Protein 2D9H (pdb70)

InterPro domains:
  IPR013087 Zinc finger C2H2-type [PF00096] (359-383)
  IPR013087 Zinc finger C2H2-type [PF00096] (389-411)
  IPR013087 Zinc finger C2H2-type [PF00096] (418-439)
  IPR013087 Zinc finger C2H2-type [PF00096] (448-471)
  IPR013087 Zinc finger C2H2-type [PS00028] (330-353)
  IPR013087 Zinc finger C2H2-type [PS00028] (361-383)
  IPR013087 Zinc finger C2H2-type [PS00028] (391-411)
  IPR013087 Zinc finger C2H2-type [PS00028] (419-439)
  IPR013087 Zinc finger C2H2-type [PS00028] (450-471)
  IPR013087 Zinc finger C2H2-type [PS50157] (328-358)
  IPR013087 Zinc finger C2H2-type [PS50157] (359-388)
  IPR013087 Zinc finger C2H2-type [PS50157] (389-416)
  IPR013087 Zinc finger C2H2-type [PS50157] (417-444)
  IPR013087 Zinc finger C2H2-type [PS50157] (448-471)
  IPR013087 Zinc finger C2H2-type [SM00355] (328-353)
  IPR013087 Zinc finger C2H2-type [SM00355] (359-383)
  IPR013087 Zinc finger C2H2-type [SM00355] (389-411)
  IPR013087 Zinc finger C2H2-type [SM00355] (417-439)
  IPR013087 Zinc finger C2H2-type [SM00355] (448-471)
  IPR036236 Zinc finger C2H2 superfamily [SSF57667] (328-357)

GO terms:
  GO:0000978 RNA polymerase II cis-regulatory region sequence-specific DNA binding (F, IDA)
  GO:0001227 DNA-binding transcription repressor activity, RNA polymerase II-specific (F, IDA)
  GO:0000122 negative regulation of transcription by RNA polymerase II (P, IDA)
  GO:0006111 regulation of gluconeogenesis (P, IMP)
  GO:0005515 protein binding (F, IPI)
  GO:0005654 nucleoplasm (C, IDA)
  GO:0005730 nucleolus (C, IDA)

Sequence (78 aa):
GSSGSSGLQCEICGFTCRQKASLNWHQRKHAETVAALRFPCEFCGKRFEKPDSVAAHRSKSHPALLLAPQESSGPSSGGSSGSSGLQCEICGFTCRQKASLNWHQRKHAETVAALRFPCEFCGKRFEKPDSVAAHRSKSHPALLLAPQESSGPSSGGSSGSSGLQCEICGFTCRQKASLNWHQRKHAETVAALRFPCEFCGKRFEKPDSVAAHRSKSHPALLLAPQESSGPSSGGSSGSSGLQCEICGFTCRQKASLNWHQRKHAETVAALRFPCEFCGKRFEKPDSVAAHRSKSHPALLLAPQESSGPSSGGSSGSSGLQCEICGFTCRQKASLNWHQRKHAETVAALRFPCEFCGKRFEKPDSVAAHRSKSHPALLLAPQESSGPSSGGSSGSSGLQCEICGFTCRQKASLNWHQRKHAETVAALRFPCEFCGKRFEKPDSVAAHRSKSHPALLLAPQESSGPSSGGSSGSSGLQCEICGFTCRQKASLNWHQRKHAETVAALRFPCEFCGKRFEKPDSVAAHRSKSHPALLLAPQESSGPSSGGSSGSSGLQCEICGFTCRQKASLNWHQRKHAETVAALRFPCEFCGKRFEKPDSVAAHRSKSHPALLLAPQESSGPSSGGSSGSSGLQCEICGFTCRQKASLNWHQRKHAETVAALRFPCEFCGKRFEKPDSVAAHRSKSHPALLLAPQESSGPSSGGSSGSSGLQCEICGFTCRQKASLNWHQRKHAETVAALRFPCEFCGKRFEKPDSVAAHRSKSHPALLLAPQESSGPSSGGSSGSSGLQCEICGFTCRQKASLNWHQRKHAETVAALRFPCEFCGKRFEKPDSVAAHRSKSHPALLLAPQESSGPSSGGSSGSSGLQCEICGFTCRQKASLNWHQRKHAETVAALRFPCEFCGKRFEKPDSVAAHRSKSHPALLLAPQESSGPSSGGSSGSSGLQCEICGFTCRQKASLNWHQRKHAETVAALRFPCEFCGKRFEKPDSVAAHRSKSHPALLLAPQESSGPSSGGSSGSSGLQCEICGFTCRQKASLNWHQRKHAETVAALRFPCEFCGKRFEKPDSVAAHRSKSHPALLLAPQESSGPSSGGSSGSSGLQCEICGFTCRQKASLNWHQRKHAETVAALRFPCEFCGKRFEKPDSVAAHRSKSHPALLLAPQESSGPSSGGSSGSSGLQCEICGFTCRQKASLNWHQRKHAETVAALRFPCEFCGKRFEKPDSVAAHRSKSHPALLLAPQESSGPSSGGSSGSSGLQCEICGFTCRQKASLNWHQRKHAETVAALRFPCEFCGKRFEKPDSVAAHRSKSHPALLLAPQESSGPSSGGSSGSSGLQCEICGFTCRQKASLNWHQRKHAETVAALRFPCEFCGKRFEKPDSVAAHRSKSHPALLLAPQESSGPSSGGSSGSSGLQCEICGFTCRQKASLNWHQRKHAETVAALRFPCEFCGKRFEKPDSVAAHRSKSHPALLLAPQESSGPSSGGSSGSSGLQCEICGFTCRQKASLNWHQRKHAETVAALRFPCEFCGKRFEKPDSVAAHRSKSHPALLLAPQESSGPSSG

Foldseek 3Di:
DDDDFDWDFDDLVTDTGRDPVVVVVVVVCCVVDVPCFDDFAPVPTHTDNDVVVNVVCCCVVVVQPVDDHDDDPDPDPD

Radius of gyration: 16.71 Å; Cα contacts (8 Å, |Δi|>4): 59; chains: 1; bounding box: 36×35×39 Å

CATH classification: 3.30.160.60

Organism: Homo sapiens (NCBI:txid9606)

Solvent-accessible surface area: 6588 Å² total; per-residue (Å²): 131,123,121,74,122,115,40,54,115,6,153,75,73,38,112,63,10,204,132,130,73,50,24,92,183,20,72,156,98,18,75,135,55,73,80,43,42,162,83,71,2,124,68,75,34,74,139,25,86,91,68,110,41,12,58,49,20,68,58,170,72,17,58,89,102,82,132,94,81,110,161,64,108,42,146,111,124,129

Structure (mmCIF, N/CA/C/O backbone):
data_2D9H
#
_entry.id   2D9H
#
loop_
_entity.id
_entity.type
_entity.pdbx_description
1 polymer 'Zinc finger protein 692'
2 non-polymer 'ZINC ION'
#
loop_
_atom_site.group_PDB
_atom_site.id
_atom_site.type_symbol
_atom_site.label_atom_id
_atom_site.label_alt_id
_atom_site.label_comp_id
_atom_site.label_asym_id
_atom_site.label_entity_id
_atom_site.label_seq_id
_atom_site.pdbx_PDB_ins_code
_atom_site.Cartn_x
_atom_site.Cartn_y
_atom_site.Cartn_z
_atom_site.occupancy
_atom_site.B_iso_or_equiv
_atom_site.auth_seq_id
_atom_site.auth_comp_id
_atom_site.auth_asym_id
_atom_site.auth_atom_id
_atom_site.pdbx_PDB_model_num
ATOM 1 N N . GLY A 1 1 ? -14.970 -21.360 17.561 1.00 0.00 1 GLY A N 1
ATOM 2 C CA . GLY A 1 1 ? -15.533 -20.244 16.824 1.00 0.00 1 GLY A CA 1
ATOM 3 C C . GLY A 1 1 ? -15.853 -20.600 15.386 1.00 0.00 1 GLY A C 1
ATOM 4 O O . GLY A 1 1 ? -15.867 -21.775 15.019 1.00 0.00 1 GLY A O 1
ATOM 8 N N . SER A 1 2 ? -16.112 -19.584 14.570 1.00 0.00 2 SER A N 1
ATOM 9 C CA . SER A 1 2 ? -16.439 -19.796 13.164 1.00 0.00 2 SER A CA 1
ATOM 10 C C . SER A 1 2 ? -15.182 -19.754 12.302 1.00 0.00 2 SER A C 1
ATOM 11 O O . SER A 1 2 ? -14.449 -18.765 12.300 1.00 0.00 2 SER A O 1
ATOM 19 N N . SER A 1 3 ? -14.938 -20.836 11.569 1.00 0.00 3 SER A N 1
ATOM 20 C CA . SER A 1 3 ? -13.767 -20.926 10.704 1.00 0.00 3 SER A CA 1
ATOM 21 C C . SER A 1 3 ? -14.081 -20.395 9.309 1.00 0.00 3 SER A C 1
ATOM 22 O O . SER A 1 3 ? -15.191 -20.559 8.805 1.00 0.00 3 SER A O 1
ATOM 30 N N . GLY A 1 4 ? -13.092 -19.756 8.689 1.00 0.00 4 GLY A N 1
ATOM 31 C CA . GLY A 1 4 ? -13.281 -19.210 7.358 1.00 0.00 4 GLY A CA 1
ATOM 32 C C . GLY A 1 4 ? -12.427 -17.983 7.108 1.00 0.00 4 GLY A C 1
ATOM 33 O O . GLY A 1 4 ? -11.203 -18.078 7.020 1.00 0.00 4 GLY A O 1
ATOM 37 N N . SER A 1 5 ? -13.074 -16.827 6.993 1.00 0.00 5 SER A N 1
ATOM 38 C CA . SER A 1 5 ? -12.366 -15.576 6.746 1.00 0.00 5 SER A CA 1
ATOM 39 C C . SER A 1 5 ? -11.745 -15.040 8.032 1.00 0.00 5 SER A C 1
ATOM 40 O O . SER A 1 5 ? -12.365 -15.075 9.095 1.00 0.00 5 SER A O 1
ATOM 48 N N . SER A 1 6 ? -10.516 -14.545 7.927 1.00 0.00 6 SER A N 1
ATOM 49 C CA . SER A 1 6 ? -9.809 -14.004 9.082 1.00 0.00 6 SER A CA 1
ATOM 50 C C . SER A 1 6 ? -10.152 -12.532 9.290 1.00 0.00 6 SER A C 1
ATOM 51 O O . SER A 1 6 ? -10.641 -12.141 10.349 1.00 0.00 6 SER A O 1
ATOM 59 N N . GLY A 1 7 ? -9.893 -11.721 8.269 1.00 0.00 7 GLY A N 1
ATOM 60 C CA . GLY A 1 7 ? -10.181 -10.301 8.359 1.00 0.00 7 GLY A CA 1
ATOM 61 C C . GLY A 1 7 ? -10.072 -9.602 7.019 1.00 0.00 7 GLY A C 1
ATOM 62 O O . GLY A 1 7 ? -9.351 -10.056 6.129 1.00 0.00 7 GLY A O 1
ATOM 66 N N . LEU A 1 8 ? -10.791 -8.494 6.871 1.00 0.00 8 LEU A N 1
ATOM 67 C CA . LEU A 1 8 ? -10.774 -7.731 5.628 1.00 0.00 8 LEU A CA 1
ATOM 68 C C . LEU A 1 8 ? -9.440 -7.014 5.448 1.00 0.00 8 LEU A C 1
ATOM 69 O O . LEU A 1 8 ? -8.797 -6.625 6.422 1.00 0.00 8 LEU A O 1
ATOM 85 N N . GLN A 1 9 ? -9.031 -6.842 4.195 1.00 0.00 9 GLN A N 1
ATOM 86 C CA . GLN A 1 9 ? -7.774 -6.171 3.887 1.00 0.00 9 GLN A CA 1
ATOM 87 C C . GLN A 1 9 ? -7.989 -5.048 2.878 1.00 0.00 9 GLN A C 1
ATOM 88 O O . GLN A 1 9 ? -8.551 -5.263 1.804 1.00 0.00 9 GLN A O 1
ATOM 102 N N . CYS A 1 10 ? -7.540 -3.848 3.231 1.00 0.00 10 CYS A N 1
ATOM 103 C CA . CYS A 1 10 ? -7.684 -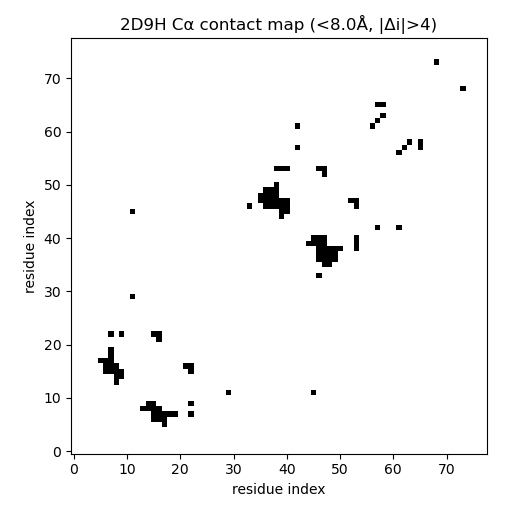2.689 2.358 1.00 0.00 10 CYS A CA 1
ATOM 104 C C . CYS A 1 10 ? -6.634 -2.710 1.250 1.00 0.00 10 CYS A C 1
ATOM 105 O O . CYS A 1 10 ? -5.536 -3.233 1.433 1.00 0.00 10 CYS A O 1
ATOM 112 N N . GLU A 1 11 ? -6.982 -2.136 0.102 1.00 0.00 11 GLU A N 1
ATOM 113 C CA . GLU A 1 11 ? -6.070 -2.089 -1.034 1.00 0.00 11 GLU A CA 1
ATOM 114 C C . GLU A 1 11 ? -5.372 -0.735 -1.116 1.00 0.00 11 GLU A C 1
ATOM 115 O O . GLU A 1 11 ? -4.234 -0.638 -1.576 1.00 0.00 11 GLU A O 1
ATOM 127 N N . ILE A 1 12 ? -6.063 0.308 -0.668 1.00 0.00 12 ILE A N 1
ATOM 128 C CA . ILE A 1 12 ? -5.510 1.657 -0.690 1.00 0.00 12 ILE A CA 1
ATOM 129 C C . ILE A 1 12 ? -4.166 1.711 0.028 1.00 0.00 12 ILE A C 1
ATOM 130 O O . ILE A 1 12 ? -3.121 1.891 -0.600 1.00 0.00 12 ILE A O 1
ATOM 146 N N . CYS A 1 13 ? -4.199 1.554 1.347 1.00 0.00 13 CYS A N 1
ATOM 147 C CA . CYS A 1 13 ? -2.983 1.584 2.151 1.00 0.00 13 CYS A CA 1
ATOM 148 C C . CYS A 1 13 ? -2.539 0.171 2.517 1.00 0.00 13 CYS A C 1
ATOM 149 O O . CYS A 1 13 ? -1.348 -0.138 2.511 1.00 0.00 13 CYS A O 1
ATOM 156 N N . GLY A 1 14 ? -3.506 -0.684 2.837 1.00 0.00 14 GLY A N 1
ATOM 157 C CA . GLY A 1 14 ? -3.195 -2.054 3.201 1.00 0.00 14 GLY A CA 1
ATOM 158 C C . GLY A 1 14 ? -3.548 -2.365 4.643 1.00 0.00 14 GLY A C 1
ATOM 159 O O . GLY A 1 14 ? -2.885 -3.176 5.290 1.00 0.00 14 GLY A O 1
ATOM 163 N N . PHE A 1 15 ? -4.593 -1.718 5.147 1.00 0.00 15 PHE A N 1
ATOM 164 C CA . PHE A 1 15 ? -5.031 -1.928 6.522 1.00 0.00 15 PHE A CA 1
ATOM 165 C C . PHE A 1 15 ? -5.865 -3.200 6.639 1.00 0.00 15 PHE A C 1
ATOM 166 O O . PHE A 1 15 ? -6.176 -3.847 5.638 1.00 0.00 15 PHE A O 1
ATOM 183 N N . THR A 1 16 ? -6.224 -3.555 7.869 1.00 0.00 16 THR A N 1
ATOM 184 C CA . THR A 1 16 ? -7.020 -4.750 8.119 1.00 0.00 16 THR A CA 1
ATOM 185 C C . THR A 1 16 ? -7.996 -4.530 9.268 1.00 0.00 16 THR A C 1
ATOM 186 O O . THR A 1 16 ? -7.618 -4.032 10.329 1.00 0.00 16 THR A O 1
ATOM 197 N N . CYS A 1 17 ? -9.252 -4.905 9.051 1.00 0.00 17 CYS A N 1
ATOM 198 C CA . CYS A 1 17 ? -10.283 -4.749 10.071 1.00 0.00 17 CYS A CA 1
ATOM 199 C C . CYS A 1 17 ? -11.230 -5.945 10.075 1.00 0.00 17 CYS A C 1
ATOM 200 O O . CYS A 1 17 ? -11.472 -6.561 9.037 1.00 0.00 17 CYS A O 1
ATOM 208 N N . ARG A 1 18 ? -11.761 -6.269 11.249 1.00 0.00 18 ARG A N 1
ATOM 209 C CA . ARG A 1 18 ? -12.678 -7.393 11.389 1.00 0.00 18 ARG A CA 1
ATOM 210 C C . ARG A 1 18 ? -14.082 -7.009 10.930 1.00 0.00 18 ARG A C 1
ATOM 211 O O . ARG A 1 18 ? -14.661 -7.662 10.062 1.00 0.00 18 ARG A O 1
ATOM 232 N N . GLN A 1 19 ? -14.622 -5.948 11.520 1.00 0.00 19 GLN A N 1
ATOM 233 C CA . GLN A 1 19 ? -15.959 -5.479 11.173 1.00 0.00 19 GLN A CA 1
ATOM 234 C C . GLN A 1 19 ? -15.954 -4.777 9.818 1.00 0.00 19 GLN A C 1
ATOM 235 O O . GLN A 1 19 ? -15.038 -4.018 9.504 1.00 0.00 19 GLN A O 1
ATOM 249 N N . LYS A 1 20 ? -16.984 -5.037 9.020 1.00 0.00 20 LYS A N 1
ATOM 250 C CA . LYS A 1 20 ? -17.100 -4.430 7.699 1.00 0.00 20 LYS A CA 1
ATOM 251 C C . LYS A 1 20 ? -17.152 -2.909 7.802 1.00 0.00 20 LYS A C 1
ATOM 252 O O . LYS A 1 20 ? -16.450 -2.205 7.077 1.00 0.00 20 LYS A O 1
ATOM 271 N N . ALA A 1 21 ? -17.988 -2.410 8.707 1.00 0.00 21 ALA A N 1
ATOM 272 C CA . ALA A 1 21 ? -18.128 -0.973 8.906 1.00 0.00 21 ALA A CA 1
ATOM 273 C C . ALA A 1 21 ? -16.766 -0.290 8.954 1.00 0.00 21 ALA A C 1
ATOM 274 O O . ALA A 1 21 ? -16.516 0.670 8.225 1.00 0.00 21 ALA A O 1
ATOM 281 N N . SER A 1 22 ? -15.888 -0.790 9.818 1.00 0.00 22 SER A N 1
ATOM 282 C CA . SER A 1 22 ? -14.552 -0.224 9.965 1.00 0.00 22 SER A CA 1
ATOM 283 C C . SER A 1 22 ? -13.939 0.081 8.601 1.00 0.00 22 SER A C 1
ATOM 284 O O . SER A 1 22 ? -13.513 1.206 8.337 1.00 0.00 22 SER A O 1
ATOM 292 N N . LEU A 1 23 ? -13.897 -0.929 7.739 1.00 0.00 23 LEU A N 1
ATOM 293 C CA . LEU A 1 23 ? -13.336 -0.770 6.402 1.00 0.00 23 LEU A CA 1
ATOM 294 C C . LEU A 1 23 ? -13.963 0.422 5.686 1.00 0.00 23 LEU A C 1
ATOM 295 O O . LEU A 1 23 ? -13.262 1.328 5.239 1.00 0.00 23 LEU A O 1
ATOM 311 N N . ASN A 1 24 ? -15.288 0.416 5.585 1.00 0.00 24 ASN A N 1
ATOM 312 C CA . ASN A 1 24 ? -16.010 1.498 4.926 1.00 0.00 24 ASN A CA 1
ATOM 313 C C . ASN A 1 24 ? -15.623 2.850 5.518 1.00 0.00 24 ASN A C 1
ATOM 314 O O . ASN A 1 24 ? -15.251 3.773 4.794 1.00 0.00 24 ASN A O 1
ATOM 325 N N . TRP A 1 25 ? -15.714 2.958 6.839 1.00 0.00 25 TRP A N 1
ATOM 326 C CA . TRP A 1 25 ? -15.373 4.196 7.530 1.00 0.00 25 TRP A CA 1
ATOM 327 C C . TRP A 1 25 ? -13.898 4.534 7.346 1.00 0.00 25 TRP A C 1
ATOM 328 O O . TRP A 1 25 ? -13.507 5.700 7.399 1.00 0.00 25 TRP A O 1
ATOM 349 N N . HIS A 1 26 ? -13.083 3.507 7.130 1.00 0.00 26 HIS A N 1
ATOM 350 C CA . HIS A 1 26 ? -11.649 3.696 6.937 1.00 0.00 26 HIS A CA 1
ATOM 351 C C . HIS A 1 26 ? -11.338 4.046 5.485 1.00 0.00 26 HIS A C 1
ATOM 352 O O . HIS A 1 26 ? -10.259 4.552 5.178 1.00 0.00 26 HIS A O 1
ATOM 366 N N . GLN A 1 27 ? -12.289 3.772 4.598 1.00 0.00 27 GLN A N 1
ATOM 367 C CA . GLN A 1 27 ? -12.114 4.057 3.179 1.00 0.00 27 GLN A CA 1
ATOM 368 C C . GLN A 1 27 ? -12.612 5.458 2.840 1.00 0.00 27 GLN A C 1
ATOM 369 O O . GLN A 1 27 ? -12.011 6.161 2.027 1.00 0.00 27 GLN A O 1
ATOM 383 N N . ARG A 1 28 ? -13.714 5.857 3.467 1.00 0.00 28 ARG A N 1
ATOM 384 C CA . ARG A 1 28 ? -14.293 7.174 3.231 1.00 0.00 28 ARG A CA 1
ATOM 385 C C . ARG A 1 28 ? -13.221 8.258 3.289 1.00 0.00 28 ARG A C 1
ATOM 386 O O . ARG A 1 28 ? -13.281 9.246 2.556 1.00 0.00 28 ARG A O 1
ATOM 407 N N . LYS A 1 29 ? -12.241 8.068 4.165 1.00 0.00 29 LYS A N 1
ATOM 408 C CA . LYS A 1 29 ? -11.155 9.028 4.320 1.00 0.00 29 LYS A CA 1
ATOM 409 C C . LYS A 1 29 ? -10.205 8.971 3.128 1.00 0.00 29 LYS A C 1
ATOM 410 O O . LYS A 1 29 ? -9.704 9.999 2.671 1.00 0.00 29 LYS A O 1
ATOM 429 N N . HIS A 1 30 ? -9.962 7.764 2.627 1.00 0.00 30 HIS A N 1
ATOM 430 C CA . HIS A 1 30 ? -9.074 7.574 1.486 1.00 0.00 30 HIS A CA 1
ATOM 431 C C . HIS A 1 30 ? -9.503 8.449 0.312 1.00 0.00 30 HIS A C 1
ATOM 432 O O . HIS A 1 30 ? -8.667 9.016 -0.390 1.00 0.00 30 HIS A O 1
ATOM 446 N N . ALA A 1 31 ? -10.812 8.552 0.104 1.00 0.00 31 ALA A N 1
ATOM 447 C CA . ALA A 1 31 ? -11.352 9.357 -0.984 1.00 0.00 31 ALA A CA 1
ATOM 448 C C . ALA A 1 31 ? -10.807 10.781 -0.935 1.00 0.00 31 ALA A C 1
ATOM 449 O O . ALA A 1 31 ? -10.538 11.387 -1.972 1.00 0.00 31 ALA A O 1
ATOM 456 N N . GLU A 1 32 ? -10.648 11.308 0.275 1.00 0.00 32 GLU A N 1
ATOM 457 C CA . GLU A 1 32 ? -10.137 12.661 0.456 1.00 0.00 32 GLU A CA 1
ATOM 458 C C . GLU A 1 32 ? -8.612 12.662 0.528 1.00 0.00 32 GLU A C 1
ATOM 459 O O . GLU A 1 32 ? -7.959 13.614 0.101 1.00 0.00 32 GLU A O 1
ATOM 471 N N . THR A 1 33 ? -8.051 11.587 1.073 1.00 0.00 33 THR A N 1
ATOM 472 C CA . THR A 1 33 ? -6.605 11.463 1.204 1.00 0.00 33 THR A CA 1
ATOM 473 C C . THR A 1 33 ? -5.936 11.368 -0.162 1.00 0.00 33 THR A C 1
ATOM 474 O O . THR A 1 33 ? -4.860 11.927 -0.378 1.00 0.00 33 THR A O 1
ATOM 485 N N . VAL A 1 34 ? -6.579 10.657 -1.083 1.00 0.00 34 VAL A N 1
ATOM 486 C CA . VAL A 1 34 ? -6.046 10.491 -2.431 1.00 0.00 34 VAL A CA 1
ATOM 487 C C . VAL A 1 34 ? -5.423 11.786 -2.939 1.00 0.00 34 VAL A C 1
ATOM 488 O O . VAL A 1 34 ? -4.418 11.767 -3.648 1.00 0.00 34 VAL A O 1
ATOM 501 N N . ALA A 1 35 ? -6.027 12.911 -2.570 1.00 0.00 35 ALA A N 1
ATOM 502 C CA . ALA A 1 35 ? -5.530 14.217 -2.987 1.00 0.00 35 ALA A CA 1
ATOM 503 C C . ALA A 1 35 ? -4.075 14.408 -2.572 1.00 0.00 35 ALA A C 1
ATOM 504 O O . ALA A 1 35 ? -3.232 14.786 -3.386 1.00 0.00 35 ALA A O 1
ATOM 511 N N . ALA A 1 36 ? -3.787 14.145 -1.302 1.00 0.00 36 ALA A N 1
ATOM 512 C CA . ALA A 1 36 ? -2.433 14.287 -0.780 1.00 0.00 36 ALA A CA 1
ATOM 513 C C . ALA A 1 36 ? -1.407 13.712 -1.751 1.00 0.00 36 ALA A C 1
ATOM 514 O O . ALA A 1 36 ? -0.561 14.436 -2.277 1.00 0.00 36 ALA A O 1
ATOM 521 N N . LEU A 1 37 ? -1.487 12.406 -1.984 1.00 0.00 37 LEU A N 1
ATOM 522 C CA . LEU A 1 37 ? -0.565 11.733 -2.892 1.00 0.00 37 LEU A CA 1
ATOM 523 C C . LEU A 1 37 ? -0.528 12.432 -4.248 1.00 0.00 37 LEU A C 1
ATOM 524 O O . LEU A 1 37 ? -1.563 12.620 -4.889 1.00 0.00 37 LEU A O 1
ATOM 540 N N . ARG A 1 38 ? 0.670 12.813 -4.679 1.00 0.00 38 ARG A N 1
ATOM 541 C CA . ARG A 1 38 ? 0.841 13.490 -5.959 1.00 0.00 38 ARG A CA 1
ATOM 542 C C . ARG A 1 38 ? 1.714 12.663 -6.898 1.00 0.00 38 ARG A C 1
ATOM 543 O O . ARG A 1 38 ? 1.548 12.708 -8.117 1.00 0.00 38 ARG A O 1
ATOM 564 N N . PHE A 1 39 ? 2.645 11.910 -6.322 1.00 0.00 39 PHE A N 1
ATOM 565 C CA . PHE A 1 39 ? 3.546 11.074 -7.108 1.00 0.00 39 PHE A CA 1
ATOM 566 C C . PHE A 1 39 ? 3.067 9.626 -7.126 1.00 0.00 39 PHE A C 1
ATOM 567 O O . PHE A 1 39 ? 3.247 8.874 -6.168 1.00 0.00 39 PHE A O 1
ATOM 584 N N . PRO A 1 40 ? 2.441 9.224 -8.242 1.00 0.00 40 PRO A N 1
ATOM 585 C CA . PRO A 1 40 ? 1.922 7.863 -8.412 1.00 0.00 40 PRO A CA 1
ATOM 586 C C . PRO A 1 40 ? 3.036 6.831 -8.549 1.00 0.00 40 PRO A C 1
ATOM 587 O O . PRO A 1 40 ? 4.208 7.183 -8.695 1.00 0.00 40 PRO A O 1
ATOM 598 N N . CYS A 1 41 ? 2.665 5.556 -8.501 1.00 0.00 41 CYS A N 1
ATOM 599 C CA . CYS A 1 41 ? 3.633 4.472 -8.619 1.00 0.00 41 CYS A CA 1
ATOM 600 C C . CYS A 1 41 ? 3.557 3.824 -9.998 1.00 0.00 41 CYS A C 1
ATOM 601 O O . CYS A 1 41 ? 2.616 3.089 -10.299 1.00 0.00 41 CYS A O 1
ATOM 608 N N . GLU A 1 42 ? 4.554 4.101 -10.832 1.00 0.00 42 GLU A N 1
ATOM 609 C CA . GLU A 1 42 ? 4.600 3.545 -12.180 1.00 0.00 42 GLU A CA 1
ATOM 610 C C . GLU A 1 42 ? 4.795 2.032 -12.137 1.00 0.00 42 GLU A C 1
ATOM 611 O O . GLU A 1 42 ? 4.832 1.370 -13.175 1.00 0.00 42 GLU A O 1
ATOM 623 N N . PHE A 1 43 ? 4.919 1.491 -10.930 1.00 0.00 43 PHE A N 1
ATOM 624 C CA . PHE A 1 43 ? 5.112 0.057 -10.751 1.00 0.00 43 PHE A CA 1
ATOM 625 C C . PHE A 1 43 ? 3.772 -0.655 -10.581 1.00 0.00 43 PHE A C 1
ATOM 626 O O . PHE A 1 43 ? 3.483 -1.632 -11.273 1.00 0.00 43 PHE A O 1
ATOM 643 N N . CYS A 1 44 ? 2.959 -0.158 -9.656 1.00 0.00 44 CYS A N 1
ATOM 644 C CA . CYS A 1 44 ? 1.650 -0.745 -9.393 1.00 0.00 44 CYS A CA 1
ATOM 645 C C . CYS A 1 44 ? 0.536 0.256 -9.684 1.00 0.00 44 CYS A C 1
ATOM 646 O O . CYS A 1 44 ? -0.534 -0.112 -10.167 1.00 0.00 44 CYS A O 1
ATOM 653 N N . GLY A 1 45 ? 0.796 1.526 -9.386 1.00 0.00 45 GLY A N 1
ATOM 654 C CA . GLY A 1 45 ? -0.193 2.561 -9.623 1.00 0.00 45 GLY A CA 1
ATOM 655 C C . GLY A 1 45 ? -0.504 3.361 -8.373 1.00 0.00 45 GLY A C 1
ATOM 656 O O . GLY A 1 45 ? -1.198 4.376 -8.434 1.00 0.00 45 GLY A O 1
ATOM 660 N N . LYS A 1 46 ? 0.008 2.904 -7.236 1.00 0.00 46 LYS A N 1
ATOM 661 C CA . LYS A 1 46 ? -0.218 3.583 -5.966 1.00 0.00 46 LYS A CA 1
ATOM 662 C C . LYS A 1 46 ? 0.137 5.062 -6.069 1.00 0.00 46 LYS A C 1
ATOM 663 O O . LYS A 1 46 ? 0.524 5.545 -7.134 1.00 0.00 46 LYS A O 1
ATOM 682 N N . ARG A 1 47 ? 0.004 5.777 -4.957 1.00 0.00 47 ARG A N 1
ATOM 683 C CA . ARG A 1 47 ? 0.311 7.202 -4.923 1.00 0.00 47 ARG A CA 1
ATOM 684 C C . ARG A 1 47 ? 0.820 7.616 -3.545 1.00 0.00 47 ARG A C 1
ATOM 685 O O . ARG A 1 47 ? 0.361 7.106 -2.523 1.00 0.00 47 ARG A O 1
ATOM 706 N N . PHE A 1 48 ? 1.773 8.542 -3.526 1.00 0.00 48 PHE A N 1
ATOM 707 C CA . PHE A 1 48 ? 2.346 9.023 -2.274 1.00 0.00 48 PHE A CA 1
ATOM 708 C C . PHE A 1 48 ? 2.394 10.548 -2.249 1.00 0.00 48 PHE A C 1
ATOM 709 O O . PHE A 1 48 ? 2.412 11.196 -3.295 1.00 0.00 48 PHE A O 1
ATOM 726 N N . GLU A 1 49 ? 2.415 11.114 -1.046 1.00 0.00 49 GLU A N 1
ATOM 727 C CA . GLU A 1 49 ? 2.460 12.562 -0.884 1.00 0.00 49 GLU A CA 1
ATOM 728 C C . GLU A 1 49 ? 3.781 13.127 -1.398 1.00 0.00 49 GLU A C 1
ATOM 729 O O . GLU A 1 49 ? 3.900 14.325 -1.654 1.00 0.00 49 GLU A O 1
ATOM 741 N N . LYS A 1 50 ? 4.772 12.254 -1.546 1.00 0.00 50 LYS A N 1
ATOM 742 C CA . LYS A 1 50 ? 6.086 12.663 -2.030 1.00 0.00 50 LYS A CA 1
ATOM 743 C C . LYS A 1 50 ? 6.805 11.497 -2.701 1.00 0.00 50 LYS A C 1
ATOM 744 O O . LYS A 1 50 ? 6.451 10.332 -2.522 1.00 0.00 50 LYS A O 1
ATOM 763 N N . PRO A 1 51 ? 7.841 11.816 -3.491 1.00 0.00 51 PRO A N 1
ATOM 764 C CA . PRO A 1 51 ? 8.633 10.808 -4.203 1.00 0.00 51 PRO A CA 1
ATOM 765 C C . PRO A 1 51 ? 9.486 9.968 -3.258 1.00 0.00 51 PRO A C 1
ATOM 766 O O . PRO A 1 51 ? 9.587 8.751 -3.414 1.00 0.00 51 PRO A O 1
ATOM 777 N N . ASP A 1 52 ? 10.097 10.625 -2.278 1.00 0.00 52 ASP A N 1
ATOM 778 C CA . ASP A 1 52 ? 10.940 9.937 -1.307 1.00 0.00 52 ASP A CA 1
ATOM 779 C C . ASP A 1 52 ? 10.271 8.657 -0.816 1.00 0.00 52 ASP A C 1
ATOM 780 O O . ASP A 1 52 ? 10.939 7.656 -0.558 1.00 0.00 52 ASP A O 1
ATOM 789 N N . SER A 1 53 ? 8.949 8.698 -0.688 1.00 0.00 53 SER A N 1
ATOM 790 C CA . SER A 1 53 ? 8.190 7.543 -0.224 1.00 0.00 53 SER A CA 1
ATOM 791 C C . SER A 1 53 ? 7.904 6.582 -1.374 1.00 0.00 53 SER A C 1
ATOM 792 O O . SER A 1 53 ? 7.786 5.373 -1.173 1.00 0.00 53 SER A O 1
ATOM 800 N N . VAL A 1 54 ? 7.794 7.129 -2.580 1.00 0.00 54 VAL A N 1
ATOM 801 C CA . VAL A 1 54 ? 7.524 6.322 -3.764 1.00 0.00 54 VAL A CA 1
ATOM 802 C C . VAL A 1 54 ? 8.747 5.505 -4.164 1.00 0.00 54 VAL A C 1
ATOM 803 O O . VAL A 1 54 ? 8.624 4.424 -4.737 1.00 0.00 54 VAL A O 1
ATOM 816 N N . ALA A 1 55 ? 9.929 6.031 -3.856 1.00 0.00 55 ALA A N 1
ATOM 817 C CA . ALA A 1 55 ? 11.176 5.349 -4.181 1.00 0.00 55 ALA A CA 1
ATOM 818 C C . ALA A 1 55 ? 11.432 4.189 -3.226 1.00 0.00 55 ALA A C 1
ATOM 819 O O . ALA A 1 55 ? 11.922 3.135 -3.632 1.00 0.00 55 ALA A O 1
ATOM 826 N N . ALA A 1 56 ? 11.098 4.389 -1.955 1.00 0.00 56 ALA A N 1
ATOM 827 C CA . ALA A 1 56 ? 11.291 3.359 -0.943 1.00 0.00 56 ALA A CA 1
ATOM 828 C C . ALA A 1 56 ? 10.248 2.254 -1.077 1.00 0.00 56 ALA A C 1
ATOM 829 O O . ALA A 1 56 ? 10.555 1.073 -0.916 1.00 0.00 56 ALA A O 1
ATOM 836 N N . HIS A 1 57 ? 9.013 2.647 -1.374 1.00 0.00 57 HIS A N 1
ATOM 837 C CA . HIS A 1 57 ? 7.923 1.689 -1.530 1.00 0.00 57 HIS A CA 1
ATOM 838 C C . HIS A 1 57 ? 8.296 0.602 -2.534 1.00 0.00 57 HIS A C 1
ATOM 839 O O . HIS A 1 57 ? 7.930 -0.562 -2.366 1.00 0.00 57 HIS A O 1
ATOM 853 N N . ARG A 1 58 ? 9.024 0.989 -3.576 1.00 0.00 58 ARG A N 1
ATOM 854 C CA . ARG A 1 58 ? 9.443 0.047 -4.607 1.00 0.00 58 ARG A CA 1
ATOM 855 C C . ARG A 1 58 ? 10.468 -0.940 -4.056 1.00 0.00 58 ARG A C 1
ATOM 856 O O . ARG A 1 58 ? 10.671 -2.017 -4.618 1.00 0.00 58 ARG A O 1
ATOM 877 N N . SER A 1 59 ? 11.111 -0.566 -2.955 1.00 0.00 59 SER A N 1
ATOM 878 C CA . SER A 1 59 ? 12.118 -1.417 -2.331 1.00 0.00 59 SER A CA 1
ATOM 879 C C . SER A 1 59 ? 11.491 -2.303 -1.259 1.00 0.00 59 SER A C 1
ATOM 880 O O . SER A 1 59 ? 12.159 -3.155 -0.672 1.00 0.00 59 SER A O 1
ATOM 888 N N . LYS A 1 60 ? 10.203 -2.097 -1.009 1.00 0.00 60 LYS A N 1
ATOM 889 C CA . LYS A 1 60 ? 9.482 -2.877 -0.009 1.00 0.00 60 LYS A CA 1
ATOM 890 C C . LYS A 1 60 ? 8.349 -3.671 -0.651 1.00 0.00 60 LYS A C 1
ATOM 891 O O . LYS A 1 60 ? 8.003 -4.758 -0.190 1.00 0.00 60 LYS A O 1
ATOM 910 N N . SER A 1 61 ? 7.778 -3.121 -1.717 1.00 0.00 61 SER A N 1
ATOM 911 C CA . SER A 1 61 ? 6.682 -3.777 -2.421 1.00 0.00 61 SER A CA 1
ATOM 912 C C . SER A 1 61 ? 7.129 -4.250 -3.801 1.00 0.00 61 SER A C 1
ATOM 913 O O . SER A 1 61 ? 6.624 -5.245 -4.323 1.00 0.00 61 SER A O 1
ATOM 921 N N . HIS A 1 62 ? 8.080 -3.530 -4.387 1.00 0.00 62 HIS A N 1
ATOM 922 C CA . HIS A 1 62 ? 8.597 -3.875 -5.707 1.00 0.00 62 HIS A CA 1
ATOM 923 C C . HIS A 1 62 ? 10.084 -4.207 -5.638 1.00 0.00 62 HIS A C 1
ATOM 924 O O . HIS A 1 62 ? 10.843 -3.963 -6.576 1.00 0.00 62 HIS A O 1
ATOM 938 N N . PRO A 1 63 ? 10.512 -4.776 -4.502 1.00 0.00 63 PRO A N 1
ATOM 939 C CA . PRO A 1 63 ? 11.912 -5.153 -4.283 1.00 0.00 63 PRO A CA 1
ATOM 940 C C . PRO A 1 63 ? 12.336 -6.334 -5.150 1.00 0.00 63 PRO A C 1
ATOM 941 O O . PRO A 1 63 ? 13.517 -6.675 -5.216 1.00 0.00 63 PRO A O 1
ATOM 952 N N . ALA A 1 64 ? 11.366 -6.954 -5.814 1.00 0.00 64 ALA A N 1
ATOM 953 C CA . ALA A 1 64 ? 11.640 -8.095 -6.678 1.00 0.00 64 ALA A CA 1
ATOM 954 C C . ALA A 1 64 ? 11.711 -7.671 -8.141 1.00 0.00 64 ALA A C 1
ATOM 955 O O . ALA A 1 64 ? 12.138 -8.442 -9.002 1.00 0.00 64 ALA A O 1
ATOM 962 N N . LEU A 1 65 ? 11.290 -6.442 -8.417 1.00 0.00 65 LEU A N 1
ATOM 963 C CA . LEU A 1 65 ? 11.305 -5.915 -9.777 1.00 0.00 65 LEU A CA 1
ATOM 964 C C . LEU A 1 65 ? 12.576 -5.111 -10.035 1.00 0.00 65 LEU A C 1
ATOM 965 O O . LEU A 1 65 ? 13.232 -5.280 -11.064 1.00 0.00 65 LEU A O 1
ATOM 981 N N . LEU A 1 66 ? 12.918 -4.237 -9.095 1.00 0.00 66 LEU A N 1
ATOM 982 C CA . LEU A 1 66 ? 14.112 -3.408 -9.218 1.00 0.00 66 LEU A CA 1
ATOM 983 C C . LEU A 1 66 ? 15.321 -4.250 -9.615 1.00 0.00 66 LEU A C 1
ATOM 984 O O . LEU A 1 66 ? 16.041 -3.916 -10.557 1.00 0.00 66 LEU A O 1
ATOM 1000 N N . LEU A 1 67 ? 15.536 -5.343 -8.893 1.00 0.00 67 LEU A N 1
ATOM 1001 C CA . LEU A 1 67 ? 16.657 -6.235 -9.170 1.00 0.00 67 LEU A CA 1
ATOM 1002 C C . LEU A 1 67 ? 16.589 -6.766 -10.599 1.00 0.00 67 LEU A C 1
ATOM 1003 O O . LEU A 1 67 ? 15.545 -6.702 -11.246 1.00 0.00 67 LEU A O 1
ATOM 1019 N N . ALA A 1 68 ? 17.710 -7.291 -11.083 1.00 0.00 68 ALA A N 1
ATOM 1020 C CA . ALA A 1 68 ? 17.777 -7.837 -12.433 1.00 0.00 68 ALA A CA 1
ATOM 1021 C C . ALA A 1 68 ? 16.780 -8.977 -12.614 1.00 0.00 68 ALA A C 1
ATOM 1022 O O . ALA A 1 68 ? 16.714 -9.909 -11.813 1.00 0.00 68 ALA A O 1
ATOM 1029 N N . PRO A 1 69 ? 15.985 -8.902 -13.692 1.00 0.00 69 PRO A N 1
ATOM 1030 C CA . PRO A 1 69 ? 14.976 -9.920 -14.003 1.00 0.00 69 PRO A CA 1
ATOM 1031 C C . PRO A 1 69 ? 15.601 -11.242 -14.434 1.00 0.00 69 PRO A C 1
ATOM 1032 O O . PRO A 1 69 ? 16.822 -11.396 -14.418 1.00 0.00 69 PRO A O 1
ATOM 1043 N N . GLN A 1 70 ? 14.756 -12.193 -14.819 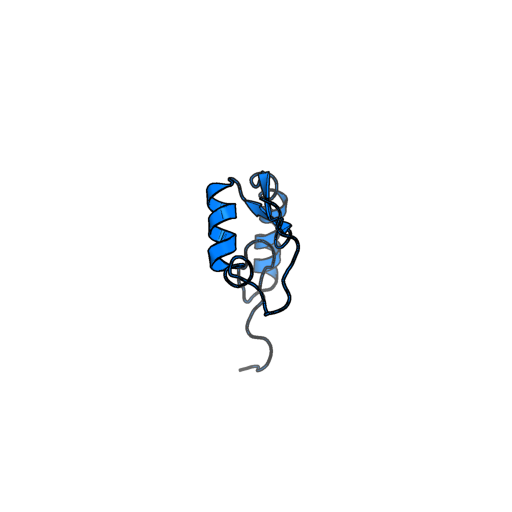1.00 0.00 70 GLN A N 1
ATOM 1044 C CA . GLN A 1 70 ? 15.227 -13.502 -15.254 1.00 0.00 70 GLN A CA 1
ATOM 1045 C C . GLN A 1 70 ? 16.216 -13.370 -16.407 1.00 0.00 70 GLN A C 1
ATOM 1046 O O . GLN A 1 70 ? 16.457 -12.271 -16.907 1.00 0.00 70 GLN A O 1
ATOM 1060 N N . GLU A 1 71 ? 16.787 -14.496 -16.823 1.00 0.00 71 GLU A N 1
ATOM 1061 C CA . GLU A 1 71 ? 17.752 -14.504 -17.916 1.00 0.00 71 GLU A CA 1
ATOM 1062 C C . GLU A 1 71 ? 17.292 -13.598 -19.054 1.00 0.00 71 GLU A C 1
ATOM 1063 O O . GLU A 1 71 ? 18.090 -12.868 -19.643 1.00 0.00 71 GLU A O 1
ATOM 1075 N N . SER A 1 72 ? 15.999 -13.650 -19.359 1.00 0.00 72 SER A N 1
ATOM 1076 C CA . SER A 1 72 ? 15.432 -12.838 -20.430 1.00 0.00 72 SER A CA 1
ATOM 1077 C C . SER A 1 72 ? 15.480 -11.356 -20.071 1.00 0.00 72 SER A C 1
ATOM 1078 O O . SER A 1 72 ? 14.728 -10.888 -19.216 1.00 0.00 72 SER A O 1
ATOM 1086 N N . SER A 1 73 ? 16.371 -10.623 -20.731 1.00 0.00 73 SER A N 1
ATOM 1087 C CA . SER A 1 73 ? 16.522 -9.194 -20.480 1.00 0.00 73 SER A CA 1
ATOM 1088 C C . SER A 1 73 ? 15.227 -8.449 -20.789 1.00 0.00 73 SER A C 1
ATOM 1089 O O . SER A 1 73 ? 14.259 -9.037 -21.270 1.00 0.00 73 SER A O 1
ATOM 1097 N N . GLY A 1 74 ? 15.217 -7.150 -20.507 1.00 0.00 74 GLY A N 1
ATOM 1098 C CA . GLY A 1 74 ? 14.037 -6.344 -20.761 1.00 0.00 74 GLY A CA 1
ATOM 1099 C C . GLY A 1 74 ? 14.366 -4.876 -20.946 1.00 0.00 74 GLY A C 1
ATOM 1100 O O . GLY A 1 74 ? 15.418 -4.396 -20.525 1.00 0.00 74 GLY A O 1
ATOM 1104 N N . PRO A 1 75 ? 13.451 -4.138 -21.592 1.00 0.00 75 PRO A N 1
ATOM 1105 C CA . PRO A 1 75 ? 13.627 -2.706 -21.848 1.00 0.00 75 PRO A CA 1
ATOM 1106 C C . PRO A 1 75 ? 13.541 -1.874 -20.573 1.00 0.00 75 PRO A C 1
ATOM 1107 O O . PRO A 1 75 ? 12.465 -1.710 -19.999 1.00 0.00 75 PRO A O 1
ATOM 1118 N N . SER A 1 76 ? 14.682 -1.350 -20.135 1.00 0.00 76 SER A N 1
ATOM 1119 C CA . SER A 1 76 ? 14.736 -0.538 -18.926 1.00 0.00 76 SER A CA 1
ATOM 1120 C C . SER A 1 76 ? 14.838 0.945 -19.271 1.00 0.00 76 SER A C 1
ATOM 1121 O O . SER A 1 76 ? 15.644 1.343 -20.112 1.00 0.00 76 SER A O 1
ATOM 1129 N N . SER A 1 77 ? 14.015 1.757 -18.616 1.00 0.00 77 SER A N 1
ATOM 1130 C CA . SER A 1 77 ? 14.009 3.196 -18.856 1.00 0.00 77 SER A CA 1
ATOM 1131 C C . SER A 1 77 ? 14.508 3.953 -17.629 1.00 0.00 77 SER A C 1
ATOM 1132 O O . SER A 1 77 ? 13.933 3.850 -16.546 1.00 0.00 77 SER A O 1
ATOM 1140 N N . GLY A 1 78 ? 15.583 4.715 -17.807 1.00 0.00 78 GLY A N 1
ATOM 1141 C CA . GLY A 1 78 ? 16.142 5.478 -16.707 1.00 0.00 78 GLY A CA 1
ATOM 1142 C C . GLY A 1 78 ? 16.876 6.719 -17.177 1.00 0.00 78 GLY A C 1
ATOM 1143 O O . GLY A 1 78 ? 17.811 6.598 -17.967 1.00 0.00 78 GLY A O 1
ATOM 1149 N N . GLY A 1 1 ? -2.616 -25.604 13.053 1.00 0.00 1 GLY A N 2
ATOM 1150 C CA . GLY A 1 1 ? -2.748 -24.618 14.109 1.00 0.00 1 GLY A CA 2
ATOM 1151 C C . GLY A 1 1 ? -4.191 -24.389 14.512 1.00 0.00 1 GLY A C 2
ATOM 1152 O O . GLY A 1 1 ? -5.012 -25.305 14.453 1.00 0.00 1 GLY A O 2
ATOM 1156 N N . SER A 1 2 ? -4.502 -23.164 14.924 1.00 0.00 2 SER A N 2
ATOM 1157 C CA . SER A 1 2 ? -5.855 -22.820 15.344 1.00 0.00 2 SER A CA 2
ATOM 1158 C C . SER A 1 2 ? -6.783 -22.695 14.139 1.00 0.00 2 SER A C 2
ATOM 1159 O O . SER A 1 2 ? -7.910 -23.189 14.157 1.00 0.00 2 SER A O 2
ATOM 1167 N N . SER A 1 3 ? -6.299 -22.031 13.094 1.00 0.00 3 SER A N 2
ATOM 1168 C CA . SER A 1 3 ? -7.085 -21.837 11.881 1.00 0.00 3 SER A CA 2
ATOM 1169 C C . SER A 1 3 ? -8.454 -21.248 12.209 1.00 0.00 3 SER A C 2
ATOM 1170 O O . SER A 1 3 ? -9.464 -21.628 11.618 1.00 0.00 3 SER A O 2
ATOM 1178 N N . GLY A 1 4 ? -8.478 -20.316 13.158 1.00 0.00 4 GLY A N 2
ATOM 1179 C CA . GLY A 1 4 ? -9.727 -19.689 13.549 1.00 0.00 4 GLY A CA 2
ATOM 1180 C C . GLY A 1 4 ? -9.626 -18.177 13.597 1.00 0.00 4 GLY A C 2
ATOM 1181 O O . GLY A 1 4 ? -9.999 -17.554 14.591 1.00 0.00 4 GLY A O 2
ATOM 1185 N N . SER A 1 5 ? -9.119 -17.585 12.520 1.00 0.00 5 SER A N 2
ATOM 1186 C CA . SER A 1 5 ? -8.965 -16.137 12.445 1.00 0.00 5 SER A CA 2
ATOM 1187 C C . SER A 1 5 ? -9.326 -15.623 11.054 1.00 0.00 5 SER A C 2
ATOM 1188 O O . SER A 1 5 ? -8.636 -15.911 10.076 1.00 0.00 5 SER A O 2
ATOM 1196 N N . SER A 1 6 ? -10.412 -14.861 10.975 1.00 0.00 6 SER A N 2
ATOM 1197 C CA . SER A 1 6 ? -10.867 -14.310 9.704 1.00 0.00 6 SER A CA 2
ATOM 1198 C C . SER A 1 6 ? -11.026 -12.795 9.795 1.00 0.00 6 SER A C 2
ATOM 1199 O O . SER A 1 6 ? -11.730 -12.284 10.665 1.00 0.00 6 SER A O 2
ATOM 1207 N N . GLY A 1 7 ? -10.364 -12.082 8.888 1.00 0.00 7 GLY A N 2
ATOM 1208 C CA . GLY A 1 7 ? -10.443 -10.633 8.883 1.00 0.00 7 GLY A CA 2
ATOM 1209 C C . GLY A 1 7 ? -10.170 -10.043 7.513 1.00 0.00 7 GLY A C 2
ATOM 1210 O O . GLY A 1 7 ? -9.373 -10.581 6.744 1.00 0.00 7 GLY A O 2
ATOM 1214 N N . LEU A 1 8 ? -10.834 -8.934 7.206 1.00 0.00 8 LEU A N 2
ATOM 1215 C CA . LEU A 1 8 ? -10.661 -8.270 5.918 1.00 0.00 8 LEU A CA 2
ATOM 1216 C C . LEU A 1 8 ? -9.292 -7.603 5.830 1.00 0.00 8 LEU A C 2
ATOM 1217 O O . LEU A 1 8 ? -8.660 -7.325 6.848 1.00 0.00 8 LEU A O 2
ATOM 1233 N N . GLN A 1 9 ? -8.842 -7.347 4.605 1.00 0.00 9 GLN A N 2
ATOM 1234 C CA . GLN A 1 9 ? -7.549 -6.711 4.385 1.00 0.00 9 GLN A CA 2
ATOM 1235 C C . GLN A 1 9 ? -7.615 -5.735 3.214 1.00 0.00 9 GLN A C 2
ATOM 1236 O O . GLN A 1 9 ? -7.714 -6.144 2.057 1.00 0.00 9 GLN A O 2
ATOM 1250 N N . CYS A 1 10 ? -7.559 -4.444 3.523 1.00 0.00 10 CYS A N 2
ATOM 1251 C CA . CYS A 1 10 ? -7.613 -3.409 2.498 1.00 0.00 10 CYS A CA 2
ATOM 1252 C C . CYS A 1 10 ? -6.468 -3.570 1.502 1.00 0.00 10 CYS A C 2
ATOM 1253 O O . CYS A 1 10 ? -5.383 -4.027 1.858 1.00 0.00 10 CYS A O 2
ATOM 1260 N N . GLU A 1 11 ? -6.719 -3.189 0.253 1.00 0.00 11 GLU A N 2
ATOM 1261 C CA . GLU A 1 11 ? -5.709 -3.292 -0.794 1.00 0.00 11 GLU A CA 2
ATOM 1262 C C . GLU A 1 11 ? -5.031 -1.945 -1.029 1.00 0.00 11 GLU A C 2
ATOM 1263 O O . GLU A 1 11 ? -3.852 -1.885 -1.378 1.00 0.00 11 GLU A O 2
ATOM 1275 N N . ILE A 1 12 ? -5.785 -0.868 -0.836 1.00 0.00 12 ILE A N 2
ATOM 1276 C CA . ILE A 1 12 ? -5.256 0.477 -1.026 1.00 0.00 12 ILE A CA 2
ATOM 1277 C C . ILE A 1 12 ? -3.949 0.667 -0.265 1.00 0.00 12 ILE A C 2
ATOM 1278 O O . ILE A 1 12 ? -2.895 0.887 -0.864 1.00 0.00 12 ILE A O 2
ATOM 1294 N N . CYS A 1 13 ? -4.023 0.579 1.059 1.00 0.00 13 CYS A N 2
ATOM 1295 C CA . CYS A 1 13 ? -2.846 0.740 1.904 1.00 0.00 13 CYS A CA 2
ATOM 1296 C C . CYS A 1 13 ? -2.398 -0.603 2.474 1.00 0.00 13 CYS A C 2
ATOM 1297 O O . CYS A 1 13 ? -1.205 -0.890 2.550 1.00 0.00 13 CYS A O 2
ATOM 1304 N N . GLY A 1 14 ? -3.366 -1.422 2.875 1.00 0.00 14 GLY A N 2
ATOM 1305 C CA . GLY A 1 14 ? -3.053 -2.724 3.433 1.00 0.00 14 GLY A CA 2
ATOM 1306 C C . GLY A 1 14 ? -3.499 -2.859 4.875 1.00 0.00 14 GLY A C 2
ATOM 1307 O O . GLY A 1 14 ? -2.854 -3.542 5.671 1.00 0.00 14 GLY A O 2
ATOM 1311 N N . PHE A 1 15 ? -4.606 -2.206 5.214 1.00 0.00 15 PHE A N 2
ATOM 1312 C CA . PHE A 1 15 ? -5.137 -2.254 6.572 1.00 0.00 15 PHE A CA 2
ATOM 1313 C C . PHE A 1 15 ? -5.936 -3.534 6.798 1.00 0.00 15 PHE A C 2
ATOM 1314 O O . PHE A 1 15 ? -6.143 -4.323 5.875 1.00 0.00 15 PHE A O 2
ATOM 1331 N N . THR A 1 16 ? -6.384 -3.735 8.034 1.00 0.00 16 THR A N 2
ATOM 1332 C CA . THR A 1 16 ? -7.159 -4.919 8.383 1.00 0.00 16 THR A CA 2
ATOM 1333 C C . THR A 1 16 ? -8.236 -4.587 9.409 1.00 0.00 16 THR A C 2
ATOM 1334 O O . THR A 1 16 ? -7.963 -3.946 10.424 1.00 0.00 16 THR A O 2
ATOM 1345 N N . CYS A 1 17 ? -9.459 -5.029 9.139 1.00 0.00 17 CYS A N 2
ATOM 1346 C CA . CYS A 1 17 ? -10.579 -4.779 10.040 1.00 0.00 17 CYS A CA 2
ATOM 1347 C C . CYS A 1 17 ? -11.542 -5.961 10.052 1.00 0.00 17 CYS A C 2
ATOM 1348 O O . CYS A 1 17 ? -11.788 -6.584 9.019 1.00 0.00 17 CYS A O 2
ATOM 1356 N N . ARG A 1 18 ? -12.084 -6.265 11.227 1.00 0.00 18 ARG A N 2
ATOM 1357 C CA . ARG A 1 18 ? -13.018 -7.375 11.373 1.00 0.00 18 ARG A CA 2
ATOM 1358 C C . ARG A 1 18 ? -14.411 -6.980 10.891 1.00 0.00 18 ARG A C 2
ATOM 1359 O O . ARG A 1 18 ? -15.050 -7.716 10.140 1.00 0.00 18 ARG A O 2
ATOM 1380 N N . GLN A 1 19 ? -14.875 -5.813 11.328 1.00 0.00 19 GLN A N 2
ATOM 1381 C CA . GLN A 1 19 ? -16.192 -5.322 10.942 1.00 0.00 19 GLN A CA 2
ATOM 1382 C C . GLN A 1 19 ? -16.174 -4.778 9.517 1.00 0.00 19 GLN A C 2
ATOM 1383 O O . GLN A 1 19 ? -15.339 -3.943 9.170 1.00 0.00 19 GLN A O 2
ATOM 1397 N N . LYS A 1 20 ? -17.100 -5.258 8.694 1.00 0.00 20 LYS A N 2
ATOM 1398 C CA . LYS A 1 20 ? -17.192 -4.821 7.307 1.00 0.00 20 LYS A CA 2
ATOM 1399 C C . LYS A 1 20 ? -17.312 -3.303 7.221 1.00 0.00 20 LYS A C 2
ATOM 1400 O O . LYS A 1 20 ? -16.614 -2.659 6.439 1.00 0.00 20 LYS A O 2
ATOM 1419 N N . ALA A 1 21 ? -18.200 -2.737 8.033 1.00 0.00 21 ALA A N 2
ATOM 1420 C CA . ALA A 1 21 ? -18.407 -1.295 8.051 1.00 0.00 21 ALA A CA 2
ATOM 1421 C C . ALA A 1 21 ? -17.082 -0.551 8.181 1.00 0.00 21 ALA A C 2
ATOM 1422 O O . ALA A 1 21 ? -16.833 0.422 7.468 1.00 0.00 21 ALA A O 2
ATOM 1429 N N . SER A 1 22 ? -16.236 -1.014 9.095 1.00 0.00 22 SER A N 2
ATOM 1430 C CA . SER A 1 22 ? -14.938 -0.389 9.320 1.00 0.00 22 SER A CA 2
ATOM 1431 C C . SER A 1 22 ? -14.172 -0.239 8.009 1.00 0.00 22 SER A C 2
ATOM 1432 O O . SER A 1 22 ? -13.593 0.813 7.731 1.00 0.00 22 SER A O 2
ATOM 1440 N N . LEU A 1 23 ? -14.173 -1.297 7.206 1.00 0.00 23 LEU A N 2
ATOM 1441 C CA . LEU A 1 23 ? -13.479 -1.285 5.923 1.00 0.00 23 LEU A CA 2
ATOM 1442 C C . LEU A 1 23 ? -13.960 -0.127 5.055 1.00 0.00 23 LEU A C 2
ATOM 1443 O O . LEU A 1 23 ? -13.159 0.659 4.551 1.00 0.00 23 LEU A O 2
ATOM 1459 N N . ASN A 1 24 ? -15.275 -0.028 4.886 1.00 0.00 24 ASN A N 2
ATOM 1460 C CA . ASN A 1 24 ? -15.863 1.035 4.079 1.00 0.00 24 ASN A CA 2
ATOM 1461 C C . ASN A 1 24 ? -15.447 2.408 4.601 1.00 0.00 24 ASN A C 2
ATOM 1462 O O . ASN A 1 24 ? -14.982 3.257 3.840 1.00 0.00 24 ASN A O 2
ATOM 1473 N N . TRP A 1 25 ? -15.618 2.616 5.901 1.00 0.00 25 TRP A N 2
ATOM 1474 C CA . TRP A 1 25 ? -15.259 3.885 6.525 1.00 0.00 25 TRP A CA 2
ATOM 1475 C C . TRP A 1 25 ? -13.758 4.135 6.426 1.00 0.00 25 TRP A C 2
ATOM 1476 O O . TRP A 1 25 ? -13.307 5.281 6.450 1.00 0.00 25 TRP A O 2
ATOM 1497 N N . HIS A 1 26 ? -12.989 3.057 6.316 1.00 0.00 26 HIS A N 2
ATOM 1498 C CA . HIS A 1 26 ? -11.538 3.161 6.213 1.00 0.00 26 HIS A CA 2
ATOM 1499 C C . HIS A 1 26 ? -11.105 3.310 4.757 1.00 0.00 26 HIS A C 2
ATOM 1500 O O . HIS A 1 26 ? -9.991 3.748 4.474 1.00 0.00 26 HIS A O 2
ATOM 1514 N N . GLN A 1 27 ? -11.994 2.943 3.840 1.00 0.00 27 GLN A N 2
ATOM 1515 C CA . GLN A 1 27 ? -11.703 3.035 2.414 1.00 0.00 27 GLN A CA 2
ATOM 1516 C C . GLN A 1 27 ? -12.058 4.416 1.875 1.00 0.00 27 GLN A C 2
ATOM 1517 O O . GLN A 1 27 ? -11.403 4.924 0.964 1.00 0.00 27 GLN A O 2
ATOM 1531 N N . ARG A 1 28 ? -13.098 5.019 2.442 1.00 0.00 28 ARG A N 2
ATOM 1532 C CA . ARG A 1 28 ? -13.541 6.341 2.016 1.00 0.00 28 ARG A CA 2
ATOM 1533 C C . ARG A 1 28 ? -12.469 7.390 2.299 1.00 0.00 28 ARG A C 2
ATOM 1534 O O . ARG A 1 28 ? -12.318 8.357 1.552 1.00 0.00 28 ARG A O 2
ATOM 1555 N N . LYS A 1 29 ? -11.728 7.193 3.384 1.00 0.00 29 LYS A N 2
ATOM 1556 C CA . LYS A 1 29 ? -10.670 8.121 3.767 1.00 0.00 29 LYS A CA 2
ATOM 1557 C C . LYS A 1 29 ? -9.566 8.151 2.715 1.00 0.00 29 LYS A C 2
ATOM 1558 O O . LYS A 1 29 ? -8.839 9.137 2.592 1.00 0.00 29 LYS A O 2
ATOM 1577 N N . HIS A 1 30 ? -9.446 7.065 1.958 1.00 0.00 30 HIS A N 2
ATOM 1578 C CA . HIS A 1 30 ? -8.432 6.969 0.915 1.00 0.00 30 HIS A CA 2
ATOM 1579 C C . HIS A 1 30 ? -8.760 7.898 -0.250 1.00 0.00 30 HIS A C 2
ATOM 1580 O O . HIS A 1 30 ? -7.874 8.302 -1.003 1.00 0.00 30 HIS A O 2
ATOM 1594 N N . ALA A 1 31 ? -10.038 8.232 -0.392 1.00 0.00 31 ALA A N 2
ATOM 1595 C CA . ALA A 1 31 ? -10.483 9.114 -1.464 1.00 0.00 31 ALA A CA 2
ATOM 1596 C C . ALA A 1 31 ? -10.116 10.565 -1.169 1.00 0.00 31 ALA A C 2
ATOM 1597 O O . ALA A 1 31 ? -9.885 11.354 -2.084 1.00 0.00 31 ALA A O 2
ATOM 1604 N N . GLU A 1 32 ? -10.065 10.908 0.115 1.00 0.00 32 GLU A N 2
ATOM 1605 C CA . GLU A 1 32 ? -9.727 12.265 0.529 1.00 0.00 32 GLU A CA 2
ATOM 1606 C C . GLU A 1 32 ? -8.218 12.425 0.691 1.00 0.00 32 GLU A C 2
ATOM 1607 O O . GLU A 1 32 ? -7.662 13.491 0.424 1.00 0.00 32 GLU A O 2
ATOM 1619 N N . THR A 1 33 ? -7.560 11.357 1.131 1.00 0.00 33 THR A N 2
ATOM 1620 C CA . THR A 1 33 ? -6.116 11.377 1.332 1.00 0.00 33 THR A CA 2
ATOM 1621 C C . THR A 1 33 ? -5.382 11.604 0.015 1.00 0.00 33 THR A C 2
ATOM 1622 O O . THR A 1 33 ? -4.310 12.207 -0.013 1.00 0.00 33 THR A O 2
ATOM 1633 N N . VAL A 1 34 ? -5.966 11.116 -1.075 1.00 0.00 34 VAL A N 2
ATOM 1634 C CA . VAL A 1 34 ? -5.368 11.267 -2.396 1.00 0.00 34 VAL A CA 2
ATOM 1635 C C . VAL A 1 34 ? -4.882 12.694 -2.619 1.00 0.00 34 VAL A C 2
ATOM 1636 O O . VAL A 1 34 ? -3.855 12.918 -3.259 1.00 0.00 34 VAL A O 2
ATOM 1649 N N . ALA A 1 35 ? -5.627 13.657 -2.087 1.00 0.00 35 ALA A N 2
ATOM 1650 C CA . ALA A 1 35 ? -5.271 15.064 -2.226 1.00 0.00 35 ALA A CA 2
ATOM 1651 C C . ALA A 1 35 ? -3.796 15.290 -1.911 1.00 0.00 35 ALA A C 2
ATOM 1652 O O . ALA A 1 35 ? -3.067 15.884 -2.705 1.00 0.00 35 ALA A O 2
ATOM 1659 N N . ALA A 1 36 ? -3.364 14.814 -0.749 1.00 0.00 36 ALA A N 2
ATOM 1660 C CA . ALA A 1 36 ? -1.976 14.963 -0.330 1.00 0.00 36 ALA A CA 2
ATOM 1661 C C . ALA A 1 36 ? -1.025 14.349 -1.352 1.00 0.00 36 ALA A C 2
ATOM 1662 O O . ALA A 1 36 ? -0.267 15.058 -2.015 1.00 0.00 36 ALA A O 2
ATOM 1669 N N . LEU A 1 37 ? -1.070 13.027 -1.475 1.00 0.00 37 LEU A N 2
ATOM 1670 C CA . LEU A 1 37 ? -0.212 12.316 -2.416 1.00 0.00 37 LEU A CA 2
ATOM 1671 C C . LEU A 1 37 ? -0.349 12.893 -3.821 1.00 0.00 37 LEU A C 2
ATOM 1672 O O . LEU A 1 37 ? -1.458 13.048 -4.334 1.00 0.00 37 LEU A O 2
ATOM 1688 N N . ARG A 1 38 ? 0.784 13.209 -4.439 1.00 0.00 38 ARG A N 2
ATOM 1689 C CA . ARG A 1 38 ? 0.790 13.768 -5.785 1.00 0.00 38 ARG A CA 2
ATOM 1690 C C . ARG A 1 38 ? 1.521 12.843 -6.755 1.00 0.00 38 ARG A C 2
ATOM 1691 O O . ARG A 1 38 ? 1.181 12.771 -7.936 1.00 0.00 38 ARG A O 2
ATOM 1712 N N . PHE A 1 39 ? 2.527 12.138 -6.247 1.00 0.00 39 PHE A N 2
ATOM 1713 C CA . PHE A 1 39 ? 3.307 11.219 -7.068 1.00 0.00 39 PHE A CA 2
ATOM 1714 C C . PHE A 1 39 ? 2.823 9.783 -6.887 1.00 0.00 39 PHE A C 2
ATOM 1715 O O . PHE A 1 39 ? 3.130 9.118 -5.897 1.00 0.00 39 PHE A O 2
ATOM 1732 N N . PRO A 1 40 ? 2.047 9.293 -7.865 1.00 0.00 40 PRO A N 2
ATOM 1733 C CA . PRO A 1 40 ? 1.504 7.932 -7.838 1.00 0.00 40 PRO A CA 2
ATOM 1734 C C . PRO A 1 40 ? 2.584 6.873 -8.029 1.00 0.00 40 PRO A C 2
ATOM 1735 O O . PRO A 1 40 ? 3.731 7.191 -8.344 1.00 0.00 40 PRO A O 2
ATOM 1746 N N . CYS A 1 41 ? 2.210 5.612 -7.838 1.00 0.00 41 CYS A N 2
ATOM 1747 C CA . CYS A 1 41 ? 3.146 4.505 -7.990 1.00 0.00 41 CYS A CA 2
ATOM 1748 C C . CYS A 1 41 ? 2.875 3.736 -9.279 1.00 0.00 41 CYS A C 2
ATOM 1749 O O . CYS A 1 41 ? 1.899 2.992 -9.376 1.00 0.00 41 CYS A O 2
ATOM 1756 N N . GLU A 1 42 ? 3.745 3.921 -10.267 1.00 0.00 42 GLU A N 2
ATOM 1757 C CA . GLU A 1 42 ? 3.599 3.245 -11.550 1.00 0.00 42 GLU A CA 2
ATOM 1758 C C . GLU A 1 42 ? 3.802 1.740 -11.399 1.00 0.00 42 GLU A C 2
ATOM 1759 O O . GLU A 1 42 ? 3.707 0.989 -12.370 1.00 0.00 42 GLU A O 2
ATOM 1771 N N . PHE A 1 43 ? 4.084 1.307 -10.175 1.00 0.00 43 PHE A N 2
ATOM 1772 C CA . PHE A 1 43 ? 4.304 -0.107 -9.895 1.00 0.00 43 PHE A CA 2
ATOM 1773 C C . PHE A 1 43 ? 3.004 -0.786 -9.473 1.00 0.00 43 PHE A C 2
ATOM 1774 O O . PHE A 1 43 ? 2.615 -1.811 -10.033 1.00 0.00 43 PHE A O 2
ATOM 1791 N N . CYS A 1 44 ? 2.337 -0.207 -8.480 1.00 0.00 44 CYS A N 2
ATOM 1792 C CA . CYS A 1 44 ? 1.082 -0.754 -7.980 1.00 0.00 44 CYS A CA 2
ATOM 1793 C C . CYS A 1 44 ? -0.063 0.234 -8.184 1.00 0.00 44 CYS A C 2
ATOM 1794 O O . CYS A 1 44 ? -1.193 -0.159 -8.469 1.00 0.00 44 CYS A O 2
ATOM 1801 N N . GLY A 1 45 ? 0.240 1.521 -8.036 1.00 0.00 45 GLY A N 2
ATOM 1802 C CA . GLY A 1 45 ? -0.773 2.546 -8.208 1.00 0.00 45 GLY A CA 2
ATOM 1803 C C . GLY A 1 45 ? -0.878 3.464 -7.006 1.00 0.00 45 GLY A C 2
ATOM 1804 O O . GLY A 1 45 ? -1.576 4.476 -7.048 1.00 0.00 45 GLY A O 2
ATOM 1808 N N . LYS A 1 46 ? -0.184 3.109 -5.930 1.00 0.00 46 LYS A N 2
ATOM 1809 C CA . LYS A 1 46 ? -0.201 3.907 -4.710 1.00 0.00 46 LYS A CA 2
ATOM 1810 C C . LYS A 1 46 ? 0.129 5.366 -5.009 1.00 0.00 46 LYS A C 2
ATOM 1811 O O . LYS A 1 46 ? 0.359 5.736 -6.161 1.00 0.00 46 LYS A O 2
ATOM 1830 N N . ARG A 1 47 ? 0.152 6.189 -3.966 1.00 0.00 47 ARG A N 2
ATOM 1831 C CA . ARG A 1 47 ? 0.454 7.607 -4.118 1.00 0.00 47 ARG A CA 2
ATOM 1832 C C . ARG A 1 47 ? 1.183 8.142 -2.889 1.00 0.00 47 ARG A C 2
ATOM 1833 O O . ARG A 1 47 ? 0.913 7.725 -1.763 1.00 0.00 47 ARG A O 2
ATOM 1854 N N . PHE A 1 48 ? 2.110 9.068 -3.114 1.00 0.00 48 PHE A N 2
ATOM 1855 C CA . PHE A 1 48 ? 2.879 9.660 -2.025 1.00 0.00 48 PHE A CA 2
ATOM 1856 C C . PHE A 1 48 ? 2.938 11.178 -2.163 1.00 0.00 48 PHE A C 2
ATOM 1857 O O . PHE A 1 48 ? 2.892 11.713 -3.270 1.00 0.00 48 PHE A O 2
ATOM 1874 N N . GLU A 1 49 ? 3.037 11.866 -1.029 1.00 0.00 49 GLU A N 2
ATOM 1875 C CA . GLU A 1 49 ? 3.100 13.322 -1.023 1.00 0.00 49 GLU A CA 2
ATOM 1876 C C . GLU A 1 49 ? 4.348 13.816 -1.751 1.00 0.00 49 GLU A C 2
ATOM 1877 O O . GLU A 1 49 ? 4.431 14.979 -2.146 1.00 0.00 49 GLU A O 2
ATOM 1889 N N . LYS A 1 50 ? 5.317 12.924 -1.923 1.00 0.00 50 LYS A N 2
ATOM 1890 C CA . LYS A 1 50 ? 6.561 13.266 -2.602 1.00 0.00 50 LYS A CA 2
ATOM 1891 C C . LYS A 1 50 ? 7.163 12.042 -3.284 1.00 0.00 50 LYS A C 2
ATOM 1892 O O . LYS A 1 50 ? 6.810 10.900 -2.988 1.00 0.00 50 LYS A O 2
ATOM 1911 N N . PRO A 1 51 ? 8.096 12.282 -4.217 1.00 0.00 51 PRO A N 2
ATOM 1912 C CA . PRO A 1 51 ? 8.768 11.211 -4.959 1.00 0.00 51 PRO A CA 2
ATOM 1913 C C . PRO A 1 51 ? 9.717 10.404 -4.078 1.00 0.00 51 PRO A C 2
ATOM 1914 O O . PRO A 1 51 ? 9.686 9.173 -4.081 1.00 0.00 51 PRO A O 2
ATOM 1925 N N . ASP A 1 52 ? 10.558 11.105 -3.326 1.00 0.00 52 ASP A N 2
ATOM 1926 C CA . ASP A 1 52 ? 11.515 10.453 -2.440 1.00 0.00 52 ASP A CA 2
ATOM 1927 C C . ASP A 1 52 ? 10.875 9.266 -1.727 1.00 0.00 52 ASP A C 2
ATOM 1928 O O . ASP A 1 52 ? 11.525 8.247 -1.490 1.00 0.00 52 ASP A O 2
ATOM 1937 N N . SER A 1 53 ? 9.598 9.405 -1.387 1.00 0.00 53 SER A N 2
ATOM 1938 C CA . SER A 1 53 ? 8.871 8.346 -0.697 1.00 0.00 53 SER A CA 2
ATOM 1939 C C . SER A 1 53 ? 8.414 7.272 -1.679 1.00 0.00 53 SER A C 2
ATOM 1940 O O . SER A 1 53 ? 8.312 6.096 -1.329 1.00 0.00 53 SER A O 2
ATOM 1948 N N . VAL A 1 54 ? 8.139 7.685 -2.913 1.00 0.00 54 VAL A N 2
ATOM 1949 C CA . VAL A 1 54 ? 7.694 6.759 -3.948 1.00 0.00 54 VAL A CA 2
ATOM 1950 C C . VAL A 1 54 ? 8.831 5.849 -4.397 1.00 0.00 54 VAL A C 2
ATOM 1951 O O . VAL A 1 54 ? 8.631 4.657 -4.630 1.00 0.00 54 VAL A O 2
ATOM 1964 N N . ALA A 1 55 ? 10.026 6.418 -4.516 1.00 0.00 55 ALA A N 2
ATOM 1965 C CA . ALA A 1 55 ? 11.196 5.658 -4.935 1.00 0.00 55 ALA A CA 2
ATOM 1966 C C . ALA A 1 55 ? 11.581 4.620 -3.886 1.00 0.00 55 ALA A C 2
ATOM 1967 O O . ALA A 1 55 ? 11.986 3.507 -4.220 1.00 0.00 55 ALA A O 2
ATOM 1974 N N . ALA A 1 56 ? 11.453 4.993 -2.617 1.00 0.00 56 ALA A N 2
ATOM 1975 C CA . ALA A 1 56 ? 11.786 4.093 -1.519 1.00 0.00 56 ALA A CA 2
ATOM 1976 C C . ALA A 1 56 ? 10.754 2.978 -1.391 1.00 0.00 56 ALA A C 2
ATOM 1977 O O . ALA A 1 56 ? 11.102 1.821 -1.149 1.00 0.00 56 ALA A O 2
ATOM 1984 N N . HIS A 1 57 ? 9.483 3.332 -1.555 1.00 0.00 57 HIS A N 2
ATOM 1985 C CA . HIS A 1 57 ? 8.400 2.359 -1.457 1.00 0.00 57 HIS A CA 2
ATOM 1986 C C . HIS A 1 57 ? 8.613 1.209 -2.436 1.00 0.00 57 HIS A C 2
ATOM 1987 O O . HIS A 1 57 ? 8.245 0.068 -2.158 1.00 0.00 57 HIS A O 2
ATOM 2001 N N . ARG A 1 58 ? 9.208 1.518 -3.584 1.00 0.00 58 ARG A N 2
ATOM 2002 C CA . ARG A 1 58 ? 9.468 0.510 -4.605 1.00 0.00 58 ARG A CA 2
ATOM 2003 C C . ARG A 1 58 ? 10.627 -0.393 -4.195 1.00 0.00 58 ARG A C 2
ATOM 2004 O O . ARG A 1 58 ? 10.772 -1.505 -4.704 1.00 0.00 58 ARG A O 2
ATOM 2025 N N . SER A 1 59 ? 11.452 0.093 -3.273 1.00 0.00 59 SER A N 2
ATOM 2026 C CA . SER A 1 59 ? 12.602 -0.668 -2.798 1.00 0.00 59 SER A CA 2
ATOM 2027 C C . SER A 1 59 ? 12.238 -1.487 -1.563 1.00 0.00 59 SER A C 2
ATOM 2028 O O . SER A 1 59 ? 13.025 -2.312 -1.097 1.00 0.00 59 SER A O 2
ATOM 2036 N N . LYS A 1 60 ? 11.041 -1.253 -1.037 1.00 0.00 60 LYS A N 2
ATOM 2037 C CA . LYS A 1 60 ? 10.570 -1.968 0.143 1.00 0.00 60 LYS A CA 2
ATOM 2038 C C . LYS A 1 60 ? 9.321 -2.783 -0.177 1.00 0.00 60 LYS A C 2
ATOM 2039 O O . LYS A 1 60 ? 9.049 -3.797 0.466 1.00 0.00 60 LYS A O 2
ATOM 2058 N N . SER A 1 61 ? 8.567 -2.335 -1.175 1.00 0.00 61 SER A N 2
ATOM 2059 C CA . 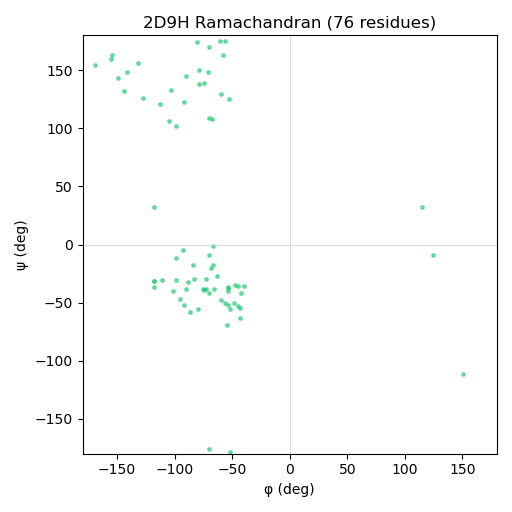SER A 1 61 ? 7.346 -3.022 -1.579 1.00 0.00 61 SER A CA 2
ATOM 2060 C C . SER A 1 61 ? 7.509 -3.654 -2.958 1.00 0.00 61 SER A C 2
ATOM 2061 O O . SER A 1 61 ? 6.916 -4.692 -3.252 1.00 0.00 61 SER A O 2
ATOM 2069 N N . HIS A 1 62 ? 8.316 -3.018 -3.801 1.00 0.00 62 HIS A N 2
ATOM 2070 C CA . HIS A 1 62 ? 8.558 -3.517 -5.150 1.00 0.00 62 HIS A CA 2
ATOM 2071 C C . HIS A 1 62 ? 10.032 -3.861 -5.346 1.00 0.00 62 HIS A C 2
ATOM 2072 O O . HIS A 1 62 ? 10.584 -3.735 -6.439 1.00 0.00 62 HIS A O 2
ATOM 2086 N N . PRO A 1 63 ? 10.685 -4.306 -4.262 1.00 0.00 63 PRO A N 2
ATOM 2087 C CA . PRO A 1 63 ? 12.103 -4.678 -4.290 1.00 0.00 63 PRO A CA 2
ATOM 2088 C C . PRO A 1 63 ? 12.352 -5.954 -5.085 1.00 0.00 63 PRO A C 2
ATOM 2089 O O . PRO A 1 63 ? 13.497 -6.310 -5.363 1.00 0.00 63 PRO A O 2
ATOM 2100 N N . ALA A 1 64 ? 11.273 -6.640 -5.448 1.00 0.00 64 ALA A N 2
ATOM 2101 C CA . ALA A 1 64 ? 11.376 -7.876 -6.214 1.00 0.00 64 ALA A CA 2
ATOM 2102 C C . ALA A 1 64 ? 11.255 -7.607 -7.710 1.00 0.00 64 ALA A C 2
ATOM 2103 O O . ALA A 1 64 ? 11.512 -8.487 -8.533 1.00 0.00 64 ALA A O 2
ATOM 2110 N N . LEU A 1 65 ? 10.862 -6.386 -8.057 1.00 0.00 65 LEU A N 2
ATOM 2111 C CA . LEU A 1 65 ? 10.706 -6.001 -9.455 1.00 0.00 65 LEU A CA 2
ATOM 2112 C C . LEU A 1 65 ? 11.948 -5.275 -9.961 1.00 0.00 65 LEU A C 2
ATOM 2113 O O . LEU A 1 65 ? 12.525 -5.648 -10.984 1.00 0.00 65 LEU A O 2
ATOM 2129 N N . LEU A 1 66 ? 12.357 -4.237 -9.239 1.00 0.00 66 LEU A N 2
ATOM 2130 C CA . LEU A 1 66 ? 13.533 -3.459 -9.613 1.00 0.00 66 LEU A CA 2
ATOM 2131 C C . LEU A 1 66 ? 14.667 -4.372 -10.068 1.00 0.00 66 LEU A C 2
ATOM 2132 O O . LEU A 1 66 ? 15.244 -4.177 -11.138 1.00 0.00 66 LEU A O 2
ATOM 2148 N N . LEU A 1 67 ? 14.981 -5.370 -9.249 1.00 0.00 67 LEU A N 2
ATOM 2149 C CA . LEU A 1 67 ? 16.045 -6.315 -9.567 1.00 0.00 67 LEU A CA 2
ATOM 2150 C C . LEU A 1 67 ? 15.776 -7.010 -10.898 1.00 0.00 67 LEU A C 2
ATOM 2151 O O . LEU A 1 67 ? 14.728 -6.813 -11.511 1.00 0.00 67 LEU A O 2
ATOM 2167 N N . ALA A 1 68 ? 16.730 -7.824 -11.338 1.00 0.00 68 ALA A N 2
ATOM 2168 C CA . ALA A 1 68 ? 16.594 -8.551 -12.594 1.00 0.00 68 ALA A CA 2
ATOM 2169 C C . ALA A 1 68 ? 15.403 -9.502 -12.552 1.00 0.00 68 ALA A C 2
ATOM 2170 O O . ALA A 1 68 ? 15.340 -10.422 -11.736 1.00 0.00 68 ALA A O 2
ATOM 2177 N N . PRO A 1 69 ? 14.433 -9.276 -13.450 1.00 0.00 69 PRO A N 2
ATOM 2178 C CA . PRO A 1 69 ? 13.225 -10.102 -13.535 1.00 0.00 69 PRO A CA 2
ATOM 2179 C C . PRO A 1 69 ? 13.517 -11.505 -14.058 1.00 0.00 69 PRO A C 2
ATOM 2180 O O . PRO A 1 69 ? 14.194 -11.670 -15.072 1.00 0.00 69 PRO A O 2
ATOM 2191 N N . GLN A 1 70 ? 13.002 -12.511 -13.358 1.00 0.00 70 GLN A N 2
ATOM 2192 C CA . GLN A 1 70 ? 13.209 -13.899 -13.753 1.00 0.00 70 GLN A CA 2
ATOM 2193 C C . GLN A 1 70 ? 12.218 -14.311 -14.836 1.00 0.00 70 GLN A C 2
ATOM 2194 O O . GLN A 1 70 ? 12.599 -14.894 -15.850 1.00 0.00 70 GLN A O 2
ATOM 2208 N N . GLU A 1 71 ? 10.944 -14.004 -14.613 1.00 0.00 71 GLU A N 2
ATOM 2209 C CA . GLU A 1 71 ? 9.898 -14.344 -15.570 1.00 0.00 71 GLU A CA 2
ATOM 2210 C C . GLU A 1 71 ? 9.200 -13.087 -16.083 1.00 0.00 71 GLU A C 2
ATOM 2211 O O . GLU A 1 71 ? 9.131 -12.074 -15.386 1.00 0.00 71 GLU A O 2
ATOM 2223 N N . SER A 1 72 ? 8.685 -13.160 -17.306 1.00 0.00 72 SER A N 2
ATOM 2224 C CA . SER A 1 72 ? 7.997 -12.028 -17.915 1.00 0.00 72 SER A CA 2
ATOM 2225 C C . SER A 1 72 ? 6.705 -11.712 -17.167 1.00 0.00 72 SER A C 2
ATOM 2226 O O . SER A 1 72 ? 5.828 -12.565 -17.031 1.00 0.00 72 SER A O 2
ATOM 2234 N N . SER A 1 73 ? 6.596 -10.478 -16.683 1.00 0.00 73 SER A N 2
ATOM 2235 C CA . SER A 1 73 ? 5.414 -10.048 -15.945 1.00 0.00 73 SER A CA 2
ATOM 2236 C C . SER A 1 73 ? 4.966 -8.662 -16.398 1.00 0.00 73 SER A C 2
ATOM 2237 O O . SER A 1 73 ? 5.784 -7.762 -16.583 1.00 0.00 73 SER A O 2
ATOM 2245 N N . GLY A 1 74 ? 3.658 -8.498 -16.574 1.00 0.00 74 GLY A N 2
ATOM 2246 C CA . GLY A 1 74 ? 3.122 -7.220 -17.003 1.00 0.00 74 GLY A CA 2
ATOM 2247 C C . GLY A 1 74 ? 3.109 -6.193 -15.889 1.00 0.00 74 GLY A C 2
ATOM 2248 O O . GLY A 1 74 ? 3.107 -6.530 -14.705 1.00 0.00 74 GLY A O 2
ATOM 2252 N N . PRO A 1 75 ? 3.102 -4.905 -16.266 1.00 0.00 75 PRO A N 2
ATOM 2253 C CA . PRO A 1 75 ? 3.091 -3.799 -15.304 1.00 0.00 75 PRO A CA 2
ATOM 2254 C C . PRO A 1 75 ? 1.764 -3.690 -14.561 1.00 0.00 75 PRO A C 2
ATOM 2255 O O . PRO A 1 75 ? 1.728 -3.321 -13.387 1.00 0.00 75 PRO A O 2
ATOM 2266 N N . SER A 1 76 ? 0.676 -4.014 -15.252 1.00 0.00 76 SER A N 2
ATOM 2267 C CA . SER A 1 76 ? -0.654 -3.949 -14.658 1.00 0.00 76 SER A CA 2
ATOM 2268 C C . SER A 1 76 ? -1.491 -5.158 -15.066 1.00 0.00 76 SER A C 2
ATOM 2269 O O . SER A 1 76 ? -1.208 -5.812 -16.069 1.00 0.00 76 SER A O 2
ATOM 2277 N N . SER A 1 77 ? -2.522 -5.448 -14.279 1.00 0.00 77 SER A N 2
ATOM 2278 C CA . SER A 1 77 ? -3.399 -6.581 -14.555 1.00 0.00 77 SER A CA 2
ATOM 2279 C C . SER A 1 77 ? -4.586 -6.152 -15.413 1.00 0.00 77 SER A C 2
ATOM 2280 O O . SER A 1 77 ? -4.760 -6.627 -16.534 1.00 0.00 77 SER A O 2
ATOM 2288 N N . GLY A 1 78 ? -5.401 -5.249 -14.875 1.00 0.00 78 GLY A N 2
ATOM 2289 C CA . GLY A 1 78 ? -6.562 -4.771 -15.604 1.00 0.00 78 GLY A CA 2
ATOM 2290 C C . GLY A 1 78 ? -7.493 -3.949 -14.735 1.00 0.00 78 GLY A C 2
ATOM 2291 O O . GLY A 1 78 ? -8.174 -4.516 -13.882 1.00 0.00 78 GLY A O 2
ATOM 2297 N N . GLY A 1 1 ? -14.268 -19.050 21.250 1.00 0.00 1 GLY A N 3
ATOM 2298 C CA . GLY A 1 1 ? -14.565 -17.953 20.347 1.00 0.00 1 GLY A CA 3
ATOM 2299 C C . GLY A 1 1 ? -14.594 -18.389 18.896 1.00 0.00 1 GLY A C 3
ATOM 2300 O O . GLY A 1 1 ? -13.644 -18.150 18.150 1.00 0.00 1 GLY A O 3
ATOM 2304 N N . SER A 1 2 ? -15.686 -19.032 18.494 1.00 0.00 2 SER A N 3
ATOM 2305 C CA . SER A 1 2 ? -15.832 -19.507 17.123 1.00 0.00 2 SER A CA 3
ATOM 2306 C C . SER A 1 2 ? -15.688 -18.357 16.131 1.00 0.00 2 SER A C 3
ATOM 2307 O O . SER A 1 2 ? -16.224 -17.269 16.343 1.00 0.00 2 SER A O 3
ATOM 2315 N N . SER A 1 3 ? -14.959 -18.606 15.048 1.00 0.00 3 SER A N 3
ATOM 2316 C CA . SER A 1 3 ? -14.740 -17.591 14.024 1.00 0.00 3 SER A CA 3
ATOM 2317 C C . SER A 1 3 ? -15.152 -18.109 12.649 1.00 0.00 3 SER A C 3
ATOM 2318 O O . SER A 1 3 ? -14.553 -19.045 12.121 1.00 0.00 3 SER A O 3
ATOM 2326 N N . GLY A 1 4 ? -16.180 -17.491 12.075 1.00 0.00 4 GLY A N 3
ATOM 2327 C CA . GLY A 1 4 ? -16.655 -17.903 10.767 1.00 0.00 4 GLY A CA 3
ATOM 2328 C C . GLY A 1 4 ? -16.298 -16.907 9.681 1.00 0.00 4 GLY A C 3
ATOM 2329 O O . GLY A 1 4 ? -15.793 -17.286 8.624 1.00 0.00 4 GLY A O 3
ATOM 2333 N N . SER A 1 5 ? -16.562 -15.631 9.940 1.00 0.00 5 SER A N 3
ATOM 2334 C CA . SER A 1 5 ? -16.270 -14.578 8.974 1.00 0.00 5 SER A CA 3
ATOM 2335 C C . SER A 1 5 ? -14.878 -13.997 9.207 1.00 0.00 5 SER A C 3
ATOM 2336 O O . SER A 1 5 ? -14.606 -13.411 10.255 1.00 0.00 5 SER A O 3
ATOM 2344 N N . SER A 1 6 ? -14.001 -14.165 8.222 1.00 0.00 6 SER A N 3
ATOM 2345 C CA . SER A 1 6 ? -12.636 -13.661 8.320 1.00 0.00 6 SER A CA 3
ATOM 2346 C C . SER A 1 6 ? -12.624 -12.138 8.405 1.00 0.00 6 SER A C 3
ATOM 2347 O O . SER A 1 6 ? -13.224 -11.454 7.577 1.00 0.00 6 SER A O 3
ATOM 2355 N N . GLY A 1 7 ? -11.935 -11.613 9.414 1.00 0.00 7 GLY A N 3
ATOM 2356 C CA . GLY A 1 7 ? -11.857 -10.175 9.590 1.00 0.00 7 GLY A CA 3
ATOM 2357 C C . GLY A 1 7 ? -11.452 -9.457 8.318 1.00 0.00 7 GLY A C 3
ATOM 2358 O O . GLY A 1 7 ? -10.531 -9.884 7.621 1.00 0.00 7 GLY A O 3
ATOM 2362 N N . LEU A 1 8 ? -12.141 -8.363 8.014 1.00 0.00 8 LEU A N 3
ATOM 2363 C CA . LEU A 1 8 ? -11.849 -7.583 6.815 1.00 0.00 8 LEU A CA 3
ATOM 2364 C C . LEU A 1 8 ? -10.542 -6.813 6.972 1.00 0.00 8 LEU A C 3
ATOM 2365 O O . LEU A 1 8 ? -10.179 -6.405 8.075 1.00 0.00 8 LEU A O 3
ATOM 2381 N N . GLN A 1 9 ? -9.840 -6.616 5.861 1.00 0.00 9 GLN A N 3
ATOM 2382 C CA . GLN A 1 9 ? -8.574 -5.892 5.875 1.00 0.00 9 GLN A CA 3
ATOM 2383 C C . GLN A 1 9 ? -8.495 -4.909 4.712 1.00 0.00 9 GLN A C 3
ATOM 2384 O O . GLN A 1 9 ? -8.643 -5.292 3.551 1.00 0.00 9 GLN A O 3
ATOM 2398 N N . CYS A 1 10 ? -8.262 -3.641 5.031 1.00 0.00 10 CYS A N 3
ATOM 2399 C CA . CYS A 1 10 ? -8.164 -2.601 4.013 1.00 0.00 10 CYS A CA 3
ATOM 2400 C C . CYS A 1 10 ? -6.865 -2.733 3.224 1.00 0.00 10 CYS A C 3
ATOM 2401 O O . CYS A 1 10 ? -5.847 -3.176 3.755 1.00 0.00 10 CYS A O 3
ATOM 2408 N N . GLU A 1 11 ? -6.909 -2.346 1.953 1.00 0.00 11 GLU A N 3
ATOM 2409 C CA . GLU A 1 11 ? -5.735 -2.421 1.091 1.00 0.00 11 GLU A CA 3
ATOM 2410 C C . GLU A 1 11 ? -5.058 -1.059 0.973 1.00 0.00 11 GLU A C 3
ATOM 2411 O O . GLU A 1 11 ? -3.837 -0.970 0.847 1.00 0.00 11 GLU A O 3
ATOM 2423 N N . ILE A 1 12 ? -5.861 -0.001 1.013 1.00 0.00 12 ILE A N 3
ATOM 2424 C CA . ILE A 1 12 ? -5.340 1.357 0.910 1.00 0.00 12 ILE A CA 3
ATOM 2425 C C . ILE A 1 12 ? -4.156 1.563 1.848 1.00 0.00 12 ILE A C 3
ATOM 2426 O O . ILE A 1 12 ? -3.047 1.871 1.408 1.00 0.00 12 ILE A O 3
ATOM 2442 N N . CYS A 1 13 ? -4.396 1.390 3.144 1.00 0.00 13 CYS A N 3
ATOM 2443 C CA . CYS A 1 13 ? -3.350 1.556 4.145 1.00 0.00 13 CYS A CA 3
ATOM 2444 C C . CYS A 1 13 ? -2.953 0.210 4.745 1.00 0.00 13 CYS A C 3
ATOM 2445 O O . CYS A 1 13 ? -1.780 -0.038 5.019 1.00 0.00 13 CYS A O 3
ATOM 2452 N N . GLY A 1 14 ? -3.941 -0.657 4.945 1.00 0.00 14 GLY A N 3
ATOM 2453 C CA . GLY A 1 14 ? -3.675 -1.967 5.510 1.00 0.00 14 GLY A CA 3
ATOM 2454 C C . GLY A 1 14 ? -4.302 -2.147 6.879 1.00 0.00 14 GLY A C 3
ATOM 2455 O O . GLY A 1 14 ? -3.709 -2.760 7.766 1.00 0.00 14 GLY A O 3
ATOM 2459 N N . PHE A 1 15 ? -5.505 -1.608 7.052 1.00 0.00 15 PHE A N 3
ATOM 2460 C CA . PHE A 1 15 ? -6.212 -1.710 8.323 1.00 0.00 15 PHE A CA 3
ATOM 2461 C C . PHE A 1 15 ? -7.058 -2.979 8.375 1.00 0.00 15 PHE A C 3
ATOM 2462 O O . PHE A 1 15 ? -7.126 -3.735 7.405 1.00 0.00 15 PHE A O 3
ATOM 2479 N N . THR A 1 16 ? -7.701 -3.208 9.516 1.00 0.00 16 THR A N 3
ATOM 2480 C CA . THR A 1 16 ? -8.541 -4.385 9.697 1.00 0.00 16 THR A CA 3
ATOM 2481 C C . THR A 1 16 ? -9.735 -4.076 10.592 1.00 0.00 16 THR A C 3
ATOM 2482 O O . THR A 1 16 ? -9.589 -3.457 11.647 1.00 0.00 16 THR A O 3
ATOM 2493 N N . CYS A 1 17 ? -10.916 -4.512 10.167 1.00 0.00 17 CYS A N 3
ATOM 2494 C CA . CYS A 1 17 ? -12.137 -4.281 10.931 1.00 0.00 17 CYS A CA 3
ATOM 2495 C C . CYS A 1 17 ? -13.084 -5.471 10.815 1.00 0.00 17 CYS A C 3
ATOM 2496 O O . CYS A 1 17 ? -13.259 -6.034 9.734 1.00 0.00 17 CYS A O 3
ATOM 2504 N N . ARG A 1 18 ? -13.692 -5.849 11.934 1.00 0.00 18 ARG A N 3
ATOM 2505 C CA . ARG A 1 18 ? -14.619 -6.974 11.958 1.00 0.00 18 ARG A CA 3
ATOM 2506 C C . ARG A 1 18 ? -15.899 -6.639 11.199 1.00 0.00 18 ARG A C 3
ATOM 2507 O O . ARG A 1 18 ? -16.259 -7.322 10.240 1.00 0.00 18 ARG A O 3
ATOM 2528 N N . GLN A 1 19 ? -16.581 -5.585 11.634 1.00 0.00 19 GLN A N 3
ATOM 2529 C CA . GLN A 1 19 ? -17.821 -5.161 10.995 1.00 0.00 19 GLN A CA 3
ATOM 2530 C C . GLN A 1 19 ? -17.547 -4.543 9.629 1.00 0.00 19 GLN A C 3
ATOM 2531 O O . GLN A 1 19 ? -16.586 -3.793 9.457 1.00 0.00 19 GLN A O 3
ATOM 2545 N N . LYS A 1 20 ? -18.396 -4.863 8.658 1.00 0.00 20 LYS A N 3
ATOM 2546 C CA . LYS A 1 20 ? -18.246 -4.339 7.306 1.00 0.00 20 LYS A CA 3
ATOM 2547 C C . LYS A 1 20 ? -18.478 -2.831 7.278 1.00 0.00 20 LYS A C 3
ATOM 2548 O O . LYS A 1 20 ? -17.614 -2.069 6.847 1.00 0.00 20 LYS A O 3
ATOM 2567 N N . ALA A 1 21 ? -19.649 -2.409 7.742 1.00 0.00 21 ALA A N 3
ATOM 2568 C CA . ALA A 1 21 ? -19.993 -0.992 7.773 1.00 0.00 21 ALA A CA 3
ATOM 2569 C C . ALA A 1 21 ? -18.795 -0.146 8.191 1.00 0.00 21 ALA A C 3
ATOM 2570 O O . ALA A 1 21 ? -18.426 0.807 7.504 1.00 0.00 21 ALA A O 3
ATOM 2577 N N . SER A 1 22 ? -18.191 -0.500 9.321 1.00 0.00 22 SER A N 3
ATOM 2578 C CA . SER A 1 22 ? -17.037 0.230 9.832 1.00 0.00 22 SER A CA 3
ATOM 2579 C C . SER A 1 22 ? -15.986 0.417 8.742 1.00 0.00 22 SER A C 3
ATOM 2580 O O . SER A 1 22 ? -15.456 1.513 8.555 1.00 0.00 22 SER A O 3
ATOM 2588 N N . LEU A 1 23 ? -15.688 -0.662 8.026 1.00 0.00 23 LEU A N 3
ATOM 2589 C CA . LEU A 1 23 ? -14.700 -0.619 6.954 1.00 0.00 23 LEU A CA 3
ATOM 2590 C C . LEU A 1 23 ? -15.045 0.464 5.938 1.00 0.00 23 LEU A C 3
ATOM 2591 O O . LEU A 1 23 ? -14.236 1.348 5.658 1.00 0.00 23 LEU A O 3
ATOM 2607 N N . ASN A 1 24 ? -16.254 0.390 5.389 1.00 0.00 24 ASN A N 3
ATOM 2608 C CA . ASN A 1 24 ? -16.707 1.366 4.404 1.00 0.00 24 ASN A CA 3
ATOM 2609 C C . ASN A 1 24 ? -16.423 2.788 4.877 1.00 0.00 24 ASN A C 3
ATOM 2610 O O . ASN A 1 24 ? -15.982 3.635 4.100 1.00 0.00 24 ASN A O 3
ATOM 2621 N N . TRP A 1 25 ? -16.677 3.042 6.156 1.00 0.00 25 TRP A N 3
ATOM 2622 C CA . TRP A 1 25 ? -16.448 4.362 6.733 1.00 0.00 25 TRP A CA 3
ATOM 2623 C C . TRP A 1 25 ? -14.957 4.667 6.820 1.00 0.00 25 TRP A C 3
ATOM 2624 O O . TRP A 1 25 ? -14.547 5.828 6.792 1.00 0.00 25 TRP A O 3
ATOM 2645 N N . HIS A 1 26 ? -14.148 3.617 6.924 1.00 0.00 26 HIS A N 3
ATOM 2646 C CA . HIS A 1 26 ? -12.700 3.773 7.014 1.00 0.00 26 HIS A CA 3
ATOM 2647 C C . HIS A 1 26 ? -12.078 3.879 5.625 1.00 0.00 26 HIS A C 3
ATOM 2648 O O . HIS A 1 26 ? -10.954 4.358 5.474 1.00 0.00 26 HIS A O 3
ATOM 2662 N N . GLN A 1 27 ? -12.815 3.429 4.616 1.00 0.00 27 GLN A N 3
ATOM 2663 C CA . GLN A 1 27 ? -12.334 3.472 3.240 1.00 0.00 27 GLN A CA 3
ATOM 2664 C C . GLN A 1 27 ? -12.737 4.778 2.563 1.00 0.00 27 GLN A C 3
ATOM 2665 O O . GLN A 1 27 ? -11.956 5.368 1.817 1.00 0.00 27 GLN A O 3
ATOM 2679 N N . ARG A 1 28 ? -13.961 5.222 2.828 1.00 0.00 28 ARG A N 3
ATOM 2680 C CA . ARG A 1 28 ? -14.469 6.458 2.243 1.00 0.00 28 ARG A CA 3
ATOM 2681 C C . ARG A 1 28 ? -13.502 7.613 2.488 1.00 0.00 28 ARG A C 3
ATOM 2682 O O . ARG A 1 28 ? -13.314 8.473 1.627 1.00 0.00 28 ARG A O 3
ATOM 2703 N N . LYS A 1 29 ? -12.892 7.626 3.668 1.00 0.00 29 LYS A N 3
ATOM 2704 C CA . LYS A 1 29 ? -11.944 8.674 4.028 1.00 0.00 29 LYS A CA 3
ATOM 2705 C C . LYS A 1 29 ? -10.747 8.673 3.082 1.00 0.00 29 LYS A C 3
ATOM 2706 O O . LYS A 1 29 ? -10.276 9.730 2.660 1.00 0.00 29 LYS A O 3
ATOM 2725 N N . HIS A 1 30 ? -10.260 7.481 2.752 1.00 0.00 30 HIS A N 3
ATOM 2726 C CA . HIS A 1 30 ? -9.120 7.344 1.853 1.00 0.00 30 HIS A CA 3
ATOM 2727 C C . HIS A 1 30 ? -9.357 8.106 0.553 1.00 0.00 30 HIS A C 3
ATOM 2728 O O . HIS A 1 30 ? -8.472 8.807 0.063 1.00 0.00 30 HIS A O 3
ATOM 2742 N N . ALA A 1 31 ? -10.557 7.964 0.000 1.00 0.00 31 ALA A N 3
ATOM 2743 C CA . ALA A 1 31 ? -10.910 8.640 -1.242 1.00 0.00 31 ALA A CA 3
ATOM 2744 C C . ALA A 1 31 ? -10.549 10.121 -1.183 1.00 0.00 31 ALA A C 3
ATOM 2745 O O . ALA A 1 31 ? -10.272 10.742 -2.209 1.00 0.00 31 ALA A O 3
ATOM 2752 N N . GLU A 1 32 ? -10.555 10.679 0.023 1.00 0.00 32 GLU A N 3
ATOM 2753 C CA . GLU A 1 32 ? -10.229 12.088 0.214 1.00 0.00 32 GLU A CA 3
ATOM 2754 C C . GLU A 1 32 ? -8.757 12.261 0.576 1.00 0.00 32 GLU A C 3
ATOM 2755 O O . GLU A 1 32 ? -8.082 13.159 0.071 1.00 0.00 32 GLU A O 3
ATOM 2767 N N . THR A 1 33 ? -8.264 11.396 1.457 1.00 0.00 33 THR A N 3
ATOM 2768 C CA . THR A 1 33 ? -6.873 11.453 1.889 1.00 0.00 33 THR A CA 3
ATOM 2769 C C . THR A 1 33 ? -5.923 11.332 0.703 1.00 0.00 33 THR A C 3
ATOM 2770 O O . THR A 1 33 ? -4.925 12.048 0.620 1.00 0.00 33 THR A O 3
ATOM 2781 N N . VAL A 1 34 ? -6.240 10.423 -0.213 1.00 0.00 34 VAL A N 3
ATOM 2782 C CA . VAL A 1 34 ? -5.415 10.210 -1.396 1.00 0.00 34 VAL A CA 3
ATOM 2783 C C . VAL A 1 34 ? -4.863 11.529 -1.926 1.00 0.00 34 VAL A C 3
ATOM 2784 O O . VAL A 1 34 ? -3.749 11.583 -2.444 1.00 0.00 34 VAL A O 3
ATOM 2797 N N . ALA A 1 35 ? -5.652 12.590 -1.791 1.00 0.00 35 ALA A N 3
ATOM 2798 C CA . ALA A 1 35 ? -5.241 13.910 -2.254 1.00 0.00 35 ALA A CA 3
ATOM 2799 C C . ALA A 1 35 ? -3.764 14.158 -1.966 1.00 0.00 35 ALA A C 3
ATOM 2800 O O . ALA A 1 35 ? -3.038 14.685 -2.808 1.00 0.00 35 ALA A O 3
ATOM 2807 N N . ALA A 1 36 ? -3.327 13.774 -0.771 1.00 0.00 36 ALA A N 3
ATOM 2808 C CA . ALA A 1 36 ? -1.936 13.954 -0.373 1.00 0.00 36 ALA A CA 3
ATOM 2809 C C . ALA A 1 36 ? -0.986 13.413 -1.436 1.00 0.00 36 ALA A C 3
ATOM 2810 O O . ALA A 1 36 ? -0.272 14.174 -2.090 1.00 0.00 36 ALA A O 3
ATOM 2817 N N . LEU A 1 37 ? -0.982 12.095 -1.604 1.00 0.00 37 LEU A N 3
ATOM 2818 C CA . LEU A 1 37 ? -0.119 11.452 -2.588 1.00 0.00 37 LEU A CA 3
ATOM 2819 C C . LEU A 1 37 ? -0.304 12.078 -3.967 1.00 0.00 37 LEU A C 3
ATOM 2820 O O . LEU A 1 37 ? -1.422 12.158 -4.478 1.00 0.00 37 LEU A O 3
ATOM 2836 N N . ARG A 1 38 ? 0.798 12.518 -4.564 1.00 0.00 38 ARG A N 3
ATOM 2837 C CA . ARG A 1 38 ? 0.757 13.136 -5.884 1.00 0.00 38 ARG A CA 3
ATOM 2838 C C . ARG A 1 38 ? 1.566 12.323 -6.890 1.00 0.00 38 ARG A C 3
ATOM 2839 O O . ARG A 1 38 ? 1.244 12.287 -8.078 1.00 0.00 38 ARG A O 3
ATOM 2860 N N . PHE A 1 39 ? 2.619 11.672 -6.407 1.00 0.00 39 PHE A N 3
ATOM 2861 C CA . PHE A 1 39 ? 3.476 10.860 -7.263 1.00 0.00 39 PHE A CA 3
ATOM 2862 C C . PHE A 1 39 ? 3.096 9.385 -7.172 1.00 0.00 39 PHE A C 3
ATOM 2863 O O . PHE A 1 39 ? 3.436 8.688 -6.216 1.00 0.00 39 PHE A O 3
ATOM 2880 N N . PRO A 1 40 ? 2.372 8.897 -8.191 1.00 0.00 40 PRO A N 3
ATOM 2881 C CA . PRO A 1 40 ? 1.929 7.501 -8.250 1.00 0.00 40 PRO A CA 3
ATOM 2882 C C . PRO A 1 40 ? 3.086 6.535 -8.481 1.00 0.00 40 PRO A C 3
ATOM 2883 O O . PRO A 1 40 ? 4.213 6.953 -8.748 1.00 0.00 40 PRO A O 3
ATOM 2894 N N . CYS A 1 41 ? 2.801 5.242 -8.377 1.00 0.00 41 CYS A N 3
ATOM 2895 C CA . CYS A 1 41 ? 3.817 4.216 -8.574 1.00 0.00 41 CYS A CA 3
ATOM 2896 C C . CYS A 1 41 ? 3.645 3.533 -9.928 1.00 0.00 41 CYS A C 3
ATOM 2897 O O . CYS A 1 41 ? 2.690 2.787 -10.140 1.00 0.00 41 CYS A O 3
ATOM 2904 N N . GLU A 1 42 ? 4.577 3.794 -10.839 1.00 0.00 42 GLU A N 3
ATOM 2905 C CA . GLU A 1 42 ? 4.527 3.205 -12.172 1.00 0.00 42 GLU A CA 3
ATOM 2906 C C . GLU A 1 42 ? 4.777 1.700 -12.112 1.00 0.00 42 GLU A C 3
ATOM 2907 O O . GLU A 1 42 ? 4.801 1.022 -13.139 1.00 0.00 42 GLU A O 3
ATOM 2919 N N . PHE A 1 43 ? 4.963 1.186 -10.901 1.00 0.00 43 PHE A N 3
ATOM 2920 C CA . PHE A 1 43 ? 5.213 -0.238 -10.705 1.00 0.00 43 PHE A CA 3
ATOM 2921 C C . PHE A 1 43 ? 3.920 -0.976 -10.370 1.00 0.00 43 PHE A C 3
ATOM 2922 O O . PHE A 1 43 ? 3.529 -1.914 -11.064 1.00 0.00 43 PHE A O 3
ATOM 2939 N N . CYS A 1 44 ? 3.261 -0.545 -9.299 1.00 0.00 44 CYS A N 3
ATOM 2940 C CA . CYS A 1 44 ? 2.013 -1.164 -8.869 1.00 0.00 44 CYS A CA 3
ATOM 2941 C C . CYS A 1 44 ? 0.837 -0.211 -9.067 1.00 0.00 44 CYS A C 3
ATOM 2942 O O . CYS A 1 44 ? -0.277 -0.638 -9.370 1.00 0.00 44 CYS A O 3
ATOM 2949 N N . GLY A 1 45 ? 1.094 1.082 -8.894 1.00 0.00 45 GLY A N 3
ATOM 2950 C CA . GLY A 1 45 ? 0.048 2.074 -9.058 1.00 0.00 45 GLY A CA 3
ATOM 2951 C C . GLY A 1 45 ? -0.172 2.897 -7.804 1.00 0.00 45 GLY A C 3
ATOM 2952 O O . GLY A 1 45 ? -0.918 3.877 -7.818 1.00 0.00 45 GLY A O 3
ATOM 2956 N N . LYS A 1 46 ? 0.477 2.499 -6.715 1.00 0.00 46 LYS A N 3
ATOM 2957 C CA . LYS A 1 46 ? 0.349 3.206 -5.446 1.00 0.00 46 LYS A CA 3
ATOM 2958 C C . LYS A 1 46 ? 0.620 4.696 -5.624 1.00 0.00 46 LYS A C 3
ATOM 2959 O O . LYS A 1 46 ? 0.898 5.159 -6.731 1.00 0.00 46 LYS A O 3
ATOM 2978 N N . ARG A 1 47 ? 0.538 5.443 -4.528 1.00 0.00 47 ARG A N 3
ATOM 2979 C CA . ARG A 1 47 ? 0.775 6.881 -4.563 1.00 0.00 47 ARG A CA 3
ATOM 2980 C C . ARG A 1 47 ? 1.431 7.356 -3.270 1.00 0.00 47 ARG A C 3
ATOM 2981 O O . ARG A 1 47 ? 1.128 6.856 -2.187 1.00 0.00 47 ARG A O 3
ATOM 3002 N N . PHE A 1 48 ? 2.334 8.324 -3.392 1.00 0.00 48 PHE A N 3
ATOM 3003 C CA . PHE A 1 48 ? 3.035 8.866 -2.234 1.00 0.00 48 PHE A CA 3
ATOM 3004 C C . PHE A 1 48 ? 3.005 10.391 -2.244 1.00 0.00 48 PHE A C 3
ATOM 3005 O O . PHE A 1 48 ? 2.893 11.012 -3.300 1.00 0.00 48 PHE A O 3
ATOM 3022 N N . GLU A 1 49 ? 3.104 10.987 -1.060 1.00 0.00 49 GLU A N 3
ATOM 3023 C CA . GLU A 1 49 ? 3.086 12.439 -0.933 1.00 0.00 49 GLU A CA 3
ATOM 3024 C C . GLU A 1 49 ? 4.255 13.066 -1.687 1.00 0.00 49 GLU A C 3
ATOM 3025 O O . GLU A 1 49 ? 4.230 14.251 -2.021 1.00 0.00 49 GLU A O 3
ATOM 3037 N N . LYS A 1 50 ? 5.279 12.262 -1.953 1.00 0.00 50 LYS A N 3
ATOM 3038 C CA . LYS A 1 50 ? 6.458 12.736 -2.669 1.00 0.00 50 LYS A CA 3
ATOM 3039 C C . LYS A 1 50 ? 7.171 11.581 -3.366 1.00 0.00 50 LYS A C 3
ATOM 3040 O O . LYS A 1 50 ? 6.927 10.408 -3.083 1.00 0.00 50 LYS A O 3
ATOM 3059 N N . PRO A 1 51 ? 8.074 11.919 -4.298 1.00 0.00 51 PRO A N 3
ATOM 3060 C CA . PRO A 1 51 ? 8.843 10.924 -5.053 1.00 0.00 51 PRO A CA 3
ATOM 3061 C C . PRO A 1 51 ? 9.865 10.200 -4.184 1.00 0.00 51 PRO A C 3
ATOM 3062 O O . PRO A 1 51 ? 10.008 8.980 -4.264 1.00 0.00 51 PRO A O 3
ATOM 3073 N N . ASP A 1 52 ? 10.572 10.958 -3.354 1.00 0.00 52 ASP A N 3
ATOM 3074 C CA . ASP A 1 52 ? 11.581 10.388 -2.468 1.00 0.00 52 ASP A CA 3
ATOM 3075 C C . ASP A 1 52 ? 11.081 9.090 -1.840 1.00 0.00 52 ASP A C 3
ATOM 3076 O O . ASP A 1 52 ? 11.845 8.143 -1.658 1.00 0.00 52 ASP A O 3
ATOM 3085 N N . SER A 1 53 ? 9.794 9.055 -1.511 1.00 0.00 53 SER A N 3
ATOM 3086 C CA . SER A 1 53 ? 9.193 7.876 -0.899 1.00 0.00 53 SER A CA 3
ATOM 3087 C C . SER A 1 53 ? 8.830 6.840 -1.958 1.00 0.00 53 SER A C 3
ATOM 3088 O O . SER A 1 53 ? 8.832 5.637 -1.694 1.00 0.00 53 SER A O 3
ATOM 3096 N N . VAL A 1 54 ? 8.517 7.315 -3.160 1.00 0.00 54 VAL A N 3
ATOM 3097 C CA . VAL A 1 54 ? 8.152 6.431 -4.261 1.00 0.00 54 VAL A CA 3
ATOM 3098 C C . VAL A 1 54 ? 9.360 5.645 -4.758 1.00 0.00 54 VAL A C 3
ATOM 3099 O O . VAL A 1 54 ? 9.233 4.501 -5.192 1.00 0.00 54 VAL A O 3
ATOM 3112 N N . ALA A 1 55 ? 10.533 6.268 -4.690 1.00 0.00 55 ALA A N 3
ATOM 3113 C CA . ALA A 1 55 ? 11.765 5.626 -5.131 1.00 0.00 55 ALA A CA 3
ATOM 3114 C C . ALA A 1 55 ? 12.179 4.515 -4.172 1.00 0.00 55 ALA A C 3
ATOM 3115 O O . ALA A 1 55 ? 12.648 3.459 -4.595 1.00 0.00 55 ALA A O 3
ATOM 3122 N N . ALA A 1 56 ? 12.004 4.762 -2.878 1.00 0.00 56 ALA A N 3
ATOM 3123 C CA . ALA A 1 56 ? 12.358 3.782 -1.859 1.00 0.00 56 ALA A CA 3
ATOM 3124 C C . ALA A 1 56 ? 11.362 2.627 -1.837 1.00 0.00 56 ALA A C 3
ATOM 3125 O O . ALA A 1 56 ? 11.742 1.470 -1.656 1.00 0.00 56 ALA A O 3
ATOM 3132 N N . HIS A 1 57 ? 10.086 2.949 -2.022 1.00 0.00 57 HIS A N 3
ATOM 3133 C CA . HIS A 1 57 ? 9.035 1.938 -2.024 1.00 0.00 57 HIS A CA 3
ATOM 3134 C C . HIS A 1 57 ? 9.334 0.845 -3.046 1.00 0.00 57 HIS A C 3
ATOM 3135 O O . HIS A 1 57 ? 9.007 -0.322 -2.835 1.00 0.00 57 HIS A O 3
ATOM 3149 N N . ARG A 1 58 ? 9.957 1.233 -4.154 1.00 0.00 58 ARG A N 3
ATOM 3150 C CA . ARG A 1 58 ? 10.298 0.287 -5.210 1.00 0.00 58 ARG A CA 3
ATOM 3151 C C . ARG A 1 58 ? 11.471 -0.595 -4.792 1.00 0.00 58 ARG A C 3
ATOM 3152 O O . ARG A 1 58 ? 11.693 -1.662 -5.363 1.00 0.00 58 ARG A O 3
ATOM 3173 N N . SER A 1 59 ? 12.219 -0.140 -3.792 1.00 0.00 59 SER A N 3
ATOM 3174 C CA . SER A 1 59 ? 13.372 -0.885 -3.300 1.00 0.00 59 SER A CA 3
ATOM 3175 C C . SER A 1 59 ? 12.978 -1.791 -2.138 1.00 0.00 59 SER A C 3
ATOM 3176 O O . SER A 1 59 ? 13.780 -2.596 -1.662 1.00 0.00 59 SER A O 3
ATOM 3184 N N . LYS A 1 60 ? 11.737 -1.655 -1.684 1.00 0.00 60 LYS A N 3
ATOM 3185 C CA . LYS A 1 60 ? 11.233 -2.461 -0.578 1.00 0.00 60 LYS A CA 3
ATOM 3186 C C . LYS A 1 60 ? 10.059 -3.325 -1.027 1.00 0.00 60 LYS A C 3
ATOM 3187 O O . LYS A 1 60 ? 9.854 -4.425 -0.513 1.00 0.00 60 LYS A O 3
ATOM 3206 N N . SER A 1 61 ? 9.291 -2.821 -1.988 1.00 0.00 61 SER A N 3
ATOM 3207 C CA . SER A 1 61 ? 8.136 -3.547 -2.503 1.00 0.00 61 SER A CA 3
ATOM 3208 C C . SER A 1 61 ? 8.406 -4.068 -3.912 1.00 0.00 61 SER A C 3
ATOM 3209 O O . SER A 1 61 ? 7.894 -5.116 -4.308 1.00 0.00 61 SER A O 3
ATOM 3217 N N . HIS A 1 62 ? 9.215 -3.328 -4.664 1.00 0.00 62 HIS A N 3
ATOM 3218 C CA . HIS A 1 62 ? 9.554 -3.715 -6.029 1.00 0.00 62 HIS A CA 3
ATOM 3219 C C . HIS A 1 62 ? 11.054 -3.958 -6.168 1.00 0.00 62 HIS A C 3
ATOM 3220 O O . HIS A 1 62 ? 11.657 -3.695 -7.208 1.00 0.00 62 HIS A O 3
ATOM 3234 N N . PRO A 1 63 ? 11.672 -4.472 -5.094 1.00 0.00 63 PRO A N 3
ATOM 3235 C CA . PRO A 1 63 ? 13.109 -4.763 -5.071 1.00 0.00 63 PRO A CA 3
ATOM 3236 C C . PRO A 1 63 ? 13.477 -5.939 -5.968 1.00 0.00 63 PRO A C 3
ATOM 3237 O O . PRO A 1 63 ? 14.645 -6.136 -6.301 1.00 0.00 63 PRO A O 3
ATOM 3248 N N . ALA A 1 64 ? 12.473 -6.719 -6.356 1.00 0.00 64 ALA A N 3
ATOM 3249 C CA . ALA A 1 64 ? 12.691 -7.874 -7.217 1.00 0.00 64 ALA A CA 3
ATOM 3250 C C . ALA A 1 64 ? 12.531 -7.502 -8.687 1.00 0.00 64 ALA A C 3
ATOM 3251 O O . ALA A 1 64 ? 12.886 -8.277 -9.576 1.00 0.00 64 ALA A O 3
ATOM 3258 N N . LEU A 1 65 ? 11.995 -6.313 -8.936 1.00 0.00 65 LEU A N 3
ATOM 3259 C CA . LEU A 1 65 ? 11.787 -5.838 -10.300 1.00 0.00 65 LEU A CA 3
ATOM 3260 C C . LEU A 1 65 ? 12.938 -4.942 -10.746 1.00 0.00 65 LEU A C 3
ATOM 3261 O O . LEU A 1 65 ? 13.544 -5.167 -11.794 1.00 0.00 65 LEU A O 3
ATOM 3277 N N . LEU A 1 66 ? 13.236 -3.927 -9.942 1.00 0.00 66 LEU A N 3
ATOM 3278 C CA . LEU A 1 66 ? 14.317 -2.997 -10.252 1.00 0.00 66 LEU A CA 3
ATOM 3279 C C . LEU A 1 66 ? 15.527 -3.737 -10.814 1.00 0.00 66 LEU A C 3
ATOM 3280 O O . LEU A 1 66 ? 16.057 -3.374 -11.865 1.00 0.00 66 LEU A O 3
ATOM 3296 N N . LEU A 1 67 ? 15.958 -4.777 -10.108 1.00 0.00 67 LEU A N 3
ATOM 3297 C CA . LEU A 1 67 ? 17.104 -5.570 -10.537 1.00 0.00 67 LEU A CA 3
ATOM 3298 C C . LEU A 1 67 ? 16.880 -6.140 -11.934 1.00 0.00 67 LEU A C 3
ATOM 3299 O O . LEU A 1 67 ? 15.801 -5.996 -12.508 1.00 0.00 67 LEU A O 3
ATOM 3315 N N . ALA A 1 68 ? 17.906 -6.789 -12.474 1.00 0.00 68 ALA A N 3
ATOM 3316 C CA . ALA A 1 68 ? 17.820 -7.385 -13.802 1.00 0.00 68 ALA A CA 3
ATOM 3317 C C . ALA A 1 68 ? 16.984 -8.660 -13.778 1.00 0.00 68 ALA A C 3
ATOM 3318 O O . ALA A 1 68 ? 17.252 -9.592 -13.020 1.00 0.00 68 ALA A O 3
ATOM 3325 N N . PRO A 1 69 ? 15.947 -8.704 -14.627 1.00 0.00 69 PRO A N 3
ATOM 3326 C CA . PRO A 1 69 ? 15.051 -9.861 -14.722 1.00 0.00 69 PRO A CA 3
ATOM 3327 C C . PRO A 1 69 ? 15.735 -11.075 -15.341 1.00 0.00 69 PRO A C 3
ATOM 3328 O O . PRO A 1 69 ? 16.937 -11.054 -15.602 1.00 0.00 69 PRO A O 3
ATOM 3339 N N . GLN A 1 70 ? 14.961 -12.130 -15.572 1.00 0.00 70 GLN A N 3
ATOM 3340 C CA . GLN A 1 70 ? 15.494 -13.354 -16.160 1.00 0.00 70 GLN A CA 3
ATOM 3341 C C . GLN A 1 70 ? 14.988 -13.537 -17.587 1.00 0.00 70 GLN A C 3
ATOM 3342 O O . GLN A 1 70 ? 13.805 -13.792 -17.808 1.00 0.00 70 GLN A O 3
ATOM 3356 N N . GLU A 1 71 ? 15.893 -13.405 -18.552 1.00 0.00 71 GLU A N 3
ATOM 3357 C CA . GLU A 1 71 ? 15.537 -13.555 -19.958 1.00 0.00 71 GLU A CA 3
ATOM 3358 C C . GLU A 1 71 ? 16.662 -14.234 -20.735 1.00 0.00 71 GLU A C 3
ATOM 3359 O O . GLU A 1 71 ? 17.808 -13.787 -20.707 1.00 0.00 71 GLU A O 3
ATOM 3371 N N . SER A 1 72 ? 16.324 -15.318 -21.426 1.00 0.00 72 SER A N 3
ATOM 3372 C CA . SER A 1 72 ? 17.305 -16.063 -22.207 1.00 0.00 72 SER A CA 3
ATOM 3373 C C . SER A 1 72 ? 18.112 -15.126 -23.101 1.00 0.00 72 SER A C 3
ATOM 3374 O O . SER A 1 72 ? 19.338 -15.214 -23.164 1.00 0.00 72 SER A O 3
ATOM 3382 N N . SER A 1 73 ? 17.414 -14.230 -23.791 1.00 0.00 73 SER A N 3
ATOM 3383 C CA . SER A 1 73 ? 18.064 -13.279 -24.685 1.00 0.00 73 SER A CA 3
ATOM 3384 C C . SER A 1 73 ? 17.127 -12.123 -25.023 1.00 0.00 73 SER A C 3
ATOM 3385 O O . SER A 1 73 ? 15.906 -12.270 -24.991 1.00 0.00 73 SER A O 3
ATOM 3393 N N . GLY A 1 74 ? 17.709 -10.973 -25.348 1.00 0.00 74 GLY A N 3
ATOM 3394 C CA . GLY A 1 74 ? 16.913 -9.808 -25.688 1.00 0.00 74 GLY A CA 3
ATOM 3395 C C . GLY A 1 74 ? 17.064 -9.407 -27.141 1.00 0.00 74 GLY A C 3
ATOM 3396 O O . GLY A 1 74 ? 18.162 -9.115 -27.616 1.00 0.00 74 GLY A O 3
ATOM 3400 N N . PRO A 1 75 ? 15.940 -9.389 -27.874 1.00 0.00 75 PRO A N 3
ATOM 3401 C CA . PRO A 1 75 ? 15.927 -9.023 -29.294 1.00 0.00 75 PRO A CA 3
ATOM 3402 C C . PRO A 1 75 ? 16.209 -7.541 -29.513 1.00 0.00 75 PRO A C 3
ATOM 3403 O O . PRO A 1 75 ? 16.413 -6.790 -28.558 1.00 0.00 75 PRO A O 3
ATOM 3414 N N . SER A 1 76 ? 16.219 -7.125 -30.775 1.00 0.00 76 SER A N 3
ATOM 3415 C CA . SER A 1 76 ? 16.480 -5.732 -31.119 1.00 0.00 76 SER A CA 3
ATOM 3416 C C . SER A 1 76 ? 15.748 -5.343 -32.400 1.00 0.00 76 SER A C 3
ATOM 3417 O O . SER A 1 76 ? 15.196 -6.195 -33.096 1.00 0.00 76 SER A O 3
ATOM 3425 N N . SER A 1 77 ? 15.749 -4.049 -32.705 1.00 0.00 77 SER A N 3
ATOM 3426 C CA . SER A 1 77 ? 15.083 -3.545 -33.900 1.00 0.00 77 SER A CA 3
ATOM 3427 C C . SER A 1 77 ? 16.066 -3.425 -35.061 1.00 0.00 77 SER A C 3
ATOM 3428 O O . SER A 1 77 ? 15.757 -3.799 -36.191 1.00 0.00 77 SER A O 3
ATOM 3436 N N . GLY A 1 78 ? 17.253 -2.901 -34.771 1.00 0.00 78 GLY A N 3
ATOM 3437 C CA . GLY A 1 78 ? 18.264 -2.740 -35.800 1.00 0.00 78 GLY A CA 3
ATOM 3438 C C . GLY A 1 78 ? 19.285 -3.860 -35.789 1.00 0.00 78 GLY A C 3
ATOM 3439 O O . GLY A 1 78 ? 19.367 -4.606 -36.763 1.00 0.00 78 GLY A O 3
ATOM 3445 N N . GLY A 1 1 ? -2.395 -27.110 18.067 1.00 0.00 1 GLY A N 4
ATOM 3446 C CA . GLY A 1 1 ? -3.026 -26.359 16.998 1.00 0.00 1 GLY A CA 4
ATOM 3447 C C . GLY A 1 1 ? -3.709 -25.101 17.498 1.00 0.00 1 GLY A C 4
ATOM 3448 O O . GLY A 1 1 ? -4.522 -25.153 18.421 1.00 0.00 1 GLY A O 4
ATOM 3452 N N . SER A 1 2 ? -3.377 -23.968 16.888 1.00 0.00 2 SER A N 4
ATOM 3453 C CA . SER A 1 2 ? -3.960 -22.690 17.281 1.00 0.00 2 SER A CA 4
ATOM 3454 C C . SER A 1 2 ? -4.846 -22.133 16.170 1.00 0.00 2 SER A C 4
ATOM 3455 O O . SER A 1 2 ? -4.753 -22.554 15.017 1.00 0.00 2 SER A O 4
ATOM 3463 N N . SER A 1 3 ? -5.705 -21.184 16.527 1.00 0.00 3 SER A N 4
ATOM 3464 C CA . SER A 1 3 ? -6.611 -20.571 15.563 1.00 0.00 3 SER A CA 4
ATOM 3465 C C . SER A 1 3 ? -6.840 -19.098 15.892 1.00 0.00 3 SER A C 4
ATOM 3466 O O . SER A 1 3 ? -6.636 -18.665 17.025 1.00 0.00 3 SER A O 4
ATOM 3474 N N . GLY A 1 4 ? -7.265 -18.334 14.891 1.00 0.00 4 GLY A N 4
ATOM 3475 C CA . GLY A 1 4 ? -7.514 -16.918 15.093 1.00 0.00 4 GLY A CA 4
ATOM 3476 C C . GLY A 1 4 ? -7.697 -16.170 13.787 1.00 0.00 4 GLY A C 4
ATOM 3477 O O . GLY A 1 4 ? -7.010 -16.446 12.804 1.00 0.00 4 GLY A O 4
ATOM 3481 N N . SER A 1 5 ? -8.629 -15.222 13.776 1.00 0.00 5 SER A N 4
ATOM 3482 C CA . SER A 1 5 ? -8.905 -14.435 12.580 1.00 0.00 5 SER A CA 4
ATOM 3483 C C . SER A 1 5 ? -7.687 -13.605 12.182 1.00 0.00 5 SER A C 4
ATOM 3484 O O . SER A 1 5 ? -7.101 -12.907 13.010 1.00 0.00 5 SER A O 4
ATOM 3492 N N . SER A 1 6 ? -7.313 -13.688 10.910 1.00 0.00 6 SER A N 4
ATOM 3493 C CA . SER A 1 6 ? -6.163 -12.948 10.402 1.00 0.00 6 SER A CA 4
ATOM 3494 C C . SER A 1 6 ? -6.457 -11.452 10.356 1.00 0.00 6 SER A C 4
ATOM 3495 O O . SER A 1 6 ? -5.657 -10.636 10.812 1.00 0.00 6 SER A O 4
ATOM 3503 N N . GLY A 1 7 ? -7.613 -11.099 9.800 1.00 0.00 7 GLY A N 4
ATOM 3504 C CA . GLY A 1 7 ? -7.993 -9.701 9.704 1.00 0.00 7 GLY A CA 4
ATOM 3505 C C . GLY A 1 7 ? -8.054 -9.215 8.269 1.00 0.00 7 GLY A C 4
ATOM 3506 O O . GLY A 1 7 ? -7.416 -9.786 7.384 1.00 0.00 7 GLY A O 4
ATOM 3510 N N . LEU A 1 8 ? -8.826 -8.159 8.037 1.00 0.00 8 LEU A N 4
ATOM 3511 C CA . LEU A 1 8 ? -8.970 -7.596 6.699 1.00 0.00 8 LEU A CA 4
ATOM 3512 C C . LEU A 1 8 ? -7.729 -6.799 6.307 1.00 0.00 8 LEU A C 4
ATOM 3513 O O . LEU A 1 8 ? -6.946 -6.391 7.164 1.00 0.00 8 LEU A O 4
ATOM 3529 N N . GLN A 1 9 ? -7.560 -6.580 5.007 1.00 0.00 9 GLN A N 4
ATOM 3530 C CA . GLN A 1 9 ? -6.415 -5.830 4.502 1.00 0.00 9 GLN A CA 4
ATOM 3531 C C . GLN A 1 9 ? -6.843 -4.851 3.414 1.00 0.00 9 GLN A C 4
ATOM 3532 O O . GLN A 1 9 ? -7.357 -5.253 2.370 1.00 0.00 9 GLN A O 4
ATOM 3546 N N . CYS A 1 10 ? -6.628 -3.564 3.665 1.00 0.00 10 CYS A N 4
ATOM 3547 C CA . CYS A 1 10 ? -6.992 -2.527 2.707 1.00 0.00 10 CYS A CA 4
ATOM 3548 C C . CYS A 1 10 ? -6.031 -2.519 1.522 1.00 0.00 10 CYS A C 4
ATOM 3549 O O . CYS A 1 10 ? -4.854 -2.851 1.663 1.00 0.00 10 CYS A O 4
ATOM 3556 N N . GLU A 1 11 ? -6.542 -2.138 0.355 1.00 0.00 11 GLU A N 4
ATOM 3557 C CA . GLU A 1 11 ? -5.728 -2.088 -0.854 1.00 0.00 11 GLU A CA 4
ATOM 3558 C C . GLU A 1 11 ? -5.248 -0.666 -1.128 1.00 0.00 11 GLU A C 4
ATOM 3559 O O . GLU A 1 11 ? -4.179 -0.461 -1.705 1.00 0.00 11 GLU A O 4
ATOM 3571 N N . ILE A 1 12 ? -6.045 0.312 -0.711 1.00 0.00 12 ILE A N 4
ATOM 3572 C CA . ILE A 1 12 ? -5.701 1.714 -0.911 1.00 0.00 12 ILE A CA 4
ATOM 3573 C C . ILE A 1 12 ? -4.340 2.038 -0.305 1.00 0.00 12 ILE A C 4
ATOM 3574 O O . ILE A 1 12 ? -3.376 2.305 -1.023 1.00 0.00 12 ILE A O 4
ATOM 3590 N N . CYS A 1 13 ? -4.267 2.012 1.021 1.00 0.00 13 CYS A N 4
ATOM 3591 C CA . CYS A 1 13 ? -3.024 2.301 1.726 1.00 0.00 13 CYS A CA 4
ATOM 3592 C C . CYS A 1 13 ? -2.344 1.013 2.181 1.00 0.00 13 CYS A C 4
ATOM 3593 O O . CYS A 1 13 ? -1.125 0.877 2.090 1.00 0.00 13 CYS A O 4
ATOM 3600 N N . GLY A 1 14 ? -3.143 0.070 2.672 1.00 0.00 14 GLY A N 4
ATOM 3601 C CA . GLY A 1 14 ? -2.601 -1.194 3.133 1.00 0.00 14 GLY A CA 4
ATOM 3602 C C . GLY A 1 14 ? -2.819 -1.411 4.618 1.00 0.00 14 GLY A C 4
ATOM 3603 O O . GLY A 1 14 ? -2.022 -2.077 5.279 1.00 0.00 14 GLY A O 4
ATOM 3607 N N . PHE A 1 15 ? -3.900 -0.845 5.144 1.00 0.00 15 PHE A N 4
ATOM 3608 C CA . PHE A 1 15 ? -4.219 -0.977 6.561 1.00 0.00 15 PHE A CA 4
ATOM 3609 C C . PHE A 1 15 ? -4.843 -2.339 6.854 1.00 0.00 15 PHE A C 4
ATOM 3610 O O . PHE A 1 15 ? -5.101 -3.125 5.942 1.00 0.00 15 PHE A O 4
ATOM 3627 N N . THR A 1 16 ? -5.081 -2.611 8.133 1.00 0.00 16 THR A N 4
ATOM 3628 C CA . THR A 1 16 ? -5.672 -3.877 8.547 1.00 0.00 16 THR A CA 4
ATOM 3629 C C . THR A 1 16 ? -6.729 -3.664 9.625 1.00 0.00 16 THR A C 4
ATOM 3630 O O . THR A 1 16 ? -6.499 -2.947 10.600 1.00 0.00 16 THR A O 4
ATOM 3641 N N . CYS A 1 17 ? -7.886 -4.291 9.445 1.00 0.00 17 CYS A N 4
ATOM 3642 C CA . CYS A 1 17 ? -8.979 -4.170 10.404 1.00 0.00 17 CYS A CA 4
ATOM 3643 C C . CYS A 1 17 ? -9.777 -5.467 10.485 1.00 0.00 17 CYS A C 4
ATOM 3644 O O . CYS A 1 17 ? -9.901 -6.194 9.499 1.00 0.00 17 CYS A O 4
ATOM 3652 N N . ARG A 1 18 ? -10.315 -5.751 11.666 1.00 0.00 18 ARG A N 4
ATOM 3653 C CA . ARG A 1 18 ? -11.099 -6.962 11.877 1.00 0.00 18 ARG A CA 4
ATOM 3654 C C . ARG A 1 18 ? -12.541 -6.763 11.419 1.00 0.00 18 ARG A C 4
ATOM 3655 O O . ARG A 1 18 ? -13.035 -7.493 10.560 1.00 0.00 18 ARG A O 4
ATOM 3676 N N . GLN A 1 19 ? -13.209 -5.771 11.998 1.00 0.00 19 GLN A N 4
ATOM 3677 C CA . GLN A 1 19 ? -14.594 -5.477 11.650 1.00 0.00 19 GLN A CA 4
ATOM 3678 C C . GLN A 1 19 ? -14.686 -4.855 10.260 1.00 0.00 19 GLN A C 4
ATOM 3679 O O . GLN A 1 19 ? -13.809 -4.094 9.850 1.00 0.00 19 GLN A O 4
ATOM 3693 N N . LYS A 1 20 ? -15.752 -5.183 9.539 1.00 0.00 20 LYS A N 4
ATOM 3694 C CA . LYS A 1 20 ? -15.960 -4.657 8.196 1.00 0.00 20 LYS A CA 4
ATOM 3695 C C . LYS A 1 20 ? -16.292 -3.168 8.240 1.00 0.00 20 LYS A C 4
ATOM 3696 O O . LYS A 1 20 ? -15.598 -2.350 7.637 1.00 0.00 20 LYS A O 4
ATOM 3715 N N . ALA A 1 21 ? -17.355 -2.825 8.960 1.00 0.00 21 ALA A N 4
ATOM 3716 C CA . ALA A 1 21 ? -17.775 -1.435 9.085 1.00 0.00 21 ALA A CA 4
ATOM 3717 C C . ALA A 1 21 ? -16.572 -0.499 9.127 1.00 0.00 21 ALA A C 4
ATOM 3718 O O . ALA A 1 21 ? -16.574 0.559 8.498 1.00 0.00 21 ALA A O 4
ATOM 3725 N N . SER A 1 22 ? -15.546 -0.895 9.874 1.00 0.00 22 SER A N 4
ATOM 3726 C CA . SER A 1 22 ? -14.338 -0.089 10.002 1.00 0.00 22 SER A CA 4
ATOM 3727 C C . SER A 1 22 ? -13.649 0.076 8.650 1.00 0.00 22 SER A C 4
ATOM 3728 O O . SER A 1 22 ? -13.418 1.195 8.191 1.00 0.00 22 SER A O 4
ATOM 3736 N N . LEU A 1 23 ? -13.324 -1.046 8.019 1.00 0.00 23 LEU A N 4
ATOM 3737 C CA . LEU A 1 23 ? -12.662 -1.028 6.719 1.00 0.00 23 LEU A CA 4
ATOM 3738 C C . LEU A 1 23 ? -13.346 -0.047 5.773 1.00 0.00 23 LEU A C 4
ATOM 3739 O O . LEU A 1 23 ? -12.690 0.780 5.140 1.00 0.00 23 LEU A O 4
ATOM 3755 N N . ASN A 1 24 ? -14.668 -0.143 5.683 1.00 0.00 24 ASN A N 4
ATOM 3756 C CA . ASN A 1 24 ? -15.442 0.737 4.815 1.00 0.00 24 ASN A CA 4
ATOM 3757 C C . ASN A 1 24 ? -15.214 2.200 5.183 1.00 0.00 24 ASN A C 4
ATOM 3758 O O . ASN A 1 24 ? -14.847 3.014 4.335 1.00 0.00 24 ASN A O 4
ATOM 3769 N N . TRP A 1 25 ? -15.435 2.527 6.451 1.00 0.00 25 TRP A N 4
ATOM 3770 C CA . TRP A 1 25 ? -15.253 3.892 6.932 1.00 0.00 25 TRP A CA 4
ATOM 3771 C C . TRP A 1 25 ? -13.800 4.331 6.788 1.00 0.00 25 TRP A C 4
ATOM 3772 O O . TRP A 1 25 ? -13.510 5.522 6.670 1.00 0.00 25 TRP A O 4
ATOM 3793 N N . HIS A 1 26 ? -12.890 3.362 6.797 1.00 0.00 26 HIS A N 4
ATOM 3794 C CA . HIS A 1 26 ? -11.466 3.650 6.666 1.00 0.00 26 HIS A CA 4
ATOM 3795 C C . HIS A 1 26 ? -11.077 3.813 5.200 1.00 0.00 26 HIS A C 4
ATOM 3796 O O . HIS A 1 26 ? -10.007 4.335 4.887 1.00 0.00 26 HIS A O 4
ATOM 3810 N N . GLN A 1 27 ? -11.952 3.363 4.307 1.00 0.00 27 GLN A N 4
ATOM 3811 C CA . GLN A 1 27 ? -11.699 3.458 2.874 1.00 0.00 27 GLN A CA 4
ATOM 3812 C C . GLN A 1 27 ? -12.260 4.758 2.307 1.00 0.00 27 GLN A C 4
ATOM 3813 O O . GLN A 1 27 ? -11.582 5.465 1.561 1.00 0.00 27 GLN A O 4
ATOM 3827 N N . ARG A 1 28 ? -13.502 5.067 2.666 1.00 0.00 28 ARG A N 4
ATOM 3828 C CA . ARG A 1 28 ? -14.154 6.281 2.191 1.00 0.00 28 ARG A CA 4
ATOM 3829 C C . ARG A 1 28 ? -13.260 7.499 2.408 1.00 0.00 28 ARG A C 4
ATOM 3830 O O . ARG A 1 28 ? -13.229 8.414 1.585 1.00 0.00 28 ARG A O 4
ATOM 3851 N N . LYS A 1 29 ? -12.535 7.504 3.521 1.00 0.00 29 LYS A N 4
ATOM 3852 C CA . LYS A 1 29 ? -11.640 8.607 3.847 1.00 0.00 29 LYS A CA 4
ATOM 3853 C C . LYS A 1 29 ? -10.594 8.801 2.754 1.00 0.00 29 LYS A C 4
ATOM 3854 O O . LYS A 1 29 ? -10.260 9.930 2.392 1.00 0.00 29 LYS A O 4
ATOM 3873 N N . HIS A 1 30 ? -10.081 7.692 2.229 1.00 0.00 30 HIS A N 4
ATOM 3874 C CA . HIS A 1 30 ? -9.074 7.740 1.175 1.00 0.00 30 HIS A CA 4
ATOM 3875 C C . HIS A 1 30 ? -9.529 8.640 0.030 1.00 0.00 30 HIS A C 4
ATOM 3876 O O . HIS A 1 30 ? -8.763 9.466 -0.465 1.00 0.00 30 HIS A O 4
ATOM 3890 N N . ALA A 1 31 ? -10.780 8.473 -0.387 1.00 0.00 31 ALA A N 4
ATOM 3891 C CA . ALA A 1 31 ? -11.337 9.270 -1.472 1.00 0.00 31 ALA A CA 4
ATOM 3892 C C . ALA A 1 31 ? -10.947 10.738 -1.331 1.00 0.00 31 ALA A C 4
ATOM 3893 O O . ALA A 1 31 ? -10.862 11.464 -2.321 1.00 0.00 31 ALA A O 4
ATOM 3900 N N . GLU A 1 32 ? -10.710 11.167 -0.095 1.00 0.00 32 GLU A N 4
ATOM 3901 C CA . GLU A 1 32 ? -10.331 12.549 0.173 1.00 0.00 32 GLU A CA 4
ATOM 3902 C C . GLU A 1 32 ? -8.814 12.688 0.262 1.00 0.00 32 GLU A C 4
ATOM 3903 O O . GLU A 1 32 ? -8.240 13.671 -0.210 1.00 0.00 32 GLU A O 4
ATOM 3915 N N . THR A 1 33 ? -8.169 11.699 0.872 1.00 0.00 33 THR A N 4
ATOM 3916 C CA . THR A 1 33 ? -6.719 11.711 1.025 1.00 0.00 33 THR A CA 4
ATOM 3917 C C . THR A 1 33 ? -6.023 11.710 -0.331 1.00 0.00 33 THR A C 4
ATOM 3918 O O . THR A 1 33 ? -4.984 12.346 -0.507 1.00 0.00 33 THR A O 4
ATOM 3929 N N . VAL A 1 34 ? -6.603 10.993 -1.288 1.00 0.00 34 VAL A N 4
ATOM 3930 C CA . VAL A 1 34 ? -6.039 10.911 -2.630 1.00 0.00 34 VAL A CA 4
ATOM 3931 C C . VAL A 1 34 ? -5.370 12.223 -3.026 1.00 0.00 34 VAL A C 4
ATOM 3932 O O . VAL A 1 34 ? -4.343 12.228 -3.704 1.00 0.00 34 VAL A O 4
ATOM 3945 N N . ALA A 1 35 ? -5.960 13.334 -2.598 1.00 0.00 35 ALA A N 4
ATOM 3946 C CA . ALA A 1 35 ? -5.420 14.653 -2.905 1.00 0.00 35 ALA A CA 4
ATOM 3947 C C . ALA A 1 35 ? -3.974 14.777 -2.436 1.00 0.00 35 ALA A C 4
ATOM 3948 O O . ALA A 1 35 ? -3.099 15.190 -3.196 1.00 0.00 35 ALA A O 4
ATOM 3955 N N . ALA A 1 36 ? -3.732 14.418 -1.179 1.00 0.00 36 ALA A N 4
ATOM 3956 C CA . ALA A 1 36 ? -2.392 14.489 -0.610 1.00 0.00 36 ALA A CA 4
ATOM 3957 C C . ALA A 1 36 ? -1.370 13.825 -1.526 1.00 0.00 36 ALA A C 4
ATOM 3958 O O . ALA A 1 36 ? -0.257 14.324 -1.696 1.00 0.00 36 ALA A O 4
ATOM 3965 N N . LEU A 1 37 ? -1.754 12.698 -2.115 1.00 0.00 37 LEU A N 4
ATOM 3966 C CA . LEU A 1 37 ? -0.871 11.965 -3.015 1.00 0.00 37 LEU A CA 4
ATOM 3967 C C . LEU A 1 37 ? -0.633 12.748 -4.302 1.00 0.00 37 LEU A C 4
ATOM 3968 O O . LEU A 1 37 ? -1.556 12.968 -5.086 1.00 0.00 37 LEU A O 4
ATOM 3984 N N . ARG A 1 38 ? 0.611 13.166 -4.513 1.00 0.00 38 ARG A N 4
ATOM 3985 C CA . ARG A 1 38 ? 0.971 13.923 -5.705 1.00 0.00 38 ARG A CA 4
ATOM 3986 C C . ARG A 1 38 ? 1.995 13.164 -6.544 1.00 0.00 38 ARG A C 4
ATOM 3987 O O . ARG A 1 38 ? 2.090 13.362 -7.756 1.00 0.00 38 ARG A O 4
ATOM 4008 N N . PHE A 1 39 ? 2.758 12.294 -5.892 1.00 0.00 39 PHE A N 4
ATOM 4009 C CA . PHE A 1 39 ? 3.775 11.505 -6.577 1.00 0.00 39 PHE A CA 4
ATOM 4010 C C . PHE A 1 39 ? 3.258 10.104 -6.891 1.00 0.00 39 PHE A C 4
ATOM 4011 O O . PHE A 1 39 ? 3.198 9.229 -6.028 1.00 0.00 39 PHE A O 4
ATOM 4028 N N . PRO A 1 40 ? 2.874 9.887 -8.158 1.00 0.00 40 PRO A N 4
ATOM 4029 C CA . PRO A 1 40 ? 2.354 8.595 -8.616 1.00 0.00 40 PRO A CA 4
ATOM 4030 C C . PRO A 1 40 ? 3.432 7.517 -8.655 1.00 0.00 40 PRO A C 4
ATOM 4031 O O . PRO A 1 40 ? 4.618 7.805 -8.491 1.00 0.00 40 PRO A O 4
ATOM 4042 N N . CYS A 1 41 ? 3.013 6.275 -8.873 1.00 0.00 41 CYS A N 4
ATOM 4043 C CA . CYS A 1 41 ? 3.942 5.154 -8.934 1.00 0.00 41 CYS A CA 4
ATOM 4044 C C . CYS A 1 41 ? 4.136 4.685 -10.373 1.00 0.00 41 CYS A C 4
ATOM 4045 O O . CYS A 1 41 ? 3.250 4.063 -10.958 1.00 0.00 41 CYS A O 4
ATOM 4052 N N . GLU A 1 42 ? 5.301 4.988 -10.936 1.00 0.00 42 GLU A N 4
ATOM 4053 C CA . GLU A 1 42 ? 5.611 4.598 -12.307 1.00 0.00 42 GLU A CA 4
ATOM 4054 C C . GLU A 1 42 ? 5.717 3.080 -12.430 1.00 0.00 42 GLU A C 4
ATOM 4055 O O . GLU A 1 42 ? 5.962 2.550 -13.513 1.00 0.00 42 GLU A O 4
ATOM 4067 N N . PHE A 1 43 ? 5.530 2.387 -11.311 1.00 0.00 43 PHE A N 4
ATOM 4068 C CA . PHE A 1 43 ? 5.605 0.931 -11.293 1.00 0.00 43 PHE A CA 4
ATOM 4069 C C . PHE A 1 43 ? 4.224 0.312 -11.487 1.00 0.00 43 PHE A C 4
ATOM 4070 O O . PHE A 1 43 ? 4.029 -0.539 -12.355 1.00 0.00 43 PHE A O 4
ATOM 4087 N N . CYS A 1 44 ? 3.268 0.746 -10.672 1.00 0.00 44 CYS A N 4
ATOM 4088 C CA . CYS A 1 44 ? 1.905 0.236 -10.752 1.00 0.00 44 CYS A CA 4
ATOM 4089 C C . CYS A 1 44 ? 0.926 1.352 -11.101 1.00 0.00 44 CYS A C 4
ATOM 4090 O O . CYS A 1 44 ? -0.048 1.136 -11.821 1.00 0.00 44 CYS A O 4
ATOM 4097 N N . GLY A 1 45 ? 1.192 2.548 -10.584 1.00 0.00 45 GLY A N 4
ATOM 4098 C CA . GLY A 1 45 ? 0.325 3.681 -10.852 1.00 0.00 45 GLY A CA 4
ATOM 4099 C C . GLY A 1 45 ? -0.183 4.336 -9.583 1.00 0.00 45 GLY A C 4
ATOM 4100 O O . GLY A 1 45 ? -0.810 5.394 -9.629 1.00 0.00 45 GLY A O 4
ATOM 4104 N N . LYS A 1 46 ? 0.087 3.705 -8.445 1.00 0.00 46 LYS A N 4
ATOM 4105 C CA . LYS A 1 46 ? -0.347 4.231 -7.157 1.00 0.00 46 LYS A CA 4
ATOM 4106 C C . LYS A 1 46 ? 0.085 5.684 -6.989 1.00 0.00 46 LYS A C 4
ATOM 4107 O O . LYS A 1 46 ? 0.720 6.259 -7.873 1.00 0.00 46 LYS A O 4
ATOM 4126 N N . ARG A 1 47 ? -0.262 6.272 -5.848 1.00 0.00 47 ARG A N 4
ATOM 4127 C CA . ARG A 1 47 ? 0.090 7.658 -5.565 1.00 0.00 47 ARG A CA 4
ATOM 4128 C C . ARG A 1 47 ? 0.369 7.855 -4.078 1.00 0.00 47 ARG A C 4
ATOM 4129 O O . ARG A 1 47 ? -0.340 7.318 -3.227 1.00 0.00 47 ARG A O 4
ATOM 4150 N N . PHE A 1 48 ? 1.405 8.629 -3.773 1.00 0.00 48 PHE A N 4
ATOM 4151 C CA . PHE A 1 48 ? 1.778 8.896 -2.389 1.00 0.00 48 PHE A CA 4
ATOM 4152 C C . PHE A 1 48 ? 1.882 10.397 -2.133 1.00 0.00 48 PHE A C 4
ATOM 4153 O O . PHE A 1 48 ? 2.097 11.180 -3.058 1.00 0.00 48 PHE A O 4
ATOM 4170 N N . GLU A 1 49 ? 1.727 10.789 -0.873 1.00 0.00 49 GLU A N 4
ATOM 4171 C CA . GLU A 1 49 ? 1.802 12.196 -0.496 1.00 0.00 49 GLU A CA 4
ATOM 4172 C C . GLU A 1 49 ? 3.226 12.723 -0.643 1.00 0.00 49 GLU A C 4
ATOM 4173 O O . GLU A 1 49 ? 3.461 13.931 -0.598 1.00 0.00 49 GLU A O 4
ATOM 4185 N N . LYS A 1 50 ? 4.174 11.809 -0.818 1.00 0.00 50 LYS A N 4
ATOM 4186 C CA . LYS A 1 50 ? 5.576 12.179 -0.973 1.00 0.00 50 LYS A CA 4
ATOM 4187 C C . LYS A 1 50 ? 6.352 11.083 -1.696 1.00 0.00 50 LYS A C 4
ATOM 4188 O O . LYS A 1 50 ? 5.934 9.926 -1.751 1.00 0.00 50 LYS A O 4
ATOM 4207 N N . PRO A 1 51 ? 7.510 11.452 -2.262 1.00 0.00 51 PRO A N 4
ATOM 4208 C CA . PRO A 1 51 ? 8.370 10.514 -2.990 1.00 0.00 51 PRO A CA 4
ATOM 4209 C C . PRO A 1 51 ? 9.033 9.498 -2.066 1.00 0.00 51 PRO A C 4
ATOM 4210 O O . PRO A 1 51 ? 9.127 8.315 -2.393 1.00 0.00 51 PRO A O 4
ATOM 4221 N N . ASP A 1 52 ? 9.490 9.968 -0.910 1.00 0.00 52 ASP A N 4
ATOM 4222 C CA . ASP A 1 52 ? 10.143 9.100 0.063 1.00 0.00 52 ASP A CA 4
ATOM 4223 C C . ASP A 1 52 ? 9.353 7.810 0.257 1.00 0.00 52 ASP A C 4
ATOM 4224 O O . ASP A 1 52 ? 9.930 6.734 0.418 1.00 0.00 52 ASP A O 4
ATOM 4233 N N . SER A 1 53 ? 8.029 7.925 0.242 1.00 0.00 53 SER A N 4
ATOM 4234 C CA . SER A 1 53 ? 7.159 6.768 0.421 1.00 0.00 53 SER A CA 4
ATOM 4235 C C . SER A 1 53 ? 7.038 5.973 -0.876 1.00 0.00 53 SER A C 4
ATOM 4236 O O . SER A 1 53 ? 6.866 4.754 -0.856 1.00 0.00 53 SER A O 4
ATOM 4244 N N . VAL A 1 54 ? 7.130 6.673 -2.002 1.00 0.00 54 VAL A N 4
ATOM 4245 C CA . VAL A 1 54 ? 7.033 6.033 -3.309 1.00 0.00 54 VAL A CA 4
ATOM 4246 C C . VAL A 1 54 ? 8.251 5.160 -3.586 1.00 0.00 54 VAL A C 4
ATOM 4247 O O . VAL A 1 54 ? 8.160 4.153 -4.287 1.00 0.00 54 VAL A O 4
ATOM 4260 N N . ALA A 1 55 ? 9.393 5.553 -3.030 1.00 0.00 55 ALA A N 4
ATOM 4261 C CA . ALA A 1 55 ? 10.630 4.805 -3.215 1.00 0.00 55 ALA A CA 4
ATOM 4262 C C . ALA A 1 55 ? 10.633 3.533 -2.373 1.00 0.00 55 ALA A C 4
ATOM 4263 O O . ALA A 1 55 ? 11.128 2.493 -2.806 1.00 0.00 55 ALA A O 4
ATOM 4270 N N . ALA A 1 56 ? 10.078 3.624 -1.169 1.00 0.00 56 ALA A N 4
ATOM 4271 C CA . ALA A 1 56 ? 10.016 2.480 -0.268 1.00 0.00 56 ALA A CA 4
ATOM 4272 C C . ALA A 1 56 ? 8.955 1.482 -0.721 1.00 0.00 56 ALA A C 4
ATOM 4273 O O . ALA A 1 56 ? 9.156 0.269 -0.641 1.00 0.00 56 ALA A O 4
ATOM 4280 N N . HIS A 1 57 ? 7.827 1.999 -1.196 1.00 0.00 57 HIS A N 4
ATOM 4281 C CA . HIS A 1 57 ? 6.734 1.152 -1.661 1.00 0.00 57 HIS A CA 4
ATOM 4282 C C . HIS A 1 57 ? 7.213 0.197 -2.751 1.00 0.00 57 HIS A C 4
ATOM 4283 O O . HIS A 1 57 ? 6.741 -0.936 -2.848 1.00 0.00 57 HIS A O 4
ATOM 4297 N N . ARG A 1 58 ? 8.153 0.662 -3.567 1.00 0.00 58 ARG A N 4
ATOM 4298 C CA . ARG A 1 58 ? 8.694 -0.150 -4.651 1.00 0.00 58 ARG A CA 4
ATOM 4299 C C . ARG A 1 58 ? 9.598 -1.251 -4.105 1.00 0.00 58 ARG A C 4
ATOM 4300 O O . ARG A 1 58 ? 9.852 -2.250 -4.778 1.00 0.00 58 ARG A O 4
ATOM 4321 N N . SER A 1 59 ? 10.081 -1.061 -2.882 1.00 0.00 59 SER A N 4
ATOM 4322 C CA . SER A 1 59 ? 10.961 -2.036 -2.247 1.00 0.00 59 SER A CA 4
ATOM 4323 C C . SER A 1 59 ? 10.159 -3.026 -1.408 1.00 0.00 59 SER A C 4
ATOM 4324 O O . SER A 1 59 ? 10.701 -4.005 -0.895 1.00 0.00 59 SER A O 4
ATOM 4332 N N . LYS A 1 60 ? 8.864 -2.763 -1.272 1.00 0.00 60 LYS A N 4
ATOM 4333 C CA . LYS A 1 60 ? 7.984 -3.630 -0.496 1.00 0.00 60 LYS A CA 4
ATOM 4334 C C . LYS A 1 60 ? 6.893 -4.228 -1.379 1.00 0.00 60 LYS A C 4
ATOM 4335 O O . LYS A 1 60 ? 6.376 -5.308 -1.096 1.00 0.00 60 LYS A O 4
ATOM 4354 N N . SER A 1 61 ? 6.550 -3.519 -2.450 1.00 0.00 61 SER A N 4
ATOM 4355 C CA . SER A 1 61 ? 5.519 -3.979 -3.372 1.00 0.00 61 SER A CA 4
ATOM 4356 C C . SER A 1 61 ? 6.120 -4.320 -4.732 1.00 0.00 61 SER A C 4
ATOM 4357 O O . SER A 1 61 ? 5.623 -5.195 -5.442 1.00 0.00 61 SER A O 4
ATOM 4365 N N . HIS A 1 62 ? 7.194 -3.623 -5.090 1.00 0.00 62 HIS A N 4
ATOM 4366 C CA . HIS A 1 62 ? 7.865 -3.851 -6.364 1.00 0.00 62 HIS A CA 4
ATOM 4367 C C . HIS A 1 62 ? 9.300 -4.320 -6.147 1.00 0.00 62 HIS A C 4
ATOM 4368 O O . HIS A 1 62 ? 10.194 -4.053 -6.950 1.00 0.00 62 HIS A O 4
ATOM 4382 N N . PRO A 1 63 ? 9.527 -5.035 -5.035 1.00 0.00 63 PRO A N 4
ATOM 4383 C CA . PRO A 1 63 ? 10.853 -5.556 -4.686 1.00 0.00 63 PRO A CA 4
ATOM 4384 C C . PRO A 1 63 ? 11.298 -6.679 -5.617 1.00 0.00 63 PRO A C 4
ATOM 4385 O O . PRO A 1 63 ? 12.463 -7.074 -5.615 1.00 0.00 63 PRO A O 4
ATOM 4396 N N . ALA A 1 64 ? 10.362 -7.188 -6.411 1.00 0.00 64 ALA A N 4
ATOM 4397 C CA . ALA A 1 64 ? 10.659 -8.264 -7.349 1.00 0.00 64 ALA A CA 4
ATOM 4398 C C . ALA A 1 64 ? 11.045 -7.710 -8.716 1.00 0.00 64 ALA A C 4
ATOM 4399 O O . ALA A 1 64 ? 11.521 -8.444 -9.583 1.00 0.00 64 ALA A O 4
ATOM 4406 N N . LEU A 1 65 ? 10.837 -6.411 -8.903 1.00 0.00 65 LEU A N 4
ATOM 4407 C CA . LEU A 1 65 ? 11.162 -5.758 -10.166 1.00 0.00 65 LEU A CA 4
ATOM 4408 C C . LEU A 1 65 ? 12.563 -5.154 -10.122 1.00 0.00 65 LEU A C 4
ATOM 4409 O O . LEU A 1 65 ? 13.377 -5.383 -11.017 1.00 0.00 65 LEU A O 4
ATOM 4425 N N . LEU A 1 66 ? 12.837 -4.386 -9.074 1.00 0.00 66 LEU A N 4
ATOM 4426 C CA . LEU A 1 66 ? 14.140 -3.751 -8.911 1.00 0.00 66 LEU A CA 4
ATOM 4427 C C . LEU A 1 66 ? 15.266 -4.732 -9.220 1.00 0.00 66 LEU A C 4
ATOM 4428 O O . LEU A 1 66 ? 16.174 -4.428 -9.995 1.00 0.00 66 LEU A O 4
ATOM 4444 N N . LEU A 1 67 ? 15.201 -5.910 -8.610 1.00 0.00 67 LEU A N 4
ATOM 4445 C CA . LEU A 1 67 ? 16.214 -6.939 -8.821 1.00 0.00 67 LEU A CA 4
ATOM 4446 C C . LEU A 1 67 ? 16.317 -7.306 -10.298 1.00 0.00 67 LEU A C 4
ATOM 4447 O O . LEU A 1 67 ? 15.341 -7.212 -11.041 1.00 0.00 67 LEU A O 4
ATOM 4463 N N . ALA A 1 68 ? 17.507 -7.727 -10.716 1.00 0.00 68 ALA A N 4
ATOM 4464 C CA . ALA A 1 68 ? 17.737 -8.112 -12.103 1.00 0.00 68 ALA A CA 4
ATOM 4465 C C . ALA A 1 68 ? 16.812 -9.252 -12.516 1.00 0.00 68 ALA A C 4
ATOM 4466 O O . ALA A 1 68 ? 16.276 -9.982 -11.682 1.00 0.00 68 ALA A O 4
ATOM 4473 N N . PRO A 1 69 ? 16.618 -9.410 -13.834 1.00 0.00 69 PRO A N 4
ATOM 4474 C CA . PRO A 1 69 ? 15.757 -10.459 -14.387 1.00 0.00 69 PRO A CA 4
ATOM 4475 C C . PRO A 1 69 ? 16.353 -11.852 -14.209 1.00 0.00 69 PRO A C 4
ATOM 4476 O O . PRO A 1 69 ? 17.004 -12.378 -15.112 1.00 0.00 69 PRO A O 4
ATOM 4487 N N . GLN A 1 70 ? 16.125 -12.443 -13.040 1.00 0.00 70 GLN A N 4
ATOM 4488 C CA . GLN A 1 70 ? 16.641 -13.774 -12.745 1.00 0.00 70 GLN A CA 4
ATOM 4489 C C . GLN A 1 70 ? 15.577 -14.838 -12.996 1.00 0.00 70 GLN A C 4
ATOM 4490 O O . GLN A 1 70 ? 15.810 -15.803 -13.722 1.00 0.00 70 GLN A O 4
ATOM 4504 N N . GLU A 1 71 ? 14.408 -14.653 -12.389 1.00 0.00 71 GLU A N 4
ATOM 4505 C CA . GLU A 1 71 ? 13.309 -15.599 -12.546 1.00 0.00 71 GLU A CA 4
ATOM 4506 C C . GLU A 1 71 ? 12.117 -14.937 -13.232 1.00 0.00 71 GLU A C 4
ATOM 4507 O O . GLU A 1 71 ? 10.996 -15.443 -13.175 1.00 0.00 71 GLU A O 4
ATOM 4519 N N . SER A 1 72 ? 12.368 -13.804 -13.879 1.00 0.00 72 SER A N 4
ATOM 4520 C CA . SER A 1 72 ? 11.315 -13.070 -14.572 1.00 0.00 72 SER A CA 4
ATOM 4521 C C . SER A 1 72 ? 10.604 -13.965 -15.583 1.00 0.00 72 SER A C 4
ATOM 4522 O O . SER A 1 72 ? 9.376 -14.040 -15.606 1.00 0.00 72 SER A O 4
ATOM 4530 N N . SER A 1 73 ? 11.386 -14.643 -16.417 1.00 0.00 73 SER A N 4
ATOM 4531 C CA . SER A 1 73 ? 10.833 -15.531 -17.433 1.00 0.00 73 SER A CA 4
ATOM 4532 C C . SER A 1 73 ? 9.614 -16.276 -16.897 1.00 0.00 73 SER A C 4
ATOM 4533 O O . SER A 1 73 ? 8.551 -16.277 -17.516 1.00 0.00 73 SER A O 4
ATOM 4541 N N . GLY A 1 74 ? 9.779 -16.912 -15.741 1.00 0.00 74 GLY A N 4
ATOM 4542 C CA . GLY A 1 74 ? 8.685 -17.653 -15.140 1.00 0.00 74 GLY A CA 4
ATOM 4543 C C . GLY A 1 74 ? 7.569 -16.749 -14.655 1.00 0.00 74 GLY A C 4
ATOM 4544 O O . GLY A 1 74 ? 7.614 -15.530 -14.817 1.00 0.00 74 GLY A O 4
ATOM 4548 N N . PRO A 1 75 ? 6.537 -17.352 -14.046 1.00 0.00 75 PRO A N 4
ATOM 4549 C CA . PRO A 1 75 ? 5.384 -16.612 -13.525 1.00 0.00 75 PRO A CA 4
ATOM 4550 C C . PRO A 1 75 ? 5.739 -15.769 -12.305 1.00 0.00 75 PRO A C 4
ATOM 4551 O O . PRO A 1 75 ? 6.370 -16.254 -11.366 1.00 0.00 75 PRO A O 4
ATOM 4562 N N . SER A 1 76 ? 5.328 -14.505 -12.325 1.00 0.00 76 SER A N 4
ATOM 4563 C CA . SER A 1 76 ? 5.607 -13.594 -11.221 1.00 0.00 76 SER A CA 4
ATOM 4564 C C . SER A 1 76 ? 4.323 -13.231 -10.480 1.00 0.00 76 SER A C 4
ATOM 4565 O O . SER A 1 76 ? 3.232 -13.274 -11.047 1.00 0.00 76 SER A O 4
ATOM 4573 N N . SER A 1 77 ? 4.464 -12.873 -9.207 1.00 0.00 77 SER A N 4
ATOM 4574 C CA . SER A 1 77 ? 3.316 -12.506 -8.386 1.00 0.00 77 SER A CA 4
ATOM 4575 C C . SER A 1 77 ? 2.467 -11.446 -9.080 1.00 0.00 77 SER A C 4
ATOM 4576 O O . SER A 1 77 ? 1.244 -11.560 -9.149 1.00 0.00 77 SER A O 4
ATOM 4584 N N . GLY A 1 78 ? 3.127 -10.412 -9.595 1.00 0.00 78 GLY A N 4
ATOM 4585 C CA . GLY A 1 78 ? 2.418 -9.346 -10.278 1.00 0.00 78 GLY A CA 4
ATOM 4586 C C . GLY A 1 78 ? 2.816 -7.972 -9.776 1.00 0.00 78 GLY A C 4
ATOM 4587 O O . GLY A 1 78 ? 3.991 -7.618 -9.866 1.00 0.00 78 GLY A O 4
ATOM 4593 N N . GLY A 1 1 ? -12.718 -20.737 22.127 1.00 0.00 1 GLY A N 5
ATOM 4594 C CA . GLY A 1 1 ? -14.025 -20.356 22.631 1.00 0.00 1 GLY A CA 5
ATOM 4595 C C . GLY A 1 1 ? -14.688 -19.294 21.777 1.00 0.00 1 GLY A C 5
ATOM 4596 O O . GLY A 1 1 ? -14.717 -18.120 22.145 1.00 0.00 1 GLY A O 5
ATOM 4600 N N . SER A 1 2 ? -15.222 -19.707 20.631 1.00 0.00 2 SER A N 5
ATOM 4601 C CA . SER A 1 2 ? -15.883 -18.781 19.719 1.00 0.00 2 SER A CA 5
ATOM 4602 C C . SER A 1 2 ? -14.898 -17.744 19.189 1.00 0.00 2 SER A C 5
ATOM 4603 O O . SER A 1 2 ? -15.218 -16.559 19.095 1.00 0.00 2 SER A O 5
ATOM 4611 N N . SER A 1 3 ? -13.698 -18.199 18.843 1.00 0.00 3 SER A N 5
ATOM 4612 C CA . SER A 1 3 ? -12.664 -17.311 18.326 1.00 0.00 3 SER A CA 5
ATOM 4613 C C . SER A 1 3 ? -12.442 -17.546 16.835 1.00 0.00 3 SER A C 5
ATOM 4614 O O . SER A 1 3 ? -12.766 -18.610 16.308 1.00 0.00 3 SER A O 5
ATOM 4622 N N . GLY A 1 4 ? -11.886 -16.545 16.160 1.00 0.00 4 GLY A N 5
ATOM 4623 C CA . GLY A 1 4 ? -11.630 -16.661 14.736 1.00 0.00 4 GLY A CA 5
ATOM 4624 C C . GLY A 1 4 ? -12.834 -16.280 13.897 1.00 0.00 4 GLY A C 5
ATOM 4625 O O . GLY A 1 4 ? -13.537 -17.148 13.379 1.00 0.00 4 GLY A O 5
ATOM 4629 N N . SER A 1 5 ? -13.073 -14.980 13.764 1.00 0.00 5 SER A N 5
ATOM 4630 C CA . SER A 1 5 ? -14.204 -14.486 12.987 1.00 0.00 5 SER A CA 5
ATOM 4631 C C . SER A 1 5 ? -13.744 -13.966 11.628 1.00 0.00 5 SER A C 5
ATOM 4632 O O . SER A 1 5 ? -12.779 -13.207 11.536 1.00 0.00 5 SER A O 5
ATOM 4640 N N . SER A 1 6 ? -14.441 -14.381 10.576 1.00 0.00 6 SER A N 5
ATOM 4641 C CA . SER A 1 6 ? -14.103 -13.961 9.221 1.00 0.00 6 SER A CA 5
ATOM 4642 C C . SER A 1 6 ? -13.709 -12.487 9.191 1.00 0.00 6 SER A C 5
ATOM 4643 O O . SER A 1 6 ? -12.627 -12.131 8.727 1.00 0.00 6 SER A O 5
ATOM 4651 N N . GLY A 1 7 ? -14.597 -11.634 9.691 1.00 0.00 7 GLY A N 5
ATOM 4652 C CA . GLY A 1 7 ? -14.325 -10.208 9.713 1.00 0.00 7 GLY A CA 5
ATOM 4653 C C . GLY A 1 7 ? -14.146 -9.631 8.323 1.00 0.00 7 GLY A C 5
ATOM 4654 O O . GLY A 1 7 ? -13.610 -10.292 7.433 1.00 0.00 7 GLY A O 5
ATOM 4658 N N . LEU A 1 8 ? -14.595 -8.395 8.135 1.00 0.00 8 LEU A N 5
ATOM 4659 C CA . LEU A 1 8 ? -14.483 -7.729 6.842 1.00 0.00 8 LEU A CA 5
ATOM 4660 C C . LEU A 1 8 ? -13.042 -7.308 6.570 1.00 0.00 8 LEU A C 5
ATOM 4661 O O . LEU A 1 8 ? -12.216 -7.266 7.481 1.00 0.00 8 LEU A O 5
ATOM 4677 N N . GLN A 1 9 ? -12.750 -6.994 5.312 1.00 0.00 9 GLN A N 5
ATOM 4678 C CA . GLN A 1 9 ? -11.410 -6.574 4.921 1.00 0.00 9 GLN A CA 5
ATOM 4679 C C . GLN A 1 9 ? -11.469 -5.524 3.816 1.00 0.00 9 GLN A C 5
ATOM 4680 O O . GLN A 1 9 ? -12.269 -5.630 2.887 1.00 0.00 9 GLN A O 5
ATOM 4694 N N . CYS A 1 10 ? -10.616 -4.510 3.925 1.00 0.00 10 CYS A N 5
ATOM 4695 C CA . CYS A 1 10 ? -10.571 -3.440 2.936 1.00 0.00 10 CYS A CA 5
ATOM 4696 C C . CYS A 1 10 ? -9.665 -3.817 1.767 1.00 0.00 10 CYS A C 5
ATOM 4697 O O . CYS A 1 10 ? -8.715 -4.582 1.928 1.00 0.00 10 CYS A O 5
ATOM 4704 N N . GLU A 1 11 ? -9.966 -3.273 0.593 1.00 0.00 11 GLU A N 5
ATOM 4705 C CA . GLU A 1 11 ? -9.179 -3.552 -0.603 1.00 0.00 11 GLU A CA 5
ATOM 4706 C C . GLU A 1 11 ? -8.205 -2.414 -0.891 1.00 0.00 11 GLU A C 5
ATOM 4707 O O . GLU A 1 11 ? -7.111 -2.636 -1.411 1.00 0.00 11 GLU A O 5
ATOM 4719 N N . ILE A 1 12 ? -8.610 -1.195 -0.551 1.00 0.00 12 ILE A N 5
ATOM 4720 C CA . ILE A 1 12 ? -7.774 -0.022 -0.772 1.00 0.00 12 ILE A CA 5
ATOM 4721 C C . ILE A 1 12 ? -6.374 -0.230 -0.204 1.00 0.00 12 ILE A C 5
ATOM 4722 O O . ILE A 1 12 ? -5.385 -0.211 -0.938 1.00 0.00 12 ILE A O 5
ATOM 4738 N N . CYS A 1 13 ? -6.298 -0.430 1.107 1.00 0.00 13 CYS A N 5
ATOM 4739 C CA . CYS A 1 13 ? -5.020 -0.644 1.776 1.00 0.00 13 CYS A CA 5
ATOM 4740 C C . CYS A 1 13 ? -4.864 -2.101 2.199 1.00 0.00 13 CYS A C 5
ATOM 4741 O O . CYS A 1 13 ? -3.780 -2.675 2.102 1.00 0.00 13 CYS A O 5
ATOM 4748 N N . GLY A 1 14 ? -5.957 -2.695 2.670 1.00 0.00 14 GLY A N 5
ATOM 4749 C CA . GLY A 1 14 ? -5.921 -4.080 3.101 1.00 0.00 14 GLY A CA 5
ATOM 4750 C C . GLY A 1 14 ? -6.158 -4.230 4.591 1.00 0.00 14 GLY A C 5
ATOM 4751 O O . GLY A 1 14 ? -5.578 -5.105 5.234 1.00 0.00 14 GLY A O 5
ATOM 4755 N N . PHE A 1 15 ? -7.012 -3.374 5.141 1.00 0.00 15 PHE A N 5
ATOM 4756 C CA . PHE A 1 15 ? -7.323 -3.413 6.565 1.00 0.00 15 PHE A CA 5
ATOM 4757 C C . PHE A 1 15 ? -8.443 -4.410 6.851 1.00 0.00 15 PHE A C 5
ATOM 4758 O O . PHE A 1 15 ? -8.959 -5.059 5.941 1.00 0.00 15 PHE A O 5
ATOM 4775 N N . THR A 1 16 ? -8.813 -4.526 8.122 1.00 0.00 16 THR A N 5
ATOM 4776 C CA . THR A 1 16 ? -9.870 -5.444 8.529 1.00 0.00 16 THR A CA 5
ATOM 4777 C C . THR A 1 16 ? -10.752 -4.823 9.606 1.00 0.00 16 THR A C 5
ATOM 4778 O O . THR A 1 16 ? -10.255 -4.226 10.562 1.00 0.00 16 THR A O 5
ATOM 4789 N N . CYS A 1 17 ? -12.063 -4.969 9.447 1.00 0.00 17 CYS A N 5
ATOM 4790 C CA . CYS A 1 17 ? -13.015 -4.422 10.407 1.00 0.00 17 CYS A CA 5
ATOM 4791 C C . CYS A 1 17 ? -14.187 -5.376 10.614 1.00 0.00 17 CYS A C 5
ATOM 4792 O O . CYS A 1 17 ? -14.781 -5.864 9.652 1.00 0.00 17 CYS A O 5
ATOM 4800 N N . ARG A 1 18 ? -14.513 -5.639 11.875 1.00 0.00 18 ARG A N 5
ATOM 4801 C CA . ARG A 1 18 ? -15.612 -6.538 12.209 1.00 0.00 18 ARG A CA 5
ATOM 4802 C C . ARG A 1 18 ? -16.958 -5.888 11.903 1.00 0.00 18 ARG A C 5
ATOM 4803 O O . ARG A 1 18 ? -17.858 -6.529 11.363 1.00 0.00 18 ARG A O 5
ATOM 4824 N N . GLN A 1 19 ? -17.086 -4.612 12.253 1.00 0.00 19 GLN A N 5
ATOM 4825 C CA . GLN A 1 19 ? -18.322 -3.876 12.017 1.00 0.00 19 GLN A CA 5
ATOM 4826 C C . GLN A 1 19 ? -18.318 -3.233 10.634 1.00 0.00 19 GLN A C 5
ATOM 4827 O O . GLN A 1 19 ? -17.399 -2.491 10.285 1.00 0.00 19 GLN A O 5
ATOM 4841 N N . LYS A 1 20 ? -19.349 -3.523 9.848 1.00 0.00 20 LYS A N 5
ATOM 4842 C CA . LYS A 1 20 ? -19.466 -2.974 8.503 1.00 0.00 20 LYS A CA 5
ATOM 4843 C C . LYS A 1 20 ? -19.264 -1.462 8.514 1.00 0.00 20 LYS A C 5
ATOM 4844 O O . LYS A 1 20 ? -18.366 -0.941 7.853 1.00 0.00 20 LYS A O 5
ATOM 4863 N N . ALA A 1 21 ? -20.106 -0.763 9.269 1.00 0.00 21 ALA A N 5
ATOM 4864 C CA . ALA A 1 21 ? -20.017 0.689 9.368 1.00 0.00 21 ALA A CA 5
ATOM 4865 C C . ALA A 1 21 ? -18.564 1.147 9.433 1.00 0.00 21 ALA A C 5
ATOM 4866 O O . ALA A 1 21 ? -18.182 2.126 8.791 1.00 0.00 21 ALA A O 5
ATOM 4873 N N . SER A 1 22 ? -17.758 0.434 10.213 1.00 0.00 22 SER A N 5
ATOM 4874 C CA . SER A 1 22 ? -16.347 0.771 10.366 1.00 0.00 22 SER A CA 5
ATOM 4875 C C . SER A 1 22 ? -15.631 0.733 9.019 1.00 0.00 22 SER A C 5
ATOM 4876 O O . SER A 1 22 ? -14.971 1.696 8.626 1.00 0.00 22 SER A O 5
ATOM 4884 N N . LEU A 1 23 ? -15.766 -0.386 8.316 1.00 0.00 23 LEU A N 5
ATOM 4885 C CA . LEU A 1 23 ? -15.132 -0.552 7.013 1.00 0.00 23 LEU A CA 5
ATOM 4886 C C . LEU A 1 23 ? -15.456 0.623 6.096 1.00 0.00 23 LEU A C 5
ATOM 4887 O O . LEU A 1 23 ? -14.561 1.329 5.634 1.00 0.00 23 LEU A O 5
ATOM 4903 N N . ASN A 1 24 ? -16.744 0.828 5.839 1.00 0.00 24 ASN A N 5
ATOM 4904 C CA . ASN A 1 24 ? -17.188 1.919 4.979 1.00 0.00 24 ASN A CA 5
ATOM 4905 C C . ASN A 1 24 ? -16.601 3.250 5.442 1.00 0.00 24 ASN A C 5
ATOM 4906 O O . ASN A 1 24 ? -16.079 4.023 4.639 1.00 0.00 24 ASN A O 5
ATOM 4917 N N . TRP A 1 25 ? -16.691 3.509 6.741 1.00 0.00 25 TRP A N 5
ATOM 4918 C CA . TRP A 1 25 ? -16.169 4.746 7.312 1.00 0.00 25 TRP A CA 5
ATOM 4919 C C . TRP A 1 25 ? -14.649 4.795 7.205 1.00 0.00 25 TRP A C 5
ATOM 4920 O O . TRP A 1 25 ? -14.055 5.873 7.163 1.00 0.00 25 TRP A O 5
ATOM 4941 N N . HIS A 1 26 ? -14.025 3.622 7.162 1.00 0.00 26 HIS A N 5
ATOM 4942 C CA . HIS A 1 26 ? -12.573 3.533 7.060 1.00 0.00 26 HIS A CA 5
ATOM 4943 C C . HIS A 1 26 ? -12.116 3.737 5.618 1.00 0.00 26 HIS A C 5
ATOM 4944 O O . HIS A 1 26 ? -11.086 4.363 5.367 1.00 0.00 26 HIS A O 5
ATOM 4958 N N . GLN A 1 27 ? -12.889 3.206 4.677 1.00 0.00 27 GLN A N 5
ATOM 4959 C CA . GLN A 1 27 ? -12.562 3.329 3.261 1.00 0.00 27 GLN A CA 5
ATOM 4960 C C . GLN A 1 27 ? -12.531 4.793 2.835 1.00 0.00 27 GLN A C 5
ATOM 4961 O O . GLN A 1 27 ? -11.517 5.284 2.337 1.00 0.00 27 GLN A O 5
ATOM 4975 N N . ARG A 1 28 ? -13.647 5.486 3.035 1.00 0.00 28 ARG A N 5
ATOM 4976 C CA . ARG A 1 28 ? -13.748 6.894 2.670 1.00 0.00 28 ARG A CA 5
ATOM 4977 C C . ARG A 1 28 ? -12.464 7.640 3.021 1.00 0.00 28 ARG A C 5
ATOM 4978 O O . ARG A 1 28 ? -12.031 8.531 2.291 1.00 0.00 28 ARG A O 5
ATOM 4999 N N . LYS A 1 29 ? -11.860 7.270 4.145 1.00 0.00 29 LYS A N 5
ATOM 5000 C CA . LYS A 1 29 ? -10.625 7.902 4.595 1.00 0.00 29 LYS A CA 5
ATOM 5001 C C . LYS A 1 29 ? -9.609 7.981 3.459 1.00 0.00 29 LYS A C 5
ATOM 5002 O O . LYS A 1 29 ? -8.967 9.012 3.257 1.00 0.00 29 LYS A O 5
ATOM 5021 N N . HIS A 1 30 ? -9.470 6.885 2.720 1.00 0.00 30 HIS A N 5
ATOM 5022 C CA . HIS A 1 30 ? -8.533 6.831 1.603 1.00 0.00 30 HIS A CA 5
ATOM 5023 C C . HIS A 1 30 ? -8.851 7.912 0.574 1.00 0.00 30 HIS A C 5
ATOM 5024 O O . HIS A 1 30 ? -7.949 8.506 -0.015 1.00 0.00 30 HIS A O 5
ATOM 5038 N N . ALA A 1 31 ? -10.139 8.161 0.364 1.00 0.00 31 ALA A N 5
ATOM 5039 C CA . ALA A 1 31 ? -10.576 9.172 -0.592 1.00 0.00 31 ALA A CA 5
ATOM 5040 C C . ALA A 1 31 ? -10.003 10.541 -0.244 1.00 0.00 31 ALA A C 5
ATOM 5041 O O . ALA A 1 31 ? -9.681 11.332 -1.130 1.00 0.00 31 ALA A O 5
ATOM 5048 N N . GLU A 1 32 ? -9.878 10.814 1.051 1.00 0.00 32 GLU A N 5
ATOM 5049 C CA . GLU A 1 32 ? -9.345 12.089 1.515 1.00 0.00 32 GLU A CA 5
ATOM 5050 C C . GLU A 1 32 ? -7.830 12.018 1.681 1.00 0.00 32 GLU A C 5
ATOM 5051 O O . GLU A 1 32 ? -7.121 12.997 1.446 1.00 0.00 32 GLU A O 5
ATOM 5063 N N . THR A 1 33 ? -7.339 10.850 2.087 1.00 0.00 33 THR A N 5
ATOM 5064 C CA . THR A 1 33 ? -5.910 10.650 2.286 1.00 0.00 33 THR A CA 5
ATOM 5065 C C . THR A 1 33 ? -5.154 10.733 0.965 1.00 0.00 33 THR A C 5
ATOM 5066 O O . THR A 1 33 ? -4.163 11.454 0.849 1.00 0.00 33 THR A O 5
ATOM 5077 N N . VAL A 1 34 ? -5.628 9.990 -0.031 1.00 0.00 34 VAL A N 5
ATOM 5078 C CA . VAL A 1 34 ? -4.997 9.981 -1.345 1.00 0.00 34 VAL A CA 5
ATOM 5079 C C . VAL A 1 34 ? -4.436 11.355 -1.695 1.00 0.00 34 VAL A C 5
ATOM 5080 O O . VAL A 1 34 ? -3.377 11.465 -2.312 1.00 0.00 34 VAL A O 5
ATOM 5093 N N . ALA A 1 35 ? -5.153 12.400 -1.296 1.00 0.00 35 ALA A N 5
ATOM 5094 C CA . ALA A 1 35 ? -4.725 13.767 -1.564 1.00 0.00 35 ALA A CA 5
ATOM 5095 C C . ALA A 1 35 ? -3.234 13.939 -1.295 1.00 0.00 35 ALA A C 5
ATOM 5096 O O . ALA A 1 35 ? -2.458 14.223 -2.206 1.00 0.00 35 ALA A O 5
ATOM 5103 N N . ALA A 1 36 ? -2.841 13.766 -0.037 1.00 0.00 36 ALA A N 5
ATOM 5104 C CA . ALA A 1 36 ? -1.443 13.901 0.352 1.00 0.00 36 ALA A CA 5
ATOM 5105 C C . ALA A 1 36 ? -0.518 13.334 -0.720 1.00 0.00 36 ALA A C 5
ATOM 5106 O O . ALA A 1 36 ? 0.464 13.969 -1.106 1.00 0.00 36 ALA A O 5
ATOM 5113 N N . LEU A 1 37 ? -0.837 12.135 -1.196 1.00 0.00 37 LEU A N 5
ATOM 5114 C CA . LEU A 1 37 ? -0.034 11.482 -2.224 1.00 0.00 37 LEU A CA 5
ATOM 5115 C C . LEU A 1 37 ? -0.475 11.916 -3.618 1.00 0.00 37 LEU A C 5
ATOM 5116 O O . LEU A 1 37 ? -1.656 11.841 -3.957 1.00 0.00 37 LEU A O 5
ATOM 5132 N N . ARG A 1 38 ? 0.482 12.367 -4.422 1.00 0.00 38 ARG A N 5
ATOM 5133 C CA . ARG A 1 38 ? 0.192 12.811 -5.780 1.00 0.00 38 ARG A CA 5
ATOM 5134 C C . ARG A 1 38 ? 0.926 11.949 -6.803 1.00 0.00 38 ARG A C 5
ATOM 5135 O O . ARG A 1 38 ? 0.457 11.766 -7.927 1.00 0.00 38 ARG A O 5
ATOM 5156 N N . PHE A 1 39 ? 2.079 11.422 -6.406 1.00 0.00 39 PHE A N 5
ATOM 5157 C CA . PHE A 1 39 ? 2.879 10.581 -7.288 1.00 0.00 39 PHE A CA 5
ATOM 5158 C C . PHE A 1 39 ? 2.665 9.103 -6.972 1.00 0.00 39 PHE A C 5
ATOM 5159 O O . PHE A 1 39 ? 3.209 8.564 -6.008 1.00 0.00 39 PHE A O 5
ATOM 5176 N N . PRO A 1 40 ? 1.854 8.433 -7.803 1.00 0.00 40 PRO A N 5
ATOM 5177 C CA . PRO A 1 40 ? 1.548 7.009 -7.633 1.00 0.00 40 PRO A CA 5
ATOM 5178 C C . PRO A 1 40 ? 2.750 6.119 -7.931 1.00 0.00 40 PRO A C 5
ATOM 5179 O O . PRO A 1 40 ? 3.796 6.597 -8.372 1.00 0.00 40 PRO A O 5
ATOM 5190 N N . CYS A 1 41 ? 2.595 4.822 -7.688 1.00 0.00 41 CYS A N 5
ATOM 5191 C CA . CYS A 1 41 ? 3.667 3.864 -7.929 1.00 0.00 41 CYS A CA 5
ATOM 5192 C C . CYS A 1 41 ? 3.379 3.028 -9.173 1.00 0.00 41 CYS A C 5
ATOM 5193 O O . CYS A 1 41 ? 2.521 2.147 -9.156 1.00 0.00 41 CYS A O 5
ATOM 5200 N N . GLU A 1 42 ? 4.104 3.313 -10.251 1.00 0.00 42 GLU A N 5
ATOM 5201 C CA . GLU A 1 42 ? 3.925 2.588 -11.504 1.00 0.00 42 GLU A CA 5
ATOM 5202 C C . GLU A 1 42 ? 4.331 1.125 -11.348 1.00 0.00 42 GLU A C 5
ATOM 5203 O O . GLU A 1 42 ? 4.207 0.332 -12.282 1.00 0.00 42 GLU A O 5
ATOM 5215 N N . PHE A 1 43 ? 4.818 0.775 -10.162 1.00 0.00 43 PHE A N 5
ATOM 5216 C CA . PHE A 1 43 ? 5.244 -0.591 -9.883 1.00 0.00 43 PHE A CA 5
ATOM 5217 C C . PHE A 1 43 ? 4.095 -1.412 -9.305 1.00 0.00 43 PHE A C 5
ATOM 5218 O O . PHE A 1 43 ? 3.773 -2.490 -9.807 1.00 0.00 43 PHE A O 5
ATOM 5235 N N . CYS A 1 44 ? 3.480 -0.895 -8.247 1.00 0.00 44 CYS A N 5
ATOM 5236 C CA . CYS A 1 44 ? 2.368 -1.578 -7.598 1.00 0.00 44 CYS A CA 5
ATOM 5237 C C . CYS A 1 44 ? 1.094 -0.741 -7.677 1.00 0.00 44 CYS A C 5
ATOM 5238 O O . CYS A 1 44 ? -0.011 -1.277 -7.740 1.00 0.00 44 CYS A O 5
ATOM 5245 N N . GLY A 1 45 ? 1.259 0.579 -7.673 1.00 0.00 45 GLY A N 5
ATOM 5246 C CA . GLY A 1 45 ? 0.115 1.469 -7.744 1.00 0.00 45 GLY A CA 5
ATOM 5247 C C . GLY A 1 45 ? -0.001 2.362 -6.524 1.00 0.00 45 GLY A C 5
ATOM 5248 O O . GLY A 1 45 ? -0.865 3.238 -6.467 1.00 0.00 45 GLY A O 5
ATOM 5252 N N . LYS A 1 46 ? 0.869 2.139 -5.545 1.00 0.00 46 LYS A N 5
ATOM 5253 C CA . LYS A 1 46 ? 0.861 2.929 -4.320 1.00 0.00 46 LYS A CA 5
ATOM 5254 C C . LYS A 1 46 ? 0.932 4.421 -4.633 1.00 0.00 46 LYS A C 5
ATOM 5255 O O . LYS A 1 46 ? 0.982 4.818 -5.797 1.00 0.00 46 LYS A O 5
ATOM 5274 N N . ARG A 1 47 ? 0.937 5.241 -3.587 1.00 0.00 47 ARG A N 5
ATOM 5275 C CA . ARG A 1 47 ? 1.003 6.688 -3.752 1.00 0.00 47 ARG A CA 5
ATOM 5276 C C . ARG A 1 47 ? 1.803 7.328 -2.621 1.00 0.00 47 ARG A C 5
ATOM 5277 O O . ARG A 1 47 ? 1.695 6.923 -1.464 1.00 0.00 47 ARG A O 5
ATOM 5298 N N . PHE A 1 48 ? 2.607 8.329 -2.965 1.00 0.00 48 PHE A N 5
ATOM 5299 C CA . PHE A 1 48 ? 3.427 9.024 -1.980 1.00 0.00 48 PHE A CA 5
ATOM 5300 C C . PHE A 1 48 ? 3.231 10.534 -2.078 1.00 0.00 48 PHE A C 5
ATOM 5301 O O . PHE A 1 48 ? 2.833 11.052 -3.121 1.00 0.00 48 PHE A O 5
ATOM 5318 N N . GLU A 1 49 ? 3.514 11.234 -0.984 1.00 0.00 49 GLU A N 5
ATOM 5319 C CA . GLU A 1 49 ? 3.368 12.684 -0.946 1.00 0.00 49 GLU A CA 5
ATOM 5320 C C . GLU A 1 49 ? 4.441 13.361 -1.794 1.00 0.00 49 GLU A C 5
ATOM 5321 O O . GLU A 1 49 ? 4.453 14.584 -1.942 1.00 0.00 49 GLU A O 5
ATOM 5333 N N . LYS A 1 50 ? 5.341 12.558 -2.350 1.00 0.00 50 LYS A N 5
ATOM 5334 C CA . LYS A 1 50 ? 6.419 13.077 -3.185 1.00 0.00 50 LYS A CA 5
ATOM 5335 C C . LYS A 1 50 ? 7.110 11.949 -3.944 1.00 0.00 50 LYS A C 5
ATOM 5336 O O . LYS A 1 50 ? 7.020 10.776 -3.580 1.00 0.00 50 LYS A O 5
ATOM 5355 N N . PRO A 1 51 ? 7.818 12.309 -5.025 1.00 0.00 51 PRO A N 5
ATOM 5356 C CA . PRO A 1 51 ? 8.540 11.342 -5.857 1.00 0.00 51 PRO A CA 5
ATOM 5357 C C . PRO A 1 51 ? 9.749 10.750 -5.140 1.00 0.00 51 PRO A C 5
ATOM 5358 O O . PRO A 1 51 ? 10.014 9.552 -5.236 1.00 0.00 51 PRO A O 5
ATOM 5369 N N . ASP A 1 52 ? 10.479 11.597 -4.423 1.00 0.00 52 ASP A N 5
ATOM 5370 C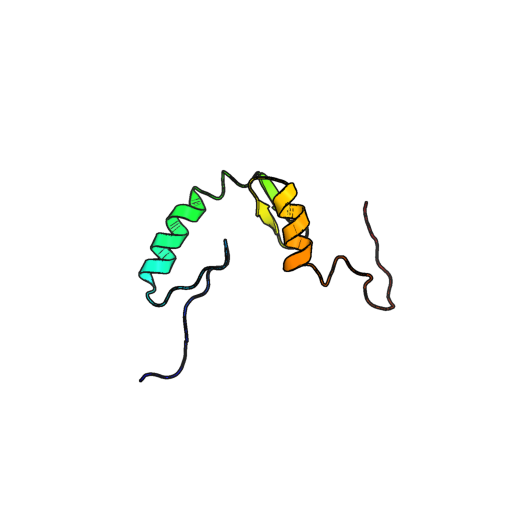 CA . ASP A 1 52 ? 11.660 11.158 -3.689 1.00 0.00 52 ASP A CA 5
ATOM 5371 C C . ASP A 1 52 ? 11.379 9.863 -2.932 1.00 0.00 52 ASP A C 5
ATOM 5372 O O . ASP A 1 52 ? 12.250 9.003 -2.809 1.00 0.00 52 ASP A O 5
ATOM 5381 N N . SER A 1 53 ? 10.156 9.734 -2.426 1.00 0.00 53 SER A N 5
ATOM 5382 C CA . SER A 1 53 ? 9.761 8.547 -1.677 1.00 0.00 53 SER A CA 5
ATOM 5383 C C . SER A 1 53 ? 9.329 7.428 -2.620 1.00 0.00 53 SER A C 5
ATOM 5384 O O . SER A 1 53 ? 9.479 6.246 -2.309 1.00 0.00 53 SER A O 5
ATOM 5392 N N . VAL A 1 54 ? 8.792 7.810 -3.774 1.00 0.00 54 VAL A N 5
ATOM 5393 C CA . VAL A 1 54 ? 8.338 6.840 -4.764 1.00 0.00 54 VAL A CA 5
ATOM 5394 C C . VAL A 1 54 ? 9.518 6.130 -5.418 1.00 0.00 54 VAL A C 5
ATOM 5395 O O . VAL A 1 54 ? 9.421 4.962 -5.794 1.00 0.00 54 VAL A O 5
ATOM 5408 N N . ALA A 1 55 ? 10.632 6.842 -5.549 1.00 0.00 55 ALA A N 5
ATOM 5409 C CA . ALA A 1 55 ? 11.832 6.279 -6.155 1.00 0.00 55 ALA A CA 5
ATOM 5410 C C . ALA A 1 55 ? 12.542 5.334 -5.192 1.00 0.00 55 ALA A C 5
ATOM 5411 O O . ALA A 1 55 ? 13.082 4.306 -5.601 1.00 0.00 55 ALA A O 5
ATOM 5418 N N . ALA A 1 56 ? 12.538 5.689 -3.911 1.00 0.00 56 ALA A N 5
ATOM 5419 C CA . ALA A 1 56 ? 13.181 4.872 -2.890 1.00 0.00 56 ALA A CA 5
ATOM 5420 C C . ALA A 1 56 ? 12.334 3.649 -2.552 1.00 0.00 56 ALA A C 5
ATOM 5421 O O . ALA A 1 56 ? 12.860 2.557 -2.338 1.00 0.00 56 ALA A O 5
ATOM 5428 N N . HIS A 1 57 ? 11.019 3.840 -2.506 1.00 0.00 57 HIS A N 5
ATOM 5429 C CA . HIS A 1 57 ? 10.099 2.752 -2.193 1.00 0.00 57 HIS A CA 5
ATOM 5430 C C . HIS A 1 57 ? 10.344 1.555 -3.107 1.00 0.00 57 HIS A C 5
ATOM 5431 O O . HIS A 1 57 ? 10.254 0.405 -2.676 1.00 0.00 57 HIS A O 5
ATOM 5445 N N . ARG A 1 58 ? 10.651 1.833 -4.369 1.00 0.00 58 ARG A N 5
ATOM 5446 C CA . ARG A 1 58 ? 10.907 0.779 -5.344 1.00 0.00 58 ARG A CA 5
ATOM 5447 C C . ARG A 1 58 ? 12.187 0.022 -5.003 1.00 0.00 58 ARG A C 5
ATOM 5448 O O . ARG A 1 58 ? 12.390 -1.106 -5.450 1.00 0.00 58 ARG A O 5
ATOM 5469 N N . SER A 1 59 ? 13.048 0.653 -4.210 1.00 0.00 59 SER A N 5
ATOM 5470 C CA . SER A 1 59 ? 14.310 0.041 -3.813 1.00 0.00 59 SER A CA 5
ATOM 5471 C C . SER A 1 59 ? 14.161 -0.705 -2.490 1.00 0.00 59 SER A C 5
ATOM 5472 O O . SER A 1 59 ? 15.097 -1.350 -2.018 1.00 0.00 59 SER A O 5
ATOM 5480 N N . LYS A 1 60 ? 12.975 -0.613 -1.898 1.00 0.00 60 LYS A N 5
ATOM 5481 C CA . LYS A 1 60 ? 12.699 -1.279 -0.630 1.00 0.00 60 LYS A CA 5
ATOM 5482 C C . LYS A 1 60 ? 11.582 -2.306 -0.788 1.00 0.00 60 LYS A C 5
ATOM 5483 O O . LYS A 1 60 ? 11.558 -3.322 -0.092 1.00 0.00 60 LYS A O 5
ATOM 5502 N N . SER A 1 61 ? 10.661 -2.036 -1.707 1.00 0.00 61 SER A N 5
ATOM 5503 C CA . SER A 1 61 ? 9.541 -2.936 -1.954 1.00 0.00 61 SER A CA 5
ATOM 5504 C C . SER A 1 61 ? 9.648 -3.571 -3.337 1.00 0.00 61 SER A C 5
ATOM 5505 O O . SER A 1 61 ? 9.177 -4.687 -3.559 1.00 0.00 61 SER A O 5
ATOM 5513 N N . HIS A 1 62 ? 10.272 -2.852 -4.264 1.00 0.00 62 HIS A N 5
ATOM 5514 C CA . HIS A 1 62 ? 10.443 -3.344 -5.626 1.00 0.00 62 HIS A CA 5
ATOM 5515 C C . HIS A 1 62 ? 11.922 -3.491 -5.970 1.00 0.00 62 HIS A C 5
ATOM 5516 O O . HIS A 1 62 ? 12.335 -3.347 -7.121 1.00 0.00 62 HIS A O 5
ATOM 5530 N N . PRO A 1 63 ? 12.741 -3.782 -4.948 1.00 0.00 63 PRO A N 5
ATOM 5531 C CA . PRO A 1 63 ? 14.187 -3.954 -5.118 1.00 0.00 63 PRO A CA 5
ATOM 5532 C C . PRO A 1 63 ? 14.534 -5.224 -5.887 1.00 0.00 63 PRO A C 5
ATOM 5533 O O . PRO A 1 63 ? 15.681 -5.426 -6.285 1.00 0.00 63 PRO A O 5
ATOM 5544 N N . ALA A 1 64 ? 13.536 -6.077 -6.093 1.00 0.00 64 ALA A N 5
ATOM 5545 C CA . ALA A 1 64 ? 13.736 -7.326 -6.817 1.00 0.00 64 ALA A CA 5
ATOM 5546 C C . ALA A 1 64 ? 13.378 -7.170 -8.291 1.00 0.00 64 ALA A C 5
ATOM 5547 O O . ALA A 1 64 ? 13.720 -8.017 -9.117 1.00 0.00 64 ALA A O 5
ATOM 5554 N N . LEU A 1 65 ? 12.688 -6.082 -8.615 1.00 0.00 65 LEU A N 5
ATOM 5555 C CA . LEU A 1 65 ? 12.283 -5.814 -9.991 1.00 0.00 65 LEU A CA 5
ATOM 5556 C C . LEU A 1 65 ? 13.311 -4.939 -10.700 1.00 0.00 65 LEU A C 5
ATOM 5557 O O . LEU A 1 65 ? 13.833 -5.306 -11.754 1.00 0.00 65 LEU A O 5
ATOM 5573 N N . LEU A 1 66 ? 13.599 -3.781 -10.116 1.00 0.00 66 LEU A N 5
ATOM 5574 C CA . LEU A 1 66 ? 14.567 -2.854 -10.691 1.00 0.00 66 LEU A CA 5
ATOM 5575 C C . LEU A 1 66 ? 15.735 -3.606 -11.321 1.00 0.00 66 LEU A C 5
ATOM 5576 O O . LEU A 1 66 ? 16.196 -3.260 -12.409 1.00 0.00 66 LEU A O 5
ATOM 5592 N N . LEU A 1 67 ? 16.208 -4.638 -10.630 1.00 0.00 67 LEU A N 5
ATOM 5593 C CA . LEU A 1 67 ? 17.321 -5.442 -11.123 1.00 0.00 67 LEU A CA 5
ATOM 5594 C C . LEU A 1 67 ? 16.940 -6.170 -12.408 1.00 0.00 67 LEU A C 5
ATOM 5595 O O . LEU A 1 67 ? 15.773 -6.494 -12.628 1.00 0.00 67 LEU A O 5
ATOM 5611 N N . ALA A 1 68 ? 17.933 -6.425 -13.254 1.00 0.00 68 ALA A N 5
ATOM 5612 C CA . ALA A 1 68 ? 17.703 -7.118 -14.516 1.00 0.00 68 ALA A CA 5
ATOM 5613 C C . ALA A 1 68 ? 17.052 -8.477 -14.284 1.00 0.00 68 ALA A C 5
ATOM 5614 O O . ALA A 1 68 ? 17.346 -9.176 -13.314 1.00 0.00 68 ALA A O 5
ATOM 5621 N N . PRO A 1 69 ? 16.146 -8.863 -15.195 1.00 0.00 69 PRO A N 5
ATOM 5622 C CA . PRO A 1 69 ? 15.434 -10.142 -15.111 1.00 0.00 69 PRO A CA 5
ATOM 5623 C C . PRO A 1 69 ? 16.350 -11.333 -15.374 1.00 0.00 69 PRO A C 5
ATOM 5624 O O . PRO A 1 69 ? 17.285 -11.244 -16.169 1.00 0.00 69 PRO A O 5
ATOM 5635 N N . GLN A 1 70 ? 16.074 -12.445 -14.701 1.00 0.00 70 GLN A N 5
ATOM 5636 C CA . GLN A 1 70 ? 16.874 -13.654 -14.863 1.00 0.00 70 GLN A CA 5
ATOM 5637 C C . GLN A 1 70 ? 16.087 -14.732 -15.601 1.00 0.00 70 GLN A C 5
ATOM 5638 O O . GLN A 1 70 ? 14.955 -15.047 -15.235 1.00 0.00 70 GLN A O 5
ATOM 5652 N N . GLU A 1 71 ? 16.695 -15.294 -16.641 1.00 0.00 71 GLU A N 5
ATOM 5653 C CA . GLU A 1 71 ? 16.050 -16.337 -17.430 1.00 0.00 71 GLU A CA 5
ATOM 5654 C C . GLU A 1 71 ? 15.674 -17.528 -16.554 1.00 0.00 71 GLU A C 5
ATOM 5655 O O . GLU A 1 71 ? 16.542 -18.248 -16.059 1.00 0.00 71 GLU A O 5
ATOM 5667 N N . SER A 1 72 ? 14.373 -17.730 -16.365 1.00 0.00 72 SER A N 5
ATOM 5668 C CA . SER A 1 72 ? 13.881 -18.830 -15.545 1.00 0.00 72 SER A CA 5
ATOM 5669 C C . SER A 1 72 ? 12.496 -19.275 -16.007 1.00 0.00 72 SER A C 5
ATOM 5670 O O . SER A 1 72 ? 11.794 -18.538 -16.699 1.00 0.00 72 SER A O 5
ATOM 5678 N N . SER A 1 73 ? 12.111 -20.486 -15.618 1.00 0.00 73 SER A N 5
ATOM 5679 C CA . SER A 1 73 ? 10.812 -21.032 -15.995 1.00 0.00 73 SER A CA 5
ATOM 5680 C C . SER A 1 73 ? 9.825 -20.935 -14.836 1.00 0.00 73 SER A C 5
ATOM 5681 O O . SER A 1 73 ? 9.966 -21.624 -13.826 1.00 0.00 73 SER A O 5
ATOM 5689 N N . GLY A 1 74 ? 8.824 -20.074 -14.989 1.00 0.00 74 GLY A N 5
ATOM 5690 C CA . GLY A 1 74 ? 7.827 -19.901 -13.948 1.00 0.00 74 GLY A CA 5
ATOM 5691 C C . GLY A 1 74 ? 6.413 -19.909 -14.492 1.00 0.00 74 GLY A C 5
ATOM 5692 O O . GLY A 1 74 ? 6.008 -19.021 -15.243 1.00 0.00 74 GLY A O 5
ATOM 5696 N N . PRO A 1 75 ? 5.634 -20.934 -14.113 1.00 0.00 75 PRO A N 5
ATOM 5697 C CA . PRO A 1 75 ? 4.245 -21.079 -14.557 1.00 0.00 75 PRO A CA 5
ATOM 5698 C C . PRO A 1 75 ? 3.327 -20.027 -13.945 1.00 0.00 75 PRO A C 5
ATOM 5699 O O . PRO A 1 75 ? 3.117 -20.003 -12.732 1.00 0.00 75 PRO A O 5
ATOM 5710 N N . SER A 1 76 ? 2.782 -19.159 -14.791 1.00 0.00 76 SER A N 5
ATOM 5711 C CA . SER A 1 76 ? 1.889 -18.102 -14.332 1.00 0.00 76 SER A CA 5
ATOM 5712 C C . SER A 1 76 ? 0.438 -18.571 -14.350 1.00 0.00 76 SER A C 5
ATOM 5713 O O . SER A 1 76 ? 0.002 -19.241 -15.287 1.00 0.00 76 SER A O 5
ATOM 5721 N N . SER A 1 77 ? -0.306 -18.215 -13.3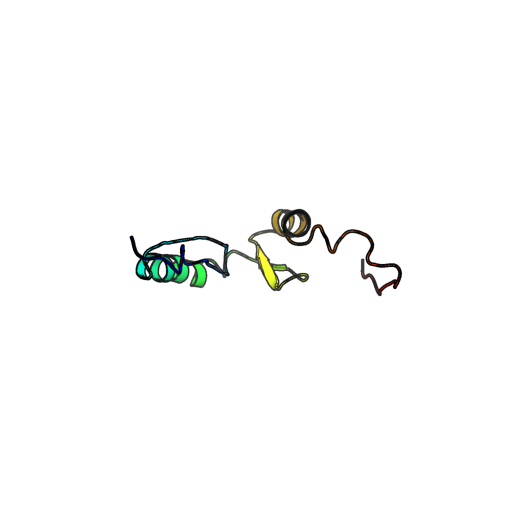08 1.00 0.00 77 SER A N 5
ATOM 5722 C CA . SER A 1 77 ? -1.708 -18.602 -13.201 1.00 0.00 77 SER A CA 5
ATOM 5723 C C . SER A 1 77 ? -2.484 -18.184 -14.446 1.00 0.00 77 SER A C 5
ATOM 5724 O O . SER A 1 77 ? -3.073 -19.017 -15.133 1.00 0.00 77 SER A O 5
ATOM 5732 N N . GLY A 1 78 ? -2.478 -16.885 -14.732 1.00 0.00 78 GLY A N 5
ATOM 5733 C CA . GLY A 1 78 ? -3.184 -16.378 -15.894 1.00 0.00 78 GLY A CA 5
ATOM 5734 C C . GLY A 1 78 ? -2.660 -15.030 -16.347 1.00 0.00 78 GLY A C 5
ATOM 5735 O O . GLY A 1 78 ? -1.496 -14.723 -16.093 1.00 0.00 78 GLY A O 5
ATOM 5741 N N . GLY A 1 1 ? -19.128 -29.014 12.655 1.00 0.00 1 GLY A N 6
ATOM 5742 C CA . GLY A 1 1 ? -18.590 -27.697 12.369 1.00 0.00 1 GLY A CA 6
ATOM 5743 C C . GLY A 1 1 ? -19.663 -26.627 12.338 1.00 0.00 1 GLY A C 6
ATOM 5744 O O . GLY A 1 1 ? -20.692 -26.789 11.682 1.00 0.00 1 GLY A O 6
ATOM 5748 N N . SER A 1 2 ? -19.425 -25.531 13.051 1.00 0.00 2 SER A N 6
ATOM 5749 C CA . SER A 1 2 ? -20.382 -24.432 13.107 1.00 0.00 2 SER A CA 6
ATOM 5750 C C . SER A 1 2 ? -19.977 -23.310 12.157 1.00 0.00 2 SER A C 6
ATOM 5751 O O . SER A 1 2 ? -18.866 -23.301 11.626 1.00 0.00 2 SER A O 6
ATOM 5759 N N . SER A 1 3 ? -20.886 -22.363 11.947 1.00 0.00 3 SER A N 6
ATOM 5760 C CA . SER A 1 3 ? -20.626 -21.237 11.058 1.00 0.00 3 SER A CA 6
ATOM 5761 C C . SER A 1 3 ? -21.480 -20.033 11.442 1.00 0.00 3 SER A C 6
ATOM 5762 O O . SER A 1 3 ? -22.695 -20.145 11.603 1.00 0.00 3 SER A O 6
ATOM 5770 N N . GLY A 1 4 ? -20.834 -18.879 11.589 1.00 0.00 4 GLY A N 6
ATOM 5771 C CA . GLY A 1 4 ? -21.549 -17.670 11.954 1.00 0.00 4 GLY A CA 6
ATOM 5772 C C . GLY A 1 4 ? -20.618 -16.504 12.218 1.00 0.00 4 GLY A C 6
ATOM 5773 O O . GLY A 1 4 ? -20.801 -15.762 13.183 1.00 0.00 4 GLY A O 6
ATOM 5777 N N . SER A 1 5 ? -19.615 -16.342 11.361 1.00 0.00 5 SER A N 6
ATOM 5778 C CA . SER A 1 5 ? -18.648 -15.261 11.510 1.00 0.00 5 SER A CA 6
ATOM 5779 C C . SER A 1 5 ? -18.016 -14.909 10.167 1.00 0.00 5 SER A C 6
ATOM 5780 O O . SER A 1 5 ? -17.664 -15.791 9.384 1.00 0.00 5 SER A O 6
ATOM 5788 N N . SER A 1 6 ? -17.874 -13.613 9.909 1.00 0.00 6 SER A N 6
ATOM 5789 C CA . SER A 1 6 ? -17.288 -13.142 8.659 1.00 0.00 6 SER A CA 6
ATOM 5790 C C . SER A 1 6 ? -16.717 -11.737 8.823 1.00 0.00 6 SER A C 6
ATOM 5791 O O . SER A 1 6 ? -17.413 -10.818 9.254 1.00 0.00 6 SER A O 6
ATOM 5799 N N . GLY A 1 7 ? -15.444 -11.577 8.475 1.00 0.00 7 GLY A N 6
ATOM 5800 C CA . GLY A 1 7 ? -14.799 -10.282 8.590 1.00 0.00 7 GLY A CA 6
ATOM 5801 C C . GLY A 1 7 ? -14.596 -9.614 7.244 1.00 0.00 7 GLY A C 6
ATOM 5802 O O . GLY A 1 7 ? -14.248 -10.272 6.263 1.00 0.00 7 GLY A O 6
ATOM 5806 N N . LEU A 1 8 ? -14.813 -8.305 7.196 1.00 0.00 8 LEU A N 6
ATOM 5807 C CA . LEU A 1 8 ? -14.653 -7.547 5.960 1.00 0.00 8 LEU A CA 6
ATOM 5808 C C . LEU A 1 8 ? -13.179 -7.274 5.676 1.00 0.00 8 LEU A C 6
ATOM 5809 O O . LEU A 1 8 ? -12.355 -7.256 6.590 1.00 0.00 8 LEU A O 6
ATOM 5825 N N . GLN A 1 9 ? -12.857 -7.059 4.405 1.00 0.00 9 GLN A N 6
ATOM 5826 C CA . GLN A 1 9 ? -11.483 -6.784 4.002 1.00 0.00 9 GLN A CA 6
ATOM 5827 C C . GLN A 1 9 ? -11.407 -5.521 3.151 1.00 0.00 9 GLN A C 6
ATOM 5828 O O . GLN A 1 9 ? -11.964 -5.464 2.054 1.00 0.00 9 GLN A O 6
ATOM 5842 N N . CYS A 1 10 ? -10.715 -4.509 3.664 1.00 0.00 10 CYS A N 6
ATOM 5843 C CA . CYS A 1 10 ? -10.567 -3.245 2.952 1.00 0.00 10 CYS A CA 6
ATOM 5844 C C . CYS A 1 10 ? -9.815 -3.445 1.640 1.00 0.00 10 CYS A C 6
ATOM 5845 O O . CYS A 1 10 ? -8.644 -3.825 1.636 1.00 0.00 10 CYS A O 6
ATOM 5852 N N . GLU A 1 11 ? -10.496 -3.185 0.528 1.00 0.00 11 GLU A N 6
ATOM 5853 C CA . GLU A 1 11 ? -9.891 -3.337 -0.790 1.00 0.00 11 GLU A CA 6
ATOM 5854 C C . GLU A 1 11 ? -9.059 -2.110 -1.152 1.00 0.00 11 GLU A C 6
ATOM 5855 O O . GLU A 1 11 ? -8.590 -1.977 -2.282 1.00 0.00 11 GLU A O 6
ATOM 5867 N N . ILE A 1 12 ? -8.881 -1.218 -0.184 1.00 0.00 12 ILE A N 6
ATOM 5868 C CA . ILE A 1 12 ? -8.105 -0.003 -0.400 1.00 0.00 12 ILE A CA 6
ATOM 5869 C C . ILE A 1 12 ? -6.661 -0.184 0.056 1.00 0.00 12 ILE A C 6
ATOM 5870 O O . ILE A 1 12 ? -5.723 0.060 -0.704 1.00 0.00 12 ILE A O 6
ATOM 5886 N N . CYS A 1 13 ? -6.489 -0.615 1.301 1.00 0.00 13 CYS A N 6
ATOM 5887 C CA . CYS A 1 13 ? -5.160 -0.831 1.860 1.00 0.00 13 CYS A CA 6
ATOM 5888 C C . CYS A 1 13 ? -4.939 -2.306 2.184 1.00 0.00 13 CYS A C 6
ATOM 5889 O O . CYS A 1 13 ? -3.846 -2.837 1.994 1.00 0.00 13 CYS A O 6
ATOM 5896 N N . GLY A 1 14 ? -5.987 -2.962 2.674 1.00 0.00 14 GLY A N 6
ATOM 5897 C CA . GLY A 1 14 ? -5.888 -4.368 3.017 1.00 0.00 14 GLY A CA 6
ATOM 5898 C C . GLY A 1 14 ? -6.208 -4.634 4.474 1.00 0.00 14 GLY A C 6
ATOM 5899 O O . GLY A 1 14 ? -5.878 -5.694 5.006 1.00 0.00 14 GLY A O 6
ATOM 5903 N N . PHE A 1 15 ? -6.851 -3.669 5.123 1.00 0.00 15 PHE A N 6
ATOM 5904 C CA . PHE A 1 15 ? -7.213 -3.802 6.529 1.00 0.00 15 PHE A CA 6
ATOM 5905 C C . PHE A 1 15 ? -8.403 -4.743 6.697 1.00 0.00 15 PHE A C 6
ATOM 5906 O O . PHE A 1 15 ? -8.955 -5.246 5.718 1.00 0.00 15 PHE A O 6
ATOM 5923 N N . THR A 1 16 ? -8.794 -4.976 7.946 1.00 0.00 16 THR A N 6
ATOM 5924 C CA . THR A 1 16 ? -9.916 -5.856 8.244 1.00 0.00 16 THR A CA 6
ATOM 5925 C C . THR A 1 16 ? -10.730 -5.330 9.421 1.00 0.00 16 THR A C 6
ATOM 5926 O O . THR A 1 16 ? -10.172 -4.852 10.409 1.00 0.00 16 THR A O 6
ATOM 5937 N N . CYS A 1 17 ? -12.050 -5.423 9.310 1.00 0.00 17 CYS A N 6
ATOM 5938 C CA . CYS A 1 17 ? -12.941 -4.956 10.366 1.00 0.00 17 CYS A CA 6
ATOM 5939 C C . CYS A 1 17 ? -14.271 -5.702 10.325 1.00 0.00 17 CYS A C 6
ATOM 5940 O O . CYS A 1 17 ? -14.968 -5.693 9.310 1.00 0.00 17 CYS A O 6
ATOM 5948 N N . ARG A 1 18 ? -14.616 -6.348 11.434 1.00 0.00 18 ARG A N 6
ATOM 5949 C CA . ARG A 1 18 ? -15.860 -7.102 11.524 1.00 0.00 18 ARG A CA 6
ATOM 5950 C C . ARG A 1 18 ? -17.066 -6.185 11.338 1.00 0.00 18 ARG A C 6
ATOM 5951 O O . ARG A 1 18 ? -17.986 -6.499 10.584 1.00 0.00 18 ARG A O 6
ATOM 5972 N N . GLN A 1 19 ? -17.053 -5.051 12.031 1.00 0.00 19 GLN A N 6
ATOM 5973 C CA . GLN A 1 19 ? -18.146 -4.090 11.944 1.00 0.00 19 GLN A CA 6
ATOM 5974 C C . GLN A 1 19 ? -18.116 -3.353 10.609 1.00 0.00 19 GLN A C 6
ATOM 5975 O O . GLN A 1 19 ? -17.054 -2.952 10.131 1.00 0.00 19 GLN A O 6
ATOM 5989 N N . LYS A 1 20 ? -19.289 -3.178 10.009 1.00 0.00 20 LYS A N 6
ATOM 5990 C CA . LYS A 1 20 ? -19.400 -2.488 8.729 1.00 0.00 20 LYS A CA 6
ATOM 5991 C C . LYS A 1 20 ? -19.136 -0.995 8.891 1.00 0.00 20 LYS A C 6
ATOM 5992 O O . LYS A 1 20 ? -18.239 -0.441 8.256 1.00 0.00 20 LYS A O 6
ATOM 6011 N N . ALA A 1 21 ? -19.922 -0.349 9.746 1.00 0.00 21 ALA A N 6
ATOM 6012 C CA . ALA A 1 21 ? -19.770 1.080 9.994 1.00 0.00 21 ALA A CA 6
ATOM 6013 C C . ALA A 1 21 ? -18.303 1.452 10.178 1.00 0.00 21 ALA A C 6
ATOM 6014 O O . ALA A 1 21 ? -17.841 2.469 9.660 1.00 0.00 21 ALA A O 6
ATOM 6021 N N . SER A 1 22 ? -17.575 0.623 10.919 1.00 0.00 22 SER A N 6
ATOM 6022 C CA . SER A 1 22 ? -16.160 0.868 11.175 1.00 0.00 22 SER A CA 6
ATOM 6023 C C . SER A 1 22 ? -15.380 0.965 9.867 1.00 0.00 22 SER A C 6
ATOM 6024 O O . SER A 1 22 ? -14.605 1.899 9.661 1.00 0.00 22 SER A O 6
ATOM 6032 N N . LEU A 1 23 ? -15.592 -0.007 8.987 1.00 0.00 23 LEU A N 6
ATOM 6033 C CA . LEU A 1 23 ? -14.910 -0.033 7.697 1.00 0.00 23 LEU A CA 6
ATOM 6034 C C . LEU A 1 23 ? -15.183 1.245 6.911 1.00 0.00 23 LEU A C 6
ATOM 6035 O O . LEU A 1 23 ? -14.256 1.935 6.488 1.00 0.00 23 LEU A O 6
ATOM 6051 N N . ASN A 1 24 ? -16.461 1.555 6.720 1.00 0.00 24 ASN A N 6
ATOM 6052 C CA . ASN A 1 24 ? -16.857 2.751 5.986 1.00 0.00 24 ASN A CA 6
ATOM 6053 C C . ASN A 1 24 ? -16.143 3.984 6.531 1.00 0.00 24 ASN A C 6
ATOM 6054 O O . ASN A 1 24 ? -15.685 4.836 5.769 1.00 0.00 24 ASN A O 6
ATOM 6065 N N . TRP A 1 25 ? -16.052 4.072 7.853 1.00 0.00 25 TRP A N 6
ATOM 6066 C CA . TRP A 1 25 ? -15.393 5.202 8.499 1.00 0.00 25 TRP A CA 6
ATOM 6067 C C . TRP A 1 25 ? -13.892 5.183 8.231 1.00 0.00 25 TRP A C 6
ATOM 6068 O O . TRP A 1 25 ? -13.238 6.227 8.233 1.00 0.00 25 TRP A O 6
ATOM 6089 N N . HIS A 1 26 ? -13.351 3.991 8.000 1.00 0.00 26 HIS A N 6
ATOM 6090 C CA . HIS A 1 26 ? -11.926 3.838 7.729 1.00 0.00 26 HIS A CA 6
ATOM 6091 C C . HIS A 1 26 ? -11.643 3.944 6.233 1.00 0.00 26 HIS A C 6
ATOM 6092 O O . HIS A 1 26 ? -10.499 4.130 5.821 1.00 0.00 26 HIS A O 6
ATOM 6106 N N . GLN A 1 27 ? -12.693 3.824 5.427 1.00 0.00 27 GLN A N 6
ATOM 6107 C CA . GLN A 1 27 ? -12.556 3.905 3.978 1.00 0.00 27 GLN A CA 6
ATOM 6108 C C . GLN A 1 27 ? -12.776 5.333 3.489 1.00 0.00 27 GLN A C 6
ATOM 6109 O O . GLN A 1 27 ? -12.124 5.784 2.547 1.00 0.00 27 GLN A O 6
ATOM 6123 N N . ARG A 1 28 ? -13.698 6.039 4.136 1.00 0.00 28 ARG A N 6
ATOM 6124 C CA . ARG A 1 28 ? -14.004 7.415 3.766 1.00 0.00 28 ARG A CA 6
ATOM 6125 C C . ARG A 1 28 ? -12.746 8.278 3.789 1.00 0.00 28 ARG A C 6
ATOM 6126 O O . ARG A 1 28 ? -12.601 9.206 2.994 1.00 0.00 28 ARG A O 6
ATOM 6147 N N . LYS A 1 29 ? -11.837 7.964 4.707 1.00 0.00 29 LYS A N 6
ATOM 6148 C CA . LYS A 1 29 ? -10.590 8.709 4.835 1.00 0.00 29 LYS A CA 6
ATOM 6149 C C . LYS A 1 29 ? -9.680 8.457 3.637 1.00 0.00 29 LYS A C 6
ATOM 6150 O O . LYS A 1 29 ? -8.966 9.353 3.187 1.00 0.00 29 LYS A O 6
ATOM 6169 N N . HIS A 1 30 ? -9.713 7.231 3.122 1.00 0.00 30 HIS A N 6
ATOM 6170 C CA . HIS A 1 30 ? -8.892 6.862 1.974 1.00 0.00 30 HIS A CA 6
ATOM 6171 C C . HIS A 1 30 ? -9.145 7.804 0.801 1.00 0.00 30 HIS A C 6
ATOM 6172 O O . HIS A 1 30 ? -8.216 8.194 0.095 1.00 0.00 30 HIS A O 6
ATOM 6186 N N . ALA A 1 31 ? -10.408 8.164 0.599 1.00 0.00 31 ALA A N 6
ATOM 6187 C CA . ALA A 1 31 ? -10.783 9.060 -0.488 1.00 0.00 31 ALA A CA 6
ATOM 6188 C C . ALA A 1 31 ? -10.063 10.399 -0.368 1.00 0.00 31 ALA A C 6
ATOM 6189 O O . ALA A 1 31 ? -9.698 11.010 -1.372 1.00 0.00 31 ALA A O 6
ATOM 6196 N N . GLU A 1 32 ? -9.863 10.850 0.867 1.00 0.00 32 GLU A N 6
ATOM 6197 C CA . GLU A 1 32 ? -9.188 12.118 1.116 1.00 0.00 32 GLU A CA 6
ATOM 6198 C C . GLU A 1 32 ? -7.672 11.942 1.087 1.00 0.00 32 GLU A C 6
ATOM 6199 O O . GLU A 1 32 ? -6.942 12.819 0.622 1.00 0.00 32 GLU A O 6
ATOM 6211 N N . THR A 1 33 ? -7.204 10.803 1.588 1.00 0.00 33 THR A N 6
ATOM 6212 C CA . THR A 1 33 ? -5.777 10.512 1.622 1.00 0.00 33 THR A CA 6
ATOM 6213 C C . THR A 1 33 ? -5.215 10.353 0.214 1.00 0.00 33 THR A C 6
ATOM 6214 O O . THR A 1 33 ? -4.210 10.971 -0.138 1.00 0.00 33 THR A O 6
ATOM 6225 N N . VAL A 1 34 ? -5.870 9.521 -0.589 1.00 0.00 34 VAL A N 6
ATOM 6226 C CA . VAL A 1 34 ? -5.436 9.282 -1.961 1.00 0.00 34 VAL A CA 6
ATOM 6227 C C . VAL A 1 34 ? -5.045 10.585 -2.648 1.00 0.00 34 VAL A C 6
ATOM 6228 O O . VAL A 1 34 ? -4.104 10.623 -3.441 1.00 0.00 34 VAL A O 6
ATOM 6241 N N . ALA A 1 35 ? -5.773 11.653 -2.339 1.00 0.00 35 ALA A N 6
ATOM 6242 C CA . ALA A 1 35 ? -5.500 12.960 -2.925 1.00 0.00 35 ALA A CA 6
ATOM 6243 C C . ALA A 1 35 ? -4.063 13.394 -2.654 1.00 0.00 35 ALA A C 6
ATOM 6244 O O . ALA A 1 35 ? -3.340 13.786 -3.569 1.00 0.00 35 ALA A O 6
ATOM 6251 N N . ALA A 1 36 ? -3.657 13.322 -1.391 1.00 0.00 36 ALA A N 6
ATOM 6252 C CA . ALA A 1 36 ? -2.306 13.706 -1.000 1.00 0.00 36 ALA A CA 6
ATOM 6253 C C . ALA A 1 36 ? -1.278 13.193 -2.002 1.00 0.00 36 ALA A C 6
ATOM 6254 O O . ALA A 1 36 ? -0.598 13.976 -2.666 1.00 0.00 36 ALA A O 6
ATOM 6261 N N . LEU A 1 37 ? -1.168 11.873 -2.107 1.00 0.00 37 LEU A N 6
ATOM 6262 C CA . LEU A 1 37 ? -0.221 11.255 -3.029 1.00 0.00 37 LEU A CA 6
ATOM 6263 C C . LEU A 1 37 ? -0.388 11.814 -4.438 1.00 0.00 37 LEU A C 6
ATOM 6264 O O . LEU A 1 37 ? -1.492 11.834 -4.982 1.00 0.00 37 LEU A O 6
ATOM 6280 N N . ARG A 1 38 ? 0.716 12.266 -5.024 1.00 0.00 38 ARG A N 6
ATOM 6281 C CA . ARG A 1 38 ? 0.692 12.826 -6.370 1.00 0.00 38 ARG A CA 6
ATOM 6282 C C . ARG A 1 38 ? 1.546 11.991 -7.320 1.00 0.00 38 ARG A C 6
ATOM 6283 O O . ARG A 1 38 ? 1.251 11.891 -8.511 1.00 0.00 38 ARG A O 6
ATOM 6304 N N . PHE A 1 39 ? 2.607 11.395 -6.786 1.00 0.00 39 PHE A N 6
ATOM 6305 C CA . PHE A 1 39 ? 3.505 10.571 -7.586 1.00 0.00 39 PHE A CA 6
ATOM 6306 C C . PHE A 1 39 ? 3.189 9.089 -7.405 1.00 0.00 39 PHE A C 6
ATOM 6307 O O . PHE A 1 39 ? 3.551 8.469 -6.405 1.00 0.00 39 PHE A O 6
ATOM 6324 N N . PRO A 1 40 ? 2.497 8.507 -8.396 1.00 0.00 40 PRO A N 6
ATOM 6325 C CA . PRO A 1 40 ? 2.117 7.092 -8.370 1.00 0.00 40 PRO A CA 6
ATOM 6326 C C . PRO A 1 40 ? 3.317 6.166 -8.533 1.00 0.00 40 PRO A C 6
ATOM 6327 O O . PRO A 1 40 ? 4.427 6.616 -8.820 1.00 0.00 40 PRO A O 6
ATOM 6338 N N . CYS A 1 41 ? 3.089 4.870 -8.348 1.00 0.00 41 CYS A N 6
ATOM 6339 C CA . CYS A 1 41 ? 4.151 3.880 -8.474 1.00 0.00 41 CYS A CA 6
ATOM 6340 C C . CYS A 1 41 ? 4.004 3.086 -9.769 1.00 0.00 41 CYS A C 6
ATOM 6341 O O . CYS A 1 41 ? 3.131 2.226 -9.885 1.00 0.00 41 CYS A O 6
ATOM 6348 N N . GLU A 1 42 ? 4.864 3.381 -10.739 1.00 0.00 42 GLU A N 6
ATOM 6349 C CA . GLU A 1 42 ? 4.828 2.695 -12.025 1.00 0.00 42 GLU A CA 6
ATOM 6350 C C . GLU A 1 42 ? 5.199 1.223 -11.867 1.00 0.00 42 GLU A C 6
ATOM 6351 O O . GLU A 1 42 ? 5.193 0.462 -12.835 1.00 0.00 42 GLU A O 6
ATOM 6363 N N . PHE A 1 43 ? 5.522 0.829 -10.640 1.00 0.00 43 PHE A N 6
ATOM 6364 C CA . PHE A 1 43 ? 5.897 -0.551 -10.354 1.00 0.00 43 PHE A CA 6
ATOM 6365 C C . PHE A 1 43 ? 4.674 -1.380 -9.973 1.00 0.00 43 PHE A C 6
ATOM 6366 O O . PHE A 1 43 ? 4.429 -2.444 -10.542 1.00 0.00 43 PHE A O 6
ATOM 6383 N N . CYS A 1 44 ? 3.909 -0.884 -9.006 1.00 0.00 44 CYS A N 6
ATOM 6384 C CA . CYS A 1 44 ? 2.712 -1.577 -8.547 1.00 0.00 44 CYS A CA 6
ATOM 6385 C C . CYS A 1 44 ? 1.466 -0.731 -8.791 1.00 0.00 44 CYS A C 6
ATOM 6386 O O . CYS A 1 44 ? 0.400 -1.254 -9.114 1.00 0.00 44 CYS A O 6
ATOM 6393 N N . GLY A 1 45 ? 1.609 0.582 -8.633 1.00 0.00 45 GLY A N 6
ATOM 6394 C CA . GLY A 1 45 ? 0.488 1.480 -8.840 1.00 0.00 45 GLY A CA 6
ATOM 6395 C C . GLY A 1 45 ? 0.232 2.373 -7.642 1.00 0.00 45 GLY A C 6
ATOM 6396 O O . GLY A 1 45 ? -0.569 3.306 -7.714 1.00 0.00 45 GLY A O 6
ATOM 6400 N N . LYS A 1 46 ? 0.911 2.087 -6.537 1.00 0.00 46 LYS A N 6
ATOM 6401 C CA . LYS A 1 46 ? 0.753 2.870 -5.317 1.00 0.00 46 LYS A CA 6
ATOM 6402 C C . LYS A 1 46 ? 0.938 4.358 -5.598 1.00 0.00 46 LYS A C 6
ATOM 6403 O O . LYS A 1 46 ? 1.173 4.759 -6.738 1.00 0.00 46 LYS A O 6
ATOM 6422 N N . ARG A 1 47 ? 0.831 5.170 -4.552 1.00 0.00 47 ARG A N 6
ATOM 6423 C CA . ARG A 1 47 ? 0.986 6.614 -4.687 1.00 0.00 47 ARG A CA 6
ATOM 6424 C C . ARG A 1 47 ? 1.600 7.215 -3.425 1.00 0.00 47 ARG A C 6
ATOM 6425 O O . ARG A 1 47 ? 1.329 6.761 -2.313 1.00 0.00 47 ARG A O 6
ATOM 6446 N N . PHE A 1 48 ? 2.430 8.237 -3.607 1.00 0.00 48 PHE A N 6
ATOM 6447 C CA . PHE A 1 48 ? 3.084 8.899 -2.484 1.00 0.00 48 PHE A CA 6
ATOM 6448 C C . PHE A 1 48 ? 2.965 10.415 -2.603 1.00 0.00 48 PHE A C 6
ATOM 6449 O O . PHE A 1 48 ? 2.850 10.955 -3.703 1.00 0.00 48 PHE A O 6
ATOM 6466 N N . GLU A 1 49 ? 2.993 11.096 -1.461 1.00 0.00 49 GLU A N 6
ATOM 6467 C CA . GLU A 1 49 ? 2.886 12.551 -1.437 1.00 0.00 49 GLU A CA 6
ATOM 6468 C C . GLU A 1 49 ? 4.070 13.194 -2.154 1.00 0.00 49 GLU A C 6
ATOM 6469 O O . GLU A 1 49 ? 4.021 14.367 -2.527 1.00 0.00 49 GLU A O 6
ATOM 6481 N N . LYS A 1 50 ? 5.132 12.419 -2.343 1.00 0.00 50 LYS A N 6
ATOM 6482 C CA . LYS A 1 50 ? 6.329 12.912 -3.015 1.00 0.00 50 LYS A CA 6
ATOM 6483 C C . LYS A 1 50 ? 7.092 11.767 -3.674 1.00 0.00 50 LYS A C 6
ATOM 6484 O O . LYS A 1 50 ? 6.890 10.593 -3.362 1.00 0.00 50 LYS A O 6
ATOM 6503 N N . PRO A 1 51 ? 7.992 12.114 -4.607 1.00 0.00 51 PRO A N 6
ATOM 6504 C CA . PRO A 1 51 ? 8.805 11.130 -5.328 1.00 0.00 51 PRO A CA 6
ATOM 6505 C C . PRO A 1 51 ? 9.845 10.469 -4.430 1.00 0.00 51 PRO A C 6
ATOM 6506 O O . PRO A 1 51 ? 10.067 9.260 -4.508 1.00 0.00 51 PRO A O 6
ATOM 6517 N N . ASP A 1 52 ? 10.479 11.268 -3.579 1.00 0.00 52 ASP A N 6
ATOM 6518 C CA . ASP A 1 52 ? 11.495 10.759 -2.665 1.00 0.00 52 ASP A CA 6
ATOM 6519 C C . ASP A 1 52 ? 11.031 9.467 -2.001 1.00 0.00 52 ASP A C 6
ATOM 6520 O O . ASP A 1 52 ? 11.815 8.537 -1.812 1.00 0.00 52 ASP A O 6
ATOM 6529 N N . SER A 1 53 ? 9.750 9.416 -1.648 1.00 0.00 53 SER A N 6
ATOM 6530 C CA . SER A 1 53 ? 9.182 8.240 -1.000 1.00 0.00 53 SER A CA 6
ATOM 6531 C C . SER A 1 53 ? 8.881 7.148 -2.022 1.00 0.00 53 SER A C 6
ATOM 6532 O O . SER A 1 53 ? 8.897 5.959 -1.702 1.00 0.00 53 SER A O 6
ATOM 6540 N N . VAL A 1 54 ? 8.607 7.561 -3.256 1.00 0.00 54 VAL A N 6
ATOM 6541 C CA . VAL A 1 54 ? 8.304 6.620 -4.327 1.00 0.00 54 VAL A CA 6
ATOM 6542 C C . VAL A 1 54 ? 9.558 5.883 -4.784 1.00 0.00 54 VAL A C 6
ATOM 6543 O O . VAL A 1 54 ? 9.504 4.708 -5.143 1.00 0.00 54 VAL A O 6
ATOM 6556 N N . ALA A 1 55 ? 10.688 6.583 -4.766 1.00 0.00 55 ALA A N 6
ATOM 6557 C CA . ALA A 1 55 ? 11.957 5.995 -5.176 1.00 0.00 55 ALA A CA 6
ATOM 6558 C C . ALA A 1 55 ? 12.451 4.984 -4.147 1.00 0.00 55 ALA A C 6
ATOM 6559 O O . ALA A 1 55 ? 13.005 3.944 -4.502 1.00 0.00 55 ALA A O 6
ATOM 6566 N N . ALA A 1 56 ? 12.247 5.296 -2.872 1.00 0.00 56 ALA A N 6
ATOM 6567 C CA . ALA A 1 56 ? 12.670 4.413 -1.792 1.00 0.00 56 ALA A CA 6
ATOM 6568 C C . ALA A 1 56 ? 11.763 3.191 -1.695 1.00 0.00 56 ALA A C 6
ATOM 6569 O O . ALA A 1 56 ? 12.230 2.077 -1.455 1.00 0.00 56 ALA A O 6
ATOM 6576 N N . HIS A 1 57 ? 10.465 3.407 -1.881 1.00 0.00 57 HIS A N 6
ATOM 6577 C CA . HIS A 1 57 ? 9.492 2.322 -1.813 1.00 0.00 57 HIS A CA 6
ATOM 6578 C C . HIS A 1 57 ? 9.861 1.201 -2.780 1.00 0.00 57 HIS A C 6
ATOM 6579 O O . HIS A 1 57 ? 9.634 0.024 -2.497 1.00 0.00 57 HIS A O 6
ATOM 6593 N N . ARG A 1 58 ? 10.429 1.574 -3.922 1.00 0.00 58 ARG A N 6
ATOM 6594 C CA . ARG A 1 58 ? 10.827 0.600 -4.932 1.00 0.00 58 ARG A CA 6
ATOM 6595 C C . ARG A 1 58 ? 12.053 -0.185 -4.476 1.00 0.00 58 ARG A C 6
ATOM 6596 O O . ARG A 1 58 ? 12.322 -1.278 -4.974 1.00 0.00 58 ARG A O 6
ATOM 6617 N N . SER A 1 59 ? 12.793 0.381 -3.528 1.00 0.00 59 SER A N 6
ATOM 6618 C CA . SER A 1 59 ? 13.993 -0.264 -3.008 1.00 0.00 59 SER A CA 6
ATOM 6619 C C . SER A 1 59 ? 13.667 -1.112 -1.783 1.00 0.00 59 SER A C 6
ATOM 6620 O O . SER A 1 59 ? 14.520 -1.836 -1.268 1.00 0.00 59 SER A O 6
ATOM 6628 N N . LYS A 1 60 ? 12.425 -1.018 -1.319 1.00 0.00 60 LYS A N 6
ATOM 6629 C CA . LYS A 1 60 ? 11.982 -1.776 -0.155 1.00 0.00 60 LYS A CA 6
ATOM 6630 C C . LYS A 1 60 ? 10.856 -2.736 -0.527 1.00 0.00 60 LYS A C 6
ATOM 6631 O O . LYS A 1 60 ? 10.654 -3.755 0.133 1.00 0.00 60 LYS A O 6
ATOM 6650 N N . SER A 1 61 ? 10.128 -2.404 -1.588 1.00 0.00 61 SER A N 6
ATOM 6651 C CA . SER A 1 61 ? 9.021 -3.235 -2.045 1.00 0.00 61 SER A CA 6
ATOM 6652 C C . SER A 1 61 ? 9.304 -3.801 -3.434 1.00 0.00 61 SER A C 6
ATOM 6653 O O . SER A 1 61 ? 8.860 -4.898 -3.773 1.00 0.00 61 SER A O 6
ATOM 6661 N N . HIS A 1 62 ? 10.048 -3.043 -4.234 1.00 0.00 62 HIS A N 6
ATOM 6662 C CA . HIS A 1 62 ? 10.392 -3.468 -5.586 1.00 0.00 62 HIS A CA 6
ATOM 6663 C C . HIS A 1 62 ? 11.903 -3.617 -5.741 1.00 0.00 62 HIS A C 6
ATOM 6664 O O . HIS A 1 62 ? 12.468 -3.385 -6.810 1.00 0.00 62 HIS A O 6
ATOM 6678 N N . PRO A 1 63 ? 12.575 -4.011 -4.649 1.00 0.00 63 PRO A N 6
ATOM 6679 C CA . PRO A 1 63 ? 14.028 -4.198 -4.638 1.00 0.00 63 PRO A CA 6
ATOM 6680 C C . PRO A 1 63 ? 14.463 -5.406 -5.461 1.00 0.00 63 PRO A C 6
ATOM 6681 O O . PRO A 1 63 ? 15.638 -5.550 -5.796 1.00 0.00 63 PRO A O 6
ATOM 6692 N N . ALA A 1 64 ? 13.507 -6.272 -5.783 1.00 0.00 64 ALA A N 6
ATOM 6693 C CA . ALA A 1 64 ? 13.792 -7.466 -6.569 1.00 0.00 64 ALA A CA 6
ATOM 6694 C C . ALA A 1 64 ? 13.566 -7.211 -8.055 1.00 0.00 64 ALA A C 6
ATOM 6695 O O . ALA A 1 64 ? 14.000 -7.993 -8.903 1.00 0.00 64 ALA A O 6
ATOM 6702 N N . LEU A 1 65 ? 12.884 -6.115 -8.366 1.00 0.00 65 LEU A N 6
ATOM 6703 C CA . LEU A 1 65 ? 12.600 -5.757 -9.752 1.00 0.00 65 LEU A CA 6
ATOM 6704 C C . LEU A 1 65 ? 13.693 -4.856 -10.317 1.00 0.00 65 LEU A C 6
ATOM 6705 O O . LEU A 1 65 ? 14.212 -5.100 -11.407 1.00 0.00 65 LEU A O 6
ATOM 6721 N N . LEU A 1 66 ? 14.040 -3.815 -9.568 1.00 0.00 66 LEU A N 6
ATOM 6722 C CA . LEU A 1 66 ? 15.074 -2.878 -9.993 1.00 0.00 66 LEU A CA 6
ATOM 6723 C C . LEU A 1 66 ? 16.187 -3.599 -10.745 1.00 0.00 66 LEU A C 6
ATOM 6724 O O . LEU A 1 66 ? 16.688 -3.107 -11.757 1.00 0.00 66 LEU A O 6
ATOM 6740 N N . LEU A 1 67 ? 16.569 -4.770 -10.246 1.00 0.00 67 LEU A N 6
ATOM 6741 C CA . LEU A 1 67 ? 17.622 -5.561 -10.872 1.00 0.00 67 LEU A CA 6
ATOM 6742 C C . LEU A 1 67 ? 17.292 -5.849 -12.333 1.00 0.00 67 LEU A C 6
ATOM 6743 O O . LEU A 1 67 ? 16.231 -5.467 -12.827 1.00 0.00 67 LEU A O 6
ATOM 6759 N N . ALA A 1 68 ? 18.206 -6.527 -13.019 1.00 0.00 68 ALA A N 6
ATOM 6760 C CA . ALA A 1 68 ? 18.010 -6.870 -14.422 1.00 0.00 68 ALA A CA 6
ATOM 6761 C C . ALA A 1 68 ? 16.893 -7.895 -14.585 1.00 0.00 68 ALA A C 6
ATOM 6762 O O . ALA A 1 68 ? 16.737 -8.813 -13.779 1.00 0.00 68 ALA A O 6
ATOM 6769 N N . PRO A 1 69 ? 16.096 -7.738 -15.652 1.00 0.00 69 PRO A N 6
ATOM 6770 C CA . PRO A 1 69 ? 14.979 -8.641 -15.946 1.00 0.00 69 PRO A CA 6
ATOM 6771 C C . PRO A 1 69 ? 15.452 -10.025 -16.380 1.00 0.00 69 PRO A C 6
ATOM 6772 O O . PRO A 1 69 ? 14.656 -10.848 -16.833 1.00 0.00 69 PRO A O 6
ATOM 6783 N N . GLN A 1 70 ? 16.749 -10.274 -16.237 1.00 0.00 70 GLN A N 6
ATOM 6784 C CA . GLN A 1 70 ? 17.326 -11.559 -16.615 1.00 0.00 70 GLN A CA 6
ATOM 6785 C C . GLN A 1 70 ? 16.474 -12.712 -16.096 1.00 0.00 70 GLN A C 6
ATOM 6786 O O . GLN A 1 70 ? 16.126 -13.625 -16.844 1.00 0.00 70 GLN A O 6
ATOM 6800 N N . GLU A 1 71 ? 16.142 -12.664 -14.810 1.00 0.00 71 GLU A N 6
ATOM 6801 C CA . GLU A 1 71 ? 15.331 -13.706 -14.191 1.00 0.00 71 GLU A CA 6
ATOM 6802 C C . GLU A 1 71 ? 14.283 -13.100 -13.262 1.00 0.00 71 GLU A C 6
ATOM 6803 O O . GLU A 1 71 ? 14.614 -12.535 -12.220 1.00 0.00 71 GLU A O 6
ATOM 6815 N N . SER A 1 72 ? 13.017 -13.223 -13.648 1.00 0.00 72 SER A N 6
ATOM 6816 C CA . SER A 1 72 ? 11.920 -12.684 -12.852 1.00 0.00 72 SER A CA 6
ATOM 6817 C C . SER A 1 72 ? 10.801 -13.711 -12.704 1.00 0.00 72 SER A C 6
ATOM 6818 O O . SER A 1 72 ? 10.851 -14.789 -13.296 1.00 0.00 72 SER A O 6
ATOM 6826 N N . SER A 1 73 ? 9.794 -13.367 -11.908 1.00 0.00 73 SER A N 6
ATOM 6827 C CA . SER A 1 73 ? 8.664 -14.260 -11.677 1.00 0.00 73 SER A CA 6
ATOM 6828 C C . SER A 1 73 ? 7.383 -13.465 -11.444 1.00 0.00 73 SER A C 6
ATOM 6829 O O . SER A 1 73 ? 7.286 -12.687 -10.496 1.00 0.00 73 SER A O 6
ATOM 6837 N N . GLY A 1 74 ? 6.400 -13.668 -12.316 1.00 0.00 74 GLY A N 6
ATOM 6838 C CA . GLY A 1 74 ? 5.137 -12.964 -12.189 1.00 0.00 74 GLY A CA 6
ATOM 6839 C C . GLY A 1 74 ? 4.039 -13.586 -13.028 1.00 0.00 74 GLY A C 6
ATOM 6840 O O . GLY A 1 74 ? 4.297 -14.350 -13.958 1.00 0.00 74 GLY A O 6
ATOM 6844 N N . PRO A 1 75 ? 2.781 -13.260 -12.699 1.00 0.00 75 PRO A N 6
ATOM 6845 C CA . PRO A 1 75 ? 1.614 -13.782 -13.417 1.00 0.00 75 PRO A CA 6
ATOM 6846 C C . PRO A 1 75 ? 1.497 -13.212 -14.826 1.00 0.00 75 PRO A C 6
ATOM 6847 O O . PRO A 1 75 ? 2.038 -12.147 -15.122 1.00 0.00 75 PRO A O 6
ATOM 6858 N N . SER A 1 76 ? 0.788 -13.929 -15.692 1.00 0.00 76 SER A N 6
ATOM 6859 C CA . SER A 1 76 ? 0.603 -13.496 -17.072 1.00 0.00 76 SER A CA 6
ATOM 6860 C C . SER A 1 76 ? -0.523 -12.471 -17.174 1.00 0.00 76 SER A C 6
ATOM 6861 O O . SER A 1 76 ? -1.492 -12.521 -16.418 1.00 0.00 76 SER A O 6
ATOM 6869 N N . SER A 1 77 ? -0.387 -11.543 -18.116 1.00 0.00 77 SER A N 6
ATOM 6870 C CA . SER A 1 77 ? -1.390 -10.504 -18.316 1.00 0.00 77 SER A CA 6
ATOM 6871 C C . SER A 1 77 ? -1.505 -9.615 -17.081 1.00 0.00 77 SER A C 6
ATOM 6872 O O . SER A 1 77 ? -2.603 -9.246 -16.668 1.00 0.00 77 SER A O 6
ATOM 6880 N N . GLY A 1 78 ? -0.361 -9.276 -16.495 1.00 0.00 78 GLY A N 6
ATOM 6881 C CA . GLY A 1 78 ? -0.354 -8.434 -15.313 1.00 0.00 78 GLY A CA 6
ATOM 6882 C C . GLY A 1 78 ? -1.494 -8.753 -14.367 1.00 0.00 78 GLY A C 6
ATOM 6883 O O . GLY A 1 78 ? -1.260 -8.870 -13.165 1.00 0.00 78 GLY A O 6
ATOM 6889 N N . GLY A 1 1 ? -2.203 -22.474 17.045 1.00 0.00 1 GLY A N 7
ATOM 6890 C CA . GLY A 1 1 ? -2.534 -21.074 17.238 1.00 0.00 1 GLY A CA 7
ATOM 6891 C C . GLY A 1 1 ? -4.029 -20.827 17.240 1.00 0.00 1 GLY A C 7
ATOM 6892 O O . GLY A 1 1 ? -4.785 -21.541 16.581 1.00 0.00 1 GLY A O 7
ATOM 6896 N N . SER A 1 2 ? -4.459 -19.813 17.985 1.00 0.00 2 SER A N 7
ATOM 6897 C CA . SER A 1 2 ? -5.875 -19.477 18.075 1.00 0.00 2 SER A CA 7
ATOM 6898 C C . SER A 1 2 ? -6.220 -18.325 17.136 1.00 0.00 2 SER A C 7
ATOM 6899 O O . SER A 1 2 ? -5.845 -17.178 17.379 1.00 0.00 2 SER A O 7
ATOM 6907 N N . SER A 1 3 ? -6.938 -18.640 16.063 1.00 0.00 3 SER A N 7
ATOM 6908 C CA . SER A 1 3 ? -7.332 -17.633 15.084 1.00 0.00 3 SER A CA 7
ATOM 6909 C C . SER A 1 3 ? -8.753 -17.145 15.349 1.00 0.00 3 SER A C 7
ATOM 6910 O O . SER A 1 3 ? -9.671 -17.943 15.533 1.00 0.00 3 SER A O 7
ATOM 6918 N N . GLY A 1 4 ? -8.926 -15.827 15.365 1.00 0.00 4 GLY A N 7
ATOM 6919 C CA . GLY A 1 4 ? -10.237 -15.254 15.607 1.00 0.00 4 GLY A CA 7
ATOM 6920 C C . GLY A 1 4 ? -11.160 -15.390 14.412 1.00 0.00 4 GLY A C 7
ATOM 6921 O O . GLY A 1 4 ? -11.099 -16.379 13.682 1.00 0.00 4 GLY A O 7
ATOM 6925 N N . SER A 1 5 ? -12.018 -14.395 14.213 1.00 0.00 5 SER A N 7
ATOM 6926 C CA . SER A 1 5 ? -12.961 -14.410 13.101 1.00 0.00 5 SER A CA 7
ATOM 6927 C C . SER A 1 5 ? -12.264 -14.053 11.792 1.00 0.00 5 SER A C 7
ATOM 6928 O O . SER A 1 5 ? -11.137 -13.558 11.791 1.00 0.00 5 SER A O 7
ATOM 6936 N N . SER A 1 6 ? -12.943 -14.307 10.678 1.00 0.00 6 SER A N 7
ATOM 6937 C CA . SER A 1 6 ? -12.388 -14.016 9.361 1.00 0.00 6 SER A CA 7
ATOM 6938 C C . SER A 1 6 ? -11.846 -12.591 9.302 1.00 0.00 6 SER A C 7
ATOM 6939 O O . SER A 1 6 ? -10.705 -12.365 8.903 1.00 0.00 6 SER A O 7
ATOM 6947 N N . GLY A 1 7 ? -12.676 -11.633 9.704 1.00 0.00 7 GLY A N 7
ATOM 6948 C CA . GLY A 1 7 ? -12.264 -10.241 9.690 1.00 0.00 7 GLY A CA 7
ATOM 6949 C C . GLY A 1 7 ? -12.309 -9.637 8.300 1.00 0.00 7 GLY A C 7
ATOM 6950 O O . GLY A 1 7 ? -11.939 -10.286 7.321 1.00 0.00 7 GLY A O 7
ATOM 6954 N N . LEU A 1 8 ? -12.764 -8.393 8.213 1.00 0.00 8 LEU A N 7
ATOM 6955 C CA . LEU A 1 8 ? -12.858 -7.701 6.932 1.00 0.00 8 LEU A CA 7
ATOM 6956 C C . LEU A 1 8 ? -11.478 -7.277 6.439 1.00 0.00 8 LEU A C 7
ATOM 6957 O O . LEU A 1 8 ? -10.571 -7.040 7.236 1.00 0.00 8 LEU A O 7
ATOM 6973 N N . GLN A 1 9 ? -11.330 -7.182 5.122 1.00 0.00 9 GLN A N 7
ATOM 6974 C CA . GLN A 1 9 ? -10.060 -6.785 4.524 1.00 0.00 9 GLN A CA 7
ATOM 6975 C C . GLN A 1 9 ? -10.274 -5.726 3.447 1.00 0.00 9 GLN A C 7
ATOM 6976 O O . GLN A 1 9 ? -10.925 -5.979 2.433 1.00 0.00 9 GLN A O 7
ATOM 6990 N N . CYS A 1 10 ? -9.721 -4.539 3.673 1.00 0.00 10 CYS A N 7
ATOM 6991 C CA . CYS A 1 10 ? -9.851 -3.441 2.723 1.00 0.00 10 CYS A CA 7
ATOM 6992 C C . CYS A 1 10 ? -9.010 -3.698 1.476 1.00 0.00 10 CYS A C 7
ATOM 6993 O O . CYS A 1 10 ? -7.969 -4.350 1.541 1.00 0.00 10 CYS A O 7
ATOM 7000 N N . GLU A 1 11 ? -9.471 -3.181 0.341 1.00 0.00 11 GLU A N 7
ATOM 7001 C CA . GLU A 1 11 ? -8.762 -3.356 -0.921 1.00 0.00 11 GLU A CA 7
ATOM 7002 C C . GLU A 1 11 ? -7.957 -2.107 -1.269 1.00 0.00 11 GLU A C 7
ATOM 7003 O O . GLU A 1 11 ? -6.897 -2.193 -1.891 1.00 0.00 11 GLU A O 7
ATOM 7015 N N . ILE A 1 12 ? -8.467 -0.949 -0.865 1.00 0.00 12 ILE A N 7
ATOM 7016 C CA . ILE A 1 12 ? -7.796 0.316 -1.134 1.00 0.00 12 ILE A CA 7
ATOM 7017 C C . ILE A 1 12 ? -6.338 0.271 -0.687 1.00 0.00 12 ILE A C 7
ATOM 7018 O O . ILE A 1 12 ? -5.424 0.406 -1.501 1.00 0.00 12 ILE A O 7
ATOM 7034 N N . CYS A 1 13 ? -6.128 0.079 0.610 1.00 0.00 13 CYS A N 7
ATOM 7035 C CA . CYS A 1 13 ? -4.782 0.014 1.167 1.00 0.00 13 CYS A CA 7
ATOM 7036 C C . CYS A 1 13 ? -4.424 -1.416 1.559 1.00 0.00 13 CYS A C 7
ATOM 7037 O O . CYS A 1 13 ? -3.287 -1.853 1.384 1.00 0.00 13 CYS A O 7
ATOM 7044 N N . GLY A 1 14 ? -5.404 -2.141 2.090 1.00 0.00 14 GLY A N 7
ATOM 7045 C CA . GLY A 1 14 ? -5.173 -3.515 2.499 1.00 0.00 14 GLY A CA 7
ATOM 7046 C C . GLY A 1 14 ? -5.238 -3.691 4.003 1.00 0.00 14 GLY A C 7
ATOM 7047 O O . GLY A 1 14 ? -4.559 -4.551 4.565 1.00 0.00 14 GLY A O 7
ATOM 7051 N N . PHE A 1 15 ? -6.056 -2.874 4.658 1.00 0.00 15 PHE A N 7
ATOM 7052 C CA . PHE A 1 15 ? -6.205 -2.941 6.107 1.00 0.00 15 PHE A CA 7
ATOM 7053 C C . PHE A 1 15 ? -7.210 -4.021 6.500 1.00 0.00 15 PHE A C 7
ATOM 7054 O O . PHE A 1 15 ? -7.850 -4.632 5.644 1.00 0.00 15 PHE A O 7
ATOM 7071 N N . THR A 1 16 ? -7.343 -4.250 7.803 1.00 0.00 16 THR A N 7
ATOM 7072 C CA . THR A 1 16 ? -8.267 -5.256 8.311 1.00 0.00 16 THR A CA 7
ATOM 7073 C C . THR A 1 16 ? -9.043 -4.732 9.514 1.00 0.00 16 THR A C 7
ATOM 7074 O O . THR A 1 16 ? -8.459 -4.194 10.455 1.00 0.00 16 THR A O 7
ATOM 7085 N N . CYS A 1 17 ? -10.361 -4.894 9.478 1.00 0.00 17 CYS A N 7
ATOM 7086 C CA . CYS A 1 17 ? -11.218 -4.436 10.566 1.00 0.00 17 CYS A CA 7
ATOM 7087 C C . CYS A 1 17 ? -12.324 -5.447 10.848 1.00 0.00 17 CYS A C 7
ATOM 7088 O O . CYS A 1 17 ? -12.956 -5.964 9.927 1.00 0.00 17 CYS A O 7
ATOM 7096 N N . ARG A 1 18 ? -12.553 -5.724 12.128 1.00 0.00 18 ARG A N 7
ATOM 7097 C CA . ARG A 1 18 ? -13.582 -6.675 12.531 1.00 0.00 18 ARG A CA 7
ATOM 7098 C C . ARG A 1 18 ? -14.975 -6.079 12.348 1.00 0.00 18 ARG A C 7
ATOM 7099 O O . ARG A 1 18 ? -15.875 -6.733 11.821 1.00 0.00 18 ARG A O 7
ATOM 7120 N N . GLN A 1 19 ? -15.144 -4.836 12.788 1.00 0.00 19 GLN A N 7
ATOM 7121 C CA . GLN A 1 19 ? -16.428 -4.154 12.673 1.00 0.00 19 GLN A CA 7
ATOM 7122 C C . GLN A 1 19 ? -16.611 -3.571 11.276 1.00 0.00 19 GLN A C 7
ATOM 7123 O O . GLN A 1 19 ? -15.666 -3.059 10.676 1.00 0.00 19 GLN A O 7
ATOM 7137 N N . LYS A 1 20 ? -17.834 -3.653 10.762 1.00 0.00 20 LYS A N 7
ATOM 7138 C CA . LYS A 1 20 ? -18.144 -3.133 9.436 1.00 0.00 20 LYS A CA 7
ATOM 7139 C C . LYS A 1 20 ? -18.169 -1.608 9.441 1.00 0.00 20 LYS A C 7
ATOM 7140 O O . LYS A 1 20 ? -17.506 -0.964 8.629 1.00 0.00 20 LYS A O 7
ATOM 7159 N N . ALA A 1 21 ? -18.937 -1.037 10.364 1.00 0.00 21 ALA A N 7
ATOM 7160 C CA . ALA A 1 21 ? -19.045 0.412 10.477 1.00 0.00 21 ALA A CA 7
ATOM 7161 C C . ALA A 1 21 ? -17.678 1.076 10.352 1.00 0.00 21 ALA A C 7
ATOM 7162 O O . ALA A 1 21 ? -17.533 2.098 9.681 1.00 0.00 21 ALA A O 7
ATOM 7169 N N . SER A 1 22 ? -16.679 0.490 11.003 1.00 0.00 22 SER A N 7
ATOM 7170 C CA . SER A 1 22 ? -15.324 1.028 10.968 1.00 0.00 22 SER A CA 7
ATOM 7171 C C . SER A 1 22 ? -14.781 1.042 9.542 1.00 0.00 22 SER A C 7
ATOM 7172 O O . SER A 1 22 ? -14.344 2.080 9.042 1.00 0.00 22 SER A O 7
ATOM 7180 N N . LEU A 1 23 ? -14.813 -0.116 8.892 1.00 0.00 23 LEU A N 7
ATOM 7181 C CA . LEU A 1 23 ? -14.325 -0.238 7.523 1.00 0.00 23 LEU A CA 7
ATOM 7182 C C . LEU A 1 23 ? -14.843 0.905 6.656 1.00 0.00 23 LEU A C 7
ATOM 7183 O O . LEU A 1 23 ? -14.073 1.574 5.969 1.00 0.00 23 LEU A O 7
ATOM 7199 N N . ASN A 1 24 ? -16.154 1.124 6.695 1.00 0.00 24 ASN A N 7
ATOM 7200 C CA . ASN A 1 24 ? -16.775 2.187 5.914 1.00 0.00 24 ASN A CA 7
ATOM 7201 C C . ASN A 1 24 ? -16.077 3.521 6.161 1.00 0.00 24 ASN A C 7
ATOM 7202 O O . ASN A 1 24 ? -15.639 4.187 5.222 1.00 0.00 24 ASN A O 7
ATOM 7213 N N . TRP A 1 25 ? -15.977 3.905 7.428 1.00 0.00 25 TRP A N 7
ATOM 7214 C CA . TRP A 1 25 ? -15.331 5.160 7.798 1.00 0.00 25 TRP A CA 7
ATOM 7215 C C . TRP A 1 25 ? -13.854 5.144 7.421 1.00 0.00 25 TRP A C 7
ATOM 7216 O O . TRP A 1 25 ? -13.249 6.192 7.195 1.00 0.00 25 TRP A O 7
ATOM 7237 N N . HIS A 1 26 ? -13.278 3.948 7.355 1.00 0.00 26 HIS A N 7
ATOM 7238 C CA . HIS A 1 26 ? -11.870 3.796 7.004 1.00 0.00 26 HIS A CA 7
ATOM 7239 C C . HIS A 1 26 ? -11.680 3.827 5.491 1.00 0.00 26 HIS A C 7
ATOM 7240 O O . HIS A 1 26 ? -10.581 4.079 4.999 1.00 0.00 26 HIS A O 7
ATOM 7254 N N . GLN A 1 27 ? -12.759 3.569 4.759 1.00 0.00 27 GLN A N 7
ATOM 7255 C CA . GLN A 1 27 ? -12.710 3.566 3.301 1.00 0.00 27 GLN A CA 7
ATOM 7256 C C . GLN A 1 27 ? -13.014 4.953 2.744 1.00 0.00 27 GLN A C 7
ATOM 7257 O O . GLN A 1 27 ? -12.414 5.381 1.758 1.00 0.00 27 GLN A O 7
ATOM 7271 N N . ARG A 1 28 ? -13.949 5.650 3.382 1.00 0.00 28 ARG A N 7
ATOM 7272 C CA . ARG A 1 28 ? -14.333 6.988 2.948 1.00 0.00 28 ARG A CA 7
ATOM 7273 C C . ARG A 1 28 ? -13.138 7.936 2.986 1.00 0.00 28 ARG A C 7
ATOM 7274 O O . ARG A 1 28 ? -13.028 8.849 2.167 1.00 0.00 28 ARG A O 7
ATOM 7295 N N . LYS A 1 29 ? -12.243 7.714 3.944 1.00 0.00 29 LYS A N 7
ATOM 7296 C CA . LYS A 1 29 ? -11.055 8.547 4.090 1.00 0.00 29 LYS A CA 7
ATOM 7297 C C . LYS A 1 29 ? -10.151 8.423 2.868 1.00 0.00 29 LYS A C 7
ATOM 7298 O O . LYS A 1 29 ? -9.559 9.406 2.419 1.00 0.00 29 LYS A O 7
ATOM 7317 N N . HIS A 1 30 ? -10.048 7.210 2.333 1.00 0.00 30 HIS A N 7
ATOM 7318 C CA . HIS A 1 30 ? -9.217 6.959 1.161 1.00 0.00 30 HIS A CA 7
ATOM 7319 C C . HIS A 1 30 ? -9.556 7.933 0.036 1.00 0.00 30 HIS A C 7
ATOM 7320 O O . HIS A 1 30 ? -8.669 8.416 -0.667 1.00 0.00 30 HIS A O 7
ATOM 7334 N N . ALA A 1 31 ? -10.844 8.215 -0.127 1.00 0.00 31 ALA A N 7
ATOM 7335 C CA . ALA A 1 31 ? -11.299 9.131 -1.166 1.00 0.00 31 ALA A CA 7
ATOM 7336 C C . ALA A 1 31 ? -10.546 10.455 -1.099 1.00 0.00 31 ALA A C 7
ATOM 7337 O O . ALA A 1 31 ? -10.098 10.976 -2.119 1.00 0.00 31 ALA A O 7
ATOM 7344 N N . GLU A 1 32 ? -10.413 10.994 0.109 1.00 0.00 32 GLU A N 7
ATOM 7345 C CA . GLU A 1 32 ? -9.715 12.259 0.308 1.00 0.00 32 GLU A CA 7
ATOM 7346 C C . GLU A 1 32 ? -8.204 12.046 0.347 1.00 0.00 32 GLU A C 7
ATOM 7347 O O . GLU A 1 32 ? -7.438 12.842 -0.199 1.00 0.00 32 GLU A O 7
ATOM 7359 N N . THR A 1 33 ? -7.781 10.967 0.998 1.00 0.00 33 THR A N 7
ATOM 7360 C CA . THR A 1 33 ? -6.363 10.650 1.111 1.00 0.00 33 THR A CA 7
ATOM 7361 C C . THR A 1 33 ? -5.653 10.822 -0.227 1.00 0.00 33 THR A C 7
ATOM 7362 O O . THR A 1 33 ? -4.624 11.492 -0.313 1.00 0.00 33 THR A O 7
ATOM 7373 N N . VAL A 1 34 ? -6.208 10.212 -1.269 1.00 0.00 34 VAL A N 7
ATOM 7374 C CA . VAL A 1 34 ? -5.628 10.299 -2.604 1.00 0.00 34 VAL A CA 7
ATOM 7375 C C . VAL A 1 34 ? -5.031 11.680 -2.855 1.00 0.00 34 VAL A C 7
ATOM 7376 O O . VAL A 1 34 ? -3.849 11.808 -3.170 1.00 0.00 34 VAL A O 7
ATOM 7389 N N . ALA A 1 35 ? -5.858 12.711 -2.711 1.00 0.00 35 ALA A N 7
ATOM 7390 C CA . ALA A 1 35 ? -5.411 14.082 -2.919 1.00 0.00 35 ALA A CA 7
ATOM 7391 C C . ALA A 1 35 ? -3.965 14.263 -2.470 1.00 0.00 35 ALA A C 7
ATOM 7392 O O . ALA A 1 35 ? -3.153 14.854 -3.181 1.00 0.00 35 ALA A O 7
ATOM 7399 N N . ALA A 1 36 ? -3.650 13.750 -1.285 1.00 0.00 36 ALA A N 7
ATOM 7400 C CA . ALA A 1 36 ? -2.301 13.854 -0.741 1.00 0.00 36 ALA A CA 7
ATOM 7401 C C . ALA A 1 36 ? -1.269 13.319 -1.728 1.00 0.00 36 ALA A C 7
ATOM 7402 O O . ALA A 1 36 ? -0.469 14.078 -2.278 1.00 0.00 36 ALA A O 7
ATOM 7409 N N . LEU A 1 37 ? -1.291 12.010 -1.948 1.00 0.00 37 LEU A N 7
ATOM 7410 C CA . LEU A 1 37 ? -0.356 11.373 -2.869 1.00 0.00 37 LEU A CA 7
ATOM 7411 C C . LEU A 1 37 ? -0.372 12.067 -4.228 1.00 0.00 37 LEU A C 7
ATOM 7412 O O . LEU A 1 37 ? -1.419 12.186 -4.863 1.00 0.00 37 LEU A O 7
ATOM 7428 N N . ARG A 1 38 ? 0.797 12.522 -4.667 1.00 0.00 38 ARG A N 7
ATOM 7429 C CA . ARG A 1 38 ? 0.919 13.203 -5.950 1.00 0.00 38 ARG A CA 7
ATOM 7430 C C . ARG A 1 38 ? 1.837 12.429 -6.892 1.00 0.00 38 ARG A C 7
ATOM 7431 O O . ARG A 1 38 ? 1.672 12.474 -8.111 1.00 0.00 38 ARG A O 7
ATOM 7452 N N . PHE A 1 39 ? 2.803 11.721 -6.318 1.00 0.00 39 PHE A N 7
ATOM 7453 C CA . PHE A 1 39 ? 3.749 10.939 -7.106 1.00 0.00 39 PHE A CA 7
ATOM 7454 C C . PHE A 1 39 ? 3.350 9.466 -7.129 1.00 0.00 39 PHE A C 7
ATOM 7455 O O . PHE A 1 39 ? 3.570 8.722 -6.174 1.00 0.00 39 PHE A O 7
ATOM 7472 N N . PRO A 1 40 ? 2.747 9.035 -8.247 1.00 0.00 40 PRO A N 7
ATOM 7473 C CA . PRO A 1 40 ? 2.304 7.649 -8.424 1.00 0.00 40 PRO A CA 7
ATOM 7474 C C . PRO A 1 40 ? 3.473 6.680 -8.563 1.00 0.00 40 PRO A C 7
ATOM 7475 O O . PRO A 1 40 ? 4.625 7.095 -8.686 1.00 0.00 40 PRO A O 7
ATOM 7486 N N . CYS A 1 41 ? 3.169 5.386 -8.543 1.00 0.00 41 CYS A N 7
ATOM 7487 C CA . CYS A 1 41 ? 4.194 4.357 -8.667 1.00 0.00 41 CYS A CA 7
ATOM 7488 C C . CYS A 1 41 ? 4.167 3.727 -10.056 1.00 0.00 41 CYS A C 7
ATOM 7489 O O . CYS A 1 41 ? 3.256 2.968 -10.387 1.00 0.00 41 CYS A O 7
ATOM 7496 N N . GLU A 1 42 ? 5.172 4.048 -10.865 1.00 0.00 42 GLU A N 7
ATOM 7497 C CA . GLU A 1 42 ? 5.263 3.514 -12.219 1.00 0.00 42 GLU A CA 7
ATOM 7498 C C . GLU A 1 42 ? 5.513 2.008 -12.194 1.00 0.00 42 GLU A C 7
ATOM 7499 O O . GLU A 1 42 ? 5.606 1.366 -13.240 1.00 0.00 42 GLU A O 7
ATOM 7511 N N . PHE A 1 43 ? 5.621 1.452 -10.992 1.00 0.00 43 PHE A N 7
ATOM 7512 C CA . PHE A 1 43 ? 5.862 0.023 -10.830 1.00 0.00 43 PHE A CA 7
ATOM 7513 C C . PHE A 1 43 ? 4.547 -0.737 -10.681 1.00 0.00 43 PHE A C 7
ATOM 7514 O O . PHE A 1 43 ? 4.298 -1.713 -11.387 1.00 0.00 43 PHE A O 7
ATOM 7531 N N . CYS A 1 44 ? 3.709 -0.281 -9.755 1.00 0.00 44 CYS A N 7
ATOM 7532 C CA . CYS A 1 44 ? 2.420 -0.916 -9.511 1.00 0.00 44 CYS A CA 7
ATOM 7533 C C . CYS A 1 44 ? 1.274 0.050 -9.798 1.00 0.00 44 CYS A C 7
ATOM 7534 O O . CYS A 1 44 ? 0.217 -0.351 -10.283 1.00 0.00 44 CYS A O 7
ATOM 7541 N N . GLY A 1 45 ? 1.493 1.326 -9.495 1.00 0.00 45 GLY A N 7
ATOM 7542 C CA . GLY A 1 45 ? 0.471 2.330 -9.727 1.00 0.00 45 GLY A CA 7
ATOM 7543 C C . GLY A 1 45 ? 0.111 3.093 -8.467 1.00 0.00 45 GLY A C 7
ATOM 7544 O O . GLY A 1 45 ? -0.625 4.078 -8.518 1.00 0.00 45 GLY A O 7
ATOM 7548 N N . LYS A 1 46 ? 0.630 2.636 -7.332 1.00 0.00 46 LYS A N 7
ATOM 7549 C CA . LYS A 1 46 ? 0.360 3.282 -6.053 1.00 0.00 46 LYS A CA 7
ATOM 7550 C C . LYS A 1 46 ? 0.653 4.777 -6.125 1.00 0.00 46 LYS A C 7
ATOM 7551 O O . LYS A 1 46 ? 1.045 5.292 -7.173 1.00 0.00 46 LYS A O 7
ATOM 7570 N N . ARG A 1 47 ? 0.462 5.467 -5.006 1.00 0.00 47 ARG A N 7
ATOM 7571 C CA . ARG A 1 47 ? 0.706 6.903 -4.943 1.00 0.00 47 ARG A CA 7
ATOM 7572 C C . ARG A 1 47 ? 1.199 7.311 -3.558 1.00 0.00 47 ARG A C 7
ATOM 7573 O O . ARG A 1 47 ? 0.761 6.763 -2.545 1.00 0.00 47 ARG A O 7
ATOM 7594 N N . PHE A 1 48 ? 2.113 8.274 -3.520 1.00 0.00 48 PHE A N 7
ATOM 7595 C CA . PHE A 1 48 ? 2.667 8.754 -2.259 1.00 0.00 48 PHE A CA 7
ATOM 7596 C C . PHE A 1 48 ? 2.647 10.279 -2.202 1.00 0.00 48 PHE A C 7
ATOM 7597 O O . PHE A 1 48 ? 2.667 10.949 -3.234 1.00 0.00 48 PHE A O 7
ATOM 7614 N N . GLU A 1 49 ? 2.608 10.819 -0.988 1.00 0.00 49 GLU A N 7
ATOM 7615 C CA . GLU A 1 49 ? 2.584 12.264 -0.796 1.00 0.00 49 GLU A CA 7
ATOM 7616 C C . GLU A 1 49 ? 3.853 12.907 -1.347 1.00 0.00 49 GLU A C 7
ATOM 7617 O O . GLU A 1 49 ? 3.893 14.111 -1.602 1.00 0.00 49 GLU A O 7
ATOM 7629 N N . LYS A 1 50 ? 4.890 12.096 -1.528 1.00 0.00 50 LYS A N 7
ATOM 7630 C CA . LYS A 1 50 ? 6.162 12.583 -2.049 1.00 0.00 50 LYS A CA 7
ATOM 7631 C C . LYS A 1 50 ? 6.943 11.457 -2.717 1.00 0.00 50 LYS A C 7
ATOM 7632 O O . LYS A 1 50 ? 6.657 10.274 -2.529 1.00 0.00 50 LYS A O 7
ATOM 7651 N N . PRO A 1 51 ? 7.954 11.830 -3.516 1.00 0.00 51 PRO A N 7
ATOM 7652 C CA . PRO A 1 51 ? 8.798 10.865 -4.227 1.00 0.00 51 PRO A CA 7
ATOM 7653 C C . PRO A 1 51 ? 9.704 10.081 -3.283 1.00 0.00 51 PRO A C 7
ATOM 7654 O O . PRO A 1 51 ? 9.853 8.866 -3.416 1.00 0.00 51 PRO A O 7
ATOM 7665 N N . ASP A 1 52 ? 10.305 10.783 -2.328 1.00 0.00 52 ASP A N 7
ATOM 7666 C CA . ASP A 1 52 ? 11.195 10.152 -1.361 1.00 0.00 52 ASP A CA 7
ATOM 7667 C C . ASP A 1 52 ? 10.619 8.825 -0.878 1.00 0.00 52 ASP A C 7
ATOM 7668 O O . ASP A 1 52 ? 11.353 7.860 -0.663 1.00 0.00 52 ASP A O 7
ATOM 7677 N N . SER A 1 53 ? 9.302 8.783 -0.709 1.00 0.00 53 SER A N 7
ATOM 7678 C CA . SER A 1 53 ? 8.628 7.576 -0.246 1.00 0.00 53 SER A CA 7
ATOM 7679 C C . SER A 1 53 ? 8.390 6.609 -1.403 1.00 0.00 53 SER A C 7
ATOM 7680 O O . SER A 1 53 ? 8.365 5.393 -1.216 1.00 0.00 53 SER A O 7
ATOM 7688 N N . VAL A 1 54 ? 8.216 7.161 -2.600 1.00 0.00 54 VAL A N 7
ATOM 7689 C CA . VAL A 1 54 ? 7.981 6.350 -3.789 1.00 0.00 54 VAL A CA 7
ATOM 7690 C C . VAL A 1 54 ? 9.243 5.598 -4.199 1.00 0.00 54 VAL A C 7
ATOM 7691 O O . VAL A 1 54 ? 9.172 4.541 -4.824 1.00 0.00 54 VAL A O 7
ATOM 7704 N N . ALA A 1 55 ? 10.397 6.152 -3.843 1.00 0.00 55 ALA A N 7
ATOM 7705 C CA . ALA A 1 55 ? 11.675 5.533 -4.171 1.00 0.00 55 ALA A CA 7
ATOM 7706 C C . ALA A 1 55 ? 11.976 4.366 -3.238 1.00 0.00 55 ALA A C 7
ATOM 7707 O O . ALA A 1 55 ? 12.512 3.342 -3.662 1.00 0.00 55 ALA A O 7
ATOM 7714 N N . ALA A 1 56 ? 11.628 4.527 -1.965 1.00 0.00 56 ALA A N 7
ATOM 7715 C CA . ALA A 1 56 ? 11.860 3.485 -0.972 1.00 0.00 56 ALA A CA 7
ATOM 7716 C C . ALA A 1 56 ? 10.869 2.338 -1.139 1.00 0.00 56 ALA A C 7
ATOM 7717 O O . ALA A 1 56 ? 11.230 1.168 -1.004 1.00 0.00 56 ALA A O 7
ATOM 7724 N N . HIS A 1 57 ? 9.618 2.680 -1.431 1.00 0.00 57 HIS A N 7
ATOM 7725 C CA . HIS A 1 57 ? 8.575 1.678 -1.616 1.00 0.00 57 HIS A CA 7
ATOM 7726 C C . HIS A 1 57 ? 8.990 0.647 -2.661 1.00 0.00 57 HIS A C 7
ATOM 7727 O O . HIS A 1 57 ? 8.678 -0.538 -2.537 1.00 0.00 57 HIS A O 7
ATOM 7741 N N . ARG A 1 58 ? 9.693 1.106 -3.691 1.00 0.00 58 ARG A N 7
ATOM 7742 C CA . ARG A 1 58 ? 10.149 0.225 -4.759 1.00 0.00 58 ARG A CA 7
ATOM 7743 C C . ARG A 1 58 ? 11.256 -0.701 -4.264 1.00 0.00 58 ARG A C 7
ATOM 7744 O O . ARG A 1 58 ? 11.521 -1.744 -4.862 1.00 0.00 58 ARG A O 7
ATOM 7765 N N . SER A 1 59 ? 11.901 -0.312 -3.168 1.00 0.00 59 SER A N 7
ATOM 7766 C CA . SER A 1 59 ? 12.982 -1.105 -2.595 1.00 0.00 59 SER A CA 7
ATOM 7767 C C . SER A 1 59 ? 12.454 -2.044 -1.515 1.00 0.00 59 SER A C 7
ATOM 7768 O O . SER A 1 59 ? 13.196 -2.860 -0.968 1.00 0.00 59 SER A O 7
ATOM 7776 N N . LYS A 1 60 ? 11.167 -1.922 -1.212 1.00 0.00 60 LYS A N 7
ATOM 7777 C CA . LYS A 1 60 ? 10.536 -2.759 -0.198 1.00 0.00 60 LYS A CA 7
ATOM 7778 C C . LYS A 1 60 ? 9.431 -3.615 -0.810 1.00 0.00 60 LYS A C 7
ATOM 7779 O O . LYS A 1 60 ? 9.196 -4.743 -0.378 1.00 0.00 60 LYS A O 7
ATOM 7798 N N . SER A 1 61 ? 8.757 -3.071 -1.818 1.00 0.00 61 SER A N 7
ATOM 7799 C CA . SER A 1 61 ? 7.675 -3.784 -2.487 1.00 0.00 61 SER A CA 7
ATOM 7800 C C . SER A 1 61 ? 8.102 -4.233 -3.881 1.00 0.00 61 SER A C 7
ATOM 7801 O O . SER A 1 61 ? 7.622 -5.245 -4.394 1.00 0.00 61 SER A O 7
ATOM 7809 N N . HIS A 1 62 ? 9.008 -3.474 -4.490 1.00 0.00 62 HIS A N 7
ATOM 7810 C CA . HIS A 1 62 ? 9.501 -3.794 -5.825 1.00 0.00 62 HIS A CA 7
ATOM 7811 C C . HIS A 1 62 ? 11.002 -4.067 -5.799 1.00 0.00 62 HIS A C 7
ATOM 7812 O O . HIS A 1 62 ? 11.724 -3.794 -6.758 1.00 0.00 62 HIS A O 7
ATOM 7826 N N . PRO A 1 63 ? 11.484 -4.619 -4.675 1.00 0.00 63 PRO A N 7
ATOM 7827 C CA . PRO A 1 63 ? 12.903 -4.941 -4.497 1.00 0.00 63 PRO A CA 7
ATOM 7828 C C . PRO A 1 63 ? 13.348 -6.104 -5.376 1.00 0.00 63 PRO A C 7
ATOM 7829 O O . PRO A 1 63 ? 14.537 -6.412 -5.460 1.00 0.00 63 PRO A O 7
ATOM 7840 N N . ALA A 1 64 ? 12.387 -6.748 -6.030 1.00 0.00 64 ALA A N 7
ATOM 7841 C CA . ALA A 1 64 ? 12.680 -7.876 -6.905 1.00 0.00 64 ALA A CA 7
ATOM 7842 C C . ALA A 1 64 ? 12.630 -7.461 -8.371 1.00 0.00 64 ALA A C 7
ATOM 7843 O O . ALA A 1 64 ? 13.052 -8.210 -9.254 1.00 0.00 64 ALA A O 7
ATOM 7850 N N . LEU A 1 65 ? 12.111 -6.265 -8.626 1.00 0.00 65 LEU A N 7
ATOM 7851 C CA . LEU A 1 65 ? 12.005 -5.751 -9.987 1.00 0.00 65 LEU A CA 7
ATOM 7852 C C . LEU A 1 65 ? 13.173 -4.824 -10.311 1.00 0.00 65 LEU A C 7
ATOM 7853 O O . LEU A 1 65 ? 13.871 -5.013 -11.308 1.00 0.00 65 LEU A O 7
ATOM 7869 N N . LEU A 1 66 ? 13.380 -3.823 -9.462 1.00 0.00 66 LEU A N 7
ATOM 7870 C CA . LEU A 1 66 ? 14.464 -2.867 -9.657 1.00 0.00 66 LEU A CA 7
ATOM 7871 C C . LEU A 1 66 ? 15.702 -3.556 -10.223 1.00 0.00 66 LEU A C 7
ATOM 7872 O O . LEU A 1 66 ? 16.345 -3.045 -11.141 1.00 0.00 66 LEU A O 7
ATOM 7888 N N . LEU A 1 67 ? 16.030 -4.719 -9.671 1.00 0.00 67 LEU A N 7
ATOM 7889 C CA . LEU A 1 67 ? 17.190 -5.480 -10.122 1.00 0.00 67 LEU A CA 7
ATOM 7890 C C . LEU A 1 67 ? 17.085 -5.801 -11.609 1.00 0.00 67 LEU A C 7
ATOM 7891 O O . LEU A 1 67 ? 16.030 -5.629 -12.219 1.00 0.00 67 LEU A O 7
ATOM 7907 N N . ALA A 1 68 ? 18.186 -6.271 -12.187 1.00 0.00 68 ALA A N 7
ATOM 7908 C CA . ALA A 1 68 ? 18.217 -6.622 -13.602 1.00 0.00 68 ALA A CA 7
ATOM 7909 C C . ALA A 1 68 ? 17.230 -7.743 -13.911 1.00 0.00 68 ALA A C 7
ATOM 7910 O O . ALA A 1 68 ? 16.776 -8.465 -13.024 1.00 0.00 68 ALA A O 7
ATOM 7917 N N . PRO A 1 69 ? 16.889 -7.892 -15.200 1.00 0.00 69 PRO A N 7
ATOM 7918 C CA . PRO A 1 69 ? 15.952 -8.924 -15.655 1.00 0.00 69 PRO A CA 7
ATOM 7919 C C . PRO A 1 69 ? 16.537 -10.328 -15.545 1.00 0.00 69 PRO A C 7
ATOM 7920 O O . PRO A 1 69 ? 17.581 -10.527 -14.925 1.00 0.00 69 PRO A O 7
ATOM 7931 N N . GLN A 1 70 ? 15.857 -11.296 -16.151 1.00 0.00 70 GLN A N 7
ATOM 7932 C CA . GLN A 1 70 ? 16.311 -12.682 -16.120 1.00 0.00 70 GLN A CA 7
ATOM 7933 C C . GLN A 1 70 ? 17.826 -12.762 -16.273 1.00 0.00 70 GLN A C 7
ATOM 7934 O O . GLN A 1 70 ? 18.492 -13.510 -15.558 1.00 0.00 70 GLN A O 7
ATOM 7948 N N . GLU A 1 71 ? 18.363 -11.987 -17.210 1.00 0.00 71 GLU A N 7
ATOM 7949 C CA . GLU A 1 71 ? 19.800 -11.972 -17.457 1.00 0.00 71 GLU A CA 7
ATOM 7950 C C . GLU A 1 71 ? 20.530 -11.180 -16.376 1.00 0.00 71 GLU A C 7
ATOM 7951 O O . GLU A 1 71 ? 20.307 -9.980 -16.214 1.00 0.00 71 GLU A O 7
ATOM 7963 N N . SER A 1 72 ? 21.403 -11.859 -15.639 1.00 0.00 72 SER A N 7
ATOM 7964 C CA . SER A 1 72 ? 22.162 -11.221 -14.571 1.00 0.00 72 SER A CA 7
ATOM 7965 C C . SER A 1 72 ? 23.283 -10.357 -15.143 1.00 0.00 72 SER A C 7
ATOM 7966 O O . SER A 1 72 ? 23.755 -10.590 -16.255 1.00 0.00 72 SER A O 7
ATOM 7974 N N . SER A 1 73 ? 23.702 -9.358 -14.373 1.00 0.00 73 SER A N 7
ATOM 7975 C CA . SER A 1 73 ? 24.764 -8.456 -14.803 1.00 0.00 73 SER A CA 7
ATOM 7976 C C . SER A 1 73 ? 26.100 -9.189 -14.887 1.00 0.00 73 SER A C 7
ATOM 7977 O O . SER A 1 73 ? 26.220 -10.334 -14.453 1.00 0.00 73 SER A O 7
ATOM 7985 N N . GLY A 1 74 ? 27.102 -8.519 -15.448 1.00 0.00 74 GLY A N 7
ATOM 7986 C CA . GLY A 1 74 ? 28.415 -9.122 -15.579 1.00 0.00 74 GLY A CA 7
ATOM 7987 C C . GLY A 1 74 ? 29.061 -9.404 -14.237 1.00 0.00 74 GLY A C 7
ATOM 7988 O O . GLY A 1 74 ? 28.565 -10.201 -13.441 1.00 0.00 74 GLY A O 7
ATOM 7992 N N . PRO A 1 75 ? 30.195 -8.740 -13.971 1.00 0.00 75 PRO A N 7
ATOM 7993 C CA . PRO A 1 75 ? 30.935 -8.908 -12.716 1.00 0.00 75 PRO A CA 7
ATOM 7994 C C . PRO A 1 75 ? 30.193 -8.316 -11.523 1.00 0.00 75 PRO A C 7
ATOM 7995 O O . PRO A 1 75 ? 30.228 -8.867 -10.423 1.00 0.00 75 PRO A O 7
ATOM 8006 N N . SER A 1 76 ? 29.523 -7.190 -11.748 1.00 0.00 76 SER A N 7
ATOM 8007 C CA . SER A 1 76 ? 28.775 -6.522 -10.689 1.00 0.00 76 SER A CA 7
ATOM 8008 C C . SER A 1 76 ? 27.762 -7.471 -10.057 1.00 0.00 76 SER A C 7
ATOM 8009 O O . SER A 1 76 ? 26.897 -8.018 -10.741 1.00 0.00 76 SER A O 7
ATOM 8017 N N . SER A 1 77 ? 27.876 -7.661 -8.746 1.00 0.00 77 SER A N 7
ATOM 8018 C CA . SER A 1 77 ? 26.973 -8.546 -8.021 1.00 0.00 77 SER A CA 7
ATOM 8019 C C . SER A 1 77 ? 25.907 -7.746 -7.279 1.00 0.00 77 SER A C 7
ATOM 8020 O O . SER A 1 77 ? 26.166 -6.646 -6.793 1.00 0.00 77 SER A O 7
ATOM 8028 N N . GLY A 1 78 ? 24.705 -8.308 -7.195 1.00 0.00 78 GLY A N 7
ATOM 8029 C CA . GLY A 1 78 ? 23.616 -7.634 -6.511 1.00 0.00 78 GLY A CA 7
ATOM 8030 C C . GLY A 1 78 ? 23.483 -6.182 -6.925 1.00 0.00 78 GLY A C 7
ATOM 8031 O O . GLY A 1 78 ? 23.087 -5.917 -8.059 1.00 0.00 78 GLY A O 7
ATOM 8037 N N . GLY A 1 1 ? -1.975 -12.590 1.151 1.00 0.00 1 GLY A N 8
ATOM 8038 C CA . GLY A 1 1 ? -2.129 -12.977 -0.239 1.00 0.00 1 GLY A CA 8
ATOM 8039 C C . GLY A 1 1 ? -3.467 -13.635 -0.513 1.00 0.00 1 GLY A C 8
ATOM 8040 O O . GLY A 1 1 ? -4.303 -13.083 -1.228 1.00 0.00 1 GLY A O 8
ATOM 8044 N N . SER A 1 2 ? -3.670 -14.818 0.057 1.00 0.00 2 SER A N 8
ATOM 8045 C CA . SER A 1 2 ? -4.914 -15.555 -0.134 1.00 0.00 2 SER A CA 8
ATOM 8046 C C . SER A 1 2 ? -5.683 -15.672 1.178 1.00 0.00 2 SER A C 8
ATOM 8047 O O . SER A 1 2 ? -5.189 -16.240 2.152 1.00 0.00 2 SER A O 8
ATOM 8055 N N . SER A 1 3 ? -6.897 -15.130 1.196 1.00 0.00 3 SER A N 8
ATOM 8056 C CA . SER A 1 3 ? -7.734 -15.169 2.389 1.00 0.00 3 SER A CA 8
ATOM 8057 C C . SER A 1 3 ? -9.113 -15.737 2.066 1.00 0.00 3 SER A C 8
ATOM 8058 O O . SER A 1 3 ? -9.655 -15.505 0.987 1.00 0.00 3 SER A O 8
ATOM 8066 N N . GLY A 1 4 ? -9.675 -16.484 3.012 1.00 0.00 4 GLY A N 8
ATOM 8067 C CA . GLY A 1 4 ? -10.985 -17.074 2.811 1.00 0.00 4 GLY A CA 8
ATOM 8068 C C . GLY A 1 4 ? -11.756 -17.229 4.107 1.00 0.00 4 GLY A C 8
ATOM 8069 O O . GLY A 1 4 ? -12.255 -18.312 4.414 1.00 0.00 4 GLY A O 8
ATOM 8073 N N . SER A 1 5 ? -11.853 -16.145 4.870 1.00 0.00 5 SER A N 8
ATOM 8074 C CA . SER A 1 5 ? -12.565 -16.167 6.142 1.00 0.00 5 SER A CA 8
ATOM 8075 C C . SER A 1 5 ? -13.547 -15.004 6.236 1.00 0.00 5 SER A C 8
ATOM 8076 O O . SER A 1 5 ? -13.630 -14.172 5.332 1.00 0.00 5 SER A O 8
ATOM 8084 N N . SER A 1 6 ? -14.292 -14.953 7.336 1.00 0.00 6 SER A N 8
ATOM 8085 C CA . SER A 1 6 ? -15.272 -13.895 7.547 1.00 0.00 6 SER A CA 8
ATOM 8086 C C . SER A 1 6 ? -14.595 -12.613 8.023 1.00 0.00 6 SER A C 8
ATOM 8087 O O . SER A 1 6 ? -14.047 -12.559 9.123 1.00 0.00 6 SER A O 8
ATOM 8095 N N . GLY A 1 7 ? -14.637 -11.582 7.184 1.00 0.00 7 GLY A N 8
ATOM 8096 C CA . GLY A 1 7 ? -14.023 -10.315 7.536 1.00 0.00 7 GLY A CA 8
ATOM 8097 C C . GLY A 1 7 ? -13.943 -9.363 6.359 1.00 0.00 7 GLY A C 8
ATOM 8098 O O . GLY A 1 7 ? -13.649 -9.776 5.236 1.00 0.00 7 GLY A O 8
ATOM 8102 N N . LEU A 1 8 ? -14.208 -8.086 6.613 1.00 0.00 8 LEU A N 8
ATOM 8103 C CA . LEU A 1 8 ? -14.166 -7.073 5.565 1.00 0.00 8 LEU A CA 8
ATOM 8104 C C . LEU A 1 8 ? -12.727 -6.769 5.159 1.00 0.00 8 LEU A C 8
ATOM 8105 O O . LEU A 1 8 ? -11.829 -6.736 5.999 1.00 0.00 8 LEU A O 8
ATOM 8121 N N . GLN A 1 9 ? -12.518 -6.544 3.865 1.00 0.00 9 GLN A N 8
ATOM 8122 C CA . GLN A 1 9 ? -11.189 -6.241 3.349 1.00 0.00 9 GLN A CA 8
ATOM 8123 C C . GLN A 1 9 ? -11.233 -5.050 2.397 1.00 0.00 9 GLN A C 8
ATOM 8124 O O . GLN A 1 9 ? -12.022 -5.027 1.451 1.00 0.00 9 GLN A O 8
ATOM 8138 N N . CYS A 1 10 ? -10.382 -4.062 2.652 1.00 0.00 10 CYS A N 8
ATOM 8139 C CA . CYS A 1 10 ? -10.324 -2.867 1.819 1.00 0.00 10 CYS A CA 8
ATOM 8140 C C . CYS A 1 10 ? -9.583 -3.149 0.515 1.00 0.00 10 CYS A C 8
ATOM 8141 O O . CYS A 1 10 ? -8.692 -3.997 0.467 1.00 0.00 10 CYS A O 8
ATOM 8148 N N . GLU A 1 11 ? -9.956 -2.430 -0.539 1.00 0.00 11 GLU A N 8
ATOM 8149 C CA . GLU A 1 11 ? -9.326 -2.603 -1.843 1.00 0.00 11 GLU A CA 8
ATOM 8150 C C . GLU A 1 11 ? -8.293 -1.509 -2.097 1.00 0.00 11 GLU A C 8
ATOM 8151 O O . GLU A 1 11 ? -7.282 -1.739 -2.762 1.00 0.00 11 GLU A O 8
ATOM 8163 N N . ILE A 1 12 ? -8.555 -0.321 -1.565 1.00 0.00 12 ILE A N 8
ATOM 8164 C CA . ILE A 1 12 ? -7.649 0.808 -1.734 1.00 0.00 12 ILE A CA 8
ATOM 8165 C C . ILE A 1 12 ? -6.211 0.410 -1.418 1.00 0.00 12 ILE A C 8
ATOM 8166 O O . ILE A 1 12 ? -5.327 0.509 -2.269 1.00 0.00 12 ILE A O 8
ATOM 8182 N N . CYS A 1 13 ? -5.984 -0.042 -0.189 1.00 0.00 13 CYS A N 8
ATOM 8183 C CA . CYS A 1 13 ? -4.654 -0.457 0.240 1.00 0.00 13 CYS A CA 8
ATOM 8184 C C . CYS A 1 13 ? -4.595 -1.968 0.443 1.00 0.00 13 CYS A C 8
ATOM 8185 O O . CYS A 1 13 ? -3.594 -2.609 0.127 1.00 0.00 13 CYS A O 8
ATOM 8192 N N . GLY A 1 14 ? -5.676 -2.531 0.975 1.00 0.00 14 GLY A N 8
ATOM 8193 C CA . GLY A 1 14 ? -5.727 -3.962 1.212 1.00 0.00 14 GLY A CA 8
ATOM 8194 C C . GLY A 1 14 ? -5.755 -4.304 2.688 1.00 0.00 14 GLY A C 8
ATOM 8195 O O . GLY A 1 14 ? -5.092 -5.244 3.127 1.00 0.00 14 GLY A O 8
ATOM 8199 N N . PHE A 1 15 ? -6.525 -3.540 3.456 1.00 0.00 15 PHE A N 8
ATOM 8200 C CA . PHE A 1 15 ? -6.634 -3.766 4.893 1.00 0.00 15 PHE A CA 8
ATOM 8201 C C . PHE A 1 15 ? -7.781 -4.722 5.207 1.00 0.00 15 PHE A C 8
ATOM 8202 O O . PHE A 1 15 ? -8.532 -5.124 4.317 1.00 0.00 15 PHE A O 8
ATOM 8219 N N . THR A 1 16 ? -7.911 -5.084 6.480 1.00 0.00 16 THR A N 8
ATOM 8220 C CA . THR A 1 16 ? -8.964 -5.994 6.912 1.00 0.00 16 THR A CA 8
ATOM 8221 C C . THR A 1 16 ? -9.422 -5.670 8.330 1.00 0.00 16 THR A C 8
ATOM 8222 O O . THR A 1 16 ? -8.603 -5.499 9.233 1.00 0.00 16 THR A O 8
ATOM 8233 N N . CYS A 1 17 ? -10.735 -5.588 8.517 1.00 0.00 17 CYS A N 8
ATOM 8234 C CA . CYS A 1 17 ? -11.302 -5.284 9.826 1.00 0.00 17 CYS A CA 8
ATOM 8235 C C . CYS A 1 17 ? -12.690 -5.900 9.974 1.00 0.00 17 CYS A C 8
ATOM 8236 O O . CYS A 1 17 ? -13.581 -5.647 9.163 1.00 0.00 17 CYS A O 8
ATOM 8244 N N . ARG A 1 18 ? -12.864 -6.711 11.012 1.00 0.00 18 ARG A N 8
ATOM 8245 C CA . ARG A 1 18 ? -14.142 -7.366 11.264 1.00 0.00 18 ARG A CA 8
ATOM 8246 C C . ARG A 1 18 ? -15.242 -6.336 11.506 1.00 0.00 18 ARG A C 8
ATOM 8247 O O . ARG A 1 18 ? -16.348 -6.461 10.981 1.00 0.00 18 ARG A O 8
ATOM 8268 N N . GLN A 1 19 ? -14.930 -5.320 12.304 1.00 0.00 19 GLN A N 8
ATOM 8269 C CA . GLN A 1 19 ? -15.892 -4.271 12.617 1.00 0.00 19 GLN A CA 8
ATOM 8270 C C . GLN A 1 19 ? -16.126 -3.369 11.409 1.00 0.00 19 GLN A C 8
ATOM 8271 O O . GLN A 1 19 ? -15.198 -2.735 10.905 1.00 0.00 19 GLN A O 8
ATOM 8285 N N . LYS A 1 20 ? -17.371 -3.317 10.947 1.00 0.00 20 LYS A N 8
ATOM 8286 C CA . LYS A 1 20 ? -17.728 -2.493 9.799 1.00 0.00 20 LYS A CA 8
ATOM 8287 C C . LYS A 1 20 ? -17.357 -1.033 10.040 1.00 0.00 20 LYS A C 8
ATOM 8288 O O . LYS A 1 20 ? -16.696 -0.406 9.214 1.00 0.00 20 LYS A O 8
ATOM 8307 N N . ALA A 1 21 ? -17.787 -0.499 11.179 1.00 0.00 21 ALA A N 8
ATOM 8308 C CA . ALA A 1 21 ? -17.497 0.886 11.530 1.00 0.00 21 ALA A CA 8
ATOM 8309 C C . ALA A 1 21 ? -16.044 1.235 11.231 1.00 0.00 21 ALA A C 8
ATOM 8310 O O . ALA A 1 21 ? -15.758 2.248 10.592 1.00 0.00 21 ALA A O 8
ATOM 8317 N N . SER A 1 22 ? -15.128 0.391 11.697 1.00 0.00 22 SER A N 8
ATOM 8318 C CA . SER A 1 22 ? -13.703 0.614 11.482 1.00 0.00 22 SER A CA 8
ATOM 8319 C C . SER A 1 22 ? -13.405 0.837 10.003 1.00 0.00 22 SER A C 8
ATOM 8320 O O . SER A 1 22 ? -12.658 1.747 9.639 1.00 0.00 22 SER A O 8
ATOM 8328 N N . LEU A 1 23 ? -13.993 0.001 9.155 1.00 0.00 23 LEU A N 8
ATOM 8329 C CA . LEU A 1 23 ? -13.792 0.106 7.714 1.00 0.00 23 LEU A CA 8
ATOM 8330 C C . LEU A 1 23 ? -14.115 1.513 7.219 1.00 0.00 23 LEU A C 8
ATOM 8331 O O . LEU A 1 23 ? -13.258 2.198 6.663 1.00 0.00 23 LEU A O 8
ATOM 8347 N N . ASN A 1 24 ? -15.356 1.937 7.429 1.00 0.00 24 ASN A N 8
ATOM 8348 C CA . ASN A 1 24 ? -15.792 3.263 7.006 1.00 0.00 24 ASN A CA 8
ATOM 8349 C C . ASN A 1 24 ? -14.780 4.327 7.422 1.00 0.00 24 ASN A C 8
ATOM 8350 O O . ASN A 1 24 ? -14.284 5.085 6.589 1.00 0.00 24 ASN A O 8
ATOM 8361 N N . TRP A 1 25 ? -14.479 4.375 8.714 1.00 0.00 25 TRP A N 8
ATOM 8362 C CA . TRP A 1 25 ? -13.526 5.346 9.241 1.00 0.00 25 TRP A CA 8
ATOM 8363 C C . TRP A 1 25 ? -12.166 5.192 8.569 1.00 0.00 25 TRP A C 8
ATOM 8364 O O . TRP A 1 25 ? -11.386 6.142 8.499 1.00 0.00 25 TRP A O 8
ATOM 8385 N N . HIS A 1 26 ? -11.886 3.989 8.077 1.00 0.00 26 HIS A N 8
ATOM 8386 C CA . HIS A 1 26 ? -10.619 3.712 7.410 1.00 0.00 26 HIS A CA 8
ATOM 8387 C C . HIS A 1 26 ? -10.687 4.092 5.934 1.00 0.00 26 HIS A C 8
ATOM 8388 O O . HIS A 1 26 ? -9.661 4.324 5.296 1.00 0.00 26 HIS A O 8
ATOM 8402 N N . GLN A 1 27 ? -11.903 4.154 5.399 1.00 0.00 27 GLN A N 8
ATOM 8403 C CA . GLN A 1 27 ? -12.104 4.505 3.998 1.00 0.00 27 GLN A CA 8
ATOM 8404 C C . GLN A 1 27 ? -12.219 6.016 3.827 1.00 0.00 27 GLN A C 8
ATOM 8405 O O . GLN A 1 27 ? -11.671 6.587 2.884 1.00 0.00 27 GLN A O 8
ATOM 8419 N N . ARG A 1 28 ? -12.936 6.657 4.744 1.00 0.00 28 ARG A N 8
ATOM 8420 C CA . ARG A 1 28 ? -13.125 8.102 4.693 1.00 0.00 28 ARG A CA 8
ATOM 8421 C C . ARG A 1 28 ? -11.801 8.814 4.431 1.00 0.00 28 ARG A C 8
ATOM 8422 O O . ARG A 1 28 ? -11.748 9.797 3.691 1.00 0.00 28 ARG A O 8
ATOM 8443 N N . LYS A 1 29 ? -10.734 8.313 5.043 1.00 0.00 29 LYS A N 8
ATOM 8444 C CA . LYS A 1 29 ? -9.409 8.899 4.876 1.00 0.00 29 LYS A CA 8
ATOM 8445 C C . LYS A 1 29 ? -8.883 8.661 3.464 1.00 0.00 29 LYS A C 8
ATOM 8446 O O . LYS A 1 29 ? -8.241 9.531 2.875 1.00 0.00 29 LYS A O 8
ATOM 8465 N N . HIS A 1 30 ? -9.159 7.478 2.926 1.00 0.00 30 HIS A N 8
ATOM 8466 C CA . HIS A 1 30 ? -8.715 7.126 1.582 1.00 0.00 30 HIS A CA 8
ATOM 8467 C C . HIS A 1 30 ? -9.213 8.145 0.561 1.00 0.00 30 HIS A C 8
ATOM 8468 O O . HIS A 1 30 ? -8.491 8.514 -0.365 1.00 0.00 30 HIS A O 8
ATOM 8482 N N . ALA A 1 31 ? -10.451 8.596 0.738 1.00 0.00 31 ALA A N 8
ATOM 8483 C CA . ALA A 1 31 ? -11.044 9.573 -0.167 1.00 0.00 31 ALA A CA 8
ATOM 8484 C C . ALA A 1 31 ? -10.161 10.809 -0.295 1.00 0.00 31 ALA A C 8
ATOM 8485 O O . ALA A 1 31 ? -9.917 11.297 -1.398 1.00 0.00 31 ALA A O 8
ATOM 8492 N N . GLU A 1 32 ? -9.686 11.312 0.840 1.00 0.00 32 GLU A N 8
ATOM 8493 C CA . GLU A 1 32 ? -8.831 12.493 0.853 1.00 0.00 32 GLU A CA 8
ATOM 8494 C C . GLU A 1 32 ? -7.399 12.133 0.467 1.00 0.00 32 GLU A C 8
ATOM 8495 O O . GLU A 1 32 ? -6.717 12.896 -0.219 1.00 0.00 32 GLU A O 8
ATOM 8507 N N . THR A 1 33 ? -6.948 10.965 0.914 1.00 0.00 33 THR A N 8
ATOM 8508 C CA . THR A 1 33 ? -5.598 10.503 0.618 1.00 0.00 33 THR A CA 8
ATOM 8509 C C . THR A 1 33 ? -5.400 10.306 -0.881 1.00 0.00 33 THR A C 8
ATOM 8510 O O . THR A 1 33 ? -4.555 10.956 -1.497 1.00 0.00 33 THR A O 8
ATOM 8521 N N . VAL A 1 34 ? -6.186 9.405 -1.463 1.00 0.00 34 VAL A N 8
ATOM 8522 C CA . VAL A 1 34 ? -6.098 9.124 -2.891 1.00 0.00 34 VAL A CA 8
ATOM 8523 C C . VAL A 1 34 ? -5.700 10.370 -3.674 1.00 0.00 34 VAL A C 8
ATOM 8524 O O . VAL A 1 34 ? -4.942 10.293 -4.640 1.00 0.00 34 VAL A O 8
ATOM 8537 N N . ALA A 1 35 ? -6.217 11.519 -3.249 1.00 0.00 35 ALA A N 8
ATOM 8538 C CA . ALA A 1 35 ? -5.913 12.783 -3.908 1.00 0.00 35 ALA A CA 8
ATOM 8539 C C . ALA A 1 35 ? -4.510 13.263 -3.555 1.00 0.00 35 ALA A C 8
ATOM 8540 O O . ALA A 1 35 ? -3.661 13.429 -4.431 1.00 0.00 35 ALA A O 8
ATOM 8547 N N . ALA A 1 36 ? -4.272 13.486 -2.266 1.00 0.00 36 ALA A N 8
ATOM 8548 C CA . ALA A 1 36 ? -2.971 13.946 -1.797 1.00 0.00 36 ALA A CA 8
ATOM 8549 C C . ALA A 1 36 ? -1.844 13.352 -2.635 1.00 0.00 36 ALA A C 8
ATOM 8550 O O . ALA A 1 36 ? -0.863 14.029 -2.944 1.00 0.00 36 ALA A O 8
ATOM 8557 N N . LEU A 1 37 ? -1.990 12.083 -3.000 1.00 0.00 37 LEU A N 8
ATOM 8558 C CA . LEU A 1 37 ? -0.984 11.396 -3.803 1.00 0.00 37 LEU A CA 8
ATOM 8559 C C . LEU A 1 37 ? -0.774 12.107 -5.136 1.00 0.00 37 LEU A C 8
ATOM 8560 O O . LEU A 1 37 ? -1.707 12.255 -5.925 1.00 0.00 37 LEU A O 8
ATOM 8576 N N . ARG A 1 38 ? 0.458 12.542 -5.381 1.00 0.00 38 ARG A N 8
ATOM 8577 C CA . ARG A 1 38 ? 0.791 13.235 -6.620 1.00 0.00 38 ARG A CA 8
ATOM 8578 C C . ARG A 1 38 ? 1.831 12.454 -7.418 1.00 0.00 38 ARG A C 8
ATOM 8579 O O . ARG A 1 38 ? 1.853 12.507 -8.648 1.00 0.00 38 ARG A O 8
ATOM 8600 N N . PHE A 1 39 ? 2.691 11.729 -6.710 1.00 0.00 39 PHE A N 8
ATOM 8601 C CA . PHE A 1 39 ? 3.734 10.938 -7.351 1.00 0.00 39 PHE A CA 8
ATOM 8602 C C . PHE A 1 39 ? 3.311 9.477 -7.473 1.00 0.00 39 PHE A C 8
ATOM 8603 O O . PHE A 1 39 ? 3.357 8.709 -6.512 1.00 0.00 39 PHE A O 8
ATOM 8620 N N . PRO A 1 40 ? 2.889 9.083 -8.684 1.00 0.00 40 PRO A N 8
ATOM 8621 C CA . PRO A 1 40 ? 2.450 7.712 -8.962 1.00 0.00 40 PRO A CA 8
ATOM 8622 C C . PRO A 1 40 ? 3.604 6.716 -8.932 1.00 0.00 40 PRO A C 8
ATOM 8623 O O . PRO A 1 40 ? 4.769 7.103 -8.830 1.00 0.00 40 PRO A O 8
ATOM 8634 N N . CYS A 1 41 ? 3.274 5.432 -9.021 1.00 0.00 41 CYS A N 8
ATOM 8635 C CA . CYS A 1 41 ? 4.282 4.380 -9.005 1.00 0.00 41 CYS A CA 8
ATOM 8636 C C . CYS A 1 41 ? 4.449 3.765 -10.391 1.00 0.00 41 CYS A C 8
ATOM 8637 O O . CYS A 1 41 ? 3.599 3.002 -10.848 1.00 0.00 41 CYS A O 8
ATOM 8644 N N . GLU A 1 42 ? 5.551 4.102 -11.053 1.00 0.00 42 GLU A N 8
ATOM 8645 C CA . GLU A 1 42 ? 5.829 3.584 -12.387 1.00 0.00 42 GLU A CA 8
ATOM 8646 C C . GLU A 1 42 ? 6.059 2.075 -12.348 1.00 0.00 42 GLU A C 8
ATOM 8647 O O . GLU A 1 42 ? 6.269 1.441 -13.381 1.00 0.00 42 GLU A O 8
ATOM 8659 N N . PHE A 1 43 ? 6.017 1.508 -11.147 1.00 0.00 43 PHE A N 8
ATOM 8660 C CA . PHE A 1 43 ? 6.221 0.075 -10.971 1.00 0.00 43 PHE A CA 8
ATOM 8661 C C . PHE A 1 43 ? 4.894 -0.675 -11.030 1.00 0.00 43 PHE A C 8
ATOM 8662 O O . PHE A 1 43 ? 4.745 -1.639 -11.782 1.00 0.00 43 PHE A O 8
ATOM 8679 N N . CYS A 1 44 ? 3.932 -0.227 -10.230 1.00 0.00 44 CYS A N 8
ATOM 8680 C CA . CYS A 1 44 ? 2.617 -0.855 -10.189 1.00 0.00 44 CYS A CA 8
ATOM 8681 C C . CYS A 1 44 ? 1.532 0.126 -10.626 1.00 0.00 44 CYS A C 8
ATOM 8682 O O . CYS A 1 44 ? 0.560 -0.256 -11.276 1.00 0.00 44 CYS A O 8
ATOM 8689 N N . GLY A 1 45 ? 1.707 1.393 -10.262 1.00 0.00 45 GLY A N 8
ATOM 8690 C CA . GLY A 1 45 ? 0.736 2.409 -10.624 1.00 0.00 45 GLY A CA 8
ATOM 8691 C C . GLY A 1 45 ? 0.218 3.172 -9.421 1.00 0.00 45 GLY A C 8
ATOM 8692 O O . GLY A 1 45 ? -0.474 4.180 -9.565 1.00 0.00 45 GLY A O 8
ATOM 8696 N N . LYS A 1 46 ? 0.552 2.689 -8.229 1.00 0.00 46 LYS A N 8
ATOM 8697 C CA . LYS A 1 46 ? 0.117 3.331 -6.994 1.00 0.00 46 LYS A CA 8
ATOM 8698 C C . LYS A 1 46 ? 0.477 4.814 -6.995 1.00 0.00 46 LYS A C 8
ATOM 8699 O O . LYS A 1 46 ? 1.048 5.322 -7.959 1.00 0.00 46 LYS A O 8
ATOM 8718 N N . ARG A 1 47 ? 0.141 5.500 -5.908 1.00 0.00 47 ARG A N 8
ATOM 8719 C CA . ARG A 1 47 ? 0.429 6.924 -5.784 1.00 0.00 47 ARG A CA 8
ATOM 8720 C C . ARG A 1 47 ? 0.735 7.293 -4.335 1.00 0.00 47 ARG A C 8
ATOM 8721 O O . ARG A 1 47 ? 0.140 6.746 -3.406 1.00 0.00 47 ARG A O 8
ATOM 8742 N N . PHE A 1 48 ? 1.665 8.223 -4.151 1.00 0.00 48 PHE A N 8
ATOM 8743 C CA . PHE A 1 48 ? 2.051 8.664 -2.815 1.00 0.00 48 PHE A CA 8
ATOM 8744 C C . PHE A 1 48 ? 2.081 10.188 -2.733 1.00 0.00 48 PHE A C 8
ATOM 8745 O O . PHE A 1 48 ? 2.416 10.865 -3.705 1.00 0.00 48 PHE A O 8
ATOM 8762 N N . GLU A 1 49 ? 1.729 10.719 -1.567 1.00 0.00 49 GLU A N 8
ATOM 8763 C CA . GLU A 1 49 ? 1.714 12.162 -1.358 1.00 0.00 49 GLU A CA 8
ATOM 8764 C C . GLU A 1 49 ? 3.069 12.775 -1.700 1.00 0.00 49 GLU A C 8
ATOM 8765 O O . GLU A 1 49 ? 3.173 13.972 -1.967 1.00 0.00 49 GLU A O 8
ATOM 8777 N N . LYS A 1 50 ? 4.107 11.945 -1.690 1.00 0.00 50 LYS A N 8
ATOM 8778 C CA . LYS A 1 50 ? 5.456 12.402 -2.000 1.00 0.00 50 LYS A CA 8
ATOM 8779 C C . LYS A 1 50 ? 6.295 11.269 -2.582 1.00 0.00 50 LYS A C 8
ATOM 8780 O O . LYS A 1 50 ? 5.957 10.091 -2.464 1.00 0.00 50 LYS A O 8
ATOM 8799 N N . PRO A 1 51 ? 7.416 11.630 -3.223 1.00 0.00 51 PRO A N 8
ATOM 8800 C CA . PRO A 1 51 ? 8.327 10.658 -3.834 1.00 0.00 51 PRO A CA 8
ATOM 8801 C C . PRO A 1 51 ? 9.073 9.829 -2.794 1.00 0.00 51 PRO A C 8
ATOM 8802 O O . PRO A 1 51 ? 9.206 8.613 -2.934 1.00 0.00 51 PRO A O 8
ATOM 8813 N N . ASP A 1 52 ? 9.557 10.494 -1.751 1.00 0.00 52 ASP A N 8
ATOM 8814 C CA . ASP A 1 52 ? 10.288 9.818 -0.685 1.00 0.00 52 ASP A CA 8
ATOM 8815 C C . ASP A 1 52 ? 9.621 8.495 -0.322 1.00 0.00 52 ASP A C 8
ATOM 8816 O O . ASP A 1 52 ? 10.296 7.497 -0.069 1.00 0.00 52 ASP A O 8
ATOM 8825 N N . SER A 1 53 ? 8.292 8.495 -0.299 1.00 0.00 53 SER A N 8
ATOM 8826 C CA . SER A 1 53 ? 7.533 7.297 0.037 1.00 0.00 53 SER A CA 8
ATOM 8827 C C . SER A 1 53 ? 7.438 6.359 -1.162 1.00 0.00 53 SER A C 8
ATOM 8828 O O . SER A 1 53 ? 7.308 5.145 -1.007 1.00 0.00 53 SER A O 8
ATOM 8836 N N . VAL A 1 54 ? 7.504 6.932 -2.360 1.00 0.00 54 VAL A N 8
ATOM 8837 C CA . VAL A 1 54 ? 7.427 6.150 -3.588 1.00 0.00 54 VAL A CA 8
ATOM 8838 C C . VAL A 1 54 ? 8.698 5.337 -3.802 1.00 0.00 54 VAL A C 8
ATOM 8839 O O . VAL A 1 54 ? 8.660 4.240 -4.358 1.00 0.00 54 VAL A O 8
ATOM 8852 N N . ALA A 1 55 ? 9.825 5.883 -3.357 1.00 0.00 55 ALA A N 8
ATOM 8853 C CA . ALA A 1 55 ? 11.109 5.208 -3.498 1.00 0.00 55 ALA A CA 8
ATOM 8854 C C . ALA A 1 55 ? 11.222 4.035 -2.531 1.00 0.00 55 ALA A C 8
ATOM 8855 O O . ALA A 1 55 ? 11.778 2.990 -2.870 1.00 0.00 55 ALA A O 8
ATOM 8862 N N . ALA A 1 56 ? 10.691 4.214 -1.326 1.00 0.00 56 ALA A N 8
ATOM 8863 C CA . ALA A 1 56 ? 10.731 3.170 -0.310 1.00 0.00 56 ALA A CA 8
ATOM 8864 C C . ALA A 1 56 ? 9.751 2.048 -0.638 1.00 0.00 56 ALA A C 8
ATOM 8865 O O . ALA A 1 56 ? 10.051 0.870 -0.439 1.00 0.00 56 ALA A O 8
ATOM 8872 N N . HIS A 1 57 ? 8.579 2.420 -1.141 1.00 0.00 57 HIS A N 8
ATOM 8873 C CA . HIS A 1 57 ? 7.554 1.444 -1.496 1.00 0.00 57 HIS A CA 8
ATOM 8874 C C . HIS A 1 57 ? 8.097 0.426 -2.495 1.00 0.00 57 HIS A C 8
ATOM 8875 O O . HIS A 1 57 ? 7.722 -0.746 -2.466 1.00 0.00 57 HIS A O 8
ATOM 8889 N N . ARG A 1 58 ? 8.980 0.882 -3.377 1.00 0.00 58 ARG A N 8
ATOM 8890 C CA . ARG A 1 58 ? 9.573 0.012 -4.385 1.00 0.00 58 ARG A CA 8
ATOM 8891 C C . ARG A 1 58 ? 10.594 -0.932 -3.756 1.00 0.00 58 ARG A C 8
ATOM 8892 O O . ARG A 1 58 ? 10.946 -1.958 -4.338 1.00 0.00 58 ARG A O 8
ATOM 8913 N N . SER A 1 59 ? 11.065 -0.577 -2.565 1.00 0.00 59 SER A N 8
ATOM 8914 C CA . SER A 1 59 ? 12.049 -1.390 -1.859 1.00 0.00 59 SER A CA 8
ATOM 8915 C C . SER A 1 59 ? 11.365 -2.374 -0.916 1.00 0.00 59 SER A C 8
ATOM 8916 O O . SER A 1 59 ? 12.011 -3.244 -0.332 1.00 0.00 59 SER A O 8
ATOM 8924 N N . LYS A 1 60 ? 10.052 -2.231 -0.773 1.00 0.00 60 LYS A N 8
ATOM 8925 C CA . LYS A 1 60 ? 9.276 -3.106 0.098 1.00 0.00 60 LYS A CA 8
ATOM 8926 C C . LYS A 1 60 ? 8.238 -3.888 -0.702 1.00 0.00 60 LYS A C 8
ATOM 8927 O O . LYS A 1 60 ? 7.864 -5.000 -0.331 1.00 0.00 60 LYS A O 8
ATOM 8946 N N . SER A 1 61 ? 7.778 -3.298 -1.800 1.00 0.00 61 SER A N 8
ATOM 8947 C CA . SER A 1 61 ? 6.781 -3.938 -2.651 1.00 0.00 61 SER A CA 8
ATOM 8948 C C . SER A 1 61 ? 7.393 -4.356 -3.985 1.00 0.00 61 SER A C 8
ATOM 8949 O O . SER A 1 61 ? 6.980 -5.347 -4.587 1.00 0.00 61 SER A O 8
ATOM 8957 N N . HIS A 1 62 ? 8.380 -3.592 -4.441 1.00 0.00 62 HIS A N 8
ATOM 8958 C CA . HIS A 1 62 ? 9.050 -3.881 -5.704 1.00 0.00 62 HIS A CA 8
ATOM 8959 C C . HIS A 1 62 ? 10.531 -4.173 -5.478 1.00 0.00 62 HIS A C 8
ATOM 8960 O O . HIS A 1 62 ? 11.383 -3.864 -6.311 1.00 0.00 62 HIS A O 8
ATOM 8974 N N . PRO A 1 63 ? 10.846 -4.783 -4.326 1.00 0.00 63 PRO A N 8
ATOM 8975 C CA . PRO A 1 63 ? 12.223 -5.130 -3.964 1.00 0.00 63 PRO A CA 8
ATOM 8976 C C . PRO A 1 63 ? 12.783 -6.256 -4.826 1.00 0.00 63 PRO A C 8
ATOM 8977 O O . PRO A 1 63 ? 13.975 -6.555 -4.776 1.00 0.00 63 PRO A O 8
ATOM 8988 N N . ALA A 1 64 ? 11.913 -6.878 -5.616 1.00 0.00 64 ALA A N 8
ATOM 8989 C CA . ALA A 1 64 ? 12.322 -7.970 -6.491 1.00 0.00 64 ALA A CA 8
ATOM 8990 C C . ALA A 1 64 ? 12.485 -7.490 -7.929 1.00 0.00 64 ALA A C 8
ATOM 8991 O O . ALA A 1 64 ? 13.002 -8.214 -8.781 1.00 0.00 64 ALA A O 8
ATOM 8998 N N . LEU A 1 65 ? 12.041 -6.266 -8.193 1.00 0.00 65 LEU A N 8
ATOM 8999 C CA . LEU A 1 65 ? 12.137 -5.689 -9.529 1.00 0.00 65 LEU A CA 8
ATOM 9000 C C . LEU A 1 65 ? 13.390 -4.828 -9.662 1.00 0.00 65 LEU A C 8
ATOM 9001 O O . LEU A 1 65 ? 14.168 -4.986 -10.604 1.00 0.00 65 LEU A O 8
ATOM 9017 N N . LEU A 1 66 ? 13.580 -3.919 -8.712 1.00 0.00 66 LEU A N 8
ATOM 9018 C CA . LEU A 1 66 ? 14.739 -3.034 -8.720 1.00 0.00 66 LEU A CA 8
ATOM 9019 C C . LEU A 1 66 ? 15.976 -3.762 -9.238 1.00 0.00 66 LEU A C 8
ATOM 9020 O O . LEU A 1 66 ? 16.755 -3.209 -10.016 1.00 0.00 66 LEU A O 8
ATOM 9036 N N . LEU A 1 67 ? 16.149 -5.006 -8.804 1.00 0.00 67 LEU A N 8
ATOM 9037 C CA . LEU A 1 67 ? 17.290 -5.811 -9.225 1.00 0.00 67 LEU A CA 8
ATOM 9038 C C . LEU A 1 67 ? 17.406 -5.838 -10.746 1.00 0.00 67 LEU A C 8
ATOM 9039 O O . LEU A 1 67 ? 16.409 -5.710 -11.456 1.00 0.00 67 LEU A O 8
ATOM 9055 N N . ALA A 1 68 ? 18.629 -6.007 -11.238 1.00 0.00 68 ALA A N 8
ATOM 9056 C CA . ALA A 1 68 ? 18.874 -6.056 -12.674 1.00 0.00 68 ALA A CA 8
ATOM 9057 C C . ALA A 1 68 ? 17.962 -7.072 -13.353 1.00 0.00 68 ALA A C 8
ATOM 9058 O O . ALA A 1 68 ? 17.563 -8.076 -12.762 1.00 0.00 68 ALA A O 8
ATOM 9065 N N . PRO A 1 69 ? 17.623 -6.808 -14.623 1.00 0.00 69 PRO A N 8
ATOM 9066 C CA . PRO A 1 69 ? 16.754 -7.688 -15.410 1.00 0.00 69 PRO A CA 8
ATOM 9067 C C . PRO A 1 69 ? 17.432 -9.008 -15.762 1.00 0.00 69 PRO A C 8
ATOM 9068 O O . PRO A 1 69 ? 17.929 -9.182 -16.874 1.00 0.00 69 PRO A O 8
ATOM 9079 N N . GLN A 1 70 ? 17.447 -9.933 -14.808 1.00 0.00 70 GLN A N 8
ATOM 9080 C CA . GLN A 1 70 ? 18.064 -11.237 -15.019 1.00 0.00 70 GLN A CA 8
ATOM 9081 C C . GLN A 1 70 ? 17.438 -11.949 -16.214 1.00 0.00 70 GLN A C 8
ATOM 9082 O O . GLN A 1 70 ? 18.130 -12.615 -16.983 1.00 0.00 70 GLN A O 8
ATOM 9096 N N . GLU A 1 71 ? 16.125 -11.804 -16.362 1.00 0.00 71 GLU A N 8
ATOM 9097 C CA . GLU A 1 71 ? 15.407 -12.434 -17.463 1.00 0.00 71 GLU A CA 8
ATOM 9098 C C . GLU A 1 71 ? 15.525 -13.954 -17.390 1.00 0.00 71 GLU A C 8
ATOM 9099 O O . GLU A 1 71 ? 15.626 -14.629 -18.414 1.00 0.00 71 GLU A O 8
ATOM 9111 N N . SER A 1 72 ? 15.513 -14.485 -16.172 1.00 0.00 72 SER A N 8
ATOM 9112 C CA . SER A 1 72 ? 15.623 -15.924 -15.964 1.00 0.00 72 SER A CA 8
ATOM 9113 C C . SER A 1 72 ? 14.402 -16.649 -16.522 1.00 0.00 72 SER A C 8
ATOM 9114 O O . SER A 1 72 ? 14.529 -17.647 -17.231 1.00 0.00 72 SER A O 8
ATOM 9122 N N . SER A 1 73 ? 13.218 -16.138 -16.196 1.00 0.00 73 SER A N 8
ATOM 9123 C CA . SER A 1 73 ? 11.973 -16.738 -16.661 1.00 0.00 73 SER A CA 8
ATOM 9124 C C . SER A 1 73 ? 11.377 -15.930 -17.810 1.00 0.00 73 SER A C 8
ATOM 9125 O O . SER A 1 73 ? 11.670 -14.746 -17.969 1.00 0.00 73 SER A O 8
ATOM 9133 N N . GLY A 1 74 ? 10.537 -16.581 -18.609 1.00 0.00 74 GLY A N 8
ATOM 9134 C CA . GLY A 1 74 ? 9.912 -15.908 -19.733 1.00 0.00 74 GLY A CA 8
ATOM 9135 C C . GLY A 1 74 ? 8.450 -15.596 -19.482 1.00 0.00 74 GLY A C 8
ATOM 9136 O O . GLY A 1 74 ? 7.561 -16.391 -19.791 1.00 0.00 74 GLY A O 8
ATOM 9140 N N . PRO A 1 75 ? 8.184 -14.414 -18.908 1.00 0.00 75 PRO A N 8
ATOM 9141 C CA . PRO A 1 75 ? 6.820 -13.972 -18.602 1.00 0.00 75 PRO A CA 8
ATOM 9142 C C . PRO A 1 75 ? 6.018 -13.652 -19.859 1.00 0.00 75 PRO A C 8
ATOM 9143 O O . PRO A 1 75 ? 4.800 -13.483 -19.803 1.00 0.00 75 PRO A O 8
ATOM 9154 N N . SER A 1 76 ? 6.709 -13.571 -20.991 1.00 0.00 76 SER A N 8
ATOM 9155 C CA . SER A 1 76 ? 6.061 -13.268 -22.262 1.00 0.00 76 SER A CA 8
ATOM 9156 C C . SER A 1 76 ? 4.762 -14.054 -22.410 1.00 0.00 76 SER A C 8
ATOM 9157 O O . SER A 1 76 ? 3.747 -13.518 -22.856 1.00 0.00 76 SER A O 8
ATOM 9165 N N . SER A 1 77 ? 4.801 -15.327 -22.032 1.00 0.00 77 SER A N 8
ATOM 9166 C CA . SER A 1 77 ? 3.629 -16.189 -22.126 1.00 0.00 77 SER A CA 8
ATOM 9167 C C . SER A 1 77 ? 2.471 -15.622 -21.309 1.00 0.00 77 SER A C 8
ATOM 9168 O O . SER A 1 77 ? 2.647 -15.216 -20.161 1.00 0.00 77 SER A O 8
ATOM 9176 N N . GLY A 1 78 ? 1.286 -15.599 -21.911 1.00 0.00 78 GLY A N 8
ATOM 9177 C CA . GLY A 1 78 ? 0.116 -15.080 -21.227 1.00 0.00 78 GLY A CA 8
ATOM 9178 C C . GLY A 1 78 ? -0.157 -13.628 -21.565 1.00 0.00 78 GLY A C 8
ATOM 9179 O O . GLY A 1 78 ? -0.072 -13.259 -22.735 1.00 0.00 78 GLY A O 8
ATOM 9185 N N . GLY A 1 1 ? -12.445 -22.794 -2.839 1.00 0.00 1 GLY A N 9
ATOM 9186 C CA . GLY A 1 1 ? -13.211 -21.887 -2.005 1.00 0.00 1 GLY A CA 9
ATOM 9187 C C . GLY A 1 1 ? -13.035 -20.437 -2.411 1.00 0.00 1 GLY A C 9
ATOM 9188 O O . GLY A 1 1 ? -13.388 -20.050 -3.524 1.00 0.00 1 GLY A O 9
ATOM 9192 N N . SER A 1 2 ? -12.489 -19.633 -1.504 1.00 0.00 2 SER A N 9
ATOM 9193 C CA . SER A 1 2 ? -12.272 -18.216 -1.772 1.00 0.00 2 SER A CA 9
ATOM 9194 C C . SER A 1 2 ? -10.997 -17.724 -1.095 1.00 0.00 2 SER A C 9
ATOM 9195 O O . SER A 1 2 ? -10.462 -18.382 -0.202 1.00 0.00 2 SER A O 9
ATOM 9203 N N . SER A 1 3 ? -10.515 -16.563 -1.526 1.00 0.00 3 SER A N 9
ATOM 9204 C CA . SER A 1 3 ? -9.300 -15.984 -0.965 1.00 0.00 3 SER A CA 9
ATOM 9205 C C . SER A 1 3 ? -9.525 -15.541 0.477 1.00 0.00 3 SER A C 9
ATOM 9206 O O . SER A 1 3 ? -8.887 -16.046 1.400 1.00 0.00 3 SER A O 9
ATOM 9214 N N . GLY A 1 4 ? -10.438 -14.593 0.663 1.00 0.00 4 GLY A N 9
ATOM 9215 C CA . GLY A 1 4 ? -10.732 -14.097 1.995 1.00 0.00 4 GLY A CA 9
ATOM 9216 C C . GLY A 1 4 ? -11.508 -15.097 2.828 1.00 0.00 4 GLY A C 9
ATOM 9217 O O . GLY A 1 4 ? -12.631 -15.465 2.483 1.00 0.00 4 GLY A O 9
ATOM 9221 N N . SER A 1 5 ? -10.908 -15.541 3.928 1.00 0.00 5 SER A N 9
ATOM 9222 C CA . SER A 1 5 ? -11.548 -16.510 4.810 1.00 0.00 5 SER A CA 9
ATOM 9223 C C . SER A 1 5 ? -12.421 -15.808 5.846 1.00 0.00 5 SER A C 9
ATOM 9224 O O . SER A 1 5 ? -13.575 -16.180 6.056 1.00 0.00 5 SER A O 9
ATOM 9232 N N . SER A 1 6 ? -11.860 -14.790 6.491 1.00 0.00 6 SER A N 9
ATOM 9233 C CA . SER A 1 6 ? -12.584 -14.037 7.509 1.00 0.00 6 SER A CA 9
ATOM 9234 C C . SER A 1 6 ? -12.057 -12.609 7.605 1.00 0.00 6 SER A C 9
ATOM 9235 O O . SER A 1 6 ? -10.850 -12.384 7.684 1.00 0.00 6 SER A O 9
ATOM 9243 N N . GLY A 1 7 ? -12.974 -11.645 7.597 1.00 0.00 7 GLY A N 9
ATOM 9244 C CA . GLY A 1 7 ? -12.583 -10.250 7.684 1.00 0.00 7 GLY A CA 9
ATOM 9245 C C . GLY A 1 7 ? -12.932 -9.471 6.431 1.00 0.00 7 GLY A C 9
ATOM 9246 O O . GLY A 1 7 ? -13.010 -10.038 5.341 1.00 0.00 7 GLY A O 9
ATOM 9250 N N . LEU A 1 8 ? -13.144 -8.169 6.586 1.00 0.00 8 LEU A N 9
ATOM 9251 C CA . LEU A 1 8 ? -13.487 -7.311 5.457 1.00 0.00 8 LEU A CA 9
ATOM 9252 C C . LEU A 1 8 ? -12.241 -6.924 4.668 1.00 0.00 8 LEU A C 9
ATOM 9253 O O . LEU A 1 8 ? -11.153 -6.799 5.230 1.00 0.00 8 LEU A O 9
ATOM 9269 N N . GLN A 1 9 ? -12.409 -6.733 3.363 1.00 0.00 9 GLN A N 9
ATOM 9270 C CA . GLN A 1 9 ? -11.297 -6.359 2.497 1.00 0.00 9 GLN A CA 9
ATOM 9271 C C . GLN A 1 9 ? -11.590 -5.050 1.771 1.00 0.00 9 GLN A C 9
ATOM 9272 O O . GLN A 1 9 ? -12.569 -4.944 1.031 1.00 0.00 9 GLN A O 9
ATOM 9286 N N . CYS A 1 10 ? -10.735 -4.056 1.985 1.00 0.00 10 CYS A N 9
ATOM 9287 C CA . CYS A 1 10 ? -10.902 -2.753 1.352 1.00 0.00 10 CYS A CA 9
ATOM 9288 C C . CYS A 1 10 ? -10.597 -2.832 -0.141 1.00 0.00 10 CYS A C 9
ATOM 9289 O O . CYS A 1 10 ? -9.816 -3.673 -0.581 1.00 0.00 10 CYS A O 9
ATOM 9296 N N . GLU A 1 11 ? -11.221 -1.948 -0.914 1.00 0.00 11 GLU A N 9
ATOM 9297 C CA . GLU A 1 11 ? -11.017 -1.918 -2.357 1.00 0.00 11 GLU A CA 9
ATOM 9298 C C . GLU A 1 11 ? -10.020 -0.829 -2.743 1.00 0.00 11 GLU A C 9
ATOM 9299 O O . GLU A 1 11 ? -9.266 -0.976 -3.705 1.00 0.00 11 GLU A O 9
ATOM 9311 N N . ILE A 1 12 ? -10.023 0.263 -1.986 1.00 0.00 12 ILE A N 9
ATOM 9312 C CA . ILE A 1 12 ? -9.119 1.376 -2.248 1.00 0.00 12 ILE A CA 9
ATOM 9313 C C . ILE A 1 12 ? -7.667 0.912 -2.268 1.00 0.00 12 ILE A C 9
ATOM 9314 O O . ILE A 1 12 ? -7.021 0.901 -3.317 1.00 0.00 12 ILE A O 9
ATOM 9330 N N . CYS A 1 13 ? -7.159 0.526 -1.102 1.00 0.00 13 CYS A N 9
ATOM 9331 C CA . CYS A 1 13 ? -5.783 0.059 -0.984 1.00 0.00 13 CYS A CA 9
ATOM 9332 C C . CYS A 1 13 ? -5.729 -1.465 -0.930 1.00 0.00 13 CYS A C 9
ATOM 9333 O O . CYS A 1 13 ? -4.879 -2.090 -1.564 1.00 0.00 13 CYS A O 9
ATOM 9340 N N . GLY A 1 14 ? -6.643 -2.058 -0.168 1.00 0.00 14 GLY A N 9
ATOM 9341 C CA . GLY A 1 14 ? -6.683 -3.503 -0.045 1.00 0.00 14 GLY A CA 9
ATOM 9342 C C . GLY A 1 14 ? -6.404 -3.973 1.369 1.00 0.00 14 GLY A C 9
ATOM 9343 O O . GLY A 1 14 ? -5.893 -5.074 1.576 1.00 0.00 14 GLY A O 9
ATOM 9347 N N . PHE A 1 15 ? -6.738 -3.136 2.345 1.00 0.00 15 PHE A N 9
ATOM 9348 C CA . PHE A 1 15 ? -6.517 -3.470 3.748 1.00 0.00 15 PHE A CA 9
ATOM 9349 C C . PHE A 1 15 ? -7.517 -4.521 4.220 1.00 0.00 15 PHE A C 9
ATOM 9350 O O . PHE A 1 15 ? -8.451 -4.875 3.500 1.00 0.00 15 PHE A O 9
ATOM 9367 N N . THR A 1 16 ? -7.313 -5.019 5.436 1.00 0.00 16 THR A N 9
ATOM 9368 C CA . THR A 1 16 ? -8.194 -6.031 6.005 1.00 0.00 16 THR A CA 9
ATOM 9369 C C . THR A 1 16 ? -8.559 -5.695 7.446 1.00 0.00 16 THR A C 9
ATOM 9370 O O . THR A 1 16 ? -7.688 -5.397 8.264 1.00 0.00 16 THR A O 9
ATOM 9381 N N . CYS A 1 17 ? -9.851 -5.746 7.751 1.00 0.00 17 CYS A N 9
ATOM 9382 C CA . CYS A 1 17 ? -10.332 -5.446 9.096 1.00 0.00 17 CYS A CA 9
ATOM 9383 C C . CYS A 1 17 ? -11.500 -6.352 9.470 1.00 0.00 17 CYS A C 9
ATOM 9384 O O . CYS A 1 17 ? -12.434 -6.532 8.689 1.00 0.00 17 CYS A O 9
ATOM 9392 N N . ARG A 1 18 ? -11.439 -6.921 10.669 1.00 0.00 18 ARG A N 9
ATOM 9393 C CA . ARG A 1 18 ? -12.491 -7.811 11.146 1.00 0.00 18 ARG A CA 9
ATOM 9394 C C . ARG A 1 18 ? -13.781 -7.039 11.405 1.00 0.00 18 ARG A C 9
ATOM 9395 O O . ARG A 1 18 ? -14.862 -7.464 10.999 1.00 0.00 18 ARG A O 9
ATOM 9416 N N . GLN A 1 19 ? -13.659 -5.903 12.084 1.00 0.00 19 GLN A N 9
ATOM 9417 C CA . GLN A 1 19 ? -14.815 -5.072 12.397 1.00 0.00 19 GLN A CA 9
ATOM 9418 C C . GLN A 1 19 ? -15.218 -4.224 11.196 1.00 0.00 19 GLN A C 9
ATOM 9419 O O . GLN A 1 19 ? -14.403 -3.948 10.316 1.00 0.00 19 GLN A O 9
ATOM 9433 N N . LYS A 1 20 ? -16.481 -3.812 11.165 1.00 0.00 20 LYS A N 9
ATOM 9434 C CA . LYS A 1 20 ? -16.993 -2.994 10.072 1.00 0.00 20 LYS A CA 9
ATOM 9435 C C . LYS A 1 20 ? -16.593 -1.533 10.253 1.00 0.00 20 LYS A C 9
ATOM 9436 O O . LYS A 1 20 ? -16.036 -0.916 9.345 1.00 0.00 20 LYS A O 9
ATOM 9455 N N . ALA A 1 21 ? -16.879 -0.987 11.430 1.00 0.00 21 ALA A N 9
ATOM 9456 C CA . ALA A 1 21 ? -16.545 0.400 11.729 1.00 0.00 21 ALA A CA 9
ATOM 9457 C C . ALA A 1 21 ? -15.153 0.753 11.215 1.00 0.00 21 ALA A C 9
ATOM 9458 O O . ALA A 1 21 ? -14.983 1.718 10.470 1.00 0.00 21 ALA A O 9
ATOM 9465 N N . SER A 1 22 ? -14.161 -0.034 11.617 1.00 0.00 22 SER A N 9
ATOM 9466 C CA . SER A 1 22 ? -12.783 0.199 11.200 1.00 0.00 22 SER A CA 9
ATOM 9467 C C . SER A 1 22 ? -12.715 0.530 9.712 1.00 0.00 22 SER A C 9
ATOM 9468 O O . SER A 1 22 ? -12.074 1.502 9.309 1.00 0.00 22 SER A O 9
ATOM 9476 N N . LEU A 1 23 ? -13.380 -0.284 8.900 1.00 0.00 23 LEU A N 9
ATOM 9477 C CA . LEU A 1 23 ? -13.395 -0.079 7.456 1.00 0.00 23 LEU A CA 9
ATOM 9478 C C . LEU A 1 23 ? -13.927 1.308 7.109 1.00 0.00 23 LEU A C 9
ATOM 9479 O O . LEU A 1 23 ? -13.285 2.065 6.381 1.00 0.00 23 LEU A O 9
ATOM 9495 N N . ASN A 1 24 ? -15.102 1.635 7.637 1.00 0.00 24 ASN A N 9
ATOM 9496 C CA . ASN A 1 24 ? -15.718 2.932 7.384 1.00 0.00 24 ASN A CA 9
ATOM 9497 C C . ASN A 1 24 ? -14.772 4.068 7.763 1.00 0.00 24 ASN A C 9
ATOM 9498 O O . ASN A 1 24 ? -14.589 5.017 7.001 1.00 0.00 24 ASN A O 9
ATOM 9509 N N . TRP A 1 25 ? -14.175 3.962 8.944 1.00 0.00 25 TRP A N 9
ATOM 9510 C CA . TRP A 1 25 ? -13.247 4.980 9.425 1.00 0.00 25 TRP A CA 9
ATOM 9511 C C . TRP A 1 25 ? -11.972 4.993 8.588 1.00 0.00 25 TRP A C 9
ATOM 9512 O O . TRP A 1 25 ? -11.355 6.041 8.395 1.00 0.00 25 TRP A O 9
ATOM 9533 N N . HIS A 1 26 ? -11.583 3.823 8.092 1.00 0.00 26 HIS A N 9
ATOM 9534 C CA . HIS A 1 26 ? -10.381 3.701 7.274 1.00 0.00 26 HIS A CA 9
ATOM 9535 C C . HIS A 1 26 ? -10.666 4.094 5.828 1.00 0.00 26 HIS A C 9
ATOM 9536 O O . HIS A 1 26 ? -9.746 4.375 5.060 1.00 0.00 26 HIS A O 9
ATOM 9550 N N . GLN A 1 27 ? -11.944 4.109 5.465 1.00 0.00 27 GLN A N 9
ATOM 9551 C CA . GLN A 1 27 ? -12.349 4.466 4.110 1.00 0.00 27 GLN A CA 9
ATOM 9552 C C . GLN A 1 27 ? -12.562 5.971 3.984 1.00 0.00 27 GLN A C 9
ATOM 9553 O O . GLN A 1 27 ? -12.255 6.567 2.952 1.00 0.00 27 GLN A O 9
ATOM 9567 N N . ARG A 1 28 ? -13.090 6.579 5.041 1.00 0.00 28 ARG A N 9
ATOM 9568 C CA . ARG A 1 28 ? -13.346 8.015 5.048 1.00 0.00 28 ARG A CA 9
ATOM 9569 C C . ARG A 1 28 ? -12.055 8.798 4.829 1.00 0.00 28 ARG A C 9
ATOM 9570 O O . ARG A 1 28 ? -12.067 9.888 4.256 1.00 0.00 28 ARG A O 9
ATOM 9591 N N . LYS A 1 29 ? -10.942 8.236 5.289 1.00 0.00 29 LYS A N 9
ATOM 9592 C CA . LYS A 1 29 ? -9.642 8.880 5.143 1.00 0.00 29 LYS A CA 9
ATOM 9593 C C . LYS A 1 29 ? -9.156 8.803 3.699 1.00 0.00 29 LYS A C 9
ATOM 9594 O O . LYS A 1 29 ? -8.515 9.728 3.199 1.00 0.00 29 LYS A O 9
ATOM 9613 N N . HIS A 1 30 ? -9.466 7.695 3.033 1.00 0.00 30 HIS A N 9
ATOM 9614 C CA . HIS A 1 30 ? -9.062 7.499 1.645 1.00 0.00 30 HIS A CA 9
ATOM 9615 C C . HIS A 1 30 ? -9.471 8.691 0.787 1.00 0.00 30 HIS A C 9
ATOM 9616 O O . HIS A 1 30 ? -8.718 9.131 -0.082 1.00 0.00 30 HIS A O 9
ATOM 9630 N N . ALA A 1 31 ? -10.670 9.209 1.035 1.00 0.00 31 ALA A N 9
ATOM 9631 C CA . ALA A 1 31 ? -11.179 10.351 0.285 1.00 0.00 31 ALA A CA 9
ATOM 9632 C C . ALA A 1 31 ? -10.183 11.505 0.300 1.00 0.00 31 ALA A C 9
ATOM 9633 O O . ALA A 1 31 ? -9.977 12.172 -0.714 1.00 0.00 31 ALA A O 9
ATOM 9640 N N . GLU A 1 32 ? -9.568 11.736 1.456 1.00 0.00 32 GLU A N 9
ATOM 9641 C CA . GLU A 1 32 ? -8.595 12.812 1.602 1.00 0.00 32 GLU A CA 9
ATOM 9642 C C . GLU A 1 32 ? -7.218 12.370 1.114 1.00 0.00 32 GLU A C 9
ATOM 9643 O O . GLU A 1 32 ? -6.525 13.111 0.417 1.00 0.00 32 GLU A O 9
ATOM 9655 N N . THR A 1 33 ? -6.827 11.155 1.486 1.00 0.00 33 THR A N 9
ATOM 9656 C CA . THR A 1 33 ? -5.533 10.613 1.090 1.00 0.00 33 THR A CA 9
ATOM 9657 C C . THR A 1 33 ? -5.389 10.590 -0.428 1.00 0.00 33 THR A C 9
ATOM 9658 O O . THR A 1 33 ? -4.472 11.194 -0.984 1.00 0.00 33 THR A O 9
ATOM 9669 N N . VAL A 1 34 ? -6.302 9.889 -1.094 1.00 0.00 34 VAL A N 9
ATOM 9670 C CA . VAL A 1 34 ? -6.277 9.789 -2.548 1.00 0.00 34 VAL A CA 9
ATOM 9671 C C . VAL A 1 34 ? -5.755 11.075 -3.179 1.00 0.00 34 VAL A C 9
ATOM 9672 O O . VAL A 1 34 ? -4.962 11.040 -4.119 1.00 0.00 34 VAL A O 9
ATOM 9685 N N . ALA A 1 35 ? -6.205 12.210 -2.654 1.00 0.00 35 ALA A N 9
ATOM 9686 C CA . ALA A 1 35 ? -5.782 13.508 -3.164 1.00 0.00 35 ALA A CA 9
ATOM 9687 C C . ALA A 1 35 ? -4.363 13.839 -2.713 1.00 0.00 35 ALA A C 9
ATOM 9688 O O . ALA A 1 35 ? -3.523 14.239 -3.519 1.00 0.00 35 ALA A O 9
ATOM 9695 N N . ALA A 1 36 ? -4.103 13.669 -1.421 1.00 0.00 36 ALA A N 9
ATOM 9696 C CA . ALA A 1 36 ? -2.785 13.948 -0.864 1.00 0.00 36 ALA A CA 9
ATOM 9697 C C . ALA A 1 36 ? -1.682 13.380 -1.751 1.00 0.00 36 ALA A C 9
ATOM 9698 O O . ALA A 1 36 ? -0.601 13.959 -1.864 1.00 0.00 36 ALA A O 9
ATOM 9705 N N . LEU A 1 37 ? -1.961 12.243 -2.379 1.00 0.00 37 LEU A N 9
ATOM 9706 C CA . LEU A 1 37 ? -0.992 11.595 -3.256 1.00 0.00 37 LEU A CA 9
ATOM 9707 C C . LEU A 1 37 ? -0.875 12.340 -4.582 1.00 0.00 37 LEU A C 9
ATOM 9708 O O . LEU A 1 37 ? -1.855 12.484 -5.313 1.00 0.00 37 LEU A O 9
ATOM 9724 N N . ARG A 1 38 ? 0.330 12.809 -4.886 1.00 0.00 38 ARG A N 9
ATOM 9725 C CA . ARG A 1 38 ? 0.576 13.538 -6.125 1.00 0.00 38 ARG A CA 9
ATOM 9726 C C . ARG A 1 38 ? 1.585 12.800 -7.000 1.00 0.00 38 ARG A C 9
ATOM 9727 O O . ARG A 1 38 ? 1.556 12.908 -8.226 1.00 0.00 38 ARG A O 9
ATOM 9748 N N . PHE A 1 39 ? 2.476 12.049 -6.361 1.00 0.00 39 PHE A N 9
ATOM 9749 C CA . PHE A 1 39 ? 3.495 11.294 -7.080 1.00 0.00 39 PHE A CA 9
ATOM 9750 C C . PHE A 1 39 ? 3.069 9.840 -7.260 1.00 0.00 39 PHE A C 9
ATOM 9751 O O . PHE A 1 39 ? 3.151 9.025 -6.340 1.00 0.00 39 PHE A O 9
ATOM 9768 N N . PRO A 1 40 ? 2.602 9.506 -8.472 1.00 0.00 40 PRO A N 9
ATOM 9769 C CA . PRO A 1 40 ? 2.153 8.150 -8.801 1.00 0.00 40 PRO A CA 9
ATOM 9770 C C . PRO A 1 40 ? 3.309 7.156 -8.864 1.00 0.00 40 PRO A C 9
ATOM 9771 O O . PRO A 1 40 ? 4.476 7.541 -8.795 1.00 0.00 40 PRO A O 9
ATOM 9782 N N . CYS A 1 41 ? 2.976 5.877 -8.997 1.00 0.00 41 CYS A N 9
ATOM 9783 C CA . CYS A 1 41 ? 3.985 4.827 -9.071 1.00 0.00 41 CYS A CA 9
ATOM 9784 C C . CYS A 1 41 ? 4.118 4.299 -10.496 1.00 0.00 41 CYS A C 9
ATOM 9785 O O . CYS A 1 41 ? 3.247 3.581 -10.986 1.00 0.00 41 CYS A O 9
ATOM 9792 N N . GLU A 1 42 ? 5.215 4.660 -11.155 1.00 0.00 42 GLU A N 9
ATOM 9793 C CA . GLU A 1 42 ? 5.461 4.223 -12.524 1.00 0.00 42 GLU A CA 9
ATOM 9794 C C . GLU A 1 42 ? 5.666 2.712 -12.584 1.00 0.00 42 GLU A C 9
ATOM 9795 O O . GLU A 1 42 ? 5.850 2.141 -13.659 1.00 0.00 42 GLU A O 9
ATOM 9807 N N . PHE A 1 43 ? 5.633 2.069 -11.421 1.00 0.00 43 PHE A N 9
ATOM 9808 C CA . PHE A 1 43 ? 5.816 0.625 -11.340 1.00 0.00 43 PHE A CA 9
ATOM 9809 C C . PHE A 1 43 ? 4.475 -0.098 -11.408 1.00 0.00 43 PHE A C 9
ATOM 9810 O O . PHE A 1 43 ? 4.281 -0.995 -12.229 1.00 0.00 43 PHE A O 9
ATOM 9827 N N . CYS A 1 44 ? 3.551 0.298 -10.539 1.00 0.00 44 CYS A N 9
ATOM 9828 C CA . CYS A 1 44 ? 2.227 -0.312 -10.498 1.00 0.00 44 CYS A CA 9
ATOM 9829 C C . CYS A 1 44 ? 1.145 0.717 -10.810 1.00 0.00 44 CYS A C 9
ATOM 9830 O O . CYS A 1 44 ? 0.108 0.388 -11.385 1.00 0.00 44 CYS A O 9
ATOM 9837 N N . GLY A 1 45 ? 1.394 1.965 -10.426 1.00 0.00 45 GLY A N 9
ATOM 9838 C CA . GLY A 1 45 ? 0.432 3.024 -10.673 1.00 0.00 45 GLY A CA 9
ATOM 9839 C C . GLY A 1 45 ? -0.043 3.685 -9.394 1.00 0.00 45 GLY A C 9
ATOM 9840 O O . GLY A 1 45 ? -0.776 4.673 -9.433 1.00 0.00 45 GLY A O 9
ATOM 9844 N N . LYS A 1 46 ? 0.373 3.138 -8.257 1.00 0.00 46 LYS A N 9
ATOM 9845 C CA . LYS A 1 46 ? -0.015 3.680 -6.960 1.00 0.00 46 LYS A CA 9
ATOM 9846 C C . LYS A 1 46 ? 0.279 5.175 -6.885 1.00 0.00 46 LYS A C 9
ATOM 9847 O O . LYS A 1 46 ? 0.771 5.769 -7.845 1.00 0.00 46 LYS A O 9
ATOM 9866 N N . ARG A 1 47 ? -0.024 5.776 -5.740 1.00 0.00 47 ARG A N 9
ATOM 9867 C CA . ARG A 1 47 ? 0.208 7.202 -5.540 1.00 0.00 47 ARG A CA 9
ATOM 9868 C C . ARG A 1 47 ? 0.609 7.491 -4.096 1.00 0.00 47 ARG A C 9
ATOM 9869 O O . ARG A 1 47 ? 0.054 6.916 -3.160 1.00 0.00 47 ARG A O 9
ATOM 9890 N N . PHE A 1 48 ? 1.577 8.384 -3.924 1.00 0.00 48 PHE A N 9
ATOM 9891 C CA . PHE A 1 48 ? 2.054 8.748 -2.595 1.00 0.00 48 PHE A CA 9
ATOM 9892 C C . PHE A 1 48 ? 2.072 10.264 -2.420 1.00 0.00 48 PHE A C 9
ATOM 9893 O O . PHE A 1 48 ? 2.294 11.007 -3.376 1.00 0.00 48 PHE A O 9
ATOM 9910 N N . GLU A 1 49 ? 1.835 10.715 -1.192 1.00 0.00 49 GLU A N 9
ATOM 9911 C CA . GLU A 1 49 ? 1.822 12.142 -0.892 1.00 0.00 49 GLU A CA 9
ATOM 9912 C C . GLU A 1 49 ? 3.150 12.790 -1.272 1.00 0.00 49 GLU A C 9
ATOM 9913 O O . GLU A 1 49 ? 3.238 14.008 -1.427 1.00 0.00 49 GLU A O 9
ATOM 9925 N N . LYS A 1 50 ? 4.182 11.966 -1.420 1.00 0.00 50 LYS A N 9
ATOM 9926 C CA . LYS A 1 50 ? 5.507 12.456 -1.783 1.00 0.00 50 LYS A CA 9
ATOM 9927 C C . LYS A 1 50 ? 6.322 11.364 -2.468 1.00 0.00 50 LYS A C 9
ATOM 9928 O O . LYS A 1 50 ? 6.000 10.178 -2.397 1.00 0.00 50 LYS A O 9
ATOM 9947 N N . PRO A 1 51 ? 7.406 11.771 -3.146 1.00 0.00 51 PRO A N 9
ATOM 9948 C CA . PRO A 1 51 ? 8.291 10.842 -3.855 1.00 0.00 51 PRO A CA 9
ATOM 9949 C C . PRO A 1 51 ? 9.096 9.966 -2.901 1.00 0.00 51 PRO A C 9
ATOM 9950 O O . PRO A 1 51 ? 9.242 8.764 -3.120 1.00 0.00 51 PRO A O 9
ATOM 9961 N N . ASP A 1 52 ? 9.616 10.577 -1.841 1.00 0.00 52 ASP A N 9
ATOM 9962 C CA . ASP A 1 52 ? 10.405 9.852 -0.853 1.00 0.00 52 ASP A CA 9
ATOM 9963 C C . ASP A 1 52 ? 9.753 8.516 -0.509 1.00 0.00 52 ASP A C 9
ATOM 9964 O O . ASP A 1 52 ? 10.437 7.513 -0.308 1.00 0.00 52 ASP A O 9
ATOM 9973 N N . SER A 1 53 ? 8.425 8.512 -0.443 1.00 0.00 53 SER A N 9
ATOM 9974 C CA . SER A 1 53 ? 7.680 7.301 -0.119 1.00 0.00 53 SER A CA 9
ATOM 9975 C C . SER A 1 53 ? 7.526 6.412 -1.349 1.00 0.00 53 SER A C 9
ATOM 9976 O O . SER A 1 53 ? 7.400 5.193 -1.237 1.00 0.00 53 SER A O 9
ATOM 9984 N N . VAL A 1 54 ? 7.537 7.033 -2.525 1.00 0.00 54 VAL A N 9
ATOM 9985 C CA . VAL A 1 54 ? 7.400 6.299 -3.777 1.00 0.00 54 VAL A CA 9
ATOM 9986 C C . VAL A 1 54 ? 8.671 5.522 -4.101 1.00 0.00 54 VAL A C 9
ATOM 9987 O O . VAL A 1 54 ? 8.625 4.483 -4.760 1.00 0.00 54 VAL A O 9
ATOM 10000 N N . ALA A 1 55 ? 9.805 6.031 -3.633 1.00 0.00 55 ALA A N 9
ATOM 10001 C CA . ALA A 1 55 ? 11.089 5.384 -3.870 1.00 0.00 55 ALA A CA 9
ATOM 10002 C C . ALA A 1 55 ? 11.262 4.162 -2.974 1.00 0.00 55 ALA A C 9
ATOM 10003 O O . ALA A 1 55 ? 11.815 3.146 -3.394 1.00 0.00 55 ALA A O 9
ATOM 10010 N N . ALA A 1 56 ? 10.784 4.268 -1.738 1.00 0.00 56 ALA A N 9
ATOM 10011 C CA . ALA A 1 56 ? 10.884 3.171 -0.784 1.00 0.00 56 ALA A CA 9
ATOM 10012 C C . ALA A 1 56 ? 9.863 2.081 -1.091 1.00 0.00 56 ALA A C 9
ATOM 10013 O O . ALA A 1 56 ? 10.147 0.891 -0.948 1.00 0.00 56 ALA A O 9
ATOM 10020 N N . HIS A 1 57 ? 8.672 2.495 -1.513 1.00 0.00 57 HIS A N 9
ATOM 10021 C CA . HIS A 1 57 ? 7.607 1.553 -1.839 1.00 0.00 57 HIS A CA 9
ATOM 10022 C C . HIS A 1 57 ? 8.084 0.528 -2.864 1.00 0.00 57 HIS A C 9
ATOM 10023 O O . HIS A 1 57 ? 7.682 -0.635 -2.825 1.00 0.00 57 HIS A O 9
ATOM 10037 N N . ARG A 1 58 ? 8.942 0.968 -3.779 1.00 0.00 58 ARG A N 9
ATOM 10038 C CA . ARG A 1 58 ? 9.471 0.089 -4.814 1.00 0.00 58 ARG A CA 9
ATOM 10039 C C . ARG A 1 58 ? 10.438 -0.931 -4.220 1.00 0.00 58 ARG A C 9
ATOM 10040 O O . ARG A 1 58 ? 10.712 -1.968 -4.824 1.00 0.00 58 ARG A O 9
ATOM 10061 N N . SER A 1 59 ? 10.953 -0.628 -3.032 1.00 0.00 59 SER A N 9
ATOM 10062 C CA . SER A 1 59 ? 11.893 -1.516 -2.358 1.00 0.00 59 SER A CA 9
ATOM 10063 C C . SER A 1 59 ? 11.161 -2.465 -1.413 1.00 0.00 59 SER A C 9
ATOM 10064 O O . SER A 1 59 ? 11.764 -3.367 -0.831 1.00 0.00 59 SER A O 9
ATOM 10072 N N . LYS A 1 60 ? 9.858 -2.255 -1.267 1.00 0.00 60 LYS A N 9
ATOM 10073 C CA . LYS A 1 60 ? 9.041 -3.091 -0.395 1.00 0.00 60 LYS A CA 9
ATOM 10074 C C . LYS A 1 60 ? 7.963 -3.817 -1.191 1.00 0.00 60 LYS A C 9
ATOM 10075 O O . LYS A 1 60 ? 7.527 -4.906 -0.816 1.00 0.00 60 LYS A O 9
ATOM 10094 N N . SER A 1 61 ? 7.537 -3.209 -2.294 1.00 0.00 61 SER A N 9
ATOM 10095 C CA . SER A 1 61 ? 6.507 -3.798 -3.143 1.00 0.00 61 SER A CA 9
ATOM 10096 C C . SER A 1 61 ? 7.084 -4.200 -4.497 1.00 0.00 61 SER A C 9
ATOM 10097 O O . SER A 1 61 ? 6.619 -5.152 -5.124 1.00 0.00 61 SER A O 9
ATOM 10105 N N . HIS A 1 62 ? 8.101 -3.468 -4.941 1.00 0.00 62 HIS A N 9
ATOM 10106 C CA . HIS A 1 62 ? 8.743 -3.748 -6.220 1.00 0.00 62 HIS A CA 9
ATOM 10107 C C . HIS A 1 62 ? 10.211 -4.113 -6.023 1.00 0.00 62 HIS A C 9
ATOM 10108 O O . HIS A 1 62 ? 11.063 -3.838 -6.868 1.00 0.00 62 HIS A O 9
ATOM 10122 N N . PRO A 1 63 ? 10.515 -4.748 -4.881 1.00 0.00 63 PRO A N 9
ATOM 10123 C CA . PRO A 1 63 ? 11.880 -5.164 -4.546 1.00 0.00 63 PRO A CA 9
ATOM 10124 C C . PRO A 1 63 ? 12.369 -6.309 -5.427 1.00 0.00 63 PRO A C 9
ATOM 10125 O O . PRO A 1 63 ? 13.558 -6.628 -5.443 1.00 0.00 63 PRO A O 9
ATOM 10136 N N . ALA A 1 64 ? 11.446 -6.923 -6.159 1.00 0.00 64 ALA A N 9
ATOM 10137 C CA . ALA A 1 64 ? 11.784 -8.030 -7.044 1.00 0.00 64 ALA A CA 9
ATOM 10138 C C . ALA A 1 64 ? 11.950 -7.552 -8.482 1.00 0.00 64 ALA A C 9
ATOM 10139 O O . ALA A 1 64 ? 12.487 -8.270 -9.328 1.00 0.00 64 ALA A O 9
ATOM 10146 N N . LEU A 1 65 ? 11.486 -6.338 -8.755 1.00 0.00 65 LEU A N 9
ATOM 10147 C CA . LEU A 1 65 ? 11.583 -5.764 -10.092 1.00 0.00 65 LEU A CA 9
ATOM 10148 C C . LEU A 1 65 ? 12.824 -4.887 -10.220 1.00 0.00 65 LEU A C 9
ATOM 10149 O O . LEU A 1 65 ? 13.642 -5.078 -11.121 1.00 0.00 65 LEU A O 9
ATOM 10165 N N . LEU A 1 66 ? 12.959 -3.926 -9.313 1.00 0.00 66 LEU A N 9
ATOM 10166 C CA . LEU A 1 66 ? 14.102 -3.020 -9.323 1.00 0.00 66 LEU A CA 9
ATOM 10167 C C . LEU A 1 66 ? 15.394 -3.776 -9.616 1.00 0.00 66 LEU A C 9
ATOM 10168 O O . LEU A 1 66 ? 16.161 -3.396 -10.502 1.00 0.00 66 LEU A O 9
ATOM 10184 N N . LEU A 1 67 ? 15.627 -4.850 -8.870 1.00 0.00 67 LEU A N 9
ATOM 10185 C CA . LEU A 1 67 ? 16.825 -5.662 -9.051 1.00 0.00 67 LEU A CA 9
ATOM 10186 C C . LEU A 1 67 ? 16.808 -6.364 -10.406 1.00 0.00 67 LEU A C 9
ATOM 10187 O O . LEU A 1 67 ? 15.834 -6.268 -11.152 1.00 0.00 67 LEU A O 9
ATOM 10203 N N . ALA A 1 68 ? 17.890 -7.070 -10.715 1.00 0.00 68 ALA A N 9
ATOM 10204 C CA . ALA A 1 68 ? 17.998 -7.791 -11.977 1.00 0.00 68 ALA A CA 9
ATOM 10205 C C . ALA A 1 68 ? 18.285 -9.270 -11.742 1.00 0.00 68 ALA A C 9
ATOM 10206 O O . ALA A 1 68 ? 18.781 -9.671 -10.688 1.00 0.00 68 ALA A O 9
ATOM 10213 N N . PRO A 1 69 ? 17.967 -10.102 -12.744 1.00 0.00 69 PRO A N 9
ATOM 10214 C CA . PRO A 1 69 ? 18.183 -11.550 -12.670 1.00 0.00 69 PRO A CA 9
ATOM 10215 C C . PRO A 1 69 ? 19.662 -11.918 -12.703 1.00 0.00 69 PRO A C 9
ATOM 10216 O O . PRO A 1 69 ? 20.370 -11.595 -13.656 1.00 0.00 69 PRO A O 9
ATOM 10227 N N . GLN A 1 70 ? 20.122 -12.597 -11.656 1.00 0.00 70 GLN A N 9
ATOM 10228 C CA . GLN A 1 70 ? 21.518 -13.008 -11.567 1.00 0.00 70 GLN A CA 9
ATOM 10229 C C . GLN A 1 70 ? 21.855 -14.028 -12.649 1.00 0.00 70 GLN A C 9
ATOM 10230 O O . GLN A 1 70 ? 20.963 -14.621 -13.256 1.00 0.00 70 GLN A O 9
ATOM 10244 N N . GLU A 1 71 ? 23.148 -14.228 -12.886 1.00 0.00 71 GLU A N 9
ATOM 10245 C CA . GLU A 1 71 ? 23.602 -15.176 -13.896 1.00 0.00 71 GLU A CA 9
ATOM 10246 C C . GLU A 1 71 ? 23.231 -14.697 -15.297 1.00 0.00 71 GLU A C 9
ATOM 10247 O O . GLU A 1 71 ? 22.767 -15.477 -16.129 1.00 0.00 71 GLU A O 9
ATOM 10259 N N . SER A 1 72 ? 23.438 -13.409 -15.550 1.00 0.00 72 SER A N 9
ATOM 10260 C CA . SER A 1 72 ? 23.122 -12.824 -16.848 1.00 0.00 72 SER A CA 9
ATOM 10261 C C . SER A 1 72 ? 24.295 -12.973 -17.811 1.00 0.00 72 SER A C 9
ATOM 10262 O O . SER A 1 72 ? 25.455 -12.977 -17.399 1.00 0.00 72 SER A O 9
ATOM 10270 N N . SER A 1 73 ? 23.984 -13.095 -19.098 1.00 0.00 73 SER A N 9
ATOM 10271 C CA . SER A 1 73 ? 25.012 -13.249 -20.121 1.00 0.00 73 SER A CA 9
ATOM 10272 C C . SER A 1 73 ? 26.025 -12.111 -20.048 1.00 0.00 73 SER A C 9
ATOM 10273 O O . SER A 1 73 ? 25.657 -10.941 -19.948 1.00 0.00 73 SER A O 9
ATOM 10281 N N . GLY A 1 74 ? 27.306 -12.464 -20.099 1.00 0.00 74 GLY A N 9
ATOM 10282 C CA . GLY A 1 74 ? 28.355 -11.462 -20.037 1.00 0.00 74 GLY A CA 9
ATOM 10283 C C . GLY A 1 74 ? 29.737 -12.057 -20.217 1.00 0.00 74 GLY A C 9
ATOM 10284 O O . GLY A 1 74 ? 29.935 -12.999 -20.985 1.00 0.00 74 GLY A O 9
ATOM 10288 N N . PRO A 1 75 ? 30.723 -11.502 -19.498 1.00 0.00 75 PRO A N 9
ATOM 10289 C CA . PRO A 1 75 ? 32.112 -11.967 -19.566 1.00 0.00 75 PRO A CA 9
ATOM 10290 C C . PRO A 1 75 ? 32.293 -13.343 -18.934 1.00 0.00 75 PRO A C 9
ATOM 10291 O O . PRO A 1 75 ? 31.805 -13.601 -17.833 1.00 0.00 75 PRO A O 9
ATOM 10302 N N . SER A 1 76 ? 32.999 -14.223 -19.637 1.00 0.00 76 SER A N 9
ATOM 10303 C CA . SER A 1 76 ? 33.242 -15.575 -19.145 1.00 0.00 76 SER A CA 9
ATOM 10304 C C . SER A 1 76 ? 34.721 -15.781 -18.832 1.00 0.00 76 SER A C 9
ATOM 10305 O O . SER A 1 76 ? 35.074 -16.483 -17.885 1.00 0.00 76 SER A O 9
ATOM 10313 N N . SER A 1 77 ? 35.581 -15.164 -19.636 1.00 0.00 77 SER A N 9
ATOM 10314 C CA . SER A 1 77 ? 37.022 -15.282 -19.448 1.00 0.00 77 SER A CA 9
ATOM 10315 C C . SER A 1 77 ? 37.474 -16.730 -19.607 1.00 0.00 77 SER A C 9
ATOM 10316 O O . SER A 1 77 ? 38.293 -17.225 -18.835 1.00 0.00 77 SER A O 9
ATOM 10324 N N . GLY A 1 78 ? 36.933 -17.404 -20.618 1.00 0.00 78 GLY A N 9
ATOM 10325 C CA . GLY A 1 78 ? 37.291 -18.789 -20.861 1.00 0.00 78 GLY A CA 9
ATOM 10326 C C . GLY A 1 78 ? 37.382 -19.598 -19.583 1.00 0.00 78 GLY A C 9
ATOM 10327 O O . GLY A 1 78 ? 36.350 -20.039 -19.078 1.00 0.00 78 GLY A O 9
ATOM 10333 N N . GLY A 1 1 ? -6.595 -28.721 18.826 1.00 0.00 1 GLY A N 10
ATOM 10334 C CA . GLY A 1 1 ? -6.250 -27.311 18.834 1.00 0.00 1 GLY A CA 10
ATOM 10335 C C . GLY A 1 1 ? -6.571 -26.628 17.520 1.00 0.00 1 GLY A C 10
ATOM 10336 O O . GLY A 1 1 ? -5.742 -26.596 16.611 1.00 0.00 1 GLY A O 10
ATOM 10340 N N . SER A 1 2 ? -7.779 -26.082 17.418 1.00 0.00 2 SER A N 10
ATOM 10341 C CA . SER A 1 2 ? -8.210 -25.401 16.203 1.00 0.00 2 SER A CA 10
ATOM 10342 C C . SER A 1 2 ? -8.112 -23.887 16.365 1.00 0.00 2 SER A C 10
ATOM 10343 O O . SER A 1 2 ? -8.237 -23.360 17.470 1.00 0.00 2 SER A O 10
ATOM 10351 N N . SER A 1 3 ? -7.886 -23.193 15.254 1.00 0.00 3 SER A N 10
ATOM 10352 C CA . SER A 1 3 ? -7.768 -21.739 15.272 1.00 0.00 3 SER A CA 10
ATOM 10353 C C . SER A 1 3 ? -8.648 -21.109 14.197 1.00 0.00 3 SER A C 10
ATOM 10354 O O . SER A 1 3 ? -8.458 -21.347 13.005 1.00 0.00 3 SER A O 10
ATOM 10362 N N . GLY A 1 4 ? -9.613 -20.303 14.629 1.00 0.00 4 GLY A N 10
ATOM 10363 C CA . GLY A 1 4 ? -10.509 -19.651 13.692 1.00 0.00 4 GLY A CA 10
ATOM 10364 C C . GLY A 1 4 ? -10.750 -18.195 14.038 1.00 0.00 4 GLY A C 10
ATOM 10365 O O . GLY A 1 4 ? -11.209 -17.878 15.135 1.00 0.00 4 GLY A O 10
ATOM 10369 N N . SER A 1 5 ? -10.437 -17.306 13.101 1.00 0.00 5 SER A N 10
ATOM 10370 C CA . SER A 1 5 ? -10.617 -15.875 13.314 1.00 0.00 5 SER A CA 10
ATOM 10371 C C . SER A 1 5 ? -11.235 -15.215 12.085 1.00 0.00 5 SER A C 10
ATOM 10372 O O . SER A 1 5 ? -10.992 -15.635 10.954 1.00 0.00 5 SER A O 10
ATOM 10380 N N . SER A 1 6 ? -12.037 -14.181 12.317 1.00 0.00 6 SER A N 10
ATOM 10381 C CA . SER A 1 6 ? -12.695 -13.465 11.230 1.00 0.00 6 SER A CA 10
ATOM 10382 C C . SER A 1 6 ? -12.335 -11.982 11.260 1.00 0.00 6 SER A C 10
ATOM 10383 O O . SER A 1 6 ? -11.772 -11.488 12.236 1.00 0.00 6 SER A O 10
ATOM 10391 N N . GLY A 1 7 ? -12.666 -11.278 10.182 1.00 0.00 7 GLY A N 10
ATOM 10392 C CA . GLY A 1 7 ? -12.371 -9.859 10.104 1.00 0.00 7 GLY A CA 10
ATOM 10393 C C . GLY A 1 7 ? -12.163 -9.387 8.679 1.00 0.00 7 GLY A C 10
ATOM 10394 O O . GLY A 1 7 ? -11.618 -10.117 7.849 1.00 0.00 7 GLY A O 10
ATOM 10398 N N . LEU A 1 8 ? -12.598 -8.166 8.392 1.00 0.00 8 LEU A N 10
ATOM 10399 C CA . LEU A 1 8 ? -12.458 -7.598 7.055 1.00 0.00 8 LEU A CA 10
ATOM 10400 C C . LEU A 1 8 ? -11.020 -7.158 6.799 1.00 0.00 8 LEU A C 10
ATOM 10401 O O . LEU A 1 8 ? -10.243 -6.967 7.734 1.00 0.00 8 LEU A O 10
ATOM 10417 N N . GLN A 1 9 ? -10.674 -6.997 5.526 1.00 0.00 9 GLN A N 10
ATOM 10418 C CA . GLN A 1 9 ? -9.330 -6.578 5.147 1.00 0.00 9 GLN A CA 10
ATOM 10419 C C . GLN A 1 9 ? -9.373 -5.612 3.967 1.00 0.00 9 GLN A C 10
ATOM 10420 O O . GLN A 1 9 ? -9.759 -5.985 2.859 1.00 0.00 9 GLN A O 10
ATOM 10434 N N . CYS A 1 10 ? -8.975 -4.368 4.213 1.00 0.00 10 CYS A N 10
ATOM 10435 C CA . CYS A 1 10 ? -8.968 -3.347 3.172 1.00 0.00 10 CYS A CA 10
ATOM 10436 C C . CYS A 1 10 ? -7.862 -3.614 2.155 1.00 0.00 10 CYS A C 10
ATOM 10437 O O . CYS A 1 10 ? -6.820 -4.177 2.490 1.00 0.00 10 CYS A O 10
ATOM 10444 N N . GLU A 1 11 ? -8.097 -3.206 0.912 1.00 0.00 11 GLU A N 10
ATOM 10445 C CA . GLU A 1 11 ? -7.121 -3.402 -0.153 1.00 0.00 11 GLU A CA 10
ATOM 10446 C C . GLU A 1 11 ? -6.329 -2.122 -0.407 1.00 0.00 11 GLU A C 10
ATOM 10447 O O . GLU A 1 11 ? -5.164 -2.169 -0.803 1.00 0.00 11 GLU A O 10
ATOM 10459 N N . ILE A 1 12 ? -6.970 -0.981 -0.177 1.00 0.00 12 ILE A N 10
ATOM 10460 C CA . ILE A 1 12 ? -6.326 0.311 -0.381 1.00 0.00 12 ILE A CA 10
ATOM 10461 C C . ILE A 1 12 ? -4.984 0.375 0.341 1.00 0.00 12 ILE A C 10
ATOM 10462 O O . ILE A 1 12 ? -3.939 0.559 -0.284 1.00 0.00 12 ILE A O 10
ATOM 10478 N N . CYS A 1 13 ? -5.020 0.221 1.660 1.00 0.00 13 CYS A N 10
ATOM 10479 C CA . CYS A 1 13 ? -3.807 0.260 2.468 1.00 0.00 13 CYS A CA 10
ATOM 10480 C C . CYS A 1 13 ? -3.494 -1.117 3.046 1.00 0.00 13 CYS A C 10
ATOM 10481 O O . CYS A 1 13 ? -2.333 -1.516 3.132 1.00 0.00 13 CYS A O 10
ATOM 10488 N N . GLY A 1 14 ? -4.538 -1.838 3.441 1.00 0.00 14 GLY A N 10
ATOM 10489 C CA . GLY A 1 14 ? -4.354 -3.162 4.006 1.00 0.00 14 GLY A CA 10
ATOM 10490 C C . GLY A 1 14 ? -4.742 -3.227 5.470 1.00 0.00 14 GLY A C 10
ATOM 10491 O O . GLY A 1 14 ? -4.096 -3.914 6.261 1.00 0.00 14 GLY A O 10
ATOM 10495 N N . PHE A 1 15 ? -5.799 -2.508 5.833 1.00 0.00 15 PHE A N 10
ATOM 10496 C CA . PHE A 1 15 ? -6.271 -2.485 7.213 1.00 0.00 15 PHE A CA 10
ATOM 10497 C C . PHE A 1 15 ? -7.193 -3.668 7.493 1.00 0.00 15 PHE A C 10
ATOM 10498 O O . PHE A 1 15 ? -7.524 -4.439 6.592 1.00 0.00 15 PHE A O 10
ATOM 10515 N N . THR A 1 16 ? -7.604 -3.806 8.750 1.00 0.00 16 THR A N 10
ATOM 10516 C CA . THR A 1 16 ? -8.485 -4.895 9.150 1.00 0.00 16 THR A CA 10
ATOM 10517 C C . THR A 1 16 ? -9.459 -4.444 10.233 1.00 0.00 16 THR A C 10
ATOM 10518 O O . THR A 1 16 ? -9.061 -3.825 11.220 1.00 0.00 16 THR A O 10
ATOM 10529 N N . CYS A 1 17 ? -10.735 -4.759 10.043 1.00 0.00 17 CYS A N 10
ATOM 10530 C CA . CYS A 1 17 ? -11.767 -4.386 11.004 1.00 0.00 17 CYS A CA 10
ATOM 10531 C C . CYS A 1 17 ? -12.789 -5.506 11.167 1.00 0.00 17 CYS A C 10
ATOM 10532 O O . CYS A 1 17 ? -13.086 -6.231 10.218 1.00 0.00 17 CYS A O 10
ATOM 10540 N N . ARG A 1 18 ? -13.322 -5.642 12.377 1.00 0.00 18 ARG A N 10
ATOM 10541 C CA . ARG A 1 18 ? -14.309 -6.676 12.666 1.00 0.00 18 ARG A CA 10
ATOM 10542 C C . ARG A 1 18 ? -15.706 -6.223 12.253 1.00 0.00 18 ARG A C 10
ATOM 10543 O O . ARG A 1 18 ? -16.458 -6.981 11.641 1.00 0.00 18 ARG A O 10
ATOM 10564 N N . GLN A 1 19 ? -16.046 -4.984 12.593 1.00 0.00 19 GLN A N 10
ATOM 10565 C CA . GLN A 1 19 ? -17.354 -4.432 12.259 1.00 0.00 19 GLN A CA 10
ATOM 10566 C C . GLN A 1 19 ? -17.342 -3.809 10.867 1.00 0.00 19 GLN A C 10
ATOM 10567 O O . GLN A 1 19 ? -16.521 -2.940 10.571 1.00 0.00 19 GLN A O 10
ATOM 10581 N N . LYS A 1 20 ? -18.257 -4.258 10.016 1.00 0.00 20 LYS A N 10
ATOM 10582 C CA . LYS A 1 20 ? -18.354 -3.744 8.654 1.00 0.00 20 LYS A CA 10
ATOM 10583 C C . LYS A 1 20 ? -18.361 -2.219 8.648 1.00 0.00 20 LYS A C 10
ATOM 10584 O O . LYS A 1 20 ? -17.588 -1.588 7.927 1.00 0.00 20 LYS A O 10
ATOM 10603 N N . ALA A 1 21 ? -19.237 -1.632 9.456 1.00 0.00 21 ALA A N 10
ATOM 10604 C CA . ALA A 1 21 ? -19.341 -0.180 9.545 1.00 0.00 21 ALA A CA 10
ATOM 10605 C C . ALA A 1 21 ? -17.962 0.465 9.619 1.00 0.00 21 ALA A C 10
ATOM 10606 O O . ALA A 1 21 ? -17.654 1.384 8.860 1.00 0.00 21 ALA A O 10
ATOM 10613 N N . SER A 1 22 ? -17.134 -0.021 10.539 1.00 0.00 22 SER A N 10
ATOM 10614 C CA . SER A 1 22 ? -15.788 0.512 10.715 1.00 0.00 22 SER A CA 10
ATOM 10615 C C . SER A 1 22 ? -15.089 0.677 9.369 1.00 0.00 22 SER A C 10
ATOM 10616 O O . SER A 1 22 ? -14.460 1.703 9.104 1.00 0.00 22 SER A O 10
ATOM 10624 N N . LEU A 1 23 ? -15.203 -0.340 8.522 1.00 0.00 23 LEU A N 10
ATOM 10625 C CA . LEU A 1 23 ? -14.582 -0.310 7.202 1.00 0.00 23 LEU A CA 10
ATOM 10626 C C . LEU A 1 23 ? -15.016 0.928 6.424 1.00 0.00 23 LEU A C 10
ATOM 10627 O O . LEU A 1 23 ? -14.183 1.711 5.970 1.00 0.00 23 LEU A O 10
ATOM 10643 N N . ASN A 1 24 ? -16.326 1.099 6.277 1.00 0.00 24 ASN A N 10
ATOM 10644 C CA . ASN A 1 24 ? -16.871 2.243 5.555 1.00 0.00 24 ASN A CA 10
ATOM 10645 C C . ASN A 1 24 ? -16.215 3.541 6.018 1.00 0.00 24 ASN A C 10
ATOM 10646 O O . ASN A 1 24 ? -15.776 4.351 5.201 1.00 0.00 24 ASN A O 10
ATOM 10657 N N . TRP A 1 25 ? -16.151 3.730 7.330 1.00 0.00 25 TRP A N 10
ATOM 10658 C CA . TRP A 1 25 ? -15.548 4.928 7.902 1.00 0.00 25 TRP A CA 10
ATOM 10659 C C . TRP A 1 25 ? -14.047 4.962 7.636 1.00 0.00 25 TRP A C 10
ATOM 10660 O O . TRP A 1 25 ? -13.440 6.032 7.583 1.00 0.00 25 TRP A O 10
ATOM 10681 N N . HIS A 1 26 ? -13.453 3.784 7.468 1.00 0.00 26 HIS A N 10
ATOM 10682 C CA . HIS A 1 26 ? -12.022 3.680 7.207 1.00 0.00 26 HIS A CA 10
ATOM 10683 C C . HIS A 1 26 ? -11.725 3.880 5.724 1.00 0.00 26 HIS A C 10
ATOM 10684 O O . HIS A 1 26 ? -10.580 4.114 5.337 1.00 0.00 26 HIS A O 10
ATOM 10698 N N . GLN A 1 27 ? -12.763 3.786 4.899 1.00 0.00 27 GLN A N 10
ATOM 10699 C CA . GLN A 1 27 ? -12.612 3.956 3.459 1.00 0.00 27 GLN A CA 10
ATOM 10700 C C . GLN A 1 27 ? -12.844 5.408 3.054 1.00 0.00 27 GLN A C 10
ATOM 10701 O O . GLN A 1 27 ? -12.116 5.956 2.226 1.00 0.00 27 GLN A O 10
ATOM 10715 N N . ARG A 1 28 ? -13.861 6.026 3.644 1.00 0.00 28 ARG A N 10
ATOM 10716 C CA . ARG A 1 28 ? -14.190 7.415 3.344 1.00 0.00 28 ARG A CA 10
ATOM 10717 C C . ARG A 1 28 ? -12.953 8.301 3.450 1.00 0.00 28 ARG A C 10
ATOM 10718 O O . ARG A 1 28 ? -12.788 9.251 2.685 1.00 0.00 28 ARG A O 10
ATOM 10739 N N . LYS A 1 29 ? -12.085 7.985 4.405 1.00 0.00 29 LYS A N 10
ATOM 10740 C CA . LYS A 1 29 ? -10.861 8.751 4.613 1.00 0.00 29 LYS A CA 10
ATOM 10741 C C . LYS A 1 29 ? -9.930 8.625 3.411 1.00 0.00 29 LYS A C 10
ATOM 10742 O O . LYS A 1 29 ? -9.317 9.603 2.983 1.00 0.00 29 LYS A O 10
ATOM 10761 N N . HIS A 1 30 ? -9.829 7.414 2.871 1.00 0.00 30 HIS A N 10
ATOM 10762 C CA . HIS A 1 30 ? -8.973 7.161 1.717 1.00 0.00 30 HIS A CA 10
ATOM 10763 C C . HIS A 1 30 ? -9.264 8.156 0.597 1.00 0.00 30 HIS A C 10
ATOM 10764 O O . HIS A 1 30 ? -8.346 8.699 -0.017 1.00 0.00 30 HIS A O 10
ATOM 10778 N N . ALA A 1 31 ? -10.546 8.388 0.337 1.00 0.00 31 ALA A N 10
ATOM 10779 C CA . ALA A 1 31 ? -10.957 9.318 -0.708 1.00 0.00 31 ALA A CA 10
ATOM 10780 C C . ALA A 1 31 ? -10.287 10.676 -0.529 1.00 0.00 31 ALA A C 10
ATOM 10781 O O . ALA A 1 31 ? -9.938 11.339 -1.505 1.00 0.00 31 ALA A O 10
ATOM 10788 N N . GLU A 1 32 ? -10.111 11.084 0.724 1.00 0.00 32 GLU A N 10
ATOM 10789 C CA . GLU A 1 32 ? -9.484 12.364 1.029 1.00 0.00 32 GLU A CA 10
ATOM 10790 C C . GLU A 1 32 ? -7.963 12.246 1.001 1.00 0.00 32 GLU A C 10
ATOM 10791 O O . GLU A 1 32 ? -7.267 13.145 0.528 1.00 0.00 32 GLU A O 10
ATOM 10803 N N . THR A 1 33 ? -7.453 11.130 1.512 1.00 0.00 33 THR A N 10
ATOM 10804 C CA . THR A 1 33 ? -6.015 10.893 1.547 1.00 0.00 33 THR A CA 10
ATOM 10805 C C . THR A 1 33 ? -5.424 10.890 0.142 1.00 0.00 33 THR A C 10
ATOM 10806 O O . THR A 1 33 ? -4.454 11.595 -0.135 1.00 0.00 33 THR A O 10
ATOM 10817 N N . VAL A 1 34 ? -6.014 10.092 -0.742 1.00 0.00 34 VAL A N 10
ATOM 10818 C CA . VAL A 1 34 ? -5.546 9.999 -2.119 1.00 0.00 34 VAL A CA 10
ATOM 10819 C C . VAL A 1 34 ? -5.105 11.361 -2.644 1.00 0.00 34 VAL A C 10
ATOM 10820 O O . VAL A 1 34 ? -4.130 11.465 -3.387 1.00 0.00 34 VAL A O 10
ATOM 10833 N N . ALA A 1 35 ? -5.829 12.403 -2.250 1.00 0.00 35 ALA A N 10
ATOM 10834 C CA . ALA A 1 35 ? -5.511 13.760 -2.677 1.00 0.00 35 ALA A CA 10
ATOM 10835 C C . ALA A 1 35 ? -4.029 14.062 -2.486 1.00 0.00 35 ALA A C 10
ATOM 10836 O O . ALA A 1 35 ? -3.344 14.477 -3.421 1.00 0.00 35 ALA A O 10
ATOM 10843 N N . ALA A 1 36 ? -3.539 13.853 -1.268 1.00 0.00 36 ALA A N 10
ATOM 10844 C CA . ALA A 1 36 ? -2.138 14.102 -0.955 1.00 0.00 36 ALA A CA 10
ATOM 10845 C C . ALA A 1 36 ? -1.220 13.438 -1.976 1.00 0.00 36 ALA A C 10
ATOM 10846 O O . ALA A 1 36 ? -0.292 14.063 -2.491 1.00 0.00 36 ALA A O 10
ATOM 10853 N N . LEU A 1 37 ? -1.485 12.169 -2.264 1.00 0.00 37 LEU A N 10
ATOM 10854 C CA . LEU A 1 37 ? -0.682 11.419 -3.225 1.00 0.00 37 LEU A CA 10
ATOM 10855 C C . LEU A 1 37 ? -0.673 12.111 -4.584 1.00 0.00 37 LEU A C 10
ATOM 10856 O O . LEU A 1 37 ? -1.691 12.157 -5.275 1.00 0.00 37 LEU A O 10
ATOM 10872 N N . ARG A 1 38 ? 0.484 12.644 -4.963 1.00 0.00 38 ARG A N 10
ATOM 10873 C CA . ARG A 1 38 ? 0.626 13.332 -6.240 1.00 0.00 38 ARG A CA 10
ATOM 10874 C C . ARG A 1 38 ? 1.644 12.624 -7.129 1.00 0.00 38 ARG A C 10
ATOM 10875 O O . ARG A 1 38 ? 1.626 12.772 -8.351 1.00 0.00 38 ARG A O 10
ATOM 10896 N N . PHE A 1 39 ? 2.531 11.855 -6.506 1.00 0.00 39 PHE A N 10
ATOM 10897 C CA . PHE A 1 39 ? 3.558 11.124 -7.240 1.00 0.00 39 PHE A CA 10
ATOM 10898 C C . PHE A 1 39 ? 3.164 9.661 -7.417 1.00 0.00 39 PHE A C 10
ATOM 10899 O O . PHE A 1 39 ? 3.288 8.844 -6.505 1.00 0.00 39 PHE A O 10
ATOM 10916 N N . PRO A 1 40 ? 2.675 9.321 -8.619 1.00 0.00 40 PRO A N 10
ATOM 10917 C CA . PRO A 1 40 ? 2.252 7.956 -8.945 1.00 0.00 40 PRO A CA 10
ATOM 10918 C C . PRO A 1 40 ? 3.429 6.992 -9.042 1.00 0.00 40 PRO A C 10
ATOM 10919 O O . PRO A 1 40 ? 4.585 7.412 -9.109 1.00 0.00 40 PRO A O 10
ATOM 10930 N N . CYS A 1 41 ? 3.129 5.698 -9.050 1.00 0.00 41 CYS A N 10
ATOM 10931 C CA . CYS A 1 41 ? 4.162 4.673 -9.139 1.00 0.00 41 CYS A CA 10
ATOM 10932 C C . CYS A 1 41 ? 4.259 4.121 -10.559 1.00 0.00 41 CYS A C 10
ATOM 10933 O O . CYS A 1 41 ? 3.376 3.397 -11.015 1.00 0.00 41 CYS A O 10
ATOM 10940 N N . GLU A 1 42 ? 5.340 4.470 -11.250 1.00 0.00 42 GLU A N 10
ATOM 10941 C CA . GLU A 1 42 ? 5.552 4.009 -12.617 1.00 0.00 42 GLU A CA 10
ATOM 10942 C C . GLU A 1 42 ? 5.780 2.501 -12.655 1.00 0.00 42 GLU A C 10
ATOM 10943 O O . GLU A 1 42 ? 5.992 1.920 -13.719 1.00 0.00 42 GLU A O 10
ATOM 10955 N N . PHE A 1 43 ? 5.733 1.872 -11.485 1.00 0.00 43 PHE A N 10
ATOM 10956 C CA . PHE A 1 43 ? 5.936 0.432 -11.382 1.00 0.00 43 PHE A CA 10
ATOM 10957 C C . PHE A 1 43 ? 4.600 -0.305 -11.360 1.00 0.00 43 PHE A C 10
ATOM 10958 O O . PHE A 1 43 ? 4.327 -1.146 -12.216 1.00 0.00 43 PHE A O 10
ATOM 10975 N N . CYS A 1 44 ? 3.770 0.017 -10.373 1.00 0.00 44 CYS A N 10
ATOM 10976 C CA . CYS A 1 44 ? 2.462 -0.613 -10.236 1.00 0.00 44 CYS A CA 10
ATOM 10977 C C . CYS A 1 44 ? 1.345 0.381 -10.540 1.00 0.00 44 CYS A C 10
ATOM 10978 O O . CYS A 1 44 ? 0.284 0.005 -11.037 1.00 0.00 44 CYS A O 10
ATOM 10985 N N . GLY A 1 45 ? 1.592 1.652 -10.237 1.00 0.00 45 GLY A N 10
ATOM 10986 C CA . GLY A 1 45 ? 0.598 2.680 -10.485 1.00 0.00 45 GLY A CA 10
ATOM 10987 C C . GLY A 1 45 ? 0.155 3.376 -9.213 1.00 0.00 45 GLY A C 10
ATOM 10988 O O . GLY A 1 45 ? -0.613 4.337 -9.257 1.00 0.00 45 GLY A O 10
ATOM 10992 N N . LYS A 1 46 ? 0.639 2.890 -8.075 1.00 0.00 46 LYS A N 10
ATOM 10993 C CA . LYS A 1 46 ? 0.289 3.471 -6.784 1.00 0.00 46 LYS A CA 10
ATOM 10994 C C . LYS A 1 46 ? 0.533 4.976 -6.780 1.00 0.00 46 LYS A C 10
ATOM 10995 O O . LYS A 1 46 ? 0.936 5.551 -7.792 1.00 0.00 46 LYS A O 10
ATOM 11014 N N . ARG A 1 47 ? 0.289 5.608 -5.637 1.00 0.00 47 ARG A N 10
ATOM 11015 C CA . ARG A 1 47 ? 0.483 7.047 -5.502 1.00 0.00 47 ARG A CA 10
ATOM 11016 C C . ARG A 1 47 ? 0.908 7.407 -4.082 1.00 0.00 47 ARG A C 10
ATOM 11017 O O . ARG A 1 47 ? 0.366 6.882 -3.109 1.00 0.00 47 ARG A O 10
ATOM 11038 N N . PHE A 1 48 ? 1.880 8.306 -3.971 1.00 0.00 48 PHE A N 10
ATOM 11039 C CA . PHE A 1 48 ? 2.379 8.736 -2.669 1.00 0.00 48 PHE A CA 10
ATOM 11040 C C . PHE A 1 48 ? 2.355 10.257 -2.553 1.00 0.00 48 PHE A C 10
ATOM 11041 O O . PHE A 1 48 ? 2.376 10.967 -3.558 1.00 0.00 48 PHE A O 10
ATOM 11058 N N . GLU A 1 49 ? 2.310 10.750 -1.319 1.00 0.00 49 GLU A N 10
ATOM 11059 C CA . GLU A 1 49 ? 2.282 12.187 -1.072 1.00 0.00 49 GLU A CA 10
ATOM 11060 C C . GLU A 1 49 ? 3.608 12.833 -1.463 1.00 0.00 49 GLU A C 10
ATOM 11061 O O . GLU A 1 49 ? 3.709 14.055 -1.569 1.00 0.00 49 GLU A O 10
ATOM 11073 N N . LYS A 1 50 ? 4.623 12.003 -1.676 1.00 0.00 50 LYS A N 10
ATOM 11074 C CA . LYS A 1 50 ? 5.943 12.490 -2.057 1.00 0.00 50 LYS A CA 10
ATOM 11075 C C . LYS A 1 50 ? 6.753 11.392 -2.738 1.00 0.00 50 LYS A C 10
ATOM 11076 O O . LYS A 1 50 ? 6.450 10.204 -2.627 1.00 0.00 50 LYS A O 10
ATOM 11095 N N . PRO A 1 51 ? 7.810 11.795 -3.459 1.00 0.00 51 PRO A N 10
ATOM 11096 C CA . PRO A 1 51 ? 8.687 10.860 -4.170 1.00 0.00 51 PRO A CA 10
ATOM 11097 C C . PRO A 1 51 ? 9.532 10.020 -3.219 1.00 0.00 51 PRO A C 10
ATOM 11098 O O . PRO A 1 51 ? 9.717 8.822 -3.431 1.00 0.00 51 PRO A O 10
ATOM 11109 N N . ASP A 1 52 ? 10.043 10.656 -2.171 1.00 0.00 52 ASP A N 10
ATOM 11110 C CA . ASP A 1 52 ? 10.868 9.967 -1.186 1.00 0.00 52 ASP A CA 10
ATOM 11111 C C . ASP A 1 52 ? 10.247 8.629 -0.797 1.00 0.00 52 ASP A C 10
ATOM 11112 O O . ASP A 1 52 ? 10.955 7.652 -0.555 1.00 0.00 52 ASP A O 10
ATOM 11121 N N . SER A 1 53 ? 8.919 8.593 -0.739 1.00 0.00 53 SER A N 10
ATOM 11122 C CA . SER A 1 53 ? 8.203 7.377 -0.375 1.00 0.00 53 SER A CA 10
ATOM 11123 C C . SER A 1 53 ? 8.032 6.464 -1.586 1.00 0.00 53 SER A C 10
ATOM 11124 O O . SER A 1 53 ? 7.994 5.240 -1.455 1.00 0.00 53 SER A O 10
ATOM 11132 N N . VAL A 1 54 ? 7.931 7.068 -2.765 1.00 0.00 54 VAL A N 10
ATOM 11133 C CA . VAL A 1 54 ? 7.765 6.311 -4.000 1.00 0.00 54 VAL A CA 10
ATOM 11134 C C . VAL A 1 54 ? 9.039 5.551 -4.353 1.00 0.00 54 VAL A C 10
ATOM 11135 O O . VAL A 1 54 ? 8.990 4.501 -4.994 1.00 0.00 54 VAL A O 10
ATOM 11148 N N . ALA A 1 55 ? 10.178 6.088 -3.930 1.00 0.00 55 ALA A N 10
ATOM 11149 C CA . ALA A 1 55 ? 11.465 5.458 -4.199 1.00 0.00 55 ALA A CA 10
ATOM 11150 C C . ALA A 1 55 ? 11.690 4.257 -3.287 1.00 0.00 55 ALA A C 10
ATOM 11151 O O . ALA A 1 55 ? 12.207 3.227 -3.719 1.00 0.00 55 ALA A O 10
ATOM 11158 N N . ALA A 1 56 ? 11.299 4.396 -2.025 1.00 0.00 56 ALA A N 10
ATOM 11159 C CA . ALA A 1 56 ? 11.457 3.322 -1.053 1.00 0.00 56 ALA A CA 10
ATOM 11160 C C . ALA A 1 56 ? 10.446 2.207 -1.298 1.00 0.00 56 ALA A C 10
ATOM 11161 O O . ALA A 1 56 ? 10.738 1.031 -1.080 1.00 0.00 56 ALA A O 10
ATOM 11168 N N . HIS A 1 57 ? 9.254 2.585 -1.751 1.00 0.00 57 HIS A N 10
ATOM 11169 C CA . HIS A 1 57 ? 8.199 1.616 -2.025 1.00 0.00 57 HIS A CA 10
ATOM 11170 C C . HIS A 1 57 ? 8.655 0.593 -3.061 1.00 0.00 57 HIS A C 10
ATOM 11171 O O . HIS A 1 57 ? 8.252 -0.569 -3.020 1.00 0.00 57 HIS A O 10
ATOM 11185 N N . ARG A 1 58 ? 9.498 1.035 -3.989 1.00 0.00 58 ARG A N 10
ATOM 11186 C CA . ARG A 1 58 ? 10.008 0.158 -5.037 1.00 0.00 58 ARG A CA 10
ATOM 11187 C C . ARG A 1 58 ? 11.028 -0.827 -4.473 1.00 0.00 58 ARG A C 10
ATOM 11188 O O . ARG A 1 58 ? 11.299 -1.867 -5.073 1.00 0.00 58 ARG A O 10
ATOM 11209 N N . SER A 1 59 ? 11.591 -0.491 -3.317 1.00 0.00 59 SER A N 10
ATOM 11210 C CA . SER A 1 59 ? 12.585 -1.343 -2.674 1.00 0.00 59 SER A CA 10
ATOM 11211 C C . SER A 1 59 ? 11.924 -2.293 -1.680 1.00 0.00 59 SER A C 10
ATOM 11212 O O . SER A 1 59 ? 12.576 -3.170 -1.114 1.00 0.00 59 SER A O 10
ATOM 11220 N N . LYS A 1 60 ? 10.624 -2.112 -1.472 1.00 0.00 60 LYS A N 10
ATOM 11221 C CA . LYS A 1 60 ? 9.872 -2.952 -0.548 1.00 0.00 60 LYS A CA 10
ATOM 11222 C C . LYS A 1 60 ? 8.775 -3.718 -1.279 1.00 0.00 60 LYS A C 10
ATOM 11223 O O . LYS A 1 60 ? 8.411 -4.827 -0.887 1.00 0.00 60 LYS A O 10
ATOM 11242 N N . SER A 1 61 ? 8.251 -3.120 -2.345 1.00 0.00 61 SER A N 10
ATOM 11243 C CA . SER A 1 61 ? 7.193 -3.746 -3.129 1.00 0.00 61 SER A CA 10
ATOM 11244 C C . SER A 1 61 ? 7.714 -4.176 -4.497 1.00 0.00 61 SER A C 10
ATOM 11245 O O . SER A 1 61 ? 7.247 -5.161 -5.071 1.00 0.00 61 SER A O 10
ATOM 11253 N N . HIS A 1 62 ? 8.684 -3.430 -5.016 1.00 0.00 62 HIS A N 10
ATOM 11254 C CA . HIS A 1 62 ? 9.270 -3.734 -6.317 1.00 0.00 62 HIS A CA 10
ATOM 11255 C C . HIS A 1 62 ? 10.756 -4.052 -6.183 1.00 0.00 62 HIS A C 10
ATOM 11256 O O . HIS A 1 62 ? 11.561 -3.760 -7.068 1.00 0.00 62 HIS A O 10
ATOM 11270 N N . PRO A 1 63 ? 11.131 -4.664 -5.049 1.00 0.00 63 PRO A N 10
ATOM 11271 C CA . PRO A 1 63 ? 12.522 -5.034 -4.773 1.00 0.00 63 PRO A CA 10
ATOM 11272 C C . PRO A 1 63 ? 13.007 -6.173 -5.663 1.00 0.00 63 PRO A C 10
ATOM 11273 O O . PRO A 1 63 ? 14.203 -6.453 -5.732 1.00 0.00 63 PRO A O 10
ATOM 11284 N N . ALA A 1 64 ? 12.071 -6.826 -6.344 1.00 0.00 64 ALA A N 10
ATOM 11285 C CA . ALA A 1 64 ? 12.403 -7.933 -7.232 1.00 0.00 64 ALA A CA 10
ATOM 11286 C C . ALA A 1 64 ? 12.451 -7.475 -8.685 1.00 0.00 64 ALA A C 10
ATOM 11287 O O . ALA A 1 64 ? 12.913 -8.206 -9.563 1.00 0.00 64 ALA A O 10
ATOM 11294 N N . LEU A 1 65 ? 11.971 -6.261 -8.935 1.00 0.00 65 LEU A N 10
ATOM 11295 C CA . LEU A 1 65 ? 11.958 -5.706 -10.283 1.00 0.00 65 LEU A CA 10
ATOM 11296 C C . LEU A 1 65 ? 13.168 -4.805 -10.513 1.00 0.00 65 LEU A C 10
ATOM 11297 O O . LEU A 1 65 ? 13.817 -4.874 -11.557 1.00 0.00 65 LEU A O 10
ATOM 11313 N N . LEU A 1 66 ? 13.466 -3.963 -9.530 1.00 0.00 66 LEU A N 10
ATOM 11314 C CA . LEU A 1 66 ? 14.600 -3.050 -9.623 1.00 0.00 66 LEU A CA 10
ATOM 11315 C C . LEU A 1 66 ? 15.853 -3.783 -10.091 1.00 0.00 66 LEU A C 10
ATOM 11316 O O . LEU A 1 66 ? 16.588 -3.294 -10.950 1.00 0.00 66 LEU A O 10
ATOM 11332 N N . LEU A 1 67 ? 16.091 -4.960 -9.522 1.00 0.00 67 LEU A N 10
ATOM 11333 C CA . LEU A 1 67 ? 17.254 -5.763 -9.883 1.00 0.00 67 LEU A CA 10
ATOM 11334 C C . LEU A 1 67 ? 17.215 -6.146 -11.359 1.00 0.00 67 LEU A C 10
ATOM 11335 O O . LEU A 1 67 ? 16.143 -6.268 -11.951 1.00 0.00 67 LEU A O 10
ATOM 11351 N N . ALA A 1 68 ? 18.391 -6.335 -11.947 1.00 0.00 68 ALA A N 10
ATOM 11352 C CA . ALA A 1 68 ? 18.492 -6.708 -13.353 1.00 0.00 68 ALA A CA 10
ATOM 11353 C C . ALA A 1 68 ? 17.878 -8.082 -13.601 1.00 0.00 68 ALA A C 10
ATOM 11354 O O . ALA A 1 68 ? 17.715 -8.890 -12.687 1.00 0.00 68 ALA A O 10
ATOM 11361 N N . PRO A 1 69 ? 17.529 -8.354 -14.867 1.00 0.00 69 PRO A N 10
ATOM 11362 C CA . PRO A 1 69 ? 16.927 -9.631 -15.265 1.00 0.00 69 PRO A CA 10
ATOM 11363 C C . PRO A 1 69 ? 17.917 -10.788 -15.186 1.00 0.00 69 PRO A C 10
ATOM 11364 O O . PRO A 1 69 ? 19.050 -10.616 -14.738 1.00 0.00 69 PRO A O 10
ATOM 11375 N N . GLN A 1 70 ? 17.481 -11.964 -15.624 1.00 0.00 70 GLN A N 10
ATOM 11376 C CA . GLN A 1 70 ? 18.330 -13.150 -15.602 1.00 0.00 70 GLN A CA 10
ATOM 11377 C C . GLN A 1 70 ? 17.790 -14.224 -16.540 1.00 0.00 70 GLN A C 10
ATOM 11378 O O . GLN A 1 70 ? 16.663 -14.128 -17.025 1.00 0.00 70 GLN A O 10
ATOM 11392 N N . GLU A 1 71 ? 18.602 -15.246 -16.792 1.00 0.00 71 GLU A N 10
ATOM 11393 C CA . GLU A 1 71 ? 18.205 -16.337 -17.674 1.00 0.00 71 GLU A CA 10
ATOM 11394 C C . GLU A 1 71 ? 17.112 -17.186 -17.030 1.00 0.00 71 GLU A C 10
ATOM 11395 O O . GLU A 1 71 ? 17.260 -17.655 -15.902 1.00 0.00 71 GLU A O 10
ATOM 11407 N N . SER A 1 72 ? 16.016 -17.378 -17.757 1.00 0.00 72 SER A N 10
ATOM 11408 C CA . SER A 1 72 ? 14.896 -18.166 -17.256 1.00 0.00 72 SER A CA 10
ATOM 11409 C C . SER A 1 72 ? 14.043 -18.691 -18.408 1.00 0.00 72 SER A C 10
ATOM 11410 O O . SER A 1 72 ? 13.516 -17.917 -19.207 1.00 0.00 72 SER A O 10
ATOM 11418 N N . SER A 1 73 ? 13.913 -20.012 -18.486 1.00 0.00 73 SER A N 10
ATOM 11419 C CA . SER A 1 73 ? 13.128 -20.642 -19.541 1.00 0.00 73 SER A CA 10
ATOM 11420 C C . SER A 1 73 ? 11.707 -20.926 -19.064 1.00 0.00 73 SER A C 10
ATOM 11421 O O . SER A 1 73 ? 11.491 -21.755 -18.181 1.00 0.00 73 SER A O 10
ATOM 11429 N N . GLY A 1 74 ? 10.741 -20.232 -19.658 1.00 0.00 74 GLY A N 10
ATOM 11430 C CA . GLY A 1 74 ? 9.352 -20.424 -19.282 1.00 0.00 74 GLY A CA 10
ATOM 11431 C C . GLY A 1 74 ? 8.391 -19.975 -20.365 1.00 0.00 74 GLY A C 10
ATOM 11432 O O . GLY A 1 74 ? 8.530 -18.895 -20.939 1.00 0.00 74 GLY A O 10
ATOM 11436 N N . PRO A 1 75 ? 7.390 -20.818 -20.659 1.00 0.00 75 PRO A N 10
ATOM 11437 C CA . PRO A 1 75 ? 6.383 -20.524 -21.683 1.00 0.00 75 PRO A CA 10
ATOM 11438 C C . PRO A 1 75 ? 5.443 -19.399 -21.266 1.00 0.00 75 PRO A C 10
ATOM 11439 O O . PRO A 1 75 ? 5.264 -19.135 -20.077 1.00 0.00 75 PRO A O 10
ATOM 11450 N N . SER A 1 76 ? 4.845 -18.738 -22.252 1.00 0.00 76 SER A N 10
ATOM 11451 C CA . SER A 1 76 ? 3.925 -17.638 -21.986 1.00 0.00 76 SER A CA 10
ATOM 11452 C C . SER A 1 76 ? 2.758 -18.102 -21.120 1.00 0.00 76 SER A C 10
ATOM 11453 O O . SER A 1 76 ? 2.573 -19.299 -20.898 1.00 0.00 76 SER A O 10
ATOM 11461 N N . SER A 1 77 ? 1.973 -17.146 -20.633 1.00 0.00 77 SER A N 10
ATOM 11462 C CA . SER A 1 77 ? 0.826 -17.455 -19.788 1.00 0.00 77 SER A CA 10
ATOM 11463 C C . SER A 1 77 ? -0.418 -17.713 -20.633 1.00 0.00 77 SER A C 10
ATOM 11464 O O . SER A 1 77 ? -1.541 -17.675 -20.133 1.00 0.00 77 SER A O 10
ATOM 11472 N N . GLY A 1 78 ? -0.208 -17.975 -21.920 1.00 0.00 78 GLY A N 10
ATOM 11473 C CA . GLY A 1 78 ? -1.320 -18.235 -22.815 1.00 0.00 78 GLY A CA 10
ATOM 11474 C C . GLY A 1 78 ? -0.956 -18.015 -24.270 1.00 0.00 78 GLY A C 10
ATOM 11475 O O . GLY A 1 78 ? 0.050 -18.557 -24.724 1.00 0.00 78 GLY A O 10
ATOM 11481 N N . GLY A 1 1 ? 4.740 -19.599 21.147 1.00 0.00 1 GLY A N 11
ATOM 11482 C CA . GLY A 1 1 ? 4.022 -19.327 19.916 1.00 0.00 1 GLY A CA 11
ATOM 11483 C C . GLY A 1 1 ? 2.667 -18.695 20.162 1.00 0.00 1 GLY A C 11
ATOM 11484 O O . GLY A 1 1 ? 1.639 -19.371 20.102 1.00 0.00 1 GLY A O 11
ATOM 11488 N N . SER A 1 2 ? 2.663 -17.396 20.442 1.00 0.00 2 SER A N 11
ATOM 11489 C CA . SER A 1 2 ? 1.423 -16.674 20.704 1.00 0.00 2 SER A CA 11
ATOM 11490 C C . SER A 1 2 ? 1.129 -15.676 19.587 1.00 0.00 2 SER A C 11
ATOM 11491 O O . SER A 1 2 ? 1.881 -14.725 19.376 1.00 0.00 2 SER A O 11
ATOM 11499 N N . SER A 1 3 ? 0.029 -15.902 18.876 1.00 0.00 3 SER A N 11
ATOM 11500 C CA . SER A 1 3 ? -0.364 -15.026 17.778 1.00 0.00 3 SER A CA 11
ATOM 11501 C C . SER A 1 3 ? -1.758 -14.451 18.014 1.00 0.00 3 SER A C 11
ATOM 11502 O O . SER A 1 3 ? -2.446 -14.832 18.959 1.00 0.00 3 SER A O 11
ATOM 11510 N N . GLY A 1 4 ? -2.166 -13.531 17.145 1.00 0.00 4 GLY A N 11
ATOM 11511 C CA . GLY A 1 4 ? -3.475 -12.918 17.275 1.00 0.00 4 GLY A CA 11
ATOM 11512 C C . GLY A 1 4 ? -4.336 -13.122 16.044 1.00 0.00 4 GLY A C 11
ATOM 11513 O O . GLY A 1 4 ? -3.971 -13.875 15.141 1.00 0.00 4 GLY A O 11
ATOM 11517 N N . SER A 1 5 ? -5.483 -12.451 16.008 1.00 0.00 5 SER A N 11
ATOM 11518 C CA . SER A 1 5 ? -6.401 -12.567 14.881 1.00 0.00 5 SER A CA 11
ATOM 11519 C C . SER A 1 5 ? -5.785 -11.978 13.616 1.00 0.00 5 SER A C 11
ATOM 11520 O O . SER A 1 5 ? -5.179 -10.907 13.648 1.00 0.00 5 SER A O 11
ATOM 11528 N N . SER A 1 6 ? -5.944 -12.686 12.503 1.00 0.00 6 SER A N 11
ATOM 11529 C CA . SER A 1 6 ? -5.401 -12.237 11.226 1.00 0.00 6 SER A CA 11
ATOM 11530 C C . SER A 1 6 ? -5.766 -10.779 10.964 1.00 0.00 6 SER A C 11
ATOM 11531 O O . SER A 1 6 ? -4.901 -9.953 10.675 1.00 0.00 6 SER A O 11
ATOM 11539 N N . GLY A 1 7 ? -7.055 -10.470 11.067 1.00 0.00 7 GLY A N 11
ATOM 11540 C CA . GLY A 1 7 ? -7.513 -9.112 10.838 1.00 0.00 7 GLY A CA 11
ATOM 11541 C C . GLY A 1 7 ? -7.279 -8.654 9.412 1.00 0.00 7 GLY A C 11
ATOM 11542 O O . GLY A 1 7 ? -6.320 -9.077 8.766 1.00 0.00 7 GLY A O 11
ATOM 11546 N N . LEU A 1 8 ? -8.157 -7.788 8.919 1.00 0.00 8 LEU A N 11
ATOM 11547 C CA . LEU A 1 8 ? -8.043 -7.272 7.559 1.00 0.00 8 LEU A CA 11
ATOM 11548 C C . LEU A 1 8 ? -6.879 -6.292 7.444 1.00 0.00 8 LEU A C 11
ATOM 11549 O O . LEU A 1 8 ? -6.486 -5.665 8.427 1.00 0.00 8 LEU A O 11
ATOM 11565 N N . GLN A 1 9 ? -6.337 -6.165 6.238 1.00 0.00 9 GLN A N 11
ATOM 11566 C CA . GLN A 1 9 ? -5.220 -5.260 5.995 1.00 0.00 9 GLN A CA 11
ATOM 11567 C C . GLN A 1 9 ? -5.433 -4.463 4.712 1.00 0.00 9 GLN A C 11
ATOM 11568 O O . GLN A 1 9 ? -5.463 -5.026 3.617 1.00 0.00 9 GLN A O 11
ATOM 11582 N N . CYS A 1 10 ? -5.582 -3.151 4.854 1.00 0.00 10 CYS A N 11
ATOM 11583 C CA . CYS A 1 10 ? -5.794 -2.276 3.707 1.00 0.00 10 CYS A CA 11
ATOM 11584 C C . CYS A 1 10 ? -4.531 -2.178 2.857 1.00 0.00 10 CYS A C 11
ATOM 11585 O O . CYS A 1 10 ? -3.417 -2.241 3.375 1.00 0.00 10 CYS A O 11
ATOM 11592 N N . GLU A 1 11 ? -4.715 -2.023 1.550 1.00 0.00 11 GLU A N 11
ATOM 11593 C CA . GLU A 1 11 ? -3.590 -1.917 0.628 1.00 0.00 11 GLU A CA 11
ATOM 11594 C C . GLU A 1 11 ? -3.321 -0.460 0.262 1.00 0.00 11 GLU A C 11
ATOM 11595 O O . GLU A 1 11 ? -2.187 -0.082 -0.030 1.00 0.00 11 GLU A O 11
ATOM 11607 N N . ILE A 1 12 ? -4.373 0.352 0.281 1.00 0.00 12 ILE A N 11
ATOM 11608 C CA . ILE A 1 12 ? -4.252 1.766 -0.048 1.00 0.00 12 ILE A CA 11
ATOM 11609 C C . ILE A 1 12 ? -3.164 2.433 0.787 1.00 0.00 12 ILE A C 11
ATOM 11610 O O . ILE A 1 12 ? -2.207 2.991 0.249 1.00 0.00 12 ILE A O 11
ATOM 11626 N N . CYS A 1 13 ? -3.316 2.371 2.106 1.00 0.00 13 CYS A N 11
ATOM 11627 C CA . CYS A 1 13 ? -2.347 2.967 3.017 1.00 0.00 13 CYS A CA 11
ATOM 11628 C C . CYS A 1 13 ? -1.600 1.889 3.798 1.00 0.00 13 CYS A C 11
ATOM 11629 O O . CYS A 1 13 ? -0.402 2.008 4.049 1.00 0.00 13 CYS A O 11
ATOM 11636 N N . GLY A 1 14 ? -2.318 0.837 4.178 1.00 0.00 14 GLY A N 11
ATOM 11637 C CA . GLY A 1 14 ? -1.707 -0.247 4.926 1.00 0.00 14 GLY A CA 11
ATOM 11638 C C . GLY A 1 14 ? -2.241 -0.348 6.341 1.00 0.00 14 GLY A C 11
ATOM 11639 O O . GLY A 1 14 ? -1.504 -0.684 7.268 1.00 0.00 14 GLY A O 11
ATOM 11643 N N . PHE A 1 15 ? -3.527 -0.056 6.509 1.00 0.00 15 PHE A N 11
ATOM 11644 C CA . PHE A 1 15 ? -4.159 -0.114 7.822 1.00 0.00 15 PHE A CA 11
ATOM 11645 C C . PHE A 1 15 ? -4.706 -1.510 8.101 1.00 0.00 15 PHE A C 11
ATOM 11646 O O . PHE A 1 15 ? -4.637 -2.399 7.252 1.00 0.00 15 PHE A O 11
ATOM 11663 N N . THR A 1 16 ? -5.252 -1.696 9.299 1.00 0.00 16 THR A N 11
ATOM 11664 C CA . THR A 1 16 ? -5.810 -2.984 9.693 1.00 0.00 16 THR A CA 11
ATOM 11665 C C . THR A 1 16 ? -7.086 -2.804 10.508 1.00 0.00 16 THR A C 11
ATOM 11666 O O . THR A 1 16 ? -7.137 -1.984 11.425 1.00 0.00 16 THR A O 11
ATOM 11677 N N . CYS A 1 17 ? -8.113 -3.575 10.168 1.00 0.00 17 CYS A N 11
ATOM 11678 C CA . CYS A 1 17 ? -9.390 -3.500 10.869 1.00 0.00 17 CYS A CA 11
ATOM 11679 C C . CYS A 1 17 ? -10.053 -4.872 10.939 1.00 0.00 17 CYS A C 11
ATOM 11680 O O . CYS A 1 17 ? -9.997 -5.649 9.985 1.00 0.00 17 CYS A O 11
ATOM 11688 N N . ARG A 1 18 ? -10.680 -5.163 12.074 1.00 0.00 18 ARG A N 11
ATOM 11689 C CA . ARG A 1 18 ? -11.351 -6.443 12.269 1.00 0.00 18 ARG A CA 11
ATOM 11690 C C . ARG A 1 18 ? -12.739 -6.431 11.634 1.00 0.00 18 ARG A C 11
ATOM 11691 O O . ARG A 1 18 ? -13.103 -7.348 10.900 1.00 0.00 18 ARG A O 11
ATOM 11712 N N . GLN A 1 19 ? -13.508 -5.386 11.924 1.00 0.00 19 GLN A N 11
ATOM 11713 C CA . GLN A 1 19 ? -14.855 -5.256 11.383 1.00 0.00 19 GLN A CA 11
ATOM 11714 C C . GLN A 1 19 ? -14.815 -4.963 9.887 1.00 0.00 19 GLN A C 11
ATOM 11715 O O . GLN A 1 19 ? -14.210 -3.984 9.451 1.00 0.00 19 GLN A O 11
ATOM 11729 N N . LYS A 1 20 ? -15.463 -5.819 9.104 1.00 0.00 20 LYS A N 11
ATOM 11730 C CA . LYS A 1 20 ? -15.502 -5.653 7.656 1.00 0.00 20 LYS A CA 11
ATOM 11731 C C . LYS A 1 20 ? -16.041 -4.276 7.281 1.00 0.00 20 LYS A C 11
ATOM 11732 O O . LYS A 1 20 ? -15.396 -3.526 6.548 1.00 0.00 20 LYS A O 11
ATOM 11751 N N . ALA A 1 21 ? -17.225 -3.950 7.788 1.00 0.00 21 ALA A N 11
ATOM 11752 C CA . ALA A 1 21 ? -17.848 -2.662 7.509 1.00 0.00 21 ALA A CA 11
ATOM 11753 C C . ALA A 1 21 ? -16.880 -1.515 7.778 1.00 0.00 21 ALA A C 11
ATOM 11754 O O . ALA A 1 21 ? -16.762 -0.589 6.975 1.00 0.00 21 ALA A O 11
ATOM 11761 N N . SER A 1 22 ? -16.190 -1.582 8.912 1.00 0.00 22 SER A N 11
ATOM 11762 C CA . SER A 1 22 ? -15.235 -0.546 9.288 1.00 0.00 22 SER A CA 11
ATOM 11763 C C . SER A 1 22 ? -14.221 -0.310 8.172 1.00 0.00 22 SER A C 11
ATOM 11764 O O . SER A 1 22 ? -13.996 0.826 7.753 1.00 0.00 22 SER A O 11
ATOM 11772 N N . LEU A 1 23 ? -13.613 -1.391 7.696 1.00 0.00 23 LEU A N 11
ATOM 11773 C CA . LEU A 1 23 ? -12.623 -1.303 6.629 1.00 0.00 23 LEU A CA 11
ATOM 11774 C C . LEU A 1 23 ? -13.126 -0.423 5.490 1.00 0.00 23 LEU A C 11
ATOM 11775 O O . LEU A 1 23 ? -12.506 0.584 5.150 1.00 0.00 23 LEU A O 11
ATOM 11791 N N . ASN A 1 24 ? -14.256 -0.809 4.905 1.00 0.00 24 ASN A N 11
ATOM 11792 C CA . ASN A 1 24 ? -14.844 -0.053 3.805 1.00 0.00 24 ASN A CA 11
ATOM 11793 C C . ASN A 1 24 ? -14.851 1.441 4.113 1.00 0.00 24 ASN A C 11
ATOM 11794 O O . ASN A 1 24 ? -14.309 2.244 3.354 1.00 0.00 24 ASN A O 11
ATOM 11805 N N . TRP A 1 25 ? -15.467 1.805 5.232 1.00 0.00 25 TRP A N 11
ATOM 11806 C CA . TRP A 1 25 ? -15.544 3.203 5.641 1.00 0.00 25 TRP A CA 11
ATOM 11807 C C . TRP A 1 25 ? -14.152 3.820 5.735 1.00 0.00 25 TRP A C 11
ATOM 11808 O O . TRP A 1 25 ? -13.984 5.027 5.556 1.00 0.00 25 TRP A O 11
ATOM 11829 N N . HIS A 1 26 ? -13.157 2.985 6.016 1.00 0.00 26 HIS A N 11
ATOM 11830 C CA . HIS A 1 26 ? -11.779 3.449 6.133 1.00 0.00 26 HIS A CA 11
ATOM 11831 C C . HIS A 1 26 ? -11.142 3.611 4.756 1.00 0.00 26 HIS A C 11
ATOM 11832 O O . HIS A 1 26 ? -10.107 4.261 4.614 1.00 0.00 26 HIS A O 11
ATOM 11846 N N . GLN A 1 27 ? -11.767 3.014 3.746 1.00 0.00 27 GLN A N 11
ATOM 11847 C CA . GLN A 1 27 ? -11.260 3.091 2.381 1.00 0.00 27 GLN A CA 11
ATOM 11848 C C . GLN A 1 27 ? -11.854 4.288 1.646 1.00 0.00 27 GLN A C 11
ATOM 11849 O O . GLN A 1 27 ? -11.138 5.043 0.988 1.00 0.00 27 GLN A O 11
ATOM 11863 N N . ARG A 1 28 ? -13.168 4.454 1.762 1.00 0.00 28 ARG A N 11
ATOM 11864 C CA . ARG A 1 28 ? -13.859 5.558 1.106 1.00 0.00 28 ARG A CA 11
ATOM 11865 C C . ARG A 1 28 ? -13.106 6.869 1.312 1.00 0.00 28 ARG A C 11
ATOM 11866 O O . ARG A 1 28 ? -13.039 7.707 0.412 1.00 0.00 28 ARG A O 11
ATOM 11887 N N . LYS A 1 29 ? -12.541 7.041 2.502 1.00 0.00 29 LYS A N 11
ATOM 11888 C CA . LYS A 1 29 ? -11.792 8.249 2.827 1.00 0.00 29 LYS A CA 11
ATOM 11889 C C . LYS A 1 29 ? -10.613 8.430 1.876 1.00 0.00 29 LYS A C 11
ATOM 11890 O O . LYS A 1 29 ? -10.327 9.543 1.432 1.00 0.00 29 LYS A O 11
ATOM 11909 N N . HIS A 1 30 ? -9.933 7.331 1.566 1.00 0.00 30 HIS A N 11
ATOM 11910 C CA . HIS A 1 30 ? -8.787 7.369 0.665 1.00 0.00 30 HIS A CA 11
ATOM 11911 C C . HIS A 1 30 ? -9.138 8.094 -0.631 1.00 0.00 30 HIS A C 11
ATOM 11912 O O . HIS A 1 30 ? -8.329 8.849 -1.169 1.00 0.00 30 HIS A O 11
ATOM 11926 N N . ALA A 1 31 ? -10.348 7.857 -1.126 1.00 0.00 31 ALA A N 11
ATOM 11927 C CA . ALA A 1 31 ? -10.806 8.488 -2.358 1.00 0.00 31 ALA A CA 11
ATOM 11928 C C . ALA A 1 31 ? -10.768 10.008 -2.243 1.00 0.00 31 ALA A C 11
ATOM 11929 O O . ALA A 1 31 ? -10.443 10.704 -3.204 1.00 0.00 31 ALA A O 11
ATOM 11936 N N . GLU A 1 32 ? -11.103 10.516 -1.061 1.00 0.00 32 GLU A N 11
ATOM 11937 C CA . GLU A 1 32 ? -11.108 11.955 -0.823 1.00 0.00 32 GLU A CA 11
ATOM 11938 C C . GLU A 1 32 ? -9.703 12.459 -0.507 1.00 0.00 32 GLU A C 11
ATOM 11939 O O . GLU A 1 32 ? -9.338 13.581 -0.862 1.00 0.00 32 GLU A O 11
ATOM 11951 N N . THR A 1 33 ? -8.917 11.623 0.164 1.00 0.00 33 THR A N 11
ATOM 11952 C CA . THR A 1 33 ? -7.553 11.983 0.529 1.00 0.00 33 THR A CA 11
ATOM 11953 C C . THR A 1 33 ? -6.601 11.795 -0.646 1.00 0.00 33 THR A C 11
ATOM 11954 O O . THR A 1 33 ? -5.383 11.759 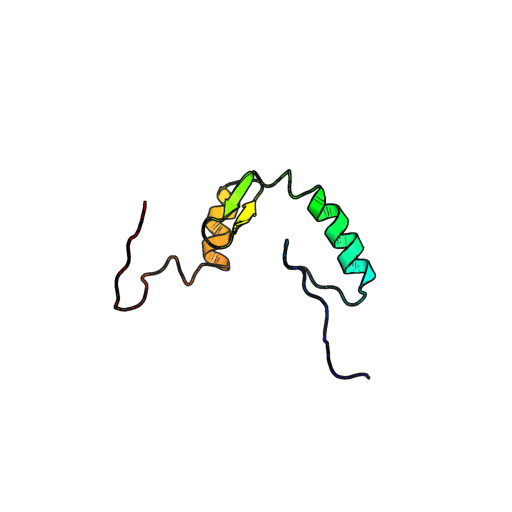-0.472 1.00 0.00 33 THR A O 11
ATOM 11965 N N . VAL A 1 34 ? -7.164 11.675 -1.844 1.00 0.00 34 VAL A N 11
ATOM 11966 C CA . VAL A 1 34 ? -6.364 11.493 -3.050 1.00 0.00 34 VAL A CA 11
ATOM 11967 C C . VAL A 1 34 ? -5.482 12.708 -3.313 1.00 0.00 34 VAL A C 11
ATOM 11968 O O . VAL A 1 34 ? -4.432 12.600 -3.946 1.00 0.00 34 VAL A O 11
ATOM 11981 N N . ALA A 1 35 ? -5.914 13.864 -2.821 1.00 0.00 35 ALA A N 11
ATOM 11982 C CA . ALA A 1 35 ? -5.162 15.100 -3.001 1.00 0.00 35 ALA A CA 11
ATOM 11983 C C . ALA A 1 35 ? -3.801 15.018 -2.318 1.00 0.00 35 ALA A C 11
ATOM 11984 O O . ALA A 1 35 ? -2.788 15.433 -2.880 1.00 0.00 35 ALA A O 11
ATOM 11991 N N . ALA A 1 36 ? -3.786 14.482 -1.102 1.00 0.00 36 ALA A N 11
ATOM 11992 C CA . ALA A 1 36 ? -2.549 14.346 -0.343 1.00 0.00 36 ALA A CA 11
ATOM 11993 C C . ALA A 1 36 ? -1.412 13.852 -1.231 1.00 0.00 36 ALA A C 11
ATOM 11994 O O . ALA A 1 36 ? -0.394 14.528 -1.389 1.00 0.00 36 ALA A O 11
ATOM 12001 N N . LEU A 1 37 ? -1.590 12.669 -1.809 1.00 0.00 37 LEU A N 11
ATOM 12002 C CA . LEU A 1 37 ? -0.578 12.083 -2.681 1.00 0.00 37 LEU A CA 11
ATOM 12003 C C . LEU A 1 37 ? -0.281 13.000 -3.863 1.00 0.00 37 LEU A C 11
ATOM 12004 O O . LEU A 1 37 ? -1.191 13.420 -4.580 1.00 0.00 37 LEU A O 11
ATOM 12020 N N . ARG A 1 38 ? 0.997 13.306 -4.062 1.00 0.00 38 ARG A N 11
ATOM 12021 C CA . ARG A 1 38 ? 1.413 14.173 -5.158 1.00 0.00 38 ARG A CA 11
ATOM 12022 C C . ARG A 1 38 ? 2.330 13.427 -6.123 1.00 0.00 38 ARG A C 11
ATOM 12023 O O . ARG A 1 38 ? 2.443 13.788 -7.294 1.00 0.00 38 ARG A O 11
ATOM 12044 N N . PHE A 1 39 ? 2.985 12.384 -5.622 1.00 0.00 39 PHE A N 11
ATOM 12045 C CA . PHE A 1 39 ? 3.894 11.588 -6.438 1.00 0.00 39 PHE A CA 11
ATOM 12046 C C . PHE A 1 39 ? 3.334 10.187 -6.666 1.00 0.00 39 PHE A C 11
ATOM 12047 O O . PHE A 1 39 ? 3.395 9.317 -5.797 1.00 0.00 39 PHE A O 11
ATOM 12064 N N . PRO A 1 40 ? 2.775 9.962 -7.864 1.00 0.00 40 PRO A N 11
ATOM 12065 C CA . PRO A 1 40 ? 2.193 8.669 -8.236 1.00 0.00 40 PRO A CA 11
ATOM 12066 C C . PRO A 1 40 ? 3.252 7.587 -8.418 1.00 0.00 40 PRO A C 11
ATOM 12067 O O . PRO A 1 40 ? 4.451 7.872 -8.421 1.00 0.00 40 PRO A O 11
ATOM 12078 N N . CYS A 1 41 ? 2.804 6.346 -8.571 1.00 0.00 41 CYS A N 11
ATOM 12079 C CA . CYS A 1 41 ? 3.713 5.221 -8.755 1.00 0.00 41 CYS A CA 11
ATOM 12080 C C . CYS A 1 41 ? 3.753 4.787 -10.217 1.00 0.00 41 CYS A C 11
ATOM 12081 O O . CYS A 1 41 ? 2.812 4.172 -10.718 1.00 0.00 41 CYS A O 11
ATOM 12088 N N . GLU A 1 42 ? 4.850 5.111 -10.895 1.00 0.00 42 GLU A N 11
ATOM 12089 C CA . GLU A 1 42 ? 5.012 4.755 -12.300 1.00 0.00 42 GLU A CA 11
ATOM 12090 C C . GLU A 1 42 ? 5.134 3.244 -12.467 1.00 0.00 42 GLU A C 11
ATOM 12091 O O . GLU A 1 42 ? 5.279 2.741 -13.582 1.00 0.00 42 GLU A O 11
ATOM 12103 N N . PHE A 1 43 ? 5.075 2.524 -11.352 1.00 0.00 43 PHE A N 11
ATOM 12104 C CA . PHE A 1 43 ? 5.180 1.070 -11.374 1.00 0.00 43 PHE A CA 11
ATOM 12105 C C . PHE A 1 43 ? 3.799 0.425 -11.445 1.00 0.00 43 PHE A C 11
ATOM 12106 O O . PHE A 1 43 ? 3.527 -0.394 -12.323 1.00 0.00 43 PHE A O 11
ATOM 12123 N N . CYS A 1 44 ? 2.929 0.801 -10.513 1.00 0.00 44 CYS A N 11
ATOM 12124 C CA . CYS A 1 44 ? 1.576 0.260 -10.467 1.00 0.00 44 CYS A CA 11
ATOM 12125 C C . CYS A 1 44 ? 0.541 1.366 -10.659 1.00 0.00 44 CYS A C 11
ATOM 12126 O O . CYS A 1 44 ? -0.529 1.139 -11.222 1.00 0.00 44 CYS A O 11
ATOM 12133 N N . GLY A 1 45 ? 0.870 2.564 -10.185 1.00 0.00 45 GLY A N 11
ATOM 12134 C CA . GLY A 1 45 ? -0.040 3.687 -10.314 1.00 0.00 45 GLY A CA 11
ATOM 12135 C C . GLY A 1 45 ? -0.399 4.299 -8.974 1.00 0.00 45 GLY A C 11
ATOM 12136 O O . GLY A 1 45 ? -1.124 5.292 -8.911 1.00 0.00 45 GLY A O 11
ATOM 12140 N N . LYS A 1 46 ? 0.107 3.704 -7.899 1.00 0.00 46 LYS A N 11
ATOM 12141 C CA . LYS A 1 46 ? -0.164 4.195 -6.553 1.00 0.00 46 LYS A CA 11
ATOM 12142 C C . LYS A 1 46 ? 0.146 5.685 -6.445 1.00 0.00 46 LYS A C 11
ATOM 12143 O O . LYS A 1 46 ? 0.574 6.312 -7.415 1.00 0.00 46 LYS A O 11
ATOM 12162 N N . ARG A 1 47 ? -0.071 6.246 -5.260 1.00 0.00 47 ARG A N 11
ATOM 12163 C CA . ARG A 1 47 ? 0.186 7.662 -5.026 1.00 0.00 47 ARG A CA 11
ATOM 12164 C C . ARG A 1 47 ? 0.560 7.912 -3.568 1.00 0.00 47 ARG A C 11
ATOM 12165 O O . ARG A 1 47 ? -0.035 7.338 -2.656 1.00 0.00 47 ARG A O 11
ATOM 12186 N N . PHE A 1 48 ? 1.549 8.774 -3.356 1.00 0.00 48 PHE A N 11
ATOM 12187 C CA . PHE A 1 48 ? 2.003 9.100 -2.009 1.00 0.00 48 PHE A CA 11
ATOM 12188 C C . PHE A 1 48 ? 2.202 10.605 -1.852 1.00 0.00 48 PHE A C 11
ATOM 12189 O O . PHE A 1 48 ? 2.545 11.299 -2.808 1.00 0.00 48 PHE A O 11
ATOM 12206 N N . GLU A 1 49 ? 1.982 11.101 -0.638 1.00 0.00 49 GLU A N 11
ATOM 12207 C CA . GLU A 1 49 ? 2.135 12.523 -0.355 1.00 0.00 49 GLU A CA 11
ATOM 12208 C C . GLU A 1 49 ? 3.605 12.929 -0.389 1.00 0.00 49 GLU A C 11
ATOM 12209 O O . GLU A 1 49 ? 3.946 14.090 -0.160 1.00 0.00 49 GLU A O 11
ATOM 12221 N N . LYS A 1 50 ? 4.473 11.965 -0.675 1.00 0.00 50 LYS A N 11
ATOM 12222 C CA . LYS A 1 50 ? 5.907 12.219 -0.739 1.00 0.00 50 LYS A CA 11
ATOM 12223 C C . LYS A 1 50 ? 6.624 11.108 -1.501 1.00 0.00 50 LYS A C 11
ATOM 12224 O O . LYS A 1 50 ? 6.152 9.974 -1.580 1.00 0.00 50 LYS A O 11
ATOM 12243 N N . PRO A 1 51 ? 7.790 11.439 -2.073 1.00 0.00 51 PRO A N 11
ATOM 12244 C CA . PRO A 1 51 ? 8.597 10.482 -2.837 1.00 0.00 51 PRO A CA 11
ATOM 12245 C C . PRO A 1 51 ? 9.224 9.414 -1.948 1.00 0.00 51 PRO A C 11
ATOM 12246 O O . PRO A 1 51 ? 9.237 8.233 -2.295 1.00 0.00 51 PRO A O 11
ATOM 12257 N N . ASP A 1 52 ? 9.743 9.836 -0.800 1.00 0.00 52 ASP A N 11
ATOM 12258 C CA . ASP A 1 52 ? 10.371 8.915 0.140 1.00 0.00 52 ASP A CA 11
ATOM 12259 C C . ASP A 1 52 ? 9.537 7.648 0.299 1.00 0.00 52 ASP A C 11
ATOM 12260 O O . ASP A 1 52 ? 10.076 6.548 0.419 1.00 0.00 52 ASP A O 11
ATOM 12269 N N . SER A 1 53 ? 8.217 7.811 0.300 1.00 0.00 53 SER A N 11
ATOM 12270 C CA . SER A 1 53 ? 7.308 6.681 0.449 1.00 0.00 53 SER A CA 11
ATOM 12271 C C . SER A 1 53 ? 7.132 5.946 -0.876 1.00 0.00 53 SER A C 11
ATOM 12272 O O . SER A 1 53 ? 6.908 4.736 -0.903 1.00 0.00 53 SER A O 11
ATOM 12280 N N . VAL A 1 54 ? 7.237 6.687 -1.975 1.00 0.00 54 VAL A N 11
ATOM 12281 C CA . VAL A 1 54 ? 7.091 6.107 -3.304 1.00 0.00 54 VAL A CA 11
ATOM 12282 C C . VAL A 1 54 ? 8.283 5.223 -3.652 1.00 0.00 54 VAL A C 11
ATOM 12283 O O . VAL A 1 54 ? 8.148 4.238 -4.377 1.00 0.00 54 VAL A O 11
ATOM 12296 N N . ALA A 1 55 ? 9.452 5.583 -3.130 1.00 0.00 55 ALA A N 11
ATOM 12297 C CA . ALA A 1 55 ? 10.668 4.821 -3.383 1.00 0.00 55 ALA A CA 11
ATOM 12298 C C . ALA A 1 55 ? 10.705 3.550 -2.542 1.00 0.00 55 ALA A C 11
ATOM 12299 O O . ALA A 1 55 ? 11.185 2.510 -2.991 1.00 0.00 55 ALA A O 11
ATOM 12306 N N . ALA A 1 56 ? 10.195 3.641 -1.318 1.00 0.00 56 ALA A N 11
ATOM 12307 C CA . ALA A 1 56 ? 10.169 2.498 -0.414 1.00 0.00 56 ALA A CA 11
ATOM 12308 C C . ALA A 1 56 ? 9.097 1.495 -0.828 1.00 0.00 56 ALA A C 11
ATOM 12309 O O . ALA A 1 56 ? 9.299 0.284 -0.741 1.00 0.00 56 ALA A O 11
ATOM 12316 N N . HIS A 1 57 ? 7.956 2.008 -1.278 1.00 0.00 57 HIS A N 11
ATOM 12317 C CA . HIS A 1 57 ? 6.852 1.156 -1.706 1.00 0.00 57 HIS A CA 11
ATOM 12318 C C . HIS A 1 57 ? 7.305 0.181 -2.788 1.00 0.00 57 HIS A C 11
ATOM 12319 O O . HIS A 1 57 ? 6.882 -0.975 -2.812 1.00 0.00 57 HIS A O 11
ATOM 12333 N N . ARG A 1 58 ? 8.167 0.656 -3.682 1.00 0.00 58 ARG A N 11
ATOM 12334 C CA . ARG A 1 58 ? 8.676 -0.174 -4.768 1.00 0.00 58 ARG A CA 11
ATOM 12335 C C . ARG A 1 58 ? 9.554 -1.299 -4.227 1.00 0.00 58 ARG A C 11
ATOM 12336 O O . ARG A 1 58 ? 9.777 -2.304 -4.901 1.00 0.00 58 ARG A O 11
ATOM 12357 N N . SER A 1 59 ? 10.049 -1.121 -3.006 1.00 0.00 59 SER A N 11
ATOM 12358 C CA . SER A 1 59 ? 10.906 -2.119 -2.377 1.00 0.00 59 SER A CA 11
ATOM 12359 C C . SER A 1 59 ? 10.083 -3.089 -1.536 1.00 0.00 59 SER A C 11
ATOM 12360 O O . SER A 1 59 ? 10.612 -4.054 -0.983 1.00 0.00 59 SER A O 11
ATOM 12368 N N . LYS A 1 60 ? 8.784 -2.826 -1.442 1.00 0.00 60 LYS A N 11
ATOM 12369 C CA . LYS A 1 60 ? 7.884 -3.675 -0.670 1.00 0.00 60 LYS A CA 11
ATOM 12370 C C . LYS A 1 60 ? 6.819 -4.298 -1.568 1.00 0.00 60 LYS A C 11
ATOM 12371 O O . LYS A 1 60 ? 6.353 -5.409 -1.315 1.00 0.00 60 LYS A O 11
ATOM 12390 N N . SER A 1 61 ? 6.439 -3.575 -2.616 1.00 0.00 61 SER A N 11
ATOM 12391 C CA . SER A 1 61 ? 5.428 -4.056 -3.550 1.00 0.00 61 SER A CA 11
ATOM 12392 C C . SER A 1 61 ? 6.046 -4.362 -4.911 1.00 0.00 61 SER A C 11
ATOM 12393 O O . SER A 1 61 ? 5.563 -5.224 -5.646 1.00 0.00 61 SER A O 11
ATOM 12401 N N . HIS A 1 62 ? 7.118 -3.648 -5.240 1.00 0.00 62 HIS A N 11
ATOM 12402 C CA . HIS A 1 62 ? 7.804 -3.843 -6.513 1.00 0.00 62 HIS A CA 11
ATOM 12403 C C . HIS A 1 62 ? 9.240 -4.307 -6.290 1.00 0.00 62 HIS A C 11
ATOM 12404 O O . HIS A 1 62 ? 10.138 -4.030 -7.086 1.00 0.00 62 HIS A O 11
ATOM 12418 N N . PRO A 1 63 ? 9.465 -5.029 -5.183 1.00 0.00 63 PRO A N 11
ATOM 12419 C CA . PRO A 1 63 ? 10.790 -5.546 -4.830 1.00 0.00 63 PRO A CA 11
ATOM 12420 C C . PRO A 1 63 ? 11.246 -6.660 -5.766 1.00 0.00 63 PRO A C 11
ATOM 12421 O O . PRO A 1 63 ? 12.393 -7.103 -5.707 1.00 0.00 63 PRO A O 11
ATOM 12432 N N . ALA A 1 64 ? 10.342 -7.107 -6.631 1.00 0.00 64 ALA A N 11
ATOM 12433 C CA . ALA A 1 64 ? 10.653 -8.167 -7.582 1.00 0.00 64 ALA A CA 11
ATOM 12434 C C . ALA A 1 64 ? 11.099 -7.590 -8.921 1.00 0.00 64 ALA A C 11
ATOM 12435 O O . ALA A 1 64 ? 11.632 -8.305 -9.770 1.00 0.00 64 ALA A O 11
ATOM 12442 N N . LEU A 1 65 ? 10.877 -6.293 -9.104 1.00 0.00 65 LEU A N 11
ATOM 12443 C CA . LEU A 1 65 ? 11.255 -5.619 -10.341 1.00 0.00 65 LEU A CA 11
ATOM 12444 C C . LEU A 1 65 ? 12.639 -4.989 -10.217 1.00 0.00 65 LEU A C 11
ATOM 12445 O O . LEU A 1 65 ? 13.522 -5.236 -11.039 1.00 0.00 65 LEU A O 11
ATOM 12461 N N . LEU A 1 66 ? 12.821 -4.175 -9.183 1.00 0.00 66 LEU A N 11
ATOM 12462 C CA . LEU A 1 66 ? 14.098 -3.510 -8.948 1.00 0.00 66 LEU A CA 11
ATOM 12463 C C . LEU A 1 66 ? 15.263 -4.451 -9.240 1.00 0.00 66 LEU A C 11
ATOM 12464 O O . LEU A 1 66 ? 16.191 -4.099 -9.969 1.00 0.00 66 LEU A O 11
ATOM 12480 N N . LEU A 1 67 ? 15.207 -5.648 -8.667 1.00 0.00 67 LEU A N 11
ATOM 12481 C CA . LEU A 1 67 ? 16.257 -6.641 -8.867 1.00 0.00 67 LEU A CA 11
ATOM 12482 C C . LEU A 1 67 ? 16.177 -7.243 -10.267 1.00 0.00 67 LEU A C 11
ATOM 12483 O O . LEU A 1 67 ? 15.260 -6.943 -11.031 1.00 0.00 67 LEU A O 11
ATOM 12499 N N . ALA A 1 68 ? 17.143 -8.095 -10.595 1.00 0.00 68 ALA A N 11
ATOM 12500 C CA . ALA A 1 68 ? 17.180 -8.742 -11.900 1.00 0.00 68 ALA A CA 11
ATOM 12501 C C . ALA A 1 68 ? 15.903 -9.535 -12.156 1.00 0.00 68 ALA A C 11
ATOM 12502 O O . ALA A 1 68 ? 15.305 -10.106 -11.244 1.00 0.00 68 ALA A O 11
ATOM 12509 N N . PRO A 1 69 ? 15.473 -9.572 -13.426 1.00 0.00 69 PRO A N 11
ATOM 12510 C CA . PRO A 1 69 ? 14.262 -10.292 -13.831 1.00 0.00 69 PRO A CA 11
ATOM 12511 C C . PRO A 1 69 ? 14.429 -11.805 -13.741 1.00 0.00 69 PRO A C 11
ATOM 12512 O O . PRO A 1 69 ? 15.490 -12.298 -13.358 1.00 0.00 69 PRO A O 11
ATOM 12523 N N . GLN A 1 70 ? 13.377 -12.534 -14.096 1.00 0.00 70 GLN A N 11
ATOM 12524 C CA . GLN A 1 70 ? 13.409 -13.992 -14.054 1.00 0.00 70 GLN A CA 11
ATOM 12525 C C . GLN A 1 70 ? 13.173 -14.581 -15.441 1.00 0.00 70 GLN A C 11
ATOM 12526 O O . GLN A 1 70 ? 12.104 -14.407 -16.025 1.00 0.00 70 GLN A O 11
ATOM 12540 N N . GLU A 1 71 ? 14.179 -15.278 -15.961 1.00 0.00 71 GLU A N 11
ATOM 12541 C CA . GLU A 1 71 ? 14.080 -15.891 -17.281 1.00 0.00 71 GLU A CA 11
ATOM 12542 C C . GLU A 1 71 ? 12.682 -16.459 -17.513 1.00 0.00 71 GLU A C 11
ATOM 12543 O O . GLU A 1 71 ? 12.098 -16.280 -18.582 1.00 0.00 71 GLU A O 11
ATOM 12555 N N . SER A 1 72 ? 12.153 -17.144 -16.505 1.00 0.00 72 SER A N 11
ATOM 12556 C CA . SER A 1 72 ? 10.826 -17.742 -16.601 1.00 0.00 72 SER A CA 11
ATOM 12557 C C . SER A 1 72 ? 9.740 -16.681 -16.453 1.00 0.00 72 SER A C 11
ATOM 12558 O O . SER A 1 72 ? 9.978 -15.605 -15.904 1.00 0.00 72 SER A O 11
ATOM 12566 N N . SER A 1 73 ? 8.547 -16.992 -16.948 1.00 0.00 73 SER A N 11
ATOM 12567 C CA . SER A 1 73 ? 7.424 -16.064 -16.876 1.00 0.00 73 SER A CA 11
ATOM 12568 C C . SER A 1 73 ? 6.098 -16.818 -16.844 1.00 0.00 73 SER A C 11
ATOM 12569 O O . SER A 1 73 ? 5.896 -17.775 -17.590 1.00 0.00 73 SER A O 11
ATOM 12577 N N . GLY A 1 74 ? 5.195 -16.378 -15.972 1.00 0.00 74 GLY A N 11
ATOM 12578 C CA . GLY A 1 74 ? 3.899 -17.022 -15.858 1.00 0.00 74 GLY A CA 11
ATOM 12579 C C . GLY A 1 74 ? 2.857 -16.393 -16.761 1.00 0.00 74 GLY A C 11
ATOM 12580 O O . GLY A 1 74 ? 2.759 -15.171 -16.874 1.00 0.00 74 GLY A O 11
ATOM 12584 N N . PRO A 1 75 ? 2.057 -17.239 -17.427 1.00 0.00 75 PRO A N 11
ATOM 12585 C CA . PRO A 1 75 ? 1.004 -16.781 -18.338 1.00 0.00 75 PRO A CA 11
ATOM 12586 C C . PRO A 1 75 ? -0.152 -16.114 -17.599 1.00 0.00 75 PRO A C 11
ATOM 12587 O O . PRO A 1 75 ? -0.218 -16.148 -16.371 1.00 0.00 75 PRO A O 11
ATOM 12598 N N . SER A 1 76 ? -1.060 -15.507 -18.357 1.00 0.00 76 SER A N 11
ATOM 12599 C CA . SER A 1 76 ? -2.212 -14.829 -17.773 1.00 0.00 76 SER A CA 11
ATOM 12600 C C . SER A 1 76 ? -3.430 -14.945 -18.685 1.00 0.00 76 SER A C 11
ATOM 12601 O O . SER A 1 76 ? -3.377 -14.580 -19.859 1.00 0.00 76 SER A O 11
ATOM 12609 N N . SER A 1 77 ? -4.527 -15.456 -18.135 1.00 0.00 77 SER A N 11
ATOM 12610 C CA . SER A 1 77 ? -5.758 -15.625 -18.898 1.00 0.00 77 SER A CA 11
ATOM 12611 C C . SER A 1 77 ? -6.472 -14.289 -19.078 1.00 0.00 77 SER A C 11
ATOM 12612 O O . SER A 1 77 ? -7.097 -14.040 -20.108 1.00 0.00 77 SER A O 11
ATOM 12620 N N . GLY A 1 78 ? -6.375 -13.432 -18.066 1.00 0.00 78 GLY A N 11
ATOM 12621 C CA . GLY A 1 78 ? -7.017 -12.132 -18.131 1.00 0.00 78 GLY A CA 11
ATOM 12622 C C . GLY A 1 78 ? -8.419 -12.148 -17.555 1.00 0.00 78 GLY A C 11
ATOM 12623 O O . GLY A 1 78 ? -8.762 -13.087 -16.839 1.00 0.00 78 GLY A O 11
ATOM 12629 N N . GLY A 1 1 ? -3.188 -18.397 18.048 1.00 0.00 1 GLY A N 12
ATOM 12630 C CA . GLY A 1 1 ? -4.228 -19.382 18.281 1.00 0.00 1 GLY A CA 12
ATOM 12631 C C . GLY A 1 1 ? -5.259 -19.409 17.169 1.00 0.00 1 GLY A C 12
ATOM 12632 O O . GLY A 1 1 ? -5.315 -20.359 16.389 1.00 0.00 1 GLY A O 12
ATOM 12636 N N . SER A 1 2 ? -6.078 -18.365 17.098 1.00 0.00 2 SER A N 12
ATOM 12637 C CA . SER A 1 2 ? -7.116 -18.275 16.077 1.00 0.00 2 SER A CA 12
ATOM 12638 C C . SER A 1 2 ? -6.501 -18.105 14.691 1.00 0.00 2 SER A C 12
ATOM 12639 O O . SER A 1 2 ? -5.922 -17.065 14.380 1.00 0.00 2 SER A O 12
ATOM 12647 N N . SER A 1 3 ? -6.632 -19.136 13.862 1.00 0.00 3 SER A N 12
ATOM 12648 C CA . SER A 1 3 ? -6.086 -19.104 12.510 1.00 0.00 3 SER A CA 12
ATOM 12649 C C . SER A 1 3 ? -7.181 -19.352 11.477 1.00 0.00 3 SER A C 12
ATOM 12650 O O . SER A 1 3 ? -7.848 -20.385 11.498 1.00 0.00 3 SER A O 12
ATOM 12658 N N . GLY A 1 4 ? -7.360 -18.394 10.572 1.00 0.00 4 GLY A N 12
ATOM 12659 C CA . GLY A 1 4 ? -8.374 -18.527 9.542 1.00 0.00 4 GLY A CA 12
ATOM 12660 C C . GLY A 1 4 ? -9.760 -18.175 10.045 1.00 0.00 4 GLY A C 12
ATOM 12661 O O . GLY A 1 4 ? -10.496 -19.043 10.514 1.00 0.00 4 GLY A O 12
ATOM 12665 N N . SER A 1 5 ? -10.117 -16.898 9.950 1.00 0.00 5 SER A N 12
ATOM 12666 C CA . SER A 1 5 ? -11.422 -16.433 10.404 1.00 0.00 5 SER A CA 12
ATOM 12667 C C . SER A 1 5 ? -12.007 -15.417 9.427 1.00 0.00 5 SER A C 12
ATOM 12668 O O . SER A 1 5 ? -11.312 -14.921 8.540 1.00 0.00 5 SER A O 12
ATOM 12676 N N . SER A 1 6 ? -13.289 -15.113 9.597 1.00 0.00 6 SER A N 12
ATOM 12677 C CA . SER A 1 6 ? -13.970 -14.160 8.729 1.00 0.00 6 SER A CA 12
ATOM 12678 C C . SER A 1 6 ? -13.464 -12.742 8.976 1.00 0.00 6 SER A C 12
ATOM 12679 O O . SER A 1 6 ? -12.653 -12.508 9.870 1.00 0.00 6 SER A O 12
ATOM 12687 N N . GLY A 1 7 ? -13.950 -11.799 8.175 1.00 0.00 7 GLY A N 12
ATOM 12688 C CA . GLY A 1 7 ? -13.536 -10.416 8.321 1.00 0.00 7 GLY A CA 12
ATOM 12689 C C . GLY A 1 7 ? -13.253 -9.751 6.989 1.00 0.00 7 GLY A C 12
ATOM 12690 O O . GLY A 1 7 ? -12.632 -10.347 6.108 1.00 0.00 7 GLY A O 12
ATOM 12694 N N . LEU A 1 8 ? -13.711 -8.513 6.839 1.00 0.00 8 LEU A N 12
ATOM 12695 C CA . LEU A 1 8 ? -13.505 -7.766 5.602 1.00 0.00 8 LEU A CA 12
ATOM 12696 C C . LEU A 1 8 ? -12.043 -7.359 5.449 1.00 0.00 8 LEU A C 12
ATOM 12697 O O . LEU A 1 8 ? -11.300 -7.300 6.428 1.00 0.00 8 LEU A O 12
ATOM 12713 N N . GLN A 1 9 ? -11.639 -7.077 4.215 1.00 0.00 9 GLN A N 12
ATOM 12714 C CA . GLN A 1 9 ? -10.266 -6.673 3.935 1.00 0.00 9 GLN A CA 12
ATOM 12715 C C . GLN A 1 9 ? -10.222 -5.619 2.834 1.00 0.00 9 GLN A C 12
ATOM 12716 O O . GLN A 1 9 ? -10.647 -5.867 1.705 1.00 0.00 9 GLN A O 12
ATOM 12730 N N . CYS A 1 10 ? -9.706 -4.441 3.169 1.00 0.00 10 CYS A N 12
ATOM 12731 C CA . CYS A 1 10 ? -9.608 -3.348 2.210 1.00 0.00 10 CYS A CA 12
ATOM 12732 C C . CYS A 1 10 ? -8.664 -3.711 1.067 1.00 0.00 10 CYS A C 12
ATOM 12733 O O . CYS A 1 10 ? -7.724 -4.484 1.247 1.00 0.00 10 CYS A O 12
ATOM 12740 N N . GLU A 1 11 ? -8.923 -3.146 -0.109 1.00 0.00 11 GLU A N 12
ATOM 12741 C CA . GLU A 1 11 ? -8.097 -3.411 -1.281 1.00 0.00 11 GLU A CA 12
ATOM 12742 C C . GLU A 1 11 ? -7.093 -2.283 -1.505 1.00 0.00 11 GLU A C 12
ATOM 12743 O O . GLU A 1 11 ? -5.968 -2.519 -1.945 1.00 0.00 11 GLU A O 12
ATOM 12755 N N . ILE A 1 12 ? -7.510 -1.059 -1.201 1.00 0.00 12 ILE A N 12
ATOM 12756 C CA . ILE A 1 12 ? -6.648 0.105 -1.368 1.00 0.00 12 ILE A CA 12
ATOM 12757 C C . ILE A 1 12 ? -5.274 -0.136 -0.754 1.00 0.00 12 ILE A C 12
ATOM 12758 O O . ILE A 1 12 ? -4.265 -0.182 -1.459 1.00 0.00 12 ILE A O 12
ATOM 12774 N N . CYS A 1 13 ? -5.240 -0.292 0.565 1.00 0.00 13 CYS A N 12
ATOM 12775 C CA . CYS A 1 13 ? -3.990 -0.530 1.277 1.00 0.00 13 CYS A CA 12
ATOM 12776 C C . CYS A 1 13 ? -3.847 -2.004 1.646 1.00 0.00 13 CYS A C 12
ATOM 12777 O O . CYS A 1 13 ? -2.765 -2.579 1.539 1.00 0.00 13 CYS A O 12
ATOM 12784 N N . GLY A 1 14 ? -4.948 -2.609 2.082 1.00 0.00 14 GLY A N 12
ATOM 12785 C CA . GLY A 1 14 ? -4.924 -4.009 2.461 1.00 0.00 14 GLY A CA 12
ATOM 12786 C C . GLY A 1 14 ? -5.224 -4.218 3.932 1.00 0.00 14 GLY A C 12
ATOM 12787 O O . GLY A 1 14 ? -4.709 -5.148 4.553 1.00 0.00 14 GLY A O 12
ATOM 12791 N N . PHE A 1 15 ? -6.060 -3.349 4.492 1.00 0.00 15 PHE A N 12
ATOM 12792 C CA . PHE A 1 15 ? -6.426 -3.440 5.900 1.00 0.00 15 PHE A CA 12
ATOM 12793 C C . PHE A 1 15 ? -7.550 -4.453 6.105 1.00 0.00 15 PHE A C 12
ATOM 12794 O O . PHE A 1 15 ? -8.065 -5.029 5.147 1.00 0.00 15 PHE A O 12
ATOM 12811 N N . THR A 1 16 ? -7.924 -4.665 7.363 1.00 0.00 16 THR A N 12
ATOM 12812 C CA . THR A 1 16 ? -8.984 -5.608 7.696 1.00 0.00 16 THR A CA 12
ATOM 12813 C C . THR A 1 16 ? -9.796 -5.124 8.892 1.00 0.00 16 THR A C 12
ATOM 12814 O O . THR A 1 16 ? -9.236 -4.689 9.899 1.00 0.00 16 THR A O 12
ATOM 12825 N N . CYS A 1 17 ? -11.117 -5.202 8.775 1.00 0.00 17 CYS A N 12
ATOM 12826 C CA . CYS A 1 17 ? -12.006 -4.771 9.848 1.00 0.00 17 CYS A CA 12
ATOM 12827 C C . CYS A 1 17 ? -13.158 -5.754 10.027 1.00 0.00 17 CYS A C 12
ATOM 12828 O O . CYS A 1 17 ? -13.918 -6.012 9.093 1.00 0.00 17 CYS A O 12
ATOM 12836 N N . ARG A 1 18 ? -13.282 -6.300 11.232 1.00 0.00 18 ARG A N 12
ATOM 12837 C CA . ARG A 1 18 ? -14.340 -7.257 11.533 1.00 0.00 18 ARG A CA 12
ATOM 12838 C C . ARG A 1 18 ? -15.713 -6.661 11.236 1.00 0.00 18 ARG A C 12
ATOM 12839 O O . ARG A 1 18 ? -16.499 -7.236 10.484 1.00 0.00 18 ARG A O 12
ATOM 12860 N N . GLN A 1 19 ? -15.992 -5.506 11.831 1.00 0.00 19 GLN A N 12
ATOM 12861 C CA . GLN A 1 19 ? -17.270 -4.833 11.631 1.00 0.00 19 GLN A CA 12
ATOM 12862 C C . GLN A 1 19 ? -17.374 -4.271 10.217 1.00 0.00 19 GLN A C 12
ATOM 12863 O O . GLN A 1 19 ? -16.363 -4.052 9.549 1.00 0.00 19 GLN A O 12
ATOM 12877 N N . LYS A 1 20 ? -18.602 -4.039 9.766 1.00 0.00 20 LYS A N 12
ATOM 12878 C CA . LYS A 1 20 ? -18.838 -3.501 8.432 1.00 0.00 20 LYS A CA 12
ATOM 12879 C C . LYS A 1 20 ? -18.542 -2.006 8.387 1.00 0.00 20 LYS A C 12
ATOM 12880 O O . LYS A 1 20 ? -17.680 -1.557 7.632 1.00 0.00 20 LYS A O 12
ATOM 12899 N N . ALA A 1 21 ? -19.260 -1.240 9.202 1.00 0.00 21 ALA A N 12
ATOM 12900 C CA . ALA A 1 21 ? -19.070 0.204 9.258 1.00 0.00 21 ALA A CA 12
ATOM 12901 C C . ALA A 1 21 ? -17.590 0.561 9.343 1.00 0.00 21 ALA A C 12
ATOM 12902 O O . ALA A 1 21 ? -17.105 1.420 8.607 1.00 0.00 21 ALA A O 12
ATOM 12909 N N . SER A 1 22 ? -16.876 -0.105 10.246 1.00 0.00 22 SER A N 12
ATOM 12910 C CA . SER A 1 22 ? -15.452 0.146 10.430 1.00 0.00 22 SER A CA 12
ATOM 12911 C C . SER A 1 22 ? -14.749 0.298 9.085 1.00 0.00 22 SER A C 12
ATOM 12912 O O . SER A 1 22 ? -14.123 1.323 8.810 1.00 0.00 22 SER A O 12
ATOM 12920 N N . LEU A 1 23 ? -14.856 -0.729 8.249 1.00 0.00 23 LEU A N 12
ATOM 12921 C CA . LEU A 1 23 ? -14.232 -0.711 6.931 1.00 0.00 23 LEU A CA 12
ATOM 12922 C C . LEU A 1 23 ? -14.604 0.557 6.168 1.00 0.00 23 LEU A C 12
ATOM 12923 O O . LEU A 1 23 ? -13.745 1.218 5.586 1.00 0.00 23 LEU A O 12
ATOM 12939 N N . ASN A 1 24 ? -15.891 0.891 6.179 1.00 0.00 24 ASN A N 12
ATOM 12940 C CA . ASN A 1 24 ? -16.377 2.081 5.490 1.00 0.00 24 ASN A CA 12
ATOM 12941 C C . ASN A 1 24 ? -15.743 3.342 6.068 1.00 0.00 24 ASN A C 12
ATOM 12942 O O . ASN A 1 24 ? -15.344 4.243 5.330 1.00 0.00 24 ASN A O 12
ATOM 12953 N N . TRP A 1 25 ? -15.653 3.398 7.392 1.00 0.00 25 TRP A N 12
ATOM 12954 C CA . TRP A 1 25 ? -15.066 4.549 8.070 1.00 0.00 25 TRP A CA 12
ATOM 12955 C C . TRP A 1 25 ? -13.579 4.664 7.758 1.00 0.00 25 TRP A C 12
ATOM 12956 O O . TRP A 1 25 ? -12.994 5.742 7.866 1.00 0.00 25 TRP A O 12
ATOM 12977 N N . HIS A 1 26 ? -12.971 3.547 7.370 1.00 0.00 26 HIS A N 12
ATOM 12978 C CA . HIS A 1 26 ? -11.550 3.525 7.041 1.00 0.00 26 HIS A CA 12
ATOM 12979 C C . HIS A 1 26 ? -11.331 3.815 5.559 1.00 0.00 26 HIS A C 12
ATOM 12980 O O . HIS A 1 26 ? -10.373 4.491 5.185 1.00 0.00 26 HIS A O 12
ATOM 12994 N N . GLN A 1 27 ? -12.224 3.298 4.721 1.00 0.00 27 GLN A N 12
ATOM 12995 C CA . GLN A 1 27 ? -12.126 3.501 3.281 1.00 0.00 27 GLN A CA 12
ATOM 12996 C C . GLN A 1 27 ? -12.033 4.985 2.945 1.00 0.00 27 GLN A C 12
ATOM 12997 O O . GLN A 1 27 ? -11.633 5.358 1.842 1.00 0.00 27 GLN A O 12
ATOM 13011 N N . ARG A 1 28 ? -12.404 5.828 3.903 1.00 0.00 28 ARG A N 12
ATOM 13012 C CA . ARG A 1 28 ? -12.364 7.272 3.708 1.00 0.00 28 ARG A CA 12
ATOM 13013 C C . ARG A 1 28 ? -10.937 7.798 3.835 1.00 0.00 28 ARG A C 12
ATOM 13014 O O . ARG A 1 28 ? -10.579 8.808 3.228 1.00 0.00 28 ARG A O 12
ATOM 13035 N N . LYS A 1 29 ? -10.126 7.107 4.629 1.00 0.00 29 LYS A N 12
ATOM 13036 C CA . LYS A 1 29 ? -8.738 7.503 4.837 1.00 0.00 29 LYS A CA 12
ATOM 13037 C C . LYS A 1 29 ? -8.053 7.801 3.507 1.00 0.00 29 LYS A C 12
ATOM 13038 O O . LYS A 1 29 ? -7.485 8.877 3.318 1.00 0.00 29 LYS A O 12
ATOM 13057 N N . HIS A 1 30 ? -8.111 6.842 2.589 1.00 0.00 30 HIS A N 12
ATOM 13058 C CA . HIS A 1 30 ? -7.497 7.003 1.275 1.00 0.00 30 HIS A CA 12
ATOM 13059 C C . HIS A 1 30 ? -8.129 8.169 0.520 1.00 0.00 30 HIS A C 12
ATOM 13060 O O . HIS A 1 30 ? -7.429 8.994 -0.066 1.00 0.00 30 HIS A O 12
ATOM 13074 N N . ALA A 1 31 ? -9.456 8.228 0.537 1.00 0.00 31 ALA A N 12
ATOM 13075 C CA . ALA A 1 31 ? -10.182 9.293 -0.145 1.00 0.00 31 ALA A CA 12
ATOM 13076 C C . ALA A 1 31 ? -9.598 10.660 0.194 1.00 0.00 31 ALA A C 12
ATOM 13077 O O . ALA A 1 31 ? -9.605 11.570 -0.635 1.00 0.00 31 ALA A O 12
ATOM 13084 N N . GLU A 1 32 ? -9.094 10.797 1.416 1.00 0.00 32 GLU A N 12
ATOM 13085 C CA . GLU A 1 32 ? -8.507 12.055 1.863 1.00 0.00 32 GLU A CA 12
ATOM 13086 C C . GLU A 1 32 ? -7.034 12.138 1.472 1.00 0.00 32 GLU A C 12
ATOM 13087 O O . GLU A 1 32 ? -6.566 13.168 0.985 1.00 0.00 32 GLU A O 12
ATOM 13099 N N . THR A 1 33 ? -6.308 11.046 1.688 1.00 0.00 33 THR A N 12
ATOM 13100 C CA . THR A 1 33 ? -4.889 10.994 1.360 1.00 0.00 33 THR A CA 12
ATOM 13101 C C . THR A 1 33 ? -4.657 11.261 -0.123 1.00 0.00 33 THR A C 12
ATOM 13102 O O . THR A 1 33 ? -3.899 12.157 -0.492 1.00 0.00 33 THR A O 12
ATOM 13113 N N . VAL A 1 34 ? -5.316 10.476 -0.970 1.00 0.00 34 VAL A N 12
ATOM 13114 C CA . VAL A 1 34 ? -5.183 10.629 -2.414 1.00 0.00 34 VAL A CA 12
ATOM 13115 C C . VAL A 1 34 ? -4.960 12.088 -2.794 1.00 0.00 34 VAL A C 12
ATOM 13116 O O . VAL A 1 34 ? -4.231 12.390 -3.738 1.00 0.00 34 VAL A O 12
ATOM 13129 N N . ALA A 1 35 ? -5.593 12.991 -2.052 1.00 0.00 35 ALA A N 12
ATOM 13130 C CA . ALA A 1 35 ? -5.461 14.420 -2.309 1.00 0.00 35 ALA A CA 12
ATOM 13131 C C . ALA A 1 35 ? -3.998 14.848 -2.292 1.00 0.00 35 ALA A C 12
ATOM 13132 O O . ALA A 1 35 ? -3.489 15.392 -3.272 1.00 0.00 35 ALA A O 12
ATOM 13139 N N . ALA A 1 36 ? -3.327 14.601 -1.172 1.00 0.00 36 ALA A N 12
ATOM 13140 C CA . ALA A 1 36 ? -1.921 14.960 -1.029 1.00 0.00 36 ALA A CA 12
ATOM 13141 C C . ALA A 1 36 ? -1.050 14.164 -1.994 1.00 0.00 36 ALA A C 12
ATOM 13142 O O . ALA A 1 36 ? -0.049 14.669 -2.504 1.00 0.00 36 ALA A O 12
ATOM 13149 N N . LEU A 1 37 ? -1.436 12.917 -2.241 1.00 0.00 37 LEU A N 12
ATOM 13150 C CA . LEU A 1 37 ? -0.689 12.050 -3.145 1.00 0.00 37 LEU A CA 12
ATOM 13151 C C . LEU A 1 37 ? -0.829 12.519 -4.590 1.00 0.00 37 LEU A C 12
ATOM 13152 O O . LEU A 1 37 ? -1.926 12.521 -5.148 1.00 0.00 37 LEU A O 12
ATOM 13168 N N . ARG A 1 38 ? 0.289 12.914 -5.189 1.00 0.00 38 ARG A N 12
ATOM 13169 C CA . ARG A 1 38 ? 0.291 13.384 -6.569 1.00 0.00 38 ARG A CA 12
ATOM 13170 C C . ARG A 1 38 ? 1.153 12.484 -7.450 1.00 0.00 38 ARG A C 12
ATOM 13171 O O . ARG A 1 38 ? 0.903 12.346 -8.648 1.00 0.00 38 ARG A O 12
ATOM 13192 N N . PHE A 1 39 ? 2.168 11.873 -6.848 1.00 0.00 39 PHE A N 12
ATOM 13193 C CA . PHE A 1 39 ? 3.068 10.987 -7.577 1.00 0.00 39 PHE A CA 12
ATOM 13194 C C . PHE A 1 39 ? 2.687 9.525 -7.359 1.00 0.00 39 PHE A C 12
ATOM 1319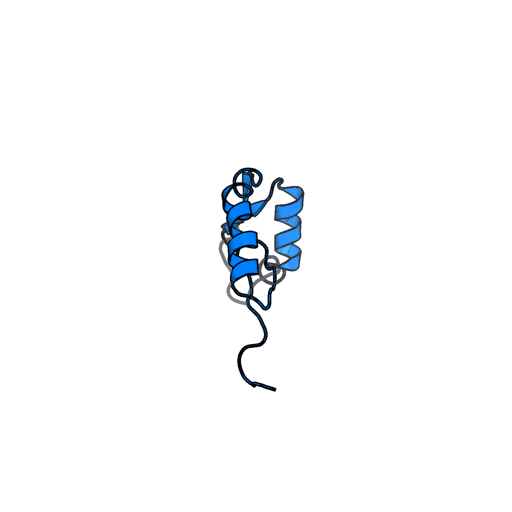5 O O . PHE A 1 39 ? 2.981 8.929 -6.323 1.00 0.00 39 PHE A O 12
ATOM 13212 N N . PRO A 1 40 ? 2.015 8.934 -8.358 1.00 0.00 40 PRO A N 12
ATOM 13213 C CA . PRO A 1 40 ? 1.579 7.536 -8.300 1.00 0.00 40 PRO A CA 12
ATOM 13214 C C . PRO A 1 40 ? 2.748 6.560 -8.377 1.00 0.00 40 PRO A C 12
ATOM 13215 O O . PRO A 1 40 ? 3.898 6.965 -8.554 1.00 0.00 40 PRO A O 12
ATOM 13226 N N . CYS A 1 41 ? 2.448 5.272 -8.244 1.00 0.00 41 CYS A N 12
ATOM 13227 C CA . CYS A 1 41 ? 3.474 4.238 -8.299 1.00 0.00 41 CYS A CA 12
ATOM 13228 C C . CYS A 1 41 ? 3.376 3.443 -9.597 1.00 0.00 41 CYS A C 12
ATOM 13229 O O . CYS A 1 41 ? 2.478 2.619 -9.766 1.00 0.00 41 CYS A O 12
ATOM 13236 N N . GLU A 1 42 ? 4.307 3.696 -10.511 1.00 0.00 42 GLU A N 12
ATOM 13237 C CA . GLU A 1 42 ? 4.325 3.005 -11.795 1.00 0.00 42 GLU A CA 12
ATOM 13238 C C . GLU A 1 42 ? 4.606 1.516 -11.607 1.00 0.00 42 GLU A C 12
ATOM 13239 O O . GLU A 1 42 ? 4.636 0.752 -12.572 1.00 0.00 42 GLU A O 12
ATOM 13251 N N . PHE A 1 43 ? 4.813 1.112 -10.358 1.00 0.00 43 PHE A N 12
ATOM 13252 C CA . PHE A 1 43 ? 5.093 -0.283 -10.042 1.00 0.00 43 PHE A CA 12
ATOM 13253 C C . PHE A 1 43 ? 3.806 -1.037 -9.718 1.00 0.00 43 PHE A C 12
ATOM 13254 O O . PHE A 1 43 ? 3.522 -2.083 -10.302 1.00 0.00 43 PHE A O 12
ATOM 13271 N N . CYS A 1 44 ? 3.032 -0.498 -8.782 1.00 0.00 44 CYS A N 12
ATOM 13272 C CA . CYS A 1 44 ? 1.776 -1.118 -8.378 1.00 0.00 44 CYS A CA 12
ATOM 13273 C C . CYS A 1 44 ? 0.595 -0.196 -8.671 1.00 0.00 44 CYS A C 12
ATOM 13274 O O . CYS A 1 44 ? -0.509 -0.656 -8.959 1.00 0.00 44 CYS A O 12
ATOM 13281 N N . GLY A 1 45 ? 0.838 1.109 -8.596 1.00 0.00 45 GLY A N 12
ATOM 13282 C CA . GLY A 1 45 ? -0.214 2.075 -8.855 1.00 0.00 45 GLY A CA 12
ATOM 13283 C C . GLY A 1 45 ? -0.487 2.970 -7.663 1.00 0.00 45 GLY A C 12
ATOM 13284 O O . GLY A 1 45 ? -1.255 3.927 -7.757 1.00 0.00 45 GLY A O 12
ATOM 13288 N N . LYS A 1 46 ? 0.143 2.658 -6.535 1.00 0.00 46 LYS A N 12
ATOM 13289 C CA . LYS A 1 46 ? -0.035 3.440 -5.317 1.00 0.00 46 LYS A CA 12
ATOM 13290 C C . LYS A 1 46 ? 0.211 4.923 -5.582 1.00 0.00 46 LYS A C 12
ATOM 13291 O O . LYS A 1 46 ? 0.500 5.322 -6.710 1.00 0.00 46 LYS A O 12
ATOM 13310 N N . ARG A 1 47 ? 0.095 5.733 -4.535 1.00 0.00 47 ARG A N 12
ATOM 13311 C CA . ARG A 1 47 ? 0.304 7.170 -4.654 1.00 0.00 47 ARG A CA 12
ATOM 13312 C C . ARG A 1 47 ? 0.913 7.739 -3.376 1.00 0.00 47 ARG A C 12
ATOM 13313 O O . ARG A 1 47 ? 0.545 7.343 -2.271 1.00 0.00 47 ARG A O 12
ATOM 13334 N N . PHE A 1 48 ? 1.848 8.670 -3.536 1.00 0.00 48 PHE A N 12
ATOM 13335 C CA . PHE A 1 48 ? 2.510 9.293 -2.395 1.00 0.00 48 PHE A CA 12
ATOM 13336 C C . PHE A 1 48 ? 2.457 10.814 -2.500 1.00 0.00 48 PHE A C 12
ATOM 13337 O O . PHE A 1 48 ? 2.391 11.369 -3.596 1.00 0.00 48 PHE A O 12
ATOM 13354 N N . GLU A 1 49 ? 2.485 11.482 -1.350 1.00 0.00 49 GLU A N 12
ATOM 13355 C CA . GLU A 1 49 ? 2.439 12.938 -1.312 1.00 0.00 49 GLU A CA 12
ATOM 13356 C C . GLU A 1 49 ? 3.689 13.540 -1.947 1.00 0.00 49 GLU A C 12
ATOM 13357 O O . GLU A 1 49 ? 3.758 14.744 -2.193 1.00 0.00 49 GLU A O 12
ATOM 13369 N N . LYS A 1 50 ? 4.678 12.692 -2.210 1.00 0.00 50 LYS A N 12
ATOM 13370 C CA . LYS A 1 50 ? 5.927 13.136 -2.818 1.00 0.00 50 LYS A CA 12
ATOM 13371 C C . LYS A 1 50 ? 6.659 11.970 -3.473 1.00 0.00 50 LYS A C 12
ATOM 13372 O O . LYS A 1 50 ? 6.401 10.801 -3.182 1.00 0.00 50 LYS A O 12
ATOM 13391 N N . PRO A 1 51 ? 7.595 12.291 -4.378 1.00 0.00 51 PRO A N 12
ATOM 13392 C CA . PRO A 1 51 ? 8.385 11.283 -5.091 1.00 0.00 51 PRO A CA 12
ATOM 13393 C C . PRO A 1 51 ? 9.374 10.568 -4.177 1.00 0.00 51 PRO A C 12
ATOM 13394 O O . PRO A 1 51 ? 9.515 9.346 -4.234 1.00 0.00 51 PRO A O 12
ATOM 13405 N N . ASP A 1 52 ? 10.056 11.336 -3.335 1.00 0.00 52 ASP A N 12
ATOM 13406 C CA . ASP A 1 52 ? 11.031 10.775 -2.407 1.00 0.00 52 ASP A CA 12
ATOM 13407 C C . ASP A 1 52 ? 10.497 9.499 -1.763 1.00 0.00 52 ASP A C 12
ATOM 13408 O O . ASP A 1 52 ? 11.237 8.536 -1.563 1.00 0.00 52 ASP A O 12
ATOM 13417 N N . SER A 1 53 ? 9.208 9.501 -1.439 1.00 0.00 53 SER A N 12
ATOM 13418 C CA . SER A 1 53 ? 8.576 8.346 -0.813 1.00 0.00 53 SER A CA 12
ATOM 13419 C C . SER A 1 53 ? 8.252 7.275 -1.850 1.00 0.00 53 SER A C 12
ATOM 13420 O O . SER A 1 53 ? 8.227 6.083 -1.542 1.00 0.00 53 SER A O 12
ATOM 13428 N N . VAL A 1 54 ? 8.006 7.708 -3.082 1.00 0.00 54 VAL A N 12
ATOM 13429 C CA . VAL A 1 54 ? 7.685 6.788 -4.167 1.00 0.00 54 VAL A CA 12
ATOM 13430 C C . VAL A 1 54 ? 8.913 5.991 -4.592 1.00 0.00 54 VAL A C 12
ATOM 13431 O O . VAL A 1 54 ? 8.804 4.833 -4.996 1.00 0.00 54 VAL A O 12
ATOM 13444 N N . ALA A 1 55 ? 10.081 6.618 -4.498 1.00 0.00 55 ALA A N 12
ATOM 13445 C CA . ALA A 1 55 ? 11.330 5.966 -4.870 1.00 0.00 55 ALA A CA 12
ATOM 13446 C C . ALA A 1 55 ? 11.757 4.952 -3.814 1.00 0.00 55 ALA A C 12
ATOM 13447 O O . ALA A 1 55 ? 12.286 3.890 -4.137 1.00 0.00 55 ALA A O 12
ATOM 13454 N N . ALA A 1 56 ? 11.524 5.289 -2.549 1.00 0.00 56 ALA A N 12
ATOM 13455 C CA . ALA A 1 56 ? 11.883 4.408 -1.445 1.00 0.00 56 ALA A CA 12
ATOM 13456 C C . ALA A 1 56 ? 10.912 3.236 -1.340 1.00 0.00 56 ALA A C 12
ATOM 13457 O O . ALA A 1 56 ? 11.313 2.109 -1.048 1.00 0.00 56 ALA A O 12
ATOM 13464 N N . HIS A 1 57 ? 9.634 3.510 -1.578 1.00 0.00 57 HIS A N 12
ATOM 13465 C CA . HIS A 1 57 ? 8.605 2.478 -1.510 1.00 0.00 57 HIS A CA 12
ATOM 13466 C C . HIS A 1 57 ? 8.925 1.328 -2.460 1.00 0.00 57 HIS A C 12
ATOM 13467 O O . HIS A 1 57 ? 8.646 0.167 -2.161 1.00 0.00 57 HIS A O 12
ATOM 13481 N N . ARG A 1 58 ? 9.512 1.659 -3.605 1.00 0.00 58 ARG A N 12
ATOM 13482 C CA . ARG A 1 58 ? 9.869 0.654 -4.600 1.00 0.00 58 ARG A CA 12
ATOM 13483 C C . ARG A 1 58 ? 11.070 -0.166 -4.138 1.00 0.00 58 ARG A C 12
ATOM 13484 O O . ARG A 1 58 ? 11.312 -1.265 -4.636 1.00 0.00 58 ARG A O 12
ATOM 13505 N N . SER A 1 59 ? 11.819 0.378 -3.184 1.00 0.00 59 SER A N 12
ATOM 13506 C CA . SER A 1 59 ? 12.998 -0.301 -2.658 1.00 0.00 59 SER A CA 12
ATOM 13507 C C . SER A 1 59 ? 12.643 -1.134 -1.430 1.00 0.00 59 SER A C 12
ATOM 13508 O O . SER A 1 59 ? 13.467 -1.893 -0.920 1.00 0.00 59 SER A O 12
ATOM 13516 N N . LYS A 1 60 ? 11.409 -0.985 -0.959 1.00 0.00 60 LYS A N 12
ATOM 13517 C CA . LYS A 1 60 ? 10.941 -1.723 0.208 1.00 0.00 60 LYS A CA 12
ATOM 13518 C C . LYS A 1 60 ? 9.772 -2.632 -0.155 1.00 0.00 60 LYS A C 12
ATOM 13519 O O . LYS A 1 60 ? 9.553 -3.662 0.482 1.00 0.00 60 LYS A O 12
ATOM 13538 N N . SER A 1 61 ? 9.025 -2.245 -1.184 1.00 0.00 61 SER A N 12
ATOM 13539 C CA . SER A 1 61 ? 7.876 -3.025 -1.631 1.00 0.00 61 SER A CA 12
ATOM 13540 C C . SER A 1 61 ? 8.132 -3.628 -3.009 1.00 0.00 61 SER A C 12
ATOM 13541 O O . SER A 1 61 ? 7.622 -4.701 -3.334 1.00 0.00 61 SER A O 12
ATOM 13549 N N . HIS A 1 62 ? 8.927 -2.931 -3.815 1.00 0.00 62 HIS A N 12
ATOM 13550 C CA . HIS A 1 62 ? 9.252 -3.398 -5.158 1.00 0.00 62 HIS A CA 12
ATOM 13551 C C . HIS A 1 62 ? 10.751 -3.641 -5.301 1.00 0.00 62 HIS A C 12
ATOM 13552 O O . HIS A 1 62 ? 11.334 -3.471 -6.372 1.00 0.00 62 HIS A O 12
ATOM 13566 N N . PRO A 1 63 ? 11.393 -4.048 -4.196 1.00 0.00 63 PRO A N 12
ATOM 13567 C CA . PRO A 1 63 ? 12.833 -4.323 -4.172 1.00 0.00 63 PRO A CA 12
ATOM 13568 C C . PRO A 1 63 ? 13.197 -5.575 -4.963 1.00 0.00 63 PRO A C 12
ATOM 13569 O O . PRO A 1 63 ? 14.366 -5.812 -5.264 1.00 0.00 63 PRO A O 12
ATOM 13580 N N . ALA A 1 64 ? 12.188 -6.373 -5.296 1.00 0.00 64 ALA A N 12
ATOM 13581 C CA . ALA A 1 64 ? 12.402 -7.599 -6.054 1.00 0.00 64 ALA A CA 12
ATOM 13582 C C . ALA A 1 64 ? 12.211 -7.361 -7.548 1.00 0.00 64 ALA A C 12
ATOM 13583 O O . ALA A 1 64 ? 12.593 -8.193 -8.374 1.00 0.00 64 ALA A O 12
ATOM 13590 N N . LEU A 1 65 ? 11.619 -6.223 -7.891 1.00 0.00 65 LEU A N 12
ATOM 13591 C CA . LEU A 1 65 ? 11.378 -5.875 -9.287 1.00 0.00 65 LEU A CA 12
ATOM 13592 C C . LEU A 1 65 ? 12.543 -5.075 -9.859 1.00 0.00 65 LEU A C 12
ATOM 13593 O O . LEU A 1 65 ? 13.080 -5.408 -10.916 1.00 0.00 65 LEU A O 12
ATOM 13609 N N . LEU A 1 66 ? 12.933 -4.020 -9.152 1.00 0.00 66 LEU A N 12
ATOM 13610 C CA . LEU A 1 66 ? 14.038 -3.173 -9.588 1.00 0.00 66 LEU A CA 12
ATOM 13611 C C . LEU A 1 66 ? 15.155 -4.009 -10.204 1.00 0.00 66 LEU A C 12
ATOM 13612 O O . LEU A 1 66 ? 15.731 -3.637 -11.227 1.00 0.00 66 LEU A O 12
ATOM 13628 N N . LEU A 1 67 ? 15.455 -5.140 -9.575 1.00 0.00 67 LEU A N 12
ATOM 13629 C CA . LEU A 1 67 ? 16.502 -6.031 -10.063 1.00 0.00 67 LEU A CA 12
ATOM 13630 C C . LEU A 1 67 ? 16.223 -6.465 -11.498 1.00 0.00 67 LEU A C 12
ATOM 13631 O O . LEU A 1 67 ? 15.142 -6.219 -12.032 1.00 0.00 67 LEU A O 12
ATOM 13647 N N . ALA A 1 68 ? 17.205 -7.114 -12.116 1.00 0.00 68 ALA A N 12
ATOM 13648 C CA . ALA A 1 68 ? 17.064 -7.586 -13.488 1.00 0.00 68 ALA A CA 12
ATOM 13649 C C . ALA A 1 68 ? 16.766 -9.082 -13.525 1.00 0.00 68 ALA A C 12
ATOM 13650 O O . ALA A 1 68 ? 17.188 -9.845 -12.656 1.00 0.00 68 ALA A O 12
ATOM 13657 N N . PRO A 1 69 ? 16.022 -9.512 -14.555 1.00 0.00 69 PRO A N 12
ATOM 13658 C CA . PRO A 1 69 ? 15.652 -10.920 -14.730 1.00 0.00 69 PRO A CA 12
ATOM 13659 C C . PRO A 1 69 ? 16.846 -11.791 -15.102 1.00 0.00 69 PRO A C 12
ATOM 13660 O O . PRO A 1 69 ? 17.986 -11.326 -15.114 1.00 0.00 69 PRO A O 12
ATOM 13671 N N . GLN A 1 70 ? 16.578 -13.057 -15.406 1.00 0.00 70 GLN A N 12
ATOM 13672 C CA . GLN A 1 70 ? 17.632 -13.993 -15.778 1.00 0.00 70 GLN A CA 12
ATOM 13673 C C . GLN A 1 70 ? 18.391 -13.499 -17.005 1.00 0.00 70 GLN A C 12
ATOM 13674 O O . GLN A 1 70 ? 17.836 -13.424 -18.100 1.00 0.00 70 GLN A O 12
ATOM 13688 N N . GLU A 1 71 ? 19.663 -13.162 -16.813 1.00 0.00 71 GLU A N 12
ATOM 13689 C CA . GLU A 1 71 ? 20.496 -12.674 -17.904 1.00 0.00 71 GLU A CA 12
ATOM 13690 C C . GLU A 1 71 ? 20.827 -13.798 -18.882 1.00 0.00 71 GLU A C 12
ATOM 13691 O O . GLU A 1 71 ? 21.192 -14.901 -18.475 1.00 0.00 71 GLU A O 12
ATOM 13703 N N . SER A 1 72 ? 20.695 -13.510 -20.173 1.00 0.00 72 SER A N 12
ATOM 13704 C CA . SER A 1 72 ? 20.975 -14.497 -21.209 1.00 0.00 72 SER A CA 12
ATOM 13705 C C . SER A 1 72 ? 21.381 -13.817 -22.512 1.00 0.00 72 SER A C 12
ATOM 13706 O O . SER A 1 72 ? 21.217 -12.607 -22.671 1.00 0.00 72 SER A O 12
ATOM 13714 N N . SER A 1 73 ? 21.913 -14.603 -23.442 1.00 0.00 73 SER A N 12
ATOM 13715 C CA . SER A 1 73 ? 22.347 -14.077 -24.731 1.00 0.00 73 SER A CA 12
ATOM 13716 C C . SER A 1 73 ? 23.286 -12.889 -24.545 1.00 0.00 73 SER A C 12
ATOM 13717 O O . SER A 1 73 ? 23.216 -11.906 -25.282 1.00 0.00 73 SER A O 12
ATOM 13725 N N . GLY A 1 74 ? 24.165 -12.987 -23.552 1.00 0.00 74 GLY A N 12
ATOM 13726 C CA . GLY A 1 74 ? 25.105 -11.914 -23.285 1.00 0.00 74 GLY A CA 12
ATOM 13727 C C . GLY A 1 74 ? 24.454 -10.730 -22.599 1.00 0.00 74 GLY A C 12
ATOM 13728 O O . GLY A 1 74 ? 23.372 -10.282 -22.980 1.00 0.00 74 GLY A O 12
ATOM 13732 N N . PRO A 1 75 ? 25.119 -10.203 -21.560 1.00 0.00 75 PRO A N 12
ATOM 13733 C CA . PRO A 1 75 ? 24.616 -9.058 -20.797 1.00 0.00 75 PRO A CA 12
ATOM 13734 C C . PRO A 1 75 ? 24.654 -7.763 -21.602 1.00 0.00 75 PRO A C 12
ATOM 13735 O O . PRO A 1 75 ? 24.536 -6.671 -21.046 1.00 0.00 75 PRO A O 12
ATOM 13746 N N . SER A 1 76 ? 24.817 -7.893 -22.915 1.00 0.00 76 SER A N 12
ATOM 13747 C CA . SER A 1 76 ? 24.873 -6.733 -23.796 1.00 0.00 76 SER A CA 12
ATOM 13748 C C . SER A 1 76 ? 23.895 -5.655 -23.339 1.00 0.00 76 SER A C 12
ATOM 13749 O O . SER A 1 76 ? 24.260 -4.488 -23.200 1.00 0.00 76 SER A O 12
ATOM 13757 N N . SER A 1 77 ? 22.649 -6.056 -23.107 1.00 0.00 77 SER A N 12
ATOM 13758 C CA . SER A 1 77 ? 21.615 -5.125 -22.669 1.00 0.00 77 SER A CA 12
ATOM 13759 C C . SER A 1 77 ? 21.599 -5.008 -21.148 1.00 0.00 77 SER A C 12
ATOM 13760 O O . SER A 1 77 ? 21.723 -3.915 -20.597 1.00 0.00 77 SER A O 12
ATOM 13768 N N . GLY A 1 78 ? 21.446 -6.144 -20.474 1.00 0.00 78 GLY A N 12
ATOM 13769 C CA . GLY A 1 78 ? 21.416 -6.148 -19.023 1.00 0.00 78 GLY A CA 12
ATOM 13770 C C . GLY A 1 78 ? 22.578 -5.387 -18.417 1.00 0.00 78 GLY A C 12
ATOM 13771 O O . GLY A 1 78 ? 22.957 -5.676 -17.283 1.00 0.00 78 GLY A O 12
ATOM 13777 N N . GLY A 1 1 ? 1.532 -9.874 10.000 1.00 0.00 1 GLY A N 13
ATOM 13778 C CA . GLY A 1 1 ? 0.761 -10.442 8.910 1.00 0.00 1 GLY A CA 13
ATOM 13779 C C . GLY A 1 1 ? -0.679 -10.711 9.298 1.00 0.00 1 GLY A C 13
ATOM 13780 O O . GLY A 1 1 ? -0.946 -11.420 10.268 1.00 0.00 1 GLY A O 13
ATOM 13784 N N . SER A 1 2 ? -1.611 -10.142 8.539 1.00 0.00 2 SER A N 13
ATOM 13785 C CA . SER A 1 2 ? -3.032 -10.320 8.811 1.00 0.00 2 SER A CA 13
ATOM 13786 C C . SER A 1 2 ? -3.719 -11.048 7.660 1.00 0.00 2 SER A C 13
ATOM 13787 O O . SER A 1 2 ? -3.449 -10.777 6.490 1.00 0.00 2 SER A O 13
ATOM 13795 N N . SER A 1 3 ? -4.609 -11.975 8.001 1.00 0.00 3 SER A N 13
ATOM 13796 C CA . SER A 1 3 ? -5.332 -12.746 6.997 1.00 0.00 3 SER A CA 13
ATOM 13797 C C . SER A 1 3 ? -6.811 -12.855 7.358 1.00 0.00 3 SER A C 13
ATOM 13798 O O . SER A 1 3 ? -7.228 -12.455 8.444 1.00 0.00 3 SER A O 13
ATOM 13806 N N . GLY A 1 4 ? -7.600 -13.400 6.436 1.00 0.00 4 GLY A N 13
ATOM 13807 C CA . GLY A 1 4 ? -9.023 -13.552 6.675 1.00 0.00 4 GLY A CA 13
ATOM 13808 C C . GLY A 1 4 ? -9.833 -13.514 5.394 1.00 0.00 4 GLY A C 13
ATOM 13809 O O . GLY A 1 4 ? -9.968 -12.463 4.768 1.00 0.00 4 GLY A O 13
ATOM 13813 N N . SER A 1 5 ? -10.372 -14.664 5.001 1.00 0.00 5 SER A N 13
ATOM 13814 C CA . SER A 1 5 ? -11.168 -14.759 3.783 1.00 0.00 5 SER A CA 13
ATOM 13815 C C . SER A 1 5 ? -12.518 -14.072 3.962 1.00 0.00 5 SER A C 13
ATOM 13816 O O . SER A 1 5 ? -12.888 -13.193 3.183 1.00 0.00 5 SER A O 13
ATOM 13824 N N . SER A 1 6 ? -13.251 -14.480 4.993 1.00 0.00 6 SER A N 13
ATOM 13825 C CA . SER A 1 6 ? -14.562 -13.908 5.273 1.00 0.00 6 SER A CA 13
ATOM 13826 C C . SER A 1 6 ? -14.443 -12.433 5.643 1.00 0.00 6 SER A C 13
ATOM 13827 O O . SER A 1 6 ? -15.144 -11.585 5.093 1.00 0.00 6 SER A O 13
ATOM 13835 N N . GLY A 1 7 ? -13.550 -12.134 6.581 1.00 0.00 7 GLY A N 13
ATOM 13836 C CA . GLY A 1 7 ? -13.354 -10.762 7.010 1.00 0.00 7 GLY A CA 13
ATOM 13837 C C . GLY A 1 7 ? -13.161 -9.812 5.844 1.00 0.00 7 GLY A C 13
ATOM 13838 O O . GLY A 1 7 ? -12.664 -10.206 4.788 1.00 0.00 7 GLY A O 13
ATOM 13842 N N . LEU A 1 8 ? -13.555 -8.558 6.034 1.00 0.00 8 LEU A N 13
ATOM 13843 C CA . LEU A 1 8 ? -13.424 -7.549 4.988 1.00 0.00 8 LEU A CA 13
ATOM 13844 C C . LEU A 1 8 ? -11.962 -7.168 4.779 1.00 0.00 8 LEU A C 13
ATOM 13845 O O . LEU A 1 8 ? -11.116 -7.427 5.634 1.00 0.00 8 LEU A O 13
ATOM 13861 N N . GLN A 1 9 ? -11.674 -6.551 3.638 1.00 0.00 9 GLN A N 13
ATOM 13862 C CA . GLN A 1 9 ? -10.314 -6.133 3.318 1.00 0.00 9 GLN A CA 13
ATOM 13863 C C . GLN A 1 9 ? -10.319 -4.994 2.304 1.00 0.00 9 GLN A C 13
ATOM 13864 O O . GLN A 1 9 ? -10.956 -5.086 1.254 1.00 0.00 9 GLN A O 13
ATOM 13878 N N . CYS A 1 10 ? -9.606 -3.920 2.624 1.00 0.00 10 CYS A N 13
ATOM 13879 C CA . CYS A 1 10 ? -9.528 -2.762 1.742 1.00 0.00 10 CYS A CA 13
ATOM 13880 C C . CYS A 1 10 ? -8.636 -3.053 0.539 1.00 0.00 10 CYS A C 13
ATOM 13881 O O . CYS A 1 10 ? -7.713 -3.863 0.620 1.00 0.00 10 CYS A O 13
ATOM 13888 N N . GLU A 1 11 ? -8.920 -2.387 -0.576 1.00 0.00 11 GLU A N 13
ATOM 13889 C CA . GLU A 1 11 ? -8.144 -2.576 -1.796 1.00 0.00 11 GLU A CA 13
ATOM 13890 C C . GLU A 1 11 ? -7.100 -1.474 -1.953 1.00 0.00 11 GLU A C 13
ATOM 13891 O O . GLU A 1 11 ? -6.019 -1.702 -2.497 1.00 0.00 11 GLU A O 13
ATOM 13903 N N . ILE A 1 12 ? -7.432 -0.280 -1.474 1.00 0.00 12 ILE A N 13
ATOM 13904 C CA . ILE A 1 12 ? -6.524 0.856 -1.560 1.00 0.00 12 ILE A CA 13
ATOM 13905 C C . ILE A 1 12 ? -5.161 0.517 -0.966 1.00 0.00 12 ILE A C 13
ATOM 13906 O O . ILE A 1 12 ? -4.165 0.421 -1.684 1.00 0.00 12 ILE A O 13
ATOM 13922 N N . CYS A 1 13 ? -5.124 0.335 0.350 1.00 0.00 13 CYS A N 13
ATOM 13923 C CA . CYS A 1 13 ? -3.884 0.005 1.042 1.00 0.00 13 CYS A CA 13
ATOM 13924 C C . CYS A 1 13 ? -3.782 -1.498 1.289 1.00 0.00 13 CYS A C 13
ATOM 13925 O O . CYS A 1 13 ? -2.730 -2.102 1.084 1.00 0.00 13 CYS A O 13
ATOM 13932 N N . GLY A 1 14 ? -4.885 -2.095 1.732 1.00 0.00 14 GLY A N 13
ATOM 13933 C CA . GLY A 1 14 ? -4.899 -3.521 2.000 1.00 0.00 14 GLY A CA 13
ATOM 13934 C C . GLY A 1 14 ? -5.180 -3.834 3.456 1.00 0.00 14 GLY A C 13
ATOM 13935 O O . GLY A 1 14 ? -4.642 -4.795 4.007 1.00 0.00 14 GLY A O 13
ATOM 13939 N N . PHE A 1 15 ? -6.024 -3.021 4.083 1.00 0.00 15 PHE A N 13
ATOM 13940 C CA . PHE A 1 15 ? -6.373 -3.215 5.485 1.00 0.00 15 PHE A CA 13
ATOM 13941 C C . PHE A 1 15 ? -7.408 -4.325 5.640 1.00 0.00 15 PHE A C 13
ATOM 13942 O O . PHE A 1 15 ? -7.925 -4.850 4.653 1.00 0.00 15 PHE A O 13
ATOM 13959 N N . THR A 1 16 ? -7.706 -4.680 6.886 1.00 0.00 16 THR A N 13
ATOM 13960 C CA . THR A 1 16 ? -8.676 -5.729 7.171 1.00 0.00 16 THR A CA 13
ATOM 13961 C C . THR A 1 16 ? -9.429 -5.444 8.466 1.00 0.00 16 THR A C 13
ATOM 13962 O O . THR A 1 16 ? -8.825 -5.112 9.486 1.00 0.00 16 THR A O 13
ATOM 13973 N N . CYS A 1 17 ? -10.750 -5.576 8.418 1.00 0.00 17 CYS A N 13
ATOM 13974 C CA . CYS A 1 17 ? -11.586 -5.333 9.588 1.00 0.00 17 CYS A CA 13
ATOM 13975 C C . CYS A 1 17 ? -12.861 -6.168 9.529 1.00 0.00 17 CYS A C 13
ATOM 13976 O O . CYS A 1 17 ? -13.477 -6.304 8.472 1.00 0.00 17 CYS A O 13
ATOM 13984 N N . ARG A 1 18 ? -13.249 -6.726 10.671 1.00 0.00 18 ARG A N 13
ATOM 13985 C CA . ARG A 1 18 ? -14.449 -7.551 10.749 1.00 0.00 18 ARG A CA 13
ATOM 13986 C C . ARG A 1 18 ? -15.705 -6.701 10.576 1.00 0.00 18 ARG A C 13
ATOM 13987 O O . ARG A 1 18 ? -16.529 -6.966 9.702 1.00 0.00 18 ARG A O 13
ATOM 14008 N N . GLN A 1 19 ? -15.843 -5.681 11.417 1.00 0.00 19 GLN A N 13
ATOM 14009 C CA . GLN A 1 19 ? -16.998 -4.794 11.357 1.00 0.00 19 GLN A CA 13
ATOM 14010 C C . GLN A 1 19 ? -16.962 -3.936 10.097 1.00 0.00 19 GLN A C 13
ATOM 14011 O O . GLN A 1 19 ? -16.007 -3.192 9.867 1.00 0.00 19 GLN A O 13
ATOM 14025 N N . LYS A 1 20 ? -18.007 -4.043 9.284 1.00 0.00 20 LYS A N 13
ATOM 14026 C CA . LYS A 1 20 ? -18.096 -3.276 8.047 1.00 0.00 20 LYS A CA 13
ATOM 14027 C C . LYS A 1 20 ? -18.036 -1.779 8.329 1.00 0.00 20 LYS A C 13
ATOM 14028 O O . LYS A 1 20 ? -17.077 -1.105 7.954 1.00 0.00 20 LYS A O 13
ATOM 14047 N N . ALA A 1 21 ? -19.065 -1.265 8.994 1.00 0.00 21 ALA A N 13
ATOM 14048 C CA . ALA A 1 21 ? -19.127 0.152 9.330 1.00 0.00 21 ALA A CA 13
ATOM 14049 C C . ALA A 1 21 ? -17.735 0.714 9.597 1.00 0.00 21 ALA A C 13
ATOM 14050 O O . ALA A 1 21 ? -17.427 1.843 9.214 1.00 0.00 21 ALA A O 13
ATOM 14057 N N . SER A 1 22 ? -16.899 -0.079 10.258 1.00 0.00 22 SER A N 13
ATOM 14058 C CA . SER A 1 22 ? -15.540 0.341 10.581 1.00 0.00 22 SER A CA 13
ATOM 14059 C C . SER A 1 22 ? -14.653 0.314 9.340 1.00 0.00 22 SER A C 13
ATOM 14060 O O . SER A 1 22 ? -13.940 1.276 9.051 1.00 0.00 22 SER A O 13
ATOM 14068 N N . LEU A 1 23 ? -14.704 -0.794 8.609 1.00 0.00 23 LEU A N 13
ATOM 14069 C CA . LEU A 1 23 ? -13.906 -0.949 7.398 1.00 0.00 23 LEU A CA 13
ATOM 14070 C C . LEU A 1 23 ? -14.361 0.027 6.317 1.00 0.00 23 LEU A C 13
ATOM 14071 O O . LEU A 1 23 ? -13.566 0.807 5.796 1.00 0.00 23 LEU A O 13
ATOM 14087 N N . ASN A 1 24 ? -15.648 -0.022 5.987 1.00 0.00 24 ASN A N 13
ATOM 14088 C CA . ASN A 1 24 ? -16.210 0.858 4.970 1.00 0.00 24 ASN A CA 13
ATOM 14089 C C . ASN A 1 24 ? -15.775 2.302 5.199 1.00 0.00 24 ASN A C 13
ATOM 14090 O O . ASN A 1 24 ? -15.326 2.980 4.275 1.00 0.00 24 ASN A O 13
ATOM 14101 N N . TRP A 1 25 ? -15.911 2.766 6.437 1.00 0.00 25 TRP A N 13
ATOM 14102 C CA . TRP A 1 25 ? -15.531 4.129 6.788 1.00 0.00 25 TRP A CA 13
ATOM 14103 C C . TRP A 1 25 ? -14.055 4.376 6.495 1.00 0.00 25 TRP A C 13
ATOM 14104 O O . TRP A 1 25 ? -13.651 5.501 6.199 1.00 0.00 25 TRP A O 13
ATOM 14125 N N . HIS A 1 26 ? -13.255 3.318 6.580 1.00 0.00 26 HIS A N 13
ATOM 14126 C CA . HIS A 1 26 ? -11.823 3.421 6.323 1.00 0.00 26 HIS A CA 13
ATOM 14127 C C . HIS A 1 26 ? -11.548 3.560 4.828 1.00 0.00 26 HIS A C 13
ATOM 14128 O O . HIS A 1 26 ? -10.837 4.469 4.402 1.00 0.00 26 HIS A O 13
ATOM 14142 N N . GLN A 1 27 ? -12.115 2.653 4.040 1.00 0.00 27 GLN A N 13
ATOM 14143 C CA . GLN A 1 27 ? -11.929 2.675 2.594 1.00 0.00 27 GLN A CA 13
ATOM 14144 C C . GLN A 1 27 ? -12.107 4.086 2.043 1.00 0.00 27 GLN A C 13
ATOM 14145 O O . GLN A 1 27 ? -11.395 4.500 1.128 1.00 0.00 27 GLN A O 13
ATOM 14159 N N . ARG A 1 28 ? -13.061 4.819 2.607 1.00 0.00 28 ARG A N 13
ATOM 14160 C CA . ARG A 1 28 ? -13.334 6.184 2.171 1.00 0.00 28 ARG A CA 13
ATOM 14161 C C . ARG A 1 28 ? -12.290 7.150 2.723 1.00 0.00 28 ARG A C 13
ATOM 14162 O O . ARG A 1 28 ? -12.052 8.215 2.155 1.00 0.00 28 ARG A O 13
ATOM 14183 N N . LYS A 1 29 ? -11.670 6.770 3.835 1.00 0.00 29 LYS A N 13
ATOM 14184 C CA . LYS A 1 29 ? -10.651 7.600 4.466 1.00 0.00 29 LYS A CA 13
ATOM 14185 C C . LYS A 1 29 ? -9.554 7.965 3.470 1.00 0.00 29 LYS A C 13
ATOM 14186 O O . LYS A 1 29 ? -8.931 9.022 3.577 1.00 0.00 29 LYS A O 13
ATOM 14205 N N . HIS A 1 30 ? -9.323 7.084 2.502 1.00 0.00 30 HIS A N 13
ATOM 14206 C CA . HIS A 1 30 ? -8.302 7.315 1.485 1.00 0.00 30 HIS A CA 13
ATOM 14207 C C . HIS A 1 30 ? -8.697 8.471 0.572 1.00 0.00 30 HIS A C 13
ATOM 14208 O O . HIS A 1 30 ? -7.871 9.321 0.239 1.00 0.00 30 HIS A O 13
ATOM 14222 N N . ALA A 1 31 ? -9.963 8.497 0.170 1.00 0.00 31 ALA A N 13
ATOM 14223 C CA . ALA A 1 31 ? -10.467 9.549 -0.703 1.00 0.00 31 ALA A CA 13
ATOM 14224 C C . ALA A 1 31 ? -9.954 10.917 -0.267 1.00 0.00 31 ALA A C 13
ATOM 14225 O O . ALA A 1 31 ? -9.690 11.785 -1.098 1.00 0.00 31 ALA A O 13
ATOM 14232 N N . GLU A 1 32 ? -9.815 11.102 1.042 1.00 0.00 32 GLU A N 13
ATOM 14233 C CA . GLU A 1 32 ? -9.334 12.366 1.588 1.00 0.00 32 GLU A CA 13
ATOM 14234 C C . GLU A 1 32 ? -7.809 12.404 1.610 1.00 0.00 32 GLU A C 13
ATOM 14235 O O . GLU A 1 32 ? -7.194 13.380 1.180 1.00 0.00 32 GLU A O 13
ATOM 14247 N N . THR A 1 33 ? -7.204 11.334 2.117 1.00 0.00 33 THR A N 13
ATOM 14248 C CA . THR A 1 33 ? -5.751 11.245 2.198 1.00 0.00 33 THR A CA 13
ATOM 14249 C C . THR A 1 33 ? -5.106 11.531 0.847 1.00 0.00 33 THR A C 13
ATOM 14250 O O . THR A 1 33 ? -4.187 12.344 0.746 1.00 0.00 33 THR A O 13
ATOM 14261 N N . VAL A 1 34 ? -5.594 10.859 -0.191 1.00 0.00 34 VAL A N 13
ATOM 14262 C CA . VAL A 1 34 ? -5.066 11.043 -1.538 1.00 0.00 34 VAL A CA 13
ATOM 14263 C C . VAL A 1 34 ? -4.679 12.497 -1.783 1.00 0.00 34 VAL A C 13
ATOM 14264 O O . VAL A 1 34 ? -3.746 12.783 -2.532 1.00 0.00 34 VAL A O 13
ATOM 14277 N N . ALA A 1 35 ? -5.403 13.411 -1.145 1.00 0.00 35 ALA A N 13
ATOM 14278 C CA . ALA A 1 35 ? -5.133 14.836 -1.291 1.00 0.00 35 ALA A CA 13
ATOM 14279 C C . ALA A 1 35 ? -3.637 15.122 -1.219 1.00 0.00 35 ALA A C 13
ATOM 14280 O O . ALA A 1 35 ? -3.099 15.871 -2.034 1.00 0.00 35 ALA A O 13
ATOM 14287 N N . ALA A 1 36 ? -2.971 14.522 -0.239 1.00 0.00 36 ALA A N 13
ATOM 14288 C CA . ALA A 1 36 ? -1.537 14.712 -0.062 1.00 0.00 36 ALA A CA 13
ATOM 14289 C C . ALA A 1 36 ? -0.751 14.020 -1.170 1.00 0.00 36 ALA A C 13
ATOM 14290 O O . ALA A 1 36 ? -0.123 14.676 -2.003 1.00 0.00 36 ALA A O 13
ATOM 14297 N N . LEU A 1 37 ? -0.787 12.692 -1.174 1.00 0.00 37 LEU A N 13
ATOM 14298 C CA . LEU A 1 37 ? -0.077 11.910 -2.181 1.00 0.00 37 LEU A CA 13
ATOM 14299 C C . LEU A 1 37 ? -0.479 12.340 -3.588 1.00 0.00 37 LEU A C 13
ATOM 14300 O O . LEU A 1 37 ? -1.660 12.333 -3.936 1.00 0.00 37 LEU A O 13
ATOM 14316 N N . ARG A 1 38 ? 0.510 12.712 -4.393 1.00 0.00 38 ARG A N 13
ATOM 14317 C CA . ARG A 1 38 ? 0.259 13.144 -5.763 1.00 0.00 38 ARG A CA 13
ATOM 14318 C C . ARG A 1 38 ? 0.945 12.215 -6.760 1.00 0.00 38 ARG A C 13
ATOM 14319 O O . ARG A 1 38 ? 0.474 12.036 -7.883 1.00 0.00 38 ARG A O 13
ATOM 14340 N N . PHE A 1 39 ? 2.060 11.626 -6.342 1.00 0.00 39 PHE A N 13
ATOM 14341 C CA . PHE A 1 39 ? 2.812 10.716 -7.199 1.00 0.00 39 PHE A CA 13
ATOM 14342 C C . PHE A 1 39 ? 2.482 9.263 -6.871 1.00 0.00 39 PHE A C 13
ATOM 14343 O O . PHE A 1 39 ? 2.964 8.696 -5.890 1.00 0.00 39 PHE A O 13
ATOM 14360 N N . PRO A 1 40 ? 1.638 8.644 -7.710 1.00 0.00 40 PRO A N 13
ATOM 14361 C CA . PRO A 1 40 ? 1.224 7.249 -7.531 1.00 0.00 40 PRO A CA 13
ATOM 14362 C C . PRO A 1 40 ? 2.361 6.268 -7.795 1.00 0.00 40 PRO A C 13
ATOM 14363 O O . PRO A 1 40 ? 3.424 6.651 -8.285 1.00 0.00 40 PRO A O 13
ATOM 14374 N N . CYS A 1 41 ? 2.132 5.001 -7.467 1.00 0.00 41 CYS A N 13
ATOM 14375 C CA . CYS A 1 41 ? 3.137 3.965 -7.668 1.00 0.00 41 CYS A CA 13
ATOM 14376 C C . CYS A 1 41 ? 2.771 3.075 -8.853 1.00 0.00 41 CYS A C 13
ATOM 14377 O O . CYS A 1 41 ? 1.841 2.274 -8.776 1.00 0.00 41 CYS A O 13
ATOM 14384 N N . GLU A 1 42 ? 3.511 3.223 -9.948 1.00 0.00 42 GLU A N 13
ATOM 14385 C CA . GLU A 1 42 ? 3.263 2.434 -11.148 1.00 0.00 42 GLU A CA 13
ATOM 14386 C C . GLU A 1 42 ? 3.590 0.963 -10.909 1.00 0.00 42 GLU A C 13
ATOM 14387 O O . GLU A 1 42 ? 3.441 0.129 -11.802 1.00 0.00 42 GLU A O 13
ATOM 14399 N N . PHE A 1 43 ? 4.037 0.652 -9.697 1.00 0.00 43 PHE A N 13
ATOM 14400 C CA . PHE A 1 43 ? 4.386 -0.718 -9.339 1.00 0.00 43 PHE A CA 13
ATOM 14401 C C . PHE A 1 43 ? 3.195 -1.438 -8.713 1.00 0.00 43 PHE A C 13
ATOM 14402 O O . PHE A 1 43 ? 2.795 -2.511 -9.167 1.00 0.00 43 PHE A O 13
ATOM 14419 N N . CYS A 1 44 ? 2.632 -0.840 -7.668 1.00 0.00 44 CYS A N 13
ATOM 14420 C CA . CYS A 1 44 ? 1.488 -1.422 -6.979 1.00 0.00 44 CYS A CA 13
ATOM 14421 C C . CYS A 1 44 ? 0.262 -0.522 -7.104 1.00 0.00 44 CYS A C 13
ATOM 14422 O O . CYS A 1 44 ? -0.871 -1.000 -7.148 1.00 0.00 44 CYS A O 13
ATOM 14429 N N . GLY A 1 45 ? 0.497 0.785 -7.160 1.00 0.00 45 GLY A N 13
ATOM 14430 C CA . GLY A 1 45 ? -0.596 1.732 -7.280 1.00 0.00 45 GLY A CA 13
ATOM 14431 C C . GLY A 1 45 ? -0.637 2.719 -6.130 1.00 0.00 45 GLY A C 13
ATOM 14432 O O . GLY A 1 45 ? -1.420 3.669 -6.145 1.00 0.00 45 GLY A O 13
ATOM 14436 N N . LYS A 1 46 ? 0.208 2.495 -5.130 1.00 0.00 46 LYS A N 13
ATOM 14437 C CA . LYS A 1 46 ? 0.266 3.371 -3.966 1.00 0.00 46 LYS A CA 13
ATOM 14438 C C . LYS A 1 46 ? 0.431 4.827 -4.389 1.00 0.00 46 LYS A C 13
ATOM 14439 O O . LYS A 1 46 ? 0.476 5.136 -5.580 1.00 0.00 46 LYS A O 13
ATOM 14458 N N . ARG A 1 47 ? 0.521 5.718 -3.406 1.00 0.00 47 ARG A N 13
ATOM 14459 C CA . ARG A 1 47 ? 0.680 7.141 -3.678 1.00 0.00 47 ARG A CA 13
ATOM 14460 C C . ARG A 1 47 ? 1.501 7.815 -2.582 1.00 0.00 47 ARG A C 13
ATOM 14461 O O . ARG A 1 47 ? 1.402 7.457 -1.408 1.00 0.00 47 ARG A O 13
ATOM 14482 N N . PHE A 1 48 ? 2.313 8.791 -2.974 1.00 0.00 48 PHE A N 13
ATOM 14483 C CA . PHE A 1 48 ? 3.153 9.514 -2.026 1.00 0.00 48 PHE A CA 13
ATOM 14484 C C . PHE A 1 48 ? 3.047 11.020 -2.244 1.00 0.00 48 PHE A C 13
ATOM 14485 O O . PHE A 1 48 ? 2.666 11.476 -3.322 1.00 0.00 48 PHE A O 13
ATOM 14502 N N . GLU A 1 49 ? 3.386 11.787 -1.212 1.00 0.00 49 GLU A N 13
ATOM 14503 C CA . GLU A 1 49 ? 3.327 13.242 -1.290 1.00 0.00 49 GLU A CA 13
ATOM 14504 C C . GLU A 1 49 ? 4.398 13.779 -2.235 1.00 0.00 49 GLU A C 13
ATOM 14505 O O . GLU A 1 49 ? 4.310 14.911 -2.712 1.00 0.00 49 GLU A O 13
ATOM 14517 N N . LYS A 1 50 ? 5.408 12.959 -2.503 1.00 0.00 50 LYS A N 13
ATOM 14518 C CA . LYS A 1 50 ? 6.497 13.350 -3.391 1.00 0.00 50 LYS A CA 13
ATOM 14519 C C . LYS A 1 50 ? 7.119 12.128 -4.059 1.00 0.00 50 LYS A C 13
ATOM 14520 O O . LYS A 1 50 ? 6.929 10.990 -3.627 1.00 0.00 50 LYS A O 13
ATOM 14539 N N . PRO A 1 51 ? 7.882 12.365 -5.136 1.00 0.00 51 PRO A N 13
ATOM 14540 C CA . PRO A 1 51 ? 8.549 11.296 -5.885 1.00 0.00 51 PRO A CA 13
ATOM 14541 C C . PRO A 1 51 ? 9.689 10.661 -5.096 1.00 0.00 51 PRO A C 13
ATOM 14542 O O . PRO A 1 51 ? 9.882 9.445 -5.135 1.00 0.00 51 PRO A O 13
ATOM 14553 N N . ASP A 1 52 ? 10.442 11.490 -4.382 1.00 0.00 52 ASP A N 13
ATOM 14554 C CA . ASP A 1 52 ? 11.563 11.009 -3.582 1.00 0.00 52 ASP A CA 13
ATOM 14555 C C . ASP A 1 52 ? 11.155 9.799 -2.747 1.00 0.00 52 ASP A C 13
ATOM 14556 O O . ASP A 1 52 ? 11.947 8.880 -2.540 1.00 0.00 52 ASP A O 13
ATOM 14565 N N . SER A 1 53 ? 9.914 9.806 -2.271 1.00 0.00 53 SER A N 13
ATOM 14566 C CA . SER A 1 53 ? 9.402 8.712 -1.454 1.00 0.00 53 SER A CA 13
ATOM 14567 C C . SER A 1 53 ? 8.930 7.555 -2.330 1.00 0.00 53 SER A C 13
ATOM 14568 O O . SER A 1 53 ? 8.973 6.395 -1.922 1.00 0.00 53 SER A O 13
ATOM 14576 N N . VAL A 1 54 ? 8.479 7.881 -3.537 1.00 0.00 54 VAL A N 13
ATOM 14577 C CA . VAL A 1 54 ? 7.999 6.871 -4.473 1.00 0.00 54 VAL A CA 13
ATOM 14578 C C . VAL A 1 54 ? 9.156 6.069 -5.056 1.00 0.00 54 VAL A C 13
ATOM 14579 O O . VAL A 1 54 ? 9.020 4.879 -5.339 1.00 0.00 54 VAL A O 13
ATOM 14592 N N . ALA A 1 55 ? 10.296 6.728 -5.234 1.00 0.00 55 ALA A N 13
ATOM 14593 C CA . ALA A 1 55 ? 11.479 6.076 -5.782 1.00 0.00 55 ALA A CA 13
ATOM 14594 C C . ALA A 1 55 ? 12.103 5.126 -4.765 1.00 0.00 55 ALA A C 13
ATOM 14595 O O . ALA A 1 55 ? 12.572 4.045 -5.118 1.00 0.00 55 ALA A O 13
ATOM 14602 N N . ALA A 1 56 ? 12.104 5.537 -3.501 1.00 0.00 56 ALA A N 13
ATOM 14603 C CA . ALA A 1 56 ? 12.669 4.722 -2.433 1.00 0.00 56 ALA A CA 13
ATOM 14604 C C . ALA A 1 56 ? 11.746 3.560 -2.082 1.00 0.00 56 ALA A C 13
ATOM 14605 O O . ALA A 1 56 ? 12.204 2.449 -1.813 1.00 0.00 56 ALA A O 13
ATOM 14612 N N . HIS A 1 57 ? 10.443 3.824 -2.086 1.00 0.00 57 HIS A N 13
ATOM 14613 C CA . HIS A 1 57 ? 9.455 2.799 -1.769 1.00 0.00 57 HIS A CA 13
ATOM 14614 C C . HIS A 1 57 ? 9.637 1.574 -2.660 1.00 0.00 57 HIS A C 13
ATOM 14615 O O . HIS A 1 57 ? 9.394 0.444 -2.235 1.00 0.00 57 HIS A O 13
ATOM 14629 N N . ARG A 1 58 ? 10.064 1.806 -3.896 1.00 0.00 58 ARG A N 13
ATOM 14630 C CA . ARG A 1 58 ? 10.277 0.722 -4.848 1.00 0.00 58 ARG A CA 13
ATOM 14631 C C . ARG A 1 58 ? 11.529 -0.075 -4.493 1.00 0.00 58 ARG A C 13
ATOM 14632 O O . ARG A 1 58 ? 11.690 -1.219 -4.918 1.00 0.00 58 ARG A O 13
ATOM 14653 N N . SER A 1 59 ? 12.413 0.538 -3.713 1.00 0.00 59 SER A N 13
ATOM 14654 C CA . SER A 1 59 ? 13.653 -0.112 -3.305 1.00 0.00 59 SER A CA 13
ATOM 14655 C C . SER A 1 59 ? 13.477 -0.827 -1.969 1.00 0.00 59 SER A C 13
ATOM 14656 O O . SER A 1 59 ? 14.350 -1.580 -1.534 1.00 0.00 59 SER A O 13
ATOM 14664 N N . LYS A 1 60 ? 12.342 -0.587 -1.321 1.00 0.00 60 LYS A N 13
ATOM 14665 C CA . LYS A 1 60 ? 12.049 -1.208 -0.035 1.00 0.00 60 LYS A CA 13
ATOM 14666 C C . LYS A 1 60 ? 10.808 -2.091 -0.128 1.00 0.00 60 LYS A C 13
ATOM 14667 O O . LYS A 1 60 ? 10.623 -3.005 0.676 1.00 0.00 60 LYS A O 13
ATOM 14686 N N . SER A 1 61 ? 9.961 -1.813 -1.114 1.00 0.00 61 SER A N 13
ATOM 14687 C CA . SER A 1 61 ? 8.737 -2.580 -1.310 1.00 0.00 61 SER A CA 13
ATOM 14688 C C . SER A 1 61 ? 8.776 -3.337 -2.634 1.00 0.00 61 SER A C 13
ATOM 14689 O O . SER A 1 61 ? 8.234 -4.436 -2.751 1.00 0.00 61 SER A O 13
ATOM 14697 N N . HIS A 1 62 ? 9.423 -2.739 -3.631 1.00 0.00 62 HIS A N 13
ATOM 14698 C CA . HIS A 1 62 ? 9.534 -3.356 -4.948 1.00 0.00 62 HIS A CA 13
ATOM 14699 C C . HIS A 1 62 ? 10.994 -3.622 -5.301 1.00 0.00 62 HIS A C 13
ATOM 14700 O O . HIS A 1 62 ? 11.404 -3.535 -6.459 1.00 0.00 62 HIS A O 13
ATOM 14714 N N . PRO A 1 63 ? 11.799 -3.955 -4.282 1.00 0.00 63 PRO A N 13
ATOM 14715 C CA . PRO A 1 63 ? 13.226 -4.240 -4.460 1.00 0.00 63 PRO A CA 13
ATOM 14716 C C . PRO A 1 63 ? 13.466 -5.549 -5.204 1.00 0.00 63 PRO A C 13
ATOM 14717 O O . PRO A 1 63 ? 14.583 -5.832 -5.637 1.00 0.00 63 PRO A O 13
ATOM 14728 N N . ALA A 1 64 ? 12.411 -6.344 -5.351 1.00 0.00 64 ALA A N 13
ATOM 14729 C CA . ALA A 1 64 ? 12.507 -7.621 -6.046 1.00 0.00 64 ALA A CA 13
ATOM 14730 C C . ALA A 1 64 ? 12.146 -7.473 -7.520 1.00 0.00 64 ALA A C 13
ATOM 14731 O O . ALA A 1 64 ? 12.410 -8.365 -8.327 1.00 0.00 64 ALA A O 13
ATOM 14738 N N . LEU A 1 65 ? 11.539 -6.343 -7.865 1.00 0.00 65 LEU A N 13
ATOM 14739 C CA . LEU A 1 65 ? 11.140 -6.078 -9.243 1.00 0.00 65 LEU A CA 13
ATOM 14740 C C . LEU A 1 65 ? 12.203 -5.260 -9.970 1.00 0.00 65 LEU A C 13
ATOM 14741 O O . LEU A 1 65 ? 12.723 -5.679 -11.005 1.00 0.00 65 LEU A O 13
ATOM 14757 N N . LEU A 1 66 ? 12.523 -4.094 -9.421 1.00 0.00 66 LEU A N 13
ATOM 14758 C CA . LEU A 1 66 ? 13.526 -3.218 -10.016 1.00 0.00 66 LEU A CA 13
ATOM 14759 C C . LEU A 1 66 ? 14.673 -4.028 -10.611 1.00 0.00 66 LEU A C 13
ATOM 14760 O O . LEU A 1 66 ? 15.133 -3.751 -11.720 1.00 0.00 66 LEU A O 13
ATOM 14776 N N . LEU A 1 67 ? 15.128 -5.032 -9.870 1.00 0.00 67 LEU A N 13
ATOM 14777 C CA . LEU A 1 67 ? 16.220 -5.885 -10.325 1.00 0.00 67 LEU A CA 13
ATOM 14778 C C . LEU A 1 67 ? 15.883 -6.533 -11.664 1.00 0.00 67 LEU A C 13
ATOM 14779 O O . LEU A 1 67 ? 14.765 -6.406 -12.162 1.00 0.00 67 LEU A O 13
ATOM 14795 N N . ALA A 1 68 ? 16.857 -7.229 -12.241 1.00 0.00 68 ALA A N 13
ATOM 14796 C CA . ALA A 1 68 ? 16.663 -7.901 -13.520 1.00 0.00 68 ALA A CA 13
ATOM 14797 C C . ALA A 1 68 ? 15.950 -9.236 -13.336 1.00 0.00 68 ALA A C 13
ATOM 14798 O O . ALA A 1 68 ? 15.944 -9.820 -12.252 1.00 0.00 68 ALA A O 13
ATOM 14805 N N . PRO A 1 69 ? 15.332 -9.732 -14.418 1.00 0.00 69 PRO A N 13
ATOM 14806 C CA . PRO A 1 69 ? 14.604 -11.004 -14.401 1.00 0.00 69 PRO A CA 13
ATOM 14807 C C . PRO A 1 69 ? 15.536 -12.203 -14.262 1.00 0.00 69 PRO A C 13
ATOM 14808 O O . PRO A 1 69 ? 16.738 -12.097 -14.504 1.00 0.00 69 PRO A O 13
ATOM 14819 N N . GLN A 1 70 ? 14.973 -13.342 -13.871 1.00 0.00 70 GLN A N 13
ATOM 14820 C CA . GLN A 1 70 ? 15.755 -14.561 -13.700 1.00 0.00 70 GLN A CA 13
ATOM 14821 C C . GLN A 1 70 ? 16.667 -14.795 -14.900 1.00 0.00 70 GLN A C 13
ATOM 14822 O O . GLN A 1 70 ? 17.874 -14.982 -14.746 1.00 0.00 70 GLN A O 13
ATOM 14836 N N . GLU A 1 71 ? 16.081 -14.785 -16.093 1.00 0.00 71 GLU A N 13
ATOM 14837 C CA . GLU A 1 71 ? 16.842 -14.998 -17.319 1.00 0.00 71 GLU A CA 13
ATOM 14838 C C . GLU A 1 71 ? 18.040 -14.055 -17.386 1.00 0.00 71 GLU A C 13
ATOM 14839 O O . GLU A 1 71 ? 18.074 -13.028 -16.709 1.00 0.00 71 GLU A O 13
ATOM 14851 N N . SER A 1 72 ? 19.022 -14.414 -18.207 1.00 0.00 72 SER A N 13
ATOM 14852 C CA . SER A 1 72 ? 20.225 -13.603 -18.360 1.00 0.00 72 SER A CA 13
ATOM 14853 C C . SER A 1 72 ? 19.883 -12.224 -18.915 1.00 0.00 72 SER A C 13
ATOM 14854 O O . SER A 1 72 ? 19.048 -12.092 -19.810 1.00 0.00 72 SER A O 13
ATOM 14862 N N . SER A 1 73 ? 20.534 -11.198 -18.377 1.00 0.00 73 SER A N 13
ATOM 14863 C CA . SER A 1 73 ? 20.298 -9.827 -18.815 1.00 0.00 73 SER A CA 13
ATOM 14864 C C . SER A 1 73 ? 21.417 -8.905 -18.341 1.00 0.00 73 SER A C 13
ATOM 14865 O O . SER A 1 73 ? 22.320 -9.326 -17.620 1.00 0.00 73 SER A O 13
ATOM 14873 N N . GLY A 1 74 ? 21.350 -7.643 -18.755 1.00 0.00 74 GLY A N 13
ATOM 14874 C CA . GLY A 1 74 ? 22.363 -6.680 -18.364 1.00 0.00 74 GLY A CA 13
ATOM 14875 C C . GLY A 1 74 ? 21.835 -5.646 -17.390 1.00 0.00 74 GLY A C 13
ATOM 14876 O O . GLY A 1 74 ? 20.627 -5.457 -17.247 1.00 0.00 74 GLY A O 13
ATOM 14880 N N . PRO A 1 75 ? 22.754 -4.956 -16.698 1.00 0.00 75 PRO A N 13
ATOM 14881 C CA . PRO A 1 75 ? 22.397 -3.924 -15.719 1.00 0.00 75 PRO A CA 13
ATOM 14882 C C . PRO A 1 75 ? 21.814 -2.678 -16.376 1.00 0.00 75 PRO A C 13
ATOM 14883 O O . PRO A 1 75 ? 22.538 -1.732 -16.687 1.00 0.00 75 PRO A O 13
ATOM 14894 N N . SER A 1 76 ? 20.501 -2.684 -16.585 1.00 0.00 76 SER A N 13
ATOM 14895 C CA . SER A 1 76 ? 19.821 -1.555 -17.209 1.00 0.00 76 SER A CA 13
ATOM 14896 C C . SER A 1 76 ? 19.504 -0.476 -16.178 1.00 0.00 76 SER A C 13
ATOM 14897 O O . SER A 1 76 ? 19.671 -0.681 -14.976 1.00 0.00 76 SER A O 13
ATOM 14905 N N . SER A 1 77 ? 19.044 0.675 -16.658 1.00 0.00 77 SER A N 13
ATOM 14906 C CA . SER A 1 77 ? 18.706 1.789 -15.781 1.00 0.00 77 SER A CA 13
ATOM 14907 C C . SER A 1 77 ? 17.425 1.500 -15.004 1.00 0.00 77 SER A C 13
ATOM 14908 O O . SER A 1 77 ? 16.439 1.025 -15.566 1.00 0.00 77 SER A O 13
ATOM 14916 N N . GLY A 1 78 ? 17.447 1.791 -13.707 1.00 0.00 78 GLY A N 13
ATOM 14917 C CA . GLY A 1 78 ? 16.283 1.556 -12.873 1.00 0.00 78 GLY A CA 13
ATOM 14918 C C . GLY A 1 78 ? 16.097 0.090 -12.537 1.00 0.00 78 GLY A C 13
ATOM 14919 O O . GLY A 1 78 ? 15.287 -0.575 -13.182 1.00 0.00 78 GLY A O 13
ATOM 14925 N N . GLY A 1 1 ? -3.659 -18.170 19.376 1.00 0.00 1 GLY A N 14
ATOM 14926 C CA . GLY A 1 1 ? -4.519 -19.191 18.807 1.00 0.00 1 GLY A CA 14
ATOM 14927 C C . GLY A 1 1 ? -5.985 -18.808 18.858 1.00 0.00 1 GLY A C 14
ATOM 14928 O O . GLY A 1 1 ? -6.457 -18.267 19.858 1.00 0.00 1 GLY A O 14
ATOM 14932 N N . SER A 1 2 ? -6.706 -19.089 17.778 1.00 0.00 2 SER A N 14
ATOM 14933 C CA . SER A 1 2 ? -8.126 -18.766 17.701 1.00 0.00 2 SER A CA 14
ATOM 14934 C C . SER A 1 2 ? -8.839 -19.683 16.712 1.00 0.00 2 SER A C 14
ATOM 14935 O O . SER A 1 2 ? -8.222 -20.227 15.797 1.00 0.00 2 SER A O 14
ATOM 14943 N N . SER A 1 3 ? -10.144 -19.850 16.905 1.00 0.00 3 SER A N 14
ATOM 14944 C CA . SER A 1 3 ? -10.942 -20.704 16.033 1.00 0.00 3 SER A CA 14
ATOM 14945 C C . SER A 1 3 ? -11.236 -20.005 14.709 1.00 0.00 3 SER A C 14
ATOM 14946 O O . S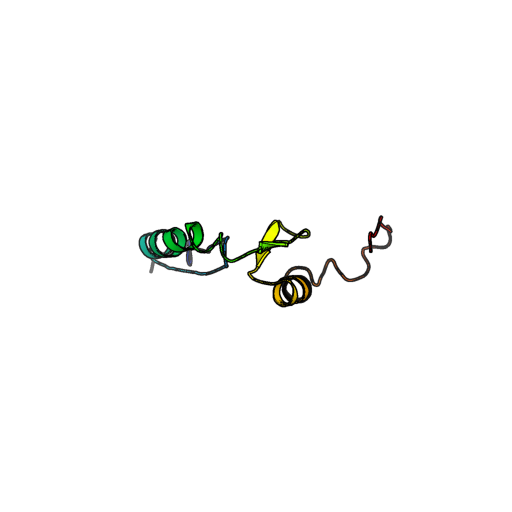ER A 1 3 ? -10.916 -20.519 13.638 1.00 0.00 3 SER A O 14
ATOM 14954 N N . GLY A 1 4 ? -11.849 -18.828 14.792 1.00 0.00 4 GLY A N 14
ATOM 14955 C CA . GLY A 1 4 ? -12.177 -18.076 13.594 1.00 0.00 4 GLY A CA 14
ATOM 14956 C C . GLY A 1 4 ? -11.043 -17.176 13.146 1.00 0.00 4 GLY A C 14
ATOM 14957 O O . GLY A 1 4 ? -10.269 -17.535 12.259 1.00 0.00 4 GLY A O 14
ATOM 14961 N N . SER A 1 5 ? -10.945 -16.000 13.760 1.00 0.00 5 SER A N 14
ATOM 14962 C CA . SER A 1 5 ? -9.901 -15.043 13.415 1.00 0.00 5 SER A CA 14
ATOM 14963 C C . SER A 1 5 ? -10.105 -14.502 12.003 1.00 0.00 5 SER A C 14
ATOM 14964 O O . SER A 1 5 ? -9.152 -14.367 11.235 1.00 0.00 5 SER A O 14
ATOM 14972 N N . SER A 1 6 ? -11.354 -14.193 11.669 1.00 0.00 6 SER A N 14
ATOM 14973 C CA . SER A 1 6 ? -11.685 -13.670 10.349 1.00 0.00 6 SER A CA 14
ATOM 14974 C C . SER A 1 6 ? -11.855 -12.155 10.392 1.00 0.00 6 SER A C 14
ATOM 14975 O O . SER A 1 6 ? -12.711 -11.635 11.107 1.00 0.00 6 SER A O 14
ATOM 14983 N N . GLY A 1 7 ? -11.033 -11.451 9.620 1.00 0.00 7 GLY A N 14
ATOM 14984 C CA . GLY A 1 7 ? -11.108 -10.002 9.584 1.00 0.00 7 GLY A CA 14
ATOM 14985 C C . GLY A 1 7 ? -11.325 -9.467 8.182 1.00 0.00 7 GLY A C 14
ATOM 14986 O O . GLY A 1 7 ? -11.058 -10.158 7.198 1.00 0.00 7 GLY A O 14
ATOM 14990 N N . LEU A 1 8 ? -11.813 -8.235 8.090 1.00 0.00 8 LEU A N 14
ATOM 14991 C CA . LEU A 1 8 ? -12.068 -7.608 6.798 1.00 0.00 8 LEU A CA 14
ATOM 14992 C C . LEU A 1 8 ? -10.783 -7.038 6.205 1.00 0.00 8 LEU A C 14
ATOM 14993 O O . LEU A 1 8 ? -9.975 -6.438 6.914 1.00 0.00 8 LEU A O 14
ATOM 15009 N N . GLN A 1 9 ? -10.602 -7.229 4.902 1.00 0.00 9 GLN A N 14
ATOM 15010 C CA . GLN A 1 9 ? -9.416 -6.732 4.215 1.00 0.00 9 GLN A CA 14
ATOM 15011 C C . GLN A 1 9 ? -9.783 -5.641 3.215 1.00 0.00 9 GLN A C 14
ATOM 15012 O O . GLN A 1 9 ? -10.689 -5.811 2.399 1.00 0.00 9 GLN A O 14
ATOM 15026 N N . CYS A 1 10 ? -9.073 -4.519 3.284 1.00 0.00 10 CYS A N 14
ATOM 15027 C CA . CYS A 1 10 ? -9.324 -3.399 2.386 1.00 0.00 10 CYS A CA 14
ATOM 15028 C C . CYS A 1 10 ? -8.724 -3.662 1.008 1.00 0.00 10 CYS A C 14
ATOM 15029 O O . CYS A 1 10 ? -7.736 -4.383 0.878 1.00 0.00 10 CYS A O 14
ATOM 15036 N N . GLU A 1 11 ? -9.330 -3.071 -0.018 1.00 0.00 11 GLU A N 14
ATOM 15037 C CA . GLU A 1 11 ? -8.856 -3.243 -1.386 1.00 0.00 11 GLU A CA 14
ATOM 15038 C C . GLU A 1 11 ? -7.996 -2.058 -1.816 1.00 0.00 11 GLU A C 14
ATOM 15039 O O . GLU A 1 11 ? -7.052 -2.212 -2.592 1.00 0.00 11 GLU A O 14
ATOM 15051 N N . ILE A 1 12 ? -8.329 -0.877 -1.307 1.00 0.00 12 ILE A N 14
ATOM 15052 C CA . ILE A 1 12 ? -7.587 0.333 -1.637 1.00 0.00 12 ILE A CA 14
ATOM 15053 C C . ILE A 1 12 ? -6.106 0.176 -1.311 1.00 0.00 12 ILE A C 14
ATOM 15054 O O . ILE A 1 12 ? -5.266 0.094 -2.208 1.00 0.00 12 ILE A O 14
ATOM 15070 N N . CYS A 1 13 ? -5.791 0.135 -0.020 1.00 0.00 13 CYS A N 14
ATOM 15071 C CA . CYS A 1 13 ? -4.411 -0.014 0.426 1.00 0.00 13 CYS A CA 14
ATOM 15072 C C . CYS A 1 13 ? -4.105 -1.468 0.772 1.00 0.00 13 CYS A C 14
ATOM 15073 O O . CYS A 1 13 ? -3.062 -2.001 0.395 1.00 0.00 13 CYS A O 14
ATOM 15080 N N . GLY A 1 14 ? -5.023 -2.105 1.493 1.00 0.00 14 GLY A N 14
ATOM 15081 C CA . GLY A 1 14 ? -4.833 -3.492 1.878 1.00 0.00 14 GLY A CA 14
ATOM 15082 C C . GLY A 1 14 ? -4.796 -3.676 3.382 1.00 0.00 14 GLY A C 14
ATOM 15083 O O . GLY A 1 14 ? -4.198 -4.628 3.884 1.00 0.00 14 GLY A O 14
ATOM 15087 N N . PHE A 1 15 ? -5.437 -2.763 4.104 1.00 0.00 15 PHE A N 14
ATOM 15088 C CA . PHE A 1 15 ? -5.473 -2.827 5.561 1.00 0.00 15 PHE A CA 14
ATOM 15089 C C . PHE A 1 15 ? -6.422 -3.925 6.033 1.00 0.00 15 PHE A C 14
ATOM 15090 O O . PHE A 1 15 ? -7.114 -4.552 5.231 1.00 0.00 15 PHE A O 14
ATOM 15107 N N . THR A 1 16 ? -6.448 -4.153 7.343 1.00 0.00 16 THR A N 14
ATOM 15108 C CA . THR A 1 16 ? -7.309 -5.176 7.923 1.00 0.00 16 THR A CA 14
ATOM 15109 C C . THR A 1 16 ? -8.100 -4.623 9.103 1.00 0.00 16 THR A C 14
ATOM 15110 O O . THR A 1 16 ? -7.540 -3.980 9.992 1.00 0.00 16 THR A O 14
ATOM 15121 N N . CYS A 1 17 ? -9.404 -4.877 9.106 1.00 0.00 17 CYS A N 14
ATOM 15122 C CA . CYS A 1 17 ? -10.273 -4.404 10.178 1.00 0.00 17 CYS A CA 14
ATOM 15123 C C . CYS A 1 17 ? -11.339 -5.443 10.512 1.00 0.00 17 CYS A C 14
ATOM 15124 O O . CYS A 1 17 ? -12.025 -5.950 9.625 1.00 0.00 17 CYS A O 14
ATOM 15132 N N . ARG A 1 18 ? -11.471 -5.755 11.797 1.00 0.00 18 ARG A N 14
ATOM 15133 C CA . ARG A 1 18 ? -12.451 -6.736 12.248 1.00 0.00 18 ARG A CA 14
ATOM 15134 C C . ARG A 1 18 ? -13.871 -6.214 12.052 1.00 0.00 18 ARG A C 14
ATOM 15135 O O . ARG A 1 18 ? -14.643 -6.769 11.271 1.00 0.00 18 ARG A O 14
ATOM 15156 N N . GLN A 1 19 ? -14.208 -5.145 12.767 1.00 0.00 19 GLN A N 14
ATOM 15157 C CA . GLN A 1 19 ? -15.536 -4.551 12.672 1.00 0.00 19 GLN A CA 14
ATOM 15158 C C . GLN A 1 19 ? -15.705 -3.805 11.352 1.00 0.00 19 GLN A C 14
ATOM 15159 O O . GLN A 1 19 ? -14.826 -3.050 10.936 1.00 0.00 19 GLN A O 14
ATOM 15173 N N . LYS A 1 20 ? -16.841 -4.023 10.697 1.00 0.00 20 LYS A N 14
ATOM 15174 C CA . LYS A 1 20 ? -17.127 -3.371 9.424 1.00 0.00 20 LYS A CA 14
ATOM 15175 C C . LYS A 1 20 ? -17.004 -1.856 9.549 1.00 0.00 20 LYS A C 14
ATOM 15176 O O . LYS A 1 20 ? -16.303 -1.215 8.766 1.00 0.00 20 LYS A O 14
ATOM 15195 N N . ALA A 1 21 ? -17.688 -1.290 10.538 1.00 0.00 21 ALA A N 14
ATOM 15196 C CA . ALA A 1 21 ? -17.652 0.149 10.766 1.00 0.00 21 ALA A CA 14
ATOM 15197 C C . ALA A 1 21 ? -16.256 0.709 10.518 1.00 0.00 21 ALA A C 14
ATOM 15198 O O . ALA A 1 21 ? -16.066 1.572 9.660 1.00 0.00 21 ALA A O 14
ATOM 15205 N N . SER A 1 22 ? -15.281 0.214 11.274 1.00 0.00 22 SER A N 14
ATOM 15206 C CA . SER A 1 22 ? -13.902 0.669 11.139 1.00 0.00 22 SER A CA 14
ATOM 15207 C C . SER A 1 22 ? -13.468 0.660 9.676 1.00 0.00 22 SER A C 14
ATOM 15208 O O . SER A 1 22 ? -13.001 1.670 9.148 1.00 0.00 22 SER A O 14
ATOM 15216 N N . LEU A 1 23 ? -13.625 -0.488 9.026 1.00 0.00 23 LEU A N 14
ATOM 15217 C CA . LEU A 1 23 ? -13.250 -0.631 7.624 1.00 0.00 23 LEU A CA 14
ATOM 15218 C C . LEU A 1 23 ? -13.901 0.455 6.773 1.00 0.00 23 LEU A C 14
ATOM 15219 O O . LEU A 1 23 ? -13.229 1.142 6.005 1.00 0.00 23 LEU A O 14
ATOM 15235 N N . ASN A 1 24 ? -15.214 0.605 6.917 1.00 0.00 24 ASN A N 14
ATOM 15236 C CA . ASN A 1 24 ? -15.956 1.608 6.162 1.00 0.00 24 ASN A CA 14
ATOM 15237 C C . ASN A 1 24 ? -15.352 2.995 6.362 1.00 0.00 24 ASN A C 14
ATOM 15238 O O . ASN A 1 24 ? -15.066 3.703 5.396 1.00 0.00 24 ASN A O 14
ATOM 15249 N N . TRP A 1 25 ? -15.161 3.375 7.619 1.00 0.00 25 TRP A N 14
ATOM 15250 C CA . TRP A 1 25 ? -14.590 4.678 7.946 1.00 0.00 25 TRP A CA 14
ATOM 15251 C C . TRP A 1 25 ? -13.151 4.780 7.453 1.00 0.00 25 TRP A C 14
ATOM 15252 O O . TRP A 1 25 ? -12.645 5.876 7.208 1.00 0.00 25 TRP A O 14
ATOM 15273 N N . HIS A 1 26 ? -12.496 3.633 7.308 1.00 0.00 26 HIS A N 14
ATOM 15274 C CA . HIS A 1 26 ? -11.114 3.594 6.843 1.00 0.00 26 HIS A CA 14
ATOM 15275 C C . HIS A 1 26 ? -11.053 3.636 5.319 1.00 0.00 26 HIS A C 14
ATOM 15276 O O . HIS A 1 26 ? -9.998 3.891 4.739 1.00 0.00 26 HIS A O 14
ATOM 15290 N N . GLN A 1 27 ? -12.190 3.383 4.679 1.00 0.00 27 GLN A N 14
ATOM 15291 C CA . GLN A 1 27 ? -12.264 3.391 3.222 1.00 0.00 27 GLN A CA 14
ATOM 15292 C C . GLN A 1 27 ? -12.647 4.773 2.704 1.00 0.00 27 GLN A C 14
ATOM 15293 O O . GLN A 1 27 ? -11.944 5.353 1.876 1.00 0.00 27 GLN A O 14
ATOM 15307 N N . ARG A 1 28 ? -13.766 5.295 3.196 1.00 0.00 28 ARG A N 14
ATOM 15308 C CA . ARG A 1 28 ? -14.244 6.608 2.780 1.00 0.00 28 ARG A CA 14
ATOM 15309 C C . ARG A 1 28 ? -13.112 7.631 2.805 1.00 0.00 28 ARG A C 14
ATOM 15310 O O . ARG A 1 28 ? -13.069 8.546 1.982 1.00 0.00 28 ARG A O 14
ATOM 15331 N N . LYS A 1 29 ? -12.196 7.470 3.754 1.00 0.00 29 LYS A N 14
ATOM 15332 C CA . LYS A 1 29 ? -11.063 8.377 3.887 1.00 0.00 29 LYS A CA 14
ATOM 15333 C C . LYS A 1 29 ? -10.175 8.324 2.648 1.00 0.00 29 LYS A C 14
ATOM 15334 O O . LYS A 1 29 ? -9.656 9.347 2.199 1.00 0.00 29 LYS A O 14
ATOM 15353 N N . HIS A 1 30 ? -10.006 7.126 2.098 1.00 0.00 30 HIS A N 14
ATOM 15354 C CA . HIS A 1 30 ? -9.182 6.941 0.908 1.00 0.00 30 HIS A CA 14
ATOM 15355 C C . HIS A 1 30 ? -9.587 7.918 -0.191 1.00 0.00 30 HIS A C 14
ATOM 15356 O O . HIS A 1 30 ? -8.736 8.512 -0.852 1.00 0.00 30 HIS A O 14
ATOM 15370 N N . ALA A 1 31 ? -10.893 8.079 -0.381 1.00 0.00 31 ALA A N 14
ATOM 15371 C CA . ALA A 1 31 ? -11.411 8.985 -1.399 1.00 0.00 31 ALA A CA 14
ATOM 15372 C C . ALA A 1 31 ? -10.831 10.386 -1.234 1.00 0.00 31 ALA A C 14
ATOM 15373 O O . ALA A 1 31 ? -10.632 11.104 -2.213 1.00 0.00 31 ALA A O 14
ATOM 15380 N N . GLU A 1 32 ? -10.563 10.767 0.011 1.00 0.00 32 GLU A N 14
ATOM 15381 C CA . GLU A 1 32 ? -10.007 12.083 0.303 1.00 0.00 32 GLU A CA 14
ATOM 15382 C C . GLU A 1 32 ? -8.481 12.048 0.275 1.00 0.00 32 GLU A C 14
ATOM 15383 O O . GLU A 1 32 ? -7.836 12.966 -0.233 1.00 0.00 32 GLU A O 14
ATOM 15395 N N . THR A 1 33 ? -7.910 10.982 0.825 1.00 0.00 33 THR A N 14
ATOM 15396 C CA . THR A 1 33 ? -6.461 10.826 0.866 1.00 0.00 33 THR A CA 14
ATOM 15397 C C . THR A 1 33 ? -5.869 10.823 -0.539 1.00 0.00 33 THR A C 14
ATOM 15398 O O . THR A 1 33 ? -4.881 11.505 -0.809 1.00 0.00 33 THR A O 14
ATOM 15409 N N . VAL A 1 34 ? -6.480 10.050 -1.432 1.00 0.00 34 VAL A N 14
ATOM 15410 C CA . VAL A 1 34 ? -6.014 9.959 -2.810 1.00 0.00 34 VAL A CA 14
ATOM 15411 C C . VAL A 1 34 ? -5.489 11.303 -3.303 1.00 0.00 34 VAL A C 14
ATOM 15412 O O . VAL A 1 34 ? -4.598 11.360 -4.150 1.00 0.00 34 VAL A O 14
ATOM 15425 N N . ALA A 1 35 ? -6.046 12.383 -2.765 1.00 0.00 35 ALA A N 14
ATOM 15426 C CA . ALA A 1 35 ? -5.632 13.727 -3.147 1.00 0.00 35 ALA A CA 14
ATOM 15427 C C . ALA A 1 35 ? -4.233 14.039 -2.628 1.00 0.00 35 ALA A C 14
ATOM 15428 O O . ALA A 1 35 ? -3.328 14.349 -3.402 1.00 0.00 35 ALA A O 14
ATOM 15435 N N . ALA A 1 36 ? -4.062 13.956 -1.312 1.00 0.00 36 ALA A N 14
ATOM 15436 C CA . ALA A 1 36 ? -2.773 14.228 -0.690 1.00 0.00 36 ALA A CA 14
ATOM 15437 C C . ALA A 1 36 ? -1.624 13.783 -1.590 1.00 0.00 36 ALA A C 14
ATOM 15438 O O . ALA A 1 36 ? -0.766 14.584 -1.961 1.00 0.00 36 ALA A O 14
ATOM 15445 N N . LEU A 1 37 ? -1.613 12.500 -1.935 1.00 0.00 37 LEU A N 14
ATOM 15446 C CA . LEU A 1 37 ? -0.569 11.947 -2.791 1.00 0.00 37 LEU A CA 14
ATOM 15447 C C . LEU A 1 37 ? -0.423 12.766 -4.070 1.00 0.00 37 LEU A C 14
ATOM 15448 O O . LEU A 1 37 ? -1.397 12.993 -4.789 1.00 0.00 37 LEU A O 14
ATOM 15464 N N . ARG A 1 38 ? 0.800 13.206 -4.348 1.00 0.00 38 ARG A N 14
ATOM 15465 C CA . ARG A 1 38 ? 1.074 13.999 -5.540 1.00 0.00 38 ARG A CA 14
ATOM 15466 C C . ARG A 1 38 ? 2.053 13.276 -6.461 1.00 0.00 38 ARG A C 14
ATOM 15467 O O . ARG A 1 38 ? 2.023 13.454 -7.679 1.00 0.00 38 ARG A O 14
ATOM 15488 N N . PHE A 1 39 ? 2.921 12.461 -5.870 1.00 0.00 39 PHE A N 14
ATOM 15489 C CA . PHE A 1 39 ? 3.910 11.713 -6.636 1.00 0.00 39 PHE A CA 14
ATOM 15490 C C . PHE A 1 39 ? 3.438 10.283 -6.884 1.00 0.00 39 PHE A C 14
ATOM 15491 O O . PHE A 1 39 ? 3.503 9.421 -6.008 1.00 0.00 39 PHE A O 14
ATOM 15508 N N . PRO A 1 40 ? 2.951 10.025 -8.107 1.00 0.00 40 PRO A N 14
ATOM 15509 C CA . PRO A 1 40 ? 2.459 8.701 -8.499 1.00 0.00 40 PRO A CA 14
ATOM 15510 C C . PRO A 1 40 ? 3.582 7.678 -8.624 1.00 0.00 40 PRO A C 14
ATOM 15511 O O . PRO A 1 40 ? 4.762 8.028 -8.584 1.00 0.00 40 PRO A O 14
ATOM 15522 N N . CYS A 1 41 ? 3.209 6.411 -8.774 1.00 0.00 41 CYS A N 14
ATOM 15523 C CA . CYS A 1 41 ? 4.185 5.336 -8.904 1.00 0.00 41 CYS A CA 14
ATOM 15524 C C . CYS A 1 41 ? 4.272 4.852 -10.349 1.00 0.00 41 CYS A C 14
ATOM 15525 O O . CYS A 1 41 ? 3.341 4.232 -10.862 1.00 0.00 41 CYS A O 14
ATOM 15532 N N . GLU A 1 42 ? 5.395 5.141 -10.998 1.00 0.00 42 GLU A N 14
ATOM 15533 C CA . GLU A 1 42 ? 5.603 4.735 -12.383 1.00 0.00 42 GLU A CA 14
ATOM 15534 C C . GLU A 1 42 ? 5.773 3.222 -12.487 1.00 0.00 42 GLU A C 14
ATOM 15535 O O . GLU A 1 42 ? 5.994 2.685 -13.572 1.00 0.00 42 GLU A O 14
ATOM 15547 N N . PHE A 1 43 ? 5.670 2.542 -11.351 1.00 0.00 43 PHE A N 14
ATOM 15548 C CA . PHE A 1 43 ? 5.815 1.091 -11.312 1.00 0.00 43 PHE A CA 14
ATOM 15549 C C . PHE A 1 43 ? 4.453 0.407 -11.391 1.00 0.00 43 PHE A C 14
ATOM 15550 O O . PHE A 1 43 ? 4.232 -0.466 -12.231 1.00 0.00 43 PHE A O 14
ATOM 15567 N N . CYS A 1 44 ? 3.544 0.808 -10.509 1.00 0.00 44 CYS A N 14
ATOM 15568 C CA . CYS A 1 44 ? 2.204 0.234 -10.477 1.00 0.00 44 CYS A CA 14
ATOM 15569 C C . CYS A 1 44 ? 1.149 1.299 -10.762 1.00 0.00 44 CYS A C 14
ATOM 15570 O O . CYS A 1 44 ? 0.140 1.030 -11.412 1.00 0.00 44 CYS A O 14
ATOM 15577 N N . GLY A 1 45 ? 1.391 2.511 -10.271 1.00 0.00 45 GLY A N 14
ATOM 15578 C CA . GLY A 1 45 ? 0.454 3.598 -10.483 1.00 0.00 45 GLY A CA 14
ATOM 15579 C C . GLY A 1 45 ? 0.035 4.264 -9.188 1.00 0.00 45 GLY A C 14
ATOM 15580 O O . GLY A 1 45 ? -0.639 5.294 -9.200 1.00 0.00 45 GLY A O 14
ATOM 15584 N N . LYS A 1 46 ? 0.434 3.675 -8.066 1.00 0.00 46 LYS A N 14
ATOM 15585 C CA . LYS A 1 46 ? 0.096 4.217 -6.755 1.00 0.00 46 LYS A CA 14
ATOM 15586 C C . LYS A 1 46 ? 0.481 5.689 -6.658 1.00 0.00 46 LYS A C 14
ATOM 15587 O O . LYS A 1 46 ? 0.970 6.277 -7.624 1.00 0.00 46 LYS A O 14
ATOM 15606 N N . ARG A 1 47 ? 0.260 6.279 -5.488 1.00 0.00 47 ARG A N 14
ATOM 15607 C CA . ARG A 1 47 ? 0.584 7.683 -5.266 1.00 0.00 47 ARG A CA 14
ATOM 15608 C C . ARG A 1 47 ? 0.985 7.926 -3.814 1.00 0.00 47 ARG A C 14
ATOM 15609 O O . ARG A 1 47 ? 0.457 7.293 -2.899 1.00 0.00 47 ARG A O 14
ATOM 15630 N N . PHE A 1 48 ? 1.922 8.845 -3.610 1.00 0.00 48 PHE A N 14
ATOM 15631 C CA . PHE A 1 48 ? 2.395 9.171 -2.270 1.00 0.00 48 PHE A CA 14
ATOM 15632 C C . PHE A 1 48 ? 2.471 10.682 -2.072 1.00 0.00 48 PHE A C 14
ATOM 15633 O O . PHE A 1 48 ? 2.636 11.436 -3.030 1.00 0.00 48 PHE A O 14
ATOM 15650 N N . GLU A 1 49 ? 2.348 11.116 -0.821 1.00 0.00 49 GLU A N 14
ATOM 15651 C CA . GLU A 1 49 ? 2.401 12.536 -0.497 1.00 0.00 49 GLU A CA 14
ATOM 15652 C C . GLU A 1 49 ? 3.763 13.125 -0.855 1.00 0.00 49 GLU A C 14
ATOM 15653 O O . GLU A 1 49 ? 3.908 14.339 -0.999 1.00 0.00 49 GLU A O 14
ATOM 15665 N N . LYS A 1 50 ? 4.758 12.257 -0.996 1.00 0.00 50 LYS A N 14
ATOM 15666 C CA . LYS A 1 50 ? 6.108 12.688 -1.337 1.00 0.00 50 LYS A CA 14
ATOM 15667 C C . LYS A 1 50 ? 6.869 11.578 -2.055 1.00 0.00 50 LYS A C 14
ATOM 15668 O O . LYS A 1 50 ? 6.477 10.411 -2.035 1.00 0.00 50 LYS A O 14
ATOM 15687 N N . PRO A 1 51 ? 7.984 11.946 -2.703 1.00 0.00 51 PRO A N 14
ATOM 15688 C CA . PRO A 1 51 ? 8.824 10.995 -3.437 1.00 0.00 51 PRO A CA 14
ATOM 15689 C C . PRO A 1 51 ? 9.563 10.038 -2.508 1.00 0.00 51 PRO A C 14
ATOM 15690 O O . PRO A 1 51 ? 9.595 8.830 -2.744 1.00 0.00 51 PRO A O 14
ATOM 15701 N N . ASP A 1 52 ? 10.156 10.585 -1.453 1.00 0.00 52 ASP A N 14
ATOM 15702 C CA . ASP A 1 52 ? 10.894 9.778 -0.487 1.00 0.00 52 ASP A CA 14
ATOM 15703 C C . ASP A 1 52 ? 10.166 8.467 -0.205 1.00 0.00 52 ASP A C 14
ATOM 15704 O O . ASP A 1 52 ? 10.793 7.421 -0.044 1.00 0.00 52 ASP A O 14
ATOM 15713 N N . SER A 1 53 ? 8.840 8.533 -0.146 1.00 0.00 53 SER A N 14
ATOM 15714 C CA . SER A 1 53 ? 8.027 7.352 0.121 1.00 0.00 53 SER A CA 14
ATOM 15715 C C . SER A 1 53 ? 7.841 6.523 -1.145 1.00 0.00 53 SER A C 14
ATOM 15716 O O . SER A 1 53 ? 7.745 5.297 -1.090 1.00 0.00 53 SER A O 14
ATOM 15724 N N . VAL A 1 54 ? 7.791 7.201 -2.288 1.00 0.00 54 VAL A N 14
ATOM 15725 C CA . VAL A 1 54 ? 7.617 6.529 -3.569 1.00 0.00 54 VAL A CA 14
ATOM 15726 C C . VAL A 1 54 ? 8.846 5.700 -3.926 1.00 0.00 54 VAL A C 14
ATOM 15727 O O . VAL A 1 54 ? 8.741 4.667 -4.587 1.00 0.00 54 VAL A O 14
ATOM 15740 N N . ALA A 1 55 ? 10.012 6.159 -3.483 1.00 0.00 55 ALA A N 14
ATOM 15741 C CA . ALA A 1 55 ? 11.261 5.459 -3.753 1.00 0.00 55 ALA A CA 14
ATOM 15742 C C . ALA A 1 55 ? 11.401 4.224 -2.869 1.00 0.00 55 ALA A C 14
ATOM 15743 O O . ALA A 1 55 ? 11.905 3.190 -3.307 1.00 0.00 55 ALA A O 14
ATOM 15750 N N . ALA A 1 56 ? 10.952 4.340 -1.624 1.00 0.00 56 ALA A N 14
ATOM 15751 C CA . ALA A 1 56 ? 11.026 3.233 -0.679 1.00 0.00 56 ALA A CA 14
ATOM 15752 C C . ALA A 1 56 ? 9.974 2.174 -0.991 1.00 0.00 56 ALA A C 14
ATOM 15753 O O . ALA A 1 56 ? 10.214 0.978 -0.826 1.00 0.00 56 ALA A O 14
ATOM 15760 N N . HIS A 1 57 ? 8.806 2.622 -1.441 1.00 0.00 57 HIS A N 14
ATOM 15761 C CA . HIS A 1 57 ? 7.716 1.712 -1.776 1.00 0.00 57 HIS A CA 14
ATOM 15762 C C . HIS A 1 57 ? 8.154 0.707 -2.836 1.00 0.00 57 HIS A C 14
ATOM 15763 O O . HIS A 1 57 ? 7.723 -0.446 -2.828 1.00 0.00 57 HIS A O 14
ATOM 15777 N N . ARG A 1 58 ? 9.013 1.151 -3.748 1.00 0.00 58 ARG A N 14
ATOM 15778 C CA . ARG A 1 58 ? 9.507 0.291 -4.816 1.00 0.00 58 ARG A CA 14
ATOM 15779 C C . ARG A 1 58 ? 10.397 -0.814 -4.256 1.00 0.00 58 ARG A C 14
ATOM 15780 O O . ARG A 1 58 ? 10.585 -1.854 -4.887 1.00 0.00 58 ARG A O 14
ATOM 15801 N N . SER A 1 59 ? 10.944 -0.581 -3.067 1.00 0.00 59 SER A N 14
ATOM 15802 C CA . SER A 1 59 ? 11.818 -1.555 -2.423 1.00 0.00 59 SER A CA 14
ATOM 15803 C C . SER A 1 59 ? 11.025 -2.459 -1.483 1.00 0.00 59 SER A C 14
ATOM 15804 O O . SER A 1 59 ? 11.567 -3.400 -0.904 1.00 0.00 59 SER A O 14
ATOM 15812 N N . LYS A 1 60 ? 9.738 -2.165 -1.336 1.00 0.00 60 LYS A N 14
ATOM 15813 C CA . LYS A 1 60 ? 8.868 -2.949 -0.468 1.00 0.00 60 LYS A CA 14
ATOM 15814 C C . LYS A 1 60 ? 7.759 -3.621 -1.272 1.00 0.00 60 LYS A C 14
ATOM 15815 O O . LYS A 1 60 ? 7.267 -4.686 -0.900 1.00 0.00 60 LYS A O 14
ATOM 15834 N N . SER A 1 61 ? 7.373 -2.992 -2.378 1.00 0.00 61 SER A N 14
ATOM 15835 C CA . SER A 1 61 ? 6.321 -3.528 -3.233 1.00 0.00 61 SER A CA 14
ATOM 15836 C C . SER A 1 61 ? 6.877 -3.919 -4.599 1.00 0.00 61 SER A C 14
ATOM 15837 O O . SER A 1 61 ? 6.353 -4.813 -5.264 1.00 0.00 61 SER A O 14
ATOM 15845 N N . HIS A 1 62 ? 7.943 -3.241 -5.012 1.00 0.00 62 HIS A N 14
ATOM 15846 C CA . HIS A 1 62 ? 8.573 -3.516 -6.299 1.00 0.00 62 HIS A CA 14
ATOM 15847 C C . HIS A 1 62 ? 10.012 -3.987 -6.110 1.00 0.00 62 HIS A C 14
ATOM 15848 O O . HIS A 1 62 ? 10.879 -3.768 -6.956 1.00 0.00 62 HIS A O 14
ATOM 15862 N N . PRO A 1 63 ? 10.274 -4.649 -4.973 1.00 0.00 63 PRO A N 14
ATOM 15863 C CA . PRO A 1 63 ? 11.607 -5.165 -4.646 1.00 0.00 63 PRO A CA 14
ATOM 15864 C C . PRO A 1 63 ? 12.010 -6.336 -5.536 1.00 0.00 63 PRO A C 14
ATOM 15865 O O . PRO A 1 63 ? 13.144 -6.809 -5.480 1.00 0.00 63 PRO A O 14
ATOM 15876 N N . ALA A 1 64 ? 11.073 -6.798 -6.358 1.00 0.00 64 ALA A N 14
ATOM 15877 C CA . ALA A 1 64 ? 11.332 -7.912 -7.262 1.00 0.00 64 ALA A CA 14
ATOM 15878 C C . ALA A 1 64 ? 11.668 -7.415 -8.663 1.00 0.00 64 ALA A C 14
ATOM 15879 O O . ALA A 1 64 ? 12.242 -8.147 -9.472 1.00 0.00 64 ALA A O 14
ATOM 15886 N N . LEU A 1 65 ? 11.307 -6.169 -8.946 1.00 0.00 65 LEU A N 14
ATOM 15887 C CA . LEU A 1 65 ? 11.569 -5.574 -10.252 1.00 0.00 65 LEU A CA 14
ATOM 15888 C C . LEU A 1 65 ? 12.929 -4.884 -10.272 1.00 0.00 65 LEU A C 14
ATOM 15889 O O . LEU A 1 65 ? 13.727 -5.086 -11.189 1.00 0.00 65 LEU A O 14
ATOM 15905 N N . LEU A 1 66 ? 13.189 -4.070 -9.255 1.00 0.00 66 LEU A N 14
ATOM 15906 C CA . LEU A 1 66 ? 14.455 -3.351 -9.154 1.00 0.00 66 LEU A CA 14
ATOM 15907 C C . LEU A 1 66 ? 15.621 -4.241 -9.570 1.00 0.00 66 LEU A C 14
ATOM 15908 O O . LEU A 1 66 ? 16.492 -3.825 -10.336 1.00 0.00 66 LEU A O 14
ATOM 15924 N N . LEU A 1 67 ? 15.632 -5.469 -9.062 1.00 0.00 67 LEU A N 14
ATOM 15925 C CA . LEU A 1 67 ? 16.691 -6.420 -9.383 1.00 0.00 67 LEU A CA 14
ATOM 15926 C C . LEU A 1 67 ? 16.670 -6.778 -10.865 1.00 0.00 67 LEU A C 14
ATOM 15927 O O . LEU A 1 67 ? 15.819 -6.305 -11.617 1.00 0.00 67 LEU A O 14
ATOM 15943 N N . ALA A 1 68 ? 17.612 -7.620 -11.278 1.00 0.00 68 ALA A N 14
ATOM 15944 C CA . ALA A 1 68 ? 17.700 -8.046 -12.669 1.00 0.00 68 ALA A CA 14
ATOM 15945 C C . ALA A 1 68 ? 17.174 -9.466 -12.843 1.00 0.00 68 ALA A C 14
ATOM 15946 O O . ALA A 1 68 ? 17.080 -10.240 -11.890 1.00 0.00 68 ALA A O 14
ATOM 15953 N N . PRO A 1 69 ? 16.821 -9.820 -14.088 1.00 0.00 69 PRO A N 14
ATOM 15954 C CA . PRO A 1 69 ? 16.298 -11.149 -14.415 1.00 0.00 69 PRO A CA 14
ATOM 15955 C C . PRO A 1 69 ? 17.364 -12.235 -14.304 1.00 0.00 69 PRO A C 14
ATOM 15956 O O . PRO A 1 69 ? 18.261 -12.324 -15.141 1.00 0.00 69 PRO A O 14
ATOM 15967 N N . GLN A 1 70 ? 17.257 -13.058 -13.265 1.00 0.00 70 GLN A N 14
ATOM 15968 C CA . GLN A 1 70 ? 18.212 -14.137 -13.046 1.00 0.00 70 GLN A CA 14
ATOM 15969 C C . GLN A 1 70 ? 17.736 -15.428 -13.704 1.00 0.00 70 GLN A C 14
ATOM 15970 O O . GLN A 1 70 ? 16.568 -15.798 -13.592 1.00 0.00 70 GLN A O 14
ATOM 15984 N N . GLU A 1 71 ? 18.649 -16.108 -14.390 1.00 0.00 71 GLU A N 14
ATOM 15985 C CA . GLU A 1 71 ? 18.321 -17.358 -15.067 1.00 0.00 71 GLU A CA 14
ATOM 15986 C C . GLU A 1 71 ? 19.049 -18.533 -14.422 1.00 0.00 71 GLU A C 14
ATOM 15987 O O . GLU A 1 71 ? 20.079 -18.358 -13.772 1.00 0.00 71 GLU A O 14
ATOM 15999 N N . SER A 1 72 ? 18.507 -19.732 -14.609 1.00 0.00 72 SER A N 14
ATOM 16000 C CA . SER A 1 72 ? 19.102 -20.937 -14.042 1.00 0.00 72 SER A CA 14
ATOM 16001 C C . SER A 1 72 ? 19.789 -21.764 -15.125 1.00 0.00 72 SER A C 14
ATOM 16002 O O . SER A 1 72 ? 19.274 -21.906 -16.234 1.00 0.00 72 SER A O 14
ATOM 16010 N N . SER A 1 73 ? 20.957 -22.306 -14.794 1.00 0.00 73 SER A N 14
ATOM 16011 C CA . SER A 1 73 ? 21.718 -23.116 -15.739 1.00 0.00 73 SER A CA 14
ATOM 16012 C C . SER A 1 73 ? 21.620 -24.597 -15.387 1.00 0.00 73 SER A C 14
ATOM 16013 O O . SER A 1 73 ? 21.727 -24.979 -14.223 1.00 0.00 73 SER A O 14
ATOM 16021 N N . GLY A 1 74 ? 21.414 -25.428 -16.405 1.00 0.00 74 GLY A N 14
ATOM 16022 C CA . GLY A 1 74 ? 21.304 -26.858 -16.184 1.00 0.00 74 GLY A CA 14
ATOM 16023 C C . GLY A 1 74 ? 21.203 -27.639 -17.479 1.00 0.00 74 GLY A C 14
ATOM 16024 O O . GLY A 1 74 ? 20.815 -27.108 -18.520 1.00 0.00 74 GLY A O 14
ATOM 16028 N N . PRO A 1 75 ? 21.560 -28.930 -17.426 1.00 0.00 75 PRO A N 14
ATOM 16029 C CA . PRO A 1 75 ? 21.518 -29.813 -18.596 1.00 0.00 75 PRO A CA 14
ATOM 16030 C C . PRO A 1 75 ? 20.091 -30.124 -19.036 1.00 0.00 75 PRO A C 14
ATOM 16031 O O . PRO A 1 75 ? 19.131 -29.574 -18.496 1.00 0.00 75 PRO A O 14
ATOM 16042 N N . SER A 1 76 ? 19.960 -31.009 -20.019 1.00 0.00 76 SER A N 14
ATOM 16043 C CA . SER A 1 76 ? 18.650 -31.391 -20.534 1.00 0.00 76 SER A CA 14
ATOM 16044 C C . SER A 1 76 ? 18.276 -32.798 -20.078 1.00 0.00 76 SER A C 14
ATOM 16045 O O . SER A 1 76 ? 18.997 -33.760 -20.343 1.00 0.00 76 SER A O 14
ATOM 16053 N N . SER A 1 77 ? 17.144 -32.909 -19.390 1.00 0.00 77 SER A N 14
ATOM 16054 C CA . SER A 1 77 ? 16.675 -34.198 -18.894 1.00 0.00 77 SER A CA 14
ATOM 16055 C C . SER A 1 77 ? 15.187 -34.380 -19.177 1.00 0.00 77 SER A C 14
ATOM 16056 O O . SER A 1 77 ? 14.463 -33.411 -19.400 1.00 0.00 77 SER A O 14
ATOM 16064 N N . GLY A 1 78 ? 14.739 -35.632 -19.168 1.00 0.00 78 GLY A N 14
ATOM 16065 C CA . GLY A 1 78 ? 13.340 -35.921 -19.426 1.00 0.00 78 GLY A CA 14
ATOM 16066 C C . GLY A 1 78 ? 13.144 -36.788 -20.653 1.00 0.00 78 GLY A C 14
ATOM 16067 O O . GLY A 1 78 ? 13.790 -36.541 -21.670 1.00 0.00 78 GLY A O 14
ATOM 16073 N N . GLY A 1 1 ? -2.251 -21.797 9.577 1.00 0.00 1 GLY A N 15
ATOM 16074 C CA . GLY A 1 1 ? -2.689 -20.917 10.644 1.00 0.00 1 GLY A CA 15
ATOM 16075 C C . GLY A 1 1 ? -2.133 -19.514 10.503 1.00 0.00 1 GLY A C 15
ATOM 16076 O O . GLY A 1 1 ? -1.038 -19.222 10.984 1.00 0.00 1 GLY A O 15
ATOM 16080 N N . SER A 1 2 ? -2.889 -18.643 9.842 1.00 0.00 2 SER A N 15
ATOM 16081 C CA . SER A 1 2 ? -2.463 -17.264 9.634 1.00 0.00 2 SER A CA 15
ATOM 16082 C C . SER A 1 2 ? -3.549 -16.287 10.076 1.00 0.00 2 SER A C 15
ATOM 16083 O O . SER A 1 2 ? -4.730 -16.486 9.791 1.00 0.00 2 SER A O 15
ATOM 16091 N N . SER A 1 3 ? -3.139 -15.232 10.773 1.00 0.00 3 SER A N 15
ATOM 16092 C CA . SER A 1 3 ? -4.076 -14.226 11.257 1.00 0.00 3 SER A CA 15
ATOM 16093 C C . SER A 1 3 ? -4.374 -13.194 10.174 1.00 0.00 3 SER A C 15
ATOM 16094 O O . SER A 1 3 ? -3.462 -12.650 9.552 1.00 0.00 3 SER A O 15
ATOM 16102 N N . GLY A 1 4 ? -5.658 -12.929 9.954 1.00 0.00 4 GLY A N 15
ATOM 16103 C CA . GLY A 1 4 ? -6.054 -11.963 8.946 1.00 0.00 4 GLY A CA 15
ATOM 16104 C C . GLY A 1 4 ? -7.122 -12.502 8.015 1.00 0.00 4 GLY A C 15
ATOM 16105 O O . GLY A 1 4 ? -8.050 -11.784 7.641 1.00 0.00 4 GLY A O 15
ATOM 16109 N N . SER A 1 5 ? -6.991 -13.770 7.637 1.00 0.00 5 SER A N 15
ATOM 16110 C CA . SER A 1 5 ? -7.950 -14.403 6.740 1.00 0.00 5 SER A CA 15
ATOM 16111 C C . SER A 1 5 ? -9.371 -13.943 7.050 1.00 0.00 5 SER A C 15
ATOM 16112 O O . SER A 1 5 ? -10.037 -13.338 6.210 1.00 0.00 5 SER A O 15
ATOM 16120 N N . SER A 1 6 ? -9.829 -14.235 8.264 1.00 0.00 6 SER A N 15
ATOM 16121 C CA . SER A 1 6 ? -11.172 -13.855 8.686 1.00 0.00 6 SER A CA 15
ATOM 16122 C C . SER A 1 6 ? -11.272 -12.346 8.888 1.00 0.00 6 SER A C 15
ATOM 16123 O O . SER A 1 6 ? -10.300 -11.694 9.268 1.00 0.00 6 SER A O 15
ATOM 16131 N N . GLY A 1 7 ? -12.455 -11.798 8.630 1.00 0.00 7 GLY A N 15
ATOM 16132 C CA . GLY A 1 7 ? -12.662 -10.370 8.789 1.00 0.00 7 GLY A CA 15
ATOM 16133 C C . GLY A 1 7 ? -12.627 -9.629 7.467 1.00 0.00 7 GLY A C 15
ATOM 16134 O O . GLY A 1 7 ? -12.196 -10.175 6.451 1.00 0.00 7 GLY A O 15
ATOM 16138 N N . LEU A 1 8 ? -13.084 -8.381 7.479 1.00 0.00 8 LEU A N 15
ATOM 16139 C CA . LEU A 1 8 ? -13.105 -7.564 6.271 1.00 0.00 8 LEU A CA 15
ATOM 16140 C C . LEU A 1 8 ? -11.692 -7.163 5.859 1.00 0.00 8 LEU A C 15
ATOM 16141 O O . LEU A 1 8 ? -10.786 -7.108 6.690 1.00 0.00 8 LEU A O 15
ATOM 16157 N N . GLN A 1 9 ? -11.514 -6.881 4.573 1.00 0.00 9 GLN A N 15
ATOM 16158 C CA . GLN A 1 9 ? -10.211 -6.483 4.052 1.00 0.00 9 GLN A CA 15
ATOM 16159 C C . GLN A 1 9 ? -10.349 -5.334 3.059 1.00 0.00 9 GLN A C 15
ATOM 16160 O O . GLN A 1 9 ? -10.853 -5.515 1.950 1.00 0.00 9 GLN A O 15
ATOM 16174 N N . CYS A 1 10 ? -9.900 -4.151 3.464 1.00 0.00 10 CYS A N 15
ATOM 16175 C CA . CYS A 1 10 ? -9.974 -2.971 2.611 1.00 0.00 10 CYS A CA 15
ATOM 16176 C C . CYS A 1 10 ? -9.119 -3.150 1.360 1.00 0.00 10 CYS A C 15
ATOM 16177 O O . CYS A 1 10 ? -8.099 -3.839 1.387 1.00 0.00 10 CYS A O 15
ATOM 16184 N N . GLU A 1 11 ? -9.542 -2.526 0.266 1.00 0.00 11 GLU A N 15
ATOM 16185 C CA . GLU A 1 11 ? -8.815 -2.617 -0.995 1.00 0.00 11 GLU A CA 15
ATOM 16186 C C . GLU A 1 11 ? -7.953 -1.378 -1.216 1.00 0.00 11 GLU A C 15
ATOM 16187 O O . GLU A 1 11 ? -6.870 -1.458 -1.798 1.00 0.00 11 GLU A O 15
ATOM 16199 N N . ILE A 1 12 ? -8.440 -0.233 -0.750 1.00 0.00 12 ILE A N 15
ATOM 16200 C CA . ILE A 1 12 ? -7.714 1.022 -0.896 1.00 0.00 12 ILE A CA 15
ATOM 16201 C C . ILE A 1 12 ? -6.278 0.887 -0.400 1.00 0.00 12 ILE A C 15
ATOM 16202 O O . ILE A 1 12 ? -5.328 1.050 -1.166 1.00 0.00 12 ILE A O 15
ATOM 16218 N N . CYS A 1 13 ? -6.127 0.588 0.885 1.00 0.00 13 CYS A N 15
ATOM 16219 C CA . CYS A 1 13 ? -4.808 0.430 1.485 1.00 0.00 13 CYS A CA 15
ATOM 16220 C C . CYS A 1 13 ? -4.498 -1.043 1.737 1.00 0.00 13 CYS A C 15
ATOM 16221 O O . CYS A 1 13 ? -3.385 -1.506 1.489 1.00 0.00 13 CYS A O 15
ATOM 16228 N N . GLY A 1 14 ? -5.492 -1.775 2.231 1.00 0.00 14 GLY A N 15
ATOM 16229 C CA . GLY A 1 14 ? -5.306 -3.188 2.509 1.00 0.00 14 GLY A CA 15
ATOM 16230 C C . GLY A 1 14 ? -5.424 -3.509 3.985 1.00 0.00 14 GLY A C 15
ATOM 16231 O O . GLY A 1 14 ? -4.767 -4.423 4.484 1.00 0.00 14 GLY A O 15
ATOM 16235 N N . PHE A 1 15 ? -6.263 -2.754 4.688 1.00 0.00 15 PHE A N 15
ATOM 16236 C CA . PHE A 1 15 ? -6.463 -2.962 6.118 1.00 0.00 15 PHE A CA 15
ATOM 16237 C C . PHE A 1 15 ? -7.478 -4.073 6.369 1.00 0.00 15 PHE A C 15
ATOM 16238 O O . PHE A 1 15 ? -8.068 -4.614 5.434 1.00 0.00 15 PHE A O 15
ATOM 16255 N N . THR A 1 16 ? -7.676 -4.408 7.640 1.00 0.00 16 THR A N 15
ATOM 16256 C CA . THR A 1 16 ? -8.618 -5.455 8.016 1.00 0.00 16 THR A CA 15
ATOM 16257 C C . THR A 1 16 ? -9.400 -5.068 9.267 1.00 0.00 16 THR A C 15
ATOM 16258 O O . THR A 1 16 ? -8.826 -4.586 10.244 1.00 0.00 16 THR A O 15
ATOM 16269 N N . CYS A 1 17 ? -10.710 -5.282 9.229 1.00 0.00 17 CYS A N 15
ATOM 16270 C CA . CYS A 1 17 ? -11.571 -4.955 10.360 1.00 0.00 17 CYS A CA 15
ATOM 16271 C C . CYS A 1 17 ? -12.799 -5.859 10.388 1.00 0.00 17 CYS A C 15
ATOM 16272 O O . CYS A 1 17 ? -13.465 -6.050 9.370 1.00 0.00 17 CYS A O 15
ATOM 16280 N N . ARG A 1 18 ? -13.092 -6.414 11.559 1.00 0.00 18 ARG A N 15
ATOM 16281 C CA . ARG A 1 18 ? -14.239 -7.301 11.719 1.00 0.00 18 ARG A CA 15
ATOM 16282 C C . ARG A 1 18 ? -15.547 -6.534 11.551 1.00 0.00 18 ARG A C 15
ATOM 16283 O O . ARG A 1 18 ? -16.367 -6.867 10.695 1.00 0.00 18 ARG A O 15
ATOM 16304 N N . GLN A 1 19 ? -15.735 -5.506 12.373 1.00 0.00 19 GLN A N 15
ATOM 16305 C CA . GLN A 1 19 ? -16.944 -4.693 12.315 1.00 0.00 19 GLN A CA 15
ATOM 16306 C C . GLN A 1 19 ? -16.942 -3.803 11.077 1.00 0.00 19 GLN A C 15
ATOM 16307 O O . GLN A 1 19 ? -16.014 -3.024 10.860 1.00 0.00 19 GLN A O 15
ATOM 16321 N N . LYS A 1 20 ? -17.988 -3.924 10.267 1.00 0.00 20 LYS A N 15
ATOM 16322 C CA . LYS A 1 20 ? -18.110 -3.130 9.050 1.00 0.00 20 LYS A CA 15
ATOM 16323 C C . LYS A 1 20 ? -18.103 -1.638 9.370 1.00 0.00 20 LYS A C 15
ATOM 16324 O O . LYS A 1 20 ? -17.319 -0.876 8.805 1.00 0.00 20 LYS A O 15
ATOM 16343 N N . ALA A 1 21 ? -18.980 -1.229 10.281 1.00 0.00 21 ALA A N 15
ATOM 16344 C CA . ALA A 1 21 ? -19.072 0.170 10.679 1.00 0.00 21 ALA A CA 15
ATOM 16345 C C . ALA A 1 21 ? -17.698 0.833 10.675 1.00 0.00 21 ALA A C 15
ATOM 16346 O O . ALA A 1 21 ? -17.479 1.824 9.978 1.00 0.00 21 ALA A O 15
ATOM 16353 N N . SER A 1 22 ? -16.777 0.280 11.457 1.00 0.00 22 SER A N 15
ATOM 16354 C CA . SER A 1 22 ? -15.426 0.821 11.547 1.00 0.00 22 SER A CA 15
ATOM 16355 C C . SER A 1 22 ? -14.785 0.915 10.165 1.00 0.00 22 SER A C 15
ATOM 16356 O O . SER A 1 22 ? -14.213 1.944 9.802 1.00 0.00 22 SER A O 15
ATOM 16364 N N . LEU A 1 23 ? -14.886 -0.165 9.399 1.00 0.00 23 LEU A N 15
ATOM 16365 C CA . LEU A 1 23 ? -14.317 -0.206 8.056 1.00 0.00 23 LEU A CA 15
ATOM 16366 C C . LEU A 1 23 ? -14.774 0.994 7.234 1.00 0.00 23 LEU A C 15
ATOM 16367 O O . LEU A 1 23 ? -13.969 1.651 6.576 1.00 0.00 23 LEU A O 15
ATOM 16383 N N . ASN A 1 24 ? -16.073 1.275 7.278 1.00 0.00 24 ASN A N 15
ATOM 16384 C CA . ASN A 1 24 ? -16.637 2.398 6.538 1.00 0.00 24 ASN A CA 15
ATOM 16385 C C . ASN A 1 24 ? -15.923 3.698 6.894 1.00 0.00 24 ASN A C 15
ATOM 16386 O O . ASN A 1 24 ? -15.384 4.380 6.023 1.00 0.00 24 ASN A O 15
ATOM 16397 N N . TRP A 1 25 ? -15.923 4.034 8.179 1.00 0.00 25 TRP A N 15
ATOM 16398 C CA . TRP A 1 25 ? -15.275 5.252 8.651 1.00 0.00 25 TRP A CA 15
ATOM 16399 C C . TRP A 1 25 ? -13.796 5.261 8.279 1.00 0.00 25 TRP A C 15
ATOM 16400 O O . TRP A 1 25 ? -13.189 6.322 8.130 1.00 0.00 25 TRP A O 15
ATOM 16421 N N . HIS A 1 26 ? -13.221 4.072 8.129 1.00 0.00 26 HIS A N 15
ATOM 16422 C CA . HIS A 1 26 ? -11.812 3.943 7.773 1.00 0.00 26 HIS A CA 15
ATOM 16423 C C . HIS A 1 26 ? -11.606 4.176 6.280 1.00 0.00 26 HIS A C 15
ATOM 16424 O O . HIS A 1 26 ? -10.481 4.380 5.824 1.00 0.00 26 HIS A O 15
ATOM 16438 N N . GLN A 1 27 ? -12.698 4.142 5.524 1.00 0.00 27 GLN A N 15
ATOM 16439 C CA . GLN A 1 27 ? -12.636 4.348 4.082 1.00 0.00 27 GLN A CA 15
ATOM 16440 C C . GLN A 1 27 ? -12.860 5.815 3.731 1.00 0.00 27 GLN A C 15
ATOM 16441 O O . GLN A 1 27 ? -12.128 6.390 2.926 1.00 0.00 27 GLN A O 15
ATOM 16455 N N . ARG A 1 28 ? -13.878 6.415 4.339 1.00 0.00 28 ARG A N 15
ATOM 16456 C CA . ARG A 1 28 ? -14.200 7.815 4.090 1.00 0.00 28 ARG A CA 15
ATOM 16457 C C . ARG A 1 28 ? -12.932 8.661 4.023 1.00 0.00 28 ARG A C 15
ATOM 16458 O O . ARG A 1 28 ? -12.826 9.576 3.206 1.00 0.00 28 ARG A O 15
ATOM 16479 N N . LYS A 1 29 ? -11.973 8.348 4.887 1.00 0.00 29 LYS A N 15
ATOM 16480 C CA . LYS A 1 29 ? -10.711 9.078 4.926 1.00 0.00 29 LYS A CA 15
ATOM 16481 C C . LYS A 1 29 ? -9.938 8.900 3.623 1.00 0.00 29 LYS A C 15
ATOM 16482 O O . LYS A 1 29 ? -9.319 9.840 3.124 1.00 0.00 29 LYS A O 15
ATOM 16501 N N . HIS A 1 30 ? -9.981 7.689 3.076 1.00 0.00 30 HIS A N 15
ATOM 16502 C CA . HIS A 1 30 ? -9.286 7.389 1.829 1.00 0.00 30 HIS A CA 15
ATOM 16503 C C . HIS A 1 30 ? -9.688 8.371 0.733 1.00 0.00 30 HIS A C 15
ATOM 16504 O O . HIS A 1 30 ? -8.865 8.768 -0.091 1.00 0.00 30 HIS A O 15
ATOM 16518 N N . ALA A 1 31 ? -10.960 8.759 0.730 1.00 0.00 31 ALA A N 15
ATOM 16519 C CA . ALA A 1 31 ? -11.470 9.695 -0.264 1.00 0.00 31 ALA A CA 15
ATOM 16520 C C . ALA A 1 31 ? -10.635 10.970 -0.298 1.00 0.00 31 ALA A C 15
ATOM 16521 O O . ALA A 1 31 ? -10.374 11.524 -1.365 1.00 0.00 31 ALA A O 15
ATOM 16528 N N . GLU A 1 32 ? -10.218 11.430 0.878 1.00 0.00 32 GLU A N 15
ATOM 16529 C CA . GLU A 1 32 ? -9.412 12.641 0.981 1.00 0.00 32 GLU A CA 15
ATOM 16530 C C . GLU A 1 32 ? -7.924 12.313 0.908 1.00 0.00 32 GLU A C 15
ATOM 16531 O O . GLU A 1 32 ? -7.142 13.051 0.307 1.00 0.00 32 GLU A O 15
ATOM 16543 N N . THR A 1 33 ? -7.538 11.200 1.524 1.00 0.00 33 THR A N 15
ATOM 16544 C CA . THR A 1 33 ? -6.144 10.774 1.531 1.00 0.00 33 THR A CA 15
ATOM 16545 C C . THR A 1 33 ? -5.612 10.612 0.112 1.00 0.00 33 THR A C 15
ATOM 16546 O O . THR A 1 33 ? -4.547 11.129 -0.225 1.00 0.00 33 THR A O 15
ATOM 16557 N N . VAL A 1 34 ? -6.361 9.892 -0.717 1.00 0.00 34 VAL A N 15
ATOM 16558 C CA . VAL A 1 34 ? -5.965 9.663 -2.102 1.00 0.00 34 VAL A CA 15
ATOM 16559 C C . VAL A 1 34 ? -5.358 10.920 -2.715 1.00 0.00 34 VAL A C 15
ATOM 16560 O O . VAL A 1 34 ? -4.372 10.852 -3.447 1.00 0.00 34 VAL A O 15
ATOM 16573 N N . ALA A 1 35 ? -5.955 12.068 -2.409 1.00 0.00 35 ALA A N 15
ATOM 16574 C CA . ALA A 1 35 ? -5.472 13.342 -2.927 1.00 0.00 35 ALA A CA 15
ATOM 16575 C C . ALA A 1 35 ? -4.013 13.572 -2.547 1.00 0.00 35 ALA A C 15
ATOM 16576 O O . ALA A 1 35 ? -3.169 13.818 -3.408 1.00 0.00 35 ALA A O 15
ATOM 16583 N N . ALA A 1 36 ? -3.724 13.491 -1.252 1.00 0.00 36 ALA A N 15
ATOM 16584 C CA . ALA A 1 36 ? -2.367 13.689 -0.759 1.00 0.00 36 ALA A CA 15
ATOM 16585 C C . ALA A 1 36 ? -1.340 13.131 -1.738 1.00 0.00 36 ALA A C 15
ATOM 16586 O O . ALA A 1 36 ? -0.373 13.807 -2.092 1.00 0.00 36 ALA A O 15
ATOM 16593 N N . LEU A 1 37 ? -1.554 11.894 -2.172 1.00 0.00 37 LEU A N 15
ATOM 16594 C CA . LEU A 1 37 ? -0.646 11.244 -3.111 1.00 0.00 37 LEU A CA 15
ATOM 16595 C C . LEU A 1 37 ? -0.684 11.934 -4.471 1.00 0.00 37 LEU A C 15
ATOM 16596 O O . LEU A 1 37 ? -1.726 11.983 -5.124 1.00 0.00 37 LEU A O 15
ATOM 16612 N N . ARG A 1 38 ? 0.460 12.463 -4.892 1.00 0.00 38 ARG A N 15
ATOM 16613 C CA . ARG A 1 38 ? 0.558 13.149 -6.175 1.00 0.00 38 ARG A CA 15
ATOM 16614 C C . ARG A 1 38 ? 1.542 12.436 -7.098 1.00 0.00 38 ARG A C 15
ATOM 16615 O O . ARG A 1 38 ? 1.433 12.521 -8.322 1.00 0.00 38 ARG A O 15
ATOM 16636 N N . PHE A 1 39 ? 2.501 11.735 -6.504 1.00 0.00 39 PHE A N 15
ATOM 16637 C CA . PHE A 1 39 ? 3.505 11.008 -7.273 1.00 0.00 39 PHE A CA 15
ATOM 16638 C C . PHE A 1 39 ? 3.122 9.538 -7.416 1.00 0.00 39 PHE A C 15
ATOM 16639 O O . PHE A 1 39 ? 3.285 8.736 -6.495 1.00 0.00 39 PHE A O 15
ATOM 16656 N N . PRO A 1 40 ? 2.601 9.175 -8.596 1.00 0.00 40 PRO A N 15
ATOM 16657 C CA . PRO A 1 40 ? 2.184 7.800 -8.888 1.00 0.00 40 PRO A CA 15
ATOM 16658 C C . PRO A 1 40 ? 3.368 6.848 -9.008 1.00 0.00 40 PRO A C 15
ATOM 16659 O O . PRO A 1 40 ? 4.522 7.277 -9.047 1.00 0.00 40 PRO A O 15
ATOM 16670 N N . CYS A 1 41 ? 3.077 5.553 -9.066 1.00 0.00 41 CYS A N 15
ATOM 16671 C CA . CYS A 1 41 ? 4.118 4.539 -9.181 1.00 0.00 41 CYS A CA 15
ATOM 16672 C C . CYS A 1 41 ? 4.133 3.931 -10.581 1.00 0.00 41 CYS A C 15
ATOM 16673 O O . CYS A 1 41 ? 3.228 3.186 -10.954 1.00 0.00 41 CYS A O 15
ATOM 16680 N N . GLU A 1 42 ? 5.168 4.255 -11.350 1.00 0.00 42 GLU A N 15
ATOM 16681 C CA . GLU A 1 42 ? 5.299 3.741 -12.708 1.00 0.00 42 GLU A CA 15
ATOM 16682 C C . GLU A 1 42 ? 5.471 2.225 -12.702 1.00 0.00 42 GLU A C 15
ATOM 16683 O O . GLU A 1 42 ? 5.308 1.567 -13.730 1.00 0.00 42 GLU A O 15
ATOM 16695 N N . PHE A 1 43 ? 5.801 1.677 -11.537 1.00 0.00 43 PHE A N 15
ATOM 16696 C CA . PHE A 1 43 ? 5.996 0.239 -11.397 1.00 0.00 43 PHE A CA 15
ATOM 16697 C C . PHE A 1 43 ? 4.656 -0.489 -11.346 1.00 0.00 43 PHE A C 15
ATOM 16698 O O . PHE A 1 43 ? 4.385 -1.372 -12.161 1.00 0.00 43 PHE A O 15
ATOM 16715 N N . CYS A 1 44 ? 3.821 -0.114 -10.383 1.00 0.00 44 CYS A N 15
ATOM 16716 C CA . CYS A 1 44 ? 2.510 -0.730 -10.224 1.00 0.00 44 CYS A CA 15
ATOM 16717 C C . CYS A 1 44 ? 1.398 0.267 -10.536 1.00 0.00 44 CYS A C 15
ATOM 16718 O O . CYS A 1 44 ? 0.362 -0.095 -11.091 1.00 0.00 44 CYS A O 15
ATOM 16725 N N . GLY A 1 45 ? 1.623 1.527 -10.175 1.00 0.00 45 GLY A N 15
ATOM 16726 C CA . GLY A 1 45 ? 0.632 2.558 -10.425 1.00 0.00 45 GLY A CA 15
ATOM 16727 C C . GLY A 1 45 ? 0.192 3.259 -9.155 1.00 0.00 45 GLY A C 15
ATOM 16728 O O . GLY A 1 45 ? -0.562 4.231 -9.202 1.00 0.00 45 GLY A O 15
ATOM 16732 N N . LYS A 1 46 ? 0.662 2.765 -8.015 1.00 0.00 46 LYS A N 15
ATOM 16733 C CA . LYS A 1 46 ? 0.313 3.349 -6.725 1.00 0.00 46 LYS A CA 15
ATOM 16734 C C . LYS A 1 46 ? 0.577 4.851 -6.719 1.00 0.00 46 LYS A C 15
ATOM 16735 O O . LYS A 1 46 ? 1.013 5.419 -7.721 1.00 0.00 46 LYS A O 15
ATOM 16754 N N . ARG A 1 47 ? 0.310 5.490 -5.585 1.00 0.00 47 ARG A N 15
ATOM 16755 C CA . ARG A 1 47 ? 0.519 6.926 -5.449 1.00 0.00 47 ARG A CA 15
ATOM 16756 C C . ARG A 1 47 ? 0.997 7.276 -4.043 1.00 0.00 47 ARG A C 15
ATOM 16757 O O . ARG A 1 47 ? 0.528 6.707 -3.057 1.00 0.00 47 ARG A O 15
ATOM 16778 N N . PHE A 1 48 ? 1.934 8.215 -3.958 1.00 0.00 48 PHE A N 15
ATOM 16779 C CA . PHE A 1 48 ? 2.477 8.639 -2.673 1.00 0.00 48 PHE A CA 15
ATOM 16780 C C . PHE A 1 48 ? 2.440 10.159 -2.543 1.00 0.00 48 PHE A C 15
ATOM 16781 O O . PHE A 1 48 ? 2.393 10.877 -3.541 1.00 0.00 48 PHE A O 15
ATOM 16798 N N . GLU A 1 49 ? 2.462 10.642 -1.304 1.00 0.00 49 GLU A N 15
ATOM 16799 C CA . GLU A 1 49 ? 2.430 12.076 -1.043 1.00 0.00 49 GLU A CA 15
ATOM 16800 C C . GLU A 1 49 ? 3.732 12.739 -1.485 1.00 0.00 49 GLU A C 15
ATOM 16801 O O . GLU A 1 49 ? 3.824 13.964 -1.558 1.00 0.00 49 GLU A O 15
ATOM 16813 N N . LYS A 1 50 ? 4.736 11.920 -1.779 1.00 0.00 50 LYS A N 15
ATOM 16814 C CA . LYS A 1 50 ? 6.032 12.424 -2.215 1.00 0.00 50 LYS A CA 15
ATOM 16815 C C . LYS A 1 50 ? 6.832 11.333 -2.920 1.00 0.00 50 LYS A C 15
ATOM 16816 O O . LYS A 1 50 ? 6.542 10.142 -2.800 1.00 0.00 50 LYS A O 15
ATOM 16835 N N . PRO A 1 51 ? 7.863 11.745 -3.672 1.00 0.00 51 PRO A N 15
ATOM 16836 C CA . PRO A 1 51 ? 8.726 10.818 -4.409 1.00 0.00 51 PRO A CA 15
ATOM 16837 C C . PRO A 1 51 ? 9.607 9.986 -3.484 1.00 0.00 51 PRO A C 15
ATOM 16838 O O . PRO A 1 51 ? 9.776 8.784 -3.687 1.00 0.00 51 PRO A O 15
ATOM 16849 N N . ASP A 1 52 ? 10.166 10.633 -2.467 1.00 0.00 52 ASP A N 15
ATOM 16850 C CA . ASP A 1 52 ? 11.029 9.953 -1.509 1.00 0.00 52 ASP A CA 15
ATOM 16851 C C . ASP A 1 52 ? 10.420 8.622 -1.079 1.00 0.00 52 ASP A C 15
ATOM 16852 O O . ASP A 1 52 ? 11.136 7.654 -0.823 1.00 0.00 52 ASP A O 15
ATOM 16861 N N . SER A 1 53 ? 9.093 8.581 -1.000 1.00 0.00 53 SER A N 15
ATOM 16862 C CA . SER A 1 53 ? 8.388 7.371 -0.596 1.00 0.00 53 SER A CA 15
ATOM 16863 C C . SER A 1 53 ? 8.167 6.447 -1.790 1.00 0.00 53 SER A C 15
ATOM 16864 O O . SER A 1 53 ? 8.106 5.226 -1.642 1.00 0.00 53 SER A O 15
ATOM 16872 N N . VAL A 1 54 ? 8.046 7.039 -2.974 1.00 0.00 54 VAL A N 15
ATOM 16873 C CA . VAL A 1 54 ? 7.833 6.271 -4.195 1.00 0.00 54 VAL A CA 15
ATOM 16874 C C . VAL A 1 54 ? 9.090 5.505 -4.589 1.00 0.00 54 VAL A C 15
ATOM 16875 O O . VAL A 1 54 ? 9.015 4.450 -5.217 1.00 0.00 54 VAL A O 15
ATOM 16888 N N . ALA A 1 55 ? 10.246 6.045 -4.217 1.00 0.00 55 ALA A N 15
ATOM 16889 C CA . ALA A 1 55 ? 11.521 5.411 -4.529 1.00 0.00 55 ALA A CA 15
ATOM 16890 C C . ALA A 1 55 ? 11.783 4.222 -3.611 1.00 0.00 55 ALA A C 15
ATOM 16891 O O . ALA A 1 55 ? 12.255 3.176 -4.055 1.00 0.00 55 ALA A O 15
ATOM 16898 N N . ALA A 1 56 ? 11.475 4.391 -2.330 1.00 0.00 56 ALA A N 15
ATOM 16899 C CA . ALA A 1 56 ? 11.676 3.330 -1.350 1.00 0.00 56 ALA A CA 15
ATOM 16900 C C . ALA A 1 56 ? 10.659 2.210 -1.537 1.00 0.00 56 ALA A C 15
ATOM 16901 O O . ALA A 1 56 ? 10.989 1.030 -1.407 1.00 0.00 56 ALA A O 15
ATOM 16908 N N . HIS A 1 57 ? 9.421 2.585 -1.844 1.00 0.00 57 HIS A N 15
ATOM 16909 C CA . HIS A 1 57 ? 8.356 1.610 -2.049 1.00 0.00 57 HIS A CA 15
ATOM 16910 C C . HIS A 1 57 ? 8.779 0.547 -3.059 1.00 0.00 57 HIS A C 15
ATOM 16911 O O . HIS A 1 57 ? 8.446 -0.629 -2.912 1.00 0.00 57 HIS A O 15
ATOM 16925 N N . ARG A 1 58 ? 9.512 0.970 -4.083 1.00 0.00 58 ARG A N 15
ATOM 16926 C CA . ARG A 1 58 ? 9.979 0.055 -5.118 1.00 0.00 58 ARG A CA 15
ATOM 16927 C C . ARG A 1 58 ? 11.015 -0.916 -4.558 1.00 0.00 58 ARG A C 15
ATOM 16928 O O . ARG A 1 58 ? 11.278 -1.965 -5.145 1.00 0.00 58 ARG A O 15
ATOM 16949 N N . SER A 1 59 ? 11.601 -0.556 -3.420 1.00 0.00 59 SER A N 15
ATOM 16950 C CA . SER A 1 59 ? 12.612 -1.393 -2.784 1.00 0.00 59 SER A CA 15
ATOM 16951 C C . SER A 1 59 ? 11.976 -2.333 -1.765 1.00 0.00 59 SER A C 15
ATOM 16952 O O . SER A 1 59 ? 12.650 -3.178 -1.175 1.00 0.00 59 SER A O 15
ATOM 16960 N N . LYS A 1 60 ? 10.671 -2.180 -1.562 1.00 0.00 60 LYS A N 15
ATOM 16961 C CA . LYS A 1 60 ? 9.941 -3.015 -0.615 1.00 0.00 60 LYS A CA 15
ATOM 16962 C C . LYS A 1 60 ? 8.864 -3.829 -1.326 1.00 0.00 60 LYS A C 15
ATOM 16963 O O . LYS A 1 60 ? 8.569 -4.959 -0.937 1.00 0.00 60 LYS A O 15
ATOM 16982 N N . SER A 1 61 ? 8.281 -3.247 -2.369 1.00 0.00 61 SER A N 15
ATOM 16983 C CA . SER A 1 61 ? 7.235 -3.918 -3.133 1.00 0.00 61 SER A CA 15
ATOM 16984 C C . SER A 1 61 ? 7.743 -4.317 -4.515 1.00 0.00 61 SER A C 15
ATOM 16985 O O . SER A 1 61 ? 7.267 -5.286 -5.108 1.00 0.00 61 SER A O 15
ATOM 16993 N N . HIS A 1 62 ? 8.713 -3.563 -5.023 1.00 0.00 62 HIS A N 15
ATOM 16994 C CA . HIS A 1 62 ? 9.287 -3.838 -6.336 1.00 0.00 62 HIS A CA 15
ATOM 16995 C C . HIS A 1 62 ? 10.772 -4.165 -6.221 1.00 0.00 62 HIS A C 15
ATOM 16996 O O . HIS A 1 62 ? 11.562 -3.905 -7.129 1.00 0.00 62 HIS A O 15
ATOM 17010 N N . PRO A 1 63 ? 11.164 -4.749 -5.079 1.00 0.00 63 PRO A N 15
ATOM 17011 C CA . PRO A 1 63 ? 12.557 -5.124 -4.819 1.00 0.00 63 PRO A CA 15
ATOM 17012 C C . PRO A 1 63 ? 13.015 -6.291 -5.687 1.00 0.00 63 PRO A C 15
ATOM 17013 O O . PRO A 1 63 ? 14.190 -6.656 -5.683 1.00 0.00 63 PRO A O 15
ATOM 17024 N N . ALA A 1 64 ? 12.080 -6.872 -6.432 1.00 0.00 64 ALA A N 15
ATOM 17025 C CA . ALA A 1 64 ? 12.389 -7.996 -7.307 1.00 0.00 64 ALA A CA 15
ATOM 17026 C C . ALA A 1 64 ? 12.670 -7.523 -8.729 1.00 0.00 64 ALA A C 15
ATOM 17027 O O . ALA A 1 64 ? 13.224 -8.264 -9.542 1.00 0.00 64 ALA A O 15
ATOM 17034 N N . LEU A 1 65 ? 12.285 -6.286 -9.023 1.00 0.00 65 LEU A N 15
ATOM 17035 C CA . LEU A 1 65 ? 12.496 -5.714 -10.348 1.00 0.00 65 LEU A CA 15
ATOM 17036 C C . LEU A 1 65 ? 13.772 -4.878 -10.384 1.00 0.00 65 LEU A C 15
ATOM 17037 O O . LEU A 1 65 ? 14.657 -5.113 -11.208 1.00 0.00 65 LEU A O 15
ATOM 17053 N N . LEU A 1 66 ? 13.860 -3.904 -9.485 1.00 0.00 66 LEU A N 15
ATOM 17054 C CA . LEU A 1 66 ? 15.029 -3.035 -9.412 1.00 0.00 66 LEU A CA 15
ATOM 17055 C C . LEU A 1 66 ? 16.310 -3.822 -9.665 1.00 0.00 66 LEU A C 15
ATOM 17056 O O . LEU A 1 66 ? 17.185 -3.383 -10.413 1.00 0.00 66 LEU A O 15
ATOM 17072 N N . LEU A 1 67 ? 16.415 -4.989 -9.039 1.00 0.00 67 LEU A N 15
ATOM 17073 C CA . LEU A 1 67 ? 17.589 -5.840 -9.198 1.00 0.00 67 LEU A CA 15
ATOM 17074 C C . LEU A 1 67 ? 17.855 -6.132 -10.672 1.00 0.00 67 LEU A C 15
ATOM 17075 O O . LEU A 1 67 ? 16.968 -5.988 -11.513 1.00 0.00 67 LEU A O 15
ATOM 17091 N N . ALA A 1 68 ? 19.081 -6.544 -10.976 1.00 0.00 68 ALA A N 15
ATOM 17092 C CA . ALA A 1 68 ? 19.462 -6.860 -12.347 1.00 0.00 68 ALA A CA 15
ATOM 17093 C C . ALA A 1 68 ? 18.913 -8.218 -12.770 1.00 0.00 68 ALA A C 15
ATOM 17094 O O . ALA A 1 68 ? 19.064 -9.221 -12.072 1.00 0.00 68 ALA A O 15
ATOM 17101 N N . PRO A 1 69 ? 18.260 -8.254 -13.941 1.00 0.00 69 PRO A N 15
ATOM 17102 C CA . PRO A 1 69 ? 17.674 -9.484 -14.484 1.00 0.00 69 PRO A CA 15
ATOM 17103 C C . PRO A 1 69 ? 18.736 -10.481 -14.934 1.00 0.00 69 PRO A C 15
ATOM 17104 O O . PRO A 1 69 ? 19.880 -10.109 -15.194 1.00 0.00 69 PRO A O 15
ATOM 17115 N N . GLN A 1 70 ? 18.350 -11.750 -15.023 1.00 0.00 70 GLN A N 15
ATOM 17116 C CA . GLN A 1 70 ? 19.270 -12.801 -15.442 1.00 0.00 70 GLN A CA 15
ATOM 17117 C C . GLN A 1 70 ? 19.027 -13.189 -16.897 1.00 0.00 70 GLN A C 15
ATOM 17118 O O . GLN A 1 70 ? 17.936 -12.988 -17.428 1.00 0.00 70 GLN A O 15
ATOM 17132 N N . GLU A 1 71 ? 20.052 -13.745 -17.535 1.00 0.00 71 GLU A N 15
ATOM 17133 C CA . GLU A 1 71 ? 19.949 -14.160 -18.929 1.00 0.00 71 GLU A CA 15
ATOM 17134 C C . GLU A 1 71 ? 20.108 -15.672 -19.060 1.00 0.00 71 GLU A C 15
ATOM 17135 O O . GLU A 1 71 ? 20.389 -16.364 -18.081 1.00 0.00 71 GLU A O 15
ATOM 17147 N N . SER A 1 72 ? 19.926 -16.177 -20.275 1.00 0.00 72 SER A N 15
ATOM 17148 C CA . SER A 1 72 ? 20.044 -17.607 -20.535 1.00 0.00 72 SER A CA 15
ATOM 17149 C C . SER A 1 72 ? 21.250 -17.901 -21.422 1.00 0.00 72 SER A C 15
ATOM 17150 O O . SER A 1 72 ? 21.917 -16.985 -21.904 1.00 0.00 72 SER A O 15
ATOM 17158 N N . SER A 1 73 ? 21.523 -19.184 -21.633 1.00 0.00 73 SER A N 15
ATOM 17159 C CA . SER A 1 73 ? 22.651 -19.600 -22.460 1.00 0.00 73 SER A CA 15
ATOM 17160 C C . SER A 1 73 ? 22.499 -19.081 -23.886 1.00 0.00 73 SER A C 15
ATOM 17161 O O . SER A 1 73 ? 21.386 -18.887 -24.373 1.00 0.00 73 SER A O 15
ATOM 17169 N N . GLY A 1 74 ? 23.629 -18.858 -24.552 1.00 0.00 74 GLY A N 15
ATOM 17170 C CA . GLY A 1 74 ? 23.601 -18.364 -25.916 1.00 0.00 74 GLY A CA 15
ATOM 17171 C C . GLY A 1 74 ? 23.635 -16.850 -25.985 1.00 0.00 74 GLY A C 15
ATOM 17172 O O . GLY A 1 74 ? 23.369 -16.156 -25.003 1.00 0.00 74 GLY A O 15
ATOM 17176 N N . PRO A 1 75 ? 23.972 -16.315 -27.168 1.00 0.00 75 PRO A N 15
ATOM 17177 C CA . PRO A 1 75 ? 24.050 -14.868 -27.389 1.00 0.00 75 PRO A CA 15
ATOM 17178 C C . PRO A 1 75 ? 22.678 -14.204 -27.369 1.00 0.00 75 PRO A C 15
ATOM 17179 O O . PRO A 1 75 ? 22.567 -12.982 -27.468 1.00 0.00 75 PRO A O 15
ATOM 17190 N N . SER A 1 76 ? 21.634 -15.017 -27.239 1.00 0.00 76 SER A N 15
ATOM 17191 C CA . SER A 1 76 ? 20.268 -14.508 -27.210 1.00 0.00 76 SER A CA 15
ATOM 17192 C C . SER A 1 76 ? 20.206 -13.160 -26.497 1.00 0.00 76 SER A C 15
ATOM 17193 O O . SER A 1 76 ? 19.521 -12.240 -26.945 1.00 0.00 76 SER A O 15
ATOM 17201 N N . SER A 1 77 ? 20.926 -13.052 -25.385 1.00 0.00 77 SER A N 15
ATOM 17202 C CA . SER A 1 77 ? 20.950 -11.819 -24.607 1.00 0.00 77 SER A CA 15
ATOM 17203 C C . SER A 1 77 ? 22.310 -11.135 -24.716 1.00 0.00 77 SER A C 15
ATOM 17204 O O . SER A 1 77 ? 23.341 -11.726 -24.400 1.00 0.00 77 SER A O 15
ATOM 17212 N N . GLY A 1 78 ? 22.302 -9.884 -25.166 1.00 0.00 78 GLY A N 15
ATOM 17213 C CA . GLY A 1 78 ? 23.539 -9.139 -25.309 1.00 0.00 78 GLY A CA 15
ATOM 17214 C C . GLY A 1 78 ? 24.487 -9.361 -24.148 1.00 0.00 78 GLY A C 15
ATOM 17215 O O . GLY A 1 78 ? 25.659 -9.004 -24.255 1.00 0.00 78 GLY A O 15
ATOM 17221 N N . GLY A 1 1 ? -0.859 -22.369 18.359 1.00 0.00 1 GLY A N 16
ATOM 17222 C CA . GLY A 1 1 ? -1.749 -23.216 17.585 1.00 0.00 1 GLY A CA 16
ATOM 17223 C C . GLY A 1 1 ? -3.106 -22.578 17.360 1.00 0.00 1 GLY A C 16
ATOM 17224 O O . GLY A 1 1 ? -3.873 -22.385 18.303 1.00 0.00 1 GLY A O 16
ATOM 17228 N N . SER A 1 2 ? -3.402 -22.248 16.107 1.00 0.00 2 SER A N 16
ATOM 17229 C CA . SER A 1 2 ? -4.673 -21.623 15.762 1.00 0.00 2 SER A CA 16
ATOM 17230 C C . SER A 1 2 ? -5.195 -22.153 14.429 1.00 0.00 2 SER A C 16
ATOM 17231 O O . SER A 1 2 ? -4.610 -21.899 13.376 1.00 0.00 2 SER A O 16
ATOM 17239 N N . SER A 1 3 ? -6.299 -22.890 14.484 1.00 0.00 3 SER A N 16
ATOM 17240 C CA . SER A 1 3 ? -6.899 -23.460 13.283 1.00 0.00 3 SER A CA 16
ATOM 17241 C C . SER A 1 3 ? -6.796 -22.488 12.111 1.00 0.00 3 SER A C 16
ATOM 17242 O O . SER A 1 3 ? -6.494 -22.884 10.986 1.00 0.00 3 SER A O 16
ATOM 17250 N N . GLY A 1 4 ? -7.048 -21.211 12.385 1.00 0.00 4 GLY A N 16
ATOM 17251 C CA . GLY A 1 4 ? -6.979 -20.202 11.345 1.00 0.00 4 GLY A CA 16
ATOM 17252 C C . GLY A 1 4 ? -7.671 -18.913 11.740 1.00 0.00 4 GLY A C 16
ATOM 17253 O O . GLY A 1 4 ? -8.859 -18.912 12.063 1.00 0.00 4 GLY A O 16
ATOM 17257 N N . SER A 1 5 ? -6.927 -17.812 11.718 1.00 0.00 5 SER A N 16
ATOM 17258 C CA . SER A 1 5 ? -7.475 -16.511 12.083 1.00 0.00 5 SER A CA 16
ATOM 17259 C C . SER A 1 5 ? -8.249 -15.901 10.918 1.00 0.00 5 SER A C 16
ATOM 17260 O O . SER A 1 5 ? -8.278 -16.457 9.819 1.00 0.00 5 SER A O 16
ATOM 17268 N N . SER A 1 6 ? -8.874 -14.755 11.166 1.00 0.00 6 SER A N 16
ATOM 17269 C CA . SER A 1 6 ? -9.652 -14.071 10.140 1.00 0.00 6 SER A CA 16
ATOM 17270 C C . SER A 1 6 ? -9.564 -12.557 10.310 1.00 0.00 6 SER A C 16
ATOM 17271 O O . SER A 1 6 ? -9.023 -12.063 11.299 1.00 0.00 6 SER A O 16
ATOM 17279 N N . GLY A 1 7 ? -10.100 -11.826 9.338 1.00 0.00 7 GLY A N 16
ATOM 17280 C CA . GLY A 1 7 ? -10.072 -10.376 9.398 1.00 0.00 7 GLY A CA 16
ATOM 17281 C C . GLY A 1 7 ? -9.885 -9.743 8.034 1.00 0.00 7 GLY A C 16
ATOM 17282 O O . GLY A 1 7 ? -9.150 -10.265 7.194 1.00 0.00 7 GLY A O 16
ATOM 17286 N N . LEU A 1 8 ? -10.551 -8.616 7.811 1.00 0.00 8 LEU A N 16
ATOM 17287 C CA . LEU A 1 8 ? -10.457 -7.910 6.537 1.00 0.00 8 LEU A CA 16
ATOM 17288 C C . LEU A 1 8 ? -9.162 -7.107 6.455 1.00 0.00 8 LEU A C 16
ATOM 17289 O O . LEU A 1 8 ? -8.725 -6.514 7.440 1.00 0.00 8 LEU A O 16
ATOM 17305 N N . GLN A 1 9 ? -8.556 -7.092 5.272 1.00 0.00 9 GLN A N 16
ATOM 17306 C CA . GLN A 1 9 ? -7.313 -6.360 5.061 1.00 0.00 9 GLN A CA 16
ATOM 17307 C C . GLN A 1 9 ? -7.470 -5.330 3.947 1.00 0.00 9 GLN A C 16
ATOM 17308 O O . GLN A 1 9 ? -7.802 -5.674 2.811 1.00 0.00 9 GLN A O 16
ATOM 17322 N N . CYS A 1 10 ? -7.230 -4.066 4.278 1.00 0.00 10 CYS A N 16
ATOM 17323 C CA . CYS A 1 10 ? -7.345 -2.985 3.307 1.00 0.00 10 CYS A CA 16
ATOM 17324 C C . CYS A 1 10 ? -6.226 -3.062 2.272 1.00 0.00 10 CYS A C 16
ATOM 17325 O O . CYS A 1 10 ? -5.119 -3.505 2.573 1.00 0.00 10 CYS A O 16
ATOM 17332 N N . GLU A 1 11 ? -6.526 -2.628 1.051 1.00 0.00 11 GLU A N 16
ATOM 17333 C CA . GLU A 1 11 ? -5.545 -2.649 -0.028 1.00 0.00 11 GLU A CA 16
ATOM 17334 C C . GLU A 1 11 ? -4.897 -1.278 -0.200 1.00 0.00 11 GLU A C 16
ATOM 17335 O O . GLU A 1 11 ? -3.734 -1.175 -0.592 1.00 0.00 11 GLU A O 16
ATOM 17347 N N . ILE A 1 12 ? -5.658 -0.229 0.094 1.00 0.00 12 ILE A N 16
ATOM 17348 C CA . ILE A 1 12 ? -5.158 1.134 -0.028 1.00 0.00 12 ILE A CA 16
ATOM 17349 C C . ILE A 1 12 ? -3.887 1.329 0.791 1.00 0.00 12 ILE A C 16
ATOM 17350 O O . ILE A 1 12 ? -2.796 1.476 0.240 1.00 0.00 12 ILE A O 16
ATOM 17366 N N . CYS A 1 13 ? -4.035 1.329 2.112 1.00 0.00 13 CYS A N 16
ATOM 17367 C CA . CYS A 1 13 ? -2.900 1.504 3.009 1.00 0.00 13 CYS A CA 16
ATOM 17368 C C . CYS A 1 13 ? -2.408 0.158 3.534 1.00 0.00 13 CYS A C 16
ATOM 17369 O O . CYS A 1 13 ? -1.206 -0.090 3.605 1.00 0.00 13 CYS A O 16
ATOM 17376 N N . GLY A 1 14 ? -3.349 -0.707 3.900 1.00 0.00 14 GLY A N 16
ATOM 17377 C CA . GLY A 1 14 ? -2.992 -2.017 4.414 1.00 0.00 14 GLY A CA 16
ATOM 17378 C C . GLY A 1 14 ? -3.507 -2.248 5.820 1.00 0.00 14 GLY A C 16
ATOM 17379 O O . GLY A 1 14 ? -2.952 -3.055 6.568 1.00 0.00 14 GLY A O 16
ATOM 17383 N N . PHE A 1 15 ? -4.570 -1.539 6.184 1.00 0.00 15 PHE A N 16
ATOM 17384 C CA . PHE A 1 15 ? -5.158 -1.668 7.512 1.00 0.00 15 PHE A CA 16
ATOM 17385 C C . PHE A 1 15 ? -5.869 -3.010 7.663 1.00 0.00 15 PHE A C 16
ATOM 17386 O O . PHE A 1 15 ? -5.957 -3.790 6.715 1.00 0.00 15 PHE A O 16
ATOM 17403 N N . THR A 1 16 ? -6.374 -3.274 8.865 1.00 0.00 16 THR A N 16
ATOM 17404 C CA . THR A 1 16 ? -7.075 -4.521 9.142 1.00 0.00 16 THR A CA 16
ATOM 17405 C C . THR A 1 16 ? -8.294 -4.281 10.025 1.00 0.00 16 THR A C 16
ATOM 17406 O O . THR A 1 16 ? -8.217 -3.570 11.028 1.00 0.00 16 THR A O 16
ATOM 17417 N N . CYS A 1 17 ? -9.419 -4.879 9.648 1.00 0.00 17 CYS A N 16
ATOM 17418 C CA . CYS A 1 17 ? -10.656 -4.731 10.406 1.00 0.00 17 CYS A CA 16
ATOM 17419 C C . CYS A 1 17 ? -11.505 -5.994 10.315 1.00 0.00 17 CYS A C 16
ATOM 17420 O O . CYS A 1 17 ? -11.636 -6.591 9.246 1.00 0.00 17 CYS A O 16
ATOM 17428 N N . ARG A 1 18 ? -12.078 -6.398 11.444 1.00 0.00 18 ARG A N 16
ATOM 17429 C CA . ARG A 1 18 ? -12.912 -7.593 11.492 1.00 0.00 18 ARG A CA 16
ATOM 17430 C C . ARG A 1 18 ? -14.231 -7.366 10.759 1.00 0.00 18 ARG A C 16
ATOM 17431 O O . ARG A 1 18 ? -14.583 -8.116 9.849 1.00 0.00 18 ARG A O 16
ATOM 17452 N N . GLN A 1 19 ? -14.955 -6.327 11.163 1.00 0.00 19 GLN A N 16
ATOM 17453 C CA . GLN A 1 19 ? -16.235 -6.003 10.545 1.00 0.00 19 GLN A CA 16
ATOM 17454 C C . GLN A 1 19 ? -16.035 -5.162 9.288 1.00 0.00 19 GLN A C 16
ATOM 17455 O O . GLN A 1 19 ? -15.053 -4.430 9.167 1.00 0.00 19 GLN A O 16
ATOM 17469 N N . LYS A 1 20 ? -16.973 -5.273 8.353 1.00 0.00 20 LYS A N 16
ATOM 17470 C CA . LYS A 1 20 ? -16.902 -4.523 7.105 1.00 0.00 20 LYS A CA 16
ATOM 17471 C C . LYS A 1 20 ? -17.259 -3.057 7.329 1.00 0.00 20 LYS A C 16
ATOM 17472 O O . LYS A 1 20 ? -16.521 -2.160 6.924 1.00 0.00 20 LYS A O 16
ATOM 17491 N N . ALA A 1 21 ? -18.395 -2.822 7.978 1.00 0.00 21 ALA A N 16
ATOM 17492 C CA . ALA A 1 21 ? -18.847 -1.466 8.260 1.00 0.00 21 ALA A CA 16
ATOM 17493 C C . ALA A 1 21 ? -17.679 -0.568 8.653 1.00 0.00 21 ALA A C 16
ATOM 17494 O O . ALA A 1 21 ? -17.506 0.519 8.102 1.00 0.00 21 ALA A O 16
ATOM 17501 N N . SER A 1 22 ? -16.881 -1.029 9.611 1.00 0.00 22 SER A N 16
ATOM 17502 C CA . SER A 1 22 ? -15.731 -0.265 10.081 1.00 0.00 22 SER A CA 16
ATOM 17503 C C . SER A 1 22 ? -14.724 -0.050 8.956 1.00 0.00 22 SER A C 16
ATOM 17504 O O . SER A 1 22 ? -14.280 1.073 8.711 1.00 0.00 22 SER A O 16
ATOM 17512 N N . LEU A 1 23 ? -14.369 -1.133 8.273 1.00 0.00 23 LEU A N 16
ATOM 17513 C CA . LEU A 1 23 ? -13.414 -1.064 7.173 1.00 0.00 23 LEU A CA 16
ATOM 17514 C C . LEU A 1 23 ? -13.859 -0.045 6.128 1.00 0.00 23 LEU A C 16
ATOM 17515 O O . LEU A 1 23 ? -13.052 0.734 5.624 1.00 0.00 23 LEU A O 16
ATOM 17531 N N . ASN A 1 24 ? -15.150 -0.056 5.811 1.00 0.00 24 ASN A N 16
ATOM 17532 C CA . ASN A 1 24 ? -15.703 0.868 4.828 1.00 0.00 24 ASN A CA 16
ATOM 17533 C C . ASN A 1 24 ? -15.393 2.314 5.206 1.00 0.00 24 ASN A C 16
ATOM 17534 O O . ASN A 1 24 ? -14.769 3.047 4.438 1.00 0.00 24 ASN A O 16
ATOM 17545 N N . TRP A 1 25 ? -15.833 2.716 6.393 1.00 0.00 25 TRP A N 16
ATOM 17546 C CA . TRP A 1 25 ? -15.602 4.074 6.873 1.00 0.00 25 TRP A CA 16
ATOM 17547 C C . TRP A 1 25 ? -14.116 4.411 6.859 1.00 0.00 25 TRP A C 16
ATOM 17548 O O . TRP A 1 25 ? -13.735 5.581 6.806 1.00 0.00 25 TRP A O 16
ATOM 17569 N N . HIS A 1 26 ? -13.279 3.379 6.906 1.00 0.00 26 HIS A N 16
ATOM 17570 C CA . HIS A 1 26 ? -11.832 3.567 6.897 1.00 0.00 26 HIS A CA 16
ATOM 17571 C C . HIS A 1 26 ? -11.316 3.745 5.473 1.00 0.00 26 HIS A C 16
ATOM 17572 O O . HIS A 1 26 ? -10.207 4.237 5.262 1.00 0.00 26 HIS A O 16
ATOM 17586 N N . GLN A 1 27 ? -12.126 3.340 4.500 1.00 0.00 27 GLN A N 16
ATOM 17587 C CA . GLN A 1 27 ? -11.749 3.453 3.096 1.00 0.00 27 GLN A CA 16
ATOM 17588 C C . GLN A 1 27 ? -12.181 4.799 2.523 1.00 0.00 27 GLN A C 16
ATOM 17589 O O . GLN A 1 27 ? -11.408 5.471 1.840 1.00 0.00 27 GLN A O 16
ATOM 17603 N N . ARG A 1 28 ? -13.421 5.186 2.806 1.00 0.00 28 ARG A N 16
ATOM 17604 C CA . ARG A 1 28 ? -13.956 6.451 2.317 1.00 0.00 28 ARG A CA 16
ATOM 17605 C C . ARG A 1 28 ? -12.928 7.569 2.463 1.00 0.00 28 ARG A C 16
ATOM 17606 O O . ARG A 1 28 ? -12.795 8.424 1.586 1.00 0.00 28 ARG A O 16
ATOM 17627 N N . LYS A 1 29 ? -12.201 7.557 3.575 1.00 0.00 29 LYS A N 16
ATOM 17628 C CA . LYS A 1 29 ? -11.184 8.568 3.837 1.00 0.00 29 LYS A CA 16
ATOM 17629 C C . LYS A 1 29 ? -10.106 8.547 2.758 1.00 0.00 29 LYS A C 16
ATOM 17630 O O . LYS A 1 29 ? -9.612 9.594 2.339 1.00 0.00 29 LYS A O 16
ATOM 17649 N N . HIS A 1 30 ? -9.745 7.348 2.311 1.00 0.00 30 HIS A N 16
ATOM 17650 C CA . HIS A 1 30 ? -8.727 7.191 1.279 1.00 0.00 30 HIS A CA 16
ATOM 17651 C C . HIS A 1 30 ? -9.079 8.007 0.039 1.00 0.00 30 HIS A C 16
ATOM 17652 O O . HIS A 1 30 ? -8.197 8.489 -0.671 1.00 0.00 30 HIS A O 16
ATOM 17666 N N . ALA A 1 31 ? -10.375 8.158 -0.215 1.00 0.00 31 ALA A N 16
ATOM 17667 C CA . ALA A 1 31 ? -10.844 8.917 -1.368 1.00 0.00 31 ALA A CA 16
ATOM 17668 C C . ALA A 1 31 ? -10.508 10.398 -1.224 1.00 0.00 31 ALA A C 16
ATOM 17669 O O . ALA A 1 31 ? -10.269 11.088 -2.215 1.00 0.00 31 ALA A O 16
ATOM 17676 N N . GLU A 1 32 ? -10.492 10.879 0.015 1.00 0.00 32 GLU A N 16
ATOM 17677 C CA . GLU A 1 32 ? -10.186 12.278 0.286 1.00 0.00 32 GLU A CA 16
ATOM 17678 C C . GLU A 1 32 ? -8.685 12.482 0.468 1.00 0.00 32 GLU A C 16
ATOM 17679 O O . GLU A 1 32 ? -8.153 13.555 0.180 1.00 0.00 32 GLU A O 16
ATOM 17691 N N . THR A 1 33 ? -8.007 11.445 0.948 1.00 0.00 33 THR A N 16
ATOM 17692 C CA . THR A 1 33 ? -6.568 11.509 1.171 1.00 0.00 33 THR A CA 16
ATOM 17693 C C . THR A 1 33 ? -5.809 11.569 -0.150 1.00 0.00 33 THR A C 16
ATOM 17694 O O . THR A 1 33 ? -4.686 12.069 -0.211 1.00 0.00 33 THR A O 16
ATOM 17705 N N . VAL A 1 34 ? -6.431 11.057 -1.208 1.00 0.00 34 VAL A N 16
ATOM 17706 C CA . VAL A 1 34 ? -5.815 11.053 -2.529 1.00 0.00 34 VAL A CA 16
ATOM 17707 C C . VAL A 1 34 ? -5.199 12.410 -2.852 1.00 0.00 34 VAL A C 16
ATOM 17708 O O . VAL A 1 34 ? -4.199 12.496 -3.564 1.00 0.00 34 VAL A O 16
ATOM 17721 N N . ALA A 1 35 ? -5.804 13.469 -2.323 1.00 0.00 35 ALA A N 16
ATOM 17722 C CA . ALA A 1 35 ? -5.313 14.822 -2.552 1.00 0.00 35 ALA A CA 16
ATOM 17723 C C . ALA A 1 35 ? -3.835 14.938 -2.197 1.00 0.00 35 ALA A C 16
ATOM 17724 O O . ALA A 1 35 ? -3.017 15.336 -3.027 1.00 0.00 35 ALA A O 16
ATOM 17731 N N . ALA A 1 36 ? -3.499 14.589 -0.960 1.00 0.00 36 ALA A N 16
ATOM 17732 C CA . ALA A 1 36 ? -2.119 14.653 -0.496 1.00 0.00 36 ALA A CA 16
ATOM 17733 C C . ALA A 1 36 ? -1.168 14.038 -1.517 1.00 0.00 36 ALA A C 16
ATOM 17734 O O . ALA A 1 36 ? -0.295 14.719 -2.057 1.00 0.00 36 ALA A O 16
ATOM 17741 N N . LEU A 1 37 ? -1.341 12.747 -1.777 1.00 0.00 37 LEU A N 16
ATOM 17742 C CA . LEU A 1 37 ? -0.497 12.039 -2.734 1.00 0.00 37 LEU A CA 16
ATOM 17743 C C . LEU A 1 37 ? -0.539 12.714 -4.101 1.00 0.00 37 LEU A C 16
ATOM 17744 O O . LEU A 1 37 ? -1.596 12.809 -4.725 1.00 0.00 37 LEU A O 16
ATOM 17760 N N . ARG A 1 38 ? 0.617 13.179 -4.561 1.00 0.00 38 ARG A N 16
ATOM 17761 C CA . ARG A 1 38 ? 0.713 13.844 -5.855 1.00 0.00 38 ARG A CA 16
ATOM 17762 C C . ARG A 1 38 ? 1.630 13.071 -6.798 1.00 0.00 38 ARG A C 16
ATOM 17763 O O . ARG A 1 38 ? 1.511 13.171 -8.019 1.00 0.00 38 ARG A O 16
ATOM 17784 N N . PHE A 1 39 ? 2.547 12.299 -6.222 1.00 0.00 39 PHE A N 16
ATOM 17785 C CA . PHE A 1 39 ? 3.486 11.510 -7.010 1.00 0.00 39 PHE A CA 16
ATOM 17786 C C . PHE A 1 39 ? 3.015 10.064 -7.129 1.00 0.00 39 PHE A C 16
ATOM 17787 O O . PHE A 1 39 ? 3.155 9.260 -6.207 1.00 0.00 39 PHE A O 16
ATOM 17804 N N . PRO A 1 40 ? 2.441 9.723 -8.293 1.00 0.00 40 PRO A N 16
ATOM 17805 C CA . PRO A 1 40 ? 1.937 8.372 -8.562 1.00 0.00 40 PRO A CA 16
ATOM 17806 C C . PRO A 1 40 ? 3.061 7.352 -8.704 1.00 0.00 40 PRO A C 16
ATOM 17807 O O . PRO A 1 40 ? 4.232 7.714 -8.820 1.00 0.00 40 PRO A O 16
ATOM 17818 N N . CYS A 1 41 ? 2.698 6.073 -8.694 1.00 0.00 41 CYS A N 16
ATOM 17819 C CA . CYS A 1 41 ? 3.675 4.999 -8.822 1.00 0.00 41 CYS A CA 16
ATOM 17820 C C . CYS A 1 41 ? 3.640 4.395 -10.223 1.00 0.00 41 CYS A C 16
ATOM 17821 O O . CYS A 1 41 ? 2.696 3.692 -10.582 1.00 0.00 41 CYS A O 16
ATOM 17828 N N . GLU A 1 42 ? 4.675 4.675 -11.008 1.00 0.00 42 GLU A N 16
ATOM 17829 C CA . GLU A 1 42 ? 4.761 4.159 -12.370 1.00 0.00 42 GLU A CA 16
ATOM 17830 C C . GLU A 1 42 ? 4.923 2.642 -12.367 1.00 0.00 42 GLU A C 16
ATOM 17831 O O . GLU A 1 42 ? 4.994 2.012 -13.423 1.00 0.00 42 GLU A O 16
ATOM 17843 N N . PHE A 1 43 ? 4.981 2.061 -11.174 1.00 0.00 43 PHE A N 16
ATOM 17844 C CA . PHE A 1 43 ? 5.136 0.617 -11.033 1.00 0.00 43 PHE A CA 16
ATOM 17845 C C . PHE A 1 43 ? 3.777 -0.066 -10.911 1.00 0.00 43 PHE A C 16
ATOM 17846 O O . PHE A 1 43 ? 3.447 -0.961 -11.690 1.00 0.00 43 PHE A O 16
ATOM 17863 N N . CYS A 1 44 ? 2.993 0.361 -9.926 1.00 0.00 44 CYS A N 16
ATOM 17864 C CA . CYS A 1 44 ? 1.671 -0.209 -9.700 1.00 0.00 44 CYS A CA 16
ATOM 17865 C C . CYS A 1 44 ? 0.581 0.828 -9.957 1.00 0.00 44 CYS A C 16
ATOM 17866 O O . CYS A 1 44 ? -0.527 0.489 -10.373 1.00 0.00 44 CYS A O 16
ATOM 17873 N N . GLY A 1 45 ? 0.903 2.093 -9.706 1.00 0.00 45 GLY A N 16
ATOM 17874 C CA . GLY A 1 45 ? -0.058 3.159 -9.916 1.00 0.00 45 GLY A CA 16
ATOM 17875 C C . GLY A 1 45 ? -0.396 3.896 -8.634 1.00 0.00 45 GLY A C 16
ATOM 17876 O O . GLY A 1 45 ? -1.109 4.900 -8.656 1.00 0.00 45 GLY A O 16
ATOM 17880 N N . LYS A 1 46 ? 0.114 3.396 -7.514 1.00 0.00 46 LYS A N 16
ATOM 17881 C CA . LYS A 1 46 ? -0.137 4.012 -6.217 1.00 0.00 46 LYS A CA 16
ATOM 17882 C C . LYS A 1 46 ? 0.193 5.501 -6.248 1.00 0.00 46 LYS A C 16
ATOM 17883 O O . LYS A 1 46 ? 0.601 6.034 -7.280 1.00 0.00 46 LYS A O 16
ATOM 17902 N N . ARG A 1 47 ? 0.014 6.166 -5.112 1.00 0.00 47 ARG A N 16
ATOM 17903 C CA . ARG A 1 47 ? 0.293 7.593 -5.010 1.00 0.00 47 ARG A CA 16
ATOM 17904 C C . ARG A 1 47 ? 0.826 7.946 -3.624 1.00 0.00 47 ARG A C 16
ATOM 17905 O O . ARG A 1 47 ? 0.327 7.452 -2.612 1.00 0.00 47 ARG A O 16
ATOM 17926 N N . PHE A 1 48 ? 1.841 8.802 -3.587 1.00 0.00 48 PHE A N 16
ATOM 17927 C CA . PHE A 1 48 ? 2.443 9.219 -2.326 1.00 0.00 48 PHE A CA 16
ATOM 17928 C C . PHE A 1 48 ? 2.480 10.741 -2.218 1.00 0.00 48 PHE A C 16
ATOM 17929 O O . PHE A 1 48 ? 2.426 11.446 -3.225 1.00 0.00 48 PHE A O 16
ATOM 17946 N N . GLU A 1 49 ? 2.571 11.239 -0.989 1.00 0.00 49 GLU A N 16
ATOM 17947 C CA . GLU A 1 49 ? 2.614 12.677 -0.749 1.00 0.00 49 GLU A CA 16
ATOM 17948 C C . GLU A 1 49 ? 3.947 13.265 -1.202 1.00 0.00 49 GLU A C 16
ATOM 17949 O O . GLU A 1 49 ? 4.122 14.483 -1.238 1.00 0.00 49 GLU A O 16
ATOM 17961 N N . LYS A 1 50 ? 4.886 12.390 -1.547 1.00 0.00 50 LYS A N 16
ATOM 17962 C CA . LYS A 1 50 ? 6.204 12.820 -1.998 1.00 0.00 50 LYS A CA 16
ATOM 17963 C C . LYS A 1 50 ? 6.933 11.684 -2.708 1.00 0.00 50 LYS A C 16
ATOM 17964 O O . LYS A 1 50 ? 6.581 10.511 -2.579 1.00 0.00 50 LYS A O 16
ATOM 17983 N N . PRO A 1 51 ? 7.975 12.036 -3.476 1.00 0.00 51 PRO A N 16
ATOM 17984 C CA . PRO A 1 51 ? 8.776 11.060 -4.220 1.00 0.00 51 PRO A CA 16
ATOM 17985 C C . PRO A 1 51 ? 9.623 10.186 -3.303 1.00 0.00 51 PRO A C 16
ATOM 17986 O O . PRO A 1 51 ? 9.691 8.969 -3.478 1.00 0.00 51 PRO A O 16
ATOM 17997 N N . ASP A 1 52 ? 10.267 10.813 -2.324 1.00 0.00 52 ASP A N 16
ATOM 17998 C CA . ASP A 1 52 ? 11.109 10.091 -1.377 1.00 0.00 52 ASP A CA 16
ATOM 17999 C C . ASP A 1 52 ? 10.436 8.798 -0.927 1.00 0.00 52 ASP A C 16
ATOM 18000 O O . ASP A 1 52 ? 11.102 7.792 -0.684 1.00 0.00 52 ASP A O 16
ATOM 18009 N N . SER A 1 53 ? 9.111 8.833 -0.818 1.00 0.00 53 SER A N 16
ATOM 18010 C CA . SER A 1 53 ? 8.348 7.666 -0.392 1.00 0.00 53 SER A CA 16
ATOM 18011 C C . SER A 1 53 ? 8.068 6.740 -1.572 1.00 0.00 53 SER A C 16
ATOM 18012 O O . SER A 1 53 ? 7.985 5.522 -1.415 1.00 0.00 53 SER A O 16
ATOM 18020 N N . VAL A 1 54 ? 7.922 7.328 -2.756 1.00 0.00 54 VAL A N 16
ATOM 18021 C CA . VAL A 1 54 ? 7.652 6.558 -3.964 1.00 0.00 54 VAL A CA 16
ATOM 18022 C C . VAL A 1 54 ? 8.870 5.740 -4.378 1.00 0.00 54 VAL A C 16
ATOM 18023 O O . VAL A 1 54 ? 8.740 4.676 -4.982 1.00 0.00 54 VAL A O 16
ATOM 18036 N N . ALA A 1 55 ? 10.055 6.244 -4.047 1.00 0.00 55 ALA A N 16
ATOM 18037 C CA . ALA A 1 55 ? 11.297 5.558 -4.382 1.00 0.00 55 ALA A CA 16
ATOM 18038 C C . ALA A 1 55 ? 11.535 4.370 -3.457 1.00 0.00 55 ALA A C 16
ATOM 18039 O O . ALA A 1 55 ? 11.982 3.310 -3.895 1.00 0.00 55 ALA A O 16
ATOM 18046 N N . ALA A 1 56 ? 11.234 4.554 -2.176 1.00 0.00 56 ALA A N 16
ATOM 18047 C CA . ALA A 1 56 ? 11.414 3.496 -1.189 1.00 0.00 56 ALA A CA 16
ATOM 18048 C C . ALA A 1 56 ? 10.339 2.424 -1.332 1.00 0.00 56 ALA A C 16
ATOM 18049 O O . ALA A 1 56 ? 10.608 1.234 -1.158 1.00 0.00 56 ALA A O 16
ATOM 18056 N N . HIS A 1 57 ? 9.121 2.852 -1.648 1.00 0.00 57 HIS A N 16
ATOM 18057 C CA . HIS A 1 57 ? 8.005 1.928 -1.813 1.00 0.00 57 HIS A CA 16
ATOM 18058 C C . HIS A 1 57 ? 8.348 0.836 -2.822 1.00 0.00 57 HIS A C 16
ATOM 18059 O O . HIS A 1 57 ? 7.929 -0.312 -2.676 1.00 0.00 57 HIS A O 16
ATOM 18073 N N . ARG A 1 58 ? 9.112 1.203 -3.846 1.00 0.00 58 ARG A N 16
ATOM 18074 C CA . ARG A 1 58 ? 9.510 0.256 -4.881 1.00 0.00 58 ARG A CA 16
ATOM 18075 C C . ARG A 1 58 ? 10.471 -0.789 -4.321 1.00 0.00 58 ARG A C 16
ATOM 18076 O O . ARG A 1 58 ? 10.622 -1.873 -4.884 1.00 0.00 58 ARG A O 16
ATOM 18097 N N . SER A 1 59 ? 11.119 -0.454 -3.209 1.00 0.00 59 SER A N 16
ATOM 18098 C CA . SER A 1 59 ? 12.069 -1.361 -2.576 1.00 0.00 59 SER A CA 16
ATOM 18099 C C . SER A 1 59 ? 11.383 -2.206 -1.506 1.00 0.00 59 SER A C 16
ATOM 18100 O O . SER A 1 59 ? 11.991 -3.102 -0.921 1.00 0.00 59 SER A O 16
ATOM 18108 N N . LYS A 1 60 ? 10.112 -1.913 -1.255 1.00 0.00 60 LYS A N 16
ATOM 18109 C CA . LYS A 1 60 ? 9.340 -2.644 -0.257 1.00 0.00 60 LYS A CA 16
ATOM 18110 C C . LYS A 1 60 ? 8.155 -3.357 -0.901 1.00 0.00 60 LYS A C 16
ATOM 18111 O O . LYS A 1 60 ? 7.676 -4.369 -0.390 1.00 0.00 60 LYS A O 16
ATOM 18130 N N . SER A 1 61 ? 7.688 -2.823 -2.025 1.00 0.00 61 SER A N 16
ATOM 18131 C CA . SER A 1 61 ? 6.558 -3.407 -2.737 1.00 0.00 61 SER A CA 16
ATOM 18132 C C . SER A 1 61 ? 6.980 -3.896 -4.119 1.00 0.00 61 SER A C 16
ATOM 18133 O O . SER A 1 61 ? 6.406 -4.842 -4.658 1.00 0.00 61 SER A O 16
ATOM 18141 N N . HIS A 1 62 ? 7.989 -3.244 -4.688 1.00 0.00 62 HIS A N 16
ATOM 18142 C CA . HIS A 1 62 ? 8.491 -3.611 -6.007 1.00 0.00 62 HIS A CA 16
ATOM 18143 C C . HIS A 1 62 ? 9.948 -4.056 -5.930 1.00 0.00 62 HIS A C 16
ATOM 18144 O O . HIS A 1 62 ? 10.719 -3.907 -6.878 1.00 0.00 62 HIS A O 16
ATOM 18158 N N . PRO A 1 63 ? 10.336 -4.616 -4.774 1.00 0.00 63 PRO A N 16
ATOM 18159 C CA . PRO A 1 63 ? 11.703 -5.094 -4.546 1.00 0.00 63 PRO A CA 16
ATOM 18160 C C . PRO A 1 63 ? 12.028 -6.335 -5.369 1.00 0.00 63 PRO A C 16
ATOM 18161 O O . PRO A 1 63 ? 13.161 -6.815 -5.365 1.00 0.00 63 PRO A O 16
ATOM 18172 N N . ALA A 1 64 ? 11.027 -6.851 -6.075 1.00 0.00 64 ALA A N 16
ATOM 18173 C CA . ALA A 1 64 ? 11.208 -8.035 -6.905 1.00 0.00 64 ALA A CA 16
ATOM 18174 C C . ALA A 1 64 ? 11.386 -7.656 -8.371 1.00 0.00 64 ALA A C 16
ATOM 18175 O O . ALA A 1 64 ? 11.890 -8.446 -9.170 1.00 0.00 64 ALA A O 16
ATOM 18182 N N . LEU A 1 65 ? 10.971 -6.443 -8.718 1.00 0.00 65 LEU A N 16
ATOM 18183 C CA . LEU A 1 65 ? 11.084 -5.959 -10.090 1.00 0.00 65 LEU A CA 16
ATOM 18184 C C . LEU A 1 65 ? 12.421 -5.259 -10.311 1.00 0.00 65 LEU A C 16
ATOM 18185 O O . LEU A 1 65 ? 13.176 -5.611 -11.218 1.00 0.00 65 LEU A O 16
ATOM 18201 N N . LEU A 1 66 ? 12.709 -4.267 -9.475 1.00 0.00 66 LEU A N 16
ATOM 18202 C CA . LEU A 1 66 ? 13.957 -3.518 -9.577 1.00 0.00 66 LEU A CA 16
ATOM 18203 C C . LEU A 1 66 ? 15.119 -4.442 -9.928 1.00 0.00 66 LEU A C 16
ATOM 18204 O O . LEU A 1 66 ? 15.872 -4.180 -10.868 1.00 0.00 66 LEU A O 16
ATOM 18220 N N . LEU A 1 67 ? 15.259 -5.523 -9.169 1.00 0.00 67 LEU A N 16
ATOM 18221 C CA . LEU A 1 67 ? 16.328 -6.488 -9.401 1.00 0.00 67 LEU A CA 16
ATOM 18222 C C . LEU A 1 67 ? 16.255 -7.052 -10.817 1.00 0.00 67 LEU A C 16
ATOM 18223 O O . LEU A 1 67 ? 15.342 -6.731 -11.577 1.00 0.00 67 LEU A O 16
ATOM 18239 N N . ALA A 1 68 ? 17.222 -7.896 -11.163 1.00 0.00 68 ALA A N 16
ATOM 18240 C CA . ALA A 1 68 ? 17.264 -8.508 -12.485 1.00 0.00 68 ALA A CA 16
ATOM 18241 C C . ALA A 1 68 ? 16.557 -9.859 -12.487 1.00 0.00 68 ALA A C 16
ATOM 18242 O O . ALA A 1 68 ? 17.012 -10.826 -11.876 1.00 0.00 68 ALA A O 16
ATOM 18249 N N . PRO A 1 69 ? 15.416 -9.930 -13.188 1.00 0.00 69 PRO A N 16
ATOM 18250 C CA . PRO A 1 69 ? 14.621 -11.158 -13.286 1.00 0.00 69 PRO A CA 16
ATOM 18251 C C . PRO A 1 69 ? 15.314 -12.232 -14.118 1.00 0.00 69 PRO A C 16
ATOM 18252 O O . PRO A 1 69 ? 15.904 -11.939 -15.158 1.00 0.00 69 PRO A O 16
ATOM 18263 N N . GLN A 1 70 ? 15.238 -13.475 -13.653 1.00 0.00 70 GLN A N 16
ATOM 18264 C CA . GLN A 1 70 ? 15.859 -14.592 -14.355 1.00 0.00 70 GLN A CA 16
ATOM 18265 C C . GLN A 1 70 ? 15.194 -14.821 -15.708 1.00 0.00 70 GLN A C 16
ATOM 18266 O O . GLN A 1 70 ? 14.058 -14.404 -15.930 1.00 0.00 70 GLN A O 16
ATOM 18280 N N . GLU A 1 71 ? 15.911 -15.486 -16.609 1.00 0.00 71 GLU A N 16
ATOM 18281 C CA . GLU A 1 71 ? 15.389 -15.770 -17.941 1.00 0.00 71 GLU A CA 16
ATOM 18282 C C . GLU A 1 71 ? 14.054 -16.504 -17.858 1.00 0.00 71 GLU A C 16
ATOM 18283 O O . GLU A 1 71 ? 14.008 -17.698 -17.564 1.00 0.00 71 GLU A O 16
ATOM 18295 N N . SER A 1 72 ? 12.970 -15.780 -18.119 1.00 0.00 72 SER A N 16
ATOM 18296 C CA . SER A 1 72 ? 11.634 -16.361 -18.070 1.00 0.00 72 SER A CA 16
ATOM 18297 C C . SER A 1 72 ? 10.943 -16.251 -19.426 1.00 0.00 72 SER A C 16
ATOM 18298 O O . SER A 1 72 ? 11.103 -15.259 -20.137 1.00 0.00 72 SER A O 16
ATOM 18306 N N . SER A 1 73 ? 10.174 -17.277 -19.776 1.00 0.00 73 SER A N 16
ATOM 18307 C CA . SER A 1 73 ? 9.461 -17.298 -21.048 1.00 0.00 73 SER A CA 16
ATOM 18308 C C . SER A 1 73 ? 8.046 -16.752 -20.887 1.00 0.00 73 SER A C 16
ATOM 18309 O O . SER A 1 73 ? 7.219 -17.336 -20.188 1.00 0.00 73 SER A O 16
ATOM 18317 N N . GLY A 1 74 ? 7.774 -15.627 -21.540 1.00 0.00 74 GLY A N 16
ATOM 18318 C CA . GLY A 1 74 ? 6.459 -15.020 -21.457 1.00 0.00 74 GLY A CA 16
ATOM 18319 C C . GLY A 1 74 ? 6.509 -13.596 -20.940 1.00 0.00 74 GLY A C 16
ATOM 18320 O O . GLY A 1 74 ? 7.554 -13.104 -20.513 1.00 0.00 74 GLY A O 16
ATOM 18324 N N . PRO A 1 75 ? 5.358 -12.908 -20.977 1.00 0.00 75 PRO A N 16
ATOM 18325 C CA . PRO A 1 75 ? 5.249 -11.521 -20.514 1.00 0.00 75 PRO A CA 16
ATOM 18326 C C . PRO A 1 75 ? 5.385 -11.404 -18.999 1.00 0.00 75 PRO A C 16
ATOM 18327 O O . PRO A 1 75 ? 4.390 -11.422 -18.275 1.00 0.00 75 PRO A O 16
ATOM 18338 N N . SER A 1 76 ? 6.622 -11.284 -18.528 1.00 0.00 76 SER A N 16
ATOM 18339 C CA . SER A 1 76 ? 6.887 -11.167 -17.099 1.00 0.00 76 SER A CA 16
ATOM 18340 C C . SER A 1 76 ? 6.806 -9.712 -16.649 1.00 0.00 76 SER A C 16
ATOM 18341 O O . SER A 1 76 ? 6.027 -9.368 -15.760 1.00 0.00 76 SER A O 16
ATOM 18349 N N . SER A 1 77 ? 7.617 -8.861 -17.269 1.00 0.00 77 SER A N 16
ATOM 18350 C CA . SER A 1 77 ? 7.641 -7.443 -16.931 1.00 0.00 77 SER A CA 16
ATOM 18351 C C . SER A 1 77 ? 7.571 -6.582 -18.189 1.00 0.00 77 SER A C 16
ATOM 18352 O O . SER A 1 77 ? 8.452 -6.643 -19.046 1.00 0.00 77 SER A O 16
ATOM 18360 N N . GLY A 1 78 ? 6.516 -5.780 -18.292 1.00 0.00 78 GLY A N 16
ATOM 18361 C CA . GLY A 1 78 ? 6.349 -4.919 -19.448 1.00 0.00 78 GLY A CA 16
ATOM 18362 C C . GLY A 1 78 ? 6.270 -3.453 -19.072 1.00 0.00 78 GLY A C 16
ATOM 18363 O O . GLY A 1 78 ? 5.441 -2.735 -19.631 1.00 0.00 78 GLY A O 16
ATOM 18369 N N . GLY A 1 1 ? 0.906 -22.882 18.859 1.00 0.00 1 GLY A N 17
ATOM 18370 C CA . GLY A 1 1 ? 1.438 -22.102 17.757 1.00 0.00 1 GLY A CA 17
ATOM 18371 C C . GLY A 1 1 ? 1.549 -20.628 18.091 1.00 0.00 1 GLY A C 17
ATOM 18372 O O . GLY A 1 1 ? 0.603 -20.027 18.601 1.00 0.00 1 GLY A O 17
ATOM 18376 N N . SER A 1 2 ? 2.708 -20.043 17.804 1.00 0.00 2 SER A N 17
ATOM 18377 C CA . SER A 1 2 ? 2.941 -18.631 18.082 1.00 0.00 2 SER A CA 17
ATOM 18378 C C . SER A 1 2 ? 2.268 -17.752 17.032 1.00 0.00 2 SER A C 17
ATOM 18379 O O . SER A 1 2 ? 1.622 -16.756 17.360 1.00 0.00 2 SER A O 17
ATOM 18387 N N . SER A 1 3 ? 2.423 -18.128 15.766 1.00 0.00 3 SER A N 17
ATOM 18388 C CA . SER A 1 3 ? 1.835 -17.373 14.667 1.00 0.00 3 SER A CA 17
ATOM 18389 C C . SER A 1 3 ? 0.375 -17.766 14.458 1.00 0.00 3 SER A C 17
ATOM 18390 O O . SER A 1 3 ? 0.032 -18.947 14.460 1.00 0.00 3 SER A O 17
ATOM 18398 N N . GLY A 1 4 ? -0.481 -16.764 14.280 1.00 0.00 4 GLY A N 17
ATOM 18399 C CA . GLY A 1 4 ? -1.894 -17.023 14.073 1.00 0.00 4 GLY A CA 17
ATOM 18400 C C . GLY A 1 4 ? -2.709 -15.749 13.976 1.00 0.00 4 GLY A C 17
ATOM 18401 O O . GLY A 1 4 ? -3.287 -15.298 14.965 1.00 0.00 4 GLY A O 17
ATOM 18405 N N . SER A 1 5 ? -2.755 -15.167 12.782 1.00 0.00 5 SER A N 17
ATOM 18406 C CA . SER A 1 5 ? -3.501 -13.933 12.562 1.00 0.00 5 SER A CA 17
ATOM 18407 C C . SER A 1 5 ? -4.093 -13.901 11.156 1.00 0.00 5 SER A C 17
ATOM 18408 O O . SER A 1 5 ? -3.432 -14.264 10.183 1.00 0.00 5 SER A O 17
ATOM 18416 N N . SER A 1 6 ? -5.344 -13.463 11.058 1.00 0.00 6 SER A N 17
ATOM 18417 C CA . SER A 1 6 ? -6.028 -13.386 9.772 1.00 0.00 6 SER A CA 17
ATOM 18418 C C . SER A 1 6 ? -6.985 -12.198 9.736 1.00 0.00 6 SER A C 17
ATOM 18419 O O . SER A 1 6 ? -7.932 -12.125 10.518 1.00 0.00 6 SER A O 17
ATOM 18427 N N . GLY A 1 7 ? -6.729 -11.268 8.821 1.00 0.00 7 GLY A N 17
ATOM 18428 C CA . GLY A 1 7 ? -7.574 -10.095 8.699 1.00 0.00 7 GLY A CA 17
ATOM 18429 C C . GLY A 1 7 ? -7.164 -9.202 7.545 1.00 0.00 7 GLY A C 17
ATOM 18430 O O . GLY A 1 7 ? -6.017 -9.239 7.098 1.00 0.00 7 GLY A O 17
ATOM 18434 N N . LEU A 1 8 ? -8.103 -8.398 7.058 1.00 0.00 8 LEU A N 17
ATOM 18435 C CA . LEU A 1 8 ? -7.834 -7.492 5.947 1.00 0.00 8 LEU A CA 17
ATOM 18436 C C . LEU A 1 8 ? -6.925 -6.349 6.384 1.00 0.00 8 LEU A C 17
ATOM 18437 O O . LEU A 1 8 ? -6.998 -5.886 7.522 1.00 0.00 8 LEU A O 17
ATOM 18453 N N . GLN A 1 9 ? -6.071 -5.897 5.471 1.00 0.00 9 GLN A N 17
ATOM 18454 C CA . GLN A 1 9 ? -5.148 -4.806 5.763 1.00 0.00 9 GLN A CA 17
ATOM 18455 C C . GLN A 1 9 ? -5.164 -3.766 4.648 1.00 0.00 9 GLN A C 17
ATOM 18456 O O . GLN A 1 9 ? -5.056 -4.103 3.468 1.00 0.00 9 GLN A O 17
ATOM 18470 N N . CYS A 1 10 ? -5.301 -2.500 5.028 1.00 0.00 10 CYS A N 17
ATOM 18471 C CA . CYS A 1 10 ? -5.332 -1.410 4.060 1.00 0.00 10 CYS A CA 17
ATOM 18472 C C . CYS A 1 10 ? -3.925 -1.072 3.576 1.00 0.00 10 CYS A C 17
ATOM 18473 O O . CYS A 1 10 ? -2.946 -1.279 4.291 1.00 0.00 10 CYS A O 17
ATOM 18480 N N . GLU A 1 11 ? -3.834 -0.550 2.356 1.00 0.00 11 GLU A N 17
ATOM 18481 C CA . GLU A 1 11 ? -2.548 -0.184 1.776 1.00 0.00 11 GLU A CA 17
ATOM 18482 C C . GLU A 1 11 ? -2.312 1.320 1.879 1.00 0.00 11 GLU A C 17
ATOM 18483 O O . GLU A 1 11 ? -1.182 1.771 2.067 1.00 0.00 11 GLU A O 17
ATOM 18495 N N . ILE A 1 12 ? -3.387 2.091 1.754 1.00 0.00 12 ILE A N 17
ATOM 18496 C CA . ILE A 1 12 ? -3.299 3.544 1.834 1.00 0.00 12 ILE A CA 17
ATOM 18497 C C . ILE A 1 12 ? -2.483 3.979 3.046 1.00 0.00 12 ILE A C 17
ATOM 18498 O O . ILE A 1 12 ? -1.443 4.624 2.910 1.00 0.00 12 ILE A O 17
ATOM 18514 N N . CYS A 1 13 ? -2.960 3.621 4.234 1.00 0.00 13 CYS A N 17
ATOM 18515 C CA . CYS A 1 13 ? -2.275 3.972 5.472 1.00 0.00 13 CYS A CA 17
ATOM 18516 C C . CYS A 1 13 ? -1.615 2.746 6.095 1.00 0.00 13 CYS A C 17
ATOM 18517 O O . CYS A 1 13 ? -0.511 2.828 6.632 1.00 0.00 13 CYS A O 17
ATOM 18524 N N . GLY A 1 14 ? -2.299 1.609 6.019 1.00 0.00 14 GLY A N 17
ATOM 18525 C CA . GLY A 1 14 ? -1.764 0.382 6.579 1.00 0.00 14 GLY A CA 17
ATOM 18526 C C . GLY A 1 14 ? -2.551 -0.097 7.783 1.00 0.00 14 GLY A C 17
ATOM 18527 O O . GLY A 1 14 ? -1.975 -0.588 8.755 1.00 0.00 14 GLY A O 17
ATOM 18531 N N . PHE A 1 15 ? -3.870 0.046 7.721 1.00 0.00 15 PHE A N 17
ATOM 18532 C CA . PHE A 1 15 ? -4.737 -0.374 8.816 1.00 0.00 15 PHE A CA 17
ATOM 18533 C C . PHE A 1 15 ? -5.169 -1.827 8.641 1.00 0.00 15 PHE A C 17
ATOM 18534 O O . PHE A 1 15 ? -4.828 -2.474 7.650 1.00 0.00 15 PHE A O 17
ATOM 18551 N N . THR A 1 16 ? -5.921 -2.335 9.613 1.00 0.00 16 THR A N 17
ATOM 18552 C CA . THR A 1 16 ? -6.399 -3.711 9.569 1.00 0.00 16 THR A CA 17
ATOM 18553 C C . THR A 1 16 ? -7.787 -3.832 10.188 1.00 0.00 16 THR A C 17
ATOM 18554 O O . THR A 1 16 ? -8.038 -3.313 11.276 1.00 0.00 16 THR A O 17
ATOM 18565 N N . CYS A 1 17 ? -8.683 -4.520 9.490 1.00 0.00 17 CYS A N 17
ATOM 18566 C CA . CYS A 1 17 ? -10.047 -4.709 9.972 1.00 0.00 17 CYS A CA 17
ATOM 18567 C C . CYS A 1 17 ? -10.528 -6.130 9.700 1.00 0.00 17 CYS A C 17
ATOM 18568 O O . CYS A 1 17 ? -10.169 -6.734 8.689 1.00 0.00 17 CYS A O 17
ATOM 18576 N N . ARG A 1 18 ? -11.340 -6.659 10.609 1.00 0.00 18 ARG A N 17
ATOM 18577 C CA . ARG A 1 18 ? -11.868 -8.011 10.469 1.00 0.00 18 ARG A CA 17
ATOM 18578 C C . ARG A 1 18 ? -12.975 -8.056 9.420 1.00 0.00 18 ARG A C 17
ATOM 18579 O O . ARG A 1 18 ? -12.882 -8.791 8.438 1.00 0.00 18 ARG A O 17
ATOM 18600 N N . GLN A 1 19 ? -14.021 -7.265 9.637 1.00 0.00 19 GLN A N 17
ATOM 18601 C CA . GLN A 1 19 ? -15.146 -7.216 8.711 1.00 0.00 19 GLN A CA 17
ATOM 18602 C C . GLN A 1 19 ? -14.772 -6.462 7.439 1.00 0.00 19 GLN A C 17
ATOM 18603 O O . GLN A 1 19 ? -14.175 -5.386 7.495 1.00 0.00 19 GLN A O 17
ATOM 18617 N N . LYS A 1 20 ? -15.126 -7.032 6.293 1.00 0.00 20 LYS A N 17
ATOM 18618 C CA . LYS A 1 20 ? -14.829 -6.414 5.006 1.00 0.00 20 LYS A CA 17
ATOM 18619 C C . LYS A 1 20 ? -15.515 -5.057 4.883 1.00 0.00 20 LYS A C 17
ATOM 18620 O O . LYS A 1 20 ? -14.867 -4.046 4.615 1.00 0.00 20 LYS A O 17
ATOM 18639 N N . ALA A 1 21 ? -16.829 -5.043 5.081 1.00 0.00 21 ALA A N 17
ATOM 18640 C CA . ALA A 1 21 ? -17.601 -3.809 4.996 1.00 0.00 21 ALA A CA 17
ATOM 18641 C C . ALA A 1 21 ? -16.901 -2.672 5.731 1.00 0.00 21 ALA A C 17
ATOM 18642 O O . ALA A 1 21 ? -16.686 -1.597 5.171 1.00 0.00 21 ALA A O 17
ATOM 18649 N N . SER A 1 22 ? -16.549 -2.915 6.990 1.00 0.00 22 SER A N 17
ATOM 18650 C CA . SER A 1 22 ? -15.877 -1.909 7.804 1.00 0.00 22 SER A CA 17
ATOM 18651 C C . SER A 1 22 ? -14.684 -1.316 7.060 1.00 0.00 22 SER A C 17
ATOM 18652 O O . SER A 1 22 ? -14.479 -0.102 7.057 1.00 0.00 22 SER A O 17
ATOM 18660 N N . LEU A 1 23 ? -13.898 -2.183 6.430 1.00 0.00 23 LEU A N 17
ATOM 18661 C CA . LEU A 1 23 ? -12.724 -1.748 5.682 1.00 0.00 23 LEU A CA 17
ATOM 18662 C C . LEU A 1 23 ? -13.112 -0.761 4.586 1.00 0.00 23 LEU A C 17
ATOM 18663 O O . LEU A 1 23 ? -12.475 0.279 4.419 1.00 0.00 23 LEU A O 17
ATOM 18679 N N . ASN A 1 24 ? -14.162 -1.093 3.842 1.00 0.00 24 ASN A N 17
ATOM 18680 C CA . ASN A 1 24 ? -14.636 -0.235 2.762 1.00 0.00 24 ASN A CA 17
ATOM 18681 C C . ASN A 1 24 ? -14.910 1.178 3.270 1.00 0.00 24 ASN A C 17
ATOM 18682 O O . ASN A 1 24 ? -14.390 2.154 2.730 1.00 0.00 24 ASN A O 17
ATOM 18693 N N . TRP A 1 25 ? -15.728 1.278 4.312 1.00 0.00 25 TRP A N 17
ATOM 18694 C CA . TRP A 1 25 ? -16.070 2.571 4.893 1.00 0.00 25 TRP A CA 17
ATOM 18695 C C . TRP A 1 25 ? -14.813 3.359 5.245 1.00 0.00 25 TRP A C 17
ATOM 18696 O O . TRP A 1 25 ? -14.821 4.590 5.251 1.00 0.00 25 TRP A O 17
ATOM 18717 N N . HIS A 1 26 ? -13.733 2.641 5.540 1.00 0.00 26 HIS A N 17
ATOM 18718 C CA . HIS A 1 26 ? -12.467 3.275 5.893 1.00 0.00 26 HIS A CA 17
ATOM 18719 C C . HIS A 1 26 ? -11.666 3.622 4.641 1.00 0.00 26 HIS A C 17
ATOM 18720 O O . HIS A 1 26 ? -10.717 4.403 4.699 1.00 0.00 26 HIS A O 17
ATOM 18734 N N . GLN A 1 27 ? -12.055 3.036 3.514 1.00 0.00 27 GLN A N 17
ATOM 18735 C CA . GLN A 1 27 ? -11.372 3.283 2.250 1.00 0.00 27 GLN A CA 17
ATOM 18736 C C . GLN A 1 27 ? -12.025 4.435 1.494 1.00 0.00 27 GLN A C 17
ATOM 18737 O O . GLN A 1 27 ? -11.340 5.264 0.894 1.00 0.00 27 GLN A O 17
ATOM 18751 N N . ARG A 1 28 ? -13.353 4.480 1.526 1.00 0.00 28 ARG A N 17
ATOM 18752 C CA . ARG A 1 28 ? -14.098 5.530 0.842 1.00 0.00 28 ARG A CA 17
ATOM 18753 C C . ARG A 1 28 ? -13.558 6.909 1.211 1.00 0.00 28 ARG A C 17
ATOM 18754 O O . ARG A 1 28 ? -13.532 7.819 0.382 1.00 0.00 28 ARG A O 17
ATOM 18775 N N . LYS A 1 29 ? -13.128 7.056 2.459 1.00 0.00 29 LYS A N 17
ATOM 18776 C CA . LYS A 1 29 ? -12.587 8.322 2.938 1.00 0.00 29 LYS A CA 17
ATOM 18777 C C . LYS A 1 29 ? -11.201 8.578 2.354 1.00 0.00 29 LYS A C 17
ATOM 18778 O O . LYS A 1 29 ? -10.848 9.717 2.045 1.00 0.00 29 LYS A O 17
ATOM 18797 N N . HIS A 1 30 ? -10.421 7.513 2.205 1.00 0.00 30 HIS A N 17
ATOM 18798 C CA . HIS A 1 30 ? -9.074 7.622 1.655 1.00 0.00 30 HIS A CA 17
ATOM 18799 C C . HIS A 1 30 ? -9.101 8.279 0.278 1.00 0.00 30 HIS A C 17
ATOM 18800 O O . HIS A 1 30 ? -8.261 9.122 -0.035 1.00 0.00 30 HIS A O 17
ATOM 18814 N N . ALA A 1 31 ? -10.071 7.885 -0.541 1.00 0.00 31 ALA A N 17
ATOM 18815 C CA . ALA A 1 31 ? -10.208 8.436 -1.883 1.00 0.00 31 ALA A CA 17
ATOM 18816 C C . ALA A 1 31 ? -10.107 9.957 -1.865 1.00 0.00 31 ALA A C 17
ATOM 18817 O O . ALA A 1 31 ? -9.673 10.571 -2.840 1.00 0.00 31 ALA A O 17
ATOM 18824 N N . GLU A 1 32 ? -10.512 10.560 -0.751 1.00 0.00 32 GLU A N 17
ATOM 18825 C CA . GLU A 1 32 ? -10.468 12.010 -0.609 1.00 0.00 32 GLU A CA 17
ATOM 18826 C C . GLU A 1 32 ? -9.081 12.472 -0.172 1.00 0.00 32 GLU A C 17
ATOM 18827 O O . GLU A 1 32 ? -8.568 13.481 -0.657 1.00 0.00 32 GLU A O 17
ATOM 18839 N N . THR A 1 33 ? -8.478 11.727 0.749 1.00 0.00 33 THR A N 17
ATOM 18840 C CA . THR A 1 33 ? -7.152 12.059 1.253 1.00 0.00 33 THR A CA 17
ATOM 18841 C C . THR A 1 33 ? -6.146 12.185 0.115 1.00 0.00 33 THR A C 17
ATOM 18842 O O . THR A 1 33 ? -5.189 12.955 0.200 1.00 0.00 33 THR A O 17
ATOM 18853 N N . VAL A 1 34 ? -6.368 11.423 -0.952 1.00 0.00 34 VAL A N 17
ATOM 18854 C CA . VAL A 1 34 ? -5.482 11.450 -2.109 1.00 0.00 34 VAL A CA 17
ATOM 18855 C C . VAL A 1 34 ? -4.920 12.849 -2.339 1.00 0.00 34 VAL A C 17
ATOM 18856 O O . VAL A 1 34 ? -3.796 13.007 -2.812 1.00 0.00 34 VAL A O 17
ATOM 18869 N N . ALA A 1 35 ? -5.712 13.861 -1.999 1.00 0.00 35 ALA A N 17
ATOM 18870 C CA . ALA A 1 35 ? -5.293 15.247 -2.165 1.00 0.00 35 ALA A CA 17
ATOM 18871 C C . ALA A 1 35 ? -3.836 15.434 -1.756 1.00 0.00 35 ALA A C 17
ATOM 18872 O O . ALA A 1 35 ? -3.028 15.956 -2.523 1.00 0.00 35 ALA A O 17
ATOM 18879 N N . ALA A 1 36 ? -3.508 15.004 -0.542 1.00 0.00 36 ALA A N 17
ATOM 18880 C CA . ALA A 1 36 ? -2.147 15.122 -0.031 1.00 0.00 36 ALA A CA 17
ATOM 18881 C C . ALA A 1 36 ? -1.137 14.565 -1.028 1.00 0.00 36 ALA A C 17
ATOM 18882 O O . ALA A 1 36 ? -0.362 15.313 -1.626 1.00 0.00 36 ALA A O 17
ATOM 18889 N N . LEU A 1 37 ? -1.149 13.248 -1.202 1.00 0.00 37 LEU A N 17
ATOM 18890 C CA . LEU A 1 37 ? -0.232 12.590 -2.126 1.00 0.00 37 LEU A CA 17
ATOM 18891 C C . LEU A 1 37 ? -0.333 13.201 -3.520 1.00 0.00 37 LEU A C 17
ATOM 18892 O O . LEU A 1 37 ? -1.429 13.382 -4.052 1.00 0.00 37 LEU A O 17
ATOM 18908 N N . ARG A 1 38 ? 0.817 13.515 -4.108 1.00 0.00 38 ARG A N 17
ATOM 18909 C CA . ARG A 1 38 ? 0.858 14.105 -5.441 1.00 0.00 38 ARG A CA 17
ATOM 18910 C C . ARG A 1 38 ? 1.577 13.182 -6.421 1.00 0.00 38 ARG A C 17
ATOM 18911 O O . ARG A 1 38 ? 1.259 13.154 -7.610 1.00 0.00 38 ARG A O 17
ATOM 18932 N N . PHE A 1 39 ? 2.548 12.430 -5.914 1.00 0.00 39 PHE A N 17
ATOM 18933 C CA . PHE A 1 39 ? 3.313 11.507 -6.745 1.00 0.00 39 PHE A CA 17
ATOM 18934 C C . PHE A 1 39 ? 2.771 10.086 -6.620 1.00 0.00 39 PHE A C 17
ATOM 18935 O O . PHE A 1 39 ? 3.029 9.380 -5.645 1.00 0.00 39 PHE A O 17
ATOM 18952 N N . PRO A 1 40 ? 2.002 9.656 -7.631 1.00 0.00 40 PRO A N 17
ATOM 18953 C CA . PRO A 1 40 ? 1.408 8.316 -7.659 1.00 0.00 40 PRO A CA 17
ATOM 18954 C C . PRO A 1 40 ? 2.452 7.223 -7.858 1.00 0.00 40 PRO A C 17
ATOM 18955 O O . PRO A 1 40 ? 3.624 7.507 -8.110 1.00 0.00 40 PRO A O 17
ATOM 18966 N N . CYS A 1 41 ? 2.021 5.971 -7.745 1.00 0.00 41 CYS A N 17
ATOM 18967 C CA . CYS A 1 41 ? 2.918 4.834 -7.913 1.00 0.00 41 CYS A CA 17
ATOM 18968 C C . CYS A 1 41 ? 2.678 4.145 -9.253 1.00 0.00 41 CYS A C 17
ATOM 18969 O O . CYS A 1 41 ? 1.670 3.463 -9.439 1.00 0.00 41 CYS A O 17
ATOM 18976 N N . GLU A 1 42 ? 3.611 4.328 -10.182 1.00 0.00 42 GLU A N 17
ATOM 18977 C CA . GLU A 1 42 ? 3.500 3.724 -11.504 1.00 0.00 42 GLU A CA 17
ATOM 18978 C C . GLU A 1 42 ? 3.638 2.206 -11.423 1.00 0.00 42 GLU A C 17
ATOM 18979 O O . GLU A 1 42 ? 3.573 1.510 -12.436 1.00 0.00 42 GLU A O 17
ATOM 18991 N N . PHE A 1 43 ? 3.829 1.700 -10.209 1.00 0.00 43 PHE A N 17
ATOM 18992 C CA . PHE A 1 43 ? 3.978 0.265 -9.994 1.00 0.00 43 PHE A CA 17
ATOM 18993 C C . PHE A 1 43 ? 2.633 -0.379 -9.670 1.00 0.00 43 PHE A C 17
ATOM 18994 O O . PHE A 1 43 ? 2.228 -1.352 -10.307 1.00 0.00 43 PHE A O 17
ATOM 19011 N N . CYS A 1 44 ? 1.945 0.171 -8.675 1.00 0.00 44 CYS A N 17
ATOM 19012 C CA . CYS A 1 44 ? 0.647 -0.348 -8.264 1.00 0.00 44 CYS A CA 17
ATOM 19013 C C . CYS A 1 44 ? -0.444 0.701 -8.455 1.00 0.00 44 CYS A C 17
ATOM 19014 O O . CYS A 1 44 ? -1.569 0.380 -8.837 1.00 0.00 44 CYS A O 17
ATOM 19021 N N . GLY A 1 45 ? -0.103 1.958 -8.187 1.00 0.00 45 GLY A N 17
ATOM 19022 C CA . GLY A 1 45 ? -1.063 3.035 -8.336 1.00 0.00 45 GLY A CA 17
ATOM 19023 C C . GLY A 1 45 ? -1.152 3.908 -7.100 1.00 0.00 45 GLY A C 17
ATOM 19024 O O . GLY A 1 45 ? -1.794 4.958 -7.116 1.00 0.00 45 GLY A O 17
ATOM 19028 N N . LYS A 1 46 ? -0.507 3.472 -6.023 1.00 0.00 46 LYS A N 17
ATOM 19029 C CA . LYS A 1 46 ? -0.516 4.220 -4.771 1.00 0.00 46 LYS A CA 17
ATOM 19030 C C . LYS A 1 46 ? -0.101 5.670 -5.000 1.00 0.00 46 LYS A C 17
ATOM 19031 O O . LYS A 1 46 ? 0.131 6.087 -6.135 1.00 0.00 46 LYS A O 17
ATOM 19050 N N . ARG A 1 47 ? -0.009 6.433 -3.916 1.00 0.00 47 ARG A N 17
ATOM 19051 C CA . ARG A 1 47 ? 0.378 7.836 -4.000 1.00 0.00 47 ARG A CA 17
ATOM 19052 C C . ARG A 1 47 ? 1.126 8.269 -2.743 1.00 0.00 47 ARG A C 17
ATOM 19053 O O . ARG A 1 47 ? 0.881 7.753 -1.652 1.00 0.00 47 ARG A O 17
ATOM 19074 N N . PHE A 1 48 ? 2.040 9.221 -2.903 1.00 0.00 48 PHE A N 17
ATOM 19075 C CA . PHE A 1 48 ? 2.826 9.723 -1.782 1.00 0.00 48 PHE A CA 17
ATOM 19076 C C . PHE A 1 48 ? 2.966 11.240 -1.852 1.00 0.00 48 PHE A C 17
ATOM 19077 O O . PHE A 1 48 ? 2.914 11.829 -2.932 1.00 0.00 48 PHE A O 17
ATOM 19094 N N . GLU A 1 49 ? 3.143 11.867 -0.693 1.00 0.00 49 GLU A N 17
ATOM 19095 C CA . GLU A 1 49 ? 3.288 13.316 -0.623 1.00 0.00 49 GLU A CA 17
ATOM 19096 C C . GLU A 1 49 ? 4.508 13.779 -1.415 1.00 0.00 49 GLU A C 17
ATOM 19097 O O . GLU A 1 49 ? 4.565 14.918 -1.880 1.00 0.00 49 GLU A O 17
ATOM 19109 N N . LYS A 1 50 ? 5.482 12.888 -1.564 1.00 0.00 50 LYS A N 17
ATOM 19110 C CA . LYS A 1 50 ? 6.701 13.203 -2.300 1.00 0.00 50 LYS A CA 17
ATOM 19111 C C . LYS A 1 50 ? 7.233 11.970 -3.023 1.00 0.00 50 LYS A C 17
ATOM 19112 O O . LYS A 1 50 ? 6.852 10.837 -2.731 1.00 0.00 50 LYS A O 17
ATOM 19131 N N . PRO A 1 51 ? 8.137 12.194 -3.989 1.00 0.00 51 PRO A N 17
ATOM 19132 C CA . PRO A 1 51 ? 8.743 11.113 -4.772 1.00 0.00 51 PRO A CA 17
ATOM 19133 C C . PRO A 1 51 ? 9.696 10.259 -3.943 1.00 0.00 51 PRO A C 17
ATOM 19134 O O . PRO A 1 51 ? 9.683 9.032 -4.033 1.00 0.00 51 PRO A O 17
ATOM 19145 N N . ASP A 1 52 ? 10.520 10.917 -3.134 1.00 0.00 52 ASP A N 17
ATOM 19146 C CA . ASP A 1 52 ? 11.479 10.218 -2.287 1.00 0.00 52 ASP A CA 17
ATOM 19147 C C . ASP A 1 52 ? 10.834 9.005 -1.623 1.00 0.00 52 ASP A C 17
ATOM 19148 O O . ASP A 1 52 ? 11.470 7.964 -1.460 1.00 0.00 52 ASP A O 17
ATOM 19157 N N . SER A 1 53 ? 9.569 9.148 -1.241 1.00 0.00 53 SER A N 17
ATOM 19158 C CA . SER A 1 53 ? 8.840 8.066 -0.590 1.00 0.00 53 SER A CA 17
ATOM 19159 C C . SER A 1 53 ? 8.304 7.076 -1.620 1.00 0.00 53 SER A C 17
ATOM 19160 O O . SER A 1 53 ? 8.148 5.889 -1.334 1.00 0.00 53 SER A O 17
ATOM 19168 N N . VAL A 1 54 ? 8.023 7.574 -2.820 1.00 0.00 54 VAL A N 17
ATOM 19169 C CA . VAL A 1 54 ? 7.505 6.734 -3.894 1.00 0.00 54 VAL A CA 17
ATOM 19170 C C . VAL A 1 54 ? 8.579 5.786 -4.416 1.00 0.00 54 VAL A C 17
ATOM 19171 O O . VAL A 1 54 ? 8.290 4.647 -4.783 1.00 0.00 54 VAL A O 17
ATOM 19184 N N . ALA A 1 55 ? 9.819 6.263 -4.446 1.00 0.00 55 ALA A N 17
ATOM 19185 C CA . ALA A 1 55 ? 10.936 5.457 -4.921 1.00 0.00 55 ALA A CA 17
ATOM 19186 C C . ALA A 1 55 ? 11.283 4.357 -3.923 1.00 0.00 55 ALA A C 17
ATOM 19187 O O . ALA A 1 55 ? 11.618 3.238 -4.310 1.00 0.00 55 ALA A O 17
ATOM 19194 N N . ALA A 1 56 ? 11.200 4.684 -2.637 1.00 0.00 56 ALA A N 17
ATOM 19195 C CA . ALA A 1 56 ? 11.504 3.723 -1.584 1.00 0.00 56 ALA A CA 17
ATOM 19196 C C . ALA A 1 56 ? 10.414 2.661 -1.479 1.00 0.00 56 ALA A C 17
ATOM 19197 O O . ALA A 1 56 ? 10.699 1.486 -1.244 1.00 0.00 56 ALA A O 17
ATOM 19204 N N . HIS A 1 57 ? 9.165 3.082 -1.653 1.00 0.00 57 HIS A N 17
ATOM 19205 C CA . HIS A 1 57 ? 8.032 2.166 -1.577 1.00 0.00 57 HIS A CA 17
ATOM 19206 C C . HIS A 1 57 ? 8.174 1.041 -2.597 1.00 0.00 57 HIS A C 17
ATOM 19207 O O . HIS A 1 57 ? 7.771 -0.094 -2.343 1.00 0.00 57 HIS A O 17
ATOM 19221 N N . ARG A 1 58 ? 8.749 1.364 -3.751 1.00 0.00 58 ARG A N 17
ATOM 19222 C CA . ARG A 1 58 ? 8.942 0.380 -4.810 1.00 0.00 58 ARG A CA 17
ATOM 19223 C C . ARG A 1 58 ? 10.099 -0.557 -4.477 1.00 0.00 58 ARG A C 17
ATOM 19224 O O . ARG A 1 58 ? 10.214 -1.644 -5.044 1.00 0.00 58 ARG A O 17
ATOM 19245 N N . SER A 1 59 ? 10.955 -0.128 -3.555 1.00 0.00 59 SER A N 17
ATOM 19246 C CA . SER A 1 59 ? 12.106 -0.926 -3.150 1.00 0.00 59 SER A CA 17
ATOM 19247 C C . SER A 1 59 ? 11.771 -1.785 -1.934 1.00 0.00 59 SER A C 17
ATOM 19248 O O . SER A 1 59 ? 12.527 -2.683 -1.565 1.00 0.00 59 SER A O 17
ATOM 19256 N N . LYS A 1 60 ? 10.631 -1.500 -1.313 1.00 0.00 60 LYS A N 17
ATOM 19257 C CA . LYS A 1 60 ? 10.192 -2.245 -0.139 1.00 0.00 60 LYS A CA 17
ATOM 19258 C C . LYS A 1 60 ? 8.870 -2.958 -0.409 1.00 0.00 60 LYS A C 17
ATOM 19259 O O . LYS A 1 60 ? 8.543 -3.947 0.246 1.00 0.00 60 LYS A O 17
ATOM 19278 N N . SER A 1 61 ? 8.117 -2.450 -1.379 1.00 0.00 61 SER A N 17
ATOM 19279 C CA . SER A 1 61 ? 6.830 -3.037 -1.734 1.00 0.00 61 SER A CA 17
ATOM 19280 C C . SER A 1 61 ? 6.882 -3.659 -3.126 1.00 0.00 61 SER A C 17
ATOM 19281 O O . SER A 1 61 ? 6.179 -4.629 -3.412 1.00 0.00 61 SER A O 17
ATOM 19289 N N . HIS A 1 62 ? 7.721 -3.095 -3.988 1.00 0.00 62 HIS A N 17
ATOM 19290 C CA . HIS A 1 62 ? 7.867 -3.594 -5.351 1.00 0.00 62 HIS A CA 17
ATOM 19291 C C . HIS A 1 62 ? 9.291 -4.081 -5.602 1.00 0.00 62 HIS A C 17
ATOM 19292 O O . HIS A 1 62 ? 9.796 -4.047 -6.724 1.00 0.00 62 HIS A O 17
ATOM 19306 N N . PRO A 1 63 ? 9.956 -4.544 -4.533 1.00 0.00 63 PRO A N 17
ATOM 19307 C CA . PRO A 1 63 ? 11.331 -5.046 -4.612 1.00 0.00 63 PRO A CA 17
ATOM 19308 C C . PRO A 1 63 ? 11.423 -6.369 -5.364 1.00 0.00 63 PRO A C 17
ATOM 19309 O O . PRO A 1 63 ? 12.516 -6.856 -5.652 1.00 0.00 63 PRO A O 17
ATOM 19320 N N . ALA A 1 64 ? 10.268 -6.946 -5.680 1.00 0.00 64 ALA A N 17
ATOM 19321 C CA . ALA A 1 64 ? 10.218 -8.212 -6.402 1.00 0.00 64 ALA A CA 17
ATOM 19322 C C . ALA A 1 64 ? 10.076 -7.983 -7.903 1.00 0.00 64 ALA A C 17
ATOM 19323 O O . ALA A 1 64 ? 10.275 -8.898 -8.703 1.00 0.00 64 ALA A O 17
ATOM 19330 N N . LEU A 1 65 ? 9.731 -6.757 -8.279 1.00 0.00 65 LEU A N 17
ATOM 19331 C CA . LEU A 1 65 ? 9.561 -6.407 -9.686 1.00 0.00 65 LEU A CA 17
ATOM 19332 C C . LEU A 1 65 ? 10.852 -5.837 -10.264 1.00 0.00 65 LEU A C 17
ATOM 19333 O O . LEU A 1 65 ? 11.288 -6.233 -11.346 1.00 0.00 65 LEU A O 17
ATOM 19349 N N . LEU A 1 66 ? 11.461 -4.907 -9.537 1.00 0.00 66 LEU A N 17
ATOM 19350 C CA . LEU A 1 66 ? 12.704 -4.284 -9.976 1.00 0.00 66 LEU A CA 17
ATOM 19351 C C . LEU A 1 66 ? 13.701 -5.335 -10.453 1.00 0.00 66 LEU A C 17
ATOM 19352 O O . LEU A 1 66 ? 14.326 -5.182 -11.504 1.00 0.00 66 LEU A O 17
ATOM 19368 N N . LEU A 1 67 ? 13.845 -6.402 -9.676 1.00 0.00 67 LEU A N 17
ATOM 19369 C CA . LEU A 1 67 ? 14.765 -7.481 -10.019 1.00 0.00 67 LEU A CA 17
ATOM 19370 C C . LEU A 1 67 ? 14.322 -8.188 -11.297 1.00 0.00 67 LEU A C 17
ATOM 19371 O O . LEU A 1 67 ? 13.137 -8.207 -11.629 1.00 0.00 67 LEU A O 17
ATOM 19387 N N . ALA A 1 68 ? 15.282 -8.770 -12.008 1.00 0.00 68 ALA A N 17
ATOM 19388 C CA . ALA A 1 68 ? 14.991 -9.482 -13.246 1.00 0.00 68 ALA A CA 17
ATOM 19389 C C . ALA A 1 68 ? 14.337 -10.831 -12.963 1.00 0.00 68 ALA A C 17
ATOM 19390 O O . ALA A 1 68 ? 14.428 -11.373 -11.861 1.00 0.00 68 ALA A O 17
ATOM 19397 N N . PRO A 1 69 ? 13.661 -11.386 -13.979 1.00 0.00 69 PRO A N 17
ATOM 19398 C CA . PRO A 1 69 ? 12.978 -12.678 -13.863 1.00 0.00 69 PRO A CA 17
ATOM 19399 C C . PRO A 1 69 ? 13.956 -13.843 -13.749 1.00 0.00 69 PRO A C 17
ATOM 19400 O O . PRO A 1 69 ? 15.166 -13.664 -13.890 1.00 0.00 69 PRO A O 17
ATOM 19411 N N . GLN A 1 70 ? 13.424 -15.034 -13.494 1.00 0.00 70 GLN A N 17
ATOM 19412 C CA . GLN A 1 70 ? 14.252 -16.227 -13.361 1.00 0.00 70 GLN A CA 17
ATOM 19413 C C . GLN A 1 70 ? 14.284 -17.015 -14.666 1.00 0.00 70 GLN A C 17
ATOM 19414 O O . GLN A 1 70 ? 13.443 -16.817 -15.542 1.00 0.00 70 GLN A O 17
ATOM 19428 N N . GLU A 1 71 ? 15.260 -17.910 -14.788 1.00 0.00 71 GLU A N 17
ATOM 19429 C CA . GLU A 1 71 ? 15.401 -18.727 -15.987 1.00 0.00 71 GLU A CA 17
ATOM 19430 C C . GLU A 1 71 ? 14.376 -19.858 -15.998 1.00 0.00 71 GLU A C 17
ATOM 19431 O O . GLU A 1 71 ? 14.498 -20.828 -15.250 1.00 0.00 71 GLU A O 17
ATOM 19443 N N . SER A 1 72 ? 13.367 -19.724 -16.853 1.00 0.00 72 SER A N 17
ATOM 19444 C CA . SER A 1 72 ? 12.318 -20.732 -16.959 1.00 0.00 72 SER A CA 17
ATOM 19445 C C . SER A 1 72 ? 11.676 -20.703 -18.343 1.00 0.00 72 SER A C 17
ATOM 19446 O O . SER A 1 72 ? 11.994 -19.848 -19.169 1.00 0.00 72 SER A O 17
ATOM 19454 N N . SER A 1 73 ? 10.770 -21.645 -18.587 1.00 0.00 73 SER A N 17
ATOM 19455 C CA . SER A 1 73 ? 10.085 -21.731 -19.872 1.00 0.00 73 SER A CA 17
ATOM 19456 C C . SER A 1 73 ? 9.205 -20.506 -20.102 1.00 0.00 73 SER A C 17
ATOM 19457 O O . SER A 1 73 ? 8.690 -19.911 -19.156 1.00 0.00 73 SER A O 17
ATOM 19465 N N . GLY A 1 74 ? 9.038 -20.133 -21.367 1.00 0.00 74 GLY A N 17
ATOM 19466 C CA . GLY A 1 74 ? 8.221 -18.981 -21.700 1.00 0.00 74 GLY A CA 17
ATOM 19467 C C . GLY A 1 74 ? 9.040 -17.829 -22.248 1.00 0.00 74 GLY A C 17
ATOM 19468 O O . GLY A 1 74 ? 10.270 -17.839 -22.208 1.00 0.00 74 GLY A O 17
ATOM 19472 N N . PRO A 1 75 ? 8.350 -16.806 -22.775 1.00 0.00 75 PRO A N 17
ATOM 19473 C CA . PRO A 1 75 ? 9.001 -15.623 -23.345 1.00 0.00 75 PRO A CA 17
ATOM 19474 C C . PRO A 1 75 ? 9.662 -14.755 -22.279 1.00 0.00 75 PRO A C 17
ATOM 19475 O O . PRO A 1 75 ? 9.848 -15.187 -21.141 1.00 0.00 75 PRO A O 17
ATOM 19486 N N . SER A 1 76 ? 10.014 -13.530 -22.654 1.00 0.00 76 SER A N 17
ATOM 19487 C CA . SER A 1 76 ? 10.658 -12.603 -21.731 1.00 0.00 76 SER A CA 17
ATOM 19488 C C . SER A 1 76 ? 9.631 -11.959 -20.804 1.00 0.00 76 SER A C 17
ATOM 19489 O O . SER A 1 76 ? 9.857 -11.831 -19.601 1.00 0.00 76 SER A O 17
ATOM 19497 N N . SER A 1 77 ? 8.500 -11.554 -21.374 1.00 0.00 77 SER A N 17
ATOM 19498 C CA . SER A 1 77 ? 7.439 -10.919 -20.601 1.00 0.00 77 SER A CA 17
ATOM 19499 C C . SER A 1 77 ? 6.528 -11.966 -19.968 1.00 0.00 77 SER A C 17
ATOM 19500 O O . SER A 1 77 ? 6.353 -11.999 -18.751 1.00 0.00 77 SER A O 17
ATOM 19508 N N . GLY A 1 78 ? 5.948 -12.821 -20.805 1.00 0.00 78 GLY A N 17
ATOM 19509 C CA . GLY A 1 78 ? 5.061 -13.858 -20.310 1.00 0.00 78 GLY A CA 17
ATOM 19510 C C . GLY A 1 78 ? 3.707 -13.315 -19.900 1.00 0.00 78 GLY A C 17
ATOM 19511 O O . GLY A 1 78 ? 3.044 -13.928 -19.065 1.00 0.00 78 GLY A O 17
ATOM 19517 N N . GLY A 1 1 ? -9.603 -28.228 13.871 1.00 0.00 1 GLY A N 18
ATOM 19518 C CA . GLY A 1 1 ? -8.775 -27.037 13.825 1.00 0.00 1 GLY A CA 18
ATOM 19519 C C . GLY A 1 1 ? -9.425 -25.852 14.510 1.00 0.00 1 GLY A C 18
ATOM 19520 O O . GLY A 1 1 ? -10.126 -26.011 15.510 1.00 0.00 1 GLY A O 18
ATOM 19524 N N . SER A 1 2 ? -9.192 -24.659 13.972 1.00 0.00 2 SER A N 18
ATOM 19525 C CA . SER A 1 2 ? -9.757 -23.441 14.542 1.00 0.00 2 SER A CA 18
ATOM 19526 C C . SER A 1 2 ? -11.036 -23.042 13.813 1.00 0.00 2 SER A C 18
ATOM 19527 O O . SER A 1 2 ? -11.423 -23.670 12.827 1.00 0.00 2 SER A O 18
ATOM 19535 N N . SER A 1 3 ? -11.689 -21.995 14.306 1.00 0.00 3 SER A N 18
ATOM 19536 C CA . SER A 1 3 ? -12.928 -21.514 13.705 1.00 0.00 3 SER A CA 18
ATOM 19537 C C . SER A 1 3 ? -12.708 -20.177 13.003 1.00 0.00 3 SER A C 18
ATOM 19538 O O . SER A 1 3 ? -11.958 -19.328 13.482 1.00 0.00 3 SER A O 18
ATOM 19546 N N . GLY A 1 4 ? -13.368 -19.999 11.863 1.00 0.00 4 GLY A N 18
ATOM 19547 C CA . GLY A 1 4 ? -13.233 -18.764 11.112 1.00 0.00 4 GLY A CA 18
ATOM 19548 C C . GLY A 1 4 ? -14.572 -18.147 10.764 1.00 0.00 4 GLY A C 18
ATOM 19549 O O . GLY A 1 4 ? -15.613 -18.793 10.889 1.00 0.00 4 GLY A O 18
ATOM 19553 N N . SER A 1 5 ? -14.548 -16.891 10.328 1.00 0.00 5 SER A N 18
ATOM 19554 C CA . SER A 1 5 ? -15.771 -16.184 9.966 1.00 0.00 5 SER A CA 18
ATOM 19555 C C . SER A 1 5 ? -15.497 -15.142 8.886 1.00 0.00 5 SER A C 18
ATOM 19556 O O . SER A 1 5 ? -14.373 -14.660 8.744 1.00 0.00 5 SER A O 18
ATOM 19564 N N . SER A 1 6 ? -16.533 -14.799 8.127 1.00 0.00 6 SER A N 18
ATOM 19565 C CA . SER A 1 6 ? -16.404 -13.817 7.057 1.00 0.00 6 SER A CA 18
ATOM 19566 C C . SER A 1 6 ? -15.923 -12.476 7.605 1.00 0.00 6 SER A C 18
ATOM 19567 O O . SER A 1 6 ? -16.242 -12.104 8.733 1.00 0.00 6 SER A O 18
ATOM 19575 N N . GLY A 1 7 ? -15.153 -11.755 6.796 1.00 0.00 7 GLY A N 18
ATOM 19576 C CA . GLY A 1 7 ? -14.640 -10.464 7.216 1.00 0.00 7 GLY A CA 18
ATOM 19577 C C . GLY A 1 7 ? -14.424 -9.519 6.050 1.00 0.00 7 GLY A C 18
ATOM 19578 O O . GLY A 1 7 ? -13.999 -9.937 4.972 1.00 0.00 7 GLY A O 18
ATOM 19582 N N . LEU A 1 8 ? -14.720 -8.242 6.265 1.00 0.00 8 LEU A N 18
ATOM 19583 C CA . LEU A 1 8 ? -14.557 -7.234 5.222 1.00 0.00 8 LEU A CA 18
ATOM 19584 C C . LEU A 1 8 ? -13.081 -6.956 4.958 1.00 0.00 8 LEU A C 18
ATOM 19585 O O . LEU A 1 8 ? -12.257 -7.010 5.871 1.00 0.00 8 LEU A O 18
ATOM 19601 N N . GLN A 1 9 ? -12.755 -6.658 3.705 1.00 0.00 9 GLN A N 18
ATOM 19602 C CA . GLN A 1 9 ? -11.378 -6.371 3.321 1.00 0.00 9 GLN A CA 18
ATOM 19603 C C . GLN A 1 9 ? -11.312 -5.165 2.390 1.00 0.00 9 GLN A C 18
ATOM 19604 O O . GLN A 1 9 ? -11.861 -5.188 1.288 1.00 0.00 9 GLN A O 18
ATOM 19618 N N . CYS A 1 10 ? -10.638 -4.112 2.839 1.00 0.00 10 CYS A N 18
ATOM 19619 C CA . CYS A 1 10 ? -10.501 -2.896 2.047 1.00 0.00 10 CYS A CA 18
ATOM 19620 C C . CYS A 1 10 ? -9.614 -3.138 0.829 1.00 0.00 10 CYS A C 18
ATOM 19621 O O . CYS A 1 10 ? -8.692 -3.952 0.872 1.00 0.00 10 CYS A O 18
ATOM 19628 N N . GLU A 1 11 ? -9.900 -2.424 -0.255 1.00 0.00 11 GLU A N 18
ATOM 19629 C CA . GLU A 1 11 ? -9.129 -2.561 -1.485 1.00 0.00 11 GLU A CA 18
ATOM 19630 C C . GLU A 1 11 ? -8.107 -1.435 -1.615 1.00 0.00 11 GLU A C 18
ATOM 19631 O O . GLU A 1 11 ? -7.023 -1.627 -2.167 1.00 0.00 11 GLU A O 18
ATOM 19643 N N . ILE A 1 12 ? -8.461 -0.261 -1.104 1.00 0.00 12 ILE A N 18
ATOM 19644 C CA . ILE A 1 12 ? -7.575 0.895 -1.162 1.00 0.00 12 ILE A CA 18
ATOM 19645 C C . ILE A 1 12 ? -6.170 0.536 -0.692 1.00 0.00 12 ILE A C 18
ATOM 19646 O O . ILE A 1 12 ? -5.202 0.660 -1.443 1.00 0.00 12 ILE A O 18
ATOM 19662 N N . CYS A 1 13 ? -6.065 0.088 0.554 1.00 0.00 13 CYS A N 18
ATOM 19663 C CA . CYS A 1 13 ? -4.779 -0.292 1.125 1.00 0.00 13 CYS A CA 18
ATOM 19664 C C . CYS A 1 13 ? -4.669 -1.808 1.259 1.00 0.00 13 CYS A C 18
ATOM 19665 O O . CYS A 1 13 ? -3.604 -2.386 1.043 1.00 0.00 13 CYS A O 18
ATOM 19672 N N . GLY A 1 14 ? -5.779 -2.447 1.616 1.00 0.00 14 GLY A N 18
ATOM 19673 C CA . GLY A 1 14 ? -5.787 -3.890 1.772 1.00 0.00 14 GLY A CA 18
ATOM 19674 C C . GLY A 1 14 ? -5.955 -4.316 3.217 1.00 0.00 14 GLY A C 18
ATOM 19675 O O . GLY A 1 14 ? -5.351 -5.295 3.657 1.00 0.00 14 GLY A O 18
ATOM 19679 N N . PHE A 1 15 ? -6.776 -3.579 3.958 1.00 0.00 15 PHE A N 18
ATOM 19680 C CA . PHE A 1 15 ? -7.019 -3.885 5.363 1.00 0.00 15 PHE A CA 18
ATOM 19681 C C . PHE A 1 15 ? -8.221 -4.813 5.517 1.00 0.00 15 PHE A C 18
ATOM 19682 O O . PHE A 1 15 ? -8.904 -5.131 4.543 1.00 0.00 15 PHE A O 18
ATOM 19699 N N . THR A 1 16 ? -8.472 -5.246 6.749 1.00 0.00 16 THR A N 18
ATOM 19700 C CA . THR A 1 16 ? -9.588 -6.139 7.032 1.00 0.00 16 THR A CA 18
ATOM 19701 C C . THR A 1 16 ? -10.255 -5.783 8.356 1.00 0.00 16 THR A C 18
ATOM 19702 O O . THR A 1 16 ? -9.581 -5.592 9.369 1.00 0.00 16 THR A O 18
ATOM 19713 N N . CYS A 1 17 ? -11.580 -5.696 8.341 1.00 0.00 17 CYS A N 18
ATOM 19714 C CA . CYS A 1 17 ? -12.338 -5.363 9.542 1.00 0.00 17 CYS A CA 18
ATOM 19715 C C . CYS A 1 17 ? -13.591 -6.226 9.651 1.00 0.00 17 CYS A C 18
ATOM 19716 O O . CYS A 1 17 ? -14.090 -6.742 8.651 1.00 0.00 17 CYS A O 18
ATOM 19724 N N . ARG A 1 18 ? -14.093 -6.379 10.872 1.00 0.00 18 ARG A N 18
ATOM 19725 C CA . ARG A 1 18 ? -15.286 -7.182 11.112 1.00 0.00 18 ARG A CA 18
ATOM 19726 C C . ARG A 1 18 ? -16.545 -6.322 11.035 1.00 0.00 18 ARG A C 18
ATOM 19727 O O . ARG A 1 18 ? -17.458 -6.611 10.262 1.00 0.00 18 ARG A O 18
ATOM 19748 N N . GLN A 1 19 ? -16.584 -5.266 11.841 1.00 0.00 19 GLN A N 18
ATOM 19749 C CA . GLN A 1 19 ? -17.731 -4.366 11.865 1.00 0.00 19 GLN A CA 18
ATOM 19750 C C . GLN A 1 19 ? -17.701 -3.415 10.672 1.00 0.00 19 GLN A C 18
ATOM 19751 O O . GLN A 1 19 ? -16.704 -2.734 10.433 1.00 0.00 19 GLN A O 18
ATOM 19765 N N . LYS A 1 20 ? -18.800 -3.374 9.927 1.00 0.00 20 LYS A N 18
ATOM 19766 C CA . LYS A 1 20 ? -18.902 -2.507 8.759 1.00 0.00 20 LYS A CA 18
ATOM 19767 C C . LYS A 1 20 ? -18.421 -1.096 9.086 1.00 0.00 20 LYS A C 18
ATOM 19768 O O . LYS A 1 20 ? -17.625 -0.516 8.350 1.00 0.00 20 LYS A O 18
ATOM 19787 N N . ALA A 1 21 ? -18.910 -0.552 10.196 1.00 0.00 21 ALA A N 18
ATOM 19788 C CA . ALA A 1 21 ? -18.527 0.788 10.622 1.00 0.00 21 ALA A CA 18
ATOM 19789 C C . ALA A 1 21 ? -17.021 0.994 10.502 1.00 0.00 21 ALA A C 18
ATOM 19790 O O . ALA A 1 21 ? -16.564 1.944 9.866 1.00 0.00 21 ALA A O 18
ATOM 19797 N N . SER A 1 22 ? -16.255 0.098 11.116 1.00 0.00 22 SER A N 18
ATOM 19798 C CA . SER A 1 22 ? -14.800 0.184 11.081 1.00 0.00 22 SER A CA 18
ATOM 19799 C C . SER A 1 22 ? -14.309 0.517 9.676 1.00 0.00 22 SER A C 18
ATOM 19800 O O . SER A 1 22 ? -13.430 1.361 9.497 1.00 0.00 22 SER A O 18
ATOM 19808 N N . LEU A 1 23 ? -14.883 -0.151 8.682 1.00 0.00 23 LEU A N 18
ATOM 19809 C CA . LEU A 1 23 ? -14.505 0.073 7.291 1.00 0.00 23 LEU A CA 18
ATOM 19810 C C . LEU A 1 23 ? -14.806 1.507 6.869 1.00 0.00 23 LEU A C 18
ATOM 19811 O O . LEU A 1 23 ? -14.000 2.149 6.196 1.00 0.00 23 LEU A O 18
ATOM 19827 N N . ASN A 1 24 ? -15.971 2.004 7.271 1.00 0.00 24 ASN A N 18
ATOM 19828 C CA . ASN A 1 24 ? -16.378 3.364 6.935 1.00 0.00 24 ASN A CA 18
ATOM 19829 C C . ASN A 1 24 ? -15.438 4.385 7.569 1.00 0.00 24 ASN A C 18
ATOM 19830 O O . ASN A 1 24 ? -15.028 5.350 6.923 1.00 0.00 24 ASN A O 18
ATOM 19841 N N . TRP A 1 25 ? -15.100 4.165 8.834 1.00 0.00 25 TRP A N 18
ATOM 19842 C CA . TRP A 1 25 ? -14.208 5.066 9.554 1.00 0.00 25 TRP A CA 18
ATOM 19843 C C . TRP A 1 25 ? -12.768 4.896 9.084 1.00 0.00 25 TRP A C 18
ATOM 19844 O O . TRP A 1 25 ? -11.951 5.810 9.209 1.00 0.00 25 TRP A O 18
ATOM 19865 N N . HIS A 1 26 ? -12.461 3.722 8.542 1.00 0.00 26 HIS A N 18
ATOM 19866 C CA . HIS A 1 26 ? -11.118 3.434 8.051 1.00 0.00 26 HIS A CA 18
ATOM 19867 C C . HIS A 1 26 ? -10.966 3.866 6.596 1.00 0.00 26 HIS A C 18
ATOM 19868 O O . HIS A 1 26 ? -9.855 4.099 6.121 1.00 0.00 26 HIS A O 18
ATOM 19882 N N . GLN A 1 27 ? -12.091 3.968 5.894 1.00 0.00 27 GLN A N 18
ATOM 19883 C CA . GLN A 1 27 ? -12.081 4.370 4.493 1.00 0.00 27 GLN A CA 18
ATOM 19884 C C . GLN A 1 27 ? -12.211 5.884 4.360 1.00 0.00 27 GLN A C 18
ATOM 19885 O O . GLN A 1 27 ? -11.534 6.505 3.540 1.00 0.00 27 GLN A O 18
ATOM 19899 N N . ARG A 1 28 ? -13.085 6.472 5.171 1.00 0.00 28 ARG A N 18
ATOM 19900 C CA . ARG A 1 28 ? -13.304 7.913 5.143 1.00 0.00 28 ARG A CA 18
ATOM 19901 C C . ARG A 1 28 ? -11.984 8.660 4.979 1.00 0.00 28 ARG A C 18
ATOM 19902 O O . ARG A 1 28 ? -11.919 9.687 4.302 1.00 0.00 28 ARG A O 18
ATOM 19923 N N . LYS A 1 29 ? -10.933 8.139 5.603 1.00 0.00 29 LYS A N 18
ATOM 19924 C CA . LYS A 1 29 ? -9.614 8.756 5.527 1.00 0.00 29 LYS A CA 18
ATOM 19925 C C . LYS A 1 29 ? -9.009 8.576 4.138 1.00 0.00 29 LYS A C 18
ATOM 19926 O O . LYS A 1 29 ? -8.368 9.483 3.607 1.00 0.00 29 LYS A O 18
ATOM 19945 N N . HIS A 1 30 ? -9.218 7.400 3.554 1.00 0.00 30 HIS A N 18
ATOM 19946 C CA . HIS A 1 30 ? -8.694 7.102 2.226 1.00 0.00 30 HIS A CA 18
ATOM 19947 C C . HIS A 1 30 ? -9.115 8.173 1.223 1.00 0.00 30 HIS A C 18
ATOM 19948 O O . HIS A 1 30 ? -8.356 8.526 0.322 1.00 0.00 30 HIS A O 18
ATOM 19962 N N . ALA A 1 31 ? -10.331 8.685 1.387 1.00 0.00 31 ALA A N 18
ATOM 19963 C CA . ALA A 1 31 ? -10.852 9.715 0.498 1.00 0.00 31 ALA A CA 18
ATOM 19964 C C . ALA A 1 31 ? -9.931 10.930 0.466 1.00 0.00 31 ALA A C 18
ATOM 19965 O O . ALA A 1 31 ? -9.673 11.497 -0.595 1.00 0.00 31 ALA A O 18
ATOM 19972 N N . GLU A 1 32 ? -9.439 11.325 1.636 1.00 0.00 32 GLU A N 18
ATOM 19973 C CA . GLU A 1 32 ? -8.547 12.474 1.741 1.00 0.00 32 GLU A CA 18
ATOM 19974 C C . GLU A 1 32 ? -7.114 12.085 1.387 1.00 0.00 32 GLU A C 18
ATOM 19975 O O . GLU A 1 32 ? -6.362 12.883 0.827 1.00 0.00 32 GLU A O 18
ATOM 19987 N N . THR A 1 33 ? -6.743 10.852 1.719 1.00 0.00 33 THR A N 18
ATOM 19988 C CA . THR A 1 33 ? -5.401 10.357 1.439 1.00 0.00 33 THR A CA 18
ATOM 19989 C C . THR A 1 33 ? -5.144 10.283 -0.061 1.00 0.00 33 THR A C 18
ATOM 19990 O O . THR A 1 33 ? -4.183 10.862 -0.566 1.00 0.00 33 THR A O 18
ATOM 20001 N N . VAL A 1 34 ? -6.011 9.566 -0.771 1.00 0.00 34 VAL A N 18
ATOM 20002 C CA . VAL A 1 34 ? -5.879 9.418 -2.215 1.00 0.00 34 VAL A CA 18
ATOM 20003 C C . VAL A 1 34 ? -5.485 10.737 -2.869 1.00 0.00 34 VAL A C 18
ATOM 20004 O O . VAL A 1 34 ? -4.645 10.770 -3.768 1.00 0.00 34 VAL A O 18
ATOM 20017 N N . ALA A 1 35 ? -6.098 11.824 -2.412 1.00 0.00 35 ALA A N 18
ATOM 20018 C CA . ALA A 1 35 ? -5.810 13.147 -2.951 1.00 0.00 35 ALA A CA 18
ATOM 20019 C C . ALA A 1 35 ? -4.357 13.539 -2.698 1.00 0.00 35 ALA A C 18
ATOM 20020 O O . ALA A 1 35 ? -3.627 13.882 -3.627 1.00 0.00 35 ALA A O 18
ATOM 20027 N N . ALA A 1 36 ? -3.946 13.485 -1.436 1.00 0.00 36 ALA A N 18
ATOM 20028 C CA . ALA A 1 36 ? -2.581 13.833 -1.062 1.00 0.00 36 ALA A CA 18
ATOM 20029 C C . ALA A 1 36 ? -1.572 13.192 -2.009 1.00 0.00 36 ALA A C 18
ATOM 20030 O O . ALA A 1 36 ? -0.545 13.789 -2.335 1.00 0.00 36 ALA A O 18
ATOM 20037 N N . LEU A 1 37 ? -1.871 11.975 -2.449 1.00 0.00 37 LEU A N 18
ATOM 20038 C CA . LEU A 1 37 ? -0.989 11.252 -3.359 1.00 0.00 37 LEU A CA 18
ATOM 20039 C C . LEU A 1 37 ? -1.068 11.831 -4.768 1.00 0.00 37 LEU A C 18
ATOM 20040 O O . LEU A 1 37 ? -2.110 11.762 -5.420 1.00 0.00 37 LEU A O 18
ATOM 20056 N N . ARG A 1 38 ? 0.040 12.400 -5.231 1.00 0.00 38 ARG A N 18
ATOM 20057 C CA . ARG A 1 38 ? 0.096 12.991 -6.563 1.00 0.00 38 ARG A CA 18
ATOM 20058 C C . ARG A 1 38 ? 1.124 12.273 -7.433 1.00 0.00 38 ARG A C 18
ATOM 20059 O O . ARG A 1 38 ? 1.072 12.345 -8.661 1.00 0.00 38 ARG A O 18
ATOM 20080 N N . PHE A 1 39 ? 2.058 11.582 -6.788 1.00 0.00 39 PHE A N 18
ATOM 20081 C CA . PHE A 1 39 ? 3.099 10.853 -7.502 1.00 0.00 39 PHE A CA 18
ATOM 20082 C C . PHE A 1 39 ? 2.783 9.361 -7.551 1.00 0.00 39 PHE A C 18
ATOM 20083 O O . PHE A 1 39 ? 3.004 8.622 -6.591 1.00 0.00 39 PHE A O 18
ATOM 20100 N N . PRO A 1 40 ? 2.251 8.906 -8.695 1.00 0.00 40 PRO A N 18
ATOM 20101 C CA . PRO A 1 40 ? 1.892 7.499 -8.897 1.00 0.00 40 PRO A CA 18
ATOM 20102 C C . PRO A 1 40 ? 3.117 6.597 -8.994 1.00 0.00 40 PRO A C 18
ATOM 20103 O O . PRO A 1 40 ? 4.242 7.074 -9.144 1.00 0.00 40 PRO A O 18
ATOM 20114 N N . CYS A 1 41 ? 2.892 5.290 -8.907 1.00 0.00 41 CYS A N 18
ATOM 20115 C CA . CYS A 1 41 ? 3.977 4.320 -8.984 1.00 0.00 41 CYS A CA 18
ATOM 20116 C C . CYS A 1 41 ? 4.033 3.675 -10.366 1.00 0.00 41 CYS A C 18
ATOM 20117 O O . CYS A 1 41 ? 3.153 2.898 -10.735 1.00 0.00 41 CYS A O 18
ATOM 20124 N N . GLU A 1 42 ? 5.073 4.005 -11.125 1.00 0.00 42 GLU A N 18
ATOM 20125 C CA . GLU A 1 42 ? 5.243 3.459 -12.466 1.00 0.00 42 GLU A CA 18
ATOM 20126 C C . GLU A 1 42 ? 5.560 1.967 -12.410 1.00 0.00 42 GLU A C 18
ATOM 20127 O O . GLU A 1 42 ? 5.751 1.323 -13.442 1.00 0.00 42 GLU A O 18
ATOM 20139 N N . PHE A 1 43 ? 5.615 1.425 -11.198 1.00 0.00 43 PHE A N 18
ATOM 20140 C CA . PHE A 1 43 ? 5.910 0.010 -11.006 1.00 0.00 43 PHE A CA 18
ATOM 20141 C C . PHE A 1 43 ? 4.624 -0.801 -10.873 1.00 0.00 43 PHE A C 18
ATOM 20142 O O . PHE A 1 43 ? 4.415 -1.777 -11.594 1.00 0.00 43 PHE A O 18
ATOM 20159 N N . CYS A 1 44 ? 3.765 -0.389 -9.947 1.00 0.00 44 CYS A N 18
ATOM 20160 C CA . CYS A 1 44 ? 2.500 -1.076 -9.717 1.00 0.00 44 CYS A CA 18
ATOM 20161 C C . CYS A 1 44 ? 1.320 -0.158 -10.021 1.00 0.00 44 CYS A C 18
ATOM 20162 O O . CYS A 1 44 ? 0.281 -0.605 -10.504 1.00 0.00 44 CYS A O 18
ATOM 20169 N N . GLY A 1 45 ? 1.489 1.129 -9.733 1.00 0.00 45 GLY A N 18
ATOM 20170 C CA . GLY A 1 45 ? 0.430 2.090 -9.982 1.00 0.00 45 GLY A CA 18
ATOM 20171 C C . GLY A 1 45 ? 0.029 2.848 -8.732 1.00 0.00 45 GLY A C 18
ATOM 20172 O O . GLY A 1 45 ? -0.771 3.782 -8.792 1.00 0.00 45 GLY A O 18
ATOM 20176 N N . LYS A 1 46 ? 0.584 2.444 -7.594 1.00 0.00 46 LYS A N 18
ATOM 20177 C CA . LYS A 1 46 ? 0.280 3.090 -6.322 1.00 0.00 46 LYS A CA 18
ATOM 20178 C C . LYS A 1 46 ? 0.473 4.600 -6.419 1.00 0.00 46 LYS A C 18
ATOM 20179 O O . LYS A 1 46 ? 0.842 5.121 -7.471 1.00 0.00 46 LYS A O 18
ATOM 20198 N N . ARG A 1 47 ? 0.223 5.296 -5.315 1.00 0.00 47 ARG A N 18
ATOM 20199 C CA . ARG A 1 47 ? 0.370 6.746 -5.276 1.00 0.00 47 ARG A CA 18
ATOM 20200 C C . ARG A 1 47 ? 0.874 7.205 -3.911 1.00 0.00 47 ARG A C 18
ATOM 20201 O O . ARG A 1 47 ? 0.434 6.704 -2.875 1.00 0.00 47 ARG A O 18
ATOM 20222 N N . PHE A 1 48 ? 1.798 8.159 -3.917 1.00 0.00 48 PHE A N 18
ATOM 20223 C CA . PHE A 1 48 ? 2.363 8.685 -2.679 1.00 0.00 48 PHE A CA 18
ATOM 20224 C C . PHE A 1 48 ? 2.265 10.207 -2.640 1.00 0.00 48 PHE A C 18
ATOM 20225 O O . PHE A 1 48 ? 2.335 10.870 -3.675 1.00 0.00 48 PHE A O 18
ATOM 20242 N N . GLU A 1 49 ? 2.102 10.753 -1.439 1.00 0.00 49 GLU A N 18
ATOM 20243 C CA . GLU A 1 49 ? 1.993 12.197 -1.266 1.00 0.00 49 GLU A CA 18
ATOM 20244 C C . GLU A 1 49 ? 3.261 12.899 -1.741 1.00 0.00 49 GLU A C 18
ATOM 20245 O O . GLU A 1 49 ? 3.300 14.124 -1.859 1.00 0.00 49 GLU A O 18
ATOM 20257 N N . LYS A 1 50 ? 4.299 12.114 -2.012 1.00 0.00 50 LYS A N 18
ATOM 20258 C CA . LYS A 1 50 ? 5.570 12.659 -2.475 1.00 0.00 50 LYS A CA 18
ATOM 20259 C C . LYS A 1 50 ? 6.419 11.575 -3.132 1.00 0.00 50 LYS A C 18
ATOM 20260 O O . LYS A 1 50 ? 6.196 10.379 -2.943 1.00 0.00 50 LYS A O 18
ATOM 20279 N N . PRO A 1 51 ? 7.416 12.000 -3.921 1.00 0.00 51 PRO A N 18
ATOM 20280 C CA . PRO A 1 51 ? 8.320 11.081 -4.620 1.00 0.00 51 PRO A CA 18
ATOM 20281 C C . PRO A 1 51 ? 9.256 10.350 -3.664 1.00 0.00 51 PRO A C 18
ATOM 20282 O O . PRO A 1 51 ? 9.485 9.148 -3.801 1.00 0.00 51 PRO A O 18
ATOM 20293 N N . ASP A 1 52 ? 9.795 11.083 -2.696 1.00 0.00 52 ASP A N 18
ATOM 20294 C CA . ASP A 1 52 ? 10.707 10.504 -1.715 1.00 0.00 52 ASP A CA 18
ATOM 20295 C C . ASP A 1 52 ? 10.194 9.151 -1.230 1.00 0.00 52 ASP A C 18
ATOM 20296 O O . ASP A 1 52 ? 10.976 8.234 -0.980 1.00 0.00 52 ASP A O 18
ATOM 20305 N N . SER A 1 53 ? 8.877 9.036 -1.097 1.00 0.00 53 SER A N 18
ATOM 20306 C CA . SER A 1 53 ? 8.260 7.798 -0.637 1.00 0.00 53 SER A CA 18
ATOM 20307 C C . SER A 1 53 ? 8.104 6.808 -1.788 1.00 0.00 53 SER A C 18
ATOM 20308 O O . SER A 1 53 ? 8.132 5.594 -1.586 1.00 0.00 53 SER A O 18
ATOM 20316 N N . VAL A 1 54 ? 7.940 7.337 -2.997 1.00 0.00 54 VAL A N 18
ATOM 20317 C CA . VAL A 1 54 ? 7.781 6.501 -4.181 1.00 0.00 54 VAL A CA 18
ATOM 20318 C C . VAL A 1 54 ? 9.094 5.825 -4.557 1.00 0.00 54 VAL A C 18
ATOM 20319 O O . VAL A 1 54 ? 9.101 4.754 -5.162 1.00 0.00 54 VAL A O 18
ATOM 20332 N N . ALA A 1 55 ? 10.205 6.459 -4.194 1.00 0.00 55 ALA A N 18
ATOM 20333 C CA . ALA A 1 55 ? 11.525 5.917 -4.492 1.00 0.00 55 ALA A CA 18
ATOM 20334 C C . ALA A 1 55 ? 11.868 4.763 -3.556 1.00 0.00 55 ALA A C 18
ATOM 20335 O O . ALA A 1 55 ? 12.444 3.760 -3.978 1.00 0.00 55 ALA A O 18
ATOM 20342 N N . ALA A 1 56 ? 11.511 4.911 -2.285 1.00 0.00 56 ALA A N 18
ATOM 20343 C CA . ALA A 1 56 ? 11.780 3.880 -1.290 1.00 0.00 56 ALA A CA 18
ATOM 20344 C C . ALA A 1 56 ? 10.808 2.713 -1.433 1.00 0.00 56 ALA A C 18
ATOM 20345 O O . ALA A 1 56 ? 11.173 1.558 -1.210 1.00 0.00 56 ALA A O 18
ATOM 20352 N N . HIS A 1 57 ? 9.570 3.022 -1.805 1.00 0.00 57 HIS A N 18
ATOM 20353 C CA . HIS A 1 57 ? 8.546 1.998 -1.977 1.00 0.00 57 HIS A CA 18
ATOM 20354 C C . HIS A 1 57 ? 8.997 0.941 -2.981 1.00 0.00 57 HIS A C 18
ATOM 20355 O O . HIS A 1 57 ? 8.740 -0.249 -2.801 1.00 0.00 57 HIS A O 18
ATOM 20369 N N . ARG A 1 58 ? 9.669 1.385 -4.038 1.00 0.00 58 ARG A N 18
ATOM 20370 C CA . ARG A 1 58 ? 10.154 0.478 -5.072 1.00 0.00 58 ARG A CA 18
ATOM 20371 C C . ARG A 1 58 ? 11.320 -0.360 -4.556 1.00 0.00 58 ARG A C 18
ATOM 20372 O O . ARG A 1 58 ? 11.629 -1.416 -5.107 1.00 0.00 58 ARG A O 18
ATOM 20393 N N . SER A 1 59 ? 11.964 0.120 -3.496 1.00 0.00 59 SER A N 18
ATOM 20394 C CA . SER A 1 59 ? 13.099 -0.583 -2.909 1.00 0.00 59 SER A CA 18
ATOM 20395 C C . SER A 1 59 ? 12.642 -1.512 -1.789 1.00 0.00 59 SER A C 18
ATOM 20396 O O . SER A 1 59 ? 13.428 -2.294 -1.255 1.00 0.00 59 SER A O 18
ATOM 20404 N N . LYS A 1 60 ? 11.364 -1.420 -1.436 1.00 0.00 60 LYS A N 18
ATOM 20405 C CA . LYS A 1 60 ? 10.799 -2.251 -0.380 1.00 0.00 60 LYS A CA 18
ATOM 20406 C C . LYS A 1 60 ? 9.694 -3.150 -0.928 1.00 0.00 60 LYS A C 18
ATOM 20407 O O . LYS A 1 60 ? 9.438 -4.229 -0.394 1.00 0.00 60 LYS A O 18
ATOM 20426 N N . SER A 1 61 ? 9.045 -2.698 -1.996 1.00 0.00 61 SER A N 18
ATOM 20427 C CA . SER A 1 61 ? 7.966 -3.460 -2.614 1.00 0.00 61 SER A CA 18
ATOM 20428 C C . SER A 1 61 ? 8.371 -3.945 -4.002 1.00 0.00 61 SER A C 18
ATOM 20429 O O . SER A 1 61 ? 7.918 -4.994 -4.462 1.00 0.00 61 SER A O 18
ATOM 20437 N N . HIS A 1 62 ? 9.226 -3.174 -4.666 1.00 0.00 62 HIS A N 18
ATOM 20438 C CA . HIS A 1 62 ? 9.693 -3.525 -6.003 1.00 0.00 62 HIS A CA 18
ATOM 20439 C C . HIS A 1 62 ? 11.204 -3.736 -6.012 1.00 0.00 62 HIS A C 18
ATOM 20440 O O . HIS A 1 62 ? 11.884 -3.489 -7.009 1.00 0.00 62 HIS A O 18
ATOM 20454 N N . PRO A 1 63 ? 11.744 -4.204 -4.877 1.00 0.00 63 PRO A N 18
ATOM 20455 C CA . PRO A 1 63 ? 13.180 -4.458 -4.729 1.00 0.00 63 PRO A CA 18
ATOM 20456 C C . PRO A 1 63 ? 13.646 -5.651 -5.557 1.00 0.00 63 PRO A C 18
ATOM 20457 O O . PRO A 1 63 ? 14.845 -5.894 -5.693 1.00 0.00 63 PRO A O 18
ATOM 20468 N N . ALA A 1 64 ? 12.690 -6.391 -6.109 1.00 0.00 64 ALA A N 18
ATOM 20469 C CA . ALA A 1 64 ? 13.003 -7.557 -6.926 1.00 0.00 64 ALA A CA 18
ATOM 20470 C C . ALA A 1 64 ? 13.047 -7.195 -8.406 1.00 0.00 64 ALA A C 18
ATOM 20471 O O . ALA A 1 64 ? 13.477 -7.994 -9.239 1.00 0.00 64 ALA A O 18
ATOM 20478 N N . LEU A 1 65 ? 12.598 -5.986 -8.728 1.00 0.00 65 LEU A N 18
ATOM 20479 C CA . LEU A 1 65 ? 12.585 -5.518 -10.110 1.00 0.00 65 LEU A CA 18
ATOM 20480 C C . LEU A 1 65 ? 13.833 -4.696 -10.418 1.00 0.00 65 LEU A C 18
ATOM 20481 O O . LEU A 1 65 ? 14.573 -4.999 -11.354 1.00 0.00 65 LEU A O 18
ATOM 20497 N N . LEU A 1 66 ? 14.061 -3.656 -9.623 1.00 0.00 66 LEU A N 18
ATOM 20498 C CA . LEU A 1 66 ? 15.221 -2.792 -9.809 1.00 0.00 66 LEU A CA 18
ATOM 20499 C C . LEU A 1 66 ? 16.451 -3.606 -10.198 1.00 0.00 66 LEU A C 18
ATOM 20500 O O . LEU A 1 66 ? 17.187 -3.239 -11.116 1.00 0.00 66 LEU A O 18
ATOM 20516 N N . LEU A 1 67 ? 16.667 -4.713 -9.497 1.00 0.00 67 LEU A N 18
ATOM 20517 C CA . LEU A 1 67 ? 17.806 -5.582 -9.771 1.00 0.00 67 LEU A CA 18
ATOM 20518 C C . LEU A 1 67 ? 17.701 -6.196 -11.163 1.00 0.00 67 LEU A C 18
ATOM 20519 O O . LEU A 1 67 ? 16.604 -6.384 -11.688 1.00 0.00 67 LEU A O 18
ATOM 20535 N N . ALA A 1 68 ? 18.849 -6.508 -11.755 1.00 0.00 68 ALA A N 18
ATOM 20536 C CA . ALA A 1 68 ? 18.886 -7.105 -13.084 1.00 0.00 68 ALA A CA 18
ATOM 20537 C C . ALA A 1 68 ? 18.223 -8.478 -13.088 1.00 0.00 68 ALA A C 18
ATOM 20538 O O . ALA A 1 68 ? 18.210 -9.191 -12.084 1.00 0.00 68 ALA A O 18
ATOM 20545 N N . PRO A 1 69 ? 17.657 -8.860 -14.242 1.00 0.00 69 PRO A N 18
ATOM 20546 C CA . PRO A 1 69 ? 16.981 -10.150 -14.404 1.00 0.00 69 PRO A CA 18
ATOM 20547 C C . PRO A 1 69 ? 17.956 -11.323 -14.381 1.00 0.00 69 PRO A C 18
ATOM 20548 O O . PRO A 1 69 ? 19.127 -11.174 -14.728 1.00 0.00 69 PRO A O 18
ATOM 20559 N N . GLN A 1 70 ? 17.464 -12.487 -13.970 1.00 0.00 70 GLN A N 18
ATOM 20560 C CA . GLN A 1 70 ? 18.293 -13.684 -13.902 1.00 0.00 70 GLN A CA 18
ATOM 20561 C C . GLN A 1 70 ? 17.679 -14.820 -14.714 1.00 0.00 70 GLN A C 18
ATOM 20562 O O . GLN A 1 70 ? 16.619 -15.339 -14.367 1.00 0.00 70 GLN A O 18
ATOM 20576 N N . GLU A 1 71 ? 18.351 -15.199 -15.796 1.00 0.00 71 GLU A N 18
ATOM 20577 C CA . GLU A 1 71 ? 17.869 -16.272 -16.657 1.00 0.00 71 GLU A CA 18
ATOM 20578 C C . GLU A 1 71 ? 18.498 -17.606 -16.268 1.00 0.00 71 GLU A C 18
ATOM 20579 O O . GLU A 1 71 ? 19.690 -17.679 -15.971 1.00 0.00 71 GLU A O 18
ATOM 20591 N N . SER A 1 72 ? 17.687 -18.660 -16.271 1.00 0.00 72 SER A N 18
ATOM 20592 C CA . SER A 1 72 ? 18.163 -19.991 -15.915 1.00 0.00 72 SER A CA 18
ATOM 20593 C C . SER A 1 72 ? 17.314 -21.068 -16.584 1.00 0.00 72 SER A C 18
ATOM 20594 O O . SER A 1 72 ? 16.090 -20.958 -16.650 1.00 0.00 72 SER A O 18
ATOM 20602 N N . SER A 1 73 ? 17.975 -22.110 -17.079 1.00 0.00 73 SER A N 18
ATOM 20603 C CA . SER A 1 73 ? 17.283 -23.206 -17.747 1.00 0.00 73 SER A CA 18
ATOM 20604 C C . SER A 1 73 ? 16.459 -24.016 -16.751 1.00 0.00 73 SER A C 18
ATOM 20605 O O . SER A 1 73 ? 16.968 -24.457 -15.721 1.00 0.00 73 SER A O 18
ATOM 20613 N N . GLY A 1 74 ? 15.182 -24.208 -17.067 1.00 0.00 74 GLY A N 18
ATOM 20614 C CA . GLY A 1 74 ? 14.307 -24.965 -16.190 1.00 0.00 74 GLY A CA 18
ATOM 20615 C C . GLY A 1 74 ? 13.099 -25.521 -16.917 1.00 0.00 74 GLY A C 18
ATOM 20616 O O . GLY A 1 74 ? 13.213 -26.127 -17.982 1.00 0.00 74 GLY A O 18
ATOM 20620 N N . PRO A 1 75 ? 11.908 -25.318 -16.334 1.00 0.00 75 PRO A N 18
ATOM 20621 C CA . PRO A 1 75 ? 10.650 -25.798 -16.915 1.00 0.00 75 PRO A CA 18
ATOM 20622 C C . PRO A 1 75 ? 10.270 -25.038 -18.182 1.00 0.00 75 PRO A C 18
ATOM 20623 O O . PRO A 1 75 ? 9.556 -24.037 -18.126 1.00 0.00 75 PRO A O 18
ATOM 20634 N N . SER A 1 76 ? 10.752 -25.521 -19.323 1.00 0.00 76 SER A N 18
ATOM 20635 C CA . SER A 1 76 ? 10.465 -24.885 -20.603 1.00 0.00 76 SER A CA 18
ATOM 20636 C C . SER A 1 76 ? 9.248 -25.524 -21.267 1.00 0.00 76 SER A C 18
ATOM 20637 O O . SER A 1 76 ? 8.327 -24.830 -21.697 1.00 0.00 76 SER A O 18
ATOM 20645 N N . SER A 1 77 ? 9.254 -26.850 -21.346 1.00 0.00 77 SER A N 18
ATOM 20646 C CA . SER A 1 77 ? 8.153 -27.584 -21.960 1.00 0.00 77 SER A CA 18
ATOM 20647 C C . SER A 1 77 ? 7.019 -27.798 -20.962 1.00 0.00 77 SER A C 18
ATOM 20648 O O . SER A 1 77 ? 7.202 -28.430 -19.922 1.00 0.00 77 SER A O 18
ATOM 20656 N N . GLY A 1 78 ? 5.845 -27.265 -21.287 1.00 0.00 78 GLY A N 18
ATOM 20657 C CA . GLY A 1 78 ? 4.698 -27.407 -20.410 1.00 0.00 78 GLY A CA 18
ATOM 20658 C C . GLY A 1 78 ? 3.490 -27.982 -21.123 1.00 0.00 78 GLY A C 18
ATOM 20659 O O . GLY A 1 78 ? 3.208 -29.168 -20.962 1.00 0.00 78 GLY A O 18
ATOM 20665 N N . GLY A 1 1 ? -3.704 -25.971 11.702 1.00 0.00 1 GLY A N 19
ATOM 20666 C CA . GLY A 1 1 ? -5.020 -25.770 11.125 1.00 0.00 1 GLY A CA 19
ATOM 20667 C C . GLY A 1 1 ? -4.961 -25.108 9.763 1.00 0.00 1 GLY A C 19
ATOM 20668 O O . GLY A 1 1 ? -5.071 -25.776 8.735 1.00 0.00 1 GLY A O 19
ATOM 20672 N N . SER A 1 2 ? -4.789 -23.790 9.755 1.00 0.00 2 SER A N 19
ATOM 20673 C CA . SER A 1 2 ? -4.722 -23.035 8.508 1.00 0.00 2 SER A CA 19
ATOM 20674 C C . SER A 1 2 ? -3.510 -22.109 8.499 1.00 0.00 2 SER A C 19
ATOM 20675 O O . SER A 1 2 ? -3.076 -21.625 9.545 1.00 0.00 2 SER A O 19
ATOM 20683 N N . SER A 1 3 ? -2.967 -21.867 7.310 1.00 0.00 3 SER A N 19
ATOM 20684 C CA . SER A 1 3 ? -1.802 -21.002 7.164 1.00 0.00 3 SER A CA 19
ATOM 20685 C C . SER A 1 3 ? -2.226 -19.561 6.894 1.00 0.00 3 SER A C 19
ATOM 20686 O O . SER A 1 3 ? -3.130 -19.306 6.100 1.00 0.00 3 SER A O 19
ATOM 20694 N N . GLY A 1 4 ? -1.565 -18.621 7.563 1.00 0.00 4 GLY A N 19
ATOM 20695 C CA . GLY A 1 4 ? -1.886 -17.217 7.384 1.00 0.00 4 GLY A CA 19
ATOM 20696 C C . GLY A 1 4 ? -2.545 -16.612 8.607 1.00 0.00 4 GLY A C 19
ATOM 20697 O O . GLY A 1 4 ? -3.298 -17.285 9.312 1.00 0.00 4 GLY A O 19
ATOM 20701 N N . SER A 1 5 ? -2.261 -15.339 8.862 1.00 0.00 5 SER A N 19
ATOM 20702 C CA . SER A 1 5 ? -2.827 -14.645 10.013 1.00 0.00 5 SER A CA 19
ATOM 20703 C C . SER A 1 5 ? -4.178 -14.029 9.665 1.00 0.00 5 SER A C 19
ATOM 20704 O O . SER A 1 5 ? -4.540 -13.919 8.493 1.00 0.00 5 SER A O 19
ATOM 20712 N N . SER A 1 6 ? -4.921 -13.629 10.692 1.00 0.00 6 SER A N 19
ATOM 20713 C CA . SER A 1 6 ? -6.235 -13.027 10.496 1.00 0.00 6 SER A CA 19
ATOM 20714 C C . SER A 1 6 ? -6.148 -11.504 10.541 1.00 0.00 6 SER A C 19
ATOM 20715 O O . SER A 1 6 ? -5.186 -10.942 11.063 1.00 0.00 6 SER A O 19
ATOM 20723 N N . GLY A 1 7 ? -7.160 -10.843 9.988 1.00 0.00 7 GLY A N 19
ATOM 20724 C CA . GLY A 1 7 ? -7.179 -9.392 9.975 1.00 0.00 7 GLY A CA 19
ATOM 20725 C C . GLY A 1 7 ? -6.960 -8.822 8.587 1.00 0.00 7 GLY A C 19
ATOM 20726 O O . GLY A 1 7 ? -6.046 -9.237 7.874 1.00 0.00 7 GLY A O 19
ATOM 20730 N N . LEU A 1 8 ? -7.802 -7.870 8.201 1.00 0.00 8 LEU A N 19
ATOM 20731 C CA . LEU A 1 8 ? -7.698 -7.242 6.889 1.00 0.00 8 LEU A CA 19
ATOM 20732 C C . LEU A 1 8 ? -6.471 -6.339 6.813 1.00 0.00 8 LEU A C 19
ATOM 20733 O O . LEU A 1 8 ? -5.884 -5.988 7.835 1.00 0.00 8 LEU A O 19
ATOM 20749 N N . GLN A 1 9 ? -6.093 -5.965 5.595 1.00 0.00 9 GLN A N 19
ATOM 20750 C CA . GLN A 1 9 ? -4.937 -5.101 5.386 1.00 0.00 9 GLN A CA 19
ATOM 20751 C C . GLN A 1 9 ? -5.165 -4.161 4.207 1.00 0.00 9 GLN A C 19
ATOM 20752 O O . GLN A 1 9 ? -5.201 -4.592 3.054 1.00 0.00 9 GLN A O 19
ATOM 20766 N N . CYS A 1 10 ? -5.321 -2.875 4.502 1.00 0.00 10 CYS A N 19
ATOM 20767 C CA . CYS A 1 10 ? -5.547 -1.874 3.467 1.00 0.00 10 CYS A CA 19
ATOM 20768 C C . CYS A 1 10 ? -4.331 -1.752 2.553 1.00 0.00 10 CYS A C 19
ATOM 20769 O O . CYS A 1 10 ? -3.198 -1.975 2.979 1.00 0.00 10 CYS A O 19
ATOM 20776 N N . GLU A 1 11 ? -4.576 -1.397 1.296 1.00 0.00 11 GLU A N 19
ATOM 20777 C CA . GLU A 1 11 ? -3.501 -1.246 0.322 1.00 0.00 11 GLU A CA 19
ATOM 20778 C C . GLU A 1 11 ? -3.126 0.223 0.148 1.00 0.00 11 GLU A C 19
ATOM 20779 O O . GLU A 1 11 ? -1.975 0.550 -0.144 1.00 0.00 11 GLU A O 19
ATOM 20791 N N . ILE A 1 12 ? -4.105 1.102 0.330 1.00 0.00 12 ILE A N 19
ATOM 20792 C CA . ILE A 1 12 ? -3.878 2.536 0.194 1.00 0.00 12 ILE A CA 19
ATOM 20793 C C . ILE A 1 12 ? -2.746 3.002 1.104 1.00 0.00 12 ILE A C 19
ATOM 20794 O O . ILE A 1 12 ? -1.693 3.433 0.633 1.00 0.00 12 ILE A O 19
ATOM 20810 N N . CYS A 1 13 ? -2.970 2.911 2.411 1.00 0.00 13 CYS A N 19
ATOM 20811 C CA . CYS A 1 13 ? -1.970 3.321 3.389 1.00 0.00 13 CYS A CA 19
ATOM 20812 C C . CYS A 1 13 ? -1.255 2.109 3.978 1.00 0.00 13 CYS A C 19
ATOM 20813 O O . CYS A 1 13 ? -0.050 2.145 4.225 1.00 0.00 13 CYS A O 19
ATOM 20820 N N . GLY A 1 14 ? -2.007 1.035 4.200 1.00 0.00 14 GLY A N 19
ATOM 20821 C CA . GLY A 1 14 ? -1.429 -0.173 4.758 1.00 0.00 14 GLY A CA 19
ATOM 20822 C C . GLY A 1 14 ? -1.955 -0.480 6.146 1.00 0.00 14 GLY A C 19
ATOM 20823 O O . GLY A 1 14 ? -1.266 -1.102 6.955 1.00 0.00 14 GLY A O 19
ATOM 20827 N N . PHE A 1 15 ? -3.178 -0.042 6.424 1.00 0.00 15 PHE A N 19
ATOM 20828 C CA . PHE A 1 15 ? -3.795 -0.271 7.726 1.00 0.00 15 PHE A CA 19
ATOM 20829 C C . PHE A 1 15 ? -4.288 -1.710 7.848 1.00 0.00 15 PHE A C 19
ATOM 20830 O O . PHE A 1 15 ? -4.223 -2.485 6.893 1.00 0.00 15 PHE A O 19
ATOM 20847 N N . THR A 1 16 ? -4.782 -2.061 9.031 1.00 0.00 16 THR A N 19
ATOM 20848 C CA . THR A 1 16 ? -5.286 -3.406 9.281 1.00 0.00 16 THR A CA 19
ATOM 20849 C C . THR A 1 16 ? -6.517 -3.374 10.179 1.00 0.00 16 THR A C 19
ATOM 20850 O O . THR A 1 16 ? -6.535 -2.683 11.198 1.00 0.00 16 THR A O 19
ATOM 20861 N N . CYS A 1 17 ? -7.542 -4.127 9.796 1.00 0.00 17 CYS A N 19
ATOM 20862 C CA . CYS A 1 17 ? -8.778 -4.184 10.568 1.00 0.00 17 CYS A CA 19
ATOM 20863 C C . CYS A 1 17 ? -9.464 -5.536 10.395 1.00 0.00 17 CYS A C 19
ATOM 20864 O O . CYS A 1 17 ? -9.440 -6.122 9.313 1.00 0.00 17 CYS A O 19
ATOM 20872 N N . ARG A 1 18 ? -10.074 -6.026 11.470 1.00 0.00 18 ARG A N 19
ATOM 20873 C CA . ARG A 1 18 ? -10.764 -7.309 11.438 1.00 0.00 18 ARG A CA 19
ATOM 20874 C C . ARG A 1 18 ? -12.142 -7.171 10.797 1.00 0.00 18 ARG A C 19
ATOM 20875 O O . ARG A 1 18 ? -12.487 -7.915 9.880 1.00 0.00 18 ARG A O 19
ATOM 20896 N N . GLN A 1 19 ? -12.923 -6.214 11.288 1.00 0.00 19 GLN A N 19
ATOM 20897 C CA . GLN A 1 19 ? -14.263 -5.979 10.763 1.00 0.00 19 GLN A CA 19
ATOM 20898 C C . GLN A 1 19 ? -14.202 -5.359 9.371 1.00 0.00 19 GLN A C 19
ATOM 20899 O O . GLN A 1 19 ? -13.534 -4.347 9.159 1.00 0.00 19 GLN A O 19
ATOM 20913 N N . LYS A 1 20 ? -14.903 -5.973 8.424 1.00 0.00 20 LYS A N 19
ATOM 20914 C CA . LYS A 1 20 ? -14.930 -5.483 7.052 1.00 0.00 20 LYS A CA 19
ATOM 20915 C C . LYS A 1 20 ? -15.557 -4.093 6.983 1.00 0.00 20 LYS A C 19
ATOM 20916 O O . LYS A 1 20 ? -14.924 -3.138 6.534 1.00 0.00 20 LYS A O 19
ATOM 20935 N N . ALA A 1 21 ? -16.804 -3.989 7.431 1.00 0.00 21 ALA A N 19
ATOM 20936 C CA . ALA A 1 21 ? -17.514 -2.716 7.424 1.00 0.00 21 ALA A CA 19
ATOM 20937 C C . ALA A 1 21 ? -16.578 -1.563 7.769 1.00 0.00 21 ALA A C 19
ATOM 20938 O O . ALA A 1 21 ? -16.568 -0.535 7.092 1.00 0.00 21 ALA A O 19
ATOM 20945 N N . SER A 1 22 ? -15.792 -1.740 8.826 1.00 0.00 22 SER A N 19
ATOM 20946 C CA . SER A 1 22 ? -14.855 -0.712 9.264 1.00 0.00 22 SER A CA 19
ATOM 20947 C C . SER A 1 22 ? -13.878 -0.357 8.147 1.00 0.00 22 SER A C 19
ATOM 20948 O O . SER A 1 22 ? -13.641 0.818 7.864 1.00 0.00 22 SER A O 19
ATOM 20956 N N . LEU A 1 23 ? -13.314 -1.381 7.516 1.00 0.00 23 LEU A N 19
ATOM 20957 C CA . LEU A 1 23 ? -12.361 -1.179 6.430 1.00 0.00 23 LEU A CA 19
ATOM 20958 C C . LEU A 1 23 ? -12.946 -0.266 5.356 1.00 0.00 23 LEU A C 19
ATOM 20959 O O . LEU A 1 23 ? -12.330 0.727 4.970 1.00 0.00 23 LEU A O 19
ATOM 20975 N N . ASN A 1 24 ? -14.138 -0.609 4.880 1.00 0.00 24 ASN A N 19
ATOM 20976 C CA . ASN A 1 24 ? -14.806 0.180 3.852 1.00 0.00 24 ASN A CA 19
ATOM 20977 C C . ASN A 1 24 ? -14.940 1.637 4.286 1.00 0.00 24 ASN A C 19
ATOM 20978 O O . ASN A 1 24 ? -14.803 2.552 3.474 1.00 0.00 24 ASN A O 19
ATOM 20989 N N . TRP A 1 25 ? -15.207 1.843 5.570 1.00 0.00 25 TRP A N 19
ATOM 20990 C CA . TRP A 1 25 ? -15.358 3.189 6.112 1.00 0.00 25 TRP A CA 19
ATOM 20991 C C . TRP A 1 25 ? -14.014 3.906 6.172 1.00 0.00 25 TRP A C 19
ATOM 20992 O O . TRP A 1 25 ? -13.952 5.135 6.120 1.00 0.00 25 TRP A O 19
ATOM 21013 N N . HIS A 1 26 ? -12.939 3.132 6.282 1.00 0.00 26 HIS A N 19
ATOM 21014 C CA . HIS A 1 26 ? -11.595 3.694 6.348 1.00 0.00 26 HIS A CA 19
ATOM 21015 C C . HIS A 1 26 ? -11.007 3.862 4.950 1.00 0.00 26 HIS A C 19
ATOM 21016 O O . HIS A 1 26 ? -10.019 4.572 4.764 1.00 0.00 26 HIS A O 19
ATOM 21030 N N . GLN A 1 27 ? -11.620 3.203 3.972 1.00 0.00 27 GLN A N 19
ATOM 21031 C CA . GLN A 1 27 ? -11.156 3.279 2.592 1.00 0.00 27 GLN A CA 19
ATOM 21032 C C . GLN A 1 27 ? -11.858 4.405 1.842 1.00 0.00 27 GLN A C 19
ATOM 21033 O O . GLN A 1 27 ? -11.222 5.178 1.125 1.00 0.00 27 GLN A O 19
ATOM 21047 N N . ARG A 1 28 ? -13.173 4.493 2.013 1.00 0.00 28 ARG A N 19
ATOM 21048 C CA . ARG A 1 28 ? -13.962 5.525 1.351 1.00 0.00 28 ARG A CA 19
ATOM 21049 C C . ARG A 1 28 ? -13.322 6.898 1.529 1.00 0.00 28 ARG A C 19
ATOM 21050 O O . ARG A 1 28 ? -13.424 7.762 0.658 1.00 0.00 28 ARG A O 19
ATOM 21071 N N . LYS A 1 29 ? -12.661 7.093 2.665 1.00 0.00 29 LYS A N 19
ATOM 21072 C CA . LYS A 1 29 ? -12.002 8.361 2.960 1.00 0.00 29 LYS A CA 19
ATOM 21073 C C . LYS A 1 29 ? -10.801 8.575 2.044 1.00 0.00 29 LYS A C 19
ATOM 21074 O O . LYS A 1 29 ? -10.539 9.693 1.598 1.00 0.00 29 LYS A O 19
ATOM 21093 N N . HIS A 1 30 ? -10.074 7.497 1.766 1.00 0.00 30 HIS A N 19
ATOM 21094 C CA . HIS A 1 30 ? -8.902 7.568 0.902 1.00 0.00 30 HIS A CA 19
ATOM 21095 C C . HIS A 1 30 ? -9.246 8.234 -0.427 1.00 0.00 30 HIS A C 19
ATOM 21096 O O . HIS A 1 30 ? -8.497 9.075 -0.923 1.00 0.00 30 HIS A O 19
ATOM 21110 N N . ALA A 1 31 ? -10.383 7.850 -0.999 1.00 0.00 31 ALA A N 19
ATOM 21111 C CA . ALA A 1 31 ? -10.827 8.411 -2.269 1.00 0.00 31 ALA A CA 19
ATOM 21112 C C . ALA A 1 31 ? -10.649 9.925 -2.292 1.00 0.00 31 ALA A C 19
ATOM 21113 O O . ALA A 1 31 ? -10.216 10.493 -3.295 1.00 0.00 31 ALA A O 19
ATOM 21120 N N . GLU A 1 32 ? -10.988 10.574 -1.182 1.00 0.00 32 GLU A N 19
ATOM 21121 C CA . GLU A 1 32 ? -10.866 12.023 -1.078 1.00 0.00 32 GLU A CA 19
ATOM 21122 C C . GLU A 1 32 ? -9.415 12.432 -0.841 1.00 0.00 32 GLU A C 19
ATOM 21123 O O . GLU A 1 32 ? -8.936 13.418 -1.402 1.00 0.00 32 GLU A O 19
ATOM 21135 N N . THR A 1 33 ? -8.720 11.668 -0.004 1.00 0.00 33 THR A N 19
ATOM 21136 C CA . THR A 1 33 ? -7.325 11.950 0.310 1.00 0.00 33 THR A CA 19
ATOM 21137 C C . THR A 1 33 ? -6.462 11.916 -0.946 1.00 0.00 33 THR A C 19
ATOM 21138 O O . THR A 1 33 ? -5.376 12.496 -0.981 1.00 0.00 33 THR A O 19
ATOM 21149 N N . VAL A 1 34 ? -6.951 11.233 -1.976 1.00 0.00 34 VAL A N 19
ATOM 21150 C CA . VAL A 1 34 ? -6.224 11.125 -3.236 1.00 0.00 34 VAL A CA 19
ATOM 21151 C C . VAL A 1 34 ? -5.508 12.429 -3.571 1.00 0.00 34 VAL A C 19
ATOM 21152 O O . VAL A 1 34 ? -4.469 12.426 -4.230 1.00 0.00 34 VAL A O 19
ATOM 21165 N N . ALA A 1 35 ? -6.071 13.542 -3.111 1.00 0.00 35 ALA A N 19
ATOM 21166 C CA . ALA A 1 35 ? -5.485 14.853 -3.360 1.00 0.00 35 ALA A CA 19
ATOM 21167 C C . ALA A 1 35 ? -4.076 14.943 -2.784 1.00 0.00 35 ALA A C 19
ATOM 21168 O O . ALA A 1 35 ? -3.112 15.177 -3.511 1.00 0.00 35 ALA A O 19
ATOM 21175 N N . ALA A 1 36 ? -3.965 14.757 -1.472 1.00 0.00 36 ALA A N 19
ATOM 21176 C CA . ALA A 1 36 ? -2.674 14.816 -0.799 1.00 0.00 36 ALA A CA 19
ATOM 21177 C C . ALA A 1 36 ? -1.573 14.222 -1.671 1.00 0.00 36 ALA A C 19
ATOM 21178 O O . ALA A 1 36 ? -0.622 14.911 -2.043 1.00 0.00 36 ALA A O 19
ATOM 21185 N N . LEU A 1 37 ? -1.706 12.940 -1.992 1.00 0.00 37 LEU A N 19
ATOM 21186 C CA . LEU A 1 37 ? -0.721 12.252 -2.820 1.00 0.00 37 LEU A CA 19
ATOM 21187 C C . LEU A 1 37 ? -0.467 13.019 -4.114 1.00 0.00 37 LEU A C 19
ATOM 21188 O O . LEU A 1 37 ? -1.389 13.265 -4.893 1.00 0.00 37 LEU A O 19
ATOM 21204 N N . ARG A 1 38 ? 0.789 13.392 -4.338 1.00 0.00 38 ARG A N 19
ATOM 21205 C CA . ARG A 1 38 ? 1.164 14.130 -5.538 1.00 0.00 38 ARG A CA 19
ATOM 21206 C C . ARG A 1 38 ? 2.156 13.332 -6.379 1.00 0.00 38 ARG A C 19
ATOM 21207 O O . ARG A 1 38 ? 2.260 13.529 -7.590 1.00 0.00 38 ARG A O 19
ATOM 21228 N N . PHE A 1 39 ? 2.884 12.430 -5.728 1.00 0.00 39 PHE A N 19
ATOM 21229 C CA . PHE A 1 39 ? 3.869 11.603 -6.415 1.00 0.00 39 PHE A CA 19
ATOM 21230 C C . PHE A 1 39 ? 3.303 10.218 -6.714 1.00 0.00 39 PHE A C 19
ATOM 21231 O O . PHE A 1 39 ? 3.222 9.352 -5.843 1.00 0.00 39 PHE A O 19
ATOM 21248 N N . PRO A 1 40 ? 2.901 10.003 -7.975 1.00 0.00 40 PRO A N 19
ATOM 21249 C CA . PRO A 1 40 ? 2.336 8.725 -8.419 1.00 0.00 40 PRO A CA 19
ATOM 21250 C C . PRO A 1 40 ? 3.377 7.612 -8.457 1.00 0.00 40 PRO A C 19
ATOM 21251 O O . PRO A 1 40 ? 4.575 7.863 -8.316 1.00 0.00 40 PRO A O 19
ATOM 21262 N N . CYS A 1 41 ? 2.915 6.381 -8.650 1.00 0.00 41 CYS A N 19
ATOM 21263 C CA . CYS A 1 41 ? 3.806 5.229 -8.707 1.00 0.00 41 CYS A CA 19
ATOM 21264 C C . CYS A 1 41 ? 3.985 4.751 -10.145 1.00 0.00 41 CYS A C 19
ATOM 21265 O O . CYS A 1 41 ? 3.056 4.218 -10.752 1.00 0.00 41 CYS A O 19
ATOM 21272 N N . GLU A 1 42 ? 5.185 4.945 -10.682 1.00 0.00 42 GLU A N 19
ATOM 21273 C CA . GLU A 1 42 ? 5.485 4.534 -12.049 1.00 0.00 42 GLU A CA 19
ATOM 21274 C C . GLU A 1 42 ? 5.541 3.013 -12.159 1.00 0.00 42 GLU A C 19
ATOM 21275 O O . GLU A 1 42 ? 5.825 2.467 -13.226 1.00 0.00 42 GLU A O 19
ATOM 21287 N N . PHE A 1 43 ? 5.268 2.335 -11.050 1.00 0.00 43 PHE A N 19
ATOM 21288 C CA . PHE A 1 43 ? 5.289 0.877 -11.021 1.00 0.00 43 PHE A CA 19
ATOM 21289 C C . PHE A 1 43 ? 3.880 0.310 -11.172 1.00 0.00 43 PHE A C 19
ATOM 21290 O O . PHE A 1 43 ? 3.626 -0.532 -12.034 1.00 0.00 43 PHE A O 19
ATOM 21307 N N . CYS A 1 44 ? 2.967 0.778 -10.327 1.00 0.00 44 CYS A N 19
ATOM 21308 C CA . CYS A 1 44 ? 1.584 0.318 -10.364 1.00 0.00 44 CYS A CA 19
ATOM 21309 C C . CYS A 1 44 ? 0.636 1.471 -10.686 1.00 0.00 44 CYS A C 19
ATOM 21310 O O . CYS A 1 44 ? -0.427 1.270 -11.272 1.00 0.00 44 CYS A O 19
ATOM 21317 N N . GLY A 1 45 ? 1.031 2.680 -10.297 1.00 0.00 45 GLY A N 19
ATOM 21318 C CA . GLY A 1 45 ? 0.206 3.846 -10.552 1.00 0.00 45 GLY A CA 19
ATOM 21319 C C . GLY A 1 45 ? -0.272 4.509 -9.275 1.00 0.00 45 GLY A C 19
ATOM 21320 O O . GLY A 1 45 ? -0.921 5.554 -9.314 1.00 0.00 45 GLY A O 19
ATOM 21324 N N . LYS A 1 46 ? 0.047 3.898 -8.139 1.00 0.00 46 LYS A N 19
ATOM 21325 C CA . LYS A 1 46 ? -0.354 4.434 -6.843 1.00 0.00 46 LYS A CA 19
ATOM 21326 C C . LYS A 1 46 ? 0.054 5.898 -6.710 1.00 0.00 46 LYS A C 19
ATOM 21327 O O . LYS A 1 46 ? 0.621 6.480 -7.634 1.00 0.00 46 LYS A O 19
ATOM 21346 N N . ARG A 1 47 ? -0.238 6.486 -5.554 1.00 0.00 47 ARG A N 19
ATOM 21347 C CA . ARG A 1 47 ? 0.099 7.881 -5.301 1.00 0.00 47 ARG A CA 19
ATOM 21348 C C . ARG A 1 47 ? 0.427 8.102 -3.827 1.00 0.00 47 ARG A C 19
ATOM 21349 O O . ARG A 1 47 ? -0.240 7.562 -2.944 1.00 0.00 47 ARG A O 19
ATOM 21370 N N . PHE A 1 48 ? 1.458 8.899 -3.568 1.00 0.00 48 PHE A N 19
ATOM 21371 C CA . PHE A 1 48 ? 1.875 9.191 -2.202 1.00 0.00 48 PHE A CA 19
ATOM 21372 C C . PHE A 1 48 ? 2.020 10.694 -1.986 1.00 0.00 48 PHE A C 19
ATOM 21373 O O . PHE A 1 48 ? 2.141 11.460 -2.942 1.00 0.00 48 PHE A O 19
ATOM 21390 N N . GLU A 1 49 ? 2.005 11.109 -0.723 1.00 0.00 49 GLU A N 19
ATOM 21391 C CA . GLU A 1 49 ? 2.133 12.521 -0.382 1.00 0.00 49 GLU A CA 19
ATOM 21392 C C . GLU A 1 49 ? 3.570 12.998 -0.570 1.00 0.00 49 GLU A C 19
ATOM 21393 O O . GLU A 1 49 ? 3.847 14.198 -0.546 1.00 0.00 49 GLU A O 19
ATOM 21405 N N . LYS A 1 50 ? 4.482 12.050 -0.756 1.00 0.00 50 LYS A N 19
ATOM 21406 C CA . LYS A 1 50 ? 5.892 12.371 -0.949 1.00 0.00 50 LYS A CA 19
ATOM 21407 C C . LYS A 1 50 ? 6.616 11.234 -1.663 1.00 0.00 50 LYS A C 19
ATOM 21408 O O . LYS A 1 50 ? 6.137 10.102 -1.723 1.00 0.00 50 LYS A O 19
ATOM 21427 N N . PRO A 1 51 ? 7.799 11.540 -2.217 1.00 0.00 51 PRO A N 19
ATOM 21428 C CA . PRO A 1 51 ? 8.615 10.557 -2.935 1.00 0.00 51 PRO A CA 19
ATOM 21429 C C . PRO A 1 51 ? 9.211 9.508 -2.003 1.00 0.00 51 PRO A C 19
ATOM 21430 O O . PRO A 1 51 ? 9.260 8.323 -2.335 1.00 0.00 51 PRO A O 19
ATOM 21441 N N . ASP A 1 52 ? 9.664 9.950 -0.835 1.00 0.00 52 ASP A N 19
ATOM 21442 C CA . ASP A 1 52 ? 10.256 9.048 0.147 1.00 0.00 52 ASP A CA 19
ATOM 21443 C C . ASP A 1 52 ? 9.374 7.823 0.361 1.00 0.00 52 ASP A C 19
ATOM 21444 O O . ASP A 1 52 ? 9.871 6.711 0.540 1.00 0.00 52 ASP A O 19
ATOM 21453 N N . SER A 1 53 ? 8.062 8.034 0.343 1.00 0.00 53 SER A N 19
ATOM 21454 C CA . SER A 1 53 ? 7.109 6.948 0.541 1.00 0.00 53 SER A CA 19
ATOM 21455 C C . SER A 1 53 ? 6.935 6.139 -0.741 1.00 0.00 53 SER A C 19
ATOM 21456 O O . SER A 1 53 ? 6.648 4.942 -0.700 1.00 0.00 53 SER A O 19
ATOM 21464 N N . VAL A 1 54 ? 7.109 6.802 -1.880 1.00 0.00 54 VAL A N 19
ATOM 21465 C CA . VAL A 1 54 ? 6.973 6.146 -3.175 1.00 0.00 54 VAL A CA 19
ATOM 21466 C C . VAL A 1 54 ? 8.151 5.218 -3.448 1.00 0.00 54 VAL A C 19
ATOM 21467 O O . VAL A 1 54 ? 7.990 4.152 -4.042 1.00 0.00 54 VAL A O 19
ATOM 21480 N N . ALA A 1 55 ? 9.336 5.631 -3.011 1.00 0.00 55 ALA A N 19
ATOM 21481 C CA . ALA A 1 55 ? 10.542 4.836 -3.206 1.00 0.00 55 ALA A CA 19
ATOM 21482 C C . ALA A 1 55 ? 10.536 3.601 -2.312 1.00 0.00 55 ALA A C 19
ATOM 21483 O O . ALA A 1 55 ? 10.987 2.529 -2.715 1.00 0.00 55 ALA A O 19
ATOM 21490 N N . ALA A 1 56 ? 10.023 3.759 -1.096 1.00 0.00 56 ALA A N 19
ATOM 21491 C CA . ALA A 1 56 ? 9.958 2.656 -0.146 1.00 0.00 56 ALA A CA 19
ATOM 21492 C C . ALA A 1 56 ? 8.861 1.668 -0.526 1.00 0.00 56 ALA A C 19
ATOM 21493 O O . ALA A 1 56 ? 9.029 0.455 -0.390 1.00 0.00 56 ALA A O 19
ATOM 21500 N N . HIS A 1 57 ? 7.737 2.193 -1.003 1.00 0.00 57 HIS A N 19
ATOM 21501 C CA . HIS A 1 57 ? 6.611 1.356 -1.404 1.00 0.00 57 HIS A CA 19
ATOM 21502 C C . HIS A 1 57 ? 7.043 0.326 -2.443 1.00 0.00 57 HIS A C 19
ATOM 21503 O O . HIS A 1 57 ? 6.555 -0.805 -2.450 1.00 0.00 57 HIS A O 19
ATOM 21517 N N . ARG A 1 58 ? 7.960 0.724 -3.319 1.00 0.00 58 ARG A N 19
ATOM 21518 C CA . ARG A 1 58 ? 8.456 -0.164 -4.363 1.00 0.00 58 ARG A CA 19
ATOM 21519 C C . ARG A 1 58 ? 9.268 -1.308 -3.763 1.00 0.00 58 ARG A C 19
ATOM 21520 O O . ARG A 1 58 ? 9.424 -2.362 -4.380 1.00 0.00 58 ARG A O 19
ATOM 21541 N N . SER A 1 59 ? 9.783 -1.093 -2.557 1.00 0.00 59 SER A N 19
ATOM 21542 C CA . SER A 1 59 ? 10.583 -2.104 -1.876 1.00 0.00 59 SER A CA 19
ATOM 21543 C C . SER A 1 59 ? 9.712 -2.962 -0.964 1.00 0.00 59 SER A C 19
ATOM 21544 O O . SER A 1 59 ? 10.182 -3.932 -0.368 1.00 0.00 59 SER A O 19
ATOM 21552 N N . LYS A 1 60 ? 8.438 -2.599 -0.861 1.00 0.00 60 LYS A N 19
ATOM 21553 C CA . LYS A 1 60 ? 7.498 -3.335 -0.023 1.00 0.00 60 LYS A CA 19
ATOM 21554 C C . LYS A 1 60 ? 6.369 -3.926 -0.862 1.00 0.00 60 LYS A C 19
ATOM 21555 O O . LYS A 1 60 ? 5.747 -4.914 -0.474 1.00 0.00 60 LYS A O 19
ATOM 21574 N N . SER A 1 61 ? 6.112 -3.314 -2.014 1.00 0.00 61 SER A N 19
ATOM 21575 C CA . SER A 1 61 ? 5.056 -3.779 -2.906 1.00 0.00 61 SER A CA 19
ATOM 21576 C C . SER A 1 61 ? 5.633 -4.211 -4.251 1.00 0.00 61 SER A C 19
ATOM 21577 O O . SER A 1 61 ? 5.088 -5.089 -4.920 1.00 0.00 61 SER A O 19
ATOM 21585 N N . HIS A 1 62 ? 6.740 -3.587 -4.641 1.00 0.00 62 HIS A N 19
ATOM 21586 C CA . HIS A 1 62 ? 7.393 -3.907 -5.906 1.00 0.00 62 HIS A CA 19
ATOM 21587 C C . HIS A 1 62 ? 8.803 -4.440 -5.670 1.00 0.00 62 HIS A C 19
ATOM 21588 O O . HIS A 1 62 ? 9.700 -4.279 -6.498 1.00 0.00 62 HIS A O 19
ATOM 21602 N N . PRO A 1 63 ? 9.005 -5.090 -4.514 1.00 0.00 63 PRO A N 19
ATOM 21603 C CA . PRO A 1 63 ? 10.303 -5.660 -4.143 1.00 0.00 63 PRO A CA 19
ATOM 21604 C C . PRO A 1 63 ? 10.673 -6.866 -4.999 1.00 0.00 63 PRO A C 19
ATOM 21605 O O . PRO A 1 63 ? 11.786 -7.385 -4.909 1.00 0.00 63 PRO A O 19
ATOM 21616 N N . ALA A 1 64 ? 9.734 -7.307 -5.829 1.00 0.00 64 ALA A N 19
ATOM 21617 C CA . ALA A 1 64 ? 9.962 -8.451 -6.703 1.00 0.00 64 ALA A CA 19
ATOM 21618 C C . ALA A 1 64 ? 10.361 -8.000 -8.104 1.00 0.00 64 ALA A C 19
ATOM 21619 O O . ALA A 1 64 ? 10.934 -8.770 -8.876 1.00 0.00 64 ALA A O 19
ATOM 21626 N N . LEU A 1 65 ? 10.053 -6.749 -8.428 1.00 0.00 65 LEU A N 19
ATOM 21627 C CA . LEU A 1 65 ? 10.379 -6.195 -9.738 1.00 0.00 65 LEU A CA 19
ATOM 21628 C C . LEU A 1 65 ? 11.781 -5.595 -9.742 1.00 0.00 65 LEU A C 19
ATOM 21629 O O . LEU A 1 65 ? 12.557 -5.809 -10.674 1.00 0.00 65 LEU A O 19
ATOM 21645 N N . LEU A 1 66 ? 12.100 -4.844 -8.694 1.00 0.00 66 LEU A N 19
ATOM 21646 C CA . LEU A 1 66 ? 13.411 -4.214 -8.575 1.00 0.00 66 LEU A CA 19
ATOM 21647 C C . LEU A 1 66 ? 14.517 -5.174 -9.001 1.00 0.00 66 LEU A C 19
ATOM 21648 O O . LEU A 1 66 ? 15.426 -4.800 -9.743 1.00 0.00 66 LEU A O 19
ATOM 21664 N N . LEU A 1 67 ? 14.433 -6.412 -8.528 1.00 0.00 67 LEU A N 19
ATOM 21665 C CA . LEU A 1 67 ? 15.426 -7.428 -8.861 1.00 0.00 67 LEU A CA 19
ATOM 21666 C C . LEU A 1 67 ? 15.524 -7.618 -10.371 1.00 0.00 67 LEU A C 19
ATOM 21667 O O . LEU A 1 67 ? 14.794 -6.987 -11.135 1.00 0.00 67 LEU A O 19
ATOM 21683 N N . ALA A 1 68 ? 16.429 -8.494 -10.794 1.00 0.00 68 ALA A N 19
ATOM 21684 C CA . ALA A 1 68 ? 16.619 -8.771 -12.213 1.00 0.00 68 ALA A CA 19
ATOM 21685 C C . ALA A 1 68 ? 15.694 -9.888 -12.683 1.00 0.00 68 ALA A C 19
ATOM 21686 O O . ALA A 1 68 ? 15.867 -11.057 -12.338 1.00 0.00 68 ALA A O 19
ATOM 21693 N N . PRO A 1 69 ? 14.687 -9.523 -13.490 1.00 0.00 69 PRO A N 19
ATOM 21694 C CA . PRO A 1 69 ? 13.714 -10.480 -14.024 1.00 0.00 69 PRO A CA 19
ATOM 21695 C C . PRO A 1 69 ? 14.330 -11.418 -15.057 1.00 0.00 69 PRO A C 19
ATOM 21696 O O . PRO A 1 69 ? 14.642 -11.006 -16.174 1.00 0.00 69 PRO A O 19
ATOM 21707 N N . GLN A 1 70 ? 14.502 -12.680 -14.675 1.00 0.00 70 GLN A N 19
ATOM 21708 C CA . GLN A 1 70 ? 15.082 -13.675 -15.569 1.00 0.00 70 GLN A CA 19
ATOM 21709 C C . GLN A 1 70 ? 13.998 -14.366 -16.390 1.00 0.00 70 GLN A C 19
ATOM 21710 O O . GLN A 1 70 ? 13.075 -14.964 -15.839 1.00 0.00 70 GLN A O 19
ATOM 21724 N N . GLU A 1 71 ? 14.118 -14.279 -17.712 1.00 0.00 71 GLU A N 19
ATOM 21725 C CA . GLU A 1 71 ? 13.147 -14.895 -18.608 1.00 0.00 71 GLU A CA 19
ATOM 21726 C C . GLU A 1 71 ? 13.685 -14.955 -20.035 1.00 0.00 71 GLU A C 19
ATOM 21727 O O . GLU A 1 71 ? 14.685 -14.314 -20.360 1.00 0.00 71 GLU A O 19
ATOM 21739 N N . SER A 1 72 ? 13.016 -15.730 -20.882 1.00 0.00 72 SER A N 19
ATOM 21740 C CA . SER A 1 72 ? 13.429 -15.878 -22.272 1.00 0.00 72 SER A CA 19
ATOM 21741 C C . SER A 1 72 ? 12.537 -15.052 -23.194 1.00 0.00 72 SER A C 19
ATOM 21742 O O . SER A 1 72 ? 11.312 -15.156 -23.148 1.00 0.00 72 SER A O 19
ATOM 21750 N N . SER A 1 73 ? 13.163 -14.231 -24.032 1.00 0.00 73 SER A N 19
ATOM 21751 C CA . SER A 1 73 ? 12.427 -13.383 -24.963 1.00 0.00 73 SER A CA 19
ATOM 21752 C C . SER A 1 73 ? 13.198 -13.215 -26.269 1.00 0.00 73 SER A C 19
ATOM 21753 O O . SER A 1 73 ? 14.404 -13.450 -26.326 1.00 0.00 73 SER A O 19
ATOM 21761 N N . GLY A 1 74 ? 12.491 -12.805 -27.318 1.00 0.00 74 GLY A N 19
ATOM 21762 C CA . GLY A 1 74 ? 13.123 -12.612 -28.610 1.00 0.00 74 GLY A CA 19
ATOM 21763 C C . GLY A 1 74 ? 12.740 -11.294 -29.252 1.00 0.00 74 GLY A C 19
ATOM 21764 O O . GLY A 1 74 ? 11.662 -11.150 -29.830 1.00 0.00 74 GLY A O 19
ATOM 21768 N N . PRO A 1 75 ? 13.635 -10.300 -29.153 1.00 0.00 75 PRO A N 19
ATOM 21769 C CA . PRO A 1 75 ? 13.407 -8.969 -29.722 1.00 0.00 75 PRO A CA 19
ATOM 21770 C C . PRO A 1 75 ? 13.438 -8.977 -31.246 1.00 0.00 75 PRO A C 19
ATOM 21771 O O . PRO A 1 75 ? 13.680 -10.012 -31.866 1.00 0.00 75 PRO A O 19
ATOM 21782 N N . SER A 1 76 ? 13.192 -7.816 -31.845 1.00 0.00 76 SER A N 19
ATOM 21783 C CA . SER A 1 76 ? 13.189 -7.690 -33.297 1.00 0.00 76 SER A CA 19
ATOM 21784 C C . SER A 1 76 ? 14.599 -7.443 -33.824 1.00 0.00 76 SER A C 19
ATOM 21785 O O . SER A 1 76 ? 15.125 -8.229 -34.613 1.00 0.00 76 SER A O 19
ATOM 21793 N N . SER A 1 77 ? 15.206 -6.346 -33.383 1.00 0.00 77 SER A N 19
ATOM 21794 C CA . SER A 1 77 ? 16.554 -5.993 -33.812 1.00 0.00 77 SER A CA 19
ATOM 21795 C C . SER A 1 77 ? 17.288 -5.224 -32.718 1.00 0.00 77 SER A C 19
ATOM 21796 O O . SER A 1 77 ? 16.670 -4.681 -31.803 1.00 0.00 77 SER A O 19
ATOM 21804 N N . GLY A 1 78 ? 18.613 -5.183 -32.820 1.00 0.00 78 GLY A N 19
ATOM 21805 C CA . GLY A 1 78 ? 19.412 -4.479 -31.833 1.00 0.00 78 GLY A CA 19
ATOM 21806 C C . GLY A 1 78 ? 19.868 -5.383 -30.705 1.00 0.00 78 GLY A C 19
ATOM 21807 O O . GLY A 1 78 ? 20.724 -6.236 -30.930 1.00 0.00 78 GLY A O 19
ATOM 21813 N N . GLY A 1 1 ? -10.980 -23.180 21.194 1.00 0.00 1 GLY A N 20
ATOM 21814 C CA . GLY A 1 1 ? -10.072 -23.575 20.133 1.00 0.00 1 GLY A CA 20
ATOM 21815 C C . GLY A 1 1 ? -10.696 -23.444 18.757 1.00 0.00 1 GLY A C 20
ATOM 21816 O O . GLY A 1 1 ? -10.925 -24.442 18.075 1.00 0.00 1 GLY A O 20
ATOM 21820 N N . SER A 1 2 ? -10.974 -22.209 18.350 1.00 0.00 2 SER A N 20
ATOM 21821 C CA . SER A 1 2 ? -11.580 -21.952 17.049 1.00 0.00 2 SER A CA 20
ATOM 21822 C C . SER A 1 2 ? -11.048 -20.655 16.449 1.00 0.00 2 SER A C 20
ATOM 21823 O O . SER A 1 2 ? -11.071 -19.605 17.091 1.00 0.00 2 SER A O 20
ATOM 21831 N N . SER A 1 3 ? -10.568 -20.736 15.212 1.00 0.00 3 SER A N 20
ATOM 21832 C CA . SER A 1 3 ? -10.026 -19.569 14.524 1.00 0.00 3 SER A CA 20
ATOM 21833 C C . SER A 1 3 ? -10.430 -19.569 13.053 1.00 0.00 3 SER A C 20
ATOM 21834 O O . SER A 1 3 ? -10.510 -20.621 12.419 1.00 0.00 3 SER A O 20
ATOM 21842 N N . GLY A 1 4 ? -10.685 -18.380 12.516 1.00 0.00 4 GLY A N 20
ATOM 21843 C CA . GLY A 1 4 ? -11.078 -18.264 11.124 1.00 0.00 4 GLY A CA 20
ATOM 21844 C C . GLY A 1 4 ? -11.320 -16.826 10.708 1.00 0.00 4 GLY A C 20
ATOM 21845 O O . GLY A 1 4 ? -12.432 -16.462 10.326 1.00 0.00 4 GLY A O 20
ATOM 21849 N N . SER A 1 5 ? -10.276 -16.007 10.783 1.00 0.00 5 SER A N 20
ATOM 21850 C CA . SER A 1 5 ? -10.381 -14.599 10.416 1.00 0.00 5 SER A CA 20
ATOM 21851 C C . SER A 1 5 ? -9.776 -14.350 9.038 1.00 0.00 5 SER A C 20
ATOM 21852 O O . SER A 1 5 ? -8.559 -14.406 8.863 1.00 0.00 5 SER A O 20
ATOM 21860 N N . SER A 1 6 ? -10.635 -14.075 8.062 1.00 0.00 6 SER A N 20
ATOM 21861 C CA . SER A 1 6 ? -10.187 -13.822 6.698 1.00 0.00 6 SER A CA 20
ATOM 21862 C C . SER A 1 6 ? -9.787 -12.360 6.520 1.00 0.00 6 SER A C 20
ATOM 21863 O O . SER A 1 6 ? -10.555 -11.452 6.835 1.00 0.00 6 SER A O 20
ATOM 21871 N N . GLY A 1 7 ? -8.577 -12.141 6.014 1.00 0.00 7 GLY A N 20
ATOM 21872 C CA . GLY A 1 7 ? -8.095 -10.789 5.803 1.00 0.00 7 GLY A CA 20
ATOM 21873 C C . GLY A 1 7 ? -8.965 -10.007 4.839 1.00 0.00 7 GLY A C 20
ATOM 21874 O O . GLY A 1 7 ? -9.498 -10.565 3.879 1.00 0.00 7 GLY A O 20
ATOM 21878 N N . LEU A 1 8 ? -9.111 -8.711 5.095 1.00 0.00 8 LEU A N 20
ATOM 21879 C CA . LEU A 1 8 ? -9.924 -7.850 4.243 1.00 0.00 8 LEU A CA 20
ATOM 21880 C C . LEU A 1 8 ? -9.145 -7.418 3.004 1.00 0.00 8 LEU A C 20
ATOM 21881 O O . LEU A 1 8 ? -7.915 -7.396 3.010 1.00 0.00 8 LEU A O 20
ATOM 21897 N N . GLN A 1 9 ? -9.872 -7.074 1.946 1.00 0.00 9 GLN A N 20
ATOM 21898 C CA . GLN A 1 9 ? -9.249 -6.640 0.701 1.00 0.00 9 GLN A CA 20
ATOM 21899 C C . GLN A 1 9 ? -9.927 -5.386 0.160 1.00 0.00 9 GLN A C 20
ATOM 21900 O O . GLN A 1 9 ? -11.094 -5.419 -0.231 1.00 0.00 9 GLN A O 20
ATOM 21914 N N . CYS A 1 10 ? -9.189 -4.282 0.141 1.00 0.00 10 CYS A N 20
ATOM 21915 C CA . CYS A 1 10 ? -9.719 -3.016 -0.351 1.00 0.00 10 CYS A CA 20
ATOM 21916 C C . CYS A 1 10 ? -9.977 -3.081 -1.853 1.00 0.00 10 CYS A C 20
ATOM 21917 O O . CYS A 1 10 ? -9.297 -3.805 -2.579 1.00 0.00 10 CYS A O 20
ATOM 21924 N N . GLU A 1 11 ? -10.966 -2.320 -2.312 1.00 0.00 11 GLU A N 20
ATOM 21925 C CA . GLU A 1 11 ? -11.314 -2.292 -3.728 1.00 0.00 11 GLU A CA 20
ATOM 21926 C C . GLU A 1 11 ? -10.720 -1.064 -4.411 1.00 0.00 11 GLU A C 20
ATOM 21927 O O . GLU A 1 11 ? -10.321 -1.120 -5.574 1.00 0.00 11 GLU A O 20
ATOM 21939 N N . ILE A 1 12 ? -10.664 0.044 -3.679 1.00 0.00 12 ILE A N 20
ATOM 21940 C CA . ILE A 1 12 ? -10.118 1.285 -4.213 1.00 0.00 12 ILE A CA 20
ATOM 21941 C C . ILE A 1 12 ? -8.795 1.040 -4.932 1.00 0.00 12 ILE A C 20
ATOM 21942 O O . ILE A 1 12 ? -8.679 1.266 -6.136 1.00 0.00 12 ILE A O 20
ATOM 21958 N N . CYS A 1 13 ? -7.800 0.573 -4.185 1.00 0.00 13 CYS A N 20
ATOM 21959 C CA . CYS A 1 13 ? -6.485 0.295 -4.749 1.00 0.00 13 CYS A CA 20
ATOM 21960 C C . CYS A 1 13 ? -6.215 -1.207 -4.783 1.00 0.00 13 CYS A C 20
ATOM 21961 O O . CYS A 1 13 ? -5.618 -1.719 -5.729 1.00 0.00 13 CYS A O 20
ATOM 21968 N N . GLY A 1 14 ? -6.659 -1.906 -3.743 1.00 0.00 14 GLY A N 20
ATOM 21969 C CA . GLY A 1 14 ? -6.456 -3.341 -3.673 1.00 0.00 14 GLY A CA 20
ATOM 21970 C C . GLY A 1 14 ? -5.588 -3.747 -2.498 1.00 0.00 14 GLY A C 20
ATOM 21971 O O . GLY A 1 14 ? -4.843 -4.725 -2.576 1.00 0.00 14 GLY A O 20
ATOM 21975 N N . PHE A 1 15 ? -5.681 -2.995 -1.407 1.00 0.00 15 PHE A N 20
ATOM 21976 C CA . PHE A 1 15 ? -4.896 -3.280 -0.212 1.00 0.00 15 PHE A CA 20
ATOM 21977 C C . PHE A 1 15 ? -5.528 -4.409 0.597 1.00 0.00 15 PHE A C 20
ATOM 21978 O O . PHE A 1 15 ? -6.604 -4.905 0.259 1.00 0.00 15 PHE A O 20
ATOM 21995 N N . THR A 1 16 ? -4.851 -4.812 1.668 1.00 0.00 16 THR A N 20
ATOM 21996 C CA . THR A 1 16 ? -5.344 -5.883 2.525 1.00 0.00 16 THR A CA 20
ATOM 21997 C C . THR A 1 16 ? -4.955 -5.646 3.980 1.00 0.00 16 THR A C 20
ATOM 21998 O O . THR A 1 16 ? -3.808 -5.310 4.278 1.00 0.00 16 THR A O 20
ATOM 22009 N N . CYS A 1 17 ? -5.914 -5.825 4.880 1.00 0.00 17 CYS A N 20
ATOM 22010 C CA . CYS A 1 17 ? -5.671 -5.631 6.305 1.00 0.00 17 CYS A CA 20
ATOM 22011 C C . CYS A 1 17 ? -6.179 -6.822 7.111 1.00 0.00 17 CYS A C 20
ATOM 22012 O O . CYS A 1 17 ? -6.881 -7.686 6.585 1.00 0.00 17 CYS A O 20
ATOM 22020 N N . ARG A 1 18 ? -5.817 -6.863 8.389 1.00 0.00 18 ARG A N 20
ATOM 22021 C CA . ARG A 1 18 ? -6.233 -7.950 9.267 1.00 0.00 18 ARG A CA 20
ATOM 22022 C C . ARG A 1 18 ? -7.449 -7.545 10.095 1.00 0.00 18 ARG A C 20
ATOM 22023 O O . ARG A 1 18 ? -8.466 -8.237 10.100 1.00 0.00 18 ARG A O 20
ATOM 22044 N N . GLN A 1 19 ? -7.334 -6.421 10.795 1.00 0.00 19 GLN A N 20
ATOM 22045 C CA . GLN A 1 19 ? -8.423 -5.925 11.628 1.00 0.00 19 GLN A CA 20
ATOM 22046 C C . GLN A 1 19 ? -9.342 -5.004 10.831 1.00 0.00 19 GLN A C 20
ATOM 22047 O O . GLN A 1 19 ? -8.882 -4.204 10.016 1.00 0.00 19 GLN A O 20
ATOM 22061 N N . LYS A 1 20 ? -10.643 -5.123 11.072 1.00 0.00 20 LYS A N 20
ATOM 22062 C CA . LYS A 1 20 ? -11.628 -4.301 10.379 1.00 0.00 20 LYS A CA 20
ATOM 22063 C C . LYS A 1 20 ? -11.251 -2.824 10.450 1.00 0.00 20 LYS A C 20
ATOM 22064 O O . LYS A 1 20 ? -11.146 -2.151 9.426 1.00 0.00 20 LYS A O 20
ATOM 22083 N N . ALA A 1 21 ? -11.049 -2.328 11.667 1.00 0.00 21 ALA A N 20
ATOM 22084 C CA . ALA A 1 21 ? -10.681 -0.933 11.871 1.00 0.00 21 ALA A CA 20
ATOM 22085 C C . ALA A 1 21 ? -9.541 -0.524 10.945 1.00 0.00 21 ALA A C 20
ATOM 22086 O O . ALA A 1 21 ? -9.604 0.513 10.286 1.00 0.00 21 ALA A O 20
ATOM 22093 N N . SER A 1 22 ? -8.497 -1.347 10.900 1.00 0.00 22 SER A N 20
ATOM 22094 C CA . SER A 1 22 ? -7.340 -1.069 10.058 1.00 0.00 22 SER A CA 20
ATOM 22095 C C . SER A 1 22 ? -7.776 -0.589 8.677 1.00 0.00 22 SER A C 20
ATOM 22096 O O . SER A 1 22 ? -7.478 0.537 8.275 1.00 0.00 22 SER A O 20
ATOM 22104 N N . LEU A 1 23 ? -8.483 -1.451 7.955 1.00 0.00 23 LEU A N 20
ATOM 22105 C CA . LEU A 1 23 ? -8.962 -1.117 6.618 1.00 0.00 23 LEU A CA 20
ATOM 22106 C C . LEU A 1 23 ? -9.520 0.302 6.578 1.00 0.00 23 LEU A C 20
ATOM 22107 O O . LEU A 1 23 ? -9.001 1.164 5.869 1.00 0.00 23 LEU A O 20
ATOM 22123 N N . ASN A 1 24 ? -10.579 0.538 7.345 1.00 0.00 24 ASN A N 20
ATOM 22124 C CA . ASN A 1 24 ? -11.207 1.853 7.398 1.00 0.00 24 ASN A CA 20
ATOM 22125 C C . ASN A 1 24 ? -10.156 2.954 7.499 1.00 0.00 24 ASN A C 20
ATOM 22126 O O . ASN A 1 24 ? -10.256 3.984 6.833 1.00 0.00 24 ASN A O 20
ATOM 22137 N N . TRP A 1 25 ? -9.149 2.728 8.336 1.00 0.00 25 TRP A N 20
ATOM 22138 C CA . TRP A 1 25 ? -8.079 3.700 8.523 1.00 0.00 25 TRP A CA 20
ATOM 22139 C C . TRP A 1 25 ? -7.312 3.924 7.224 1.00 0.00 25 TRP A C 20
ATOM 22140 O O . TRP A 1 25 ? -6.794 5.014 6.977 1.00 0.00 25 TRP A O 20
ATOM 22161 N N . HIS A 1 26 ? -7.244 2.886 6.396 1.00 0.00 26 HIS A N 20
ATOM 22162 C CA . HIS A 1 26 ? -6.541 2.971 5.121 1.00 0.00 26 HIS A CA 20
ATOM 22163 C C . HIS A 1 26 ? -7.448 3.546 4.038 1.00 0.00 26 HIS A C 20
ATOM 22164 O O . HIS A 1 26 ? -7.059 4.460 3.311 1.00 0.00 26 HIS A O 20
ATOM 22178 N N . GLN A 1 27 ? -8.658 3.004 3.936 1.00 0.00 27 GLN A N 20
ATOM 22179 C CA . GLN A 1 27 ? -9.619 3.464 2.940 1.00 0.00 27 GLN A CA 20
ATOM 22180 C C . GLN A 1 27 ? -9.875 4.960 3.081 1.00 0.00 27 GLN A C 20
ATOM 22181 O O . GLN A 1 27 ? -9.829 5.702 2.099 1.00 0.00 27 GLN A O 20
ATOM 22195 N N . ARG A 1 28 ? -10.144 5.397 4.306 1.00 0.00 28 ARG A N 20
ATOM 22196 C CA . ARG A 1 28 ? -10.410 6.806 4.574 1.00 0.00 28 ARG A CA 20
ATOM 22197 C C . ARG A 1 28 ? -9.421 7.697 3.828 1.00 0.00 28 ARG A C 20
ATOM 22198 O O . ARG A 1 28 ? -9.764 8.798 3.397 1.00 0.00 28 ARG A O 20
ATOM 22219 N N . LYS A 1 29 ? -8.193 7.213 3.678 1.00 0.00 29 LYS A N 20
ATOM 22220 C CA . LYS A 1 29 ? -7.154 7.963 2.983 1.00 0.00 29 LYS A CA 20
ATOM 22221 C C . LYS A 1 29 ? -7.551 8.229 1.535 1.00 0.00 29 LYS A C 20
ATOM 22222 O O . LYS A 1 29 ? -7.326 9.320 1.009 1.00 0.00 29 LYS A O 20
ATOM 22241 N N . HIS A 1 30 ? -8.145 7.227 0.895 1.00 0.00 30 HIS A N 20
ATOM 22242 C CA . HIS A 1 30 ? -8.576 7.354 -0.493 1.00 0.00 30 HIS A CA 20
ATOM 22243 C C . HIS A 1 30 ? -9.488 8.563 -0.670 1.00 0.00 30 HIS A C 20
ATOM 22244 O O . HIS A 1 30 ? -9.307 9.361 -1.589 1.00 0.00 30 HIS A O 20
ATOM 22258 N N . ALA A 1 31 ? -10.470 8.692 0.216 1.00 0.00 31 ALA A N 20
ATOM 22259 C CA . ALA A 1 31 ? -11.411 9.804 0.159 1.00 0.00 31 ALA A CA 20
ATOM 22260 C C . ALA A 1 31 ? -10.775 11.088 0.683 1.00 0.00 31 ALA A C 20
ATOM 22261 O O . ALA A 1 31 ? -10.772 12.112 0.002 1.00 0.00 31 ALA A O 20
ATOM 22268 N N . GLU A 1 32 ? -10.240 11.024 1.898 1.00 0.00 32 GLU A N 20
ATOM 22269 C CA . GLU A 1 32 ? -9.604 12.182 2.514 1.00 0.00 32 GLU A CA 20
ATOM 22270 C C . GLU A 1 32 ? -8.538 12.770 1.594 1.00 0.00 32 GLU A C 20
ATOM 22271 O O . GLU A 1 32 ? -8.331 13.984 1.559 1.00 0.00 32 GLU A O 20
ATOM 22283 N N . THR A 1 33 ? -7.861 11.901 0.851 1.00 0.00 33 THR A N 20
ATOM 22284 C CA . THR A 1 33 ? -6.815 12.332 -0.068 1.00 0.00 33 THR A CA 20
ATOM 22285 C C . THR A 1 33 ? -7.016 11.727 -1.453 1.00 0.00 33 THR A C 20
ATOM 22286 O O . THR A 1 33 ? -6.704 10.559 -1.683 1.00 0.00 33 THR A O 20
ATOM 22297 N N . VAL A 1 34 ? -7.539 12.531 -2.374 1.00 0.00 34 VAL A N 20
ATOM 22298 C CA . VAL A 1 34 ? -7.780 12.075 -3.738 1.00 0.00 34 VAL A CA 20
ATOM 22299 C C . VAL A 1 34 ? -6.958 12.879 -4.739 1.00 0.00 34 VAL A C 20
ATOM 22300 O O . VAL A 1 34 ? -6.541 12.360 -5.774 1.00 0.00 34 VAL A O 20
ATOM 22313 N N . ALA A 1 35 ? -6.729 14.150 -4.423 1.00 0.00 35 ALA A N 20
ATOM 22314 C CA . ALA A 1 35 ? -5.955 15.026 -5.294 1.00 0.00 35 ALA A CA 20
ATOM 22315 C C . ALA A 1 35 ? -4.592 15.339 -4.686 1.00 0.00 35 ALA A C 20
ATOM 22316 O O . ALA A 1 35 ? -3.589 15.419 -5.395 1.00 0.00 35 ALA A O 20
ATOM 22323 N N . ALA A 1 36 ? -4.563 15.515 -3.369 1.00 0.00 36 ALA A N 20
ATOM 22324 C CA . ALA A 1 36 ? -3.322 15.818 -2.666 1.00 0.00 36 ALA A CA 20
ATOM 22325 C C . ALA A 1 36 ? -2.151 15.042 -3.260 1.00 0.00 36 ALA A C 20
ATOM 22326 O O . ALA A 1 36 ? -1.002 15.481 -3.188 1.00 0.00 36 ALA A O 20
ATOM 22333 N N . LEU A 1 37 ? -2.449 13.888 -3.846 1.00 0.00 37 LEU A N 20
ATOM 22334 C CA . LEU A 1 37 ? -1.420 13.050 -4.452 1.00 0.00 37 LEU A CA 20
ATOM 22335 C C . LEU A 1 37 ? -0.674 13.809 -5.545 1.00 0.00 37 LEU A C 20
ATOM 22336 O O . LEU A 1 37 ? -1.232 14.104 -6.601 1.00 0.00 37 LEU A O 20
ATOM 22352 N N . ARG A 1 38 ? 0.592 14.120 -5.283 1.00 0.00 38 ARG A N 20
ATOM 22353 C CA . ARG A 1 38 ? 1.415 14.843 -6.244 1.00 0.00 38 ARG A CA 20
ATOM 22354 C C . ARG A 1 38 ? 2.606 13.997 -6.685 1.00 0.00 38 ARG A C 20
ATOM 22355 O O . ARG A 1 38 ? 3.183 14.226 -7.749 1.00 0.00 38 ARG A O 20
ATOM 22376 N N . PHE A 1 39 ? 2.969 13.021 -5.861 1.00 0.00 39 PHE A N 20
ATOM 22377 C CA . PHE A 1 39 ? 4.092 12.141 -6.165 1.00 0.00 39 PHE A CA 20
ATOM 22378 C C . PHE A 1 39 ? 3.603 10.803 -6.710 1.00 0.00 39 PHE A C 20
ATOM 22379 O O . PHE A 1 39 ? 3.153 9.929 -5.969 1.00 0.00 39 PHE A O 20
ATOM 22396 N N . PRO A 1 40 ? 3.692 10.638 -8.038 1.00 0.00 40 PRO A N 20
ATOM 22397 C CA . PRO A 1 40 ? 3.263 9.410 -8.714 1.00 0.00 40 PRO A CA 20
ATOM 22398 C C . PRO A 1 40 ? 4.180 8.230 -8.407 1.00 0.00 40 PRO A C 20
ATOM 22399 O O . PRO A 1 40 ? 5.271 8.403 -7.864 1.00 0.00 40 PRO A O 20
ATOM 22410 N N . CYS A 1 41 ? 3.730 7.030 -8.759 1.00 0.00 41 CYS A N 20
ATOM 22411 C CA . CYS A 1 41 ? 4.509 5.821 -8.522 1.00 0.00 41 CYS A CA 20
ATOM 22412 C C . CYS A 1 41 ? 5.171 5.339 -9.810 1.00 0.00 41 CYS A C 20
ATOM 22413 O O . CYS A 1 41 ? 4.504 4.825 -10.707 1.00 0.00 41 CYS A O 20
ATOM 22420 N N . GLU A 1 42 ? 6.487 5.510 -9.892 1.00 0.00 42 GLU A N 20
ATOM 22421 C CA . GLU A 1 42 ? 7.239 5.093 -11.069 1.00 0.00 42 GLU A CA 20
ATOM 22422 C C . GLU A 1 42 ? 7.234 3.573 -11.208 1.00 0.00 42 GLU A C 20
ATOM 22423 O O . GLU A 1 42 ? 7.802 3.023 -12.152 1.00 0.00 42 GLU A O 20
ATOM 22435 N N . PHE A 1 43 ? 6.589 2.901 -10.261 1.00 0.00 43 PHE A N 20
ATOM 22436 C CA . PHE A 1 43 ? 6.511 1.444 -10.276 1.00 0.00 43 PHE A CA 20
ATOM 22437 C C . PHE A 1 43 ? 5.245 0.975 -10.987 1.00 0.00 43 PHE A C 20
ATOM 22438 O O . PHE A 1 43 ? 5.301 0.155 -11.904 1.00 0.00 43 PHE A O 20
ATOM 22455 N N . CYS A 1 44 ? 4.102 1.500 -10.556 1.00 0.00 44 CYS A N 20
ATOM 22456 C CA . CYS A 1 44 ? 2.821 1.135 -11.149 1.00 0.00 44 CYS A CA 20
ATOM 22457 C C . CYS A 1 44 ? 2.149 2.350 -11.781 1.00 0.00 44 CYS A C 20
ATOM 22458 O O . CYS A 1 44 ? 1.500 2.243 -12.821 1.00 0.00 44 CYS A O 20
ATOM 22465 N N . GLY A 1 45 ? 2.310 3.507 -11.145 1.00 0.00 45 GLY A N 20
ATOM 22466 C CA . GLY A 1 45 ? 1.714 4.726 -11.660 1.00 0.00 45 GLY A CA 20
ATOM 22467 C C . GLY A 1 45 ? 0.841 5.422 -10.634 1.00 0.00 45 GLY A C 20
ATOM 22468 O O . GLY A 1 45 ? 0.352 6.527 -10.871 1.00 0.00 45 GLY A O 20
ATOM 22472 N N . LYS A 1 46 ? 0.645 4.775 -9.490 1.00 0.00 46 LYS A N 20
ATOM 22473 C CA . LYS A 1 46 ? -0.175 5.338 -8.424 1.00 0.00 46 LYS A CA 20
ATOM 22474 C C . LYS A 1 46 ? 0.276 6.754 -8.081 1.00 0.00 46 LYS A C 20
ATOM 22475 O O . LYS A 1 46 ? 1.212 7.281 -8.684 1.00 0.00 46 LYS A O 20
ATOM 22494 N N . ARG A 1 47 ? -0.393 7.365 -7.108 1.00 0.00 47 ARG A N 20
ATOM 22495 C CA . ARG A 1 47 ? -0.060 8.720 -6.685 1.00 0.00 47 ARG A CA 20
ATOM 22496 C C . ARG A 1 47 ? -0.287 8.892 -5.186 1.00 0.00 47 ARG A C 20
ATOM 22497 O O . ARG A 1 47 ? -1.343 8.536 -4.662 1.00 0.00 47 ARG A O 20
ATOM 22518 N N . PHE A 1 48 ? 0.711 9.441 -4.501 1.00 0.00 48 PHE A N 20
ATOM 22519 C CA . PHE A 1 48 ? 0.621 9.660 -3.062 1.00 0.00 48 PHE A CA 20
ATOM 22520 C C . PHE A 1 48 ? 0.768 11.142 -2.727 1.00 0.00 48 PHE A C 20
ATOM 22521 O O . PHE A 1 48 ? 1.361 11.904 -3.490 1.00 0.00 48 PHE A O 20
ATOM 22538 N N . GLU A 1 49 ? 0.224 11.540 -1.582 1.00 0.00 49 GLU A N 20
ATOM 22539 C CA . GLU A 1 49 ? 0.294 12.930 -1.146 1.00 0.00 49 GLU A CA 20
ATOM 22540 C C . GLU A 1 49 ? 1.731 13.325 -0.815 1.00 0.00 49 GLU A C 20
ATOM 22541 O O . GLU A 1 49 ? 2.074 14.507 -0.798 1.00 0.00 49 GLU A O 20
ATOM 22553 N N . LYS A 1 50 ? 2.567 12.326 -0.551 1.00 0.00 50 LYS A N 20
ATOM 22554 C CA . LYS A 1 50 ? 3.966 12.566 -0.221 1.00 0.00 50 LYS A CA 20
ATOM 22555 C C . LYS A 1 50 ? 4.843 11.411 -0.694 1.00 0.00 50 LYS A C 20
ATOM 22556 O O . LYS A 1 50 ? 4.367 10.305 -0.953 1.00 0.00 50 LYS A O 20
ATOM 22575 N N . PRO A 1 51 ? 6.154 11.670 -0.807 1.00 0.00 51 PRO A N 20
ATOM 22576 C CA . PRO A 1 51 ? 7.124 10.663 -1.247 1.00 0.00 51 PRO A CA 20
ATOM 22577 C C . PRO A 1 51 ? 7.331 9.565 -0.209 1.00 0.00 51 PRO A C 20
ATOM 22578 O O . PRO A 1 51 ? 7.397 8.383 -0.547 1.00 0.00 51 PRO A O 20
ATOM 22589 N N . ASP A 1 52 ? 7.433 9.964 1.054 1.00 0.00 52 ASP A N 20
ATOM 22590 C CA . ASP A 1 52 ? 7.632 9.013 2.142 1.00 0.00 52 ASP A CA 20
ATOM 22591 C C . ASP A 1 52 ? 6.686 7.824 2.004 1.00 0.00 52 ASP A C 20
ATOM 22592 O O . ASP A 1 52 ? 7.052 6.688 2.306 1.00 0.00 52 ASP A O 20
ATOM 22601 N N . SER A 1 53 ? 5.467 8.094 1.546 1.00 0.00 53 SER A N 20
ATOM 22602 C CA . SER A 1 53 ? 4.467 7.047 1.372 1.00 0.00 53 SER A CA 20
ATOM 22603 C C . SER A 1 53 ? 4.699 6.284 0.071 1.00 0.00 53 SER A C 20
ATOM 22604 O O . SER A 1 53 ? 4.368 5.104 -0.037 1.00 0.00 53 SER A O 20
ATOM 22612 N N . VAL A 1 54 ? 5.271 6.969 -0.914 1.00 0.00 54 VAL A N 20
ATOM 22613 C CA . VAL A 1 54 ? 5.549 6.357 -2.209 1.00 0.00 54 VAL A CA 20
ATOM 22614 C C . VAL A 1 54 ? 6.685 5.345 -2.106 1.00 0.00 54 VAL A C 20
ATOM 22615 O O . VAL A 1 54 ? 6.701 4.341 -2.816 1.00 0.00 54 VAL A O 20
ATOM 22628 N N . ALA A 1 55 ? 7.633 5.617 -1.215 1.00 0.00 55 ALA A N 20
ATOM 22629 C CA . ALA A 1 55 ? 8.772 4.729 -1.017 1.00 0.00 55 ALA A CA 20
ATOM 22630 C C . ALA A 1 55 ? 8.361 3.470 -0.262 1.00 0.00 55 ALA A C 20
ATOM 22631 O O . ALA A 1 55 ? 8.813 2.370 -0.579 1.00 0.00 55 ALA A O 20
ATOM 22638 N N . ALA A 1 56 ? 7.501 3.638 0.737 1.00 0.00 56 ALA A N 20
ATOM 22639 C CA . ALA A 1 56 ? 7.029 2.514 1.536 1.00 0.00 56 ALA A CA 20
ATOM 22640 C C . ALA A 1 56 ? 6.090 1.623 0.729 1.00 0.00 56 ALA A C 20
ATOM 22641 O O . ALA A 1 56 ? 6.131 0.398 0.843 1.00 0.00 56 ALA A O 20
ATOM 22648 N N . HIS A 1 57 ? 5.245 2.247 -0.086 1.00 0.00 57 HIS A N 20
ATOM 22649 C CA . HIS A 1 57 ? 4.296 1.510 -0.912 1.00 0.00 57 HIS A CA 20
ATOM 22650 C C . HIS A 1 57 ? 5.020 0.527 -1.827 1.00 0.00 57 HIS A C 20
ATOM 22651 O O . HIS A 1 57 ? 4.501 -0.545 -2.138 1.00 0.00 57 HIS A O 20
ATOM 22665 N N . ARG A 1 58 ? 6.222 0.899 -2.254 1.00 0.00 58 ARG A N 20
ATOM 22666 C CA . ARG A 1 58 ? 7.017 0.051 -3.134 1.00 0.00 58 ARG A CA 20
ATOM 22667 C C . ARG A 1 58 ? 7.596 -1.135 -2.370 1.00 0.00 58 ARG A C 20
ATOM 22668 O O . ARG A 1 58 ? 7.970 -2.147 -2.963 1.00 0.00 58 ARG A O 20
ATOM 22689 N N . SER A 1 59 ? 7.667 -1.003 -1.049 1.00 0.00 59 SER A N 20
ATOM 22690 C CA . SER A 1 59 ? 8.204 -2.063 -0.203 1.00 0.00 59 SER A CA 20
ATOM 22691 C C . SER A 1 59 ? 7.089 -2.977 0.297 1.00 0.00 59 SER A C 20
ATOM 22692 O O . SER A 1 59 ? 7.346 -3.991 0.946 1.00 0.00 59 SER A O 20
ATOM 22700 N N . LYS A 1 60 ? 5.850 -2.610 -0.010 1.00 0.00 60 LYS A N 20
ATOM 22701 C CA . LYS A 1 60 ? 4.694 -3.395 0.405 1.00 0.00 60 LYS A CA 20
ATOM 22702 C C . LYS A 1 60 ? 3.924 -3.913 -0.806 1.00 0.00 60 LYS A C 20
ATOM 22703 O O . LYS A 1 60 ? 3.381 -5.017 -0.782 1.00 0.00 60 LYS A O 20
ATOM 22722 N N . SER A 1 61 ? 3.883 -3.109 -1.863 1.00 0.00 61 SER A N 20
ATOM 22723 C CA . SER A 1 61 ? 3.178 -3.485 -3.083 1.00 0.00 61 SER A CA 20
ATOM 22724 C C . SER A 1 61 ? 4.162 -3.868 -4.183 1.00 0.00 61 SER A C 20
ATOM 22725 O O . SER A 1 61 ? 3.844 -4.663 -5.068 1.00 0.00 61 SER A O 20
ATOM 22733 N N . HIS A 1 62 ? 5.361 -3.296 -4.122 1.00 0.00 62 HIS A N 20
ATOM 22734 C CA . HIS A 1 62 ? 6.394 -3.578 -5.112 1.00 0.00 62 HIS A CA 20
ATOM 22735 C C . HIS A 1 62 ? 7.614 -4.218 -4.458 1.00 0.00 62 HIS A C 20
ATOM 22736 O O . HIS A 1 62 ? 8.747 -4.064 -4.916 1.00 0.00 62 HIS A O 20
ATOM 22750 N N . PRO A 1 63 ? 7.381 -4.953 -3.361 1.00 0.00 63 PRO A N 20
ATOM 22751 C CA . PRO A 1 63 ? 8.449 -5.631 -2.620 1.00 0.00 63 PRO A CA 20
ATOM 22752 C C . PRO A 1 63 ? 9.040 -6.802 -3.398 1.00 0.00 63 PRO A C 20
ATOM 22753 O O . PRO A 1 63 ? 10.090 -7.332 -3.036 1.00 0.00 63 PRO A O 20
ATOM 22764 N N . ALA A 1 64 ? 8.360 -7.200 -4.468 1.00 0.00 64 ALA A N 20
ATOM 22765 C CA . ALA A 1 64 ? 8.821 -8.306 -5.298 1.00 0.00 64 ALA A CA 20
ATOM 22766 C C . ALA A 1 64 ? 9.654 -7.802 -6.471 1.00 0.00 64 ALA A C 20
ATOM 22767 O O . ALA A 1 64 ? 10.345 -8.577 -7.133 1.00 0.00 64 ALA A O 20
ATOM 22774 N N . LEU A 1 65 ? 9.584 -6.500 -6.724 1.00 0.00 65 LEU A N 20
ATOM 22775 C CA . LEU A 1 65 ? 10.332 -5.892 -7.819 1.00 0.00 65 LEU A CA 20
ATOM 22776 C C . LEU A 1 65 ? 11.693 -5.397 -7.340 1.00 0.00 65 LEU A C 20
ATOM 22777 O O . LEU A 1 65 ? 12.723 -5.699 -7.944 1.00 0.00 65 LEU A O 20
ATOM 22793 N N . LEU A 1 66 ? 11.690 -4.637 -6.250 1.00 0.00 66 LEU A N 20
ATOM 22794 C CA . LEU A 1 66 ? 12.925 -4.102 -5.688 1.00 0.00 66 LEU A CA 20
ATOM 22795 C C . LEU A 1 66 ? 14.004 -5.177 -5.621 1.00 0.00 66 LEU A C 20
ATOM 22796 O O . LEU A 1 66 ? 15.169 -4.922 -5.928 1.00 0.00 66 LEU A O 20
ATOM 22812 N N . LEU A 1 67 ? 13.609 -6.380 -5.219 1.00 0.00 67 LEU A N 20
ATOM 22813 C CA . LEU A 1 67 ? 14.542 -7.497 -5.114 1.00 0.00 67 LEU A CA 20
ATOM 22814 C C . LEU A 1 67 ? 14.791 -8.128 -6.480 1.00 0.00 67 LEU A C 20
ATOM 22815 O O . LEU A 1 67 ? 14.152 -7.768 -7.468 1.00 0.00 67 LEU A O 20
ATOM 22831 N N . ALA A 1 68 ? 15.724 -9.074 -6.528 1.00 0.00 68 ALA A N 20
ATOM 22832 C CA . ALA A 1 68 ? 16.055 -9.759 -7.771 1.00 0.00 68 ALA A CA 20
ATOM 22833 C C . ALA A 1 68 ? 14.842 -10.492 -8.333 1.00 0.00 68 ALA A C 20
ATOM 22834 O O . ALA A 1 68 ? 14.207 -11.302 -7.657 1.00 0.00 68 ALA A O 20
ATOM 22841 N N . PRO A 1 69 ? 14.509 -10.203 -9.600 1.00 0.00 69 PRO A N 20
ATOM 22842 C CA . PRO A 1 69 ? 13.370 -10.825 -10.281 1.00 0.00 69 PRO A CA 20
ATOM 22843 C C . PRO A 1 69 ? 13.606 -12.302 -10.577 1.00 0.00 69 PRO A C 20
ATOM 22844 O O . PRO A 1 69 ? 14.588 -12.664 -11.224 1.00 0.00 69 PRO A O 20
ATOM 22855 N N . GLN A 1 70 ? 12.700 -13.149 -10.099 1.00 0.00 70 GLN A N 20
ATOM 22856 C CA . GLN A 1 70 ? 12.812 -14.587 -10.313 1.00 0.00 70 GLN A CA 20
ATOM 22857 C C . GLN A 1 70 ? 11.692 -15.091 -11.218 1.00 0.00 70 GLN A C 20
ATOM 22858 O O . GLN A 1 70 ? 10.520 -15.061 -10.845 1.00 0.00 70 GLN A O 20
ATOM 22872 N N . GLU A 1 71 ? 12.063 -15.553 -12.408 1.00 0.00 71 GLU A N 20
ATOM 22873 C CA . GLU A 1 71 ? 11.089 -16.063 -13.366 1.00 0.00 71 GLU A CA 20
ATOM 22874 C C . GLU A 1 71 ? 11.689 -17.186 -14.206 1.00 0.00 71 GLU A C 20
ATOM 22875 O O . GLU A 1 71 ? 12.525 -16.945 -15.077 1.00 0.00 71 GLU A O 20
ATOM 22887 N N . SER A 1 72 ? 11.255 -18.414 -13.939 1.00 0.00 72 SER A N 20
ATOM 22888 C CA . SER A 1 72 ? 11.752 -19.575 -14.667 1.00 0.00 72 SER A CA 20
ATOM 22889 C C . SER A 1 72 ? 10.796 -19.961 -15.791 1.00 0.00 72 SER A C 20
ATOM 22890 O O . SER A 1 72 ? 11.189 -20.042 -16.955 1.00 0.00 72 SER A O 20
ATOM 22898 N N . SER A 1 73 ? 9.538 -20.198 -15.435 1.00 0.00 73 SER A N 20
ATOM 22899 C CA . SER A 1 73 ? 8.525 -20.580 -16.412 1.00 0.00 73 SER A CA 20
ATOM 22900 C C . SER A 1 73 ? 8.394 -19.519 -17.501 1.00 0.00 73 SER A C 20
ATOM 22901 O O . SER A 1 73 ? 8.694 -19.770 -18.667 1.00 0.00 73 SER A O 20
ATOM 22909 N N . GLY A 1 74 ? 7.944 -18.331 -17.110 1.00 0.00 74 GLY A N 20
ATOM 22910 C CA . GLY A 1 74 ? 7.780 -17.249 -18.063 1.00 0.00 74 GLY A CA 20
ATOM 22911 C C . GLY A 1 74 ? 8.436 -15.963 -17.599 1.00 0.00 74 GLY A C 20
ATOM 22912 O O . GLY A 1 74 ? 8.406 -15.618 -16.417 1.00 0.00 74 GLY A O 20
ATOM 22916 N N . PRO A 1 75 ? 9.045 -15.231 -18.542 1.00 0.00 75 PRO A N 20
ATOM 22917 C CA . PRO A 1 75 ? 9.724 -13.965 -18.247 1.00 0.00 75 PRO A CA 20
ATOM 22918 C C . PRO A 1 75 ? 8.745 -12.855 -17.880 1.00 0.00 75 PRO A C 20
ATOM 22919 O O . PRO A 1 75 ? 9.135 -11.829 -17.323 1.00 0.00 75 PRO A O 20
ATOM 22930 N N . SER A 1 76 ? 7.471 -13.067 -18.195 1.00 0.00 76 SER A N 20
ATOM 22931 C CA . SER A 1 76 ? 6.436 -12.083 -17.901 1.00 0.00 76 SER A CA 20
ATOM 22932 C C . SER A 1 76 ? 5.143 -12.766 -17.467 1.00 0.00 76 SER A C 20
ATOM 22933 O O . SER A 1 76 ? 4.403 -13.300 -18.293 1.00 0.00 76 SER A O 20
ATOM 22941 N N . SER A 1 77 ? 4.878 -12.745 -16.165 1.00 0.00 77 SER A N 20
ATOM 22942 C CA . SER A 1 77 ? 3.676 -13.366 -15.620 1.00 0.00 77 SER A CA 20
ATOM 22943 C C . SER A 1 77 ? 2.465 -12.456 -15.798 1.00 0.00 77 SER A C 20
ATOM 22944 O O . SER A 1 77 ? 1.390 -12.905 -16.191 1.00 0.00 77 SER A O 20
ATOM 22952 N N . GLY A 1 78 ? 2.650 -11.171 -15.507 1.00 0.00 78 GLY A N 20
ATOM 22953 C CA . GLY A 1 78 ? 1.565 -10.217 -15.641 1.00 0.00 78 GLY A CA 20
ATOM 22954 C C . GLY A 1 78 ? 1.654 -9.092 -14.629 1.00 0.00 78 GLY A C 20
ATOM 22955 O O . GLY A 1 78 ? 0.833 -8.178 -14.676 1.00 0.00 78 GLY A O 20
#

Nearest PDB structures (foldseek):
  2d9h-assembly1_A  TM=7.377E-01  e=9.937E-13  Homo sapiens
  2eps-assembly1_A  TM=6.697E-01  e=2.741E-01  Homo sapiens
  2dlk-assembly1_A  TM=3.558E-01  e=1.281E-02  Homo sapiens
  5kl4-assembly1_A  TM=4.285E-01  e=8.051E-02  Homo sapiens
  8e3d-assembly3_F  TM=4.796E-01  e=1.702E-01  Homo sapiens

Secondary structure (DSSP, 8-state):
---S---EE-SSS--EESSHHHHHHHHHHHHHHTTT--EE-TTT--EESSHHHHHHHHHHTSTTTSS--SSS------